Protein 9HFL (pdb70)

Foldseek 3Di:
DLVVLLCQLQPPVDAHDLVSLQVLQCCLVVNDPVSVVSSVVSLVNLLPDLCNLVCLVVNVVDHDDVSSVLSSLVSLLLCLLFVVQPDDPVVLVVVLVVLVVVLCVQLVDPVSCVVDVPSNVSSLVSNLSSCLVPPPPNPVCPLVVQLVQCVVDPSSVLSSLVSLLSNLCCLPPVVFLFPAPVSSVVSVVSCQVSCVSVLVSLVCCLVDPPDVSSVQSSLSSLLSVLVDHDCCSPLVDCLLVSLLPVACLDLVRVLSSLSSLLSNLLDADDPRLVSLLVSLVSNLVSCCVNPPLPDQLQVCCVPPDPSSVSNLLSLLSSLLSNCLRCVVSQLVDPVCLVVVVSSVSSLLSQCPHPDDVSVVSSLVSLLSLLVVLCVQPLAEDVDRDPVCVSCVVCLLVVLLSLLQDAADQWDWDFDQDPLGDTDIDTDDDDPRNVVNVSSLSSNLSSCSHPVVSNLVSLVVLLVCCQVVVPPDLVSLSSSLSNLLSNAPSDDPVVNLVSLVVSLVSLVVSLVPDDDPVVVLSSVLSSLSNVLSHLVNCLVDVVVVVVSLVVLLVQCQPPPPPSNVSSLVSLLSNLLSVLLQQQDADPPGDGGNLVVCLVCVCVSCVRPDLVSNLSNLLSSLLSLQNDPDLVVSLVSLCSSLVVLVVLVVVLLVVCVVPVCVLLPQVSLQSLLSSLSSLLSSCLNRFASSVVVCVVCVLVLLVSLLVLLVVLLVQCVVPHLVSCSDSSVSSSVSSNVSSLSNLLSRLLRHPDLQCCLVPRVVSCLPSQLQSLQPGDPSSRDLVSLLSLLSNLLRRQVNCLVVVVSSCVRDVPSLCVQCPPDQDPPVSNLLSNLSSLLSCLQRRVVSLVPDDPVVVVVSLVSLLVQLLHLDPNSNLSSLSSVQSNLVVLLVDLPCVLVCCLVPVLVVVLSLVVLLLDPSNVVCLLSSLLSLLVSLCCLVVCVNVAASDVVDRDRNLVVVLVSQLVSVCVVQVLDDSLVSNLLSLLSNQCSPPSVVSSSSSSSVSSVSSHRNDPDCPSVPSVVSVVVSVVSNVVVVVVVVD/DAEFEEEEEFAAPQCLVQLLVCQQPVDGDDDRDFDAAWDWDWGWFQKPVGIYIYRYTRAGRDPVRRHPPLVSLARHAEYEYEAEQQDVVRLVCSVVNVVSNCVRPVDHAYEYEHEDPVDPRGNNDPVNNCPCPVVVHHYDYAYSVVRRCSCVVVQVRVCVVVVPPPMDTDRD/DVVLVVLLCLLVVQPDDDPDDNVVSLLVNLVVCVVCCVPCVVSNLVSLLVCLQQPLLCLLSSLLSLLSNLLVPVVSLQVSLVVLLVVLQVCQVVQVLSSNLSSLLSVLLNCVLQAAPLVQNLLQLVLLLCVLVDPPFFVLSNVSSLCSSLLSCLRNVLVNCVVPVPSVVVSLVSSVVSVVPDDDLQPVLFAQFPDPPPPHFAWPSVLSNLQSVVCVVVSVDDQKDDNVSVVVVVSSVSRHYDHRDRDHRDDDDPPHFGDFTFTDQDQDAQVVPVPFPHADDSSHVNLVSLLVSLVSLCVNCLVPLLSSLVCQVPSDISDDHPSLLSNLSSLLCQLSGPPHHPDDLVSSLVSLVSNCVVCVPPNVVSVLVVLVSCLVRQQRGFPVSLVSNLLSVLVNCLVVVVADDCVVLCVLLVDDCLGRNLLSLLSSLVSNCVVPPQVSSCPRDDPSCNVSHADHQDWDAQQDDPVSPPPACNVLLVVLLVCVVVVHAQVVLVVSLVPRDAPVLARLVSLLSNLRSLCVVQVPDLVSNLVSCVRNVVVLCSHLVDLVSLLSNLVSNCNGRVRPLVSSLSNLLSCCVSVSDHLLSLLCNLLDPSCPVVNLPDSSLVSNVSRLVVLVVVLVVLVVVLVVLVVVQVVVVVVVCPVVSVVVSVVSVVVNVVSLVSSVVSVVSNLQSLLVVLVVLVVVCVVVVHDSDDSVNSSSLSSVSSVCGVPVVSVVVCVVVCDPPRLDPPRDVSNNSSVVSSVSSRD/DDDPVVVDLVLLDADPDDDPPDPDDPVLLVVLLVAFQKKKKFFAFLPDDVVLVCVLLCVLHAWDDKAFAAFQPVRGGQGIIMTGHPHNNSSSSCSVPVQQDDDPHTRMHIHGDSDDDPPPSWAPPPRTHHVVQQVAAAFDVRRPTGHPVHPD/DDDDDD/DDDDCPVVVVVVVVVVVVVVVVVVQDDDDDDFDCPPPVPGDPVVVVVVVVD

B-factor: mean 53.73, std 23.11, range [14.14, 151.77]

GO terms:
  GO:0005730 nucleolus (C, IDA)
  GO:0005737 cytoplasm (C, IDA)
  GO:0006611 protein export from nucleus (P, IC)
  GO:0005049 nuclear export signal receptor activity (F, IMP)
  GO:0042254 ribosome biogenesis (P, IMP)
  GO:0006611 protein export from nucleus (P, IMP)
  GO:0000054 ribosomal subunit export from nucleus (P, IMP)
  GO:0000055 ribosomal large subunit export from nucleus (P, IMP)
  GO:0000056 ribosomal small subunit export from nucleus (P, IMP)
  GO:0005515 protein binding (F, IPI)
  GO:1990904 ribonucleoprotein complex (C, IDA)
  GO:0000776 kinetochore (C, IDA)
  GO:0005635 nuclear envelope (C, TAS)
  GO:0005654 nucleoplasm (C, TAS)
  GO:0005737 cytoplasm (C, TAS)
  GO:0005049 nuclear export signal receptor activity (F, TAS)
  GO:0005829 cytosol (C, TAS)
  GO:0005654 nucleoplasm (C, IDA)
  GO:0005829 cytosol (C, IDA)
  GO:0006611 protein export from nucleus (P, IDA)

Organism: Homo sapiens (NCBI:txid9606)

Solvent-accessible surface area: 93238 Å² total; per-residue (Å²): 200,43,96,121,10,12,179,66,1,40,48,52,103,97,200,17,58,35,105,38,0,16,81,20,2,54,35,2,27,137,24,169,52,82,111,14,127,47,5,11,120,10,2,32,85,3,29,114,55,84,52,3,33,84,20,0,73,47,2,19,126,103,6,154,50,32,17,0,44,8,10,0,0,17,2,6,12,43,4,0,89,26,52,10,52,88,29,75,101,125,79,0,84,38,15,20,166,73,1,47,37,25,13,86,133,4,6,71,59,100,86,35,48,140,163,58,101,30,16,24,20,18,2,1,10,0,9,0,9,0,1,18,35,9,5,26,134,88,38,89,77,5,1,59,85,20,16,31,38,4,109,113,39,85,50,41,2,60,13,13,0,42,7,0,40,10,1,2,18,7,1,8,48,33,6,100,45,80,14,12,105,16,30,12,111,69,2,46,36,11,2,15,117,35,1,49,64,1,11,105,0,1,38,77,2,3,72,81,19,163,50,33,72,3,6,66,14,0,0,51,1,1,23,53,2,7,54,0,0,3,34,24,53,1,2,122,56,144,0,11,43,19,0,0,112,90,5,0,60,40,105,100,17,32,32,2,0,0,43,0,0,5,45,1,0,29,21,80,48,105,125,22,70,117,58,2,19,61,0,1,46,26,0,0,60,17,0,75,124,50,21,64,50,137,32,83,1,80,97,29,29,54,115,13,156,95,64,62,37,44,5,2,19,4,0,0,15,0,1,4,29,2,1,61,68,14,8,113,36,0,12,168,60,136,114,15,43,111,22,0,44,41,0,1,69,0,0,13,31,0,0,70,0,118,39,74,9,0,10,28,2,0,3,64,1,1,26,35,4,2,10,48,0,63,156,65,24,53,154,58,137,255,143,54,19,95,31,10,112,43,0,83,81,8,1,83,88,3,7,81,7,0,1,45,72,8,15,113,22,61,53,58,31,94,32,111,64,70,26,27,49,91,46,81,92,85,21,131,48,0,22,42,12,36,26,13,77,48,0,96,69,0,0,35,39,1,2,61,2,28,74,97,20,1,43,100,5,1,61,84,53,3,109,41,4,45,70,37,100,74,60,38,110,164,67,0,39,15,3,0,41,0,0,1,6,3,39,50,10,12,139,72,111,20,3,59,114,3,0,2,56,4,0,82,42,0,1,32,0,2,62,80,36,153,35,65,69,32,12,7,42,0,0,33,11,0,0,37,0,0,2,40,0,25,84,4,0,94,63,31,35,87,0,0,12,18,0,0,49,6,0,17,62,3,0,69,24,117,46,132,45,3,20,36,28,0,2,25,5,0,23,56,2,0,72,76,1,80,147,43,0,12,108,95,32,149,47,31,132,60,22,5,0,33,18,2,7,84,27,12,88,86,12,21,84,66,16,110,75,74,21,25,16,21,0,6,8,0,0,0,31,0,0,32,17,31,134,67,110,77,70,14,51,110,10,2,104,80,3,0,89,52,12,14,101,60,4,48,52,4,22,105,83,11,112,188,87,86,94,46,5,114,52,59,101,10,1,127,80,0,5,42,11,0,45,8,0,32,67,0,2,112,9,11,2,45,35,0,28,55,8,0,48,116,1,9,115,46,1,6,92,4,3,56,38,0,0,82,32,0,12,62,22,16,136,78,74,33,100,124,3,31,167,80,107,52,10,73,22,6,30,12,0,1,49,9,1,1,77,0,1,8,26,0,1,45,121,1,110,49,46,101,44,0,18,116,84,13,3,63,33,2,33,75,6,2,1,62,1,4,72,126,7,27,62,23,0,24,6,12,28,2,0,24,3,2,6,62,0,0,81,89,6,11,68,85,0,29,74,47,1,42,91,3,4,102,7,0,3,96,23,0,10,94,12,0,63,150,55,55,61,85,51,19,62,12,0,38,24,3,0,73,2,1,55,4,2,1,62,77,0,16,80,3,6,74,79,24,76,111,104,30,27,116,61,0,1,66,2,2,16,58,0,1,61,1,52,13,68,79,2,1,57,21,0,1,67,0,0,44,41,2,1,83,32,4,34,136,84,135,100,35,5,56,70,12,4,85,78,28,2,27,69,1,0,63,35,0,4,55,3,5,23,31,29,23,18,51,40,4,9,68,29,2,0,21,0,0,2,50,0,0,46,8,6,50,101,44,105,6,98,40,38,24,55,109,76,89,114,53,92,23,55,84,33,0,51,90,66,0,14,86,41,2,75,92,58,31,111,55,15,25,102,43,7,0,146,21,8,4,58,0,1,8,8,15,5,62,48,59,95,32,1,44,54,10,2,69,9,4,22,18,9,23,113,51,62,3,28,160,56,73,49,25,11,46,44,130,78,23,65,67,54,13,122,111,26,63,90,97,12,99,121,139,95,122,129,139,74,97,26,23,0,0,1,0,0,19,25,29,0,13,11,37,26,1,0,82,35,32,77,89,43,127,71,52,85,86,51,72,28,23,127,10,3,47,50,29,66,7,75,18,50,8,86,137,32,59,4,54,0,34,0,14,0,5,8,14,22,84,122,67,6,19,7,118,28,4,2,5,4,116,10,73,0,0,1,0,1,0,7,0,34,18,160,58,12,37,149,40,0,45,51,44,19,32,38,0,45,60,13,8,117,134,34,28,8,0,0,0,0,3,61,10,48,78,167,86,12,81,5,90,17,142,54,6,69,31,2,34,82,92,55,10,22,5,38,3,0,0,4,83,10,52,8,35,42,56,95,0,1,29,38,0,0,66,90,45,54,58,29,96,119,0,92,41,76,90,168,139,150,58,38,96,109,7,38,44,54,1,23,115,10,30,96,164,68,113,72,74,41,52,59,45,0,91,35,13,0,26,70,0,52,81,30,6,110,126,65,50,76,63,0,19,109,20,1,12,5,0,4,29,31,13,15,36,34,13,12,14,0,0,0,0,0,0,3,0,4,40,103,40,96,102,0,0,21,72,0,4,100,15,0,9,124,49,0,102,86,4,6,160,50,46,70,11,91,40,0,6,30,0,0,7,2,0,0,0,0,3,23,0,46,0,0,11,6,63,13,0,5,56,4,0,69,48,0,1,46,2,4,98,58,138,137,19,31,30,9,4,32,4,10,1,0,15,0,0,0,0,0,1,4,16,0,1,103,31,0,48,110,106,64,79,56,54,0,64,132,0,8,62,50,0,60,56,7,16,158,144,18,118,81,49,4,22,64,0,6,34,8,10,91,33,100,163,80,21,62,3,72,6,14,0,55,8,4,36,27,5,0,74,96,7,67,178,63,204,19,104,16,151,8,6,68,53,7,10,112,67,19,82,86,90,4,88,156,13,126,72,17,107,13,71,129,4,112,21,41,107,60,63,168,118,27,98,9,42,45,8,88,26,42,17,10,0,0,40,133,64,15,24,101,167,28,52,117,6,18,42,40,87,5,4,26,1,20,2,0,25,32,23,0,57,3,9,0,71,8,32,71,40,15,14,127,57,0,2,43,73,0,34,37,21,90,31,106,61,178,28,6,36,22,22,2,0,0,4,3,0,0,16,6,3,0,69,13,15,56,23,65,32,48,61,4,2,0,5,2,0,0,9,13,0,0,84,87,66,67,68,48,0,0,22,11,0,0,44,0,0,50,23,1,0,99,49,1,92,41,0,10,8,6,0,24,16,26,0,1,50,6,0,0,3,0,0,4,5,2,49,8,113,9,16,4,112,83,0,55,50,1,50,101,73,75,76,78,23,36,22,1,21,2,0,53,6,0,0,30,25,0,28,27,4,13,124,30,103,62,0,63,98,39,7,26,120,103,3,61,91,20,22,14,66,79,41,75,38,78,44,83,12,58,110,156,103,9,108,102,56,83,10,24,76,10,0,94,65,0,12,94,8,22,150,77,172,11,67,32,107,83,0,49,66,37,1,167,90,9,84,79,93,160,153,59,15,40,24,53,2,26,0,1,2,7,0,6,6,77,60,9,35,169,30,1,41,82,2,38,66,16,6,69,111,10,64,116,0,3,80,71,20,2,131,43,100,102,0,27,44,24,1,0,73,0,1,2,70,0,7,92,49,28,18,12,4,0,12,3,0,1,24,42,4,22,80,43,116,1,5,45,8,25,6,0,0,50,2,0,18,22,91,67,0,66,203,14,12,20,59,17,6,0,3,65,4,1,12,16,2,0,88,22,6,16,106,73,6,115,127,8,55,104,63,15,96,111,25,107,105,142,39,46,157,76,117,155,203,179,119,76,49,103,33,98,101,82,27,109,111,25,69,99,89,11,94,70,3,66,71,72,6,72,72,2,0,31,21,0,0,84,54,0,18,101,41,0,49,81,10,10,88,114,7,146,113,100,71,73,70,29,129,42,56,67,11,54,16,0,15,18,4,0,24,13,0,0,3,68,12,42,131,32,0,77,116,14,51,113,21,0,98,95,129,22,3,41,98,167,32,48,96,73,0,26,33,2,7,89,22,8,38,22,3,56,67,63,124,3,160,61,37,171,52,30,68,47,16,102,43,32,149,82,55,14,151,123,51,244,44,80,80,134,83,10,46,98,64,8,121,137,10,34,10,0,32,0,0,10,0,12,51,180,5,60,21,35,5,0,34,12,0,0,45,43,1,20,38,13,95,102,11,20,31,0,50,14,111,132,129,111,67,31,0,0,9,0,4,0,47,2,90,37,55,58,21,0,40,22,0,7,20,0,0,20,29,4,41,0,41,52,37,48,0,12,4,5,7,6,16,28,62,148,152,35,42,20,49,4,93,9,180,51,0,11,27,48,24,11,10,30,10,71,75,61,26,60,19,5,65,6,33,0,102,86,52,109,109,136,105,52,57,102,121,204,211,123,40,73,23,1,10,47,1,12,43,82,7,56,6,46,55,4,0,76,39,0,20,42,11,28,8,128,41,76,12,77,85,43,86,112,36,7,26,29,31,67,80,50,0,110,146,106,121,209

Radius of gyration: 51.22 Å; Cα contacts (8 Å, |Δi|>4): 2798; chains: 6; bounding box: 76×97×158 Å

Nearest PDB structures (foldseek):
  8suy-assembly1_B  TM=9.962E-01  e=5.231E-27  Homo sapiens
  1n54-assembly1_B  TM=9.181E-01  e=2.156E-21  Homo sapiens
  1h2v-assembly1_Z  TM=9.967E-01  e=8.162E-18  Homo sapiens
  6n7p-assembly1_Y  TM=9.595E-01  e=1.506E-16  Saccharomyces cerevisiae S288C
  9f67-assembly1_2  TM=9.356E-01  e=3.293E-14  Trypanosoma brucei brucei

InterPro domains:
  IPR001494 Importin-beta, N-terminal domain [PF03810] (46-111)
  IPR001494 Importin-beta, N-terminal domain [PS50166] (46-112)
  IPR001494 Importin-beta, N-terminal domain [SM00913] (46-112)
  IPR011989 Armadillo-like helical [G3DSA:1.25.10.10] (1-1055)
  IPR013598 Exportin-1/Importin-beta-like [PF08389] (124-268)
  IPR014877 Exportin-1, C-terminal [PF08767] (709-1026)
  IPR014877 Exportin-1, C-terminal [SM01102] (709-1027)
  IPR016024 Armadillo-type fold [SSF48371] (28-1032)
  IPR016024 Armadillo-type fold [SSF48371] (707-1027)
  IPR040485 Exportin-1, repeat 3 [PF18787] (485-535)
  IPR041123 Chromosome region maintenance repeat [PF18777] (345-381)
  IPR041235 Exportin-1, repeat 2 [PF18784] (405-472)
  IPR045065 Exportin-1/5 [PTHR11223] (21-1064)

Secondary structure (DSSP, 8-state):
-HHHHHHHHH-TTS---HHHHHHHHHHHHH--SHHHHHHHHHHHHHHHSTTTHHHHHHHHHH--SHHHHHHHHHHHHHHHHHHTTTS-HHHHHHHHHHHHHHHHHHHH-HHHHHH-SHHHHHHHHHHHHHHHHHTTTT-TTHHHHHHHHHHH-HHHHHHHHHHHHHHHIIIIIS-TTTS-HHHHHHHHHHHHHTHHHHHHHHHHHHHH---HHHHHHHHHHHHHHTTTS-THHHHSSSHHHHIIIIISSSTTTHHHHHHHHHHHHH---SS-HHHHHHHHHHHHHHHHHHS-TTS-HHHHHHH--HHHHHHHHHHHHHHHHHHHHHHHHHHT-GGGHHHHHHHHHHHHHHHTSS-HHHHHHHHHHHHHHHHHHHHH--S---PPPHHHHHHHHHHHHHHHHHHHTPPPS--EEEEE-TTS-EEEEE-SS-HHHHHHHHHHHHHHHHHHH-HHHHHHHHHHHHHHHHHSTT--HHHHHHHHHHHHHTTTSS-HHHHHHHHHHHHHHHHHHHHH--SHHHHHHHHHHHHHHHHT-HHHHHH-HHHHHHHHHHHHHHTT--STTHHHHHHHHHHHHHHHTGGGTTSPPTT-SS-HHHHHHHTHHHHSSS--HHHHHHHHHHHHHHHHT---HHHHHHHHHHHSHHHHHHHHHHHHHHHH-GGGGGSHHHHHHHHHHHHHHHHHHHHH-GGGHHHHHHHHHHHHHHHHHHHHHHHHHHHHH-GGGGGSHHHHHHHHHHHHHHHHHHHHHHH-S-HHHHHHHTHHHHIIIIIHHHHHS-GGG--HHHHHHHHHHHHHHGGGTGGGHHHHHHHHHHHHHTTSSS-SSS-HHHHHHHHHHHHHHHHH-HHHHHTS-HHHHHHHHHHHHHHHT-SSHHHHHHHHHHHHHHHHHHHH-HHHHHHHHHHHHHHHHHHHHHHHT-GGGGGGHHHHHHHHHHHHHHHHHT---S-S-SSS---HHHHHHHHHHHHHHHH-TTS-HHHHHHHHHHHHHSTT-HHHHHHHHHHHHHHTTS--TT--TTTTHHHHHHHHHHHHHHHHHHHH-/--EEEEEEEESTTSSHHHHHHHHHHSPPP-S-----SEEEEEEEEEETTEEEEEEEEEE--SSTT-TTGGGGSTT--EEEEEEETT-HHHHHTHHHHHHHHHHHSSS--EEEEEE-TTSSS-SS-GGG--HHHHHTPEEEE-BTTTTBTTTHHHHHHHHHHHT-TT--B---/-HHHHHHHHHHHHTTS--SS-HHHHHHHHHHHHHHHTTTSHHHHHHHHHHHHHH-GGGHHHHHHHHHHHHHH-HHHHHHHHHHHHHHHHHHHHTT-HHHHHHHHHHHHHHHHTTSB-HHHHHHHHHHHHHGGG-SSS-HHHHHHHHHHHHHTHHHHHHHHHHH-HHHHHHHHHHHHHHHHT---SSHHHH-SB---SSS---BHHHHHHHHHHHHHHTTT--SSS--GGGGGHHHHHTSPPB-PPPP-PPP--TT---PPP-B------GGG-SSSSPPPPTTSHHHHHHHHHHHHHHHHSSS-HHHHHHHHHT---SS---HHHHHHHHHHHHHT-SS--SS-HHHHHHHHHHHHHH-TTTHHHHHHHHHHHHHHT-SSB-HHHHHHHHHHHHHHHHTTTT---GGGGGGGGGS-TTSHHHHHHHHHHHHHHHTS-HHHHHHHS-GGGGGGSPPP-----TTSSSGGGGSTTHHHHHHHHHHHHTT--HHHHHHHHTTSPP-----HHHHHHHHHHHHHHTTT-HHHHHHHHHHTHHHHHHHT-SHHHHHHHHHHHHHHTTT-HHHHHHHHHHHHHTTSS-HHHHHHHHTSTTSSTTTTSHHHHHHHHHHHHHHHHHHHHHHHHHHHHHHHHHHHHHHH--HHHHHHHHHHHHHHHHHHHHHHHHHHHHHHHHHHHHHHHHHHHHHHT--S--HHHHHHHHHHHHHHHHTHHHHHTTHHHIIIIIS-TTS-HHHHHHHHHHHHTT-/---TGGG--GGGS--S---TT-SS-HHHHHHHHHT--EEEEES--TT--HHHHHHHHTTSS-EEEEEEEE-TTT-SEEEEEEEEESSHHHHHHIIIIITT-EETTEE-EEEEES---TTTTB--STTSS-HHHHH--S--GGGSSS-TTT--/------/-----HHHHHHHHHHHHHHHHHHHT--SSS----TTGGG---HHHHHHHH-

Sequence (2165 aa):
LADHAARQLLDFSQKLDINLLDNVVNCLYHGEGAQQRMAQEVLTHLKEHPDAWTRVDTILEFSQNMNTKYYGLQILENVIKTRWKILPRNQCEGIKKYVVGLIIKTSSDPTCVEKEKVYIGKLNMILVQILKQEWPKHWPTFISDIVGASRTSESLCQNNMVILKLLSEEVFDFSSGQITQVKSKHLKDSMCNEFSQIFQLCQFVMENSQNAPLVHATLETLLRFLNWIPLGYIFETKLISTLIYKFLNVPMFRNVSLKCLTEIAGVSVSQYEEQFVTLFTLTMMQLKQMLPLNTNIRLAYSNGKDDEQNFIQNLSLFLCTFLKEHDQLIEKRLNLRETLMEALHYMLLVSEVEETEIFKICLEYWNHLAAELYRESPFSTFDVPPRRQLYLPMLFKVRLLMVSRMAKPEEVLVVENDQGEVVREFMKDTDSINLYKNMRETLVYLTHLDYYVDTERIMTEKLHNQVNGTEWSWKNLNTLCWAIGSISGAMHEEDEKRFLVTVIKDLLGLCEQKRGKDNKAIIASNIMYIVGQYPRFLRAHWKFLKTVVNKLFEFMHETHDGVQDMACDTFIKIAQKCRRHFVQVQVGEVMPFIDEILNNINTIICDLQPQQVHTFYEAVGYMIGAQTDQTVQEHLIEKYMLLPNQVWDSIIQQATKNVDILKDPETVKQLGSILKTNVRACKAVGHPFVIQLGRIYLDMLNVYKCLSENISAAIQANGEMVTKQPLIRSMRTVKRETLKLISGWVSRRSNDPQMVAENFVPPLLDAVLIDYQRNVPAAREPEVLSTMAIIVNKLGGHITAEIPQIFDAVFECTLNMINKDFEEYPEHRTNFFLLLQAVNSHCFPAFLAIPPTQFKLVLDSIIWAFKHTMRRNVADTGLQILFTLLQNVAQEEAAAQSFYQTYFCDILQHIFSVVTDTSHTAGLTMHASILAYMFNLVEEGKISTSLNPGNPVNNQIFLQEYVANLLKSAFPHLQDAQVKLFVTGLFSLNQDIPAFKEHLRDFLVQIKEFAGEDTSDLFLEEREIALRQADEEKHKRQMSQVQFKLVLVGDGGTGKTTFVKRHLTGEFEKKYVATLGVEVHPLVFHTNRGPIKFNVWDTAGLEKFGGLRDGYYIQAQCAIIMFDVTSRVTYKNVPNWHRDLVRVCENIPIVLCGNKVDIKDRKVKAKSIVFHRKKNLQYYDISAKSNYNFEKPFLWLARKLIGDPNLEFVAMNETEDHLESLICKVGEKSACSLESN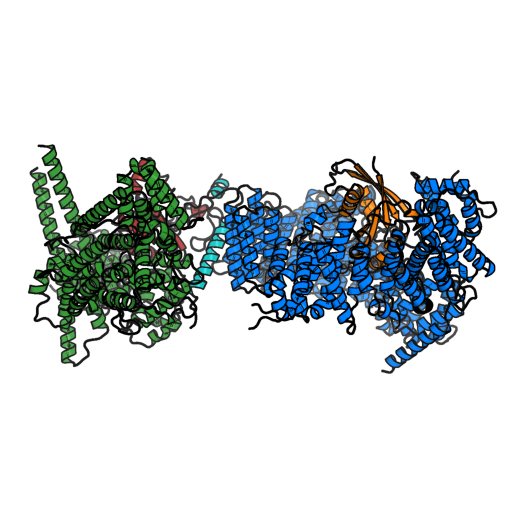LEGLAGVLEADLPNYKSKILRLLCTVARLLPEKLTIYTTLVGLLNARNYNFGGEFVEAMIRQLKESLKANNYNEAVYLVRFLSDLVNCHVIAAPSMVAMFENFVSVTQEEDVPQVRRDWYVYAFLSSLPWVGKELYEKKDAEMDRIFANTESYLKRRQKTHVPMLQVWTADKPHPQEEYLDCLWAQIQKLKKDRWQERHILRPYLAFDSILCEALQHNLPPFTPPPHTEDSVYPMPRVIFRMFDYTDDPEGPVMPGSHSVERFVIEENLHCIIKSHWKERKTCAAQLVSYPGKNKIPLNYHIVEVIFAELFQLPAPPHIDVMYTTLLIELCKLQPGSLPQVLAQATEMLYMRLDTMNTTCVDRFINWFSHHLSNFQFRWSWEDWSDCLSQDPESPKPKFVREVLEKCMRLSYHQRILDIVPPTFSALCPANPTCIYKYGDESSNSLPGHSVALCLAVAFKSKATNDEIFSILKDVPNPNSFNPLKIEVFVQTLLHLAAKSFSHSFSALAKFHEVFKTLAESDEGKLHVLRVMFEVWRNHPQMIAVLVDKMIRTQIVDCAAVANWIFSSELSRDFTRLFVWEILHSTIRKMNKHVLKIQKELEEAKEKLARQHKRRSDGVLEEQIERLQEKVESAQSEQKNLFLVIFQRFIMILTEHLVRCETDGTSVLTPWYKNCIERLQQQIFLQHHQIIQQYMVTLENLLFTAELDPHILAVFQQFCALQAGLLKALRSDSYVELSQYRDQHFRGDNEEQEKLLKKSCTLYVGNLSFYTTEEQIYELFSKSGDIKKIIMGLDKMKKTACGFCFVEYYSRADAENAMRYINGTRLDDRIIRTDWDAGFKEGRQYGRGRSGGQVRDEYRQDYDAGRGGYGKLAQNSHYRAVKKINNIWGAVLQEQNQDAVATELGILGMEGTIDRSRQSETYNYLLAKKLRK

Structure (mmCIF, N/CA/C/O backbone):
data_9HFL
#
_entry.id   9HFL
#
_cell.length_a   1.00
_cell.length_b   1.00
_cell.length_c   1.00
_cell.angle_alpha   90.00
_cell.angle_beta   90.00
_cell.angle_gamma   90.00
#
_symmetry.space_group_name_H-M   'P 1'
#
loop_
_entity.id
_entity.type
_entity.pdbx_description
1 polymer Exportin-1
2 polymer 'GTP-binding nuclear protein Ran'
3 polymer 'Nuclear cap-binding protein subunit 1'
4 polymer 'Nuclear cap-binding protein subunit 2'
5 polymer 'Phosphorylated adapter RNA export protein'
6 polymer "RNA (5'-D(*(ADM))-R(P*A)-3')"
7 non-polymer "GUANOSINE-5'-TRIPHOSPHATE"
8 non-polymer 'MAGNESIUM ION'
9 non-polymer "P1-7-METHYLGUANOSINE-P3-ADENOSINE-5',5'-TRIPHOSPHATE"
10 water water
#
loop_
_atom_site.group_PDB
_atom_site.id
_atom_site.type_symbol
_atom_site.label_atom_id
_atom_site.label_alt_id
_atom_site.label_comp_id
_atom_site.label_asym_id
_atom_site.label_entity_id
_atom_site.label_seq_id
_atom_site.pdbx_PDB_ins_code
_atom_site.Cartn_x
_atom_site.Cartn_y
_atom_site.Cartn_z
_atom_site.occupancy
_atom_site.B_iso_or_equiv
_atom_site.auth_seq_id
_atom_site.auth_comp_id
_atom_site.auth_asym_id
_atom_site.auth_atom_id
_atom_site.pdbx_PDB_model_num
ATOM 1 N N . LEU A 1 8 ? 198.341 166.354 93.341 1.00 133.36 8 LEU A N 1
ATOM 2 C CA . LEU A 1 8 ? 198.028 164.937 93.199 1.00 140.72 8 LEU A CA 1
ATOM 3 C C . LEU A 1 8 ? 196.631 164.635 93.730 1.00 140.93 8 LEU A C 1
ATOM 4 O O . LEU A 1 8 ? 195.883 163.861 93.133 1.00 137.09 8 LEU A O 1
ATOM 19 N N . ALA A 1 9 ? 196.285 165.253 94.862 1.00 140.71 9 ALA A N 1
ATOM 20 C CA . ALA A 1 9 ? 194.988 164.997 95.477 1.00 137.62 9 ALA A CA 1
ATOM 21 C C . ALA A 1 9 ? 193.845 165.428 94.566 1.00 139.37 9 ALA A C 1
ATOM 22 O O . ALA A 1 9 ? 192.860 164.698 94.405 1.00 137.34 9 ALA A O 1
ATOM 29 N N . ASP A 1 10 ? 193.955 166.615 93.963 1.00 139.04 10 ASP A N 1
ATOM 30 C CA . ASP A 1 10 ? 192.901 167.087 93.071 1.00 137.66 10 ASP A CA 1
ATOM 31 C C . ASP A 1 10 ? 192.764 166.181 91.855 1.00 138.65 10 ASP A C 1
ATOM 32 O O . ASP A 1 10 ? 191.647 165.879 91.417 1.00 138.02 10 ASP A O 1
ATOM 41 N N . HIS A 1 11 ? 193.891 165.744 91.288 1.00 140.74 11 HIS A N 1
ATOM 42 C CA . HIS A 1 11 ? 193.834 164.830 90.153 1.00 141.56 11 HIS A CA 1
ATOM 43 C C . HIS A 1 11 ? 193.188 163.510 90.547 1.00 142.08 11 HIS A C 1
ATOM 44 O O . HIS A 1 11 ? 192.400 162.942 89.781 1.00 141.56 11 HIS A O 1
ATOM 58 N N . ALA A 1 12 ? 193.514 163.000 91.736 1.00 140.35 12 ALA A N 1
ATOM 59 C CA . ALA A 1 12 ? 192.888 161.769 92.206 1.00 138.84 12 ALA A CA 1
ATOM 60 C C . ALA A 1 12 ? 191.385 161.946 92.368 1.00 138.19 12 ALA A C 1
ATOM 61 O O . ALA A 1 12 ? 190.602 161.065 91.994 1.00 134.52 12 ALA A O 1
ATOM 68 N N . ALA A 1 13 ? 190.962 163.081 92.929 1.00 137.94 13 ALA A N 1
ATOM 69 C CA . ALA A 1 13 ? 189.535 163.342 93.083 1.00 135.40 13 ALA A CA 1
ATOM 70 C C . ALA A 1 13 ? 188.839 163.399 91.730 1.00 135.60 13 ALA A C 1
ATOM 71 O O . ALA A 1 13 ? 187.757 162.827 91.553 1.00 132.20 13 ALA A O 1
ATOM 78 N N . ARG A 1 14 ? 189.445 164.090 90.763 1.00 138.04 14 ARG A N 1
ATOM 79 C CA . ARG A 1 14 ? 188.840 164.189 89.439 1.00 136.62 14 ARG A CA 1
ATOM 80 C C . ARG A 1 14 ? 188.762 162.824 88.768 1.00 137.13 14 ARG A C 1
ATOM 81 O O . ARG A 1 14 ? 187.760 162.497 88.122 1.00 133.34 14 ARG A O 1
ATOM 102 N N . GLN A 1 15 ? 189.811 162.010 88.912 1.00 139.73 15 GLN A N 1
ATOM 103 C CA . GLN A 1 15 ? 189.780 160.662 88.354 1.00 139.62 15 GLN A CA 1
ATOM 104 C C . GLN A 1 15 ? 188.678 159.828 88.994 1.00 138.59 15 GLN A C 1
ATOM 105 O O . GLN A 1 15 ? 187.961 159.095 88.303 1.00 135.09 15 GLN A O 1
ATOM 119 N N . LEU A 1 16 ? 188.529 159.924 90.318 1.00 135.27 16 LEU A N 1
ATOM 120 C CA . LEU A 1 16 ? 187.489 159.161 91.000 1.00 132.46 16 LEU A CA 1
ATOM 121 C C . LEU A 1 16 ? 186.102 159.601 90.553 1.00 132.12 16 LEU A C 1
ATOM 122 O O . LEU A 1 16 ? 185.222 158.763 90.318 1.00 126.48 16 LEU A O 1
ATOM 138 N N . LEU A 1 17 ? 185.885 160.910 90.428 1.00 135.24 17 LEU A N 1
ATOM 139 C CA . LEU A 1 17 ? 184.585 161.429 90.028 1.00 132.92 17 LEU A CA 1
ATOM 140 C C . LEU A 1 17 ? 184.354 161.366 88.525 1.00 130.96 17 LEU A C 1
ATOM 141 O O . LEU A 1 17 ? 183.207 161.508 88.087 1.00 128.61 17 LEU A O 1
ATOM 157 N N . ASP A 1 18 ? 185.399 161.156 87.729 1.00 132.54 18 ASP A N 1
ATOM 158 C CA . ASP A 1 18 ? 185.253 161.037 86.281 1.00 134.40 18 ASP A CA 1
ATOM 159 C C . ASP A 1 18 ? 184.784 159.622 85.969 1.00 133.93 18 ASP A C 1
ATOM 160 O O . ASP A 1 18 ? 185.572 158.674 85.984 1.00 131.31 18 ASP A O 1
ATOM 169 N N . PHE A 1 19 ? 183.492 159.478 85.688 1.00 134.13 19 PHE A N 1
ATOM 170 C CA . PHE A 1 19 ? 182.894 158.178 85.419 1.00 133.11 19 PHE A CA 1
ATOM 171 C C . PHE A 1 19 ? 183.040 157.747 83.967 1.00 135.03 19 PHE A C 1
ATOM 172 O O . PHE A 1 19 ? 182.589 156.653 83.612 1.00 133.50 19 PHE A O 1
ATOM 189 N N . SER A 1 20 ? 183.654 158.573 83.122 1.00 137.37 20 SER A N 1
ATOM 190 C CA . SER A 1 20 ? 183.958 158.185 81.753 1.00 137.77 20 SER A CA 1
ATOM 191 C C . SER A 1 20 ? 185.243 157.375 81.648 1.00 136.21 20 SER A C 1
ATOM 192 O O . SER A 1 20 ? 185.591 156.935 80.547 1.00 132.79 20 SER A O 1
ATOM 200 N N . GLN A 1 21 ? 185.949 157.169 82.759 1.00 135.37 21 GLN A N 1
ATOM 201 C CA . GLN A 1 21 ? 187.183 156.400 82.784 1.00 135.00 21 GLN A CA 1
ATOM 202 C C . GLN A 1 21 ? 187.074 155.314 83.845 1.00 135.58 21 GLN A C 1
ATOM 203 O O . GLN A 1 21 ? 186.302 155.424 84.800 1.00 135.27 21 GLN A O 1
ATOM 217 N N . LYS A 1 22 ? 187.863 154.258 83.665 1.00 133.33 22 LYS A N 1
ATOM 218 C CA . LYS A 1 22 ? 187.835 153.140 84.597 1.00 130.12 22 LYS A CA 1
ATOM 219 C C . LYS A 1 22 ? 188.320 153.576 85.974 1.00 130.74 22 LYS A C 1
ATOM 220 O O . LYS A 1 22 ? 189.241 154.388 86.099 1.00 129.86 22 LYS A O 1
ATOM 239 N N . LEU A 1 23 ? 187.691 153.030 87.011 1.00 130.15 23 LEU A N 1
ATOM 240 C CA . LEU A 1 23 ? 188.051 153.380 88.378 1.00 131.97 23 LEU A CA 1
ATOM 241 C C . LEU A 1 23 ? 189.436 152.848 88.722 1.00 131.34 23 LEU A C 1
ATOM 242 O O . LEU A 1 23 ? 189.811 151.740 88.328 1.00 129.66 23 LEU A O 1
ATOM 258 N N . ASP A 1 24 ? 190.198 153.647 89.465 1.00 127.72 24 ASP A N 1
ATOM 259 C CA . ASP A 1 24 ? 191.527 153.266 89.936 1.00 124.14 24 ASP A CA 1
ATOM 260 C C . ASP A 1 24 ? 191.378 152.714 91.351 1.00 121.65 24 ASP A C 1
ATOM 261 O O . ASP A 1 24 ? 191.251 153.473 92.315 1.00 123.08 24 ASP A O 1
ATOM 270 N N . ILE A 1 25 ? 191.394 151.386 91.470 1.00 119.02 25 ILE A N 1
ATOM 271 C CA . ILE A 1 25 ? 191.197 150.755 92.772 1.00 119.63 25 ILE A CA 1
ATOM 272 C C . ILE A 1 25 ? 192.349 151.089 93.711 1.00 119.83 25 ILE A C 1
ATOM 273 O O . ILE A 1 25 ? 192.144 151.309 94.911 1.00 120.17 25 ILE A O 1
ATOM 289 N N . ASN A 1 26 ? 193.578 151.120 93.191 1.00 119.34 26 ASN A N 1
ATOM 290 C CA . ASN A 1 26 ? 194.719 151.474 94.029 1.00 118.68 26 ASN A CA 1
ATOM 291 C C . ASN A 1 26 ? 194.588 152.896 94.558 1.00 121.48 26 ASN A C 1
ATOM 292 O O . ASN A 1 26 ? 194.881 153.163 95.731 1.00 121.71 26 ASN A O 1
ATOM 303 N N . LEU A 1 27 ? 194.148 153.825 93.707 1.00 123.42 27 LEU A N 1
ATOM 304 C CA . LEU A 1 27 ? 193.961 155.202 94.150 1.00 124.50 27 LEU A CA 1
ATOM 305 C C . LEU A 1 27 ? 192.886 155.292 95.225 1.00 122.61 27 LEU A C 1
ATOM 306 O O . LEU A 1 27 ? 193.034 156.034 96.202 1.00 118.76 27 LEU A O 1
ATOM 322 N N . LEU A 1 28 ? 191.790 154.549 95.058 1.00 120.75 28 LEU A N 1
ATOM 323 C CA . LEU A 1 28 ? 190.738 154.546 96.069 1.00 117.89 28 LEU A CA 1
ATOM 324 C C . LEU A 1 28 ? 191.248 153.985 97.391 1.00 115.17 28 LEU A C 1
ATOM 325 O O . LEU A 1 28 ? 190.944 154.522 98.464 1.00 116.47 28 LEU A O 1
ATOM 341 N N . ASP A 1 29 ? 192.023 152.899 97.334 1.00 115.34 29 ASP A N 1
ATOM 342 C CA . ASP A 1 29 ? 192.596 152.338 98.552 1.00 114.88 29 ASP A CA 1
ATOM 343 C C . ASP A 1 29 ? 193.512 153.342 99.236 1.00 114.10 29 ASP A C 1
ATOM 344 O O . ASP A 1 29 ? 193.474 153.494 100.462 1.00 113.46 29 ASP A O 1
ATOM 353 N N . ASN A 1 30 ? 194.344 154.037 98.459 1.00 116.71 30 ASN A N 1
ATOM 354 C CA . ASN A 1 30 ? 195.229 155.040 99.041 1.00 117.93 30 ASN A CA 1
ATOM 355 C C . ASN A 1 30 ? 194.432 156.175 99.673 1.00 117.46 30 ASN A C 1
ATOM 356 O O . ASN A 1 30 ? 194.777 156.657 100.758 1.00 114.09 30 ASN A O 1
ATOM 367 N N . VAL A 1 31 ? 193.361 156.614 99.010 1.00 117.31 31 VAL A N 1
ATOM 368 C CA . VAL A 1 31 ? 192.544 157.699 99.546 1.00 114.60 31 VAL A CA 1
ATOM 369 C C . VAL A 1 31 ? 191.905 157.283 100.864 1.00 111.48 31 VAL A C 1
ATOM 370 O O . VAL A 1 31 ? 191.890 158.050 101.835 1.00 111.31 31 VAL A O 1
ATOM 383 N N . VAL A 1 32 ? 191.362 156.066 100.921 1.00 109.20 32 VAL A N 1
ATOM 384 C CA . VAL A 1 32 ? 190.704 155.618 102.144 1.00 105.36 32 VAL A CA 1
ATOM 385 C C . VAL A 1 32 ? 191.723 155.422 103.262 1.00 104.60 32 VAL A C 1
ATOM 386 O O . VAL A 1 32 ? 191.449 155.722 104.432 1.00 103.01 32 VAL A O 1
ATOM 399 N N . ASN A 1 33 ? 192.912 154.914 102.926 1.00 108.89 33 ASN A N 1
ATOM 400 C CA . ASN A 1 33 ? 193.962 154.783 103.931 1.00 107.85 33 ASN A CA 1
ATOM 401 C C . ASN A 1 33 ? 194.377 156.146 104.465 1.00 108.15 33 ASN A C 1
ATOM 402 O O . ASN A 1 33 ? 194.627 156.300 105.665 1.00 107.40 33 ASN A O 1
ATOM 413 N N . CYS A 1 34 ? 194.462 157.148 103.588 1.00 109.28 34 CYS A N 1
ATOM 414 C CA . CYS A 1 34 ? 194.755 158.502 104.045 1.00 111.85 34 CYS A CA 1
ATOM 415 C C . CYS A 1 34 ? 193.654 159.018 104.963 1.00 110.91 34 CYS A C 1
ATOM 416 O O . CYS A 1 34 ? 193.933 159.639 105.994 1.00 103.30 34 CYS A O 1
ATOM 424 N N . LEU A 1 35 ? 192.394 158.767 104.604 1.00 111.93 35 LEU A N 1
ATOM 425 C CA . LEU A 1 35 ? 191.285 159.212 105.443 1.00 105.56 35 LEU A CA 1
ATOM 426 C C . LEU A 1 35 ? 191.378 158.604 106.836 1.00 99.03 35 LEU A C 1
ATOM 427 O O . LEU A 1 35 ? 191.236 159.305 107.844 1.00 98.57 35 LEU A O 1
ATOM 443 N N . TYR A 1 36 ? 191.621 157.297 106.912 1.00 97.42 36 TYR A N 1
ATOM 444 C CA . TYR A 1 36 ? 191.615 156.611 108.199 1.00 93.63 36 TYR A CA 1
ATOM 445 C C . TYR A 1 36 ? 192.931 156.737 108.958 1.00 96.99 36 TYR A C 1
ATOM 446 O O . TYR A 1 36 ? 192.978 156.373 110.137 1.00 91.59 36 TYR A O 1
ATOM 464 N N . HIS A 1 37 ? 193.996 157.232 108.319 1.00 101.85 37 HIS A N 1
ATOM 465 C CA . HIS A 1 37 ? 195.277 157.387 108.998 1.00 99.75 37 HIS A CA 1
ATOM 466 C C . HIS A 1 37 ? 195.989 158.677 108.599 1.00 103.59 37 HIS A C 1
ATOM 467 O O . HIS A 1 37 ? 197.210 158.777 108.770 1.00 103.22 37 HIS A O 1
ATOM 481 N N . GLY A 1 38 ? 195.265 159.665 108.077 1.00 106.48 38 GLY A N 1
ATOM 482 C CA . GLY A 1 38 ? 195.878 160.892 107.617 1.00 113.75 38 GLY A CA 1
ATOM 483 C C . GLY A 1 38 ? 196.212 161.845 108.747 1.00 119.86 38 GLY A C 1
ATOM 484 O O . GLY A 1 38 ? 195.965 161.589 109.926 1.00 112.63 38 GLY A O 1
ATOM 488 N N . GLU A 1 39 ? 196.794 162.979 108.363 1.00 122.75 39 GLU A N 1
ATOM 489 C CA . GLU A 1 39 ? 197.183 164.010 109.321 1.00 124.72 39 GLU A CA 1
ATOM 490 C C . GLU A 1 39 ? 197.185 165.348 108.597 1.00 126.65 39 GLU A C 1
ATOM 491 O O . GLU A 1 39 ? 198.096 165.626 107.811 1.00 124.77 39 GLU A O 1
ATOM 503 N N . GLY A 1 40 ? 196.170 166.169 108.858 1.00 128.35 40 GLY A N 1
ATOM 504 C CA . GLY A 1 40 ? 196.088 167.488 108.261 1.00 123.65 40 GLY A CA 1
ATOM 505 C C . GLY A 1 40 ? 194.961 167.626 107.259 1.00 123.37 40 GLY A C 1
ATOM 506 O O . GLY A 1 40 ? 193.923 166.969 107.383 1.00 119.86 40 GLY A O 1
ATOM 510 N N . ALA A 1 41 ? 195.157 168.485 106.255 1.00 122.41 41 ALA A N 1
ATOM 511 C CA . ALA A 1 41 ? 194.121 168.723 105.258 1.00 120.00 41 ALA A CA 1
ATOM 512 C C . ALA A 1 41 ? 193.888 167.517 104.360 1.00 121.47 41 ALA A C 1
ATOM 513 O O . ALA A 1 41 ? 192.843 167.443 103.704 1.00 119.07 41 ALA A O 1
ATOM 520 N N . GLN A 1 42 ? 194.834 166.577 104.309 1.00 125.16 42 GLN A N 1
ATOM 521 C CA . GLN A 1 42 ? 194.669 165.413 103.445 1.00 125.79 42 GLN A CA 1
ATOM 522 C C . GLN A 1 42 ? 193.465 164.581 103.867 1.00 123.51 42 GLN A C 1
ATOM 523 O O . GLN A 1 42 ? 192.714 164.087 103.018 1.00 119.19 42 GLN A O 1
ATOM 537 N N . GLN A 1 43 ? 193.268 164.408 105.175 1.00 121.20 43 GLN A N 1
ATOM 538 C CA . GLN A 1 43 ? 192.132 163.628 105.654 1.00 114.36 43 GLN A CA 1
ATOM 539 C C . GLN A 1 43 ? 190.810 164.296 105.288 1.00 115.13 43 GLN A C 1
ATOM 540 O O . GLN A 1 43 ? 189.866 163.626 104.850 1.00 111.64 43 GLN A O 1
ATOM 554 N N . ARG A 1 44 ? 190.723 165.618 105.455 1.00 113.01 44 ARG A N 1
ATOM 555 C CA . ARG A 1 44 ? 189.507 166.329 105.075 1.00 113.36 44 ARG A CA 1
ATOM 556 C C . ARG A 1 44 ? 189.260 166.231 103.575 1.00 115.37 44 ARG A C 1
ATOM 557 O O . ARG A 1 44 ? 188.117 166.058 103.134 1.00 111.89 44 ARG A O 1
ATOM 578 N N . MET A 1 45 ? 190.320 166.352 102.773 1.00 118.41 45 MET A N 1
ATOM 579 C CA . MET A 1 45 ? 190.162 166.230 101.328 1.00 120.28 45 MET A CA 1
ATOM 580 C C . MET A 1 45 ? 189.673 164.838 100.951 1.00 116.83 45 MET A C 1
ATOM 581 O O . MET A 1 45 ? 188.816 164.690 100.073 1.00 114.99 45 MET A O 1
ATOM 595 N N . ALA A 1 46 ? 190.212 163.804 101.600 1.00 112.41 46 ALA A N 1
ATOM 596 C CA . ALA A 1 46 ? 189.745 162.447 101.343 1.00 112.16 46 ALA A CA 1
ATOM 597 C C . ALA A 1 46 ? 188.276 162.298 101.714 1.00 111.95 46 ALA A C 1
ATOM 598 O O . ALA A 1 46 ? 187.503 161.668 100.982 1.00 110.05 46 ALA A O 1
ATOM 605 N N . GLN A 1 47 ? 187.874 162.866 102.853 1.00 111.04 47 GLN A N 1
ATOM 606 C CA . GLN A 1 47 ? 186.468 162.831 103.243 1.00 107.22 47 GLN A CA 1
ATOM 607 C C . GLN A 1 47 ? 185.593 163.472 102.175 1.00 110.47 47 GLN A C 1
ATOM 608 O O . GLN A 1 47 ? 184.566 162.911 101.773 1.00 106.99 47 GLN A O 1
ATOM 622 N N . GLU A 1 48 ? 185.983 164.661 101.711 1.00 112.27 48 GLU A N 1
ATOM 623 C CA . GLU A 1 48 ? 185.189 165.361 100.707 1.00 113.18 48 GLU A CA 1
ATOM 624 C C . GLU A 1 48 ? 185.109 164.560 99.415 1.00 113.81 48 GLU A C 1
ATOM 625 O O . GLU A 1 48 ? 184.039 164.456 98.804 1.00 112.74 48 GLU A O 1
ATOM 637 N N . VAL A 1 49 ? 186.234 163.987 98.983 1.00 115.34 49 VAL A N 1
ATOM 638 C CA . VAL A 1 49 ? 186.251 163.227 97.737 1.00 116.13 49 VAL A CA 1
ATOM 639 C C . VAL A 1 49 ? 185.356 162.002 97.849 1.00 114.14 49 VAL A C 1
ATOM 640 O O . VAL A 1 49 ? 184.585 161.693 96.933 1.00 113.44 49 VAL A O 1
ATOM 653 N N . LEU A 1 50 ? 185.446 161.281 98.969 1.00 109.14 50 LEU A N 1
ATOM 654 C CA . LEU A 1 50 ? 184.618 160.095 99.146 1.00 107.54 50 LEU A CA 1
ATOM 655 C C . LEU A 1 50 ? 183.140 160.459 99.204 1.00 106.97 50 LEU A C 1
ATOM 656 O O . LEU A 1 50 ? 182.299 159.761 98.626 1.00 104.29 50 LEU A O 1
ATOM 672 N N . THR A 1 51 ? 182.803 161.550 99.896 1.00 108.51 51 THR A N 1
ATOM 673 C CA . THR A 1 51 ? 181.408 161.973 99.960 1.00 108.90 51 THR A CA 1
ATOM 674 C C . THR A 1 51 ? 180.887 162.346 98.578 1.00 112.45 51 THR A C 1
ATOM 675 O O . THR A 1 51 ? 179.770 161.968 98.203 1.00 111.39 51 THR A O 1
ATOM 686 N N . HIS A 1 52 ? 181.684 163.083 97.801 1.00 114.83 52 HIS A N 1
ATOM 687 C CA . HIS A 1 52 ? 181.263 163.451 96.454 1.00 116.82 52 HIS A CA 1
ATOM 688 C C . HIS A 1 52 ? 181.089 162.217 95.578 1.00 117.70 52 HIS A C 1
ATOM 689 O O . HIS A 1 52 ? 180.129 162.126 94.804 1.00 117.02 52 HIS A O 1
ATOM 703 N N . LEU A 1 53 ? 182.011 161.256 95.683 1.00 114.53 53 LEU A N 1
ATOM 704 C CA . LEU A 1 53 ? 181.899 160.037 94.890 1.00 117.56 53 LEU A CA 1
ATOM 705 C C . LEU A 1 53 ? 180.649 159.251 95.266 1.00 118.05 53 LEU A C 1
ATOM 706 O O . LEU A 1 53 ? 179.957 158.714 94.393 1.00 118.50 53 LEU A O 1
ATOM 722 N N . LYS A 1 54 ? 180.344 159.169 96.563 1.00 111.18 54 LYS A N 1
ATOM 723 C CA . LYS A 1 54 ? 179.132 158.477 96.990 1.00 108.36 54 LYS A CA 1
ATOM 724 C C . LYS A 1 54 ? 177.885 159.200 96.496 1.00 114.72 54 LYS A C 1
ATOM 725 O O . LYS A 1 54 ? 176.890 158.561 96.133 1.00 105.69 54 LYS A O 1
ATOM 744 N N . GLU A 1 55 ? 177.918 160.534 96.479 1.00 119.38 55 GLU A N 1
ATOM 745 C CA . GLU A 1 55 ? 176.746 161.301 96.070 1.00 118.30 55 GLU A CA 1
ATOM 746 C C . GLU A 1 55 ? 176.365 161.027 94.621 1.00 119.21 55 GLU A C 1
ATOM 747 O O . GLU A 1 55 ? 175.174 161.006 94.289 1.00 114.44 55 GLU A O 1
ATOM 759 N N . HIS A 1 56 ? 177.347 160.815 93.750 1.00 122.64 56 HIS A N 1
ATOM 760 C CA . HIS A 1 56 ? 177.058 160.695 92.329 1.00 123.09 56 HIS A CA 1
ATOM 761 C C . HIS A 1 56 ? 176.098 159.532 92.083 1.00 123.11 56 HIS A C 1
ATOM 762 O O . HIS A 1 56 ? 176.266 158.453 92.665 1.00 119.72 56 HIS A O 1
ATOM 776 N N . PRO A 1 57 ? 175.084 159.711 91.229 1.00 123.24 57 PRO A N 1
ATOM 777 C CA . PRO A 1 57 ? 174.088 158.643 91.039 1.00 120.08 57 PRO A CA 1
ATOM 778 C C . PRO A 1 57 ? 174.647 157.378 90.414 1.00 122.98 57 PRO A C 1
ATOM 779 O O . PRO A 1 57 ? 174.009 156.324 90.526 1.00 119.83 57 PRO A O 1
ATOM 790 N N . ASP A 1 58 ? 175.806 157.441 89.759 1.00 124.60 58 ASP A N 1
ATOM 791 C CA . ASP A 1 58 ? 176.372 156.300 89.051 1.00 124.00 58 ASP A CA 1
ATOM 792 C C . ASP A 1 58 ? 177.536 155.664 89.804 1.00 121.84 58 ASP A C 1
ATOM 793 O O . ASP A 1 58 ? 178.315 154.912 89.209 1.00 121.62 58 ASP A O 1
ATOM 802 N N . ALA A 1 59 ? 177.671 155.950 91.100 1.00 117.69 59 ALA A N 1
ATOM 803 C CA . ALA A 1 59 ? 178.759 155.362 91.874 1.00 114.84 59 ALA A CA 1
ATOM 804 C C . ALA A 1 59 ? 178.638 153.845 91.935 1.00 110.72 59 ALA A C 1
ATOM 805 O O . ALA A 1 59 ? 179.635 153.128 91.787 1.00 111.85 59 ALA A O 1
ATOM 812 N N . TRP A 1 60 ? 177.422 153.336 92.142 1.00 109.97 60 TRP A N 1
ATOM 813 C CA . TRP A 1 60 ? 177.235 151.900 92.309 1.00 112.96 60 TRP A CA 1
ATOM 814 C C . TRP A 1 60 ? 177.672 151.111 91.083 1.00 116.94 60 TRP A C 1
ATOM 815 O O . TRP A 1 60 ? 177.992 149.923 91.208 1.00 115.80 60 TRP A O 1
ATOM 836 N N . THR A 1 61 ? 177.709 151.741 89.907 1.00 118.94 61 THR A N 1
ATOM 837 C CA . THR A 1 61 ? 178.177 151.043 88.716 1.00 121.37 61 THR A CA 1
ATOM 838 C C . THR A 1 61 ? 179.604 150.542 88.880 1.00 124.33 61 THR A C 1
ATOM 839 O O . THR A 1 61 ? 180.009 149.611 88.176 1.00 121.54 61 THR A O 1
ATOM 850 N N . ARG A 1 62 ? 180.372 151.138 89.792 1.00 126.27 62 ARG A N 1
ATOM 851 C CA . ARG A 1 62 ? 181.724 150.690 90.089 1.00 124.64 62 ARG A CA 1
ATOM 852 C C . ARG A 1 62 ? 181.804 149.819 91.335 1.00 120.38 62 ARG A C 1
ATOM 853 O O . ARG A 1 62 ? 182.832 149.166 91.548 1.00 119.44 62 ARG A O 1
ATOM 874 N N . VAL A 1 63 ? 180.744 149.775 92.147 1.00 118.02 63 VAL A N 1
ATOM 875 C CA . VAL A 1 63 ? 180.823 149.097 93.440 1.00 115.03 63 VAL A CA 1
ATOM 876 C C . VAL A 1 63 ? 181.256 147.649 93.253 1.00 117.06 63 VAL A C 1
ATOM 877 O O . VAL A 1 63 ? 182.183 147.169 93.918 1.00 113.55 63 VAL A O 1
ATOM 890 N N . ASP A 1 64 ? 180.605 146.937 92.332 1.00 122.31 64 ASP A N 1
ATOM 891 C CA . ASP A 1 64 ? 180.995 145.558 92.059 1.00 120.88 64 ASP A CA 1
ATOM 892 C C . ASP A 1 64 ? 182.487 145.473 91.770 1.00 122.04 64 ASP A C 1
ATOM 893 O O . ASP A 1 64 ? 183.207 144.670 92.376 1.00 118.04 64 ASP A O 1
ATOM 902 N N . THR A 1 65 ? 182.976 146.330 90.869 1.00 125.73 65 THR A N 1
ATOM 903 C CA . THR A 1 65 ? 184.400 146.339 90.556 1.00 124.77 65 THR A CA 1
ATOM 904 C C . THR A 1 65 ? 185.232 146.487 91.821 1.00 121.77 65 THR A C 1
ATOM 905 O O . THR A 1 65 ? 186.220 145.768 92.012 1.00 121.16 65 THR A O 1
ATOM 916 N N . ILE A 1 66 ? 184.835 147.400 92.708 1.00 119.06 66 ILE A N 1
ATOM 917 C CA . ILE A 1 66 ? 185.555 147.563 93.967 1.00 115.80 66 ILE A CA 1
ATOM 918 C C . ILE A 1 66 ? 185.587 146.240 94.719 1.00 116.45 66 ILE A C 1
ATOM 919 O O . ILE A 1 66 ? 186.653 145.750 95.113 1.00 118.86 66 ILE A O 1
ATOM 935 N N . LEU A 1 67 ? 184.420 145.614 94.879 1.00 117.02 67 LEU A N 1
ATOM 936 C CA . LEU A 1 67 ? 184.344 144.343 95.584 1.00 116.66 67 LEU A CA 1
ATOM 937 C C . LEU A 1 67 ? 185.056 143.225 94.837 1.00 118.24 67 LEU A C 1
ATOM 938 O O . LEU A 1 67 ? 185.283 142.160 95.420 1.00 110.57 67 LEU A O 1
ATOM 954 N N . GLU A 1 68 ? 185.406 143.440 93.569 1.00 124.42 68 GLU A N 1
ATOM 955 C CA . GLU A 1 68 ? 186.186 142.472 92.814 1.00 120.92 68 GLU A CA 1
ATOM 956 C C . GLU A 1 68 ? 187.685 142.710 92.916 1.00 122.62 68 GLU A C 1
ATOM 957 O O . GLU A 1 68 ? 188.462 141.802 92.599 1.00 121.60 68 GLU A O 1
ATOM 969 N N . PHE A 1 69 ? 188.114 143.898 93.354 1.00 123.16 69 PHE A N 1
ATOM 970 C CA . PHE A 1 69 ? 189.529 144.241 93.355 1.00 121.00 69 PHE A CA 1
ATOM 971 C C . PHE A 1 69 ? 190.022 144.879 94.645 1.00 121.28 69 PHE A C 1
ATOM 972 O O . PHE A 1 69 ? 191.240 144.959 94.838 1.00 119.03 69 PHE A O 1
ATOM 989 N N . SER A 1 70 ? 189.135 145.328 95.526 1.00 123.37 70 SER A N 1
ATOM 990 C CA . SER A 1 70 ? 189.571 145.981 96.750 1.00 121.09 70 SER A CA 1
ATOM 991 C C . SER A 1 70 ? 190.291 144.996 97.664 1.00 119.63 70 SER A C 1
ATOM 992 O O . SER A 1 70 ? 189.949 143.813 97.738 1.00 112.92 70 SER A O 1
ATOM 1000 N N . GLN A 1 71 ? 191.303 145.502 98.365 1.00 120.16 71 GLN A N 1
ATOM 1001 C CA . GLN A 1 71 ? 192.044 144.734 99.358 1.00 118.35 71 GLN A CA 1
ATOM 1002 C C . GLN A 1 71 ? 191.800 145.210 100.781 1.00 115.16 71 GLN A C 1
ATOM 1003 O O . GLN A 1 71 ? 191.716 144.386 101.694 1.00 109.94 71 GLN A O 1
ATOM 1017 N N . ASN A 1 72 ? 191.684 146.518 100.992 1.00 115.14 72 ASN A N 1
ATOM 1018 C CA . ASN A 1 72 ? 191.406 147.052 102.317 1.00 113.75 72 ASN A CA 1
ATOM 1019 C C . ASN A 1 72 ? 189.916 146.971 102.620 1.00 109.51 72 ASN A C 1
ATOM 1020 O O . ASN A 1 72 ? 189.077 147.315 101.783 1.00 106.65 72 ASN A O 1
ATOM 1031 N N . MET A 1 73 ? 189.593 146.514 103.832 1.00 106.71 73 MET A N 1
ATOM 1032 C CA . MET A 1 73 ? 188.198 146.386 104.236 1.00 102.75 73 MET A CA 1
ATOM 1033 C C . MET A 1 73 ? 187.483 147.730 104.268 1.00 101.14 73 MET A C 1
ATOM 1034 O O . MET A 1 73 ? 186.256 147.771 104.128 1.00 97.47 73 MET A O 1
ATOM 1048 N N . ASN A 1 74 ? 188.218 148.828 104.452 1.00 99.10 74 ASN A N 1
ATOM 1049 C CA . ASN A 1 74 ? 187.587 150.144 104.464 1.00 95.03 74 ASN A CA 1
ATOM 1050 C C . ASN A 1 74 ? 186.961 150.470 103.112 1.00 94.66 74 ASN A C 1
ATOM 1051 O O . ASN A 1 74 ? 185.841 150.991 103.044 1.00 88.64 74 ASN A O 1
ATOM 1062 N N . THR A 1 75 ? 187.669 150.167 102.022 1.00 100.03 75 THR A N 1
ATOM 1063 C CA . THR A 1 75 ? 187.120 150.419 100.694 1.00 99.31 75 THR A CA 1
ATOM 1064 C C . THR A 1 75 ? 185.917 149.524 100.418 1.00 93.84 75 THR A C 1
ATOM 1065 O O . THR A 1 75 ? 184.948 149.952 99.778 1.00 90.93 75 THR A O 1
ATOM 1076 N N . LYS A 1 76 ? 185.963 148.277 100.888 1.00 90.88 76 LYS A N 1
ATOM 1077 C CA . LYS A 1 76 ? 184.808 147.398 100.747 1.00 90.74 76 LYS A CA 1
ATOM 1078 C C . LYS A 1 76 ? 183.611 147.955 101.502 1.00 82.04 76 LYS A C 1
ATOM 1079 O O . LYS A 1 76 ? 182.477 147.906 101.011 1.00 78.29 76 LYS A O 1
ATOM 1098 N N . TYR A 1 77 ? 183.844 148.494 102.701 1.00 81.95 77 TYR A N 1
ATOM 1099 C CA . TYR A 1 77 ? 182.764 149.120 103.454 1.00 75.71 77 TYR A CA 1
ATOM 1100 C C . TYR A 1 77 ? 182.207 150.327 102.712 1.00 74.43 77 TYR A C 1
ATOM 1101 O O . TYR A 1 77 ? 180.993 150.550 102.699 1.00 75.34 77 TYR A O 1
ATOM 1119 N N . TYR A 1 78 ? 183.081 151.126 102.101 1.00 78.08 78 TYR A N 1
ATOM 1120 C CA . TYR A 1 78 ? 182.621 152.277 101.329 1.00 80.43 78 TYR A CA 1
ATOM 1121 C C . TYR A 1 78 ? 181.741 151.838 100.161 1.00 81.21 78 TYR A C 1
ATOM 1122 O O . TYR A 1 78 ? 180.675 152.418 99.907 1.00 81.33 78 TYR A O 1
ATOM 1140 N N . GLY A 1 79 ? 182.179 150.809 99.433 1.00 77.61 79 GLY A N 1
ATOM 1141 C CA . GLY A 1 79 ? 181.372 150.293 98.340 1.00 76.65 79 GLY A CA 1
ATOM 1142 C C . GLY A 1 79 ? 180.035 149.759 98.814 1.00 73.58 79 GLY A C 1
ATOM 1143 O O . GLY A 1 79 ? 179.004 149.966 98.168 1.00 76.06 79 GLY A O 1
ATOM 1147 N N . LEU A 1 80 ? 180.032 149.061 99.952 1.00 69.62 80 LEU A N 1
ATOM 1148 C CA . LEU A 1 80 ? 178.778 148.571 100.511 1.00 67.28 80 LEU A CA 1
ATOM 1149 C C . LEU A 1 80 ? 177.871 149.721 100.923 1.00 67.62 80 LEU A C 1
ATOM 1150 O O . LEU A 1 80 ? 176.647 149.614 100.812 1.00 66.89 80 LEU A O 1
ATOM 1166 N N . GLN A 1 81 ? 178.449 150.818 101.413 1.00 72.64 81 GLN A N 1
ATOM 1167 C CA . GLN A 1 81 ? 177.654 152.000 101.733 1.00 69.75 81 GLN A CA 1
ATOM 1168 C C . GLN A 1 81 ? 176.993 152.564 100.484 1.00 71.69 81 GLN A C 1
ATOM 1169 O O . GLN A 1 81 ? 175.809 152.924 100.503 1.00 71.59 81 GLN A O 1
ATOM 1183 N N . ILE A 1 82 ? 177.746 152.651 99.388 1.00 75.77 82 ILE A N 1
ATOM 1184 C CA . ILE A 1 82 ? 177.164 153.120 98.131 1.00 76.00 82 ILE A CA 1
ATOM 1185 C C . ILE A 1 82 ? 176.030 152.197 97.699 1.00 70.97 82 ILE A C 1
ATOM 1186 O O . ILE A 1 82 ? 174.951 152.652 97.290 1.00 71.47 82 ILE A O 1
ATOM 1202 N N . LEU A 1 83 ? 176.256 150.885 97.789 1.00 72.14 83 LEU A N 1
ATOM 1203 C CA . LEU A 1 83 ? 175.235 149.923 97.388 1.00 70.73 83 LEU A CA 1
ATOM 1204 C C . LEU A 1 83 ? 173.983 150.055 98.248 1.00 65.62 83 LEU A C 1
ATOM 1205 O O . LEU A 1 83 ? 172.858 149.994 97.737 1.00 62.85 83 LEU A O 1
ATOM 1221 N N . GLU A 1 84 ? 174.158 150.223 99.559 1.00 61.71 84 GLU A N 1
ATOM 1222 C CA . GLU A 1 84 ? 173.014 150.372 100.449 1.00 58.25 84 GLU A CA 1
ATOM 1223 C C . GLU A 1 84 ? 172.247 151.650 100.147 1.00 63.62 84 GLU A C 1
ATOM 1224 O O . GLU A 1 84 ? 171.012 151.662 100.186 1.00 66.03 84 GLU A O 1
ATOM 1236 N N . ASN A 1 85 ? 172.960 152.742 99.865 1.00 68.43 85 ASN A N 1
ATOM 1237 C CA . ASN A 1 85 ? 172.282 153.974 99.483 1.00 65.34 85 ASN A CA 1
ATOM 1238 C C . ASN A 1 85 ? 171.447 153.763 98.228 1.00 65.12 85 ASN A C 1
ATOM 1239 O O . ASN A 1 85 ? 170.291 154.204 98.157 1.00 64.14 85 ASN A O 1
ATOM 1250 N N . VAL A 1 86 ? 172.014 153.082 97.231 1.00 64.72 86 VAL A N 1
ATOM 1251 C CA . VAL A 1 86 ? 171.270 152.819 96.002 1.00 67.05 86 VAL A CA 1
ATOM 1252 C C . VAL A 1 86 ? 170.033 151.981 96.297 1.00 63.95 86 VAL A C 1
ATOM 1253 O O . VAL A 1 86 ? 168.941 152.261 95.792 1.00 62.22 86 VAL A O 1
ATOM 1266 N N . ILE A 1 87 ? 170.181 150.939 97.118 1.00 64.09 87 ILE A N 1
ATOM 1267 C CA . ILE A 1 87 ? 169.040 150.082 97.434 1.00 58.46 87 ILE A CA 1
ATOM 1268 C C . ILE A 1 87 ? 167.952 150.884 98.133 1.00 54.96 87 ILE A C 1
ATOM 1269 O O . ILE A 1 87 ? 166.763 150.747 97.826 1.00 53.97 87 ILE A O 1
ATOM 1285 N N . LYS A 1 88 ? 168.338 151.723 99.094 1.00 58.20 88 LYS A N 1
ATOM 1286 C CA . LYS A 1 88 ? 167.348 152.479 99.852 1.00 57.81 88 LYS A CA 1
ATOM 1287 C C . LYS A 1 88 ? 166.627 153.494 98.974 1.00 63.22 88 LYS A C 1
ATOM 1288 O O . LYS A 1 88 ? 165.416 153.696 99.122 1.00 58.86 88 LYS A O 1
ATOM 1307 N N . THR A 1 89 ? 167.345 154.141 98.055 1.00 63.44 89 THR A N 1
ATOM 1308 C CA . THR A 1 89 ? 166.761 155.243 97.294 1.00 58.46 89 THR A CA 1
ATOM 1309 C C . THR A 1 89 ? 166.120 154.784 95.984 1.00 62.54 89 THR A C 1
ATOM 1310 O O . THR A 1 89 ? 164.915 154.961 95.783 1.00 62.74 89 THR A O 1
ATOM 1321 N N . ARG A 1 90 ? 166.909 154.185 95.090 1.00 66.52 90 ARG A N 1
ATOM 1322 C CA . ARG A 1 90 ? 166.515 153.989 93.699 1.00 64.18 90 ARG A CA 1
ATOM 1323 C C . ARG A 1 90 ? 166.168 152.540 93.369 1.00 65.38 90 ARG A C 1
ATOM 1324 O O . ARG A 1 90 ? 166.121 152.176 92.191 1.00 70.71 90 ARG A O 1
ATOM 1345 N N . TRP A 1 91 ? 165.921 151.703 94.378 1.00 62.56 91 TRP A N 1
ATOM 1346 C CA . TRP A 1 91 ? 165.613 150.302 94.103 1.00 62.43 91 TRP A CA 1
ATOM 1347 C C . TRP A 1 91 ? 164.319 150.152 93.314 1.00 64.11 91 TRP A C 1
ATOM 1348 O O . TRP A 1 91 ? 164.151 149.172 92.581 1.00 67.60 91 TRP A O 1
ATOM 1369 N N . LYS A 1 92 ? 163.399 151.107 93.443 1.00 64.75 92 LYS A N 1
ATOM 1370 C CA . LYS A 1 92 ? 162.100 150.998 92.792 1.00 67.55 92 LYS A CA 1
ATOM 1371 C C . LYS A 1 92 ? 162.120 151.423 91.331 1.00 69.20 92 LYS A C 1
ATOM 1372 O O . LYS A 1 92 ? 161.133 151.188 90.626 1.00 63.32 92 LYS A O 1
ATOM 1391 N N . ILE A 1 93 ? 163.202 152.041 90.859 1.00 71.17 93 ILE A N 1
ATOM 1392 C CA . ILE A 1 93 ? 163.307 152.462 89.465 1.00 68.14 93 ILE A CA 1
ATOM 1393 C C . ILE A 1 93 ? 164.303 151.633 88.673 1.00 71.21 93 ILE A C 1
ATOM 1394 O O . ILE A 1 93 ? 164.362 151.779 87.441 1.00 75.53 93 ILE A O 1
ATOM 1410 N N . LEU A 1 94 ? 165.087 150.778 89.324 1.00 70.73 94 LEU A N 1
ATOM 1411 C CA . LEU A 1 94 ? 166.008 149.924 88.596 1.00 75.05 94 LEU A CA 1
ATOM 1412 C C . LEU A 1 94 ? 165.239 148.829 87.859 1.00 74.36 94 LEU A C 1
ATOM 1413 O O . LEU A 1 94 ? 164.129 148.464 88.257 1.00 69.46 94 LEU A O 1
ATOM 1429 N N . PRO A 1 95 ? 165.802 148.291 86.777 1.00 76.55 95 PRO A N 1
ATOM 1430 C CA . PRO A 1 95 ? 165.152 147.157 86.109 1.00 76.63 95 PRO A CA 1
ATOM 1431 C C . PRO A 1 95 ? 165.120 145.939 87.019 1.00 79.77 95 PRO A C 1
ATOM 1432 O O . PRO A 1 95 ? 166.013 145.728 87.843 1.00 77.74 95 PRO A O 1
ATOM 1443 N N . ARG A 1 96 ? 164.072 145.128 86.860 1.00 80.79 96 ARG A N 1
ATOM 1444 C CA . ARG A 1 96 ? 163.950 143.928 87.680 1.00 76.46 96 ARG A CA 1
ATOM 1445 C C . ARG A 1 96 ? 165.164 143.024 87.526 1.00 74.99 96 ARG A C 1
ATOM 1446 O O . ARG A 1 96 ? 165.554 142.341 88.479 1.00 75.56 96 ARG A O 1
ATOM 1467 N N . ASN A 1 97 ? 165.774 143.005 86.340 1.00 75.50 97 ASN A N 1
ATOM 1468 C CA . ASN A 1 97 ? 166.977 142.205 86.148 1.00 78.17 97 ASN A CA 1
ATOM 1469 C C . ASN A 1 97 ? 168.110 142.697 87.039 1.00 75.48 97 ASN A C 1
ATOM 1470 O O . ASN A 1 97 ? 168.827 141.894 87.645 1.00 76.38 97 ASN A O 1
ATOM 1481 N N . GLN A 1 98 ? 168.285 144.017 87.132 1.00 74.14 98 GLN A N 1
ATOM 1482 C CA . GLN A 1 98 ? 169.319 144.562 88.005 1.00 74.49 98 GLN A CA 1
ATOM 1483 C C . GLN A 1 98 ? 169.020 144.259 89.468 1.00 73.15 98 GLN A C 1
ATOM 1484 O O . GLN A 1 98 ? 169.933 143.963 90.247 1.00 70.05 98 GLN A O 1
ATOM 1498 N N . CYS A 1 99 ? 167.747 144.333 89.861 1.00 71.64 99 CYS A N 1
ATOM 1499 C CA . CYS A 1 99 ? 167.378 144.001 91.233 1.00 66.84 99 CYS A CA 1
ATOM 1500 C C . CYS A 1 99 ? 167.694 142.544 91.548 1.00 66.96 99 CYS A C 1
ATOM 1501 O O . CYS A 1 99 ? 168.233 142.233 92.617 1.00 64.76 99 CYS A O 1
ATOM 1509 N N . GLU A 1 100 ? 167.371 141.637 90.624 1.00 69.85 100 GLU A N 1
ATOM 1510 C CA . GLU A 1 100 ? 167.679 140.226 90.833 1.00 66.26 100 GLU A CA 1
ATOM 1511 C C . GLU A 1 100 ? 169.184 139.996 90.886 1.00 62.39 100 GLU A C 1
ATOM 1512 O O . GLU A 1 100 ? 169.669 139.188 91.687 1.00 64.59 100 GLU A O 1
ATOM 1524 N N . GLY A 1 101 ? 169.939 140.689 90.034 1.00 61.84 101 GLY A N 1
ATOM 1525 C CA . GLY A 1 101 ? 171.386 140.560 90.078 1.00 58.83 101 GLY A CA 1
ATOM 1526 C C . GLY A 1 101 ? 171.965 141.025 91.399 1.00 59.94 101 GLY A C 1
ATOM 1527 O O . GLY A 1 101 ? 172.866 140.389 91.952 1.00 62.98 101 GLY A O 1
ATOM 1531 N N . ILE A 1 102 ? 171.456 142.142 91.924 1.00 61.43 102 ILE A N 1
ATOM 1532 C CA . ILE A 1 102 ? 171.911 142.627 93.224 1.00 60.25 102 ILE A CA 1
ATOM 1533 C C . ILE A 1 102 ? 171.556 141.627 94.316 1.00 58.76 102 ILE A C 1
ATOM 1534 O O . ILE A 1 102 ? 172.366 141.349 95.208 1.00 58.32 102 ILE A O 1
ATOM 1550 N N . LYS A 1 103 ? 170.337 141.084 94.274 1.00 60.09 103 LYS A N 1
ATOM 1551 C CA . LYS A 1 103 ? 169.946 140.054 95.232 1.00 54.54 103 LYS A CA 1
ATOM 1552 C C . LYS A 1 103 ? 170.930 138.894 95.212 1.00 57.04 103 LYS A C 1
ATOM 1553 O O . LYS A 1 103 ? 171.429 138.461 96.258 1.00 60.30 103 LYS A O 1
ATOM 1572 N N . LYS A 1 104 ? 171.198 138.365 94.018 1.00 61.35 104 LYS A N 1
ATOM 1573 C CA . LYS A 1 104 ? 172.083 137.214 93.896 1.00 57.56 104 LYS A CA 1
ATOM 1574 C C . LYS A 1 104 ? 173.478 137.541 94.404 1.00 58.94 104 LYS A C 1
ATOM 1575 O O . LYS A 1 104 ? 174.079 136.752 95.141 1.00 63.01 104 LYS A O 1
ATOM 1594 N N . TYR A 1 105 ? 174.010 138.704 94.024 1.00 60.20 105 TYR A N 1
ATOM 1595 C CA . TYR A 1 105 ? 175.346 139.081 94.467 1.00 57.54 105 TYR A CA 1
ATOM 1596 C C . TYR A 1 105 ? 175.411 139.192 95.984 1.00 59.29 105 TYR A C 1
ATOM 1597 O O . TYR A 1 105 ? 176.350 138.688 96.612 1.00 62.52 105 TYR A O 1
ATOM 1615 N N . VAL A 1 106 ? 174.414 139.837 96.594 1.00 56.44 106 VAL A N 1
ATOM 1616 C CA . VAL A 1 106 ? 174.429 140.033 98.041 1.00 56.97 106 VAL A CA 1
ATOM 1617 C C . VAL A 1 106 ? 174.342 138.693 98.757 1.00 58.28 106 VAL A C 1
ATOM 1618 O O . VAL A 1 106 ? 175.098 138.420 99.697 1.00 61.65 106 VAL A O 1
ATOM 1631 N N . VAL A 1 107 ? 173.414 137.835 98.325 1.00 57.72 107 VAL A N 1
ATOM 1632 C CA . VAL A 1 107 ? 173.243 136.545 98.987 1.00 53.49 107 VAL A CA 1
ATOM 1633 C C . VAL A 1 107 ? 174.502 135.701 98.841 1.00 55.63 107 VAL A C 1
ATOM 1634 O O . VAL A 1 107 ? 174.965 135.076 99.805 1.00 58.79 107 VAL A O 1
ATOM 1647 N N . GLY A 1 108 ? 175.078 135.668 97.638 1.00 59.43 108 GLY A N 1
ATOM 1648 C CA . GLY A 1 108 ? 176.289 134.895 97.434 1.00 56.74 108 GLY A CA 1
ATOM 1649 C C . GLY A 1 108 ? 177.447 135.398 98.270 1.00 60.71 108 GLY A C 1
ATOM 1650 O O . GLY A 1 108 ? 178.195 134.607 98.847 1.00 65.64 108 GLY A O 1
ATOM 1654 N N . LEU A 1 109 ? 177.619 136.720 98.342 1.00 58.89 109 LEU A N 1
ATOM 1655 C CA . LEU A 1 109 ? 178.694 137.272 99.157 1.00 61.41 109 LEU A CA 1
ATOM 1656 C C . LEU A 1 109 ? 178.488 136.943 100.629 1.00 64.97 109 LEU A C 1
ATOM 1657 O O . LEU A 1 109 ? 179.440 136.578 101.330 1.00 71.51 109 LEU A O 1
ATOM 1673 N N . ILE A 1 110 ? 177.252 137.060 101.118 1.00 61.03 110 ILE A N 1
ATOM 1674 C CA . ILE A 1 110 ? 176.974 136.724 102.511 1.00 58.33 110 ILE A CA 1
ATOM 1675 C C . ILE A 1 110 ? 177.344 135.273 102.782 1.00 64.88 110 ILE A C 1
ATOM 1676 O O . ILE A 1 110 ? 178.041 134.961 103.755 1.00 64.37 110 ILE A O 1
ATOM 1692 N N . ILE A 1 111 ? 176.884 134.363 101.920 1.00 65.69 111 ILE A N 1
ATOM 1693 C CA . ILE A 1 111 ? 177.138 132.941 102.136 1.00 63.68 111 ILE A CA 1
ATOM 1694 C C . ILE A 1 111 ? 178.635 132.658 102.098 1.00 65.68 111 ILE A C 1
ATOM 1695 O O . ILE A 1 111 ? 179.175 131.957 102.962 1.00 71.98 111 ILE A O 1
ATOM 1711 N N . LYS A 1 112 ? 179.330 133.206 101.101 1.00 65.11 112 LYS A N 1
ATOM 1712 C CA . LYS A 1 112 ? 180.757 132.940 100.964 1.00 69.70 112 LYS A CA 1
ATOM 1713 C C . LYS A 1 112 ? 181.534 133.459 102.166 1.00 72.63 112 LYS A C 1
ATOM 1714 O O . LYS A 1 112 ? 182.428 132.775 102.677 1.00 75.60 112 LYS A O 1
ATOM 1733 N N . THR A 1 113 ? 181.211 134.667 102.633 1.00 73.69 113 THR A N 1
ATOM 1734 C CA . THR A 1 113 ? 181.972 135.253 103.730 1.00 75.88 113 THR A CA 1
ATOM 1735 C C . THR A 1 113 ? 181.658 134.563 105.051 1.00 78.87 113 THR A C 1
ATOM 1736 O O . THR A 1 113 ? 182.545 134.402 105.897 1.00 84.54 113 THR A O 1
ATOM 1747 N N . SER A 1 114 ? 180.403 134.150 105.252 1.00 80.08 114 SER A N 1
ATOM 1748 C CA . SER A 1 114 ? 180.038 133.453 106.478 1.00 79.36 114 SER A CA 1
ATOM 1749 C C . SER A 1 114 ? 180.537 132.015 106.498 1.00 82.36 114 SER A C 1
ATOM 1750 O O . SER A 1 114 ? 180.701 131.445 107.581 1.00 82.98 114 SER A O 1
ATOM 1758 N N . SER A 1 115 ? 180.776 131.416 105.329 1.00 83.09 115 SER A N 1
ATOM 1759 C CA . SER A 1 115 ? 181.229 130.030 105.291 1.00 85.05 115 SER A CA 1
ATOM 1760 C C . SER A 1 115 ? 182.608 129.878 105.922 1.00 88.31 115 SER A C 1
ATOM 1761 O O . SER A 1 115 ? 182.860 128.913 106.652 1.00 84.96 115 SER A O 1
ATOM 1769 N N . ASP A 1 116 ? 183.509 130.817 105.657 1.00 90.61 116 ASP A N 1
ATOM 1770 C CA . ASP A 1 116 ? 184.884 130.698 106.130 1.00 99.08 116 ASP A CA 1
ATOM 1771 C C . ASP A 1 116 ? 184.991 131.212 107.562 1.00 102.32 116 ASP A C 1
ATOM 1772 O O . ASP A 1 116 ? 184.764 132.404 107.797 1.00 97.63 116 ASP A O 1
ATOM 1781 N N . PRO A 1 117 ? 185.327 130.364 108.541 1.00 104.69 117 PRO A N 1
ATOM 1782 C CA . PRO A 1 117 ? 185.493 130.881 109.911 1.00 102.30 117 PRO A CA 1
ATOM 1783 C C . PRO A 1 117 ? 186.581 131.935 110.028 1.00 103.29 117 PRO A C 1
ATOM 1784 O O . PRO A 1 117 ? 186.430 132.895 110.795 1.00 101.62 117 PRO A O 1
ATOM 1795 N N . THR A 1 118 ? 187.681 131.781 109.287 1.00 105.53 118 THR A N 1
ATOM 1796 C CA . THR A 1 118 ? 188.771 132.747 109.380 1.00 105.46 118 THR A CA 1
ATOM 1797 C C . THR A 1 118 ? 188.333 134.119 108.886 1.00 107.44 118 THR A C 1
ATOM 1798 O O . THR A 1 118 ? 188.646 135.142 109.508 1.00 107.88 118 THR A O 1
ATOM 1809 N N . CYS A 1 119 ? 187.607 134.163 107.767 1.00 104.98 119 CYS A N 1
ATOM 1810 C CA . CYS A 1 119 ? 187.108 135.437 107.263 1.00 104.70 119 CYS A CA 1
ATOM 1811 C C . CYS A 1 119 ? 186.124 136.063 108.243 1.00 103.58 119 CYS A C 1
ATOM 1812 O O . CYS A 1 119 ? 186.133 137.282 108.453 1.00 99.57 119 CYS A O 1
ATOM 1820 N N . VAL A 1 120 ? 185.265 135.244 108.853 1.00 104.26 120 VAL A N 1
ATOM 1821 C CA . VAL A 1 120 ? 184.319 135.762 109.836 1.00 102.36 120 VAL A CA 1
ATOM 1822 C C . VAL A 1 120 ? 185.064 136.382 111.010 1.00 101.95 120 VAL A C 1
ATOM 1823 O O . VAL A 1 120 ? 184.723 137.477 111.474 1.00 100.99 120 VAL A O 1
ATOM 1836 N N . GLU A 1 121 ? 186.091 135.694 111.509 1.00 101.52 121 GLU A N 1
ATOM 1837 C CA . GLU A 1 121 ? 186.864 136.233 112.623 1.00 104.27 121 GLU A CA 1
ATOM 1838 C C . GLU A 1 121 ? 187.569 137.526 112.232 1.00 102.59 121 GLU A C 1
ATOM 1839 O O . GLU A 1 121 ? 187.584 138.491 113.005 1.00 93.23 121 GLU A O 1
ATOM 1851 N N . LYS A 1 122 ? 188.155 137.565 111.034 1.00 105.36 122 LYS A N 1
ATOM 1852 C CA . LYS A 1 122 ? 188.973 138.710 110.645 1.00 102.86 122 LYS A CA 1
ATOM 1853 C C . LYS A 1 122 ? 188.146 139.987 110.569 1.00 101.33 122 LYS A C 1
ATOM 1854 O O . LYS A 1 122 ? 188.532 141.023 111.122 1.00 101.64 122 LYS A O 1
ATOM 1873 N N . GLU A 1 123 ? 187.001 139.933 109.890 1.00 101.67 123 GLU A N 1
ATOM 1874 C CA . GLU A 1 123 ? 186.191 141.119 109.611 1.00 98.56 123 GLU A CA 1
ATOM 1875 C C . GLU A 1 123 ? 184.741 140.829 109.984 1.00 87.38 123 GLU A C 1
ATOM 1876 O O . GLU A 1 123 ? 184.062 140.057 109.302 1.00 81.16 123 GLU A O 1
ATOM 1888 N N . LYS A 1 124 ? 184.270 141.453 111.063 1.00 79.18 124 LYS A N 1
ATOM 1889 C CA . LYS A 1 124 ? 182.866 141.369 111.446 1.00 76.35 124 LYS A CA 1
ATOM 1890 C C . LYS A 1 124 ? 182.067 142.575 110.976 1.00 71.28 124 LYS A C 1
ATOM 1891 O O . LYS A 1 124 ? 180.847 142.472 110.799 1.00 69.78 124 LYS A O 1
ATOM 1910 N N . VAL A 1 125 ? 182.729 143.715 110.769 1.00 69.20 125 VAL A N 1
ATOM 1911 C CA . VAL A 1 125 ? 182.042 144.893 110.251 1.00 64.98 125 VAL A CA 1
ATOM 1912 C C . VAL A 1 125 ? 181.544 144.637 108.835 1.00 67.74 125 VAL A C 1
ATOM 1913 O O . VAL A 1 125 ? 180.437 145.046 108.467 1.00 62.98 125 VAL A O 1
ATOM 1926 N N . TYR A 1 126 ? 182.358 143.967 108.016 1.00 69.72 126 TYR A N 1
ATOM 1927 C CA . TYR A 1 126 ? 181.933 143.596 106.670 1.00 66.62 126 TYR A CA 1
ATOM 1928 C C . TYR A 1 126 ? 180.682 142.725 106.715 1.00 66.21 126 TYR A C 1
ATOM 1929 O O . TYR A 1 126 ? 179.721 142.953 105.969 1.00 66.70 126 TYR A O 1
ATOM 1947 N N . ILE A 1 127 ? 180.678 141.718 107.591 1.00 61.69 127 ILE A N 1
ATOM 1948 C CA . ILE A 1 127 ? 179.529 140.822 107.691 1.00 62.66 127 ILE A CA 1
ATOM 1949 C C . ILE A 1 127 ? 178.297 141.593 108.140 1.00 56.03 127 ILE A C 1
ATOM 1950 O O . ILE A 1 127 ? 177.195 141.390 107.616 1.00 52.25 127 ILE A O 1
ATOM 1966 N N . GLY A 1 128 ? 178.457 142.476 109.127 1.00 51.39 128 GLY A N 1
ATOM 1967 C CA . GLY A 1 128 ? 177.325 143.264 109.585 1.00 51.31 128 GLY A CA 1
ATOM 1968 C C . GLY A 1 128 ? 176.767 144.161 108.499 1.00 52.84 128 GLY A C 1
ATOM 1969 O O . GLY A 1 128 ? 175.549 144.275 108.337 1.00 48.94 128 GLY A O 1
ATOM 1973 N N . LYS A 1 129 ? 177.649 144.809 107.736 1.00 54.94 129 LYS A N 1
ATOM 1974 C CA . LYS A 1 129 ? 177.194 145.665 106.647 1.00 55.05 129 LYS A CA 1
ATOM 1975 C C . LYS A 1 129 ? 176.456 144.858 105.587 1.00 56.39 129 LYS A C 1
ATOM 1976 O O . LYS A 1 129 ? 175.421 145.297 105.071 1.00 56.61 129 LYS A O 1
ATOM 1995 N N . LEU A 1 130 ? 176.976 143.678 105.242 1.00 51.11 130 LEU A N 1
ATOM 1996 C CA . LEU A 1 130 ? 176.302 142.838 104.257 1.00 47.01 130 LEU A CA 1
ATOM 1997 C C . LEU A 1 130 ? 174.932 142.398 104.757 1.00 48.08 130 LEU A C 1
ATOM 1998 O O . LEU A 1 130 ? 173.955 142.393 103.997 1.00 49.06 130 LEU A O 1
ATOM 2014 N N . ASN A 1 131 ? 174.839 142.024 106.035 1.00 46.22 131 ASN A N 1
ATOM 2015 C CA . ASN A 1 131 ? 173.549 141.637 106.594 1.00 42.72 131 ASN A CA 1
ATOM 2016 C C . ASN A 1 131 ? 172.573 142.804 106.569 1.00 46.34 131 ASN A C 1
ATOM 2017 O O . ASN A 1 131 ? 171.380 142.621 106.301 1.00 47.89 131 ASN A O 1
ATOM 2028 N N . MET A 1 132 ? 173.058 144.014 106.848 1.00 49.25 132 MET A N 1
ATOM 2029 C CA . MET A 1 132 ? 172.181 145.179 106.810 1.00 48.28 132 MET A CA 1
ATOM 2030 C C . MET A 1 132 ? 171.711 145.471 105.390 1.00 45.00 132 MET A C 1
ATOM 2031 O O . MET A 1 132 ? 170.557 145.857 105.179 1.00 46.14 132 MET A O 1
ATOM 2045 N N . ILE A 1 133 ? 172.592 145.301 104.402 1.00 46.48 133 ILE A N 1
ATOM 2046 C CA . ILE A 1 133 ? 172.181 145.465 103.009 1.00 49.47 133 ILE A CA 1
ATOM 2047 C C . ILE A 1 133 ? 171.110 144.444 102.652 1.00 47.57 133 ILE A C 1
ATOM 2048 O O . ILE A 1 133 ? 170.126 144.758 101.967 1.00 49.48 133 ILE A O 1
ATOM 2064 N N . LEU A 1 134 ? 171.288 143.203 103.103 1.00 45.67 134 LEU A N 1
ATOM 2065 C CA . LEU A 1 134 ? 170.273 142.185 102.867 1.00 41.82 134 LEU A CA 1
ATOM 2066 C C . LEU A 1 134 ? 168.949 142.576 103.512 1.00 41.41 134 LEU A C 1
ATOM 2067 O O . LEU A 1 134 ? 167.882 142.378 102.922 1.00 42.35 134 LEU A O 1
ATOM 2083 N N . VAL A 1 135 ? 168.996 143.131 104.723 1.00 41.84 135 VAL A N 1
ATOM 2084 C CA . VAL A 1 135 ? 167.765 143.531 105.400 1.00 40.89 135 VAL A CA 1
ATOM 2085 C C . VAL A 1 135 ? 167.095 144.683 104.659 1.00 48.48 135 VAL A C 1
ATOM 2086 O O . VAL A 1 135 ? 165.863 144.761 104.590 1.00 53.01 135 VAL A O 1
ATOM 2099 N N . GLN A 1 136 ? 167.888 145.602 104.106 1.00 50.26 136 GLN A N 1
ATOM 2100 C CA . GLN A 1 136 ? 167.317 146.668 103.286 1.00 41.68 136 GLN A CA 1
ATOM 2101 C C . GLN A 1 136 ? 166.614 146.093 102.062 1.00 45.65 136 GLN A C 1
ATOM 2102 O O . GLN A 1 136 ? 165.506 146.520 101.709 1.00 50.39 136 GLN A O 1
ATOM 2116 N N . ILE A 1 137 ? 167.243 145.118 101.404 1.00 46.38 137 ILE A N 1
ATOM 2117 C CA . ILE A 1 137 ? 166.605 144.468 100.262 1.00 45.89 137 ILE A CA 1
ATOM 2118 C C . ILE A 1 137 ? 165.305 143.801 100.694 1.00 46.37 137 ILE A C 1
ATOM 2119 O O . ILE A 1 137 ? 164.292 143.862 99.988 1.00 46.14 137 ILE A O 1
ATOM 2135 N N . LEU A 1 138 ? 165.318 143.142 101.854 1.00 49.23 138 LEU A N 1
ATOM 2136 C CA . LEU A 1 138 ? 164.110 142.496 102.357 1.00 49.60 138 LEU A CA 1
ATOM 2137 C C . LEU A 1 138 ? 163.003 143.512 102.589 1.00 47.80 138 LEU A C 1
ATOM 2138 O O . LEU A 1 138 ? 161.839 143.264 102.253 1.00 49.43 138 LEU A O 1
ATOM 2154 N N . LYS A 1 139 ? 163.344 144.662 103.170 1.00 48.24 139 LYS A N 1
ATOM 2155 C CA . LYS A 1 139 ? 162.350 145.711 103.364 1.00 51.38 139 LYS A CA 1
ATOM 2156 C C . LYS A 1 139 ? 161.782 146.170 102.030 1.00 50.64 139 LYS A C 1
ATOM 2157 O O . LYS A 1 139 ? 160.574 146.399 101.904 1.00 49.18 139 LYS A O 1
ATOM 2176 N N . GLN A 1 140 ? 162.643 146.312 101.022 1.00 53.44 140 GLN A N 1
ATOM 2177 C CA . GLN A 1 140 ? 162.175 146.756 99.712 1.00 52.25 140 GLN A CA 1
ATOM 2178 C C . GLN A 1 140 ? 161.235 145.738 99.074 1.00 53.89 140 GLN A C 1
ATOM 2179 O O . GLN A 1 140 ? 160.187 146.110 98.533 1.00 51.39 140 GLN A O 1
ATOM 2193 N N . GLU A 1 141 ? 161.585 144.453 99.131 1.00 59.92 141 GLU A N 1
ATOM 2194 C CA . GLU A 1 141 ? 160.902 143.411 98.372 1.00 55.70 141 GLU A CA 1
ATOM 2195 C C . GLU A 1 141 ? 160.025 142.506 99.223 1.00 57.54 141 GLU A C 1
ATOM 2196 O O . GLU A 1 141 ? 158.838 142.339 98.928 1.00 60.01 141 GLU A O 1
ATOM 2208 N N . TRP A 1 142 ? 160.582 141.911 100.269 1.00 54.03 142 TRP A N 1
ATOM 2209 C CA . TRP A 1 142 ? 159.872 140.873 101.000 1.00 50.34 142 TRP A CA 1
ATOM 2210 C C . TRP A 1 142 ? 158.588 141.436 101.606 1.00 46.81 142 TRP A C 1
ATOM 2211 O O . TRP A 1 142 ? 158.571 142.582 102.067 1.00 49.22 142 TRP A O 1
ATOM 2232 N N . PRO A 1 143 ? 157.491 140.662 101.627 1.00 48.99 143 PRO A N 1
ATOM 2233 C CA . PRO A 1 143 ? 157.313 139.297 101.110 1.00 51.23 143 PRO A CA 1
ATOM 2234 C C . PRO A 1 143 ? 156.754 139.222 99.692 1.00 53.41 143 PRO A C 1
ATOM 2235 O O . PRO A 1 143 ? 156.611 138.130 99.152 1.00 55.90 143 PRO A O 1
ATOM 2246 N N . LYS A 1 144 ? 156.425 140.349 99.058 1.00 54.07 144 LYS A N 1
ATOM 2247 C CA . LYS A 1 144 ? 155.760 140.292 97.760 1.00 59.53 144 LYS A CA 1
ATOM 2248 C C . LYS A 1 144 ? 156.644 139.639 96.704 1.00 60.18 144 LYS A C 1
ATOM 2249 O O . LYS A 1 144 ? 156.176 138.799 95.927 1.00 54.62 144 LYS A O 1
ATOM 2268 N N . HIS A 1 145 ? 157.921 140.012 96.657 1.00 60.37 145 HIS A N 1
ATOM 2269 C CA . HIS A 1 145 ? 158.853 139.492 95.666 1.00 58.41 145 HIS A CA 1
ATOM 2270 C C . HIS A 1 145 ? 159.816 138.468 96.248 1.00 60.69 145 HIS A C 1
ATOM 2271 O O . HIS A 1 145 ? 160.788 138.097 95.582 1.00 63.03 145 HIS A O 1
ATOM 2285 N N . TRP A 1 146 ? 159.576 138.007 97.471 1.00 59.92 146 TRP A N 1
ATOM 2286 C CA . TRP A 1 146 ? 160.426 137.008 98.102 1.00 55.09 146 TRP A CA 1
ATOM 2287 C C . TRP A 1 146 ? 159.595 136.202 99.091 1.00 56.65 146 TRP A C 1
ATOM 2288 O O . TRP A 1 146 ? 159.951 136.106 100.272 1.00 60.25 146 TRP A O 1
ATOM 2309 N N . PRO A 1 147 ? 158.490 135.597 98.649 1.00 55.11 147 PRO A N 1
ATOM 2310 C CA . PRO A 1 147 ? 157.574 134.956 99.605 1.00 54.08 147 PRO A CA 1
ATOM 2311 C C . PRO A 1 147 ? 158.182 133.781 100.349 1.00 58.72 147 PRO A C 1
ATOM 2312 O O . PRO A 1 147 ? 157.652 133.395 101.397 1.00 63.03 147 PRO A O 1
ATOM 2323 N N . THR A 1 148 ? 159.271 133.200 99.847 1.00 59.78 148 THR A N 1
ATOM 2324 C CA . THR A 1 148 ? 159.875 132.011 100.435 1.00 56.22 148 THR A CA 1
ATOM 2325 C C . THR A 1 148 ? 161.218 132.313 101.093 1.00 58.47 148 THR A C 1
ATOM 2326 O O . THR A 1 148 ? 162.093 131.448 101.150 1.00 60.47 148 THR A O 1
ATOM 2337 N N . PHE A 1 149 ? 161.401 133.540 101.586 1.00 57.28 149 PHE A N 1
ATOM 2338 C CA . PHE A 1 149 ? 162.657 133.882 102.247 1.00 54.73 149 PHE A CA 1
ATOM 2339 C C . PHE A 1 149 ? 162.754 133.233 103.623 1.00 55.17 149 PHE A C 1
ATOM 2340 O O . PHE A 1 149 ? 163.799 132.675 103.980 1.00 52.68 149 PHE A O 1
ATOM 2357 N N . ILE A 1 150 ? 161.674 133.292 104.405 1.00 54.01 150 ILE A N 1
ATOM 2358 C CA . ILE A 1 150 ? 161.712 132.775 105.771 1.00 54.11 150 ILE A CA 1
ATOM 2359 C C . ILE A 1 150 ? 161.979 131.277 105.762 1.00 54.54 150 ILE A C 1
ATOM 2360 O O . ILE A 1 150 ? 162.843 130.777 106.493 1.00 61.75 150 ILE A O 1
ATOM 2376 N N . SER A 1 151 ? 161.240 130.536 104.934 1.00 53.95 151 SER A N 1
ATOM 2377 C CA . SER A 1 151 ? 161.435 129.092 104.870 1.00 55.33 151 SER A CA 1
ATOM 2378 C C . SER A 1 151 ? 162.836 128.749 104.387 1.00 48.81 151 SER A C 1
ATOM 2379 O O . SER A 1 151 ? 163.473 127.826 104.907 1.00 57.28 151 SER A O 1
ATOM 2387 N N . ASP A 1 152 ? 163.333 129.481 103.390 1.00 47.96 152 ASP A N 1
ATOM 2388 C CA . ASP A 1 152 ? 164.661 129.201 102.861 1.00 50.40 152 ASP A CA 1
ATOM 2389 C C . ASP A 1 152 ? 165.730 129.408 103.927 1.00 52.89 152 ASP A C 1
ATOM 2390 O O . ASP A 1 152 ? 166.632 128.577 104.086 1.00 57.83 152 ASP A O 1
ATOM 2399 N N . ILE A 1 153 ? 165.648 130.514 104.671 1.00 51.78 153 ILE A N 1
ATOM 2400 C CA . ILE A 1 153 ? 166.665 130.759 105.690 1.00 50.83 153 ILE A CA 1
ATOM 2401 C C . ILE A 1 153 ? 166.525 129.769 106.838 1.00 51.70 153 ILE A C 1
ATOM 2402 O O . ILE A 1 153 ? 167.529 129.343 107.417 1.00 52.72 153 ILE A O 1
ATOM 2418 N N . VAL A 1 154 ? 165.298 129.375 107.186 1.00 52.83 154 VAL A N 1
ATOM 2419 C CA . VAL A 1 154 ? 165.118 128.383 108.243 1.00 51.06 154 VAL A CA 1
ATOM 2420 C C . VAL A 1 154 ? 165.762 127.063 107.837 1.00 54.26 154 VAL A C 1
ATOM 2421 O O . VAL A 1 154 ? 166.472 126.428 108.626 1.00 58.81 154 VAL A O 1
ATOM 2434 N N . GLY A 1 155 ? 165.529 126.634 106.596 1.00 51.38 155 GLY A N 1
ATOM 2435 C CA . GLY A 1 155 ? 166.148 125.406 106.123 1.00 50.93 155 GLY A CA 1
ATOM 2436 C C . GLY A 1 155 ? 167.661 125.492 106.079 1.00 51.34 155 GLY A C 1
ATOM 2437 O O . GLY A 1 155 ? 168.360 124.569 106.509 1.00 61.07 155 GLY A O 1
ATOM 2441 N N . ALA A 1 156 ? 168.191 126.604 105.567 1.00 50.00 156 ALA A N 1
ATOM 2442 C CA . ALA A 1 156 ? 169.640 126.761 105.499 1.00 55.14 156 ALA A CA 1
ATOM 2443 C C . ALA A 1 156 ? 170.256 126.754 106.892 1.00 56.00 156 ALA A C 1
ATOM 2444 O O . ALA A 1 156 ? 171.343 126.202 107.096 1.00 55.24 156 ALA A O 1
ATOM 2451 N N . SER A 1 157 ? 169.582 127.376 107.862 1.00 54.90 157 SER A N 1
ATOM 2452 C CA . SER A 1 157 ? 170.059 127.336 109.239 1.00 58.08 157 SER A CA 1
ATOM 2453 C C . SER A 1 157 ? 170.022 125.918 109.790 1.00 57.57 157 SER A C 1
ATOM 2454 O O . SER A 1 157 ? 170.961 125.480 110.462 1.00 62.04 157 SER A O 1
ATOM 2462 N N . ARG A 1 158 ? 168.942 125.184 109.520 1.00 56.72 158 ARG A N 1
ATOM 2463 C CA . ARG A 1 158 ? 168.849 123.815 110.012 1.00 57.10 158 ARG A CA 1
ATOM 2464 C C . ARG A 1 158 ? 169.930 122.930 109.408 1.00 56.08 158 ARG A C 1
ATOM 2465 O O . ARG A 1 158 ? 170.366 121.964 110.044 1.00 62.02 158 ARG A O 1
ATOM 2486 N N . THR A 1 159 ? 170.375 123.235 108.187 1.00 56.98 159 THR A N 1
ATOM 2487 C CA . THR A 1 159 ? 171.387 122.396 107.552 1.00 57.69 159 THR A CA 1
ATOM 2488 C C . THR A 1 159 ? 172.768 122.616 108.164 1.00 60.69 159 THR A C 1
ATOM 2489 O O . THR A 1 159 ? 173.504 121.652 108.399 1.00 62.89 159 THR A O 1
ATOM 2500 N N . SER A 1 160 ? 173.139 123.869 108.429 1.00 61.55 160 SER A N 1
ATOM 2501 C CA . SER A 1 160 ? 174.484 124.203 108.877 1.00 60.28 160 SER A CA 1
ATOM 2502 C C . SER A 1 160 ? 174.423 125.119 110.091 1.00 60.13 160 SER A C 1
ATOM 2503 O O . SER A 1 160 ? 173.432 125.813 110.326 1.00 60.55 160 SER A O 1
ATOM 2511 N N . GLU A 1 161 ? 175.513 125.118 110.863 1.00 61.43 161 GLU A N 1
ATOM 2512 C CA . GLU A 1 161 ? 175.573 125.863 112.116 1.00 61.49 161 GLU A CA 1
ATOM 2513 C C . GLU A 1 161 ? 176.075 127.290 111.933 1.00 59.83 161 GLU A C 1
ATOM 2514 O O . GLU A 1 161 ? 175.509 128.220 112.516 1.00 62.31 161 GLU A O 1
ATOM 2526 N N . SER A 1 162 ? 177.137 127.491 111.150 1.00 57.85 162 SER A N 1
ATOM 2527 C CA . SER A 1 162 ? 177.580 128.852 110.860 1.00 64.25 162 SER A CA 1
ATOM 2528 C C . SER A 1 162 ? 176.509 129.618 110.093 1.00 59.96 162 SER A C 1
ATOM 2529 O O . SER A 1 162 ? 176.252 130.799 110.368 1.00 54.76 162 SER A O 1
ATOM 2537 N N . LEU A 1 163 ? 175.869 128.958 109.127 1.00 56.79 163 LEU A N 1
ATOM 2538 C CA . LEU A 1 163 ? 174.755 129.581 108.428 1.00 54.79 163 LEU A CA 1
ATOM 2539 C C . LEU A 1 163 ? 173.611 129.871 109.388 1.00 54.90 163 LEU A C 1
ATOM 2540 O O . LEU A 1 163 ? 172.922 130.885 109.251 1.00 58.98 163 LEU A O 1
ATOM 2556 N N . CYS A 1 164 ? 173.394 128.995 110.371 1.00 53.39 164 CYS A N 1
ATOM 2557 C CA . CYS A 1 164 ? 172.353 129.251 111.362 1.00 50.29 164 CYS A CA 1
ATOM 2558 C C . CYS A 1 164 ? 172.676 130.487 112.190 1.00 46.77 164 CYS A C 1
ATOM 2559 O O . CYS A 1 164 ? 171.789 131.294 112.485 1.00 49.06 164 CYS A O 1
ATOM 2567 N N . GLN A 1 165 ? 173.939 130.647 112.584 1.00 45.74 165 GLN A N 1
ATOM 2568 C CA . GLN A 1 165 ? 174.333 131.823 113.351 1.00 45.71 165 GLN A CA 1
ATOM 2569 C C . GLN A 1 165 ? 174.138 133.095 112.534 1.00 48.85 165 GLN A C 1
ATOM 2570 O O . GLN A 1 165 ? 173.598 134.097 113.027 1.00 48.29 165 GLN A O 1
ATOM 2584 N N . ASN A 1 166 ? 174.563 133.067 111.269 1.00 48.67 166 ASN A N 1
ATOM 2585 C CA . ASN A 1 166 ? 174.387 134.237 110.416 1.00 39.49 166 ASN A CA 1
ATOM 2586 C C . ASN A 1 166 ? 172.911 134.544 110.198 1.00 37.90 166 ASN A C 1
ATOM 2587 O O . ASN A 1 166 ? 172.511 135.712 110.179 1.00 43.64 166 ASN A O 1
ATOM 2598 N N . ASN A 1 167 ? 172.085 133.511 110.023 1.00 37.24 167 ASN A N 1
ATOM 2599 C CA . ASN A 1 167 ? 170.655 133.730 109.845 1.00 36.97 167 ASN A CA 1
ATOM 2600 C C . ASN A 1 167 ? 170.015 134.278 111.110 1.00 35.38 167 ASN A C 1
ATOM 2601 O O . ASN A 1 167 ? 169.079 135.077 111.030 1.00 38.71 167 ASN A O 1
ATOM 2612 N N . MET A 1 168 ? 170.494 133.858 112.280 1.00 37.75 168 MET A N 1
ATOM 2613 C CA . MET A 1 168 ? 170.009 134.444 113.524 1.00 38.43 168 MET A CA 1
ATOM 2614 C C . MET A 1 168 ? 170.350 135.926 113.593 1.00 35.94 168 MET A C 1
ATOM 2615 O O . MET A 1 168 ? 169.513 136.748 113.984 1.00 38.78 168 MET A O 1
ATOM 2629 N N . VAL A 1 169 ? 171.574 136.288 113.206 1.00 37.43 169 VAL A N 1
ATOM 2630 C CA . VAL A 1 169 ? 171.947 137.702 113.182 1.00 36.21 169 VAL A CA 1
ATOM 2631 C C . VAL A 1 169 ? 171.059 138.471 112.208 1.00 36.69 169 VAL A C 1
ATOM 2632 O O . VAL A 1 169 ? 170.579 139.573 112.511 1.00 41.54 169 VAL A O 1
ATOM 2645 N N . ILE A 1 170 ? 170.831 137.905 111.022 1.00 34.57 170 ILE A N 1
ATOM 2646 C CA . ILE A 1 170 ? 170.015 138.573 110.012 1.00 30.66 170 ILE A CA 1
ATOM 2647 C C . ILE A 1 170 ? 168.589 138.759 110.513 1.00 32.55 170 ILE A C 1
ATOM 2648 O O . ILE A 1 170 ? 167.976 139.811 110.304 1.00 39.81 170 ILE A O 1
ATOM 2664 N N . LEU A 1 171 ? 168.029 137.736 111.160 1.00 34.76 171 LEU A N 1
ATOM 2665 C CA . LEU A 1 171 ? 166.668 137.836 111.675 1.00 37.24 171 LEU A CA 1
ATOM 2666 C C . LEU A 1 171 ? 166.578 138.858 112.800 1.00 37.89 171 LEU A C 1
ATOM 2667 O O . LEU A 1 171 ? 165.578 139.575 112.916 1.00 38.50 171 LEU A O 1
ATOM 2683 N N . LYS A 1 172 ? 167.609 138.937 113.643 1.00 37.85 172 LYS A N 1
ATOM 2684 C CA . LYS A 1 172 ? 167.641 139.968 114.674 1.00 36.67 172 LYS A CA 1
ATOM 2685 C C . LYS A 1 172 ? 167.634 141.357 114.047 1.00 40.33 172 LYS A C 1
ATOM 2686 O O . LYS A 1 172 ? 166.889 142.246 114.480 1.00 41.94 172 LYS A O 1
ATOM 2705 N N . LEU A 1 173 ? 168.455 141.558 113.013 1.00 41.07 173 LEU A N 1
ATOM 2706 C CA . LEU A 1 173 ? 168.480 142.851 112.335 1.00 37.23 173 LEU A CA 1
ATOM 2707 C C . LEU A 1 173 ? 167.132 143.165 111.698 1.00 34.20 173 LEU A C 1
ATOM 2708 O O . LEU A 1 173 ? 166.662 144.308 111.749 1.00 41.63 173 LEU A O 1
ATOM 2724 N N . LEU A 1 174 ? 166.502 142.166 111.080 1.00 34.34 174 LEU A N 1
ATOM 2725 C CA . LEU A 1 174 ? 165.202 142.385 110.458 1.00 33.32 174 LEU A CA 1
ATOM 2726 C C . LEU A 1 174 ? 164.158 142.777 111.494 1.00 32.57 174 LEU A C 1
ATOM 2727 O O . LEU A 1 174 ? 163.363 143.697 111.269 1.00 41.85 174 LEU A O 1
ATOM 2743 N N . SER A 1 175 ? 164.144 142.092 112.639 1.00 36.77 175 SER A N 1
ATOM 2744 C CA . SER A 1 175 ? 163.203 142.450 113.694 1.00 35.54 175 SER A CA 1
ATOM 2745 C C . SER A 1 175 ? 163.461 143.864 114.194 1.00 39.43 175 SER A C 1
ATOM 2746 O O . SER A 1 175 ? 162.519 144.637 114.410 1.00 41.29 175 SER A O 1
ATOM 2754 N N . GLU A 1 176 ? 164.734 144.224 114.373 1.00 41.52 176 GLU A N 1
ATOM 2755 C CA . GLU A 1 176 ? 165.066 145.572 114.819 1.00 38.02 176 GLU A CA 1
ATOM 2756 C C . GLU A 1 176 ? 164.556 146.614 113.834 1.00 43.46 176 GLU A C 1
ATOM 2757 O O . GLU A 1 176 ? 163.964 147.625 114.229 1.00 48.28 176 GLU A O 1
ATOM 2769 N N . GLU A 1 177 ? 164.773 146.382 112.540 1.00 42.24 177 GLU A N 1
ATOM 2770 C CA . GLU A 1 177 ? 164.400 147.367 111.535 1.00 39.68 177 GLU A CA 1
ATOM 2771 C C . GLU A 1 177 ? 162.903 147.398 111.259 1.00 36.87 177 GLU A C 1
ATOM 2772 O O . GLU A 1 177 ? 162.412 148.397 110.726 1.00 50.48 177 GLU A O 1
ATOM 2784 N N . VAL A 1 178 ? 162.168 146.343 111.607 1.00 34.37 178 VAL A N 1
ATOM 2785 C CA . VAL A 1 178 ? 160.744 146.290 111.292 1.00 37.09 178 VAL A CA 1
ATOM 2786 C C . VAL A 1 178 ? 159.905 146.739 112.481 1.00 41.51 178 VAL A C 1
ATOM 2787 O O . VAL A 1 178 ? 158.813 147.290 112.302 1.00 45.29 178 VAL A O 1
ATOM 2800 N N . PHE A 1 179 ? 160.392 146.508 113.699 1.00 43.32 179 PHE A N 1
ATOM 2801 C CA . PHE A 1 179 ? 159.600 146.777 114.892 1.00 43.13 179 PHE A CA 1
ATOM 2802 C C . PHE A 1 179 ? 160.178 147.849 115.801 1.00 48.97 179 PHE A C 1
ATOM 2803 O O . PHE A 1 179 ? 159.409 148.529 116.482 1.00 54.65 179 PHE A O 1
ATOM 2820 N N . ASP A 1 180 ? 161.496 148.025 115.831 1.00 50.69 180 ASP A N 1
ATOM 2821 C CA . ASP A 1 180 ? 162.128 148.968 116.747 1.00 47.97 180 ASP A CA 1
ATOM 2822 C C . ASP A 1 180 ? 162.442 150.311 116.105 1.00 44.80 180 ASP A C 1
ATOM 2823 O O . ASP A 1 180 ? 162.238 151.352 116.736 1.00 49.65 180 ASP A O 1
ATOM 2832 N N . PHE A 1 181 ? 162.933 150.319 114.866 1.00 42.41 181 PHE A N 1
ATOM 2833 C CA . PHE A 1 181 ? 163.371 151.540 114.202 1.00 43.94 181 PHE A CA 1
ATOM 2834 C C . PHE A 1 181 ? 162.576 151.807 112.929 1.00 48.21 181 PHE A C 1
ATOM 2835 O O . PHE A 1 181 ? 163.106 152.357 111.962 1.00 48.10 181 PHE A O 1
ATOM 2852 N N . SER A 1 182 ? 161.301 151.417 112.913 1.00 48.42 182 SER A N 1
ATOM 2853 C CA . SER A 1 182 ? 160.478 151.650 111.731 1.00 51.03 182 SER A CA 1
ATOM 2854 C C . SER A 1 182 ? 160.075 153.115 111.613 1.00 53.50 182 SER A C 1
ATOM 2855 O O . SER A 1 182 ? 160.114 153.687 110.518 1.00 53.93 182 SER A O 1
ATOM 2863 N N . SER A 1 183 ? 159.688 153.739 112.724 1.00 58.14 183 SER A N 1
ATOM 2864 C CA . SER A 1 183 ? 159.219 155.118 112.681 1.00 59.03 183 SER A CA 1
ATOM 2865 C C . SER A 1 183 ? 160.315 156.042 112.167 1.00 58.89 183 SER A C 1
ATOM 2866 O O . SER A 1 183 ? 161.469 155.960 112.597 1.00 55.20 183 SER A O 1
ATOM 2874 N N . GLY A 1 184 ? 159.946 156.929 111.245 1.00 54.63 184 GLY A N 1
ATOM 2875 C CA . GLY A 1 184 ? 160.894 157.834 110.634 1.00 53.75 184 GLY A CA 1
ATOM 2876 C C . GLY A 1 184 ? 161.675 157.253 109.477 1.00 57.18 184 GLY A C 1
ATOM 2877 O O . GLY A 1 184 ? 162.505 157.963 108.896 1.00 57.94 184 GLY A O 1
ATOM 2881 N N . GLN A 1 185 ? 161.448 155.987 109.130 1.00 54.66 185 GLN A N 1
ATOM 2882 C CA . GLN A 1 185 ? 162.091 155.365 107.980 1.00 49.98 185 GLN A CA 1
ATOM 2883 C C . GLN A 1 185 ? 161.131 154.607 107.079 1.00 48.26 185 GLN A C 1
ATOM 2884 O O . GLN A 1 185 ? 161.495 154.317 105.934 1.00 45.18 185 GLN A O 1
ATOM 2898 N N . ILE A 1 186 ? 159.932 154.279 107.547 1.00 49.33 186 ILE A N 1
ATOM 2899 C CA . ILE A 1 186 ? 158.948 153.535 106.772 1.00 48.77 186 ILE A CA 1
ATOM 2900 C C . ILE A 1 186 ? 157.592 154.189 106.984 1.00 51.04 186 ILE A C 1
ATOM 2901 O O . ILE A 1 186 ? 157.259 154.595 108.102 1.00 52.80 186 ILE A O 1
ATOM 2917 N N . THR A 1 187 ? 156.809 154.292 105.915 1.00 49.28 187 THR A N 1
ATOM 2918 C CA . THR A 1 187 ? 155.474 154.852 106.045 1.00 48.38 187 THR A CA 1
ATOM 2919 C C . THR A 1 187 ? 154.614 153.952 106.927 1.00 49.05 187 THR A C 1
ATOM 2920 O O . THR A 1 187 ? 154.936 152.790 107.178 1.00 53.51 187 THR A O 1
ATOM 2931 N N . GLN A 1 188 ? 153.505 154.513 107.410 1.00 52.81 188 GLN A N 1
ATOM 2932 C CA . GLN A 1 188 ? 152.643 153.767 108.320 1.00 52.83 188 GLN A CA 1
ATOM 2933 C C . GLN A 1 188 ? 152.092 152.510 107.658 1.00 52.32 188 GLN A C 1
ATOM 2934 O O . GLN A 1 188 ? 152.083 151.435 108.267 1.00 55.95 188 GLN A O 1
ATOM 2948 N N . VAL A 1 189 ? 151.629 152.623 106.413 1.00 49.43 189 VAL A N 1
ATOM 2949 C CA . VAL A 1 189 ? 151.015 151.477 105.748 1.00 55.79 189 VAL A CA 1
ATOM 2950 C C . VAL A 1 189 ? 152.053 150.391 105.485 1.00 52.90 189 VAL A C 1
ATOM 2951 O O . VAL A 1 189 ? 151.818 149.208 105.757 1.00 51.41 189 VAL A O 1
ATOM 2964 N N . LYS A 1 190 ? 153.215 150.771 104.952 1.00 50.71 190 LYS A N 1
ATOM 2965 C CA . LYS A 1 190 ? 154.245 149.775 104.680 1.00 50.91 190 LYS A CA 1
ATOM 2966 C C . LYS A 1 190 ? 154.798 149.193 105.972 1.00 48.02 190 LYS A C 1
ATOM 2967 O O . LYS A 1 190 ? 155.131 148.004 106.031 1.00 53.35 190 LYS A O 1
ATOM 2985 N N . SER A 1 191 ? 154.909 150.013 107.017 1.00 49.73 191 SER A N 1
ATOM 2986 C CA . SER A 1 191 ? 155.349 149.500 108.309 1.00 44.49 191 SER A CA 1
ATOM 2987 C C . SER A 1 191 ? 154.371 148.464 108.845 1.00 43.52 191 SER A C 1
ATOM 2988 O O . SER A 1 191 ? 154.782 147.404 109.332 1.00 46.21 191 SER A O 1
ATOM 2996 N N . LYS A 1 192 ? 153.070 148.747 108.756 1.00 45.30 192 LYS A N 1
ATOM 2997 C CA . LYS A 1 192 ? 152.074 147.780 109.201 1.00 42.73 192 LYS A CA 1
ATOM 2998 C C . LYS A 1 192 ? 152.131 146.510 108.364 1.00 44.92 192 LYS A C 1
ATOM 2999 O O . LYS A 1 192 ? 151.998 145.402 108.895 1.00 56.53 192 LYS A O 1
ATOM 3018 N N . HIS A 1 193 ? 152.313 146.651 107.051 1.00 46.73 193 HIS A N 1
ATOM 3019 C CA . HIS A 1 193 ? 152.409 145.479 106.187 1.00 48.03 193 HIS A CA 1
ATOM 3020 C C . HIS A 1 193 ? 153.603 144.613 106.571 1.00 45.27 193 HIS A C 1
ATOM 3021 O O . HIS A 1 193 ? 153.490 143.386 106.671 1.00 46.22 193 HIS A O 1
ATOM 3035 N N . LEU A 1 194 ? 154.760 145.238 106.792 1.00 43.57 194 LEU A N 1
ATOM 3036 C CA . LEU A 1 194 ? 155.946 144.482 107.175 1.00 43.63 194 LEU A CA 1
ATOM 3037 C C . LEU A 1 194 ? 155.759 143.815 108.531 1.00 43.31 194 LEU A C 1
ATOM 3038 O O . LEU A 1 194 ? 156.184 142.673 108.732 1.00 43.90 194 LEU A O 1
ATOM 3054 N N . LYS A 1 195 ? 155.138 144.517 109.481 1.00 42.69 195 LYS A N 1
ATOM 3055 C CA . LYS A 1 195 ? 154.899 143.921 110.790 1.00 40.87 195 LYS A CA 1
ATOM 3056 C C . LYS A 1 195 ? 153.969 142.719 110.686 1.00 45.42 195 LYS A C 1
ATOM 3057 O O . LYS A 1 195 ? 154.211 141.681 111.312 1.00 54.12 195 LYS A O 1
ATOM 3076 N N . ASP A 1 196 ? 152.899 142.840 109.899 1.00 47.31 196 ASP A N 1
ATOM 3077 C CA . ASP A 1 196 ? 151.984 141.718 109.721 1.00 48.43 196 ASP A CA 1
ATOM 3078 C C . ASP A 1 196 ? 152.681 140.544 109.051 1.00 46.68 196 ASP A C 1
ATOM 3079 O O . ASP A 1 196 ? 152.471 139.388 109.432 1.00 53.25 196 ASP A O 1
ATOM 3088 N N . SER A 1 197 ? 153.511 140.817 108.043 1.00 45.55 197 SER A N 1
ATOM 3089 C CA . SER A 1 197 ? 154.236 139.741 107.379 1.00 44.36 197 SER A CA 1
ATOM 3090 C C . SER A 1 197 ? 155.195 139.050 108.338 1.00 46.74 197 SER A C 1
ATOM 3091 O O . SER A 1 197 ? 155.302 137.819 108.344 1.00 51.87 197 SER A O 1
ATOM 3099 N N . MET A 1 198 ? 155.907 139.828 109.156 1.00 44.69 198 MET A N 1
ATOM 3100 C CA . MET A 1 198 ? 156.838 139.241 110.113 1.00 41.68 198 MET A CA 1
ATOM 3101 C C . MET A 1 198 ? 156.104 138.401 111.148 1.00 42.30 198 MET A C 1
ATOM 3102 O O . MET A 1 198 ? 156.576 137.326 111.535 1.00 46.31 198 MET A O 1
ATOM 3116 N N . CYS A 1 199 ? 154.947 138.876 111.614 1.00 44.38 199 CYS A N 1
ATOM 3117 C CA . CYS A 1 199 ? 154.201 138.139 112.627 1.00 47.53 199 CYS A CA 1
ATOM 3118 C C . CYS A 1 199 ? 153.535 136.896 112.050 1.00 46.65 199 CYS A C 1
ATOM 3119 O O . CYS A 1 199 ? 153.339 135.911 112.770 1.00 45.84 199 CYS A O 1
ATOM 3127 N N . ASN A 1 200 ? 153.176 136.919 110.765 1.00 46.53 200 ASN A N 1
ATOM 3128 C CA . ASN A 1 200 ? 152.490 135.777 110.171 1.00 46.40 200 ASN A CA 1
ATOM 3129 C C . ASN A 1 200 ? 153.420 134.584 110.000 1.00 51.68 200 ASN A C 1
ATOM 3130 O O . ASN A 1 200 ? 152.964 133.436 110.034 1.00 53.86 200 ASN A O 1
ATOM 3141 N N . GLU A 1 201 ? 154.716 134.829 109.812 1.00 50.32 201 GLU A N 1
ATOM 3142 C CA . GLU A 1 201 ? 155.692 133.774 109.574 1.00 49.32 201 GLU A CA 1
ATOM 3143 C C . GLU A 1 201 ? 156.619 133.564 110.765 1.00 48.70 201 GLU A C 1
ATOM 3144 O O . GLU A 1 201 ? 157.712 133.013 110.604 1.00 54.21 201 GLU A O 1
ATOM 3156 N N . PHE A 1 202 ? 156.211 133.995 111.959 1.00 48.87 202 PHE A N 1
ATOM 3157 C CA . PHE A 1 202 ? 157.079 133.879 113.122 1.00 48.50 202 PHE A CA 1
ATOM 3158 C C . PHE A 1 202 ? 157.090 132.479 113.721 1.00 51.69 202 PHE A C 1
ATOM 3159 O O . PHE A 1 202 ? 158.005 132.159 114.486 1.00 54.27 202 PHE A O 1
ATOM 3176 N N . SER A 1 203 ? 156.105 131.638 113.398 1.00 52.03 203 SER A N 1
ATOM 3177 C CA . SER A 1 203 ? 156.078 130.295 113.967 1.00 52.72 203 SER A CA 1
ATOM 3178 C C . SER A 1 203 ? 157.326 129.511 113.581 1.00 51.21 203 SER A C 1
ATOM 3179 O O . SER A 1 203 ? 157.934 128.842 114.425 1.00 51.46 203 SER A O 1
ATOM 3187 N N . GLN A 1 204 ? 157.726 129.586 112.312 1.00 51.54 204 GLN A N 1
ATOM 3188 C CA . GLN A 1 204 ? 158.915 128.867 111.867 1.00 48.84 204 GLN A CA 1
ATOM 3189 C C . GLN A 1 204 ? 160.163 129.382 112.570 1.00 49.81 204 GLN A C 1
ATOM 3190 O O . GLN A 1 204 ? 161.027 128.596 112.977 1.00 53.39 204 GLN A O 1
ATOM 3204 N N . ILE A 1 205 ? 160.277 130.703 112.720 1.00 51.41 205 ILE A N 1
ATOM 3205 C CA . ILE A 1 205 ? 161.451 131.280 113.367 1.00 47.62 205 ILE A CA 1
ATOM 3206 C C . ILE A 1 205 ? 161.517 130.847 114.824 1.00 49.15 205 ILE A C 1
ATOM 3207 O O . ILE A 1 205 ? 162.585 130.489 115.336 1.00 50.00 205 ILE A O 1
ATOM 3223 N N . PHE A 1 206 ? 160.378 130.879 115.518 1.00 50.50 206 PHE A N 1
ATOM 3224 C CA . PHE A 1 206 ? 160.355 130.463 116.915 1.00 48.42 206 PHE A CA 1
ATOM 3225 C C . PHE A 1 206 ? 160.688 128.984 117.052 1.00 49.45 206 PHE A C 1
ATOM 3226 O O . PHE A 1 206 ? 161.397 128.585 117.981 1.00 54.32 206 PHE A O 1
ATOM 3243 N N . GLN A 1 207 ? 160.180 128.153 116.139 1.00 52.28 207 GLN A N 1
ATOM 3244 C CA . GLN A 1 207 ? 160.505 126.732 116.182 1.00 48.09 207 GLN A CA 1
ATOM 3245 C C . GLN A 1 207 ? 161.995 126.506 115.974 1.00 46.85 207 GLN A C 1
ATOM 3246 O O . GLN A 1 207 ? 162.607 125.686 116.668 1.00 54.85 207 GLN A O 1
ATOM 3260 N N . LEU A 1 208 ? 162.599 127.224 115.025 1.00 48.00 208 LEU A N 1
ATOM 3261 C CA . LEU A 1 208 ? 164.037 127.096 114.810 1.00 47.00 208 LEU A CA 1
ATOM 3262 C C . LEU A 1 208 ? 164.816 127.536 116.043 1.00 48.76 208 LEU A C 1
ATOM 3263 O O . LEU A 1 208 ? 165.796 126.890 116.433 1.00 53.78 208 LEU A O 1
ATOM 3279 N N . CYS A 1 209 ? 164.402 128.644 116.662 1.00 49.02 209 CYS A N 1
ATOM 3280 C CA . CYS A 1 209 ? 165.092 129.120 117.857 1.00 48.39 209 CYS A CA 1
ATOM 3281 C C . CYS A 1 209 ? 164.992 128.103 118.985 1.00 49.66 209 CYS A C 1
ATOM 3282 O O . CYS A 1 209 ? 165.981 127.828 119.675 1.00 51.28 209 CYS A O 1
ATOM 3290 N N . GLN A 1 210 ? 163.803 127.532 119.185 1.00 54.21 210 GLN A N 1
ATOM 3291 C CA . GLN A 1 210 ? 163.631 126.517 120.217 1.00 50.42 210 GLN A CA 1
ATOM 3292 C C . GLN A 1 210 ? 164.495 125.298 119.931 1.00 49.96 210 GLN A C 1
ATOM 3293 O O . GLN A 1 210 ? 165.125 124.747 120.840 1.00 53.26 210 GLN A O 1
ATOM 3307 N N . PHE A 1 211 ? 164.536 124.860 118.672 1.00 50.36 211 PHE A N 1
ATOM 3308 C CA . PHE A 1 211 ? 165.362 123.713 118.315 1.00 48.83 211 PHE A CA 1
ATOM 3309 C C . PHE A 1 211 ? 166.826 123.982 118.632 1.00 49.85 211 PHE A C 1
ATOM 3310 O O . PHE A 1 211 ? 167.507 123.148 119.241 1.00 55.67 211 PHE A O 1
ATOM 3327 N N . VAL A 1 212 ? 167.328 125.151 118.233 1.00 51.65 212 VAL A N 1
ATOM 3328 C CA . VAL A 1 212 ? 168.733 125.467 118.469 1.00 52.22 212 VAL A CA 1
ATOM 3329 C C . VAL A 1 212 ? 169.019 125.535 119.963 1.00 53.80 212 VAL A C 1
ATOM 3330 O O . VAL A 1 212 ? 170.032 125.011 120.440 1.00 58.33 212 VAL A O 1
ATOM 3343 N N . MET A 1 213 ? 168.135 126.179 120.726 1.00 50.95 213 MET A N 1
ATOM 3344 C CA . MET A 1 213 ? 168.357 126.292 122.163 1.00 48.84 213 MET A CA 1
ATOM 3345 C C . MET A 1 213 ? 168.369 124.922 122.827 1.00 54.30 213 MET A C 1
ATOM 3346 O O . MET A 1 213 ? 169.219 124.644 123.680 1.00 52.26 213 MET A O 1
ATOM 3360 N N . GLU A 1 214 ? 167.438 124.049 122.442 1.00 58.10 214 GLU A N 1
ATOM 3361 C CA . GLU A 1 214 ? 167.290 122.767 123.118 1.00 51.65 214 GLU A CA 1
ATOM 3362 C C . GLU A 1 214 ? 168.362 121.762 122.716 1.00 50.79 214 GLU A C 1
ATOM 3363 O O . GLU A 1 214 ? 168.767 120.941 123.545 1.00 52.63 214 GLU A O 1
ATOM 3375 N N . ASN A 1 215 ? 168.835 121.802 121.472 1.00 51.30 215 ASN A N 1
ATOM 3376 C CA . ASN A 1 215 ? 169.723 120.765 120.955 1.00 49.16 215 ASN A CA 1
ATOM 3377 C C . ASN A 1 215 ? 171.151 121.227 120.719 1.00 50.58 215 ASN A C 1
ATOM 3378 O O . ASN A 1 215 ? 172.085 120.478 121.009 1.00 55.70 215 ASN A O 1
ATOM 3389 N N . SER A 1 216 ? 171.357 122.432 120.196 1.00 51.56 216 SER A N 1
ATOM 3390 C CA . SER A 1 216 ? 172.696 122.837 119.792 1.00 53.04 216 SER A CA 1
ATOM 3391 C C . SER A 1 216 ? 173.641 122.878 120.986 1.00 54.36 216 SER A C 1
ATOM 3392 O O . SER A 1 216 ? 173.263 123.277 122.091 1.00 53.63 216 SER A O 1
ATOM 3400 N N . GLN A 1 217 ? 174.881 122.453 120.753 1.00 51.51 217 GLN A N 1
ATOM 3401 C CA . GLN A 1 217 ? 175.951 122.543 121.737 1.00 54.07 217 GLN A CA 1
ATOM 3402 C C . GLN A 1 217 ? 177.036 123.523 121.313 1.00 60.50 217 GLN A C 1
ATOM 3403 O O . GLN A 1 217 ? 178.119 123.534 121.908 1.00 56.78 217 GLN A O 1
ATOM 3417 N N . ASN A 1 218 ? 176.774 124.344 120.298 1.00 57.83 218 ASN A N 1
ATOM 3418 C CA . ASN A 1 218 ? 177.729 125.336 119.818 1.00 51.97 218 ASN A CA 1
ATOM 3419 C C . ASN A 1 218 ? 177.482 126.637 120.574 1.00 54.00 218 ASN A C 1
ATOM 3420 O O . ASN A 1 218 ? 176.456 127.293 120.375 1.00 54.78 218 ASN A O 1
ATOM 3431 N N . ALA A 1 219 ? 178.424 127.008 121.440 1.00 54.06 219 ALA A N 1
ATOM 3432 C CA . ALA A 1 219 ? 178.205 128.150 122.325 1.00 51.94 219 ALA A CA 1
ATOM 3433 C C . ALA A 1 219 ? 177.987 129.452 121.567 1.00 51.58 219 ALA A C 1
ATOM 3434 O O . ALA A 1 219 ? 177.050 130.191 121.915 1.00 50.83 219 ALA A O 1
ATOM 3441 N N . PRO A 1 220 ? 178.794 129.811 120.563 1.00 52.01 220 PRO A N 1
ATOM 3442 C CA . PRO A 1 220 ? 178.500 131.050 119.823 1.00 49.18 220 PRO A CA 1
ATOM 3443 C C . PRO A 1 220 ? 177.124 131.050 119.186 1.00 46.44 220 PRO A C 1
ATOM 3444 O O . PRO A 1 220 ? 176.435 132.079 119.195 1.00 52.77 220 PRO A O 1
ATOM 3455 N N . LEU A 1 221 ? 176.697 129.913 118.635 1.00 45.51 221 LEU A N 1
ATOM 3456 C CA . LEU A 1 221 ? 175.378 129.843 118.019 1.00 46.30 221 LEU A CA 1
ATOM 3457 C C . LEU A 1 221 ? 174.278 130.033 119.054 1.00 44.53 221 LEU A C 1
ATOM 3458 O O . LEU A 1 221 ? 173.292 130.733 118.797 1.00 48.18 221 LEU A O 1
ATOM 3474 N N . VAL A 1 222 ? 174.427 129.422 120.229 1.00 46.63 222 VAL A N 1
ATOM 3475 C CA . VAL A 1 222 ? 173.426 129.589 121.277 1.00 46.33 222 VAL A CA 1
ATOM 3476 C C . VAL A 1 222 ? 173.390 131.037 121.748 1.00 44.24 222 VAL A C 1
ATOM 3477 O O . VAL A 1 222 ? 172.318 131.588 122.016 1.00 43.62 222 VAL A O 1
ATOM 3490 N N . HIS A 1 223 ? 174.556 131.675 121.858 1.00 41.38 223 HIS A N 1
ATOM 3491 C CA . HIS A 1 223 ? 174.600 133.076 122.265 1.00 40.24 223 HIS A CA 1
ATOM 3492 C C . HIS A 1 223 ? 173.887 133.963 121.250 1.00 46.88 223 HIS A C 1
ATOM 3493 O O . HIS A 1 223 ? 173.101 134.846 121.616 1.00 48.93 223 HIS A O 1
ATOM 3507 N N . ALA A 1 224 ? 174.153 133.738 119.961 1.00 44.09 224 ALA A N 1
ATOM 3508 C CA . ALA A 1 224 ? 173.488 134.520 118.924 1.00 34.43 224 ALA A CA 1
ATOM 3509 C C . ALA A 1 224 ? 171.983 134.288 118.944 1.00 36.41 224 ALA A C 1
ATOM 3510 O O . ALA A 1 224 ? 171.198 135.229 118.775 1.00 40.50 224 ALA A O 1
ATOM 3517 N N . THR A 1 225 ? 171.561 133.039 119.146 1.00 37.91 225 THR A N 1
ATOM 3518 C CA . THR A 1 225 ? 170.134 132.747 119.227 1.00 36.43 225 THR A CA 1
ATOM 3519 C C . THR A 1 225 ? 169.499 133.447 120.420 1.00 36.55 225 THR A C 1
ATOM 3520 O O . THR A 1 225 ? 168.370 133.939 120.332 1.00 36.98 225 THR A O 1
ATOM 3531 N N . LEU A 1 226 ? 170.203 133.486 121.550 1.00 43.17 226 LEU A N 1
ATOM 3532 C CA . LEU A 1 226 ? 169.675 134.167 122.725 1.00 37.27 226 LEU A CA 1
ATOM 3533 C C . LEU A 1 226 ? 169.545 135.664 122.479 1.00 35.01 226 LEU A C 1
ATOM 3534 O O . LEU A 1 226 ? 168.563 136.283 122.899 1.00 39.64 226 LEU A O 1
ATOM 3550 N N . GLU A 1 227 ? 170.526 136.265 121.803 1.00 36.96 227 GLU A N 1
ATOM 3551 C CA . GLU A 1 227 ? 170.424 137.682 121.464 1.00 38.47 227 GLU A CA 1
ATOM 3552 C C . GLU A 1 227 ? 169.241 137.940 120.536 1.00 34.45 227 GLU A C 1
ATOM 3553 O O . GLU A 1 227 ? 168.484 138.906 120.723 1.00 40.90 227 GLU A O 1
ATOM 3565 N N . THR A 1 228 ? 169.058 137.078 119.535 1.00 31.19 228 THR A N 1
ATOM 3566 C CA . THR A 1 228 ? 167.925 137.225 118.629 1.00 30.43 228 THR A CA 1
ATOM 3567 C C . THR A 1 228 ? 166.603 137.088 119.374 1.00 30.89 228 THR A C 1
ATOM 3568 O O . THR A 1 228 ? 165.650 137.823 119.101 1.00 32.41 228 THR A O 1
ATOM 3579 N N . LEU A 1 229 ? 166.523 136.143 120.312 1.00 36.98 229 LEU A N 1
ATOM 3580 C CA . LEU A 1 229 ? 165.310 135.986 121.108 1.00 35.56 229 LEU A CA 1
ATOM 3581 C C . LEU A 1 229 ? 165.059 137.211 121.978 1.00 36.68 229 LEU A C 1
ATOM 3582 O O . LEU A 1 229 ? 163.912 137.644 122.140 1.00 38.77 229 LEU A O 1
ATOM 3598 N N . LEU A 1 230 ? 166.119 137.768 122.568 1.00 36.55 230 LEU A N 1
ATOM 3599 C CA . LEU A 1 230 ? 165.972 138.993 123.343 1.00 31.04 230 LEU A CA 1
ATOM 3600 C C . LEU A 1 230 ? 165.374 140.098 122.488 1.00 34.48 230 LEU A C 1
ATOM 3601 O O . LEU A 1 230 ? 164.480 140.827 122.933 1.00 42.16 230 LEU A O 1
ATOM 3617 N N . ARG A 1 231 ? 165.859 140.236 121.255 1.00 40.77 231 ARG A N 1
ATOM 3618 C CA . ARG A 1 231 ? 165.298 141.242 120.359 1.00 35.31 231 ARG A CA 1
ATOM 3619 C C . ARG A 1 231 ? 163.847 140.927 120.003 1.00 34.55 231 ARG A C 1
ATOM 3620 O O . ARG A 1 231 ? 163.003 141.829 119.970 1.00 37.23 231 ARG A O 1
ATOM 3641 N N . PHE A 1 232 ? 163.535 139.655 119.744 1.00 38.91 232 PHE A N 1
ATOM 3642 C CA . PHE A 1 232 ? 162.176 139.273 119.363 1.00 35.99 232 PHE A CA 1
ATOM 3643 C C . PHE A 1 232 ? 161.177 139.514 120.484 1.00 35.14 232 PHE A C 1
ATOM 3644 O O . PHE A 1 232 ? 160.006 139.797 120.215 1.00 38.26 232 PHE A O 1
ATOM 3661 N N . LEU A 1 233 ? 161.609 139.391 121.739 1.00 37.60 233 LEU A N 1
ATOM 3662 C CA . LEU A 1 233 ? 160.668 139.463 122.852 1.00 39.34 233 LEU A CA 1
ATOM 3663 C C . LEU A 1 233 ? 159.947 140.802 122.915 1.00 43.69 233 LEU A C 1
ATOM 3664 O O . LEU A 1 233 ? 158.894 140.897 123.555 1.00 44.04 233 LEU A O 1
ATOM 3680 N N . ASN A 1 234 ? 160.485 141.835 122.264 1.00 46.75 234 ASN A N 1
ATOM 3681 C CA . ASN A 1 234 ? 159.873 143.157 122.331 1.00 43.00 234 ASN A CA 1
ATOM 3682 C C . ASN A 1 234 ? 158.474 143.174 121.729 1.00 42.27 234 ASN A C 1
ATOM 3683 O O . ASN A 1 234 ? 157.633 143.975 122.151 1.00 51.23 234 ASN A O 1
ATOM 3694 N N . TRP A 1 235 ? 158.201 142.310 120.750 1.00 37.76 235 TRP A N 1
ATOM 3695 C CA . TRP A 1 235 ? 156.984 142.427 119.952 1.00 43.38 235 TRP A CA 1
ATOM 3696 C C . TRP A 1 235 ? 156.189 141.142 119.781 1.00 45.41 235 TRP A C 1
ATOM 3697 O O . TRP A 1 235 ? 155.004 141.228 119.440 1.00 49.87 235 TRP A O 1
ATOM 3718 N N . ILE A 1 236 ? 156.773 139.969 119.999 1.00 46.01 236 ILE A N 1
ATOM 3719 C CA . ILE A 1 236 ? 156.122 138.717 119.620 1.00 45.02 236 ILE A CA 1
ATOM 3720 C C . ILE A 1 236 ? 154.872 138.507 120.468 1.00 46.95 236 ILE A C 1
ATOM 3721 O O . ILE A 1 236 ? 154.796 139.016 121.594 1.00 51.23 236 ILE A O 1
ATOM 3737 N N . PRO A 1 237 ? 153.873 137.775 119.974 1.00 46.81 237 PRO A N 1
ATOM 3738 C CA . PRO A 1 237 ? 152.673 137.534 120.782 1.00 50.81 237 PRO A CA 1
ATOM 3739 C C . PRO A 1 237 ? 153.014 136.830 122.086 1.00 53.86 237 PRO A C 1
ATOM 3740 O O . PRO A 1 237 ? 153.957 136.041 122.167 1.00 55.17 237 PRO A O 1
ATOM 3751 N N . LEU A 1 238 ? 152.227 137.132 123.120 1.00 55.23 238 LEU A N 1
ATOM 3752 C CA . LEU A 1 238 ? 152.507 136.593 124.447 1.00 54.55 238 LEU A CA 1
ATOM 3753 C C . LEU A 1 238 ? 152.446 135.072 124.468 1.00 55.01 238 LEU A C 1
ATOM 3754 O O . LEU A 1 238 ? 153.098 134.440 125.305 1.00 54.41 238 LEU A O 1
ATOM 3770 N N . GLY A 1 239 ? 151.678 134.468 123.561 1.00 54.30 239 GLY A N 1
ATOM 3771 C CA . GLY A 1 239 ? 151.548 133.020 123.569 1.00 51.53 239 GLY A CA 1
ATOM 3772 C C . GLY A 1 239 ? 152.878 132.313 123.399 1.00 51.50 239 GLY A C 1
ATOM 3773 O O . GLY A 1 239 ? 153.109 131.253 123.984 1.00 55.85 239 GLY A O 1
ATOM 3777 N N . TYR A 1 240 ? 153.771 132.889 122.596 1.00 51.16 240 TYR A N 1
ATOM 3778 C CA . TYR A 1 240 ? 155.080 132.289 122.374 1.00 52.47 240 TYR A CA 1
ATOM 3779 C C . TYR A 1 240 ? 155.985 132.383 123.594 1.00 53.31 240 TYR A C 1
ATOM 3780 O O . TYR A 1 240 ? 157.060 131.774 123.592 1.00 52.82 240 TYR A O 1
ATOM 3798 N N . ILE A 1 241 ? 155.588 133.126 124.623 1.00 49.47 241 ILE A N 1
ATOM 3799 C CA . ILE A 1 241 ? 156.394 133.321 125.821 1.00 48.44 241 ILE A CA 1
ATOM 3800 C C . ILE A 1 241 ? 155.798 132.587 127.017 1.00 54.53 241 ILE A C 1
ATOM 3801 O O . ILE A 1 241 ? 156.505 131.882 127.737 1.00 54.23 241 ILE A O 1
ATOM 3817 N N . PHE A 1 242 ? 154.494 132.737 127.239 1.00 54.32 242 PHE A N 1
ATOM 3818 C CA . PHE A 1 242 ? 153.840 132.235 128.439 1.00 54.27 242 PHE A CA 1
ATOM 3819 C C . PHE A 1 242 ? 153.029 130.970 128.194 1.00 57.76 242 PHE A C 1
ATOM 3820 O O . PHE A 1 242 ? 152.206 130.602 129.038 1.00 62.36 242 PHE A O 1
ATOM 3837 N N . GLU A 1 243 ? 153.234 130.297 127.061 1.00 54.53 243 GLU A N 1
ATOM 3838 C CA . GLU A 1 243 ? 152.568 129.029 126.794 1.00 53.51 243 GLU A CA 1
ATOM 3839 C C . GLU A 1 243 ? 153.529 128.024 126.173 1.00 54.84 243 GLU A C 1
ATOM 3840 O O . GLU A 1 243 ? 153.105 127.124 125.442 1.00 50.26 243 GLU A O 1
ATOM 3852 N N . THR A 1 244 ? 154.821 128.165 126.454 1.00 55.59 244 THR A N 1
ATOM 3853 C CA . THR A 1 244 ? 155.846 127.286 125.913 1.00 53.37 244 THR A CA 1
ATOM 3854 C C . THR A 1 244 ? 156.881 127.038 127.006 1.00 55.12 244 THR A C 1
ATOM 3855 O O . THR A 1 244 ? 156.718 127.467 128.152 1.00 54.26 244 THR A O 1
ATOM 3866 N N . LYS A 1 245 ? 157.956 126.339 126.648 1.00 54.67 245 LYS A N 1
ATOM 3867 C CA . LYS A 1 245 ? 159.048 126.046 127.565 1.00 53.47 245 LYS A CA 1
ATOM 3868 C C . LYS A 1 245 ? 160.122 127.128 127.562 1.00 49.39 245 LYS A C 1
ATOM 3869 O O . LYS A 1 245 ? 161.254 126.865 127.982 1.00 47.76 245 LYS A O 1
ATOM 3888 N N . LEU A 1 246 ? 159.795 128.332 127.091 1.00 48.09 246 LEU A N 1
ATOM 3889 C CA . LEU A 1 246 ? 160.806 129.374 126.957 1.00 45.03 246 LEU A CA 1
ATOM 3890 C C . LEU A 1 246 ? 161.362 129.788 128.315 1.00 43.26 246 LEU A C 1
ATOM 3891 O O . LEU A 1 246 ? 162.580 129.807 128.520 1.00 42.98 246 LEU A O 1
AT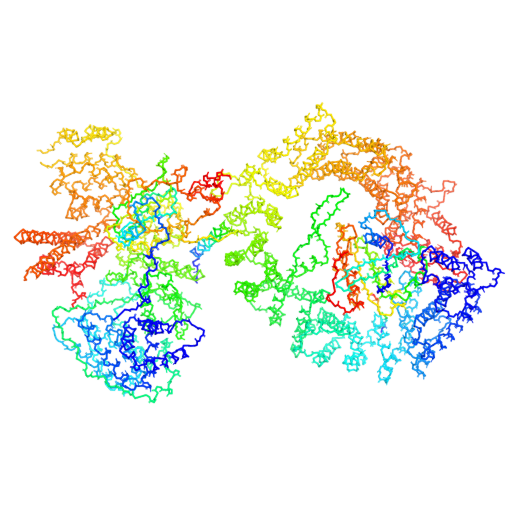OM 3907 N N . ILE A 1 247 ? 160.480 130.131 129.255 1.00 41.99 247 ILE A N 1
ATOM 3908 C CA . ILE A 1 247 ? 160.936 130.619 130.554 1.00 40.32 247 ILE A CA 1
ATOM 3909 C C . ILE A 1 247 ? 161.720 129.534 131.280 1.00 43.47 247 ILE A C 1
ATOM 3910 O O . ILE A 1 247 ? 162.801 129.783 131.829 1.00 48.11 247 ILE A O 1
ATOM 3926 N N . SER A 1 248 ? 161.182 128.314 131.298 1.00 44.70 248 SER A N 1
ATOM 3927 C CA . SER A 1 248 ? 161.871 127.216 131.963 1.00 41.00 248 SER A CA 1
ATOM 3928 C C . SER A 1 248 ? 163.210 126.930 131.301 1.00 39.36 248 SER A C 1
ATOM 3929 O O . SER A 1 248 ? 164.211 126.699 131.986 1.00 39.74 248 SER A O 1
ATOM 3937 N N . THR A 1 249 ? 163.248 126.936 129.967 1.00 40.39 249 THR A N 1
ATOM 3938 C CA . THR A 1 249 ? 164.504 126.689 129.268 1.00 37.02 249 THR A CA 1
ATOM 3939 C C . THR A 1 249 ? 165.542 127.744 129.620 1.00 40.36 249 THR A C 1
ATOM 3940 O O . THR A 1 249 ? 166.702 127.419 129.896 1.00 42.33 249 THR A O 1
ATOM 3951 N N . LEU A 1 250 ? 165.139 129.016 129.631 1.00 39.72 250 LEU A N 1
ATOM 3952 C CA . LEU A 1 250 ? 166.073 130.083 129.972 1.00 35.96 250 LEU A CA 1
ATOM 3953 C C . LEU A 1 250 ? 166.578 129.937 131.399 1.00 38.77 250 LEU A C 1
ATOM 3954 O O . LEU A 1 250 ? 167.779 130.074 131.659 1.00 42.96 250 LEU A O 1
ATOM 3970 N N . ILE A 1 251 ? 165.677 129.654 132.340 1.00 38.98 251 ILE A N 1
ATOM 3971 C CA . ILE A 1 251 ? 166.066 129.624 133.745 1.00 37.34 251 ILE A CA 1
ATOM 3972 C C . ILE A 1 251 ? 166.948 128.416 134.038 1.00 35.30 251 ILE A C 1
ATOM 3973 O O . ILE A 1 251 ? 167.913 128.511 134.805 1.00 36.93 251 ILE A O 1
ATOM 3989 N N . TYR A 1 252 ? 166.641 127.265 133.441 1.00 35.41 252 TYR A N 1
ATOM 3990 C CA . TYR A 1 252 ? 167.345 126.032 133.765 1.00 40.78 252 TYR A CA 1
ATOM 3991 C C . TYR A 1 252 ? 168.633 125.860 132.965 1.00 42.84 252 TYR A C 1
ATOM 3992 O O . TYR A 1 252 ? 169.680 125.541 133.537 1.00 44.52 252 TYR A O 1
ATOM 4010 N N . LYS A 1 253 ? 168.579 126.063 131.650 1.00 39.46 253 LYS A N 1
ATOM 4011 C CA . LYS A 1 253 ? 169.683 125.682 130.783 1.00 38.23 253 LYS A CA 1
ATOM 4012 C C . LYS A 1 253 ? 170.683 126.802 130.536 1.00 38.95 253 LYS A C 1
ATOM 4013 O O . LYS A 1 253 ? 171.837 126.513 130.199 1.00 41.42 253 LYS A O 1
ATOM 4031 N N . PHE A 1 254 ? 170.284 128.062 130.694 1.00 38.92 254 PHE A N 1
ATOM 4032 C CA . PHE A 1 254 ? 171.135 129.189 130.338 1.00 34.73 254 PHE A CA 1
ATOM 4033 C C . PHE A 1 254 ? 171.392 130.161 131.477 1.00 36.59 254 PHE A C 1
ATOM 4034 O O . PHE A 1 254 ? 172.485 130.724 131.544 1.00 37.76 254 PHE A O 1
ATOM 4051 N N . LEU A 1 255 ? 170.429 130.367 132.376 1.00 37.60 255 LEU A N 1
ATOM 4052 C CA . LEU A 1 255 ? 170.606 131.370 133.420 1.00 36.47 255 LEU A CA 1
ATOM 4053 C C . LEU A 1 255 ? 171.831 131.070 134.273 1.00 36.00 255 LEU A C 1
ATOM 4054 O O . LEU A 1 255 ? 172.624 131.970 134.571 1.00 40.03 255 LEU A O 1
ATOM 4070 N N . ASN A 1 256 ? 172.009 129.810 134.667 1.00 40.45 256 ASN A N 1
ATOM 4071 C CA . ASN A 1 256 ? 173.132 129.438 135.517 1.00 45.64 256 ASN A CA 1
ATOM 4072 C C . ASN A 1 256 ? 174.451 129.354 134.761 1.00 45.32 256 ASN A C 1
ATOM 4073 O O . ASN A 1 256 ? 175.511 129.397 135.394 1.00 46.19 256 ASN A O 1
ATOM 4084 N N . VAL A 1 257 ? 174.419 129.232 133.442 1.00 42.54 257 VAL A N 1
ATOM 4085 C CA . VAL A 1 257 ? 175.668 129.095 132.682 1.00 40.07 257 VAL A CA 1
ATOM 4086 C C . VAL A 1 257 ? 176.427 130.417 132.727 1.00 41.83 257 VAL A C 1
ATOM 4087 O O . VAL A 1 257 ? 175.832 131.476 132.462 1.00 44.73 257 VAL A O 1
ATOM 4100 N N . PRO A 1 258 ? 177.724 130.420 133.052 1.00 44.81 258 PRO A N 1
ATOM 4101 C CA . PRO A 1 258 ? 178.436 131.705 133.164 1.00 40.53 258 PRO A CA 1
ATOM 4102 C C . PRO A 1 258 ? 178.377 132.557 131.909 1.00 45.58 258 PRO A C 1
ATOM 4103 O O . PRO A 1 258 ? 178.290 133.787 132.012 1.00 50.15 258 PRO A O 1
ATOM 4114 N N . MET A 1 259 ? 178.431 131.951 130.724 1.00 44.17 259 MET A N 1
ATOM 4115 C CA . MET A 1 259 ? 178.499 132.720 129.488 1.00 40.97 259 MET A CA 1
ATOM 4116 C C . MET A 1 259 ? 177.132 133.040 128.899 1.00 39.03 259 MET A C 1
ATOM 4117 O O . MET A 1 259 ? 177.063 133.769 127.905 1.00 43.48 259 MET A O 1
ATOM 4131 N N . PHE A 1 260 ? 176.050 132.521 129.478 1.00 37.02 260 PHE A N 1
ATOM 4132 C CA . PHE A 1 260 ? 174.701 132.863 129.053 1.00 35.25 260 PHE A CA 1
ATOM 4133 C C . PHE A 1 260 ? 173.904 133.569 130.138 1.00 34.41 260 PHE A C 1
ATOM 4134 O O . PHE A 1 260 ? 172.733 133.893 129.911 1.00 37.40 260 PHE A O 1
ATOM 4151 N N . ARG A 1 261 ? 174.496 133.815 131.308 1.00 36.22 261 ARG A N 1
ATOM 4152 C CA . ARG A 1 261 ? 173.733 134.394 132.408 1.00 35.33 261 ARG A CA 1
ATOM 4153 C C . ARG A 1 261 ? 173.253 135.799 132.073 1.00 37.76 261 ARG A C 1
ATOM 4154 O O . ARG A 1 261 ? 172.111 136.158 132.375 1.00 40.23 261 ARG A O 1
ATOM 4175 N N . ASN A 1 262 ? 174.105 136.609 131.442 1.00 38.16 262 ASN A N 1
ATOM 4176 C CA . ASN A 1 262 ? 173.746 138.001 131.183 1.00 34.40 262 ASN A CA 1
ATOM 4177 C C . ASN A 1 262 ? 172.598 138.103 130.186 1.00 35.84 262 ASN A C 1
ATOM 4178 O O . ASN A 1 262 ? 171.593 138.775 130.448 1.00 42.45 262 ASN A O 1
ATOM 4189 N N . VAL A 1 263 ? 172.720 137.431 129.041 1.00 28.55 263 VAL A N 1
ATOM 4190 C CA . VAL A 1 263 ? 171.696 137.543 128.008 1.00 32.09 263 VAL A CA 1
ATOM 4191 C C . VAL A 1 263 ? 170.400 136.882 128.462 1.00 32.07 263 VAL A C 1
ATOM 4192 O O . VAL A 1 263 ? 169.304 137.400 128.217 1.00 35.92 263 VAL A O 1
ATOM 4205 N N . SER A 1 264 ? 170.499 135.730 129.127 1.00 31.64 264 SER A N 1
ATOM 4206 C CA . SER A 1 264 ? 169.299 135.067 129.627 1.00 30.39 264 SER A CA 1
ATOM 4207 C C . SER A 1 264 ? 168.611 135.910 130.693 1.00 35.68 264 SER A C 1
ATOM 4208 O O . SER A 1 264 ? 167.379 135.970 130.748 1.00 39.85 264 SER A O 1
ATOM 4216 N N . LEU A 1 265 ? 169.391 136.564 131.555 1.00 34.42 265 LEU A N 1
ATOM 4217 C CA . LEU A 1 265 ? 168.806 137.444 132.559 1.00 28.42 265 LEU A CA 1
ATOM 4218 C C . LEU A 1 265 ? 168.129 138.644 131.911 1.00 31.32 265 LEU A C 1
ATOM 4219 O O . LEU A 1 265 ? 167.073 139.088 132.369 1.00 34.27 265 LEU A O 1
ATOM 4235 N N . LYS A 1 266 ? 168.725 139.189 130.847 1.00 33.55 266 LYS A N 1
ATOM 4236 C CA . LYS A 1 266 ? 168.066 140.262 130.107 1.00 26.00 266 LYS A CA 1
ATOM 4237 C C . LYS A 1 266 ? 166.747 139.788 129.507 1.00 29.30 266 LYS A C 1
ATOM 4238 O O . LYS A 1 266 ? 165.741 140.507 129.546 1.00 34.36 266 LYS A O 1
ATOM 4257 N N . CYS A 1 267 ? 166.734 138.580 128.940 1.00 28.66 267 CYS A N 1
ATOM 4258 C CA . CYS A 1 267 ? 165.493 138.030 128.400 1.00 28.61 267 CYS A CA 1
ATOM 4259 C C . CYS A 1 267 ? 164.444 137.869 129.492 1.00 30.23 267 CYS A C 1
ATOM 4260 O O . CYS A 1 267 ? 163.264 138.177 129.288 1.00 34.91 267 CYS A O 1
ATOM 4268 N N . LEU A 1 268 ? 164.859 137.377 130.660 1.00 31.40 268 LEU A N 1
ATOM 4269 C CA . LEU A 1 268 ? 163.928 137.212 131.770 1.00 32.73 268 LEU A CA 1
ATOM 4270 C C . LEU A 1 268 ? 163.401 138.558 132.249 1.00 32.78 268 LEU A C 1
ATOM 4271 O O . LEU A 1 268 ? 162.233 138.674 132.629 1.00 32.35 268 LEU A O 1
ATOM 4287 N N . THR A 1 269 ? 164.254 139.585 132.250 1.00 32.27 269 THR A N 1
ATOM 4288 C CA . THR A 1 269 ? 163.804 140.925 132.612 1.00 28.65 269 THR A CA 1
ATOM 4289 C C . THR A 1 269 ? 162.771 141.442 131.621 1.00 34.77 269 THR A C 1
ATOM 4290 O O . THR A 1 269 ? 161.761 142.038 132.015 1.00 41.68 269 THR A O 1
ATOM 4301 N N . GLU A 1 270 ? 163.009 141.229 130.325 1.00 35.44 270 GLU A N 1
ATOM 4302 C CA . GLU A 1 270 ? 162.034 141.650 129.325 1.00 31.96 270 GLU A CA 1
ATOM 4303 C C . GLU A 1 270 ? 160.713 140.916 129.512 1.00 33.03 270 GLU A C 1
ATOM 4304 O O . GLU A 1 270 ? 159.638 141.508 129.365 1.00 36.96 270 GLU A O 1
ATOM 4316 N N . ILE A 1 271 ? 160.773 139.622 129.829 1.00 39.65 271 ILE A N 1
ATOM 4317 C CA . ILE A 1 271 ? 159.550 138.863 130.078 1.00 38.38 271 ILE A CA 1
ATOM 4318 C C . ILE A 1 271 ? 158.836 139.390 131.318 1.00 40.85 271 ILE A C 1
ATOM 4319 O O . ILE A 1 271 ? 157.606 139.502 131.342 1.00 49.20 271 ILE A O 1
ATOM 4335 N N . ALA A 1 272 ? 159.593 139.710 132.370 1.00 39.01 272 ALA A N 1
ATOM 4336 C CA . ALA A 1 272 ? 158.995 140.194 133.610 1.00 39.70 272 ALA A CA 1
ATOM 4337 C C . ALA A 1 272 ? 158.346 141.558 133.429 1.00 43.69 272 ALA A C 1
ATOM 4338 O O . ALA A 1 272 ? 157.323 141.843 134.060 1.00 46.36 272 ALA A O 1
ATOM 4345 N N . GLY A 1 273 ? 158.925 142.413 132.585 1.00 45.56 273 GLY A N 1
ATOM 4346 C CA . GLY A 1 273 ? 158.335 143.715 132.335 1.00 40.39 273 GLY A CA 1
ATOM 4347 C C . GLY A 1 273 ? 156.928 143.645 131.784 1.00 45.38 273 GLY A C 1
ATOM 4348 O O . GLY A 1 273 ? 156.165 144.605 131.930 1.00 51.11 273 GLY A O 1
ATOM 4352 N N . VAL A 1 274 ? 156.565 142.529 131.150 1.00 48.31 274 VAL A N 1
ATOM 4353 C CA . VAL A 1 274 ? 155.209 142.373 130.646 1.00 50.99 274 VAL A CA 1
ATOM 4354 C C . VAL A 1 274 ? 154.226 142.404 131.812 1.00 52.62 274 VAL A C 1
ATOM 4355 O O . VAL A 1 274 ? 154.530 141.960 132.926 1.00 57.21 274 VAL A O 1
ATOM 4368 N N . SER A 1 275 ? 153.035 142.938 131.553 1.00 57.82 275 SER A N 1
ATOM 4369 C CA . SER A 1 275 ? 151.995 143.088 132.571 1.00 64.26 275 SER A CA 1
ATOM 4370 C C . SER A 1 275 ? 150.668 142.626 131.979 1.00 67.86 275 SER A C 1
ATOM 4371 O O . SER A 1 275 ? 150.047 143.348 131.193 1.00 62.73 275 SER A O 1
ATOM 4379 N N . VAL A 1 276 ? 150.234 141.423 132.359 1.00 73.92 276 VAL A N 1
ATOM 4380 C CA . VAL A 1 276 ? 148.954 140.875 131.937 1.00 76.55 276 VAL A CA 1
ATOM 4381 C C . VAL A 1 276 ? 148.263 140.281 133.156 1.00 78.86 276 VAL A C 1
ATOM 4382 O O . VAL A 1 276 ? 148.896 139.958 134.163 1.00 72.11 276 VAL A O 1
ATOM 4395 N N . SER A 1 277 ? 146.943 140.136 133.049 1.00 82.53 277 SER A N 1
ATOM 4396 C CA . SER A 1 277 ? 146.112 139.648 134.143 1.00 83.80 277 SER A CA 1
ATOM 4397 C C . SER A 1 277 ? 145.578 138.243 133.875 1.00 81.30 277 SER A C 1
ATOM 4398 O O . SER A 1 277 ? 144.517 137.870 134.383 1.00 82.35 277 SER A O 1
ATOM 4406 N N . GLN A 1 278 ? 146.300 137.450 133.077 1.00 80.22 278 GLN A N 1
ATOM 4407 C CA . GLN A 1 278 ? 145.878 136.082 132.805 1.00 83.07 278 GLN A CA 1
ATOM 4408 C C . GLN A 1 278 ? 147.037 135.091 132.795 1.00 78.78 278 GLN A C 1
ATOM 4409 O O . GLN A 1 278 ? 146.816 133.913 132.484 1.00 77.01 278 GLN A O 1
ATOM 4423 N N . TYR A 1 279 ? 148.252 135.517 133.126 1.00 71.97 279 TYR A N 1
ATOM 4424 C CA . TYR A 1 279 ? 149.417 134.643 133.195 1.00 65.06 279 TYR A CA 1
ATOM 4425 C C . TYR A 1 279 ? 150.052 134.707 134.579 1.00 65.06 279 TYR A C 1
ATOM 4426 O O . TYR A 1 279 ? 151.275 134.716 134.724 1.00 64.18 279 TYR A O 1
ATOM 4444 N N . GLU A 1 280 ? 149.214 134.747 135.617 1.00 66.38 280 GLU A N 1
ATOM 4445 C CA . GLU A 1 280 ? 149.725 134.857 136.979 1.00 66.11 280 GLU A CA 1
ATOM 4446 C C . GLU A 1 280 ? 150.599 133.665 137.341 1.00 61.44 280 GLU A C 1
ATOM 4447 O O . GLU A 1 280 ? 151.668 133.826 137.943 1.00 58.49 280 GLU A O 1
ATOM 4459 N N . GLU A 1 281 ? 150.161 132.457 136.982 1.00 57.72 281 GLU A N 1
ATOM 4460 C CA . GLU A 1 281 ? 150.934 131.267 137.317 1.00 60.51 281 GLU A CA 1
ATOM 4461 C C . GLU A 1 281 ? 152.299 131.295 136.647 1.00 56.37 281 GLU A C 1
ATOM 4462 O O . GLU A 1 281 ? 153.307 130.923 137.259 1.00 52.83 281 GLU A O 1
ATOM 4474 N N . GLN A 1 282 ? 152.353 131.728 135.387 1.00 55.11 282 GLN A N 1
ATOM 4475 C CA . GLN A 1 282 ? 153.630 131.791 134.685 1.00 50.53 282 GLN A CA 1
ATOM 4476 C C . GLN A 1 282 ? 154.574 132.784 135.347 1.00 48.44 282 GLN A C 1
ATOM 4477 O O . GLN A 1 282 ? 155.772 132.517 135.476 1.00 45.28 282 GLN A O 1
ATOM 4491 N N . PHE A 1 283 ? 154.057 133.940 135.770 1.00 50.86 283 PHE A N 1
ATOM 4492 C CA . PHE A 1 283 ? 154.908 134.923 136.435 1.00 45.37 283 PHE A CA 1
ATOM 4493 C C . PHE A 1 283 ? 155.402 134.403 137.780 1.00 46.84 283 PHE A C 1
ATOM 4494 O O . PHE A 1 283 ? 156.571 134.600 138.139 1.00 46.00 283 PHE A O 1
ATOM 4511 N N . VAL A 1 284 ? 154.529 133.735 138.536 1.00 51.18 284 VAL A N 1
ATOM 4512 C CA . VAL A 1 284 ? 154.944 133.169 139.816 1.00 47.47 284 VAL A CA 1
ATOM 4513 C C . VAL A 1 284 ? 156.023 132.116 139.604 1.00 42.42 284 VAL A C 1
ATOM 4514 O O . VAL A 1 284 ? 157.015 132.065 140.341 1.00 45.80 284 VAL A O 1
ATOM 4527 N N . THR A 1 285 ? 155.844 131.256 138.599 1.00 42.56 285 THR A N 1
ATOM 4528 C CA . THR A 1 285 ? 156.851 130.245 138.300 1.00 41.58 285 THR A CA 1
ATOM 4529 C C . THR A 1 285 ? 158.165 130.889 137.881 1.00 42.79 285 THR A C 1
ATOM 4530 O O . THR A 1 285 ? 159.243 130.447 138.292 1.00 38.54 285 THR A O 1
ATOM 4541 N N . LEU A 1 286 ? 158.094 131.929 137.048 1.00 48.05 286 LEU A N 1
ATOM 4542 C CA . LEU A 1 286 ? 159.297 132.645 136.645 1.00 41.60 286 LEU A CA 1
ATOM 4543 C C . LEU A 1 286 ? 160.050 133.155 137.864 1.00 43.40 286 LEU A C 1
ATOM 4544 O O . LEU A 1 286 ? 161.256 132.924 138.008 1.00 44.66 286 LEU A O 1
ATOM 4560 N N . PHE A 1 287 ? 159.342 133.836 138.767 1.00 40.90 287 PHE A N 1
ATOM 4561 C CA . PHE A 1 287 ? 159.989 134.377 139.957 1.00 40.45 287 PHE A CA 1
ATOM 4562 C C . PHE A 1 287 ? 160.599 133.268 140.804 1.00 44.19 287 PHE A C 1
ATOM 4563 O O . PHE A 1 287 ? 161.757 133.360 141.228 1.00 42.79 287 PHE A O 1
ATOM 4580 N N . THR A 1 288 ? 159.831 132.207 141.061 1.00 42.03 288 THR A N 1
ATOM 4581 C CA . THR A 1 288 ? 160.305 131.139 141.935 1.00 36.53 288 THR A CA 1
ATOM 4582 C C . THR A 1 288 ? 161.550 130.473 141.364 1.00 40.27 288 THR A C 1
ATOM 4583 O O . THR A 1 288 ? 162.547 130.281 142.071 1.00 40.70 288 THR A O 1
ATOM 4594 N N . LEU A 1 289 ? 161.513 130.113 140.080 1.00 39.11 289 LEU A N 1
ATOM 4595 C CA . LEU A 1 289 ? 162.645 129.414 139.484 1.00 39.21 289 LEU A CA 1
ATOM 4596 C C . LEU A 1 289 ? 163.861 130.325 139.372 1.00 39.02 289 LEU A C 1
ATOM 4597 O O . LEU A 1 289 ? 164.996 129.881 139.591 1.00 40.29 289 LEU A O 1
ATOM 4613 N N . THR A 1 290 ? 163.656 131.601 139.033 1.00 39.46 290 THR A N 1
ATOM 4614 C CA . THR A 1 290 ? 164.784 132.521 138.968 1.00 37.98 290 THR A CA 1
ATOM 4615 C C . THR A 1 290 ? 165.421 132.700 140.338 1.00 41.84 290 THR A C 1
ATOM 4616 O O . THR A 1 290 ? 166.649 132.737 140.456 1.00 43.90 290 THR A O 1
ATOM 4627 N N . MET A 1 291 ? 164.603 132.811 141.388 1.00 42.04 291 MET A N 1
ATOM 4628 C CA . MET A 1 291 ? 165.149 132.926 142.735 1.00 40.93 291 MET A CA 1
ATOM 4629 C C . MET A 1 291 ? 165.917 131.671 143.123 1.00 42.90 291 MET A C 1
ATOM 4630 O O . MET A 1 291 ? 166.999 131.752 143.719 1.00 47.29 291 MET A O 1
ATOM 4644 N N . MET A 1 292 ? 165.370 130.499 142.795 1.00 42.23 292 MET A N 1
ATOM 4645 C CA . MET A 1 292 ? 166.057 129.252 143.106 1.00 39.65 292 MET A CA 1
ATOM 4646 C C . MET A 1 292 ? 167.409 129.185 142.410 1.00 42.02 292 MET A C 1
ATOM 4647 O O . MET A 1 292 ? 168.404 128.764 143.009 1.00 44.52 292 MET A O 1
ATOM 4661 N N . GLN A 1 293 ? 167.466 129.590 141.140 1.00 43.27 293 GLN A N 1
ATOM 4662 C CA . GLN A 1 293 ? 168.739 129.586 140.425 1.00 39.77 293 GLN A CA 1
ATOM 4663 C C . GLN A 1 293 ? 169.709 130.605 141.011 1.00 44.94 293 GLN A C 1
ATOM 4664 O O . GLN A 1 293 ? 170.904 130.320 141.161 1.00 48.91 293 GLN A O 1
ATOM 4678 N N . LEU A 1 294 ? 169.213 131.801 141.341 1.00 47.93 294 LEU A N 1
ATOM 4679 C CA . LEU A 1 294 ? 170.080 132.854 141.860 1.00 44.94 294 LEU A CA 1
ATOM 4680 C C . LEU A 1 294 ? 170.698 132.453 143.190 1.00 42.58 294 LEU A C 1
ATOM 4681 O O . LEU A 1 294 ? 171.881 132.712 143.436 1.00 41.26 294 LEU A O 1
ATOM 4697 N N . LYS A 1 295 ? 169.911 131.823 144.064 1.00 47.04 295 LYS A N 1
ATOM 4698 C CA . LYS A 1 295 ? 170.454 131.373 145.341 1.00 45.66 295 LYS A CA 1
ATOM 4699 C C . LYS A 1 295 ? 171.607 130.402 145.141 1.00 47.64 295 LYS A C 1
ATOM 4700 O O . LYS A 1 295 ? 172.487 130.299 146.002 1.00 50.08 295 LYS A O 1
ATOM 4719 N N . GLN A 1 296 ? 171.623 129.684 144.018 1.00 52.27 296 GLN A N 1
ATOM 4720 C CA . GLN A 1 296 ? 172.715 128.757 143.749 1.00 49.71 296 GLN A CA 1
ATOM 4721 C C . GLN A 1 296 ? 173.906 129.460 143.111 1.00 49.92 296 GLN A C 1
ATOM 4722 O O . GLN A 1 296 ? 175.055 129.179 143.468 1.00 47.10 296 GLN A O 1
ATOM 4736 N N . MET A 1 297 ? 173.661 130.371 142.170 1.00 51.30 297 MET A N 1
ATOM 4737 C CA . MET A 1 297 ? 174.757 131.060 141.498 1.00 48.59 297 MET A CA 1
ATOM 4738 C C . MET A 1 297 ? 175.189 132.336 142.208 1.00 55.31 297 MET A C 1
ATOM 4739 O O . MET A 1 297 ? 176.200 132.928 141.814 1.00 56.22 297 MET A O 1
ATOM 4753 N N . LEU A 1 298 ? 174.466 132.770 143.239 1.00 56.45 298 LEU A N 1
ATOM 4754 C CA . LEU A 1 298 ? 174.821 133.981 143.978 1.00 49.72 298 LEU A CA 1
ATOM 4755 C C . LEU A 1 298 ? 174.337 133.830 145.412 1.00 48.99 298 LEU A C 1
ATOM 4756 O O . LEU A 1 298 ? 173.211 134.219 145.750 1.00 50.53 298 LEU A O 1
ATOM 4772 N N . PRO A 1 299 ? 175.165 133.265 146.292 1.00 51.53 299 PRO A N 1
ATOM 4773 C CA . PRO A 1 299 ? 174.726 133.044 147.675 1.00 52.69 299 PRO A CA 1
ATOM 4774 C C . PRO A 1 299 ? 174.379 134.347 148.378 1.00 51.69 299 PRO A C 1
ATOM 4775 O O . PRO A 1 299 ? 174.984 135.393 148.135 1.00 52.36 299 PRO A O 1
ATOM 4786 N N . LEU A 1 300 ? 173.391 134.268 149.272 1.00 50.01 300 LEU A N 1
ATOM 4787 C CA . LEU A 1 300 ? 172.957 135.443 150.017 1.00 50.07 300 LEU A CA 1
ATOM 4788 C C . LEU A 1 300 ? 174.022 135.949 150.980 1.00 52.86 300 LEU A C 1
ATOM 4789 O O . LEU A 1 300 ? 173.911 137.078 151.466 1.00 56.16 300 LEU A O 1
ATOM 4805 N N . ASN A 1 301 ? 175.041 135.147 151.270 1.00 55.00 301 ASN A N 1
ATOM 4806 C CA . ASN A 1 301 ? 176.117 135.554 152.161 1.00 56.13 301 ASN A CA 1
ATOM 4807 C C . ASN A 1 301 ? 177.257 136.246 151.427 1.00 53.91 301 ASN A C 1
ATOM 4808 O O . ASN A 1 301 ? 178.262 136.588 152.057 1.00 52.17 301 ASN A O 1
ATOM 4819 N N . THR A 1 302 ? 177.132 136.451 150.120 1.00 52.30 302 THR A N 1
ATOM 4820 C CA . THR A 1 302 ? 178.182 137.099 149.351 1.00 53.54 302 THR A CA 1
ATOM 4821 C C . THR A 1 302 ? 178.164 138.604 149.578 1.00 50.07 302 THR A C 1
ATOM 4822 O O . THR A 1 302 ? 177.113 139.211 149.803 1.00 47.21 302 THR A O 1
ATOM 4833 N N . ASN A 1 303 ? 179.351 139.205 149.527 1.00 48.08 303 ASN A N 1
ATOM 4834 C CA . ASN A 1 303 ? 179.493 140.656 149.613 1.00 49.25 303 ASN A CA 1
ATOM 4835 C C . ASN A 1 303 ? 179.457 141.197 148.191 1.00 50.83 303 ASN A C 1
ATOM 4836 O O . ASN A 1 303 ? 180.476 141.274 147.504 1.00 52.48 303 ASN A O 1
ATOM 4847 N N . ILE A 1 304 ? 178.257 141.572 147.742 1.00 50.16 304 ILE A N 1
ATOM 4848 C CA . ILE A 1 304 ? 178.085 142.018 146.363 1.00 42.57 304 ILE A CA 1
ATOM 4849 C C . ILE A 1 304 ? 178.888 143.282 146.101 1.00 42.10 304 ILE A C 1
ATOM 4850 O O . ILE A 1 304 ? 179.357 143.504 144.980 1.00 44.60 304 ILE A O 1
ATOM 4866 N N . ARG A 1 305 ? 179.056 144.133 147.113 1.00 47.69 305 ARG A N 1
ATOM 4867 C CA . ARG A 1 305 ? 179.858 145.339 146.933 1.00 48.05 305 ARG A CA 1
ATOM 4868 C C . ARG A 1 305 ? 181.297 144.989 146.576 1.00 49.85 305 ARG A C 1
ATOM 4869 O O . ARG A 1 305 ? 181.854 145.512 145.603 1.00 55.05 305 ARG A O 1
ATOM 4890 N N . LEU A 1 306 ? 181.917 144.098 147.351 1.00 53.22 306 LEU A N 1
ATOM 4891 C CA . LEU A 1 306 ? 183.291 143.702 147.063 1.00 53.95 306 LEU A CA 1
ATOM 4892 C C . LEU A 1 306 ? 183.380 142.932 145.751 1.00 51.86 306 LEU A C 1
ATOM 4893 O O . LEU A 1 306 ? 184.340 143.100 144.990 1.00 53.25 306 LEU A O 1
ATOM 4909 N N . ALA A 1 307 ? 182.394 142.077 145.473 1.00 48.97 307 ALA A N 1
ATOM 4910 C CA . ALA A 1 307 ? 182.392 141.338 144.215 1.00 50.95 307 ALA A CA 1
ATOM 4911 C C . ALA A 1 307 ? 182.368 142.290 143.027 1.00 55.97 307 ALA A C 1
ATOM 4912 O O . ALA A 1 307 ? 183.119 142.117 142.061 1.00 58.03 307 ALA A O 1
ATOM 4919 N N . TYR A 1 308 ? 181.509 143.309 143.085 1.00 47.65 308 TYR A N 1
ATOM 4920 C CA . TYR A 1 308 ? 181.473 144.309 142.025 1.00 41.34 308 TYR A CA 1
ATOM 4921 C C . TYR A 1 308 ? 182.788 145.070 141.946 1.00 45.55 308 TYR A C 1
ATOM 4922 O O . TYR A 1 308 ? 183.308 145.314 140.852 1.00 51.13 308 TYR A O 1
ATOM 4940 N N . SER A 1 309 ? 183.342 145.458 143.096 1.00 47.38 309 SER A N 1
ATOM 4941 C CA . SER A 1 309 ? 184.564 146.254 143.091 1.00 52.36 309 SER A CA 1
ATOM 4942 C C . SER A 1 309 ? 185.709 145.495 142.433 1.00 54.97 309 SER A C 1
ATOM 4943 O O . SER A 1 309 ? 186.449 146.053 141.615 1.00 53.60 309 SER A O 1
ATOM 4951 N N . ASN A 1 310 ? 185.871 144.219 142.776 1.00 56.61 310 ASN A N 1
ATOM 4952 C CA . ASN A 1 310 ? 186.902 143.383 142.175 1.00 60.42 310 ASN A CA 1
ATOM 4953 C C . ASN A 1 310 ? 186.393 142.568 140.994 1.00 64.31 310 ASN A C 1
ATOM 4954 O O . ASN A 1 310 ? 187.180 141.845 140.376 1.00 67.05 310 ASN A O 1
ATOM 4965 N N . GLY A 1 311 ? 185.108 142.666 140.663 1.00 63.41 311 GLY A N 1
ATOM 4966 C CA . GLY A 1 311 ? 184.568 141.882 139.575 1.00 57.71 311 GLY A CA 1
ATOM 4967 C C . GLY A 1 311 ? 185.017 142.385 138.217 1.00 55.15 311 GLY A C 1
ATOM 4968 O O . GLY A 1 311 ? 185.448 143.525 138.046 1.00 53.21 311 GLY A O 1
ATOM 4972 N N . LYS A 1 312 ? 184.914 141.499 137.231 1.00 60.85 312 LYS A N 1
ATOM 4973 C CA . LYS A 1 312 ? 185.220 141.850 135.855 1.00 62.03 312 LYS A CA 1
ATOM 4974 C C . LYS A 1 312 ? 183.995 142.484 135.200 1.00 58.53 312 LYS A C 1
ATOM 4975 O O . LYS A 1 312 ? 182.950 142.679 135.827 1.00 58.18 312 LYS A O 1
ATOM 4994 N N . ASP A 1 313 ? 184.124 142.809 133.913 1.00 55.87 313 ASP A N 1
ATOM 4995 C CA . ASP A 1 313 ? 183.027 143.461 133.208 1.00 56.96 313 ASP A CA 1
ATOM 4996 C C . ASP A 1 313 ? 181.786 142.581 133.190 1.00 53.53 313 ASP A C 1
ATOM 4997 O O . ASP A 1 313 ? 180.666 143.069 133.380 1.00 53.34 313 ASP A O 1
ATOM 5006 N N . ASP A 1 314 ? 181.963 141.278 132.962 1.00 54.77 314 ASP A N 1
ATOM 5007 C CA . ASP A 1 314 ? 180.820 140.370 132.957 1.00 53.20 314 ASP A CA 1
ATOM 5008 C C . ASP A 1 314 ? 180.150 140.320 134.324 1.00 50.02 314 ASP A C 1
ATOM 5009 O O . ASP A 1 314 ? 178.919 140.323 134.417 1.00 46.20 314 ASP A O 1
ATOM 5018 N N . GLU A 1 315 ? 180.941 140.280 135.398 1.00 48.58 315 GLU A N 1
ATOM 5019 C CA . GLU A 1 315 ? 180.367 140.229 136.741 1.00 49.77 315 GLU A CA 1
ATOM 5020 C C . GLU A 1 315 ? 179.603 141.506 137.072 1.00 47.06 315 GLU A C 1
ATOM 5021 O O . GLU A 1 315 ? 178.498 141.452 137.628 1.00 40.82 315 GLU A O 1
ATOM 5033 N N . GLN A 1 316 ? 180.179 142.665 136.751 1.00 46.58 316 GLN A N 1
ATOM 5034 C CA . GLN A 1 316 ? 179.498 143.928 137.015 1.00 39.38 316 GLN A CA 1
ATOM 5035 C C . GLN A 1 316 ? 178.222 144.044 136.195 1.00 43.29 316 GLN A C 1
ATOM 5036 O O . GLN A 1 316 ? 177.182 144.489 136.702 1.00 46.75 316 GLN A O 1
ATOM 5050 N N . ASN A 1 317 ? 178.279 143.648 134.921 1.00 38.11 317 ASN A N 1
ATOM 5051 C CA . ASN A 1 317 ? 177.081 143.667 134.092 1.00 36.79 317 ASN A CA 1
ATOM 5052 C C . ASN A 1 317 ? 176.023 142.728 134.649 1.00 38.25 317 ASN A C 1
ATOM 5053 O O . ASN A 1 317 ? 174.830 143.041 134.621 1.00 38.40 317 ASN A O 1
ATOM 5064 N N . PHE A 1 318 ? 176.440 141.567 135.158 1.00 35.71 318 PHE A N 1
ATOM 5065 C CA . PHE A 1 318 ? 175.482 140.637 135.740 1.00 34.45 318 PHE A CA 1
ATOM 5066 C C . PHE A 1 318 ? 174.828 141.226 136.980 1.00 34.70 318 PHE A C 1
ATOM 5067 O O . PHE A 1 318 ? 173.624 141.066 137.187 1.00 38.78 318 PHE A O 1
ATOM 5084 N N . ILE A 1 319 ? 175.608 141.898 137.826 1.00 38.77 319 ILE A N 1
ATOM 5085 C CA . ILE A 1 319 ? 175.034 142.514 139.021 1.00 31.32 319 ILE A CA 1
ATOM 5086 C C . ILE A 1 319 ? 174.031 143.593 138.629 1.00 34.82 319 ILE A C 1
ATOM 5087 O O . ILE A 1 319 ? 172.940 143.694 139.210 1.00 34.61 319 ILE A O 1
ATOM 5103 N N . GLN A 1 320 ? 174.381 144.414 137.636 1.00 35.46 320 GLN A N 1
ATOM 5104 C CA . GLN A 1 320 ? 173.458 145.448 137.179 1.00 30.25 320 GLN A CA 1
ATOM 5105 C C . GLN A 1 320 ? 172.184 144.840 136.605 1.00 32.26 320 GLN A C 1
ATOM 5106 O O . GLN A 1 320 ? 171.078 145.320 136.881 1.00 33.00 320 GLN A O 1
ATOM 5120 N N . ASN A 1 321 ? 172.317 143.781 135.803 1.00 32.67 321 ASN A N 1
ATOM 5121 C CA . ASN A 1 321 ? 171.144 143.140 135.219 1.00 30.00 321 ASN A CA 1
ATOM 5122 C C . ASN A 1 321 ? 170.289 142.478 136.289 1.00 30.54 321 ASN A C 1
ATOM 5123 O O . ASN A 1 321 ? 169.062 142.447 136.176 1.00 30.63 321 ASN A O 1
ATOM 5134 N N . LEU A 1 322 ? 170.921 141.925 137.325 1.00 35.06 322 LEU A N 1
ATOM 5135 C CA . LEU A 1 322 ? 170.170 141.341 138.429 1.00 31.94 322 LEU A CA 1
ATOM 5136 C C . LEU A 1 322 ? 169.372 142.405 139.164 1.00 32.30 322 LEU A C 1
ATOM 5137 O O . LEU A 1 322 ? 168.200 142.196 139.500 1.00 34.57 322 LEU A O 1
ATOM 5153 N N . SER A 1 323 ? 169.989 143.560 139.419 1.00 32.49 323 SER A N 1
ATOM 5154 C CA . SER A 1 323 ? 169.253 144.662 140.028 1.00 26.72 323 SER A CA 1
ATOM 5155 C C . SER A 1 323 ? 168.087 145.087 139.147 1.00 31.53 323 SER A C 1
ATOM 5156 O O . SER A 1 323 ? 166.977 145.320 139.640 1.00 33.09 323 SER A O 1
ATOM 5164 N N . LEU A 1 324 ? 168.320 145.182 137.836 1.00 30.57 324 LEU A N 1
ATOM 5165 C CA . LEU A 1 324 ? 167.257 145.568 136.913 1.00 27.05 324 LEU A CA 1
ATOM 5166 C C . LEU A 1 324 ? 166.112 144.563 136.938 1.00 31.35 324 LEU A C 1
ATOM 5167 O O . LEU A 1 324 ? 164.938 144.944 136.984 1.00 35.06 324 LEU A O 1
ATOM 5183 N N . PHE A 1 325 ? 166.438 143.270 136.905 1.00 33.73 325 PHE A N 1
ATOM 5184 C CA . PHE A 1 325 ? 165.405 142.240 136.895 1.00 33.06 325 PHE A CA 1
ATOM 5185 C C . PHE A 1 325 ? 164.601 142.266 138.184 1.00 26.75 325 PHE A C 1
ATOM 5186 O O . PHE A 1 325 ? 163.367 142.186 138.164 1.00 28.76 325 PHE A O 1
ATOM 5203 N N . LEU A 1 326 ? 165.289 142.369 139.322 1.00 27.30 326 LEU A N 1
ATOM 5204 C CA . LEU A 1 326 ? 164.592 142.394 140.601 1.00 29.57 326 LEU A CA 1
ATOM 5205 C C . LEU A 1 326 ? 163.676 143.605 140.692 1.00 32.86 326 LEU A C 1
ATOM 5206 O O . LEU A 1 326 ? 162.506 143.485 141.070 1.00 33.16 326 LEU A O 1
ATOM 5222 N N . CYS A 1 327 ? 164.186 144.783 140.326 1.00 33.92 327 CYS A N 1
ATOM 5223 C CA . CYS A 1 327 ? 163.370 145.989 140.384 1.00 28.44 327 CYS A CA 1
ATOM 5224 C C . CYS A 1 327 ? 162.156 145.867 139.473 1.00 33.56 327 CYS A C 1
ATOM 5225 O O . CYS A 1 327 ? 161.026 146.160 139.883 1.00 34.94 327 CYS A O 1
ATOM 5233 N N . THR A 1 328 ? 162.365 145.411 138.236 1.00 26.76 328 THR A N 1
ATOM 5234 C CA . THR A 1 328 ? 161.260 145.301 137.291 1.00 29.17 328 THR A CA 1
ATOM 5235 C C . THR A 1 328 ? 160.192 144.348 137.807 1.00 34.52 328 THR A C 1
ATOM 5236 O O . THR A 1 328 ? 159.011 144.711 137.907 1.00 38.66 328 THR A O 1
ATOM 5247 N N . PHE A 1 329 ? 160.590 143.124 138.162 1.00 36.54 329 PHE A N 1
ATOM 5248 C CA . PHE A 1 329 ? 159.591 142.143 138.561 1.00 35.18 329 PHE A CA 1
ATOM 5249 C C . PHE A 1 329 ? 158.895 142.557 139.846 1.00 38.04 329 PHE A C 1
ATOM 5250 O O . PHE A 1 329 ? 157.686 142.354 139.988 1.00 39.29 329 PHE A O 1
ATOM 5267 N N . LEU A 1 330 ? 159.633 143.107 140.811 1.00 38.54 330 LEU A N 1
ATOM 5268 C CA . LEU A 1 330 ? 158.996 143.512 142.055 1.00 38.77 330 LEU A CA 1
ATOM 5269 C C . LEU A 1 330 ? 157.992 144.628 141.804 1.00 39.72 330 LEU A C 1
ATOM 5270 O O . LEU A 1 330 ? 156.815 144.499 142.152 1.00 45.52 330 LEU A O 1
ATOM 5286 N N . LYS A 1 331 ? 158.420 145.701 141.133 1.00 42.34 331 LYS A N 1
ATOM 5287 C CA . LYS A 1 331 ? 157.503 146.798 140.852 1.00 38.40 331 LYS A CA 1
ATOM 5288 C C . LYS A 1 331 ? 156.287 146.327 140.069 1.00 41.11 331 LYS A C 1
ATOM 5289 O O . LYS A 1 331 ? 155.212 146.927 140.181 1.00 41.73 331 LYS A O 1
ATOM 5308 N N . GLU A 1 332 ? 156.425 145.261 139.278 1.00 47.56 332 GLU A N 1
ATOM 5309 C CA . GLU A 1 332 ? 155.297 144.814 138.468 1.00 43.15 332 GLU A CA 1
ATOM 5310 C C . GLU A 1 332 ? 154.348 143.905 139.248 1.00 45.33 332 GLU A C 1
ATOM 5311 O O . GLU A 1 332 ? 153.129 144.104 139.216 1.00 41.83 332 GLU A O 1
ATOM 5323 N N . HIS A 1 333 ? 154.882 142.905 139.956 1.00 46.31 333 HIS A N 1
ATOM 5324 C CA . HIS A 1 333 ? 154.071 141.827 140.516 1.00 42.66 333 HIS A CA 1
ATOM 5325 C C . HIS A 1 333 ? 154.350 141.601 142.001 1.00 47.76 333 HIS A C 1
ATOM 5326 O O . HIS A 1 333 ? 154.271 140.464 142.486 1.00 54.41 333 HIS A O 1
ATOM 5340 N N . ASP A 1 334 ? 154.665 142.663 142.747 1.00 54.74 334 ASP A N 1
ATOM 5341 C CA . ASP A 1 334 ? 154.824 142.507 144.188 1.00 50.93 334 ASP A CA 1
ATOM 5342 C C . ASP A 1 334 ? 153.531 142.028 144.830 1.00 52.88 334 ASP A C 1
ATOM 5343 O O . ASP A 1 334 ? 153.550 141.142 145.689 1.00 51.69 334 ASP A O 1
ATOM 5352 N N . GLN A 1 335 ? 152.397 142.598 144.423 1.00 59.43 335 GLN A N 1
ATOM 5353 C CA . GLN A 1 335 ? 151.118 142.167 144.976 1.00 59.35 335 GLN A CA 1
ATOM 5354 C C . GLN A 1 335 ? 150.842 140.709 144.639 1.00 58.26 335 GLN A C 1
ATOM 5355 O O . GLN A 1 335 ? 150.309 139.961 145.466 1.00 62.42 335 GLN A O 1
ATOM 5369 N N . LEU A 1 336 ? 151.190 140.290 143.423 1.00 59.34 336 LEU A N 1
ATOM 5370 C CA . LEU A 1 336 ? 150.988 138.900 143.031 1.00 56.82 336 LEU A CA 1
ATOM 5371 C C . LEU A 1 336 ? 151.811 137.961 143.904 1.00 59.38 336 LEU A C 1
ATOM 5372 O O . LEU A 1 336 ? 151.315 136.926 144.363 1.00 63.31 336 LEU A O 1
ATOM 5388 N N . ILE A 1 337 ? 153.077 138.305 144.141 1.00 58.25 337 ILE A N 1
ATOM 5389 C CA . ILE A 1 337 ? 153.934 137.436 144.945 1.00 53.49 337 ILE A CA 1
ATOM 5390 C C . ILE A 1 337 ? 153.490 137.436 146.404 1.00 57.63 337 ILE A C 1
ATOM 5391 O O . ILE A 1 337 ? 153.564 136.409 147.088 1.00 58.80 337 ILE A O 1
ATOM 5407 N N . GLU A 1 338 ? 153.037 138.585 146.909 1.00 59.50 338 GLU A N 1
ATOM 5408 C CA . GLU A 1 338 ? 152.659 138.681 148.316 1.00 57.03 338 GLU A CA 1
ATOM 5409 C C . GLU A 1 338 ? 151.484 137.768 148.641 1.00 61.35 338 GLU A C 1
ATOM 5410 O O . GLU A 1 338 ? 151.411 137.205 149.739 1.00 62.92 338 GLU A O 1
ATOM 5422 N N . LYS A 1 339 ? 150.552 137.613 147.701 1.00 65.22 339 LYS A N 1
ATOM 5423 C CA . LYS A 1 339 ? 149.331 136.863 147.974 1.00 67.47 339 LYS A CA 1
ATOM 5424 C C . LYS A 1 339 ? 149.602 135.394 148.276 1.00 68.59 339 LYS A C 1
ATOM 5425 O O . LYS A 1 339 ? 148.717 134.711 148.803 1.00 64.64 339 LYS A O 1
ATOM 5444 N N . ARG A 1 340 ? 150.793 134.891 147.958 1.00 64.95 340 ARG A N 1
ATOM 5445 C CA . ARG A 1 340 ? 151.143 133.491 148.174 1.00 65.47 340 ARG A CA 1
ATOM 5446 C C . ARG A 1 340 ? 151.950 133.380 149.463 1.00 67.66 340 ARG A C 1
ATOM 5447 O O . ARG A 1 340 ? 153.098 133.831 149.526 1.00 66.17 340 ARG A O 1
ATOM 5468 N N . LEU A 1 341 ? 151.350 132.766 150.486 1.00 71.03 341 LEU A N 1
ATOM 5469 C CA . LEU A 1 341 ? 152.026 132.639 151.773 1.00 68.61 341 LEU A CA 1
ATOM 5470 C C . LEU A 1 341 ? 153.296 131.807 151.651 1.00 61.83 341 LEU A C 1
ATOM 5471 O O . LEU A 1 341 ? 154.344 132.177 152.193 1.00 61.86 341 LEU A O 1
ATOM 5487 N N . ASN A 1 342 ? 153.224 130.683 150.936 1.00 60.24 342 ASN A N 1
ATOM 5488 C CA . ASN A 1 342 ? 154.370 129.786 150.846 1.00 60.00 342 ASN A CA 1
ATOM 5489 C C . ASN A 1 342 ? 155.582 130.453 150.211 1.00 61.88 342 ASN A C 1
ATOM 5490 O O . ASN A 1 342 ? 156.708 129.989 150.416 1.00 54.03 342 ASN A O 1
ATOM 5501 N N . LEU A 1 343 ? 155.382 131.524 149.449 1.00 65.08 343 LEU A N 1
ATOM 5502 C CA . LEU A 1 343 ? 156.477 132.230 148.800 1.00 60.59 343 LEU A CA 1
ATOM 5503 C C . LEU A 1 343 ? 157.011 133.390 149.627 1.00 56.19 343 LEU A C 1
ATOM 5504 O O . LEU A 1 343 ? 157.974 134.039 149.203 1.00 55.91 343 LEU A O 1
ATOM 5520 N N . ARG A 1 344 ? 156.433 133.650 150.802 1.00 57.89 344 ARG A N 1
ATOM 5521 C CA . ARG A 1 344 ? 156.839 134.809 151.590 1.00 54.64 344 ARG A CA 1
ATOM 5522 C C . ARG A 1 344 ? 158.346 134.824 151.806 1.00 54.00 344 ARG A C 1
ATOM 5523 O O . ARG A 1 344 ? 159.019 135.817 151.506 1.00 57.15 344 ARG A O 1
ATOM 5544 N N . GLU A 1 345 ? 158.897 133.715 152.299 1.00 49.71 345 GLU A N 1
ATOM 5545 C CA . GLU A 1 345 ? 160.337 133.644 152.513 1.00 51.16 345 GLU A CA 1
ATOM 5546 C C . GLU A 1 345 ? 161.082 134.026 151.242 1.00 51.12 345 GLU A C 1
ATOM 5547 O O . GLU A 1 345 ? 161.982 134.875 151.265 1.00 54.31 345 GLU A O 1
ATOM 5559 N N . THR A 1 346 ? 160.688 133.437 150.111 1.00 46.99 346 THR A N 1
ATOM 5560 C CA . THR A 1 346 ? 161.333 133.768 148.847 1.00 46.30 346 THR A CA 1
ATOM 5561 C C . THR A 1 346 ? 161.292 135.269 148.607 1.00 48.10 346 THR A C 1
ATOM 5562 O O . THR A 1 346 ? 162.317 135.892 148.302 1.00 48.29 346 THR A O 1
ATOM 5573 N N . LEU A 1 347 ? 160.115 135.876 148.778 1.00 43.26 347 LEU A N 1
ATOM 5574 C CA . LEU A 1 347 ? 160.004 137.319 148.614 1.00 42.65 347 LEU A CA 1
ATOM 5575 C C . LEU A 1 347 ? 161.035 138.031 149.477 1.00 42.00 347 LEU A C 1
ATOM 5576 O O . LEU A 1 347 ? 161.787 138.884 148.993 1.00 44.49 347 LEU A O 1
ATOM 5592 N N . MET A 1 348 ? 161.118 137.654 150.754 1.00 42.61 348 MET A N 1
ATOM 5593 C CA . MET A 1 348 ? 162.090 138.291 151.630 1.00 45.20 348 MET A CA 1
ATOM 5594 C C . MET A 1 348 ? 163.496 138.123 151.078 1.00 41.77 348 MET A C 1
ATOM 5595 O O . MET A 1 348 ? 164.274 139.084 151.037 1.00 42.52 348 MET A O 1
ATOM 5609 N N . GLU A 1 349 ? 163.824 136.920 150.603 1.00 42.59 349 GLU A N 1
ATOM 5610 C CA . GLU A 1 349 ? 165.132 136.707 149.997 1.00 44.17 349 GLU A CA 1
ATOM 5611 C C . GLU A 1 349 ? 165.366 137.708 148.876 1.00 42.09 349 GLU A C 1
ATOM 5612 O O . GLU A 1 349 ? 166.419 138.352 148.811 1.00 44.75 349 GLU A O 1
ATOM 5624 N N . ALA A 1 350 ? 164.370 137.883 148.004 1.00 39.88 350 ALA A N 1
ATOM 5625 C CA . ALA A 1 350 ? 164.492 138.878 146.946 1.00 35.46 350 ALA A CA 1
ATOM 5626 C C . ALA A 1 350 ? 164.857 140.232 147.534 1.00 37.55 350 ALA A C 1
ATOM 5627 O O . ALA A 1 350 ? 165.833 140.865 147.114 1.00 34.62 350 ALA A O 1
ATOM 5634 N N . LEU A 1 351 ? 164.108 140.669 148.549 1.00 41.10 351 LEU A N 1
ATOM 5635 C CA . LEU A 1 351 ? 164.409 141.947 149.180 1.00 34.19 351 LEU A CA 1
ATOM 5636 C C . LEU A 1 351 ? 165.843 141.964 149.682 1.00 32.99 351 LEU A C 1
ATOM 5637 O O . LEU A 1 351 ? 166.584 142.927 149.452 1.00 34.69 351 LEU A O 1
ATOM 5653 N N . HIS A 1 352 ? 166.267 140.879 150.334 1.00 36.29 352 HIS A N 1
ATOM 5654 C CA . HIS A 1 352 ? 167.645 140.799 150.797 1.00 35.11 352 HIS A CA 1
ATOM 5655 C C . HIS A 1 352 ? 168.601 141.105 149.657 1.00 33.03 352 HIS A C 1
ATOM 5656 O O . HIS A 1 352 ? 169.486 141.960 149.783 1.00 33.46 352 HIS A O 1
ATOM 5670 N N . TYR A 1 353 ? 168.398 140.455 148.509 1.00 34.51 353 TYR A N 1
ATOM 5671 C CA . TYR A 1 353 ? 169.269 140.695 147.366 1.00 30.72 353 TYR A CA 1
ATOM 5672 C C . TYR A 1 353 ? 169.315 142.178 147.036 1.00 33.37 353 TYR A C 1
ATOM 5673 O O . TYR A 1 353 ? 170.397 142.765 146.905 1.00 33.90 353 TYR A O 1
ATOM 5691 N N . MET A 1 354 ? 168.145 142.814 146.949 1.00 34.68 354 MET A N 1
ATOM 5692 C CA . MET A 1 354 ? 168.114 144.243 146.672 1.00 29.46 354 MET A CA 1
ATOM 5693 C C . MET A 1 354 ? 169.016 144.984 147.645 1.00 29.12 354 MET A C 1
ATOM 5694 O O . MET A 1 354 ? 169.913 145.731 147.236 1.00 34.43 354 MET A O 1
ATOM 5708 N N . LEU A 1 355 ? 168.841 144.725 148.944 1.00 27.89 355 LEU A N 1
ATOM 5709 C CA . LEU A 1 355 ? 169.655 145.412 149.937 1.00 28.68 355 LEU A CA 1
ATOM 5710 C C . LEU A 1 355 ? 171.132 145.191 149.662 1.00 27.20 355 LEU A C 1
ATOM 5711 O O . LEU A 1 355 ? 171.923 146.142 149.675 1.00 30.96 355 LEU A O 1
ATOM 5727 N N . LEU A 1 356 ? 171.519 143.951 149.366 1.00 32.21 356 LEU A N 1
ATOM 5728 C CA . LEU A 1 356 ? 172.917 143.681 149.057 1.00 33.76 356 LEU A CA 1
ATOM 5729 C C . LEU A 1 356 ? 173.378 144.537 147.887 1.00 32.32 356 LEU A C 1
ATOM 5730 O O . LEU A 1 356 ? 174.409 145.215 147.962 1.00 37.12 356 LEU A O 1
ATOM 5746 N N . VAL A 1 357 ? 172.595 144.554 146.806 1.00 30.75 357 VAL A N 1
ATOM 5747 C CA . VAL A 1 357 ? 172.990 145.339 145.645 1.00 31.93 357 VAL A CA 1
ATOM 5748 C C . VAL A 1 357 ? 172.991 146.821 145.986 1.00 33.96 357 VAL A C 1
ATOM 5749 O O . VAL A 1 357 ? 173.738 147.602 145.384 1.00 37.61 357 VAL A O 1
ATOM 5762 N N . SER A 1 358 ? 172.172 147.236 146.956 1.00 31.32 358 SER A N 1
ATOM 5763 C CA . SER A 1 358 ? 172.154 148.638 147.345 1.00 26.94 358 SER A CA 1
ATOM 5764 C C . SER A 1 358 ? 173.469 149.078 147.968 1.00 29.52 358 SER A C 1
ATOM 5765 O O . SER A 1 358 ? 173.718 150.283 148.066 1.00 38.83 358 SER A O 1
ATOM 5773 N N . GLU A 1 359 ? 174.315 148.142 148.389 1.00 32.24 359 GLU A N 1
ATOM 5774 C CA . GLU A 1 359 ? 175.599 148.497 148.975 1.00 32.31 359 GLU A CA 1
ATOM 5775 C C . GLU A 1 359 ? 176.691 148.678 147.931 1.00 38.77 359 GLU A C 1
ATOM 5776 O O . GLU A 1 359 ? 177.813 149.045 148.289 1.00 42.97 359 GLU A O 1
ATOM 5788 N N . VAL A 1 360 ? 176.391 148.433 146.654 1.00 40.26 360 VAL A N 1
ATOM 5789 C CA . VAL A 1 360 ? 177.392 148.581 145.606 1.00 39.41 360 VAL A CA 1
ATOM 5790 C C . VAL A 1 360 ? 177.677 150.058 145.377 1.00 41.84 360 VAL A C 1
ATOM 5791 O O . VAL A 1 360 ? 176.760 150.887 145.306 1.00 39.43 360 VAL A O 1
ATOM 5804 N N . GLU A 1 361 ? 178.961 150.397 145.264 1.00 44.52 361 GLU A N 1
ATOM 5805 C CA . GLU A 1 361 ? 179.384 151.775 145.023 1.00 42.22 361 GLU A CA 1
ATOM 5806 C C . GLU A 1 361 ? 179.309 152.100 143.529 1.00 45.39 361 GLU A C 1
ATOM 5807 O O . GLU A 1 361 ? 180.308 152.353 142.857 1.00 49.00 361 GLU A O 1
ATOM 5819 N N . GLU A 1 362 ? 178.083 152.076 143.011 1.00 45.71 362 GLU A N 1
ATOM 5820 C CA . GLU A 1 362 ? 177.810 152.412 141.621 1.00 38.57 362 GLU A CA 1
ATOM 5821 C C . GLU A 1 362 ? 176.567 153.283 141.571 1.00 38.68 362 GLU A C 1
ATOM 5822 O O . GLU A 1 362 ? 175.542 152.937 142.164 1.00 37.47 362 GLU A O 1
ATOM 5834 N N . THR A 1 363 ? 176.661 154.408 140.861 1.00 39.81 363 THR A N 1
ATOM 5835 C CA . THR A 1 363 ? 175.573 155.380 140.874 1.00 41.74 363 THR A CA 1
ATOM 5836 C C . THR A 1 363 ? 174.332 154.849 140.166 1.00 41.95 363 THR A C 1
ATOM 5837 O O . THR A 1 363 ? 173.214 155.034 140.654 1.00 38.43 363 THR A O 1
ATOM 5848 N N . GLU A 1 364 ? 174.501 154.190 139.017 1.00 40.92 364 GLU A N 1
ATOM 5849 C CA . GLU A 1 364 ? 173.340 153.738 138.253 1.00 37.49 364 GLU A CA 1
ATOM 5850 C C . GLU A 1 364 ? 172.657 152.550 138.922 1.00 37.57 364 GLU A C 1
ATOM 5851 O O . GLU A 1 364 ? 171.421 152.485 138.981 1.00 39.20 364 GLU A O 1
ATOM 5863 N N . ILE A 1 365 ? 173.440 151.594 139.424 1.00 36.27 365 ILE A N 1
ATOM 5864 C CA . ILE A 1 365 ? 172.849 150.463 140.132 1.00 35.06 365 ILE A CA 1
ATOM 5865 C C . ILE A 1 365 ? 172.119 150.950 141.372 1.00 33.71 365 ILE A C 1
ATOM 5866 O O . ILE A 1 365 ? 170.998 150.512 141.669 1.00 36.72 365 ILE A O 1
ATOM 5882 N N . PHE A 1 366 ? 172.740 151.866 142.116 1.00 31.71 366 PHE A N 1
ATOM 5883 C CA . PHE A 1 366 ? 172.070 152.428 143.278 1.00 31.29 366 PHE A CA 1
ATOM 5884 C C . PHE A 1 366 ? 170.820 153.191 142.877 1.00 32.22 366 PHE A C 1
ATOM 5885 O O . PHE A 1 366 ? 169.842 153.197 143.621 1.00 32.82 366 PHE A O 1
ATOM 5902 N N . LYS A 1 367 ? 170.833 153.848 141.717 1.00 33.01 367 LYS A N 1
ATOM 5903 C CA . LYS A 1 367 ? 169.642 154.554 141.260 1.00 31.98 367 LYS A CA 1
ATOM 5904 C C . LYS A 1 367 ? 168.503 153.585 140.972 1.00 32.64 367 LYS A C 1
ATOM 5905 O O . LYS A 1 367 ? 167.349 153.862 141.307 1.00 31.88 367 LYS A O 1
ATOM 5924 N N . ILE A 1 368 ? 168.808 152.441 140.356 1.00 36.69 368 ILE A N 1
ATOM 5925 C CA . ILE A 1 368 ? 167.775 151.431 140.110 1.00 33.91 368 ILE A CA 1
ATOM 5926 C C . ILE A 1 368 ? 167.219 150.907 141.433 1.00 35.39 368 ILE A C 1
ATOM 5927 O O . ILE A 1 368 ? 165.995 150.817 141.636 1.00 36.58 368 ILE A O 1
ATOM 5943 N N . CYS A 1 369 ? 168.117 150.560 142.357 1.00 33.56 369 CYS A N 1
ATOM 5944 C CA . CYS A 1 369 ? 167.681 150.045 143.651 1.00 30.12 369 CYS A CA 1
ATOM 5945 C C . CYS A 1 369 ? 166.850 151.079 144.399 1.00 30.58 369 CYS A C 1
ATOM 5946 O O . CYS A 1 369 ? 165.827 150.746 145.006 1.00 30.79 369 CYS A O 1
ATOM 5954 N N . LEU A 1 370 ? 167.275 152.343 144.362 1.00 30.20 370 LEU A N 1
ATOM 5955 C CA . LEU A 1 370 ? 166.541 153.410 145.025 1.00 28.40 370 LEU A CA 1
ATOM 5956 C C . LEU A 1 370 ? 165.200 153.661 144.358 1.00 28.63 370 LEU A C 1
ATOM 5957 O O . LEU A 1 370 ? 164.245 154.047 145.030 1.00 33.21 370 LEU A O 1
ATOM 5973 N N . GLU A 1 371 ? 165.107 153.459 143.045 1.00 30.01 371 GLU A N 1
ATOM 5974 C CA . GLU A 1 371 ? 163.810 153.545 142.387 1.00 32.87 371 GLU A CA 1
ATOM 5975 C C . GLU A 1 371 ? 162.860 152.497 142.945 1.00 31.58 371 GLU A C 1
ATOM 5976 O O . GLU A 1 371 ? 161.699 152.797 143.260 1.00 35.86 371 GLU A O 1
ATOM 5988 N N . TYR A 1 372 ? 163.344 151.263 143.105 1.00 35.20 372 TYR A N 1
ATOM 5989 C CA . TYR A 1 372 ? 162.490 150.243 143.712 1.00 30.56 372 TYR A CA 1
ATOM 5990 C C . TYR A 1 372 ? 162.121 150.608 145.147 1.00 31.47 372 TYR A C 1
ATOM 5991 O O . TYR A 1 372 ? 160.969 150.438 145.566 1.00 33.36 372 TYR A O 1
ATOM 6009 N N . TRP A 1 373 ? 163.096 151.085 145.925 1.00 32.77 373 TRP A N 1
ATOM 6010 C CA . TRP A 1 373 ? 162.831 151.425 147.320 1.00 24.20 373 TRP A CA 1
ATOM 6011 C C . TRP A 1 373 ? 161.813 152.552 147.424 1.00 27.57 373 TRP A C 1
ATOM 6012 O O . TRP A 1 373 ? 160.936 152.529 148.294 1.00 34.06 373 TRP A O 1
ATOM 6033 N N . ASN A 1 374 ? 161.926 153.553 146.552 1.00 30.10 374 ASN A N 1
ATOM 6034 C CA . ASN A 1 374 ? 160.957 154.639 146.528 1.00 28.21 374 ASN A CA 1
ATOM 6035 C C . ASN A 1 374 ? 159.571 154.121 146.184 1.00 33.40 374 ASN A C 1
ATOM 6036 O O . ASN A 1 374 ? 158.581 154.522 146.805 1.00 38.27 374 ASN A O 1
ATOM 6047 N N . HIS A 1 375 ? 159.478 153.225 145.199 1.00 40.19 375 HIS A N 1
ATOM 6048 C CA . HIS A 1 375 ? 158.181 152.653 144.854 1.00 38.36 375 HIS A CA 1
ATOM 6049 C C . HIS A 1 375 ? 157.570 151.932 146.050 1.00 36.63 375 HIS A C 1
ATOM 6050 O O . HIS A 1 375 ? 156.385 152.104 146.360 1.00 40.19 375 HIS A O 1
ATOM 6064 N N . LEU A 1 376 ? 158.376 151.126 146.744 1.00 37.19 376 LEU A N 1
ATOM 6065 C CA . LEU A 1 376 ? 157.867 150.363 147.879 1.00 34.83 376 LEU A CA 1
ATOM 6066 C C . LEU A 1 376 ? 157.418 151.287 149.006 1.00 37.41 376 LEU A C 1
ATOM 6067 O O . LEU A 1 376 ? 156.337 151.108 149.582 1.00 42.47 376 LEU A O 1
ATOM 6083 N N . ALA A 1 377 ? 158.246 152.279 149.339 1.00 41.29 377 ALA A N 1
ATOM 6084 C CA . ALA A 1 377 ? 157.895 153.205 150.409 1.00 34.95 377 ALA A CA 1
ATOM 6085 C C . ALA A 1 377 ? 156.633 153.982 150.067 1.00 38.73 377 ALA A C 1
ATOM 6086 O O . ALA A 1 377 ? 155.765 154.175 150.924 1.00 48.67 377 ALA A O 1
ATOM 6093 N N . ALA A 1 378 ? 156.511 154.438 148.819 1.00 39.35 378 ALA A N 1
ATOM 6094 C CA . ALA A 1 378 ? 155.316 155.163 148.412 1.00 43.23 378 ALA A CA 1
ATOM 6095 C C . ALA A 1 378 ? 154.079 154.283 148.508 1.00 48.23 378 ALA A C 1
ATOM 6096 O O . ALA A 1 378 ? 153.026 154.733 148.973 1.00 52.09 378 ALA A O 1
ATOM 6103 N N . GLU A 1 379 ? 154.179 153.027 148.066 1.00 48.57 379 GLU A N 1
ATOM 6104 C CA . GLU A 1 379 ? 153.029 152.133 148.150 1.00 50.56 379 GLU A CA 1
ATOM 6105 C C . GLU A 1 379 ? 152.616 151.907 149.597 1.00 48.10 379 GLU A C 1
ATOM 6106 O O . GLU A 1 379 ? 151.425 151.960 149.929 1.00 49.32 379 GLU A O 1
ATOM 6118 N N . LEU A 1 380 ? 153.590 151.660 150.476 1.00 48.47 380 LEU A N 1
ATOM 6119 C CA . LEU A 1 380 ? 153.268 151.433 151.882 1.00 46.17 380 LEU A CA 1
ATOM 6120 C C . LEU A 1 380 ? 152.651 152.675 152.511 1.00 51.19 380 LEU A C 1
ATOM 6121 O O . LEU A 1 380 ? 151.692 152.576 153.285 1.00 53.83 380 LEU A O 1
ATOM 6137 N N . TYR A 1 381 ? 153.187 153.855 152.194 1.00 51.25 381 TYR A N 1
ATOM 6138 C CA . TYR A 1 381 ? 152.623 155.087 152.730 1.00 46.78 381 TYR A CA 1
ATOM 6139 C C . TYR A 1 381 ? 151.198 155.298 152.238 1.00 50.87 381 TYR A C 1
ATOM 6140 O O . TYR A 1 381 ? 150.323 155.714 153.006 1.00 56.26 381 TYR A O 1
ATOM 6158 N N . ARG A 1 382 ? 150.944 155.020 150.958 1.00 54.38 382 ARG A N 1
ATOM 6159 C CA . ARG A 1 382 ? 149.599 155.184 150.421 1.00 54.92 382 ARG A CA 1
ATOM 6160 C C . ARG A 1 382 ? 148.627 154.203 151.062 1.00 52.00 382 ARG A C 1
ATOM 6161 O O . ARG A 1 382 ? 147.453 154.532 151.268 1.00 50.42 382 ARG A O 1
ATOM 6182 N N . GLU A 1 383 ? 149.089 152.990 151.373 1.00 57.80 383 GLU A N 1
ATOM 6183 C CA . GLU A 1 383 ? 148.219 152.027 152.040 1.00 56.35 383 GLU A CA 1
ATOM 6184 C C . GLU A 1 383 ? 147.682 152.598 153.346 1.00 66.35 383 GLU A C 1
ATOM 6185 O O . GLU A 1 383 ? 146.469 152.599 153.588 1.00 68.00 383 GLU A O 1
ATOM 6197 N N . SER A 1 384 ? 148.573 153.092 154.200 1.00 69.34 384 SER A N 1
ATOM 6198 C CA . SER A 1 384 ? 148.187 153.766 155.432 1.00 68.85 384 SER A CA 1
ATOM 6199 C C . SER A 1 384 ? 149.304 154.717 155.847 1.00 68.05 384 SER A C 1
ATOM 6200 O O . SER A 1 384 ? 150.397 154.262 156.206 1.00 70.61 384 SER A O 1
ATOM 6208 N N . PRO A 1 385 ? 149.084 156.036 155.809 1.00 68.26 385 PRO A N 1
ATOM 6209 C CA . PRO A 1 385 ? 150.161 156.968 156.179 1.00 69.70 385 PRO A CA 1
ATOM 6210 C C . PRO A 1 385 ? 150.446 157.023 157.670 1.00 69.45 385 PRO A C 1
ATOM 6211 O O . PRO A 1 385 ? 151.489 157.564 158.059 1.00 65.63 385 PRO A O 1
ATOM 6222 N N . PHE A 1 386 ? 149.568 156.481 158.509 1.00 76.05 386 PHE A N 1
ATOM 6223 C CA . PHE A 1 386 ? 149.727 156.608 159.948 1.00 80.52 386 PHE A CA 1
ATOM 6224 C C . PHE A 1 386 ? 150.925 155.800 160.438 1.00 75.66 386 PHE A C 1
ATOM 6225 O O . PHE A 1 386 ? 151.401 154.872 159.779 1.00 70.82 386 PHE A O 1
ATOM 6242 N N . SER A 1 387 ? 151.412 156.173 161.618 1.00 73.32 387 SER A N 1
ATOM 6243 C CA . SER A 1 387 ? 152.560 155.516 162.225 1.00 73.28 387 SER A CA 1
ATOM 6244 C C . SER A 1 387 ? 152.108 154.222 162.902 1.00 78.00 387 SER A C 1
ATOM 6245 O O . SER A 1 387 ? 150.979 153.758 162.724 1.00 79.94 387 SER A O 1
ATOM 6253 N N . THR A 1 388 ? 152.999 153.623 163.686 1.00 80.10 388 THR A N 1
ATOM 6254 C CA . THR A 1 388 ? 152.704 152.374 164.380 1.00 86.81 388 THR A CA 1
ATOM 6255 C C . THR A 1 388 ? 151.432 152.497 165.215 1.00 87.69 388 THR A C 1
ATOM 6256 O O . THR A 1 388 ? 151.458 152.339 166.435 1.00 86.88 388 THR A O 1
ATOM 6267 N N . PHE A 1 400 ? 145.881 150.700 166.384 1.00 114.36 400 PHE A N 1
ATOM 6268 C CA . PHE A 1 400 ? 145.148 149.864 165.441 1.00 119.69 400 PHE A CA 1
ATOM 6269 C C . PHE A 1 400 ? 146.065 148.807 164.832 1.00 113.74 400 PHE A C 1
ATOM 6270 O O . PHE A 1 400 ? 147.287 148.886 164.956 1.00 107.98 400 PHE A O 1
ATOM 6286 N N . ASP A 1 401 ? 145.467 147.817 164.175 1.00 106.08 401 ASP A N 1
ATOM 6287 C CA . ASP A 1 401 ? 146.244 146.744 163.571 1.00 103.58 401 ASP A CA 1
ATOM 6288 C C . ASP A 1 401 ? 147.111 147.281 162.439 1.00 96.55 401 ASP A C 1
ATOM 6289 O O . ASP A 1 401 ? 146.707 148.178 161.694 1.00 88.05 401 ASP A O 1
ATOM 6298 N N . VAL A 1 402 ? 148.308 146.724 162.315 1.00 89.24 402 VAL A N 1
ATOM 6299 C CA . VAL A 1 402 ? 149.235 147.155 161.262 1.00 82.84 402 VAL A CA 1
ATOM 6300 C C . VAL A 1 402 ? 148.653 146.781 159.903 1.00 78.97 402 VAL A C 1
ATOM 6301 O O . VAL A 1 402 ? 147.990 145.735 159.788 1.00 75.91 402 VAL A O 1
ATOM 6314 N N . PRO A 1 403 ? 148.858 147.583 158.859 1.00 73.89 403 PRO A N 1
ATOM 6315 C CA . PRO A 1 403 ? 148.331 147.212 157.550 1.00 74.54 403 PRO A CA 1
ATOM 6316 C C . PRO A 1 403 ? 148.953 145.918 157.069 1.00 69.78 403 PRO A C 1
ATOM 6317 O O . PRO A 1 403 ? 150.099 145.587 157.427 1.00 69.08 403 PRO A O 1
ATOM 6328 N N . PRO A 1 404 ? 148.229 145.141 156.250 1.00 68.57 404 PRO A N 1
ATOM 6329 C CA . PRO A 1 404 ? 148.760 143.845 155.801 1.00 65.77 404 PRO A CA 1
ATOM 6330 C C . PRO A 1 404 ? 150.130 143.941 155.147 1.00 64.22 404 PRO A C 1
ATOM 6331 O O . PRO A 1 404 ? 151.076 143.275 155.580 1.00 64.70 404 PRO A O 1
ATOM 6342 N N . ARG A 1 405 ? 150.250 144.769 154.106 1.00 62.15 405 ARG A N 1
ATOM 6343 C CA . ARG A 1 405 ? 151.514 144.867 153.383 1.00 58.50 405 ARG A CA 1
ATOM 6344 C C . ARG A 1 405 ? 152.630 145.376 154.287 1.00 57.03 405 ARG A C 1
ATOM 6345 O O . ARG A 1 405 ? 153.765 144.882 154.230 1.00 59.26 405 ARG A O 1
ATOM 6366 N N . ARG A 1 406 ? 152.332 146.371 155.122 1.00 58.55 406 ARG A N 1
ATOM 6367 C CA . ARG A 1 406 ? 153.333 146.846 156.068 1.00 58.94 406 ARG A CA 1
ATOM 6368 C C . ARG A 1 406 ? 153.738 145.735 157.024 1.00 58.38 406 ARG A C 1
ATOM 6369 O O . ARG A 1 406 ? 154.912 145.620 157.390 1.00 56.01 406 ARG A O 1
ATOM 6390 N N . GLN A 1 407 ? 152.780 144.907 157.442 1.00 58.72 407 GLN A N 1
ATOM 6391 C CA . GLN A 1 407 ? 153.116 143.768 158.288 1.00 57.34 407 GLN A CA 1
ATOM 6392 C C . GLN A 1 407 ? 154.063 142.820 157.567 1.00 55.67 407 GLN A C 1
ATOM 6393 O O . GLN A 1 407 ? 155.012 142.302 158.168 1.00 54.57 407 GLN A O 1
ATOM 6407 N N . LEU A 1 408 ? 153.826 142.581 156.276 1.00 55.75 408 LEU A N 1
ATOM 6408 C CA . LEU A 1 408 ? 154.718 141.711 155.517 1.00 50.92 408 LEU A CA 1
ATOM 6409 C C . LEU A 1 408 ? 156.125 142.289 155.448 1.00 48.33 408 LEU A C 1
ATOM 6410 O O . LEU A 1 408 ? 157.113 141.557 155.575 1.00 47.51 408 LEU A O 1
ATOM 6426 N N . TYR A 1 409 ? 156.238 143.597 155.238 1.00 50.64 409 TYR A N 1
ATOM 6427 C CA . TYR A 1 409 ? 157.533 144.216 154.975 1.00 47.31 409 TYR A CA 1
ATOM 6428 C C . TYR A 1 409 ? 158.248 144.714 156.228 1.00 49.94 409 TYR A C 1
ATOM 6429 O O . TYR A 1 409 ? 159.401 145.147 156.128 1.00 43.37 409 TYR A O 1
ATOM 6447 N N . LEU A 1 410 ? 157.615 144.648 157.397 1.00 54.18 410 LEU A N 1
ATOM 6448 C CA . LEU A 1 410 ? 158.230 145.178 158.613 1.00 51.63 410 LEU A CA 1
ATOM 6449 C C . LEU A 1 410 ? 159.639 144.664 158.877 1.00 50.99 410 LEU A C 1
ATOM 6450 O O . LEU A 1 410 ? 160.488 145.469 159.294 1.00 52.71 410 LEU A O 1
ATOM 6466 N N . PRO A 1 411 ? 159.957 143.383 158.680 1.00 50.29 411 PRO A N 1
ATOM 6467 C CA . PRO A 1 411 ? 161.286 142.893 159.081 1.00 46.38 411 PRO A CA 1
ATOM 6468 C C . PRO A 1 411 ? 162.454 143.611 158.421 1.00 51.74 411 PRO A C 1
ATOM 6469 O O . PRO A 1 411 ? 163.565 143.555 158.961 1.00 52.22 411 PRO A O 1
ATOM 6480 N N . MET A 1 412 ? 162.257 144.276 157.280 1.00 48.24 412 MET A N 1
ATOM 6481 C CA . MET A 1 412 ? 163.360 144.889 156.548 1.00 43.91 412 MET A CA 1
ATOM 6482 C C . MET A 1 412 ? 163.197 146.389 156.330 1.00 43.25 412 MET A C 1
ATOM 6483 O O . MET A 1 412 ? 164.083 147.015 155.729 1.00 48.39 412 MET A O 1
ATOM 6497 N N . LEU A 1 413 ? 162.100 146.988 156.797 1.00 40.31 413 LEU A N 1
ATOM 6498 C CA . LEU A 1 413 ? 161.942 148.429 156.645 1.00 36.97 413 LEU A CA 1
ATOM 6499 C C . LEU A 1 413 ? 163.031 149.177 157.401 1.00 35.56 413 LEU A C 1
ATOM 6500 O O . LEU A 1 413 ? 163.502 150.227 156.949 1.00 38.80 413 LEU A O 1
ATOM 6516 N N . PHE A 1 414 ? 163.451 148.652 158.553 1.00 36.43 414 PHE A N 1
ATOM 6517 C CA . PHE A 1 414 ? 164.548 149.279 159.278 1.00 36.08 414 PHE A CA 1
ATOM 6518 C C . PHE A 1 414 ? 165.860 149.153 158.515 1.00 32.87 414 PHE A C 1
ATOM 6519 O O . PHE A 1 414 ? 166.698 150.059 158.576 1.00 37.26 414 PHE A O 1
ATOM 6536 N N . LYS A 1 415 ? 166.056 148.053 157.786 1.00 33.76 415 LYS A N 1
ATOM 6537 C CA . LYS A 1 415 ? 167.232 147.939 156.929 1.00 30.85 415 LYS A CA 1
ATOM 6538 C C . LYS A 1 415 ? 167.200 148.985 155.823 1.00 33.09 415 LYS A C 1
ATOM 6539 O O . LYS A 1 415 ? 168.230 149.583 155.486 1.00 33.47 415 LYS A O 1
ATOM 6558 N N . VAL A 1 416 ? 166.022 149.216 155.243 1.00 35.86 416 VAL A N 1
ATOM 6559 C CA . VAL A 1 416 ? 165.901 150.255 154.221 1.00 31.00 416 VAL A CA 1
ATOM 6560 C C . VAL A 1 416 ? 166.196 151.627 154.822 1.00 35.46 416 VAL A C 1
ATOM 6561 O O . VAL A 1 416 ? 166.852 152.467 154.195 1.00 34.53 416 VAL A O 1
ATOM 6574 N N . ARG A 1 417 ? 165.702 151.880 156.037 1.00 36.21 417 ARG A N 1
ATOM 6575 C CA . ARG A 1 417 ? 165.985 153.148 156.707 1.00 30.39 417 ARG A CA 1
ATOM 6576 C C . ARG A 1 417 ? 167.478 153.324 156.946 1.00 27.59 417 ARG A C 1
ATOM 6577 O O . ARG A 1 417 ? 168.024 154.416 156.748 1.00 31.88 417 ARG A O 1
ATOM 6598 N N . LEU A 1 418 ? 168.150 152.266 157.396 1.00 27.89 418 LEU A N 1
ATOM 6599 C CA . LEU A 1 418 ? 169.588 152.348 157.616 1.00 31.59 418 LEU A CA 1
ATOM 6600 C C . LEU A 1 418 ? 170.321 152.623 156.312 1.00 29.84 418 LEU A C 1
ATOM 6601 O O . LEU A 1 418 ? 171.279 153.403 156.283 1.00 31.65 418 LEU A O 1
ATOM 6617 N N . LEU A 1 419 ? 169.891 151.984 155.222 1.00 30.39 419 LEU A N 1
ATOM 6618 C CA . LEU A 1 419 ? 170.497 152.257 153.924 1.00 28.32 419 LEU A CA 1
ATOM 6619 C C . LEU A 1 419 ? 170.305 153.714 153.525 1.00 32.98 419 LEU A C 1
ATOM 6620 O O . LEU A 1 419 ? 171.240 154.364 153.044 1.00 35.13 419 LEU A O 1
ATOM 6636 N N . MET A 1 420 ? 169.095 154.245 153.713 1.00 33.09 420 MET A N 1
ATOM 6637 C CA . MET A 1 420 ? 168.836 155.633 153.345 1.00 29.44 420 MET A CA 1
ATOM 6638 C C . MET A 1 420 ? 169.703 156.586 154.155 1.00 29.10 420 MET A C 1
ATOM 6639 O O . MET A 1 420 ? 170.277 157.533 153.606 1.00 35.64 420 MET A O 1
ATOM 6653 N N . VAL A 1 421 ? 169.813 156.351 155.463 1.00 26.01 421 VAL A N 1
ATOM 6654 C CA . VAL A 1 421 ? 170.584 157.256 156.310 1.00 25.81 421 VAL A CA 1
ATOM 6655 C C . VAL A 1 421 ? 172.078 157.130 156.033 1.00 26.66 421 VAL A C 1
ATOM 6656 O O . VAL A 1 421 ? 172.816 158.118 156.126 1.00 33.35 421 VAL A O 1
ATOM 6669 N N . SER A 1 422 ? 172.553 155.932 155.695 1.00 30.90 422 SER A N 1
ATOM 6670 C CA . SER A 1 422 ? 173.985 155.699 155.560 1.00 28.47 422 SER A CA 1
ATOM 6671 C C . SER A 1 422 ? 174.547 156.160 154.223 1.00 32.33 422 SER A C 1
ATOM 6672 O O . SER A 1 422 ? 175.770 156.276 154.093 1.00 32.25 422 SER A O 1
ATOM 6680 N N . ARG A 1 423 ? 173.697 156.420 153.230 1.00 31.06 423 ARG A N 1
ATOM 6681 C CA . ARG A 1 423 ? 174.151 156.757 151.886 1.00 29.96 423 ARG A CA 1
ATOM 6682 C C . ARG A 1 423 ? 173.467 158.014 151.366 1.00 27.21 423 ARG A C 1
ATOM 6683 O O . ARG A 1 423 ? 173.307 158.181 150.155 1.00 34.04 423 ARG A O 1
ATOM 6704 N N . MET A 1 424 ? 173.061 158.908 152.264 1.00 25.58 424 MET A N 1
ATOM 6705 C CA . MET A 1 424 ? 172.387 160.127 151.843 1.00 27.12 424 MET A CA 1
ATOM 6706 C C . MET A 1 424 ? 173.271 160.925 150.894 1.00 31.00 424 MET A C 1
ATOM 6707 O O . MET A 1 424 ? 174.479 161.059 151.105 1.00 28.60 424 MET A O 1
ATOM 6721 N N . ALA A 1 425 ? 172.658 161.450 149.839 1.00 30.95 425 ALA A N 1
ATOM 6722 C CA . ALA A 1 425 ? 173.368 162.217 148.829 1.00 24.12 425 ALA A CA 1
ATOM 6723 C C . ALA A 1 425 ? 173.443 163.688 149.224 1.00 32.21 425 ALA A C 1
ATOM 6724 O O . ALA A 1 425 ? 172.645 164.186 150.021 1.00 34.49 425 ALA A O 1
ATOM 6731 N N . LYS A 1 426 ? 174.414 164.383 148.644 1.00 34.73 426 LYS A N 1
ATOM 6732 C CA . LYS A 1 426 ? 174.612 165.789 148.956 1.00 29.47 426 LYS A CA 1
ATOM 6733 C C . LYS A 1 426 ? 173.361 166.585 148.589 1.00 30.28 426 LYS A C 1
ATOM 6734 O O . LYS A 1 426 ? 172.858 166.450 147.465 1.00 33.64 426 LYS A O 1
ATOM 6753 N N . PRO A 1 427 ? 172.826 167.411 149.495 1.00 30.68 427 PRO A N 1
ATOM 6754 C CA . PRO A 1 427 ? 171.566 168.107 149.182 1.00 32.36 427 PRO A CA 1
ATOM 6755 C C . PRO A 1 427 ? 171.670 169.081 148.022 1.00 40.33 427 PRO A C 1
ATOM 6756 O O . PRO A 1 427 ? 170.687 169.258 147.293 1.00 42.32 427 PRO A O 1
ATOM 6767 N N . GLU A 1 428 ? 172.819 169.726 147.833 1.00 39.82 428 GLU A N 1
ATOM 6768 C CA . GLU A 1 428 ? 172.948 170.793 146.853 1.00 41.10 428 GLU A CA 1
ATOM 6769 C C . GLU A 1 428 ? 174.291 170.691 146.149 1.00 48.04 428 GLU A C 1
ATOM 6770 O O . GLU A 1 428 ? 175.264 170.177 146.704 1.00 51.64 428 GLU A O 1
ATOM 6782 N N . GLU A 1 429 ? 174.333 171.199 144.922 1.00 45.49 429 GLU A N 1
ATOM 6783 C CA . GLU A 1 429 ? 175.542 171.229 144.111 1.00 46.54 429 GLU A CA 1
ATOM 6784 C C . GLU A 1 429 ? 175.955 172.678 143.894 1.00 50.42 429 GLU A C 1
ATOM 6785 O O . GLU A 1 429 ? 175.144 173.499 143.453 1.00 53.97 429 GLU A O 1
ATOM 6797 N N . VAL A 1 430 ? 177.211 172.987 144.204 1.00 45.56 430 VAL A N 1
ATOM 6798 C CA . VAL A 1 430 ? 177.760 174.330 144.075 1.00 42.65 430 VAL A CA 1
ATOM 6799 C C . VAL A 1 430 ? 178.885 174.283 143.054 1.00 44.37 430 VAL A C 1
ATOM 6800 O O . VAL A 1 430 ? 179.776 173.431 143.144 1.00 45.94 430 VAL A O 1
ATOM 6813 N N . LEU A 1 431 ? 178.845 175.198 142.090 1.00 50.16 431 LEU A N 1
ATOM 6814 C CA . LEU A 1 431 ? 179.808 175.232 141.002 1.00 44.06 431 LEU A CA 1
ATOM 6815 C C . LEU A 1 431 ? 180.392 176.630 140.877 1.00 44.11 431 LEU A C 1
ATOM 6816 O O . LEU A 1 431 ? 179.670 177.624 140.972 1.00 51.26 431 LEU A O 1
ATOM 6832 N N . VAL A 1 432 ? 181.701 176.701 140.662 1.00 41.27 432 VAL A N 1
ATOM 6833 C CA . VAL A 1 432 ? 182.397 177.963 140.441 1.00 44.76 432 VAL A CA 1
ATOM 6834 C C . VAL A 1 432 ? 182.553 178.148 138.938 1.00 45.44 432 VAL A C 1
ATOM 6835 O O . VAL A 1 432 ? 183.238 177.359 138.276 1.00 54.25 432 VAL A O 1
ATOM 6848 N N . VAL A 1 433 ? 181.927 179.192 138.399 1.00 46.49 433 VAL A N 1
ATOM 6849 C CA . VAL A 1 433 ? 181.855 179.422 136.962 1.00 48.36 433 VAL A CA 1
ATOM 6850 C C . VAL A 1 433 ? 182.396 180.810 136.657 1.00 50.65 433 VAL A C 1
ATOM 6851 O O . VAL A 1 433 ? 182.123 181.767 137.387 1.00 60.67 433 VAL A O 1
ATOM 6864 N N . GLU A 1 434 ? 183.162 180.917 135.576 1.00 55.77 434 GLU A N 1
ATOM 6865 C CA . GLU A 1 434 ? 183.634 182.206 135.093 1.00 61.46 434 GLU A CA 1
ATOM 6866 C C . GLU A 1 434 ? 182.616 182.777 134.114 1.00 65.05 434 GLU A C 1
ATOM 6867 O O . GLU A 1 434 ? 182.228 182.108 133.152 1.00 64.30 434 GLU A O 1
ATOM 6879 N N . ASN A 1 435 ? 182.188 184.010 134.364 1.00 71.18 435 ASN A N 1
ATOM 6880 C CA . ASN A 1 435 ? 181.142 184.641 133.571 1.00 73.36 435 ASN A CA 1
ATOM 6881 C C . ASN A 1 435 ? 181.706 185.073 132.219 1.00 76.32 435 ASN A C 1
ATOM 6882 O O . ASN A 1 435 ? 182.849 184.773 131.866 1.00 77.09 435 ASN A O 1
ATOM 6893 N N . ASP A 1 436 ? 180.893 185.787 131.437 1.00 83.63 436 ASP A N 1
ATOM 6894 C CA . ASP A 1 436 ? 181.362 186.297 130.152 1.00 85.33 436 ASP A CA 1
ATOM 6895 C C . ASP A 1 436 ? 182.476 187.319 130.341 1.00 82.67 436 ASP A C 1
ATOM 6896 O O . ASP A 1 436 ? 183.440 187.347 129.568 1.00 81.47 436 ASP A O 1
ATOM 6905 N N . GLN A 1 437 ? 182.359 188.165 131.361 1.00 80.28 437 GLN A N 1
ATOM 6906 C CA . GLN A 1 437 ? 183.320 189.230 131.608 1.00 77.32 437 GLN A CA 1
ATOM 6907 C C . GLN A 1 437 ? 184.508 188.780 132.446 1.00 79.73 437 GLN A C 1
ATOM 6908 O O . GLN A 1 437 ? 185.393 189.596 132.725 1.00 80.50 437 GLN A O 1
ATOM 6922 N N . GLY A 1 438 ? 184.555 187.515 132.849 1.00 75.74 438 GLY A N 1
ATOM 6923 C CA . GLY A 1 438 ? 185.620 187.019 133.691 1.00 71.98 438 GLY A CA 1
ATOM 6924 C C . GLY A 1 438 ? 185.313 187.002 135.170 1.00 69.86 438 GLY A C 1
ATOM 6925 O O . GLY A 1 438 ? 186.226 186.767 135.969 1.00 71.15 438 GLY A O 1
ATOM 6929 N N . GLU A 1 439 ? 184.066 187.250 135.561 1.00 68.65 439 GLU A N 1
ATOM 6930 C CA . GLU A 1 439 ? 183.699 187.200 136.969 1.00 69.07 439 GLU A CA 1
ATOM 6931 C C . GLU A 1 439 ? 183.589 185.753 137.433 1.00 64.37 439 GLU A C 1
ATOM 6932 O O . GLU A 1 439 ? 182.968 184.922 136.766 1.00 67.77 439 GLU A O 1
ATOM 6944 N N . VAL A 1 440 ? 184.190 185.457 138.580 1.00 58.13 440 VAL A N 1
ATOM 6945 C CA . VAL A 1 440 ? 184.099 184.137 139.193 1.00 59.67 440 VAL A CA 1
ATOM 6946 C C . VAL A 1 440 ? 182.893 184.138 140.123 1.00 57.40 440 VAL A C 1
ATOM 6947 O O . VAL A 1 440 ? 182.837 184.920 141.076 1.00 59.97 440 VAL A O 1
ATOM 6960 N N . VAL A 1 441 ? 181.930 183.261 139.850 1.00 52.83 441 VAL A N 1
ATOM 6961 C CA . VAL A 1 441 ? 180.640 183.275 140.523 1.00 58.02 441 VAL A CA 1
ATOM 6962 C C . VAL A 1 441 ? 180.316 181.871 141.011 1.00 56.56 441 VAL A C 1
ATOM 6963 O O . VAL A 1 441 ? 180.531 180.887 140.295 1.00 58.13 441 VAL A O 1
ATOM 6976 N N . ARG A 1 442 ? 179.800 181.782 142.233 1.00 60.33 442 ARG A N 1
ATOM 6977 C CA . ARG A 1 442 ? 179.290 180.531 142.773 1.00 53.60 442 ARG A CA 1
ATOM 6978 C C . ARG A 1 442 ? 177.819 180.397 142.404 1.00 61.65 442 ARG A C 1
ATOM 6979 O O . ARG A 1 442 ? 177.031 181.320 142.631 1.00 66.12 442 ARG A O 1
ATOM 7000 N N . GLU A 1 443 ? 177.453 179.251 141.835 1.00 63.94 443 GLU A N 1
ATOM 7001 C CA . GLU A 1 443 ? 176.100 179.015 141.360 1.00 62.96 443 GLU A CA 1
ATOM 7002 C C . GLU A 1 443 ? 175.593 177.676 141.871 1.00 60.93 443 GLU A C 1
ATOM 7003 O O . GLU A 1 443 ? 176.358 176.723 142.044 1.00 63.45 443 GLU A O 1
ATOM 7015 N N . PHE A 1 444 ? 174.285 177.619 142.106 1.00 60.02 444 PHE A N 1
ATOM 7016 C CA . PHE A 1 444 ? 173.611 176.417 142.573 1.00 54.92 444 PHE A CA 1
ATOM 7017 C C . PHE A 1 444 ? 172.885 175.773 141.400 1.00 59.10 444 PHE A C 1
ATOM 7018 O O . PHE A 1 444 ? 172.042 176.413 140.761 1.00 60.32 444 PHE A O 1
ATOM 7035 N N . MET A 1 445 ? 173.205 174.513 141.124 1.00 58.91 445 MET A N 1
ATOM 7036 C CA . MET A 1 445 ? 172.510 173.784 140.074 1.00 49.87 445 MET A CA 1
ATOM 7037 C C . MET A 1 445 ? 171.095 173.453 140.531 1.00 49.05 445 MET A C 1
ATOM 7038 O O . MET A 1 445 ? 170.864 173.119 141.695 1.00 54.71 445 MET A O 1
ATOM 7052 N N . LYS A 1 446 ? 170.143 173.549 139.605 1.00 54.21 446 LYS A N 1
ATOM 7053 C CA . LYS A 1 446 ? 168.730 173.452 139.957 1.00 58.24 446 LYS A CA 1
ATOM 7054 C C . LYS A 1 446 ? 168.227 172.011 139.917 1.00 54.60 446 LYS A C 1
ATOM 7055 O O . LYS A 1 446 ? 167.777 171.477 140.936 1.00 52.67 446 LYS A O 1
ATOM 7074 N N . ASP A 1 447 ? 168.299 171.369 138.750 1.00 49.33 447 ASP A N 1
ATOM 7075 C CA . ASP A 1 447 ? 167.734 170.030 138.554 1.00 47.98 447 ASP A CA 1
ATOM 7076 C C . ASP A 1 447 ? 168.732 169.206 137.743 1.00 43.29 447 ASP A C 1
ATOM 7077 O O . ASP A 1 447 ? 168.657 169.157 136.514 1.00 50.21 447 ASP A O 1
ATOM 7086 N N . THR A 1 448 ? 169.650 168.550 138.438 1.00 39.98 448 THR A N 1
ATOM 7087 C CA . THR A 1 448 ? 170.645 167.687 137.823 1.00 37.96 448 THR A CA 1
ATOM 7088 C C . THR A 1 448 ? 170.418 166.251 138.285 1.00 39.42 448 THR A C 1
ATOM 7089 O O . THR A 1 448 ? 169.493 165.954 139.043 1.00 39.23 448 THR A O 1
ATOM 7100 N N . ASP A 1 449 ? 171.275 165.350 137.804 1.00 39.96 449 ASP A N 1
ATOM 7101 C CA . ASP A 1 449 ? 171.162 163.949 138.189 1.00 39.58 449 ASP A CA 1
ATOM 7102 C C . ASP A 1 449 ? 171.385 163.767 139.686 1.00 41.35 449 ASP A C 1
ATOM 7103 O O . ASP A 1 449 ? 170.634 163.043 140.350 1.00 42.97 449 ASP A O 1
ATOM 7112 N N . SER A 1 450 ? 172.412 164.420 140.236 1.00 36.01 450 SER A N 1
ATOM 7113 C CA . SER A 1 450 ? 172.720 164.265 141.655 1.00 32.86 450 SER A CA 1
ATOM 7114 C C . SER A 1 450 ? 171.632 164.870 142.535 1.00 31.15 450 SER A C 1
ATOM 7115 O O . SER A 1 450 ? 171.280 164.302 143.577 1.00 40.09 450 SER A O 1
ATOM 7123 N N . ILE A 1 451 ? 171.091 166.023 142.141 1.00 27.88 451 ILE A N 1
ATOM 7124 C CA . ILE A 1 451 ? 170.006 166.625 142.911 1.00 34.66 451 ILE A CA 1
ATOM 7125 C C . ILE A 1 451 ? 168.775 165.730 142.873 1.00 31.86 451 ILE A C 1
ATOM 7126 O O . ILE A 1 451 ? 168.065 165.584 143.874 1.00 34.25 451 ILE A O 1
ATOM 7142 N N . ASN A 1 452 ? 168.499 165.121 141.720 1.00 30.54 452 ASN A N 1
ATOM 7143 C CA . ASN A 1 452 ? 167.385 164.183 141.632 1.00 31.16 452 ASN A CA 1
ATOM 7144 C C . ASN A 1 452 ? 167.617 162.971 142.526 1.00 30.47 452 ASN A C 1
ATOM 7145 O O . ASN A 1 452 ? 166.682 162.470 143.162 1.00 30.53 452 ASN A O 1
ATOM 7156 N N . LEU A 1 453 ? 168.856 162.479 142.577 1.00 28.58 453 LEU A N 1
ATOM 7157 C CA . LEU A 1 453 ? 169.178 161.371 143.469 1.00 27.74 453 LEU A CA 1
ATOM 7158 C C . LEU A 1 453 ? 168.898 161.746 144.917 1.00 26.62 453 LEU A C 1
ATOM 7159 O O . LEU A 1 453 ? 168.273 160.981 145.663 1.00 31.70 453 LEU A O 1
ATOM 7175 N N . TYR A 1 454 ? 169.357 162.928 145.331 1.00 32.84 454 TYR A N 1
ATOM 7176 C CA . TYR A 1 454 ? 169.106 163.365 146.699 1.00 25.10 454 TYR A CA 1
ATOM 7177 C C . TYR A 1 454 ? 167.614 163.497 146.965 1.00 23.43 454 TYR A C 1
ATOM 7178 O O . TYR A 1 454 ? 167.138 163.135 148.043 1.00 30.24 454 TYR A O 1
ATOM 7196 N N . LYS A 1 455 ? 166.863 164.033 146.003 1.00 27.54 455 LYS A N 1
ATOM 7197 C CA . LYS A 1 455 ? 165.427 164.200 146.194 1.00 26.67 455 LYS A CA 1
ATOM 7198 C C . LYS A 1 455 ? 164.730 162.855 146.352 1.00 28.09 455 LYS A C 1
ATOM 7199 O O . LYS A 1 455 ? 163.840 162.704 147.197 1.00 33.54 455 LYS A O 1
ATOM 7218 N N . ASN A 1 456 ? 165.112 161.867 145.541 1.00 32.03 456 ASN A N 1
ATOM 7219 C CA . ASN A 1 456 ? 164.513 160.542 145.663 1.00 25.98 456 ASN A CA 1
ATOM 7220 C C . ASN A 1 456 ? 164.852 159.907 147.005 1.00 28.40 456 ASN A C 1
ATOM 7221 O O . ASN A 1 456 ? 163.982 159.322 147.664 1.00 32.08 456 ASN A O 1
ATOM 7232 N N . MET A 1 457 ? 166.114 160.015 147.430 1.00 25.69 457 MET A N 1
ATOM 7233 C CA . MET A 1 457 ? 166.497 159.475 148.730 1.00 21.42 457 MET A CA 1
ATOM 7234 C C . MET A 1 457 ? 165.728 160.159 149.853 1.00 24.87 457 MET A C 1
ATOM 7235 O O . MET A 1 457 ? 165.276 159.504 150.799 1.00 27.56 457 MET A O 1
ATOM 7249 N N . ARG A 1 458 ? 165.573 161.481 149.764 1.00 27.10 458 ARG A N 1
ATOM 7250 C CA . ARG A 1 458 ? 164.850 162.221 150.789 1.00 23.85 458 ARG A CA 1
ATOM 7251 C C . ARG A 1 458 ? 163.388 161.806 150.834 1.00 30.35 458 ARG A C 1
ATOM 7252 O O . ARG A 1 458 ? 162.818 161.647 151.916 1.00 35.94 458 ARG A O 1
ATOM 7273 N N . GLU A 1 459 ? 162.763 161.627 149.671 1.00 29.81 459 GLU A N 1
ATOM 7274 C CA . GLU A 1 459 ? 161.370 161.194 149.648 1.00 28.42 459 GLU A CA 1
ATOM 7275 C C . GLU A 1 459 ? 161.218 159.805 150.253 1.00 32.21 459 GLU A C 1
ATOM 7276 O O . GLU A 1 459 ? 160.282 159.550 151.022 1.00 36.09 459 GLU A O 1
ATOM 7288 N N . THR A 1 460 ? 162.132 158.890 149.919 1.00 32.39 460 THR A N 1
ATOM 7289 C CA . THR A 1 460 ? 162.075 157.548 150.489 1.00 26.78 460 THR A CA 1
ATOM 7290 C C . THR A 1 460 ? 162.216 157.594 152.005 1.00 29.36 460 THR A C 1
ATOM 7291 O O . THR A 1 460 ? 161.442 156.962 152.736 1.00 33.97 460 THR A O 1
ATOM 7302 N N . LEU A 1 461 ? 163.202 158.346 152.497 1.00 31.29 461 LEU A N 1
ATOM 7303 C CA . LEU A 1 461 ? 163.421 158.422 153.935 1.00 29.47 461 LEU A CA 1
ATOM 7304 C C . LEU A 1 461 ? 162.248 159.092 154.637 1.00 29.79 461 LEU A C 1
ATOM 7305 O O . LEU A 1 461 ? 161.896 158.715 155.757 1.00 36.60 461 LEU A O 1
ATOM 7321 N N . VAL A 1 462 ? 161.627 160.083 153.998 1.00 31.64 462 VAL A N 1
ATOM 7322 C CA . VAL A 1 462 ? 160.470 160.741 154.595 1.00 34.61 462 VAL A CA 1
ATOM 7323 C C . VAL A 1 462 ? 159.296 159.776 154.684 1.00 32.78 462 VAL A C 1
ATOM 7324 O O . VAL A 1 462 ? 158.586 159.737 155.694 1.00 43.69 462 VAL A O 1
ATOM 7337 N N . TYR A 1 463 ? 159.065 158.989 153.632 1.00 33.32 463 TYR A N 1
ATOM 7338 C CA . TYR A 1 463 ? 158.015 157.976 153.692 1.00 39.63 463 TYR A CA 1
ATOM 7339 C C . TYR A 1 463 ? 158.282 156.987 154.820 1.00 39.21 463 TYR A C 1
ATOM 7340 O O . TYR A 1 463 ? 157.386 156.660 155.608 1.00 41.36 463 TYR A O 1
ATOM 7358 N N . LEU A 1 464 ? 159.522 156.503 154.916 1.00 34.44 464 LEU A N 1
ATOM 7359 C CA . LEU A 1 464 ? 159.855 155.533 155.953 1.00 34.44 464 LEU A CA 1
ATOM 7360 C C . LEU A 1 464 ? 159.677 156.129 157.344 1.00 35.01 464 LEU A C 1
ATOM 7361 O O . LEU A 1 464 ? 159.180 155.459 158.256 1.00 42.41 464 LEU A O 1
ATOM 7377 N N . THR A 1 465 ? 160.084 157.385 157.529 1.00 40.18 465 THR A N 1
ATOM 7378 C CA . THR A 1 465 ? 159.897 158.044 158.816 1.00 34.37 465 THR A CA 1
ATOM 7379 C C . THR A 1 465 ? 158.418 158.194 159.144 1.00 38.80 465 THR A C 1
ATOM 7380 O O . THR A 1 465 ? 158.006 157.998 160.292 1.00 45.97 465 THR A O 1
ATOM 7391 N N . HIS A 1 466 ? 157.602 158.544 158.149 1.00 40.15 466 HIS A N 1
ATOM 7392 C CA . HIS A 1 466 ? 156.164 158.606 158.376 1.00 42.75 466 HIS A CA 1
ATOM 7393 C C . HIS A 1 466 ? 155.609 157.246 158.772 1.00 47.57 466 HIS A C 1
ATOM 7394 O O . HIS A 1 466 ? 154.639 157.170 159.534 1.00 57.66 466 HIS A O 1
ATOM 7408 N N . LEU A 1 467 ? 156.198 156.162 158.262 1.00 48.84 467 LEU A N 1
ATOM 7409 C CA . LEU A 1 467 ? 155.762 154.833 158.682 1.00 50.06 467 LEU A CA 1
ATOM 7410 C C . LEU A 1 467 ? 156.009 154.623 160.172 1.00 52.98 467 LEU A C 1
ATOM 7411 O O . LEU A 1 467 ? 155.153 154.081 160.880 1.00 57.26 467 LEU A O 1
ATOM 7427 N N . ASP A 1 468 ? 157.175 155.035 160.664 1.00 53.60 468 ASP A N 1
ATOM 7428 C CA . ASP A 1 468 ? 157.418 155.118 162.098 1.00 56.55 468 ASP A CA 1
ATOM 7429 C C . ASP A 1 468 ? 158.646 155.986 162.328 1.00 51.19 468 ASP A C 1
ATOM 7430 O O . ASP A 1 468 ? 159.690 155.770 161.706 1.00 47.84 468 ASP A O 1
ATOM 7439 N N A TYR A 1 469 ? 158.518 156.970 163.216 0.50 49.12 469 TYR A N 1
ATOM 7440 N N B TYR A 1 469 ? 158.511 156.957 163.230 0.50 49.12 469 TYR A N 1
ATOM 7441 C CA A TYR A 1 469 ? 159.608 157.902 163.471 0.50 47.29 469 TYR A CA 1
ATOM 7442 C CA B TYR A 1 469 ? 159.577 157.914 163.500 0.50 47.28 469 TYR A CA 1
ATOM 7443 C C A TYR A 1 469 ? 160.564 157.419 164.552 0.50 46.71 469 TYR A C 1
ATOM 7444 C C B TYR A 1 469 ? 160.557 157.419 164.550 0.50 46.70 469 TYR A C 1
ATOM 7445 O O A TYR A 1 469 ? 161.710 157.883 164.596 0.50 46.54 469 TYR A O 1
ATOM 7446 O O B TYR A 1 469 ? 161.707 157.873 164.570 0.50 46.53 469 TYR A O 1
ATOM 7481 N N . VAL A 1 470 ? 160.128 156.499 165.416 1.00 46.57 470 VAL A N 1
ATOM 7482 C CA . VAL A 1 470 ? 161.003 156.003 166.472 1.00 42.23 470 VAL A CA 1
ATOM 7483 C C . VAL A 1 470 ? 162.206 155.287 165.874 1.00 45.21 470 VAL A C 1
ATOM 7484 O O . VAL A 1 470 ? 163.337 155.459 166.336 1.00 39.99 470 VAL A O 1
ATOM 7497 N N . ASP A 1 471 ? 161.983 154.465 164.847 1.00 47.65 471 ASP A N 1
ATOM 7498 C CA . ASP A 1 471 ? 163.090 153.733 164.238 1.00 42.46 471 ASP A CA 1
ATOM 7499 C C . ASP A 1 471 ? 164.085 154.678 163.573 1.00 43.46 471 ASP A C 1
ATOM 7500 O O . ASP A 1 471 ? 165.303 154.507 163.715 1.00 42.46 471 ASP A O 1
ATOM 7509 N N . THR A 1 472 ? 163.590 155.679 162.842 1.00 43.31 472 THR A N 1
ATOM 7510 C CA . THR A 1 472 ? 164.489 156.642 162.211 1.00 39.93 472 THR A CA 1
ATOM 7511 C C . THR A 1 472 ? 165.278 157.418 163.256 1.00 42.77 472 THR A C 1
ATOM 7512 O O . THR A 1 472 ? 166.490 157.623 163.107 1.00 41.38 472 THR A O 1
ATOM 7523 N N . GLU A 1 473 ? 164.605 157.856 164.323 1.00 41.97 473 GLU A N 1
ATOM 7524 C CA . GLU A 1 473 ? 165.294 158.576 165.386 1.00 39.15 473 GLU A CA 1
ATOM 7525 C C . GLU A 1 473 ? 166.345 157.697 166.049 1.00 42.99 473 GLU A C 1
ATOM 7526 O O . GLU A 1 473 ? 167.445 158.164 166.361 1.00 43.77 473 GLU A O 1
ATOM 7538 N N . ARG A 1 474 ? 166.026 156.421 166.272 1.00 39.38 474 ARG A N 1
ATOM 7539 C CA . ARG A 1 474 ? 166.992 155.500 166.861 1.00 39.59 474 ARG A CA 1
ATOM 7540 C C . ARG A 1 474 ? 168.211 155.334 165.965 1.00 41.09 474 ARG A C 1
ATOM 7541 O O . ARG A 1 474 ? 169.350 155.340 166.447 1.00 38.60 474 ARG A O 1
ATOM 7562 N N . ILE A 1 475 ? 167.994 155.172 164.659 1.00 43.10 475 ILE A N 1
ATOM 7563 C CA . ILE A 1 475 ? 169.116 155.008 163.739 1.00 43.57 475 ILE A CA 1
ATOM 7564 C C . ILE A 1 475 ? 169.989 156.256 163.742 1.00 41.27 475 ILE A C 1
ATOM 7565 O O . ILE A 1 475 ? 171.225 156.174 163.782 1.00 37.49 475 ILE A O 1
ATOM 7581 N N . MET A 1 476 ? 169.359 157.433 163.699 1.00 37.24 476 MET A N 1
ATOM 7582 C CA . MET A 1 476 ? 170.121 158.678 163.712 1.00 37.52 476 MET A CA 1
ATOM 7583 C C . MET A 1 476 ? 170.906 158.827 165.008 1.00 39.65 476 MET A C 1
ATOM 7584 O O . MET A 1 476 ? 172.069 159.246 164.995 1.00 36.02 476 MET A O 1
ATOM 7598 N N . THR A 1 477 ? 170.282 158.495 166.140 1.00 42.28 477 THR A N 1
ATOM 7599 C CA . THR A 1 477 ? 170.963 158.590 167.425 1.00 37.95 477 THR A CA 1
ATOM 7600 C C . THR A 1 477 ? 172.147 157.638 167.491 1.00 36.44 477 THR A C 1
ATOM 7601 O O . THR A 1 477 ? 173.206 157.992 168.019 1.00 34.34 477 THR A O 1
ATOM 7612 N N . GLU A 1 478 ? 171.987 156.419 166.975 1.00 37.23 478 GLU A N 1
ATOM 7613 C CA . GLU A 1 478 ? 173.101 155.476 166.957 1.00 38.17 478 GLU A CA 1
ATOM 7614 C C . GLU A 1 478 ? 174.244 155.993 166.093 1.00 40.01 478 GLU A C 1
ATOM 7615 O O . GLU A 1 478 ? 175.417 155.896 166.477 1.00 36.05 478 GLU A O 1
ATOM 7627 N N . LYS A 1 479 ? 173.924 156.542 164.919 1.00 38.65 479 LYS A N 1
ATOM 7628 C CA . LYS A 1 479 ? 174.969 157.095 164.062 1.00 31.98 479 LYS A CA 1
ATOM 7629 C C . LYS A 1 479 ? 175.691 158.245 164.752 1.00 35.41 479 LYS A C 1
ATOM 7630 O O . LYS A 1 479 ? 176.923 158.345 164.691 1.00 39.39 479 LYS A O 1
ATOM 7649 N N . LEU A 1 480 ? 174.939 159.125 165.415 1.00 37.39 480 LEU A N 1
ATOM 7650 C CA . LEU A 1 480 ? 175.553 160.250 166.113 1.00 35.70 480 LEU A CA 1
ATOM 7651 C C . LEU A 1 480 ? 176.419 159.774 167.273 1.00 39.40 480 LEU A C 1
ATOM 7652 O O . LEU A 1 480 ? 177.497 160.326 167.517 1.00 41.38 480 LEU A O 1
ATOM 7668 N N . HIS A 1 481 ? 175.960 158.756 168.001 1.00 41.43 481 HIS A N 1
ATOM 7669 C CA . HIS A 1 481 ? 176.757 158.188 169.082 1.00 38.42 481 HIS A CA 1
ATOM 7670 C C . HIS A 1 481 ? 178.069 157.639 168.540 1.00 42.17 481 HIS A C 1
ATOM 7671 O O . HIS A 1 481 ? 179.141 157.886 169.102 1.00 44.82 481 HIS A O 1
ATOM 7685 N N . ASN A 1 482 ? 178.002 156.893 167.437 1.00 41.82 482 ASN A N 1
ATOM 7686 C CA . ASN A 1 482 ? 179.216 156.332 166.858 1.00 42.53 482 ASN A CA 1
ATOM 7687 C C . ASN A 1 482 ? 180.142 157.424 166.341 1.00 41.42 482 ASN A C 1
ATOM 7688 O O . ASN A 1 482 ? 181.365 157.247 166.337 1.00 41.25 482 ASN A O 1
ATOM 7699 N N . GLN A 1 483 ? 179.583 158.546 165.887 1.00 44.48 483 GLN A N 1
ATOM 7700 C CA . GLN A 1 483 ? 180.419 159.692 165.544 1.00 42.21 483 GLN A CA 1
ATOM 7701 C C . GLN A 1 483 ? 181.104 160.260 166.781 1.00 43.67 483 GLN A C 1
ATOM 7702 O O . GLN A 1 483 ? 182.295 160.589 166.745 1.00 47.10 483 GLN A O 1
ATOM 7716 N N . VAL A 1 484 ? 180.363 160.380 167.882 1.00 47.41 484 VAL A N 1
ATOM 7717 C CA . VAL A 1 484 ? 180.904 160.991 169.093 1.00 46.38 484 VAL A CA 1
ATOM 7718 C C . VAL A 1 484 ? 182.026 160.137 169.673 1.00 50.19 484 VAL A C 1
ATOM 7719 O O . VAL A 1 484 ? 183.095 160.647 170.028 1.00 51.92 484 VAL A O 1
ATOM 7732 N N . ASN A 1 485 ? 181.803 158.826 169.780 1.00 47.77 485 ASN A N 1
ATOM 7733 C CA . ASN A 1 485 ? 182.770 157.962 170.449 1.00 47.33 485 ASN A CA 1
ATOM 7734 C C . ASN A 1 485 ? 184.016 157.704 169.612 1.00 53.19 485 ASN A C 1
ATOM 7735 O O . ASN A 1 485 ? 184.976 157.126 170.131 1.00 53.07 485 ASN A O 1
ATOM 7746 N N . GLY A 1 486 ? 184.027 158.111 168.344 1.00 52.76 486 GLY A N 1
ATOM 7747 C CA . GLY A 1 486 ? 185.199 157.992 167.505 1.00 48.94 486 GLY A CA 1
ATOM 7748 C C . GLY A 1 486 ? 185.299 156.712 166.706 1.00 50.85 486 GLY A C 1
ATOM 7749 O O . GLY A 1 486 ? 186.206 156.593 165.873 1.00 49.64 486 GLY A O 1
ATOM 7753 N N . THR A 1 487 ? 184.402 155.749 166.927 1.00 54.22 487 THR A N 1
ATOM 7754 C CA . THR A 1 487 ? 184.469 154.499 166.177 1.00 52.74 487 THR A CA 1
ATOM 7755 C C . THR A 1 487 ? 184.219 154.733 164.693 1.00 52.15 487 THR A C 1
ATOM 7756 O O . THR A 1 487 ? 184.927 154.181 163.842 1.00 55.01 487 THR A O 1
ATOM 7767 N N . GLU A 1 488 ? 183.224 155.550 164.364 1.00 53.59 488 GLU A N 1
ATOM 7768 C CA . GLU A 1 488 ? 182.860 155.861 162.987 1.00 46.13 488 GLU A CA 1
ATOM 7769 C C . GLU A 1 488 ? 183.040 157.346 162.702 1.00 47.16 488 GLU A C 1
ATOM 7770 O O . GLU A 1 488 ? 182.242 157.960 161.993 1.00 50.85 488 GLU A O 1
ATOM 7782 N N . TRP A 1 489 ? 184.093 157.944 163.251 1.00 43.89 489 TRP A N 1
ATOM 7783 C CA . TRP A 1 489 ? 184.313 159.373 163.089 1.00 40.86 489 TRP A CA 1
ATOM 7784 C C . TRP A 1 489 ? 185.016 159.659 161.769 1.00 43.87 489 TRP A C 1
ATOM 7785 O O . TRP A 1 489 ? 186.071 159.089 161.478 1.00 42.67 489 TRP A O 1
ATOM 7806 N N . SER A 1 490 ? 184.427 160.550 160.977 1.00 42.96 490 SER A N 1
ATOM 7807 C CA . SER A 1 490 ? 185.056 161.071 159.773 1.00 38.08 490 SER A CA 1
ATOM 7808 C C . SER A 1 490 ? 184.204 162.224 159.273 1.00 36.86 490 SER A C 1
ATOM 7809 O O . SER A 1 490 ? 183.013 162.317 159.585 1.00 35.92 490 SER A O 1
ATOM 7817 N N . TRP A 1 491 ? 184.831 163.110 158.498 1.00 35.30 491 TRP A N 1
ATOM 7818 C CA . TRP A 1 491 ? 184.096 164.238 157.937 1.00 32.68 491 TRP A CA 1
ATOM 7819 C C . TRP A 1 491 ? 182.996 163.759 157.001 1.00 34.33 491 TRP A C 1
ATOM 7820 O O . TRP A 1 491 ? 181.878 164.284 157.025 1.00 35.91 491 TRP A O 1
ATOM 7841 N N . LYS A 1 492 ? 183.293 162.755 156.174 1.00 33.14 492 LYS A N 1
ATOM 7842 C CA . LYS A 1 492 ? 182.303 162.245 155.232 1.00 30.36 492 LYS A CA 1
ATOM 7843 C C . LYS A 1 492 ? 181.101 161.655 155.960 1.00 30.48 492 LYS A C 1
ATOM 7844 O O . LYS A 1 492 ? 179.949 161.917 155.597 1.00 32.00 492 LYS A O 1
ATOM 7863 N N . ASN A 1 493 ? 181.353 160.846 156.991 1.00 29.12 493 ASN A N 1
ATOM 7864 C CA . ASN A 1 493 ? 180.257 160.224 157.726 1.00 30.42 493 ASN A CA 1
ATOM 7865 C C . ASN A 1 493 ? 179.418 161.265 158.454 1.00 31.77 493 ASN A C 1
ATOM 7866 O O . ASN A 1 493 ? 178.187 161.170 158.479 1.00 33.00 493 ASN A O 1
ATOM 7877 N N . LEU A 1 494 ? 180.066 162.262 159.060 1.00 31.31 494 LEU A N 1
ATOM 7878 C CA . LEU A 1 494 ? 179.318 163.319 159.731 1.00 30.53 494 LEU A CA 1
ATOM 7879 C C . LEU A 1 494 ? 178.473 164.108 158.739 1.00 28.55 494 LEU A C 1
ATOM 7880 O O . LEU A 1 494 ? 177.309 164.420 159.014 1.00 28.53 494 LEU A O 1
ATOM 7896 N N . ASN A 1 495 ? 179.040 164.435 157.576 1.00 26.99 495 ASN A N 1
ATOM 7897 C CA . ASN A 1 495 ? 178.280 165.151 156.558 1.00 23.40 495 ASN A CA 1
ATOM 7898 C C . ASN A 1 495 ? 177.073 164.339 156.111 1.00 24.42 495 ASN A C 1
ATOM 7899 O O . ASN A 1 495 ? 175.965 164.871 155.983 1.00 29.57 495 ASN A O 1
ATOM 7910 N N . THR A 1 496 ? 177.270 163.042 155.863 1.00 23.65 496 THR A N 1
ATOM 7911 C CA . THR A 1 496 ? 176.162 162.196 155.433 1.00 21.78 496 THR A CA 1
ATOM 7912 C C . THR A 1 496 ? 175.083 162.120 156.503 1.00 23.50 496 THR A C 1
ATOM 7913 O O . THR A 1 496 ? 173.886 162.209 156.201 1.00 24.19 496 THR A O 1
ATOM 7924 N N . LEU A 1 497 ? 175.487 161.957 157.763 1.00 27.46 497 LEU A N 1
ATOM 7925 C CA . LEU A 1 497 ? 174.517 161.875 158.846 1.00 25.58 497 LEU A CA 1
ATOM 7926 C C . LEU A 1 497 ? 173.734 163.173 158.978 1.00 24.56 497 LEU A C 1
ATOM 7927 O O . LEU A 1 497 ? 172.522 163.156 159.216 1.00 23.56 497 LEU A O 1
ATOM 7943 N N . CYS A 1 498 ? 174.409 164.311 158.825 1.00 28.48 498 CYS A N 1
ATOM 7944 C CA . CYS A 1 498 ? 173.728 165.593 158.959 1.00 26.75 498 CYS A CA 1
ATOM 7945 C C . CYS A 1 498 ? 172.796 165.852 157.782 1.00 25.49 498 CYS A C 1
ATOM 7946 O O . CYS A 1 498 ? 171.711 166.415 157.958 1.00 27.08 498 CYS A O 1
ATOM 7954 N N . TRP A 1 499 ? 173.193 165.439 156.576 1.00 23.49 499 TRP A N 1
ATOM 7955 C CA . TRP A 1 499 ? 172.281 165.517 155.439 1.00 19.86 499 TRP A CA 1
ATOM 7956 C C . TRP A 1 499 ? 171.046 164.661 155.676 1.00 22.23 499 TRP A C 1
ATOM 7957 O O . TRP A 1 499 ? 169.922 165.082 155.380 1.00 26.71 499 TRP A O 1
ATOM 7978 N N . ALA A 1 500 ? 171.234 163.453 156.210 1.00 22.78 500 ALA A N 1
ATOM 7979 C CA . ALA A 1 500 ? 170.092 162.595 156.509 1.00 23.68 500 ALA A CA 1
ATOM 7980 C C . ALA A 1 500 ? 169.190 163.225 157.562 1.00 26.38 500 ALA A C 1
ATOM 7981 O O . ALA A 1 500 ? 167.961 163.163 157.455 1.00 31.02 500 ALA A O 1
ATOM 7988 N N . ILE A 1 501 ? 169.784 163.829 158.593 1.00 26.78 501 ILE A N 1
ATOM 7989 C CA . ILE A 1 501 ? 168.992 164.485 159.631 1.00 26.64 501 ILE A CA 1
ATOM 7990 C C . ILE A 1 501 ? 168.191 165.636 159.038 1.00 30.93 501 ILE A C 1
ATOM 7991 O O . ILE A 1 501 ? 167.002 165.802 159.334 1.00 35.18 501 ILE A O 1
ATOM 8007 N N . GLY A 1 502 ? 168.829 166.452 158.197 1.00 28.26 502 GLY A N 1
ATOM 8008 C CA . GLY A 1 502 ? 168.135 167.575 157.594 1.00 25.65 502 GLY A CA 1
ATOM 8009 C C . GLY A 1 502 ? 167.037 167.160 156.638 1.00 31.76 502 GLY A C 1
ATOM 8010 O O . GLY A 1 502 ? 166.007 167.833 156.545 1.00 39.95 502 GLY A O 1
ATOM 8014 N N . SER A 1 503 ? 167.233 166.052 155.920 1.00 33.51 503 SER A N 1
ATOM 8015 C CA . SER A 1 503 ? 166.282 165.655 154.887 1.00 28.20 503 SER A CA 1
ATOM 8016 C C . SER A 1 503 ? 164.901 165.352 155.456 1.00 32.06 503 SER A C 1
ATOM 8017 O O . SER A 1 503 ? 163.899 165.489 154.745 1.00 32.77 503 SER A O 1
ATOM 8025 N N . ILE A 1 504 ? 164.818 164.943 156.719 1.00 34.37 504 ILE A N 1
ATOM 8026 C CA . ILE A 1 504 ? 163.554 164.470 157.275 1.00 35.17 504 ILE A CA 1
ATOM 8027 C C . ILE A 1 504 ? 162.813 165.604 157.971 1.00 36.22 504 ILE A C 1
ATOM 8028 O O . ILE A 1 504 ? 161.860 165.366 158.720 1.00 38.33 504 ILE A O 1
ATOM 8044 N N . SER A 1 505 ? 163.236 166.842 157.728 1.00 39.81 505 SER A N 1
ATOM 8045 C CA . SER A 1 505 ? 162.571 167.984 158.340 1.00 30.65 505 SER A CA 1
ATOM 8046 C C . SER A 1 505 ? 161.099 168.014 157.952 1.00 34.33 505 SER A C 1
ATOM 8047 O O . SER A 1 505 ? 160.750 167.911 156.773 1.00 44.32 505 SER A O 1
ATOM 8055 N N . GLY A 1 506 ? 160.235 168.163 158.952 1.00 38.49 506 GLY A N 1
ATOM 8056 C CA . GLY A 1 506 ? 158.806 168.204 158.736 1.00 41.54 506 GLY A CA 1
ATOM 8057 C C . GLY A 1 506 ? 158.127 166.855 158.681 1.00 42.90 506 GLY A C 1
ATOM 8058 O O . GLY A 1 506 ? 156.896 166.807 158.567 1.00 42.09 506 GLY A O 1
ATOM 8062 N N . ALA A 1 507 ? 158.881 165.760 158.761 1.00 45.67 507 ALA A N 1
ATOM 8063 C CA . ALA A 1 507 ? 158.300 164.426 158.697 1.00 45.26 507 ALA A CA 1
ATOM 8064 C C . ALA A 1 507 ? 157.758 163.945 160.036 1.00 49.26 507 ALA A C 1
ATOM 8065 O O . ALA A 1 507 ? 157.054 162.931 160.070 1.00 55.24 507 ALA A O 1
ATOM 8072 N N . MET A 1 508 ? 158.061 164.639 161.130 1.00 48.66 508 MET A N 1
ATOM 8073 C CA . MET A 1 508 ? 157.612 164.248 162.456 1.00 51.92 508 MET A CA 1
ATOM 8074 C C . MET A 1 508 ? 156.917 165.427 163.120 1.00 54.47 508 MET A C 1
ATOM 8075 O O . MET A 1 508 ? 157.107 166.583 162.738 1.00 59.31 508 MET A O 1
ATOM 8089 N N . HIS A 1 509 ? 156.097 165.115 164.120 1.00 58.34 509 HIS A N 1
ATOM 8090 C CA . HIS A 1 509 ? 155.340 166.141 164.816 1.00 63.37 509 HIS A CA 1
ATOM 8091 C C . HIS A 1 509 ? 156.278 167.187 165.412 1.00 64.52 509 HIS A C 1
ATOM 8092 O O . HIS A 1 509 ? 157.487 166.980 165.542 1.00 59.69 509 HIS A O 1
ATOM 8106 N N . GLU A 1 510 ? 155.697 168.334 165.772 1.00 63.74 510 GLU A N 1
ATOM 8107 C CA . GLU A 1 510 ? 156.504 169.451 166.250 1.00 58.80 510 GLU A CA 1
ATOM 8108 C C . GLU A 1 510 ? 157.197 169.122 167.567 1.00 60.09 510 GLU A C 1
ATOM 8109 O O . GLU A 1 510 ? 158.353 169.502 167.773 1.00 58.52 510 GLU A O 1
ATOM 8121 N N . GLU A 1 511 ? 156.511 168.425 168.474 1.00 65.26 511 GLU A N 1
ATOM 8122 C CA . GLU A 1 511 ? 157.101 168.124 169.776 1.00 65.40 511 GLU A CA 1
ATOM 8123 C C . GLU A 1 511 ? 158.222 167.098 169.649 1.00 58.63 511 GLU A C 1
ATOM 8124 O O . GLU A 1 511 ? 159.307 167.267 170.223 1.00 54.30 511 GLU A O 1
ATOM 8136 N N . ASP A 1 512 ? 157.971 166.020 168.904 1.00 53.53 512 ASP A N 1
ATOM 8137 C CA . ASP A 1 512 ? 159.012 165.025 168.677 1.00 55.19 512 ASP A CA 1
ATOM 8138 C C . ASP A 1 512 ? 160.185 165.636 167.928 1.00 49.57 512 ASP A C 1
ATOM 8139 O O . ASP A 1 512 ? 161.348 165.367 168.250 1.00 48.38 512 ASP A O 1
ATOM 8148 N N . GLU A 1 513 ? 159.897 166.466 166.924 1.00 49.13 513 GLU A N 1
ATOM 8149 C CA . GLU A 1 513 ? 160.959 167.155 166.203 1.00 45.99 513 GLU A CA 1
ATOM 8150 C C . GLU A 1 513 ? 161.779 168.023 167.144 1.00 46.15 513 GLU A C 1
ATOM 8151 O O . GLU A 1 513 ? 163.011 168.025 167.082 1.00 43.68 513 GLU A O 1
ATOM 8163 N N . LYS A 1 514 ? 161.110 168.767 168.026 1.00 49.63 514 LYS A N 1
ATOM 8164 C CA . LYS A 1 514 ? 161.812 169.642 168.957 1.00 47.98 514 LYS A CA 1
ATOM 8165 C C . LYS A 1 514 ? 162.733 168.844 169.870 1.00 48.77 514 LYS A C 1
ATOM 8166 O O . LYS A 1 514 ? 163.907 169.189 170.042 1.00 45.83 514 LYS A O 1
ATOM 8185 N N . ARG A 1 515 ? 162.214 167.769 170.464 1.00 48.23 515 ARG A N 1
ATOM 8186 C CA . ARG A 1 515 ? 163.029 166.961 171.367 1.00 45.69 515 ARG A CA 1
ATOM 8187 C C . ARG A 1 515 ? 164.218 166.350 170.634 1.00 47.88 515 ARG A C 1
ATOM 8188 O O . ARG A 1 515 ? 165.363 166.413 171.108 1.00 47.77 515 ARG A O 1
ATOM 8209 N N . PHE A 1 516 ? 163.962 165.762 169.462 1.00 44.30 516 PHE A N 1
ATOM 8210 C CA . PHE A 1 516 ? 165.023 165.119 168.700 1.00 39.23 516 PHE A CA 1
ATOM 8211 C C . PHE A 1 516 ? 166.089 166.124 168.290 1.00 38.39 516 PHE A C 1
ATOM 8212 O O . PHE A 1 516 ? 167.289 165.841 168.381 1.00 35.14 516 PHE A O 1
ATOM 8229 N N . LEU A 1 517 ? 165.673 167.313 167.852 1.00 40.00 517 LEU A N 1
ATOM 8230 C CA . LEU A 1 517 ? 166.635 168.310 167.402 1.00 39.49 517 LEU A CA 1
ATOM 8231 C C . LEU A 1 517 ? 167.432 168.874 168.567 1.00 39.35 517 LEU A C 1
ATOM 8232 O O . LEU A 1 517 ? 168.629 169.141 168.428 1.00 36.85 517 LEU A O 1
ATOM 8248 N N . VAL A 1 518 ? 166.795 169.065 169.722 1.00 44.50 518 VAL A N 1
ATOM 8249 C CA . VAL A 1 518 ? 167.531 169.526 170.894 1.00 44.46 518 VAL A CA 1
ATOM 8250 C C . VAL A 1 518 ? 168.604 168.512 171.265 1.00 45.17 518 VAL A C 1
ATOM 8251 O O . VAL A 1 518 ? 169.762 168.868 171.518 1.00 46.64 518 VAL A O 1
ATOM 8264 N N . THR A 1 519 ? 168.241 167.226 171.276 1.00 41.80 519 THR A N 1
ATOM 8265 C CA . THR A 1 519 ? 169.227 166.193 171.584 1.00 41.97 519 THR A CA 1
ATOM 8266 C C . THR A 1 519 ? 170.359 166.189 170.560 1.00 41.30 519 THR A C 1
ATOM 8267 O O . THR A 1 519 ? 171.541 166.115 170.921 1.00 37.90 519 THR A O 1
ATOM 8278 N N . VAL A 1 520 ? 170.013 166.272 169.273 1.00 42.41 520 VAL A N 1
ATOM 8279 C CA . VAL A 1 520 ? 171.026 166.214 168.223 1.00 38.54 520 VAL A CA 1
ATOM 8280 C C . VAL A 1 520 ? 171.977 167.396 168.334 1.00 38.75 520 VAL A C 1
ATOM 8281 O O . VAL A 1 520 ? 173.197 167.243 168.206 1.00 37.52 520 VAL A O 1
ATOM 8294 N N . ILE A 1 521 ? 171.435 168.593 168.560 1.00 42.34 521 ILE A N 1
ATOM 8295 C CA . ILE A 1 521 ? 172.271 169.785 168.636 1.00 37.24 521 ILE A CA 1
ATOM 8296 C C . ILE A 1 521 ? 173.158 169.734 169.871 1.00 40.95 521 ILE A C 1
ATOM 8297 O O . ILE A 1 521 ? 174.327 170.131 169.823 1.00 38.56 521 ILE A O 1
ATOM 8313 N N . LYS A 1 522 ? 172.628 169.247 170.995 1.00 46.10 522 LYS A N 1
ATOM 8314 C CA . LYS A 1 522 ? 173.455 169.104 172.188 1.00 44.92 522 LYS A CA 1
ATOM 8315 C C . LYS A 1 522 ? 174.614 168.148 171.933 1.00 45.90 522 LYS A C 1
ATOM 8316 O O . LYS A 1 522 ? 175.766 168.436 172.286 1.00 41.38 522 LYS A O 1
ATOM 8335 N N . ASP A 1 523 ? 174.328 167.003 171.307 1.00 43.13 523 ASP A N 1
ATOM 8336 C CA . ASP A 1 523 ? 175.384 166.034 171.030 1.00 39.06 523 ASP A CA 1
ATOM 8337 C C . ASP A 1 523 ? 176.414 166.603 170.062 1.00 42.08 523 ASP A C 1
ATOM 8338 O O . ASP A 1 523 ? 177.619 166.383 170.225 1.00 39.31 523 ASP A O 1
ATOM 8347 N N . LEU A 1 524 ? 175.958 167.332 169.042 1.00 40.39 524 LEU A N 1
ATOM 8348 C CA . LEU A 1 524 ? 176.883 167.923 168.081 1.00 35.38 524 LEU A CA 1
ATOM 8349 C C . LEU A 1 524 ? 177.761 168.983 168.736 1.00 40.58 524 LEU A C 1
ATOM 8350 O O . LEU A 1 524 ? 178.956 169.075 168.439 1.00 40.03 524 LEU A O 1
ATOM 8366 N N . LEU A 1 525 ? 177.185 169.802 169.620 1.00 43.45 525 LEU A N 1
ATOM 8367 C CA . LEU A 1 525 ? 177.983 170.790 170.338 1.00 43.02 525 LEU A CA 1
ATOM 8368 C C . LEU A 1 525 ? 179.013 170.115 171.233 1.00 48.71 525 LEU A C 1
ATOM 8369 O O . LEU A 1 525 ? 180.165 170.557 171.311 1.00 51.62 525 LEU A O 1
ATOM 8385 N N . GLY A 1 526 ? 178.617 169.043 171.921 1.00 44.50 526 GLY A N 1
ATOM 8386 C CA . GLY A 1 526 ? 179.582 168.297 172.710 1.00 43.55 526 GLY A CA 1
ATOM 8387 C C . GLY A 1 526 ? 180.702 167.730 171.859 1.00 46.27 526 GLY A C 1
ATOM 8388 O O . GLY A 1 526 ? 181.872 167.770 172.247 1.00 53.32 526 GLY A O 1
ATOM 8392 N N . LEU A 1 527 ? 180.358 167.198 170.685 1.00 44.15 527 LEU A N 1
ATOM 8393 C CA . LEU A 1 527 ? 181.374 166.674 169.779 1.00 46.46 527 LEU A CA 1
ATOM 8394 C C . LEU A 1 527 ? 182.326 167.774 169.328 1.00 45.98 527 LEU A C 1
ATOM 8395 O O . LEU A 1 527 ? 183.542 167.565 169.259 1.00 49.54 527 LEU A O 1
ATOM 8411 N N . CYS A 1 528 ? 181.788 168.954 169.012 1.00 45.02 528 CYS A N 1
ATOM 8412 C CA . CYS A 1 528 ? 182.637 170.073 168.618 1.00 50.38 528 CYS A CA 1
ATOM 8413 C C . CYS A 1 528 ? 183.572 170.472 169.751 1.00 55.73 528 CYS A C 1
ATOM 8414 O O . CYS A 1 528 ? 184.751 170.767 169.522 1.00 54.15 528 CYS A O 1
ATOM 8422 N N . GLU A 1 529 ? 183.061 170.491 170.983 1.00 61.87 529 GLU A N 1
ATOM 8423 C CA . GLU A 1 529 ? 183.905 170.801 172.132 1.00 59.59 529 GLU A CA 1
ATOM 8424 C C . GLU A 1 529 ? 185.024 169.779 172.279 1.00 60.48 529 GLU A C 1
ATOM 8425 O O . GLU A 1 529 ? 186.187 170.138 172.497 1.00 62.69 529 GLU A O 1
ATOM 8437 N N . GLN A 1 530 ? 184.690 168.492 172.160 1.00 55.22 530 GLN A N 1
ATOM 8438 C CA . GLN A 1 530 ? 185.680 167.447 172.401 1.00 58.19 530 GLN A CA 1
ATOM 8439 C C . GLN A 1 530 ? 186.725 167.387 171.292 1.00 57.82 530 GLN A C 1
ATOM 8440 O O . GLN A 1 530 ? 187.895 167.096 171.563 1.00 59.23 530 GLN A O 1
ATOM 8454 N N . LYS A 1 531 ? 186.333 167.655 170.051 1.00 57.84 531 LYS A N 1
ATOM 8455 C CA . LYS A 1 531 ? 187.263 167.545 168.938 1.00 60.00 531 LYS A CA 1
ATOM 8456 C C . LYS A 1 531 ? 188.271 168.687 168.958 1.00 61.09 531 LYS A C 1
ATOM 8457 O O . LYS A 1 531 ? 187.983 169.796 169.416 1.00 66.38 531 LYS A O 1
ATOM 8476 N N . ARG A 1 532 ? 189.466 168.402 168.453 1.00 61.69 532 ARG A N 1
ATOM 8477 C CA . ARG A 1 532 ? 190.570 169.347 168.446 1.00 66.66 532 ARG A CA 1
ATOM 8478 C C . ARG A 1 532 ? 190.955 169.679 167.012 1.00 65.26 532 ARG A C 1
ATOM 8479 O O . ARG A 1 532 ? 190.820 168.850 166.107 1.00 63.02 532 ARG A O 1
ATOM 8500 N N . GLY A 1 533 ? 191.434 170.894 166.816 1.00 63.36 533 GLY A N 1
ATOM 8501 C CA . GLY A 1 533 ? 191.852 171.343 165.504 1.00 63.89 533 GLY A CA 1
ATOM 8502 C C . GLY A 1 533 ? 190.844 172.285 164.876 1.00 63.05 533 GLY A C 1
ATOM 8503 O O . GLY A 1 533 ? 189.634 172.200 165.113 1.00 65.11 533 GLY A O 1
ATOM 8507 N N . LYS A 1 534 ? 191.352 173.206 164.058 1.00 58.91 534 LYS A N 1
ATOM 8508 C CA . LYS A 1 534 ? 190.481 174.181 163.412 1.00 59.00 534 LYS A CA 1
ATOM 8509 C C . LYS A 1 534 ? 189.589 173.523 162.366 1.00 60.91 534 LYS A C 1
ATOM 8510 O O . LYS A 1 534 ? 188.416 173.885 162.228 1.00 60.40 534 LYS A O 1
ATOM 8529 N N . ASP A 1 535 ? 190.128 172.556 161.619 1.00 58.84 535 ASP A N 1
ATOM 8530 C CA . ASP A 1 535 ? 189.364 171.931 160.543 1.00 54.25 535 ASP A CA 1
ATOM 8531 C C . ASP A 1 535 ? 188.182 171.137 161.086 1.00 51.98 535 ASP A C 1
ATOM 8532 O O . ASP A 1 535 ? 187.066 171.228 160.561 1.00 48.37 535 ASP A O 1
ATOM 8541 N N . ASN A 1 536 ? 188.407 170.339 162.133 1.00 50.41 536 ASN A N 1
ATOM 8542 C CA . ASN A 1 536 ? 187.319 169.544 162.695 1.00 50.33 536 ASN A CA 1
ATOM 8543 C C . ASN A 1 536 ? 186.241 170.438 163.287 1.00 48.71 536 ASN A C 1
ATOM 8544 O O . ASN A 1 536 ? 185.042 170.186 163.108 1.00 45.99 536 ASN A O 1
ATOM 8555 N N . LYS A 1 537 ? 186.650 171.482 164.009 1.00 49.55 537 LYS A N 1
ATOM 8556 C CA . LYS A 1 537 ? 185.681 172.414 164.570 1.00 48.11 537 LYS A CA 1
ATOM 8557 C C . LYS A 1 537 ? 184.885 173.095 163.467 1.00 48.34 537 LYS A C 1
ATOM 8558 O O . LYS A 1 537 ? 183.668 173.264 163.587 1.00 47.13 537 LYS A O 1
ATOM 8577 N N . ALA A 1 538 ? 185.556 173.492 162.384 1.00 49.82 538 ALA A N 1
ATOM 8578 C CA . ALA A 1 538 ? 184.855 174.121 161.271 1.00 44.16 538 ALA A CA 1
ATOM 8579 C C . ALA A 1 538 ? 183.847 173.167 160.645 1.00 43.11 538 ALA A C 1
ATOM 8580 O O . ALA A 1 538 ? 182.717 173.563 160.339 1.00 42.89 538 ALA A O 1
ATOM 8587 N N . ILE A 1 539 ? 184.233 171.904 160.456 1.00 38.19 539 ILE A N 1
ATOM 8588 C CA . ILE A 1 539 ? 183.324 170.927 159.862 1.00 37.91 539 ILE A CA 1
ATOM 8589 C C . ILE A 1 539 ? 182.103 170.729 160.753 1.00 38.05 539 ILE A C 1
ATOM 8590 O O . ILE A 1 539 ? 180.958 170.727 160.282 1.00 39.49 539 ILE A O 1
ATOM 8606 N N . ILE A 1 540 ? 182.327 170.562 162.057 1.00 38.89 540 ILE A N 1
ATOM 8607 C CA . ILE A 1 540 ? 181.212 170.311 162.965 1.00 35.80 540 ILE A CA 1
ATOM 8608 C C . ILE A 1 540 ? 180.304 171.531 163.049 1.00 38.16 540 ILE A C 1
ATOM 8609 O O . ILE A 1 540 ? 179.074 171.405 163.080 1.00 37.87 540 ILE A O 1
ATOM 8625 N N . ALA A 1 541 ? 180.889 172.730 163.099 1.00 42.69 541 ALA A N 1
ATOM 8626 C CA . ALA A 1 541 ? 180.083 173.944 163.156 1.00 35.07 541 ALA A CA 1
ATOM 8627 C C . ALA A 1 541 ? 179.267 174.121 161.884 1.00 37.02 541 ALA A C 1
ATOM 8628 O O . ALA A 1 541 ? 178.094 174.506 161.941 1.00 38.30 541 ALA A O 1
ATOM 8635 N N . SER A 1 542 ? 179.870 173.849 160.724 1.00 35.94 542 SER A N 1
ATOM 8636 C CA . SER A 1 542 ? 179.130 173.928 159.472 1.00 32.03 542 SER A CA 1
ATOM 8637 C C . SER A 1 542 ? 177.979 172.935 159.458 1.00 29.48 542 SER A C 1
ATOM 8638 O O . SER A 1 542 ? 176.884 173.247 158.981 1.00 28.09 542 SER A O 1
ATOM 8646 N N . ASN A 1 543 ? 178.211 171.727 159.974 1.00 29.17 543 ASN A N 1
ATOM 8647 C CA . ASN A 1 543 ? 177.140 170.740 160.047 1.00 24.82 543 ASN A CA 1
ATOM 8648 C C . ASN A 1 543 ? 176.012 171.210 160.959 1.00 26.99 543 ASN A C 1
ATOM 8649 O O . ASN A 1 543 ? 174.829 171.045 160.635 1.00 26.65 543 ASN A O 1
ATOM 8660 N N . ILE A 1 544 ? 176.359 171.794 162.108 1.00 34.82 544 ILE A N 1
ATOM 8661 C CA . ILE A 1 544 ? 175.339 172.307 163.019 1.00 33.73 544 ILE A CA 1
ATOM 8662 C C . ILE A 1 544 ? 174.530 173.406 162.344 1.00 31.66 544 ILE A C 1
ATOM 8663 O O . ILE A 1 544 ? 173.296 173.447 162.448 1.00 33.59 544 ILE A O 1
ATOM 8679 N N . MET A 1 545 ? 175.212 174.327 161.659 1.00 31.07 545 MET A N 1
ATOM 8680 C CA . MET A 1 545 ? 174.511 175.409 160.978 1.00 29.29 545 MET A CA 1
ATOM 8681 C C . MET A 1 545 ? 173.603 174.866 159.884 1.00 29.64 545 MET A C 1
ATOM 8682 O O . MET A 1 545 ? 172.478 175.345 159.708 1.00 31.96 545 MET A O 1
ATOM 8696 N N . TYR A 1 546 ? 174.073 173.865 159.137 1.00 28.28 546 TYR A N 1
ATOM 8697 C CA . TYR A 1 546 ? 173.237 173.264 158.104 1.00 26.55 546 TYR A CA 1
ATOM 8698 C C . TYR A 1 546 ? 171.991 172.638 158.712 1.00 27.23 546 TYR A C 1
ATOM 8699 O O . TYR A 1 546 ? 170.887 172.778 158.176 1.00 28.55 546 TYR A O 1
ATOM 8717 N N . ILE A 1 547 ? 172.150 171.929 159.830 1.00 30.95 547 ILE A N 1
ATOM 8718 C CA . ILE A 1 547 ? 171.006 171.257 160.442 1.00 28.11 547 ILE A CA 1
ATOM 8719 C C . ILE A 1 547 ? 169.997 172.281 160.946 1.00 25.86 547 ILE A C 1
ATOM 8720 O O . ILE A 1 547 ? 168.788 172.146 160.724 1.00 27.94 547 ILE A O 1
ATOM 8736 N N . VAL A 1 548 ? 170.473 173.320 161.635 1.00 27.77 548 VAL A N 1
ATOM 8737 C CA . VAL A 1 548 ? 169.540 174.309 162.173 1.00 28.74 548 VAL A CA 1
ATOM 8738 C C . VAL A 1 548 ? 168.870 175.086 161.047 1.00 30.61 548 VAL A C 1
ATOM 8739 O O . VAL A 1 548 ? 167.697 175.462 161.158 1.00 29.56 548 VAL A O 1
ATOM 8752 N N . GLY A 1 549 ? 169.589 175.345 159.953 1.00 27.68 549 GLY A N 1
ATOM 8753 C CA . GLY A 1 549 ? 168.988 176.020 158.817 1.00 26.60 549 GLY A CA 1
ATOM 8754 C C . GLY A 1 549 ? 167.951 175.193 158.088 1.00 28.28 549 GLY A C 1
ATOM 8755 O O . GLY A 1 549 ? 167.167 175.746 157.312 1.00 34.25 549 GLY A O 1
ATOM 8759 N N . GLN A 1 550 ? 167.927 173.883 158.319 1.00 28.25 550 GLN A N 1
ATOM 8760 C CA . GLN A 1 550 ? 166.969 172.993 157.679 1.00 28.41 550 GLN A CA 1
ATOM 8761 C C . GLN A 1 550 ? 165.696 172.806 158.490 1.00 29.69 550 GLN A C 1
ATOM 8762 O O . GLN A 1 550 ? 164.779 172.126 158.021 1.00 28.66 550 GLN A O 1
ATOM 8776 N N . TYR A 1 551 ? 165.609 173.397 159.678 1.00 31.58 551 TYR A N 1
ATOM 8777 C CA . TYR A 1 551 ? 164.462 173.235 160.571 1.00 31.77 551 TYR A CA 1
ATOM 8778 C C . TYR A 1 551 ? 163.937 174.615 160.937 1.00 37.00 551 TYR A C 1
ATOM 8779 O O . TYR A 1 551 ? 164.049 175.056 162.086 1.00 37.89 551 TYR A O 1
ATOM 8797 N N . PRO A 1 552 ? 163.354 175.328 159.972 1.00 40.50 552 PRO A N 1
ATOM 8798 C CA . PRO A 1 552 ? 162.862 176.681 160.266 1.00 32.50 552 PRO A CA 1
ATOM 8799 C C . PRO A 1 552 ? 161.798 176.715 161.343 1.00 38.02 552 PRO A C 1
ATOM 8800 O O . PRO A 1 552 ? 161.726 177.691 162.096 1.00 45.55 552 PRO A O 1
ATOM 8811 N N . ARG A 1 553 ? 160.963 175.680 161.439 1.00 39.39 553 ARG A N 1
ATOM 8812 C CA . ARG A 1 553 ? 159.923 175.661 162.462 1.00 40.41 553 ARG A CA 1
ATOM 8813 C C . ARG A 1 553 ? 160.533 175.680 163.859 1.00 39.56 553 ARG A C 1
ATOM 8814 O O . ARG A 1 553 ? 160.014 176.341 164.767 1.00 38.37 553 ARG A O 1
ATOM 8835 N N . PHE A 1 554 ? 161.641 174.961 164.045 1.00 40.85 554 PHE A N 1
ATOM 8836 C CA . PHE A 1 554 ? 162.321 174.951 165.335 1.00 42.05 554 PHE A CA 1
ATOM 8837 C C . PHE A 1 554 ? 162.795 176.349 165.716 1.00 42.88 554 PHE A C 1
ATOM 8838 O O . PHE A 1 554 ? 162.587 176.801 166.847 1.00 46.10 554 PHE A O 1
ATOM 8855 N N . LEU A 1 555 ? 163.437 177.049 164.779 1.00 40.78 555 LEU A N 1
ATOM 8856 C CA . LEU A 1 555 ? 163.916 178.398 165.061 1.00 39.13 555 LEU A CA 1
ATOM 8857 C C . LEU A 1 555 ? 162.758 179.357 165.302 1.00 38.69 555 LEU A C 1
ATOM 8858 O O . LEU A 1 555 ? 162.841 180.238 166.164 1.00 38.28 555 LEU A O 1
ATOM 8874 N N . ARG A 1 556 ? 161.674 179.207 164.541 1.00 37.55 556 ARG A N 1
ATOM 8875 C CA . ARG A 1 556 ? 160.515 180.070 164.728 1.00 36.47 556 ARG A CA 1
ATOM 8876 C C . ARG A 1 556 ? 159.904 179.877 166.109 1.00 40.24 556 ARG A C 1
ATOM 8877 O O . ARG A 1 556 ? 159.457 180.843 166.739 1.00 45.15 556 ARG A O 1
ATOM 8898 N N . ALA A 1 557 ? 159.866 178.635 166.595 1.00 45.19 557 ALA A N 1
ATOM 8899 C CA . ALA A 1 557 ? 159.257 178.373 167.895 1.00 46.19 557 ALA A CA 1
ATOM 8900 C C . ALA A 1 557 ? 160.031 179.042 169.025 1.00 47.68 557 ALA A C 1
ATOM 8901 O O . ALA A 1 557 ? 159.427 179.579 169.961 1.00 51.82 557 ALA A O 1
ATOM 8908 N N . HIS A 1 558 ? 161.361 179.018 168.966 1.00 44.48 558 HIS A N 1
ATOM 8909 C CA . HIS A 1 558 ? 162.215 179.522 170.038 1.00 45.17 558 HIS A CA 1
ATOM 8910 C C . HIS A 1 558 ? 162.961 180.754 169.542 1.00 45.60 558 HIS A C 1
ATOM 8911 O O . HIS A 1 558 ? 163.820 180.654 168.660 1.00 48.57 558 HIS A O 1
ATOM 8925 N N . TRP A 1 559 ? 162.643 181.915 170.121 1.00 46.80 559 TRP A N 1
ATOM 8926 C CA . TRP A 1 559 ? 163.277 183.153 169.681 1.00 46.70 559 TRP A CA 1
ATOM 8927 C C . TRP A 1 559 ? 164.729 183.232 170.137 1.00 44.81 559 TRP A C 1
ATOM 8928 O O . TRP A 1 559 ? 165.590 183.727 169.400 1.00 48.34 559 TRP A O 1
ATOM 8949 N N . LYS A 1 560 ? 165.018 182.773 171.355 1.00 46.56 560 LYS A N 1
ATOM 8950 C CA . LYS A 1 560 ? 166.386 182.837 171.855 1.00 47.19 560 LYS A CA 1
ATOM 8951 C C . LYS A 1 560 ? 167.326 182.017 170.983 1.00 43.25 560 LYS A C 1
ATOM 8952 O O . LYS A 1 560 ? 168.437 182.458 170.668 1.00 41.32 560 LYS A O 1
ATOM 8971 N N . PHE A 1 561 ? 166.897 180.818 170.584 1.00 40.88 561 PHE A N 1
ATOM 8972 C CA . PHE A 1 561 ? 167.729 179.992 169.716 1.00 37.87 561 PHE A CA 1
ATOM 8973 C C . PHE A 1 561 ? 167.946 180.662 168.367 1.00 39.37 561 PHE A C 1
ATOM 8974 O O . PHE A 1 561 ? 169.053 180.626 167.821 1.00 42.48 561 PHE A O 1
ATOM 8991 N N . LEU A 1 562 ? 166.901 181.276 167.809 1.00 38.09 562 LEU A N 1
ATOM 8992 C CA . LEU A 1 562 ? 167.040 181.947 166.521 1.00 34.82 562 LEU A CA 1
ATOM 8993 C C . LEU A 1 562 ? 168.029 183.103 166.611 1.00 34.00 562 LEU A C 1
ATOM 8994 O O . LEU A 1 562 ? 168.898 183.264 165.745 1.00 35.86 562 LEU A O 1
ATOM 9010 N N . LYS A 1 563 ? 167.913 183.920 167.660 1.00 36.70 563 LYS A N 1
ATOM 9011 C CA . LYS A 1 563 ? 168.829 185.043 167.822 1.00 37.05 563 LYS A CA 1
ATOM 9012 C C . LYS A 1 563 ? 170.257 184.561 168.034 1.00 32.05 563 LYS A C 1
ATOM 9013 O O . LYS A 1 563 ? 171.203 185.140 167.487 1.00 34.16 563 LYS A O 1
ATOM 9032 N N . THR A 1 564 ? 170.435 183.502 168.827 1.00 34.25 564 THR A N 1
ATOM 9033 C CA . THR A 1 564 ? 171.768 182.948 169.027 1.00 37.41 564 THR A CA 1
ATOM 9034 C C . THR A 1 564 ? 172.347 182.431 167.718 1.00 40.47 564 THR A C 1
ATOM 9035 O O . THR A 1 564 ? 173.531 182.634 167.432 1.00 45.99 564 THR A O 1
ATOM 9046 N N . VAL A 1 565 ? 171.524 181.765 166.908 1.00 34.66 565 VAL A N 1
ATOM 9047 C CA . VAL A 1 565 ? 171.990 181.242 165.628 1.00 32.38 565 VAL A CA 1
ATOM 9048 C C . VAL A 1 565 ? 172.424 182.384 164.718 1.00 33.09 565 VAL A C 1
ATOM 9049 O O . VAL A 1 565 ? 173.477 182.324 164.074 1.00 33.58 565 VAL A O 1
ATOM 9062 N N . VAL A 1 566 ? 171.615 183.442 164.652 1.00 33.46 566 VAL A N 1
ATOM 9063 C CA . VAL A 1 566 ? 171.935 184.565 163.776 1.00 28.18 566 VAL A CA 1
ATOM 9064 C C . VAL A 1 566 ? 173.208 185.265 164.240 1.00 29.32 566 VAL A C 1
ATOM 9065 O O . VAL A 1 566 ? 174.060 185.639 163.424 1.00 28.87 566 VAL A O 1
ATOM 9078 N N . ASN A 1 567 ? 173.357 185.466 165.551 1.00 33.63 567 ASN A N 1
ATOM 9079 C CA . ASN A 1 567 ? 174.568 186.100 166.060 1.00 32.71 567 ASN A CA 1
ATOM 9080 C C . ASN A 1 567 ? 175.790 185.224 165.818 1.00 34.58 567 ASN A C 1
ATOM 9081 O O . ASN A 1 567 ? 176.876 185.733 165.520 1.00 37.66 567 ASN A O 1
ATOM 9092 N N . LYS A 1 568 ? 175.636 183.903 165.936 1.00 39.61 568 LYS A N 1
ATOM 9093 C CA . LYS A 1 568 ? 176.733 182.999 165.612 1.00 37.99 568 LYS A CA 1
ATOM 9094 C C . LYS A 1 568 ? 177.114 183.108 164.143 1.00 39.97 568 LYS A C 1
ATOM 9095 O O . LYS A 1 568 ? 178.298 183.066 163.797 1.00 41.95 568 LYS A O 1
ATOM 9113 N N . LEU A 1 569 ? 176.120 183.222 163.261 1.00 40.07 569 LEU A N 1
ATOM 9114 C CA . LEU A 1 569 ? 176.414 183.397 161.843 1.00 32.71 569 LEU A CA 1
ATOM 9115 C C . LEU A 1 569 ? 177.166 184.699 161.596 1.00 32.79 569 LEU A C 1
ATOM 9116 O O . LEU A 1 569 ? 178.123 184.735 160.813 1.00 35.37 569 LEU A O 1
ATOM 9132 N N . PHE A 1 570 ? 176.751 185.779 162.259 1.00 32.65 570 PHE A N 1
ATOM 9133 C CA . PHE A 1 570 ? 177.472 187.042 162.122 1.00 33.76 570 PHE A CA 1
ATOM 9134 C C . PHE A 1 570 ? 178.906 186.908 162.619 1.00 36.01 570 PHE A C 1
ATOM 9135 O O . PHE A 1 570 ? 179.832 187.470 162.025 1.00 36.74 570 PHE A O 1
ATOM 9152 N N . GLU A 1 571 ? 179.106 186.177 163.716 1.00 44.90 571 GLU A N 1
ATOM 9153 C CA . GLU A 1 571 ? 180.459 185.938 164.211 1.00 42.05 571 GLU A CA 1
ATOM 9154 C C . GLU A 1 571 ? 181.281 185.141 163.205 1.00 42.40 571 GLU A C 1
ATOM 9155 O O . GLU A 1 571 ? 182.458 185.439 162.978 1.00 43.13 571 GLU A O 1
ATOM 9167 N N . PHE A 1 572 ? 180.678 184.114 162.602 1.00 45.46 572 PHE A N 1
ATOM 9168 C CA . PHE A 1 572 ? 181.381 183.315 161.603 1.00 41.54 572 PHE A CA 1
ATOM 9169 C C . PHE A 1 572 ? 181.718 184.140 160.370 1.00 41.73 572 PHE A C 1
ATOM 9170 O O . PHE A 1 572 ? 182.710 183.860 159.688 1.00 45.02 572 PHE A O 1
ATOM 9187 N N . MET A 1 573 ? 180.909 185.156 160.070 1.00 36.99 573 MET A N 1
ATOM 9188 C CA . MET A 1 573 ? 181.159 185.977 158.891 1.00 35.84 573 MET A CA 1
ATOM 9189 C C . MET A 1 573 ? 182.509 186.676 158.956 1.00 34.38 573 MET A C 1
ATOM 9190 O O . MET A 1 573 ? 183.013 187.121 157.920 1.00 39.51 573 MET A O 1
ATOM 9204 N N . HIS A 1 574 ? 183.102 186.788 160.140 1.00 41.72 574 HIS A N 1
ATOM 9205 C CA . HIS A 1 574 ? 184.450 187.318 160.293 1.00 43.69 574 HIS A CA 1
ATOM 9206 C C . HIS A 1 574 ? 185.513 186.228 160.303 1.00 42.62 574 HIS A C 1
ATOM 9207 O O . HIS A 1 574 ? 186.699 186.543 160.441 1.00 44.63 574 HIS A O 1
ATOM 9221 N N . GLU A 1 575 ? 185.123 184.965 160.157 1.00 45.36 575 GLU A N 1
ATOM 9222 C CA . GLU A 1 575 ? 186.069 183.857 160.190 1.00 50.06 575 GLU A CA 1
ATOM 9223 C C . GLU A 1 575 ? 186.705 183.684 158.817 1.00 54.12 575 GLU A C 1
ATOM 9224 O O . GLU A 1 575 ? 186.002 183.484 157.822 1.00 55.68 575 GLU A O 1
ATOM 9236 N N . THR A 1 576 ? 188.032 183.748 158.764 1.00 55.88 576 THR A N 1
ATOM 9237 C CA . THR A 1 576 ? 188.765 183.663 157.509 1.00 56.88 576 THR A CA 1
ATOM 9238 C C . THR A 1 576 ? 189.063 182.231 157.083 1.00 57.18 576 THR A C 1
ATOM 9239 O O . THR A 1 576 ? 189.603 182.028 155.991 1.00 62.32 576 THR A O 1
ATOM 9250 N N . HIS A 1 577 ? 188.734 181.240 157.908 1.00 59.30 577 HIS A N 1
ATOM 9251 C CA . HIS A 1 577 ? 188.917 179.852 157.508 1.00 56.38 577 HIS A CA 1
ATOM 9252 C C . HIS A 1 577 ? 188.104 179.560 156.253 1.00 58.18 577 HIS A C 1
ATOM 9253 O O . HIS A 1 577 ? 186.967 180.017 156.107 1.00 54.85 577 HIS A O 1
ATOM 9267 N N . ASP A 1 578 ? 188.695 178.790 155.343 1.00 57.61 578 ASP A N 1
ATOM 9268 C CA . ASP A 1 578 ? 188.093 178.579 154.033 1.00 56.59 578 ASP A CA 1
ATOM 9269 C C . ASP A 1 578 ? 186.725 177.921 154.160 1.00 47.08 578 ASP A C 1
ATOM 9270 O O . ASP A 1 578 ? 186.569 176.906 154.844 1.00 49.83 578 ASP A O 1
ATOM 9279 N N . GLY A 1 579 ? 185.734 178.502 153.484 1.00 43.05 579 GLY A N 1
ATOM 9280 C CA . GLY A 1 579 ? 184.399 177.951 153.434 1.00 38.98 579 GLY A CA 1
ATOM 9281 C C . GLY A 1 579 ? 183.483 178.373 154.561 1.00 39.03 579 GLY A C 1
ATOM 9282 O O . GLY A 1 579 ? 182.267 178.171 154.454 1.00 36.34 579 GLY A O 1
ATOM 9286 N N . VAL A 1 580 ? 184.019 178.946 155.638 1.00 46.37 580 VAL A N 1
ATOM 9287 C CA . VAL A 1 580 ? 183.180 179.308 156.776 1.00 41.73 580 VAL A CA 1
ATOM 9288 C C . VAL A 1 580 ? 182.294 180.500 156.439 1.00 39.66 580 VAL A C 1
ATOM 9289 O O . VAL A 1 580 ? 181.109 180.526 156.788 1.00 39.50 580 VAL A O 1
ATOM 9302 N N . GLN A 1 581 ? 182.852 181.513 155.773 1.00 41.97 581 GLN A N 1
ATOM 9303 C CA . GLN A 1 581 ? 182.063 182.695 155.440 1.00 38.20 581 GLN A CA 1
ATOM 9304 C C . GLN A 1 581 ? 180.947 182.359 154.458 1.00 38.16 581 GLN A C 1
ATOM 9305 O O . GLN A 1 581 ? 179.819 182.847 154.599 1.00 38.55 581 GLN A O 1
ATOM 9319 N N . ASP A 1 582 ? 181.241 181.527 153.455 1.00 35.56 582 ASP A N 1
ATOM 9320 C CA . ASP A 1 582 ? 180.209 181.130 152.503 1.00 36.39 582 ASP A CA 1
ATOM 9321 C C . ASP A 1 582 ? 179.099 180.350 153.193 1.00 35.43 582 ASP A C 1
ATOM 9322 O O . ASP A 1 582 ? 177.913 180.581 152.934 1.00 38.03 582 ASP A O 1
ATOM 9331 N N . MET A 1 583 ? 179.468 179.417 154.074 1.00 31.39 583 MET A N 1
ATOM 9332 C CA . MET A 1 583 ? 178.468 178.656 154.812 1.00 30.81 583 MET A CA 1
ATOM 9333 C C . MET A 1 583 ? 177.620 179.572 155.682 1.00 34.96 583 MET A C 1
ATOM 9334 O O . MET A 1 583 ? 176.395 179.416 155.755 1.00 35.56 583 MET A O 1
ATOM 9348 N N . ALA A 1 584 ? 178.258 180.531 156.353 1.00 34.51 584 ALA A N 1
ATOM 9349 C CA . ALA A 1 584 ? 177.519 181.452 157.206 1.00 30.73 584 ALA A CA 1
ATOM 9350 C C . ALA A 1 584 ? 176.534 182.277 156.394 1.00 31.49 584 ALA A C 1
ATOM 9351 O O . ALA A 1 584 ? 175.380 182.447 156.797 1.00 28.34 584 ALA A O 1
ATOM 9358 N N . CYS A 1 585 ? 176.967 182.793 155.242 1.00 35.38 585 CYS A N 1
ATOM 9359 C CA . CYS A 1 585 ? 176.073 183.594 154.411 1.00 31.53 585 CYS A CA 1
ATOM 9360 C C . CYS A 1 585 ? 174.921 182.758 153.862 1.00 32.69 585 CYS A C 1
ATOM 9361 O O . CYS A 1 585 ? 173.774 183.222 153.824 1.00 30.82 585 CYS A O 1
ATOM 9369 N N . ASP A 1 586 ? 175.201 181.525 153.433 1.00 30.87 586 ASP A N 1
ATOM 9370 C CA . ASP A 1 586 ? 174.141 180.664 152.918 1.00 26.99 586 ASP A CA 1
ATOM 9371 C C . ASP A 1 586 ? 173.119 180.345 154.002 1.00 30.64 586 ASP A C 1
ATOM 9372 O O . ASP A 1 586 ? 171.905 180.420 153.774 1.00 36.31 586 ASP A O 1
ATOM 9381 N N . THR A 1 587 ? 173.594 179.992 155.198 1.00 30.74 587 THR A N 1
ATOM 9382 C CA . THR A 1 587 ? 172.677 179.711 156.296 1.00 26.07 587 THR A CA 1
ATOM 9383 C C . THR A 1 587 ? 171.883 180.953 156.673 1.00 24.59 587 THR A C 1
ATOM 9384 O O . THR A 1 587 ? 170.687 180.868 156.973 1.00 28.96 587 THR A O 1
ATOM 9395 N N . PHE A 1 588 ? 172.536 182.117 156.673 1.00 24.05 588 PHE A N 1
ATOM 9396 C CA . PHE A 1 588 ? 171.845 183.349 157.023 1.00 23.74 588 PHE A CA 1
ATOM 9397 C C . PHE A 1 588 ? 170.730 183.651 156.036 1.00 26.37 588 PHE A C 1
ATOM 9398 O O . PHE A 1 588 ? 169.619 184.005 156.440 1.00 30.33 588 PHE A O 1
ATOM 9415 N N . ILE A 1 589 ? 170.999 183.509 154.737 1.00 25.74 589 ILE A N 1
ATOM 9416 C CA . ILE A 1 589 ? 169.959 183.794 153.753 1.00 27.71 589 ILE A CA 1
ATOM 9417 C C . ILE A 1 589 ? 168.836 182.768 153.852 1.00 29.09 589 ILE A C 1
ATOM 9418 O O . ILE A 1 589 ? 167.656 183.109 153.712 1.00 30.17 589 ILE A O 1
ATOM 9434 N N . LYS A 1 590 ? 169.175 181.503 154.115 1.00 32.59 590 LYS A N 1
ATOM 9435 C CA . LYS A 1 590 ? 168.139 180.487 154.281 1.00 28.10 590 LYS A CA 1
ATOM 9436 C C . LYS A 1 590 ? 167.223 180.823 155.452 1.00 29.74 590 LYS A C 1
ATOM 9437 O O . LYS A 1 590 ? 165.992 180.786 155.328 1.00 32.56 590 LYS A O 1
ATOM 9456 N N . ILE A 1 591 ? 167.810 181.161 156.602 1.00 28.75 591 ILE A N 1
ATOM 9457 C CA . ILE A 1 591 ? 167.009 181.480 157.779 1.00 29.59 591 ILE A CA 1
ATOM 9458 C C . ILE A 1 591 ? 166.196 182.746 157.544 1.00 32.67 591 ILE A C 1
ATOM 9459 O O . ILE A 1 591 ? 165.025 182.829 157.932 1.00 33.59 591 ILE A O 1
ATOM 9475 N N . ALA A 1 592 ? 166.799 183.753 156.910 1.00 31.98 592 ALA A N 1
ATOM 9476 C CA . ALA A 1 592 ? 166.085 184.993 156.637 1.00 29.76 592 ALA A CA 1
ATOM 9477 C C . ALA A 1 592 ? 164.880 184.748 155.741 1.00 34.23 592 ALA A C 1
ATOM 9478 O O . ALA A 1 592 ? 163.800 185.298 155.979 1.00 39.99 592 ALA A O 1
ATOM 9485 N N . GLN A 1 593 ? 165.044 183.927 154.702 1.00 31.13 593 GLN A N 1
ATOM 9486 C CA . GLN A 1 593 ? 163.914 183.599 153.841 1.00 28.91 593 GLN A CA 1
ATOM 9487 C C . GLN A 1 593 ? 162.838 182.848 154.613 1.00 34.04 593 GLN A C 1
ATOM 9488 O O . GLN A 1 593 ? 161.649 183.172 154.518 1.00 34.63 593 GLN A O 1
ATOM 9502 N N . LYS A 1 594 ? 163.236 181.838 155.389 1.00 41.10 594 LYS A N 1
ATOM 9503 C CA . LYS A 1 594 ? 162.247 180.996 156.053 1.00 38.25 594 LYS A CA 1
ATOM 9504 C C . LYS A 1 594 ? 161.627 181.670 157.271 1.00 34.35 594 LYS A C 1
ATOM 9505 O O . LYS A 1 594 ? 160.442 181.460 157.547 1.00 39.52 594 LYS A O 1
ATOM 9524 N N . CYS A 1 595 ? 162.395 182.469 158.006 1.00 36.05 595 CYS A N 1
ATOM 9525 C CA . CYS A 1 595 ? 161.933 183.117 159.229 1.00 36.32 595 CYS A CA 1
ATOM 9526 C C . CYS A 1 595 ? 161.958 184.635 159.091 1.00 37.86 595 CYS A C 1
ATOM 9527 O O . CYS A 1 595 ? 162.342 185.353 160.015 1.00 41.19 595 CYS A O 1
ATOM 9535 N N . ARG A 1 596 ? 161.536 185.143 157.931 1.00 38.78 596 ARG A N 1
ATOM 9536 C CA . ARG A 1 596 ? 161.586 186.583 157.692 1.00 35.96 596 ARG A CA 1
ATOM 9537 C C . ARG A 1 596 ? 160.697 187.342 158.668 1.00 39.18 596 ARG A C 1
ATOM 9538 O O . ARG A 1 596 ? 161.075 188.410 159.164 1.00 37.44 596 ARG A O 1
ATOM 9559 N N . ARG A 1 597 ? 159.512 186.807 158.960 1.00 42.42 597 ARG A N 1
ATOM 9560 C CA . ARG A 1 597 ? 158.528 187.524 159.761 1.00 41.54 597 ARG A CA 1
ATOM 9561 C C . ARG A 1 597 ? 158.958 187.715 161.208 1.00 43.56 597 ARG A C 1
ATOM 9562 O O . ARG A 1 597 ? 158.310 188.479 161.930 1.00 46.21 597 ARG A O 1
ATOM 9583 N N . HIS A 1 598 ? 160.017 187.044 161.653 1.00 48.53 598 HIS A N 1
ATOM 9584 C CA . HIS A 1 598 ? 160.479 187.134 163.030 1.00 39.26 598 HIS A CA 1
ATOM 9585 C C . HIS A 1 598 ? 161.579 188.167 163.227 1.00 38.94 598 HIS A C 1
ATOM 9586 O O . HIS A 1 598 ? 162.074 188.313 164.347 1.00 47.38 598 HIS A O 1
ATOM 9600 N N . PHE A 1 599 ? 161.974 188.883 162.176 1.00 40.67 599 PHE A N 1
ATOM 9601 C CA . PHE A 1 599 ? 163.001 189.909 162.280 1.00 41.48 599 PHE A CA 1
ATOM 9602 C C . PHE A 1 599 ? 162.439 191.324 162.277 1.00 41.78 599 PHE A C 1
ATOM 9603 O O . PHE A 1 599 ? 163.185 192.267 162.557 1.00 38.55 599 PHE A O 1
ATOM 9620 N N . VAL A 1 600 ? 161.156 191.496 161.971 1.00 40.28 600 VAL A N 1
ATOM 9621 C CA . VAL A 1 600 ? 160.574 192.824 161.816 1.00 46.41 600 VAL A CA 1
ATOM 9622 C C . VAL A 1 600 ? 159.707 193.154 163.023 1.00 52.89 600 VAL A C 1
ATOM 9623 O O . VAL A 1 600 ? 159.595 194.320 163.419 1.00 54.07 600 VAL A O 1
ATOM 9636 N N . GLN A 1 601 ? 159.083 192.138 163.610 1.00 58.07 601 GLN A N 1
ATOM 9637 C CA . GLN A 1 601 ? 158.269 192.342 164.796 1.00 57.30 601 GLN A CA 1
ATOM 9638 C C . GLN A 1 601 ? 159.148 192.404 166.041 1.00 57.72 601 GLN A C 1
ATOM 9639 O O . GLN A 1 601 ? 160.314 192.001 166.034 1.00 54.87 601 GLN A O 1
ATOM 9653 N N . VAL A 1 602 ? 158.571 192.921 167.120 1.00 61.82 602 VAL A N 1
ATOM 9654 C CA . VAL A 1 602 ? 159.268 193.041 168.396 1.00 61.06 602 VAL A CA 1
ATOM 9655 C C . VAL A 1 602 ? 159.079 191.742 169.168 1.00 57.10 602 VAL A C 1
ATOM 9656 O O . VAL A 1 602 ? 157.946 191.322 169.428 1.00 53.34 602 VAL A O 1
ATOM 9669 N N . GLN A 1 603 ? 160.187 191.109 169.538 1.00 60.78 603 GLN A N 1
ATOM 9670 C CA . GLN A 1 603 ? 160.155 189.831 170.231 1.00 62.16 603 GLN A CA 1
ATOM 9671 C C . GLN A 1 603 ? 160.224 190.040 171.738 1.00 70.29 603 GLN A C 1
ATOM 9672 O O . GLN A 1 603 ? 160.805 191.014 172.225 1.00 71.05 603 GLN A O 1
ATOM 9686 N N . VAL A 1 604 ? 159.621 189.106 172.477 1.00 70.84 604 VAL A N 1
ATOM 9687 C CA . VAL A 1 604 ? 159.589 189.208 173.931 1.00 73.23 604 VAL A CA 1
ATOM 9688 C C . VAL A 1 604 ? 161.010 189.292 174.465 1.00 73.23 604 VAL A C 1
ATOM 9689 O O . VAL A 1 604 ? 161.888 188.513 174.074 1.00 70.90 604 VAL A O 1
ATOM 9702 N N . GLY A 1 605 ? 161.241 190.243 175.370 1.00 73.64 605 GLY A N 1
ATOM 9703 C CA . GLY A 1 605 ? 162.556 190.484 175.920 1.00 70.33 605 GLY A CA 1
ATOM 9704 C C . GLY A 1 605 ? 163.415 191.436 175.117 1.00 75.62 605 GLY A C 1
ATOM 9705 O O . GLY A 1 605 ? 164.517 191.778 175.565 1.00 74.55 605 GLY A O 1
ATOM 9709 N N . GLU A 1 606 ? 162.949 191.877 173.952 1.00 77.31 606 GLU A N 1
ATOM 9710 C CA . GLU A 1 606 ? 163.684 192.791 173.094 1.00 72.45 606 GLU A CA 1
ATOM 9711 C C . GLU A 1 606 ? 163.047 194.173 173.146 1.00 69.64 606 GLU A C 1
ATOM 9712 O O . GLU A 1 606 ? 161.848 194.313 173.404 1.00 68.44 606 GLU A O 1
ATOM 9724 N N . VAL A 1 607 ? 163.862 195.195 172.901 1.00 70.58 607 VAL A N 1
ATOM 9725 C CA . VAL A 1 607 ? 163.368 196.570 172.887 1.00 74.22 607 VAL A CA 1
ATOM 9726 C C . VAL A 1 607 ? 162.972 197.000 171.480 1.00 71.56 607 VAL A C 1
ATOM 9727 O O . VAL A 1 607 ? 161.987 197.720 171.302 1.00 66.26 607 VAL A O 1
ATOM 9740 N N . MET A 1 608 ? 163.721 196.573 170.474 1.00 69.16 608 MET A N 1
ATOM 9741 C CA . MET A 1 608 ? 163.463 196.892 169.080 1.00 61.91 608 MET A CA 1
ATOM 9742 C C . MET A 1 608 ? 163.568 195.625 168.248 1.00 57.19 608 MET A C 1
ATOM 9743 O O . MET A 1 608 ? 164.222 194.659 168.656 1.00 58.81 608 MET A O 1
ATOM 9757 N N . PRO A 1 609 ? 162.927 195.590 167.080 1.00 51.72 609 PRO A N 1
ATOM 9758 C CA . PRO A 1 609 ? 163.022 194.398 166.231 1.00 52.64 609 PRO A CA 1
ATOM 9759 C C . PRO A 1 609 ? 164.449 194.157 165.764 1.00 48.33 609 PRO A C 1
ATOM 9760 O O . PRO A 1 609 ? 165.245 195.085 165.614 1.00 48.74 609 PRO A O 1
ATOM 9771 N N . PHE A 1 610 ? 164.765 192.881 165.538 1.00 45.56 610 PHE A N 1
ATOM 9772 C CA . PHE A 1 610 ? 166.127 192.495 165.192 1.00 43.55 610 PHE A CA 1
ATOM 9773 C C . PHE A 1 610 ? 166.600 193.143 163.896 1.00 43.66 610 PHE A C 1
ATOM 9774 O O . PHE A 1 610 ? 167.811 193.280 163.690 1.00 43.17 610 PHE A O 1
ATOM 9791 N N . ILE A 1 611 ? 165.676 193.546 163.021 1.00 43.04 611 ILE A N 1
ATOM 9792 C CA . ILE A 1 611 ? 166.069 194.180 161.766 1.00 39.86 611 ILE A CA 1
ATOM 9793 C C . ILE A 1 611 ? 166.806 195.486 162.037 1.00 40.88 611 ILE A C 1
ATOM 9794 O O . ILE A 1 611 ? 167.820 195.787 161.396 1.00 38.79 611 ILE A O 1
ATOM 9810 N N . ASP A 1 612 ? 166.306 196.287 162.981 1.00 45.14 612 ASP A N 1
ATOM 9811 C CA . ASP A 1 612 ? 166.984 197.533 163.325 1.00 43.76 612 ASP A CA 1
ATOM 9812 C C . ASP A 1 612 ? 168.373 197.260 163.884 1.00 43.65 612 ASP A C 1
ATOM 9813 O O . ASP A 1 612 ? 169.335 197.965 163.557 1.00 44.63 612 ASP A O 1
ATOM 9822 N N . GLU A 1 613 ? 168.495 196.239 164.732 1.00 47.08 613 GLU A N 1
ATOM 9823 C CA . GLU A 1 613 ? 169.797 195.890 165.288 1.00 48.47 613 GLU A CA 1
ATOM 9824 C C . GLU A 1 613 ? 170.775 195.502 164.189 1.00 44.70 613 GLU A C 1
ATOM 9825 O O . GLU A 1 613 ? 171.942 195.908 164.214 1.00 43.87 613 GLU A O 1
ATOM 9837 N N . ILE A 1 614 ? 170.319 194.708 163.219 1.00 42.46 614 ILE A N 1
ATOM 9838 C CA . ILE A 1 614 ? 171.195 194.307 162.122 1.00 38.30 614 ILE A CA 1
ATOM 9839 C C . ILE A 1 614 ? 171.587 195.515 161.280 1.00 39.91 614 ILE A C 1
ATOM 9840 O O . ILE A 1 614 ? 172.755 195.677 160.909 1.00 39.82 614 ILE A O 1
ATOM 9856 N N . LEU A 1 615 ? 170.622 196.382 160.965 1.00 40.63 615 LEU A N 1
ATOM 9857 C CA . LEU A 1 615 ? 170.912 197.527 160.110 1.00 36.11 615 LEU A CA 1
ATOM 9858 C C . LEU A 1 615 ? 171.879 198.492 160.782 1.00 41.25 615 LEU A C 1
ATOM 9859 O O . LEU A 1 615 ? 172.738 199.081 160.117 1.00 45.02 615 LEU A O 1
ATOM 9875 N N . ASN A 1 616 ? 171.759 198.669 162.099 1.00 43.49 616 ASN A N 1
ATOM 9876 C CA . ASN A 1 616 ? 172.661 199.575 162.802 1.00 40.77 616 ASN A CA 1
ATOM 9877 C C . ASN A 1 616 ? 174.107 199.105 162.701 1.00 42.87 616 ASN A C 1
ATOM 9878 O O . ASN A 1 616 ? 175.022 199.921 162.541 1.00 45.29 616 ASN A O 1
ATOM 9889 N N . ASN A 1 617 ? 174.335 197.795 162.794 1.00 41.31 617 ASN A N 1
ATOM 9890 C CA . ASN A 1 617 ? 175.678 197.230 162.808 1.00 41.21 617 ASN A CA 1
ATOM 9891 C C . ASN A 1 617 ? 176.045 196.560 161.489 1.00 39.97 617 ASN A C 1
ATOM 9892 O O . ASN A 1 617 ? 176.960 195.732 161.455 1.00 44.51 617 ASN A O 1
ATOM 9903 N N . ILE A 1 618 ? 175.359 196.906 160.399 1.00 40.12 618 ILE A N 1
ATOM 9904 C CA . ILE A 1 618 ? 175.624 196.253 159.120 1.00 39.89 618 ILE A CA 1
ATOM 9905 C C . ILE A 1 618 ? 177.062 196.498 158.681 1.00 37.05 618 ILE A C 1
ATOM 9906 O O . ILE A 1 618 ? 177.706 195.617 158.099 1.00 40.26 618 ILE A O 1
ATOM 9922 N N . ASN A 1 619 ? 177.589 197.694 158.945 1.00 39.33 619 ASN A N 1
ATOM 9923 C CA . ASN A 1 619 ? 178.949 198.005 158.518 1.00 41.78 619 ASN A CA 1
ATOM 9924 C C . ASN A 1 619 ? 179.964 197.092 159.195 1.00 39.38 619 ASN A C 1
ATOM 9925 O O . ASN A 1 619 ? 180.916 196.631 158.557 1.00 46.08 619 ASN A O 1
ATOM 9936 N N . THR A 1 620 ? 179.781 196.823 160.488 1.00 40.30 620 THR A N 1
ATOM 9937 C CA . THR A 1 620 ? 180.728 195.994 161.223 1.00 44.11 620 THR A CA 1
ATOM 9938 C C . THR A 1 620 ? 180.547 194.505 160.955 1.00 37.39 620 THR A C 1
ATOM 9939 O O . THR A 1 620 ? 181.462 193.725 161.236 1.00 36.91 620 THR A O 1
ATOM 9950 N N . ILE A 1 621 ? 179.397 194.096 160.420 1.00 40.23 621 ILE A N 1
ATOM 9951 C CA . ILE A 1 621 ? 179.154 192.681 160.162 1.00 35.32 621 ILE A CA 1
ATOM 9952 C C . ILE A 1 621 ? 179.829 192.240 158.870 1.00 36.73 621 ILE A C 1
ATOM 9953 O O . ILE A 1 621 ? 180.375 191.135 158.789 1.00 36.66 621 ILE A O 1
ATOM 9969 N N . ILE A 1 622 ? 179.804 193.090 157.844 1.00 33.36 622 ILE A N 1
ATOM 9970 C CA . ILE A 1 622 ? 180.276 192.722 156.516 1.00 32.93 622 ILE A CA 1
ATOM 9971 C C . ILE A 1 622 ? 181.675 193.257 156.237 1.00 33.96 622 ILE A C 1
ATOM 9972 O O . ILE A 1 622 ? 182.124 193.229 155.088 1.00 40.68 622 ILE A O 1
ATOM 9988 N N . CYS A 1 623 ? 182.380 193.742 157.260 1.00 37.52 623 CYS A N 1
ATOM 9989 C CA . CYS A 1 623 ? 183.688 194.341 157.023 1.00 36.77 623 CYS A CA 1
ATOM 9990 C C . CYS A 1 623 ? 184.676 193.331 156.455 1.00 39.03 623 CYS A C 1
ATOM 9991 O O . CYS A 1 623 ? 185.612 193.714 155.745 1.00 45.30 623 CYS A O 1
ATOM 9999 N N . ASP A 1 624 ? 184.487 192.045 156.750 1.00 41.86 624 ASP A N 1
ATOM 10000 C CA . ASP A 1 624 ? 185.394 191.000 156.296 1.00 42.85 624 ASP A CA 1
ATOM 10001 C C . ASP A 1 624 ? 184.847 190.187 155.130 1.00 38.27 624 ASP A C 1
ATOM 10002 O O . ASP A 1 624 ? 185.601 189.414 154.531 1.00 41.90 624 ASP A O 1
ATOM 10011 N N . LEU A 1 625 ? 183.570 190.340 154.792 1.00 37.15 625 LEU A N 1
ATOM 10012 C CA . LEU A 1 625 ? 182.976 189.557 153.721 1.00 33.43 625 LEU A CA 1
ATOM 10013 C C . LEU A 1 625 ? 183.517 189.987 152.362 1.00 39.48 625 LEU A C 1
ATOM 10014 O O . LEU A 1 625 ? 183.907 191.139 152.157 1.00 45.58 625 LEU A O 1
ATOM 10030 N N . GLN A 1 626 ? 183.545 189.038 151.431 1.00 41.83 626 GLN A N 1
ATOM 10031 C CA . GLN A 1 626 ? 183.876 189.331 150.048 1.00 38.18 626 GLN A CA 1
ATOM 10032 C C . GLN A 1 626 ? 182.656 189.896 149.329 1.00 37.94 626 GLN A C 1
ATOM 10033 O O . GLN A 1 626 ? 181.524 189.736 149.790 1.00 39.97 626 GLN A O 1
ATOM 10047 N N . PRO A 1 627 ? 182.857 190.563 148.189 1.00 43.30 627 PRO A N 1
ATOM 10048 C CA . PRO A 1 627 ? 181.725 191.251 147.540 1.00 39.37 627 PRO A CA 1
ATOM 10049 C C . PRO A 1 627 ? 180.529 190.355 147.260 1.00 38.69 627 PRO A C 1
ATOM 10050 O O . PRO A 1 627 ? 179.386 190.790 147.443 1.00 38.76 627 PRO A O 1
ATOM 10061 N N . GLN A 1 628 ? 180.752 189.112 146.830 1.00 33.08 628 GLN A N 1
ATOM 10062 C CA . GLN A 1 628 ? 179.632 188.209 146.579 1.00 34.80 628 GLN A CA 1
ATOM 10063 C C . GLN A 1 628 ? 178.921 187.846 147.876 1.00 34.82 628 GLN A C 1
ATOM 10064 O O . GLN A 1 628 ? 177.685 187.775 147.921 1.00 34.61 628 GLN A O 1
ATOM 10078 N N . GLN A 1 629 ? 179.686 187.613 148.943 1.00 35.29 629 GLN A N 1
ATOM 10079 C CA . GLN A 1 629 ? 179.078 187.363 150.244 1.00 26.89 629 GLN A CA 1
ATOM 10080 C C . GLN A 1 629 ? 178.321 188.589 150.732 1.00 27.41 629 GLN A C 1
ATOM 10081 O O . GLN A 1 629 ? 177.269 188.465 151.368 1.00 29.34 629 GLN A O 1
ATOM 10095 N N . VAL A 1 630 ? 178.838 189.784 150.441 1.00 27.47 630 VAL A N 1
ATOM 10096 C CA . VAL A 1 630 ? 178.122 191.005 150.798 1.00 27.56 630 VAL A CA 1
ATOM 10097 C C . VAL A 1 630 ? 176.799 191.079 150.049 1.00 31.74 630 VAL A C 1
ATOM 10098 O O . VAL A 1 630 ? 175.772 191.481 150.610 1.00 38.08 630 VAL A O 1
ATOM 10111 N N . HIS A 1 631 ? 176.802 190.706 148.768 1.00 29.50 631 HIS A N 1
ATOM 10112 C CA . HIS A 1 631 ? 175.560 190.699 148.001 1.00 26.65 631 HIS A CA 1
ATOM 10113 C C . HIS A 1 631 ? 174.559 189.710 148.588 1.00 26.18 631 HIS A C 1
ATOM 10114 O O . HIS A 1 631 ? 173.362 190.006 148.684 1.00 27.95 631 HIS A O 1
ATOM 10128 N N . THR A 1 632 ? 175.033 188.528 148.988 1.00 30.58 632 THR A N 1
ATOM 10129 C CA . THR A 1 632 ? 174.146 187.555 149.623 1.00 28.34 632 THR A CA 1
ATOM 10130 C C . THR A 1 632 ? 173.577 188.097 150.930 1.00 29.17 632 THR A C 1
ATOM 10131 O O . THR A 1 632 ? 172.387 187.924 151.222 1.00 29.02 632 THR A O 1
ATOM 10142 N N . PHE A 1 633 ? 174.420 188.743 151.738 1.00 31.04 633 PHE A N 1
ATOM 10143 C CA . PHE A 1 633 ? 173.954 189.319 152.993 1.00 29.83 633 PHE A CA 1
ATOM 10144 C C . PHE A 1 633 ? 172.889 190.377 152.745 1.00 27.28 633 PHE A C 1
ATOM 10145 O O . PHE A 1 633 ? 171.875 190.432 153.452 1.00 31.32 633 PHE A O 1
ATOM 10162 N N . TYR A 1 634 ? 173.107 191.228 151.743 1.00 24.92 634 TYR A N 1
ATOM 10163 C CA . TYR A 1 634 ? 172.122 192.252 151.419 1.00 24.71 634 TYR A CA 1
ATOM 10164 C C . TYR A 1 634 ? 170.817 191.626 150.949 1.00 25.55 634 TYR A C 1
ATOM 10165 O O . TYR A 1 634 ? 169.734 192.116 151.280 1.00 26.34 634 TYR A O 1
ATOM 10183 N N . GLU A 1 635 ? 170.896 190.544 150.173 1.00 28.14 635 GLU A N 1
ATOM 10184 C CA . GLU A 1 635 ? 169.677 189.863 149.745 1.00 25.98 635 GLU A CA 1
ATOM 10185 C C . GLU A 1 635 ? 168.913 189.293 150.935 1.00 28.52 635 GLU A C 1
ATOM 10186 O O . GLU A 1 635 ? 167.681 189.381 150.994 1.00 30.11 635 GLU A O 1
ATOM 10198 N N . ALA A 1 636 ? 169.627 188.694 151.890 1.00 30.43 636 ALA A N 1
ATOM 10199 C CA . ALA A 1 636 ? 168.963 188.164 153.080 1.00 23.64 636 ALA A CA 1
ATOM 10200 C C . ALA A 1 636 ? 168.293 189.276 153.880 1.00 28.42 636 ALA A C 1
ATOM 10201 O O . ALA A 1 636 ? 167.141 189.138 154.323 1.00 33.41 636 ALA A O 1
ATOM 10208 N N . VAL A 1 637 ? 168.995 190.394 154.067 1.00 28.65 637 VAL A N 1
ATOM 10209 C CA . VAL A 1 637 ? 168.412 191.511 154.803 1.00 24.24 637 VAL A CA 1
ATOM 10210 C C . VAL A 1 637 ? 167.206 192.066 154.057 1.00 25.25 637 VAL A C 1
ATOM 10211 O O . VAL A 1 637 ? 166.229 192.504 154.671 1.00 32.86 637 VAL A O 1
ATOM 10224 N N . GLY A 1 638 ? 167.256 192.068 152.725 1.00 23.79 638 GLY A N 1
ATOM 10225 C CA . GLY A 1 638 ? 166.108 192.513 151.954 1.00 25.46 638 GLY A CA 1
ATOM 10226 C C . GLY A 1 638 ? 164.917 191.587 152.101 1.00 25.03 638 GLY A C 1
ATOM 10227 O O . GLY A 1 638 ? 163.769 192.037 152.131 1.00 27.06 638 GLY A O 1
ATOM 10231 N N . TYR A 1 639 ? 165.171 190.281 152.183 1.00 34.62 639 TYR A N 1
ATOM 10232 C CA . TYR A 1 639 ? 164.091 189.346 152.482 1.00 29.56 639 TYR A CA 1
ATOM 10233 C C . TYR A 1 639 ? 163.458 189.679 153.821 1.00 30.67 639 TYR A C 1
ATOM 10234 O O . TYR A 1 639 ? 162.230 189.669 153.960 1.00 30.99 639 TYR A O 1
ATOM 10252 N N . MET A 1 640 ? 164.287 189.977 154.821 1.00 33.14 640 MET A N 1
ATOM 10253 C CA . MET A 1 640 ? 163.752 190.362 156.125 1.00 31.26 640 MET A CA 1
ATOM 10254 C C . MET A 1 640 ? 162.937 191.649 156.031 1.00 31.74 640 MET A C 1
ATOM 10255 O O . MET A 1 640 ? 161.859 191.757 156.625 1.00 30.15 640 MET A O 1
ATOM 10269 N N . ILE A 1 641 ? 163.437 192.632 155.280 1.00 34.62 641 ILE A N 1
ATOM 10270 C CA . ILE A 1 641 ? 162.766 193.925 155.170 1.00 29.01 641 ILE A CA 1
ATOM 10271 C C . ILE A 1 641 ? 161.415 193.779 154.481 1.00 33.31 641 ILE A C 1
ATOM 10272 O O . ILE A 1 641 ? 160.431 194.417 154.874 1.00 37.68 641 ILE A O 1
ATOM 10288 N N . GLY A 1 642 ? 161.345 192.952 153.439 1.00 35.45 642 GLY A N 1
ATOM 10289 C CA . GLY A 1 642 ? 160.120 192.810 152.671 1.00 31.77 642 GLY A CA 1
ATOM 10290 C C . GLY A 1 642 ? 158.948 192.266 153.459 1.00 39.64 642 GLY A C 1
ATOM 10291 O O . GLY A 1 642 ? 157.810 192.361 152.986 1.00 37.51 642 GLY A O 1
ATOM 10295 N N . ALA A 1 643 ? 159.190 191.696 154.638 1.00 41.19 643 ALA A N 1
ATOM 10296 C CA . ALA A 1 643 ? 158.113 191.170 155.464 1.00 32.29 643 ALA A CA 1
ATOM 10297 C C . ALA A 1 643 ? 157.394 192.249 156.262 1.00 41.74 643 ALA A C 1
ATOM 10298 O O . ALA A 1 643 ? 156.363 191.955 156.876 1.00 52.01 643 ALA A O 1
ATOM 10305 N N . GLN A 1 644 ? 157.904 193.478 156.271 1.00 42.97 644 GLN A N 1
ATOM 10306 C CA . GLN A 1 644 ? 157.273 194.565 157.013 1.00 43.62 644 GLN A CA 1
ATOM 10307 C C . GLN A 1 644 ? 156.019 195.017 156.276 1.00 49.73 644 GLN A C 1
ATOM 10308 O O . GLN A 1 644 ? 156.100 195.577 155.179 1.00 48.88 644 GLN A O 1
ATOM 10322 N N . THR A 1 645 ? 154.853 194.778 156.880 1.00 56.01 645 THR A N 1
ATOM 10323 C CA . THR A 1 645 ? 153.597 195.108 156.215 1.00 59.99 645 THR A CA 1
ATOM 10324 C C . THR A 1 645 ? 153.355 196.613 156.189 1.00 59.87 645 THR A C 1
ATOM 10325 O O . THR A 1 645 ? 152.825 197.142 155.206 1.00 56.58 645 THR A O 1
ATOM 10336 N N . ASP A 1 646 ? 153.726 197.316 157.256 1.00 60.54 646 ASP A N 1
ATOM 10337 C CA . ASP A 1 646 ? 153.492 198.753 157.314 1.00 61.38 646 ASP A CA 1
ATOM 10338 C C . ASP A 1 646 ? 154.287 199.466 156.227 1.00 62.77 646 ASP A C 1
ATOM 10339 O O . ASP A 1 646 ? 155.478 199.204 156.037 1.00 59.67 646 ASP A O 1
ATOM 10348 N N . GLN A 1 647 ? 153.621 200.378 155.516 1.00 61.49 647 GLN A N 1
ATOM 10349 C CA . GLN A 1 647 ? 154.259 201.046 154.387 1.00 58.79 647 GLN A CA 1
ATOM 10350 C C . GLN A 1 647 ? 155.304 202.053 154.853 1.00 61.09 647 GLN A C 1
ATOM 10351 O O . GLN A 1 647 ? 156.409 202.105 154.303 1.00 59.35 647 GLN A O 1
ATOM 10365 N N . THR A 1 648 ? 154.975 202.864 155.859 1.00 59.21 648 THR A N 1
ATOM 10366 C CA . THR A 1 648 ? 155.892 203.912 156.296 1.00 62.30 648 THR A CA 1
ATOM 10367 C C . THR A 1 648 ? 157.141 203.322 156.940 1.00 59.80 648 THR A C 1
ATOM 10368 O O . THR A 1 648 ? 158.268 203.734 156.632 1.00 58.61 648 THR A O 1
ATOM 10379 N N . VAL A 1 649 ? 156.960 202.362 157.848 1.00 55.96 649 VAL A N 1
ATOM 10380 C CA . VAL A 1 649 ? 158.107 201.724 158.483 1.00 54.43 649 VAL A CA 1
ATOM 10381 C C . VAL A 1 649 ? 158.938 200.988 157.444 1.00 52.59 649 VAL A C 1
ATOM 10382 O O . VAL A 1 649 ? 160.172 200.976 157.511 1.00 52.09 649 VAL A O 1
ATOM 10395 N N . GLN A 1 650 ? 158.279 200.361 156.469 1.00 48.18 650 GLN A N 1
ATOM 10396 C CA . GLN A 1 650 ? 159.012 199.674 155.412 1.00 48.20 650 GLN A CA 1
ATOM 10397 C C . GLN A 1 650 ? 159.847 200.652 154.596 1.00 48.57 650 GLN A C 1
ATOM 10398 O O . GLN A 1 650 ? 160.998 200.361 154.254 1.00 47.44 650 GLN A O 1
ATOM 10412 N N . GLU A 1 651 ? 159.282 201.815 154.267 1.00 48.91 651 GLU A N 1
ATOM 10413 C CA . GLU A 1 651 ? 160.035 202.817 153.521 1.00 48.39 651 GLU A CA 1
ATOM 10414 C C . GLU A 1 651 ? 161.232 203.311 154.322 1.00 49.10 651 GLU A C 1
ATOM 10415 O O . GLU A 1 651 ? 162.330 203.480 153.776 1.00 44.58 651 GLU A O 1
ATOM 10427 N N . HIS A 1 652 ? 161.037 203.555 155.619 1.00 49.02 652 HIS A N 1
ATOM 10428 C CA . HIS A 1 652 ? 162.150 203.988 156.457 1.00 43.48 652 HIS A CA 1
ATOM 10429 C C . HIS A 1 652 ? 163.232 202.918 156.528 1.00 45.17 652 HIS A C 1
ATOM 10430 O O . HIS A 1 652 ? 164.430 203.226 156.471 1.00 43.69 652 HIS A O 1
ATOM 10444 N N . LEU A 1 653 ? 162.827 201.652 156.647 1.00 40.76 653 LEU A N 1
ATOM 10445 C CA . LEU A 1 653 ? 163.793 200.559 156.666 1.00 36.36 653 LEU A CA 1
ATOM 10446 C C . LEU A 1 653 ? 164.557 200.481 155.354 1.00 36.84 653 LEU A C 1
ATOM 10447 O O . LEU A 1 653 ? 165.767 200.239 155.348 1.00 34.21 653 LEU A O 1
ATOM 10463 N N . ILE A 1 654 ? 163.865 200.666 154.230 1.00 38.13 654 ILE A N 1
ATOM 10464 C CA . ILE A 1 654 ? 164.533 200.621 152.934 1.00 35.86 654 ILE A CA 1
ATOM 10465 C C . ILE A 1 654 ? 165.544 201.753 152.822 1.00 33.90 654 ILE A C 1
ATOM 10466 O O . ILE A 1 654 ? 166.663 201.561 152.332 1.00 29.94 654 ILE A O 1
ATOM 10482 N N . GLU A 1 655 ? 165.166 202.952 153.269 1.00 39.81 655 GLU A N 1
ATOM 10483 C CA . GLU A 1 655 ? 166.097 204.076 153.231 1.00 36.92 655 GLU A CA 1
ATOM 10484 C C . GLU A 1 655 ? 167.325 203.801 154.089 1.00 35.30 655 GLU A C 1
ATOM 10485 O O . GLU A 1 655 ? 168.458 204.056 153.665 1.00 28.20 655 GLU A O 1
ATOM 10497 N N . LYS A 1 656 ? 167.120 203.280 155.300 1.00 38.19 656 LYS A N 1
ATOM 10498 C CA . LYS A 1 656 ? 168.242 202.949 156.173 1.00 32.96 656 LYS A CA 1
ATOM 10499 C C . LYS A 1 656 ? 169.041 201.760 155.660 1.00 33.82 656 LYS A C 1
ATOM 10500 O O . LYS A 1 656 ? 170.188 201.569 156.076 1.00 35.33 656 LYS A O 1
ATOM 10519 N N . TYR A 1 657 ? 168.461 200.970 154.762 1.00 36.80 657 TYR A N 1
ATOM 10520 C CA . TYR A 1 657 ? 169.035 199.716 154.297 1.00 27.57 657 TYR A CA 1
ATOM 10521 C C . TYR A 1 657 ? 170.013 199.908 153.147 1.00 30.63 657 TYR A C 1
ATOM 10522 O O . TYR A 1 657 ? 170.982 199.149 153.037 1.00 29.31 657 TYR A O 1
ATOM 10540 N N . MET A 1 658 ? 169.797 200.916 152.305 1.00 29.36 658 MET A N 1
ATOM 10541 C CA . MET A 1 658 ? 170.660 201.193 151.166 1.00 25.22 658 MET A CA 1
ATOM 10542 C C . MET A 1 658 ? 171.635 202.331 151.435 1.00 29.11 658 MET A C 1
ATOM 10543 O O . MET A 1 658 ? 172.257 202.835 150.496 1.00 34.75 658 MET A O 1
ATOM 10557 N N . LEU A 1 659 ? 171.792 202.738 152.695 1.00 35.04 659 LEU A N 1
ATOM 10558 C CA . LEU A 1 659 ? 172.593 203.916 153.010 1.00 31.74 659 LEU A CA 1
ATOM 10559 C C . LEU A 1 659 ? 174.048 203.731 152.599 1.00 29.45 659 LEU A C 1
ATOM 10560 O O . LEU A 1 659 ? 174.654 204.624 151.994 1.00 33.67 659 LEU A O 1
ATOM 10576 N N . LEU A 1 660 ? 174.635 202.585 152.933 1.00 29.61 660 LEU A N 1
ATOM 10577 C CA . LEU A 1 660 ? 176.048 202.373 152.623 1.00 34.58 660 LEU A CA 1
ATOM 10578 C C . LEU A 1 660 ? 176.312 202.341 151.126 1.00 32.71 660 LEU A C 1
ATOM 10579 O O . LEU A 1 660 ? 177.239 203.035 150.672 1.00 37.88 660 LEU A O 1
ATOM 10595 N N . PRO A 1 661 ? 175.580 201.573 150.311 1.00 34.43 661 PRO A N 1
ATOM 10596 C CA . PRO A 1 661 ? 175.771 201.691 148.856 1.00 31.92 661 PRO A CA 1
ATOM 10597 C C . PRO A 1 661 ? 175.467 203.080 148.327 1.00 31.32 661 PRO A C 1
ATOM 10598 O O . PRO A 1 661 ? 176.142 203.551 147.402 1.00 33.55 661 PRO A O 1
ATOM 10609 N N . ASN A 1 662 ? 174.460 203.748 148.894 1.00 28.02 662 ASN A N 1
ATOM 10610 C CA . ASN A 1 662 ? 174.059 205.058 148.393 1.00 24.88 662 ASN A CA 1
ATOM 10611 C C . ASN A 1 662 ? 175.135 206.106 148.630 1.00 27.41 662 ASN A C 1
ATOM 10612 O O . ASN A 1 662 ? 175.284 207.024 147.821 1.00 33.13 662 ASN A O 1
ATOM 10623 N N . GLN A 1 663 ? 175.887 205.999 149.725 1.00 31.81 663 GLN A N 1
ATOM 10624 C CA . GLN A 1 663 ? 176.973 206.947 149.957 1.00 31.59 663 GLN A CA 1
ATOM 10625 C C . GLN A 1 663 ? 178.007 206.874 148.840 1.00 33.81 663 GLN A C 1
ATOM 10626 O O . GLN A 1 663 ? 178.409 207.900 148.274 1.00 38.27 663 GLN A O 1
ATOM 10640 N N . VAL A 1 664 ? 178.441 205.659 148.500 1.00 34.58 664 VAL A N 1
ATOM 10641 C CA . VAL A 1 664 ? 179.424 205.493 147.435 1.00 35.60 664 VAL A CA 1
ATOM 10642 C C . VAL A 1 664 ? 178.830 205.916 146.099 1.00 38.56 664 VAL A C 1
ATOM 10643 O O . VAL A 1 664 ? 179.507 206.535 145.269 1.00 40.17 664 VAL A O 1
ATOM 10656 N N . TRP A 1 665 ? 177.557 205.589 145.870 1.00 38.29 665 TRP A N 1
ATOM 10657 C CA . TRP A 1 665 ? 176.898 205.994 144.635 1.00 33.93 665 TRP A CA 1
ATOM 10658 C C . TRP A 1 665 ? 176.915 207.508 144.482 1.00 34.03 665 TRP A C 1
ATOM 10659 O O . TRP A 1 665 ? 177.271 208.034 143.422 1.00 42.13 665 TRP A O 1
ATOM 10680 N N . ASP A 1 666 ? 176.534 208.227 145.540 1.00 36.41 666 ASP A N 1
ATOM 10681 C CA . ASP A 1 666 ? 176.494 209.684 145.482 1.00 35.45 666 ASP A CA 1
ATOM 10682 C C . ASP A 1 666 ? 177.885 210.268 145.292 1.00 38.49 666 ASP A C 1
ATOM 10683 O O . ASP A 1 666 ? 178.064 211.226 144.532 1.00 42.61 666 ASP A O 1
ATOM 10692 N N . SER A 1 667 ? 178.885 209.712 145.979 1.00 39.66 667 SER A N 1
ATOM 10693 C CA . SER A 1 667 ? 180.245 210.203 145.792 1.00 42.49 667 SER A CA 1
ATOM 10694 C C . SER A 1 667 ? 180.692 210.034 144.346 1.00 47.28 667 SER A C 1
ATOM 10695 O O . SER A 1 667 ? 181.272 210.953 143.751 1.00 49.67 667 SER A O 1
ATOM 10703 N N . ILE A 1 668 ? 180.416 208.868 143.756 1.00 43.88 668 ILE A N 1
ATOM 10704 C CA . ILE A 1 668 ? 180.808 208.623 142.370 1.00 39.93 668 ILE A CA 1
ATOM 10705 C C . ILE A 1 668 ? 180.065 209.565 141.432 1.00 42.71 668 ILE A C 1
ATOM 10706 O O . ILE A 1 668 ? 180.638 210.081 140.466 1.00 51.10 668 ILE A O 1
ATOM 10722 N N . ILE A 1 669 ? 178.775 209.788 141.685 1.00 41.89 669 ILE A N 1
ATOM 10723 C CA . ILE A 1 669 ? 177.994 210.665 140.819 1.00 44.06 669 ILE A CA 1
ATOM 10724 C C . ILE A 1 669 ? 178.539 212.086 140.871 1.00 48.42 669 ILE A C 1
ATOM 10725 O O . ILE A 1 669 ? 178.654 212.759 139.840 1.00 54.30 669 ILE A O 1
ATOM 10741 N N . GLN A 1 670 ? 178.869 212.573 142.070 1.00 50.37 670 GLN A N 1
ATOM 10742 C CA . GLN A 1 670 ? 179.437 213.913 142.181 1.00 51.61 670 GLN A CA 1
ATOM 10743 C C . GLN A 1 670 ? 180.783 213.998 141.472 1.00 50.58 670 GLN A C 1
ATOM 10744 O O . GLN A 1 670 ? 181.068 214.983 140.779 1.00 53.18 670 GLN A O 1
ATOM 10758 N N . GLN A 1 671 ? 181.624 212.973 141.627 1.00 48.89 671 GLN A N 1
ATOM 10759 C CA . GLN A 1 671 ? 182.903 212.974 140.924 1.00 51.66 671 GLN A CA 1
ATOM 10760 C C . GLN A 1 671 ? 182.698 213.025 139.415 1.00 56.39 671 GLN A C 1
ATOM 10761 O O . GLN A 1 671 ? 183.402 213.756 138.709 1.00 57.33 671 GLN A O 1
ATOM 10775 N N . ALA A 1 672 ? 181.739 212.250 138.902 1.00 59.91 672 ALA A N 1
ATOM 10776 C CA . ALA A 1 672 ? 181.468 212.253 137.468 1.00 57.02 672 ALA A CA 1
ATOM 10777 C C . ALA A 1 672 ? 180.961 213.612 137.007 1.00 60.49 672 ALA A C 1
ATOM 10778 O O . ALA A 1 672 ? 181.371 214.112 135.953 1.00 62.31 672 ALA A O 1
ATOM 10785 N N . THR A 1 673 ? 180.066 214.227 137.783 1.00 58.69 673 THR A N 1
ATOM 10786 C CA . THR A 1 673 ? 179.568 215.550 137.423 1.00 61.87 673 THR A CA 1
ATOM 10787 C C . THR A 1 673 ? 180.705 216.560 137.365 1.00 60.13 673 THR A C 1
ATOM 10788 O O . THR A 1 673 ? 180.764 217.390 136.451 1.00 55.41 673 THR A O 1
ATOM 10799 N N . LYS A 1 674 ? 181.620 216.505 138.334 1.00 62.41 674 LYS A N 1
ATOM 10800 C CA . LYS A 1 674 ? 182.791 217.373 138.283 1.00 63.92 674 LYS A CA 1
ATOM 10801 C C . LYS A 1 674 ? 183.643 217.070 137.057 1.00 67.56 674 LYS A C 1
ATOM 10802 O O . LYS A 1 674 ? 184.122 217.988 136.382 1.00 64.37 674 LYS A O 1
ATOM 10821 N N . ASN A 1 675 ? 183.841 215.789 136.752 1.00 67.72 675 ASN A N 1
ATOM 10822 C CA . ASN A 1 675 ? 184.664 215.382 135.618 1.00 69.96 675 ASN A CA 1
ATOM 10823 C C . ASN A 1 675 ? 184.211 214.005 135.163 1.00 70.47 675 ASN A C 1
ATOM 10824 O O . ASN A 1 675 ? 184.319 213.037 135.920 1.00 69.38 675 ASN A O 1
ATOM 10835 N N . VAL A 1 676 ? 183.707 213.918 133.929 1.00 68.18 676 VAL A N 1
ATOM 10836 C CA . VAL A 1 676 ? 183.221 212.645 133.411 1.00 64.51 676 VAL A CA 1
ATOM 10837 C C . VAL A 1 676 ? 184.355 211.646 133.220 1.00 65.42 676 VAL A C 1
ATOM 10838 O O . VAL A 1 676 ? 184.110 210.435 133.194 1.00 66.30 676 VAL A O 1
ATOM 10851 N N . ASP A 1 677 ? 185.597 212.119 133.103 1.00 66.81 677 ASP A N 1
ATOM 10852 C CA . ASP A 1 677 ? 186.721 211.212 132.894 1.00 70.22 677 ASP A CA 1
ATOM 10853 C C . ASP A 1 677 ? 186.867 210.204 134.026 1.00 67.45 677 ASP A C 1
ATOM 10854 O O . ASP A 1 677 ? 187.488 209.154 133.829 1.00 62.34 677 ASP A O 1
ATOM 10863 N N . ILE A 1 678 ? 186.315 210.497 135.205 1.00 67.99 678 ILE A N 1
ATOM 10864 C CA . ILE A 1 678 ? 186.395 209.553 136.314 1.00 62.60 678 ILE A CA 1
ATOM 10865 C C . ILE A 1 678 ? 185.707 208.245 135.956 1.00 59.02 678 ILE A C 1
ATOM 10866 O O . ILE A 1 678 ? 186.062 207.183 136.482 1.00 58.86 678 ILE A O 1
ATOM 10882 N N . LEU A 1 679 ? 184.715 208.291 135.065 1.00 59.98 679 LEU A N 1
ATOM 10883 C CA . LEU A 1 679 ? 184.040 207.072 134.639 1.00 57.39 679 LEU A CA 1
ATOM 10884 C C . LEU A 1 679 ? 184.948 206.153 133.834 1.00 59.68 679 LEU A C 1
ATOM 10885 O O . LEU A 1 679 ? 184.585 204.993 133.616 1.00 59.37 679 LEU A O 1
ATOM 10901 N N . LYS A 1 680 ? 186.104 206.637 133.385 1.00 63.55 680 LYS A N 1
ATOM 10902 C CA . LYS A 1 680 ? 187.097 205.792 132.737 1.00 59.32 680 LYS A CA 1
ATOM 10903 C C . LYS A 1 680 ? 188.080 205.173 133.722 1.00 61.46 680 LYS A C 1
ATOM 10904 O O . LYS A 1 680 ? 188.918 204.365 133.310 1.00 64.45 680 LYS A O 1
ATOM 10923 N N . ASP A 1 681 ? 188.005 205.535 134.998 1.00 60.48 681 ASP A N 1
ATOM 10924 C CA . ASP A 1 681 ? 188.890 204.959 136.002 1.00 58.14 681 ASP A CA 1
ATOM 10925 C C . ASP A 1 681 ? 188.411 203.556 136.352 1.00 57.20 681 ASP A C 1
ATOM 10926 O O . ASP A 1 681 ? 187.262 203.397 136.779 1.00 57.59 681 ASP A O 1
ATOM 10935 N N . PRO A 1 682 ? 189.242 202.520 136.197 1.00 63.27 682 PRO A N 1
ATOM 10936 C CA . PRO A 1 682 ? 188.735 201.156 136.428 1.00 63.63 682 PRO A CA 1
ATOM 10937 C C . PRO A 1 682 ? 188.143 200.950 137.811 1.00 60.21 682 PRO A C 1
ATOM 10938 O O . PRO A 1 682 ? 187.114 200.275 137.939 1.00 57.68 682 PRO A O 1
ATOM 10949 N N . GLU A 1 683 ? 188.749 201.531 138.849 1.00 62.20 683 GLU A N 1
ATOM 10950 C CA . GLU A 1 683 ? 188.249 201.329 140.206 1.00 63.53 683 GLU A CA 1
ATOM 10951 C C . GLU A 1 683 ? 186.837 201.877 140.360 1.00 59.29 683 GLU A C 1
ATOM 10952 O O . GLU A 1 683 ? 185.988 201.260 141.016 1.00 57.71 683 GLU A O 1
ATOM 10964 N N . THR A 1 684 ? 186.566 203.041 139.767 1.00 54.14 684 THR A N 1
ATOM 10965 C CA . THR A 1 684 ? 185.216 203.588 139.810 1.00 53.30 684 THR A CA 1
ATOM 10966 C C . THR A 1 684 ? 184.227 202.647 139.136 1.00 54.02 684 THR A C 1
ATOM 10967 O O . THR A 1 684 ? 183.097 202.478 139.608 1.00 50.57 684 THR A O 1
ATOM 10978 N N . VAL A 1 685 ? 184.635 202.022 138.029 1.00 54.04 685 VAL A N 1
ATOM 10979 C CA . VAL A 1 685 ? 183.742 201.104 137.330 1.00 48.65 685 VAL A CA 1
ATOM 10980 C C . VAL A 1 685 ? 183.474 199.867 138.180 1.00 50.79 685 VAL A C 1
ATOM 10981 O O . VAL A 1 685 ? 182.342 199.372 138.233 1.00 51.67 685 VAL A O 1
ATOM 10994 N N . LYS A 1 686 ? 184.502 199.342 138.853 1.00 49.82 686 LYS A N 1
ATOM 10995 C CA . LYS A 1 686 ? 184.275 198.202 139.738 1.00 49.88 686 LYS A CA 1
ATOM 10996 C C . LYS A 1 686 ? 183.323 198.575 140.867 1.00 51.17 686 LYS A C 1
ATOM 10997 O O . LYS A 1 686 ? 182.434 197.793 141.227 1.00 51.74 686 LYS A O 1
ATOM 11016 N N . GLN A 1 687 ? 183.502 199.765 141.445 1.00 50.84 687 GLN A N 1
ATOM 11017 C CA . GLN A 1 687 ? 182.609 200.202 142.512 1.00 47.47 687 GLN A CA 1
ATOM 11018 C C . GLN A 1 687 ? 181.177 200.326 142.011 1.00 44.76 687 GLN A C 1
ATOM 11019 O O . GLN A 1 687 ? 180.232 199.924 142.701 1.00 43.96 687 GLN A O 1
ATOM 11033 N N . LEU A 1 688 ? 180.996 200.886 140.814 1.00 42.06 688 LEU A N 1
ATOM 11034 C CA . LEU A 1 688 ? 179.657 201.006 140.247 1.00 40.00 688 LEU A CA 1
ATOM 11035 C C . LEU A 1 688 ? 179.036 199.635 140.013 1.00 39.82 688 LEU A C 1
ATOM 11036 O O . LEU A 1 688 ? 177.848 199.426 140.286 1.00 37.11 688 LEU A O 1
ATOM 11052 N N . GLY A 1 689 ? 179.824 198.690 139.497 1.00 45.91 689 GLY A N 1
ATOM 11053 C CA . GLY A 1 689 ? 179.314 197.344 139.299 1.00 39.47 689 GLY A CA 1
ATOM 11054 C C . GLY A 1 689 ? 178.889 196.689 140.598 1.00 39.09 689 GLY A C 1
ATOM 11055 O O . GLY A 1 689 ? 177.838 196.049 140.667 1.00 42.21 689 GLY A O 1
ATOM 11059 N N . SER A 1 690 ? 179.699 196.844 141.647 1.00 40.48 690 SER A N 1
ATOM 11060 C CA . SER A 1 690 ? 179.337 196.286 142.947 1.00 38.10 690 SER A CA 1
ATOM 11061 C C . SER A 1 690 ? 178.063 196.925 143.487 1.00 29.72 690 SER A C 1
ATOM 11062 O O . SER A 1 690 ? 177.186 196.232 144.019 1.00 33.22 690 SER A O 1
ATOM 11070 N N . ILE A 1 691 ? 177.942 198.248 143.357 1.00 29.84 691 ILE A N 1
ATOM 11071 C CA . ILE A 1 691 ? 176.752 198.936 143.848 1.00 30.58 691 ILE A CA 1
ATOM 11072 C C . ILE A 1 691 ? 175.516 198.449 143.105 1.00 33.15 691 ILE A C 1
ATOM 11073 O O . ILE A 1 691 ? 174.458 198.223 143.705 1.00 31.18 691 ILE A O 1
ATOM 11089 N N . LEU A 1 692 ? 175.626 198.281 141.786 1.00 36.46 692 LEU A N 1
ATOM 11090 C CA . LEU A 1 692 ? 174.473 197.846 141.007 1.00 30.89 692 LEU A CA 1
ATOM 11091 C C . LEU A 1 692 ? 174.118 196.393 141.302 1.00 32.50 692 LEU A C 1
ATOM 11092 O O . LEU A 1 692 ? 172.939 196.030 141.307 1.00 37.30 692 LEU A O 1
ATOM 11108 N N . LYS A 1 693 ? 175.119 195.544 141.551 1.00 34.52 693 LYS A N 1
ATOM 11109 C CA . LYS A 1 693 ? 174.828 194.172 141.958 1.00 30.27 693 LYS A CA 1
ATOM 11110 C C . LYS A 1 693 ? 174.096 194.143 143.293 1.00 29.26 693 LYS A C 1
ATOM 11111 O O . LYS A 1 693 ? 173.128 193.388 143.470 1.00 32.64 693 LYS A O 1
ATOM 11130 N N . THR A 1 694 ? 174.545 194.962 144.246 1.00 30.29 694 THR A N 1
ATOM 11131 C CA . THR A 1 694 ? 173.848 195.062 145.524 1.00 29.05 694 THR A CA 1
ATOM 11132 C C . THR A 1 694 ? 172.411 195.519 145.323 1.00 27.31 694 THR A C 1
ATOM 11133 O O . THR A 1 694 ? 171.486 194.983 145.944 1.00 31.44 694 THR A O 1
ATOM 11144 N N . ASN A 1 695 ? 172.207 196.513 144.458 1.00 26.63 695 ASN A N 1
ATOM 11145 C CA . ASN A 1 695 ? 170.859 197.003 144.195 1.00 26.54 695 ASN A CA 1
ATOM 11146 C C . ASN A 1 695 ? 169.991 195.925 143.557 1.00 29.26 695 ASN A C 1
ATOM 11147 O O . ASN A 1 695 ? 168.806 195.806 143.878 1.00 26.41 695 ASN A O 1
ATOM 11158 N N . VAL A 1 696 ? 170.558 195.141 142.640 1.00 31.32 696 VAL A N 1
ATOM 11159 C CA . VAL A 1 696 ? 169.793 194.080 141.987 1.00 26.25 696 VAL A CA 1
ATOM 11160 C C . VAL A 1 696 ? 169.359 193.037 143.009 1.00 30.94 696 VAL A C 1
ATOM 11161 O O . VAL A 1 696 ? 168.204 192.594 143.022 1.00 32.81 696 VAL A O 1
ATOM 11174 N N . ARG A 1 697 ? 170.282 192.625 143.880 1.00 27.45 697 ARG A N 1
ATOM 11175 C CA . ARG A 1 697 ? 169.931 191.646 144.905 1.00 25.84 697 ARG A CA 1
ATOM 11176 C C . ARG A 1 697 ? 168.879 192.198 145.859 1.00 27.17 697 ARG A C 1
ATOM 11177 O O . ARG A 1 697 ? 167.932 191.492 146.231 1.00 30.03 697 ARG A O 1
ATOM 11198 N N . ALA A 1 698 ? 169.027 193.459 146.268 1.00 29.50 698 ALA A N 1
ATOM 11199 C CA . ALA A 1 698 ? 168.046 194.068 147.158 1.00 24.42 698 ALA A CA 1
ATOM 11200 C C . ALA A 1 698 ? 166.680 194.155 146.494 1.00 26.22 698 ALA A C 1
ATOM 11201 O O . ALA A 1 698 ? 165.653 193.935 147.142 1.00 27.64 698 ALA A O 1
ATOM 11208 N N . CYS A 1 699 ? 166.644 194.497 145.205 1.00 27.95 699 CYS A N 1
ATOM 11209 C CA . CYS A 1 699 ? 165.378 194.549 144.485 1.00 27.23 699 CYS A CA 1
ATOM 11210 C C . CYS A 1 699 ? 164.733 193.175 144.419 1.00 33.61 699 CYS A C 1
ATOM 11211 O O . CYS A 1 699 ? 163.519 193.038 144.613 1.00 34.53 699 CYS A O 1
ATOM 11219 N N . LYS A 1 700 ? 165.530 192.144 144.137 1.00 32.73 700 LYS A N 1
ATOM 11220 C CA . LYS A 1 700 ? 164.994 190.790 144.090 1.00 32.82 700 LYS A CA 1
ATOM 11221 C C . LYS A 1 700 ? 164.406 190.392 145.436 1.00 32.81 700 LYS A C 1
ATOM 11222 O O . LYS A 1 700 ? 163.322 189.801 145.500 1.00 31.77 700 LYS A O 1
ATOM 11241 N N . ALA A 1 701 ? 165.105 190.716 146.524 1.00 36.77 701 ALA A N 1
ATOM 11242 C CA . ALA A 1 701 ? 164.634 190.321 147.846 1.00 28.57 701 ALA A CA 1
ATOM 11243 C C . ALA A 1 701 ? 163.398 191.111 148.267 1.00 27.56 701 ALA A C 1
ATOM 11244 O O . ALA A 1 701 ? 162.460 190.543 148.836 1.00 31.27 701 ALA A O 1
ATOM 11251 N N . VAL A 1 702 ? 163.372 192.412 147.995 1.00 30.02 702 VAL A N 1
ATOM 11252 C CA . VAL A 1 702 ? 162.317 193.285 148.508 1.00 30.39 702 VAL A CA 1
ATOM 11253 C C . VAL A 1 702 ? 161.091 193.269 147.606 1.00 31.95 702 VAL A C 1
ATOM 11254 O O . VAL A 1 702 ? 159.968 193.063 148.073 1.00 36.62 702 VAL A O 1
ATOM 11267 N N . GLY A 1 703 ? 161.277 193.503 146.310 1.00 33.97 703 GLY A N 1
ATOM 11268 C CA . GLY A 1 703 ? 160.166 193.512 145.378 1.00 32.22 703 GLY A CA 1
ATOM 11269 C C . GLY A 1 703 ? 159.671 194.900 145.033 1.00 32.51 703 GLY A C 1
ATOM 11270 O O . GLY A 1 703 ? 160.467 195.827 144.863 1.00 36.85 703 GLY A O 1
ATOM 11274 N N . HIS A 1 704 ? 158.352 195.051 144.925 1.00 32.87 704 HIS A N 1
ATOM 11275 C CA . HIS A 1 704 ? 157.781 196.329 144.504 1.00 36.35 704 HIS A CA 1
ATOM 11276 C C . HIS A 1 704 ? 158.203 197.493 145.390 1.00 38.70 704 HIS A C 1
ATOM 11277 O O . HIS A 1 704 ? 158.611 198.533 144.846 1.00 39.59 704 HIS A O 1
ATOM 11291 N N . PRO A 1 705 ? 158.133 197.410 146.724 1.00 34.33 705 PRO A N 1
ATOM 11292 C CA . PRO A 1 705 ? 158.475 198.584 147.548 1.00 33.12 705 PRO A CA 1
ATOM 11293 C C . PRO A 1 705 ? 159.892 199.092 147.344 1.00 33.94 705 PRO A C 1
ATOM 11294 O O . PRO A 1 705 ? 160.209 200.183 147.831 1.00 37.84 705 PRO A O 1
ATOM 11305 N N . PHE A 1 706 ? 160.748 198.347 146.646 1.00 29.53 706 PHE A N 1
ATOM 11306 C CA . PHE A 1 706 ? 162.085 198.824 146.321 1.00 29.08 706 PHE A CA 1
ATOM 11307 C C . PHE A 1 706 ? 162.063 199.997 145.352 1.00 34.73 706 PHE A C 1
ATOM 11308 O O . PHE A 1 706 ? 163.100 200.641 145.162 1.00 38.50 706 PHE A O 1
ATOM 11325 N N . VAL A 1 707 ? 160.907 200.290 144.751 1.00 34.21 707 VAL A N 1
ATOM 11326 C CA . VAL A 1 707 ? 160.811 201.347 143.747 1.00 37.94 707 VAL A CA 1
ATOM 11327 C C . VAL A 1 707 ? 161.497 202.617 144.229 1.00 39.60 707 VAL A C 1
ATOM 11328 O O . VAL A 1 707 ? 162.242 203.260 143.479 1.00 44.12 707 VAL A O 1
ATOM 11341 N N . ILE A 1 708 ? 161.282 202.984 145.494 1.00 37.77 708 ILE A N 1
ATOM 11342 C CA . ILE A 1 708 ? 161.829 204.241 145.997 1.00 40.35 708 ILE A CA 1
ATOM 11343 C C . ILE A 1 708 ? 163.335 204.284 145.774 1.00 36.64 708 ILE A C 1
ATOM 11344 O O . ILE A 1 708 ? 163.866 205.242 145.199 1.00 40.09 708 ILE A O 1
ATOM 11360 N N . GLN A 1 709 ? 164.039 203.220 146.164 1.00 33.01 709 GLN A N 1
ATOM 11361 C CA . GLN A 1 709 ? 165.479 203.184 145.944 1.00 32.53 709 GLN A CA 1
ATOM 11362 C C . GLN A 1 709 ? 165.795 203.364 144.466 1.00 35.84 709 GLN A C 1
ATOM 11363 O O . GLN A 1 709 ? 166.632 204.194 144.093 1.00 35.97 709 GLN A O 1
ATOM 11377 N N . LEU A 1 710 ? 165.102 202.619 143.603 1.00 35.28 710 LEU A N 1
ATOM 11378 C CA . LEU A 1 710 ? 165.284 202.806 142.170 1.00 35.56 710 LEU A CA 1
ATOM 11379 C C . LEU A 1 710 ? 164.979 204.246 141.783 1.00 35.74 710 LEU A C 1
ATOM 11380 O O . LEU A 1 710 ? 165.768 204.897 141.087 1.00 42.26 710 LEU A O 1
ATOM 11396 N N . GLY A 1 711 ? 163.857 204.778 142.274 1.00 35.77 711 GLY A N 1
ATOM 11397 C CA . GLY A 1 711 ? 163.511 206.151 141.960 1.00 32.60 711 GLY A CA 1
ATOM 11398 C C . GLY A 1 711 ? 164.581 207.130 142.392 1.00 32.17 711 GLY A C 1
ATOM 11399 O O . GLY A 1 711 ? 164.699 208.219 141.825 1.00 43.99 711 GLY A O 1
ATOM 11403 N N . ARG A 1 712 ? 165.380 206.757 143.392 1.00 34.19 712 ARG A N 1
ATOM 11404 C CA . ARG A 1 712 ? 166.421 207.649 143.879 1.00 34.15 712 ARG A CA 1
ATOM 11405 C C . ARG A 1 712 ? 167.609 207.713 142.930 1.00 31.96 712 ARG A C 1
ATOM 11406 O O . ARG A 1 712 ? 168.286 208.745 142.868 1.00 35.46 712 ARG A O 1
ATOM 11427 N N . ILE A 1 713 ? 167.881 206.642 142.187 1.00 29.87 713 ILE A N 1
ATOM 11428 C CA . ILE A 1 713 ? 169.076 206.571 141.353 1.00 30.80 713 ILE A CA 1
ATOM 11429 C C . ILE A 1 713 ? 168.763 206.450 139.872 1.00 36.03 713 ILE A C 1
ATOM 11430 O O . ILE A 1 713 ? 169.670 206.650 139.049 1.00 38.07 713 ILE A O 1
ATOM 11446 N N . TYR A 1 714 ? 167.512 206.167 139.503 1.00 34.36 714 TYR A N 1
ATOM 11447 C CA . TYR A 1 714 ? 167.168 205.825 138.130 1.00 32.05 714 TYR A CA 1
ATOM 11448 C C . TYR A 1 714 ? 167.852 206.738 137.118 1.00 33.47 714 TYR A C 1
ATOM 11449 O O . TYR A 1 714 ? 168.722 206.301 136.356 1.00 35.96 714 TYR A O 1
ATOM 11467 N N . LEU A 1 715 ? 167.508 208.027 137.139 1.00 36.71 715 LEU A N 1
ATOM 11468 C CA . LEU A 1 715 ? 168.062 208.952 136.157 1.00 38.38 715 LEU A CA 1
ATOM 11469 C C . LEU A 1 715 ? 169.584 208.920 136.180 1.00 35.59 715 LEU A C 1
ATOM 11470 O O . LEU A 1 715 ? 170.230 208.772 135.136 1.00 42.05 715 LEU A O 1
ATOM 11486 N N . ASP A 1 716 ? 170.175 209.017 137.371 1.00 33.30 716 ASP A N 1
ATOM 11487 C CA . ASP A 1 716 ? 171.629 208.995 137.461 1.00 30.25 716 ASP A CA 1
ATOM 11488 C C . ASP A 1 716 ? 172.179 207.708 136.866 1.00 38.46 716 ASP A C 1
ATOM 11489 O O . ASP A 1 716 ? 173.162 207.730 136.115 1.00 39.13 716 ASP A O 1
ATOM 11498 N N . MET A 1 717 ? 171.535 206.579 137.165 1.00 40.12 717 MET A N 1
ATOM 11499 C CA . MET A 1 717 ? 171.934 205.319 136.554 1.00 33.99 717 MET A CA 1
ATOM 11500 C C . MET A 1 717 ? 171.929 205.439 135.038 1.00 36.38 717 MET A C 1
ATOM 11501 O O . MET A 1 717 ? 172.914 205.103 134.371 1.00 40.84 717 MET A O 1
ATOM 11515 N N . LEU A 1 718 ? 170.836 205.963 134.479 1.00 34.55 718 LEU A N 1
ATOM 11516 C CA . LEU A 1 718 ? 170.746 206.101 133.032 1.00 28.99 718 LEU A CA 1
ATOM 11517 C C . LEU A 1 718 ? 171.831 207.020 132.496 1.00 30.68 718 LEU A C 1
ATOM 11518 O O . LEU A 1 718 ? 172.247 206.879 131.342 1.00 39.71 718 LEU A O 1
ATOM 11534 N N . ASN A 1 719 ? 172.304 207.963 133.312 1.00 36.21 719 ASN A N 1
ATOM 11535 C CA . ASN A 1 719 ? 173.398 208.820 132.874 1.00 38.21 719 ASN A CA 1
ATOM 11536 C C . ASN A 1 719 ? 174.720 208.068 132.890 1.00 35.19 719 ASN A C 1
ATOM 11537 O O . ASN A 1 719 ? 175.570 208.277 132.018 1.00 37.27 719 ASN A O 1
ATOM 11548 N N . VAL A 1 720 ? 174.917 207.194 133.879 1.00 35.37 720 VAL A N 1
ATOM 11549 C CA . VAL A 1 720 ? 176.141 206.401 133.920 1.00 37.79 720 VAL A CA 1
ATOM 11550 C C . VAL A 1 720 ? 176.130 205.362 132.810 1.00 41.02 720 VAL A C 1
ATOM 11551 O O . VAL A 1 720 ? 177.153 205.115 132.160 1.00 44.12 720 VAL A O 1
ATOM 11564 N N . TYR A 1 721 ? 174.976 204.737 132.575 1.00 38.73 721 TYR A N 1
ATOM 11565 C CA . TYR A 1 721 ? 174.864 203.753 131.507 1.00 36.94 721 TYR A CA 1
ATOM 11566 C C . TYR A 1 721 ? 175.281 204.358 130.173 1.00 39.21 721 TYR A C 1
ATOM 11567 O O . TYR A 1 721 ? 176.301 203.972 129.588 1.00 44.65 721 TYR A O 1
ATOM 11585 N N . LYS A 1 722 ? 174.525 205.353 129.706 1.00 42.16 722 LYS A N 1
ATOM 11586 C CA . LYS A 1 722 ? 174.739 205.887 128.367 1.00 44.59 722 LYS A CA 1
ATOM 11587 C C . LYS A 1 722 ? 176.196 206.271 128.161 1.00 40.48 722 LYS A C 1
ATOM 11588 O O . LYS A 1 722 ? 176.847 205.803 127.219 1.00 50.50 722 LYS A O 1
ATOM 11607 N N . CYS A 1 723 ? 176.744 207.079 129.068 1.00 38.29 723 CYS A N 1
ATOM 11608 C CA . CYS A 1 723 ? 178.133 207.493 128.929 1.00 40.91 723 CYS A CA 1
ATOM 11609 C C . CYS A 1 723 ? 179.034 206.279 128.761 1.00 42.96 723 CYS A C 1
ATOM 11610 O O . CYS A 1 723 ? 179.775 206.171 127.776 1.00 52.26 723 CYS A O 1
ATOM 11618 N N . LEU A 1 724 ? 178.927 205.317 129.680 1.00 47.69 724 LEU A N 1
ATOM 11619 C CA . LEU A 1 724 ? 179.749 204.117 129.577 1.00 44.17 724 LEU A CA 1
ATOM 11620 C C . LEU A 1 724 ? 179.554 203.457 128.223 1.00 42.43 724 LEU A C 1
ATOM 11621 O O . LEU A 1 724 ? 180.526 203.135 127.528 1.00 46.32 724 LEU A O 1
ATOM 11637 N N . SER A 1 725 ? 178.296 203.292 127.809 1.00 43.79 725 SER A N 1
ATOM 11638 C CA . SER A 1 725 ? 178.026 202.689 126.512 1.00 44.05 725 SER A CA 1
ATOM 11639 C C . SER A 1 725 ? 178.820 203.398 125.428 1.00 44.28 725 SER A C 1
ATOM 11640 O O . SER A 1 725 ? 179.557 202.765 124.662 1.00 50.43 725 SER A O 1
ATOM 11648 N N . GLU A 1 726 ? 178.733 204.730 125.392 1.00 41.35 726 GLU A N 1
ATOM 11649 C CA . GLU A 1 726 ? 179.458 205.478 124.375 1.00 41.51 726 GLU A CA 1
ATOM 11650 C C . GLU A 1 726 ? 180.934 205.118 124.410 1.00 42.96 726 GLU A C 1
ATOM 11651 O O . GLU A 1 726 ? 181.528 204.774 123.380 1.00 54.55 726 GLU A O 1
ATOM 11663 N N . ASN A 1 727 ? 181.528 205.131 125.605 1.00 40.97 727 ASN A N 1
ATOM 11664 C CA . ASN A 1 727 ? 182.938 204.785 125.722 1.00 45.44 727 ASN A CA 1
ATOM 11665 C C . ASN A 1 727 ? 183.214 203.459 125.031 1.00 50.58 727 ASN A C 1
ATOM 11666 O O . ASN A 1 727 ? 184.097 203.364 124.169 1.00 55.24 727 ASN A O 1
ATOM 11677 N N . ILE A 1 728 ? 182.414 202.437 125.347 1.00 50.49 728 ILE A N 1
ATOM 11678 C CA . ILE A 1 728 ? 182.643 201.122 124.759 1.00 47.52 728 ILE A CA 1
ATOM 11679 C C . ILE A 1 728 ? 182.660 201.242 123.244 1.00 50.15 728 ILE A C 1
ATOM 11680 O O . ILE A 1 728 ? 183.614 200.821 122.577 1.00 55.61 728 ILE A O 1
ATOM 11696 N N . SER A 1 729 ? 181.635 201.890 122.687 1.00 45.20 729 SER A N 1
ATOM 11697 C CA . SER A 1 729 ? 181.570 202.043 121.241 1.00 45.12 729 SER A CA 1
ATOM 11698 C C . SER A 1 729 ? 182.844 202.691 120.725 1.00 49.00 729 SER A C 1
ATOM 11699 O O . SER A 1 729 ? 183.491 202.177 119.805 1.00 58.93 729 SER A O 1
ATOM 11707 N N . ALA A 1 730 ? 183.254 203.795 121.353 1.00 48.53 730 ALA A N 1
ATOM 11708 C CA . ALA A 1 730 ? 184.464 204.475 120.913 1.00 50.13 730 ALA A CA 1
ATOM 11709 C C . ALA A 1 730 ? 185.640 203.511 120.905 1.00 53.85 730 ALA A C 1
ATOM 11710 O O . ALA A 1 730 ? 186.382 203.424 119.919 1.00 59.41 730 ALA A O 1
ATOM 11717 N N . ALA A 1 731 ? 185.793 202.737 121.980 1.00 51.61 731 ALA A N 1
ATOM 11718 C CA . ALA A 1 731 ? 186.898 201.789 122.042 1.00 54.82 731 ALA A CA 1
ATOM 11719 C C . ALA A 1 731 ? 186.855 200.842 120.853 1.00 60.96 731 ALA A C 1
ATOM 11720 O O . ALA A 1 731 ? 187.873 200.605 120.192 1.00 63.10 731 ALA A O 1
ATOM 11727 N N . ILE A 1 732 ? 185.667 200.321 120.540 1.00 60.00 732 ILE A N 1
ATOM 11728 C CA . ILE A 1 732 ? 185.549 199.379 119.433 1.00 60.49 732 ILE A CA 1
ATOM 11729 C C . ILE A 1 732 ? 185.915 200.061 118.123 1.00 60.09 732 ILE A C 1
ATOM 11730 O O . ILE A 1 732 ? 186.505 199.443 117.228 1.00 65.35 732 ILE A O 1
ATOM 11746 N N . GLN A 1 733 ? 185.581 201.345 117.989 1.00 56.75 733 GLN A N 1
ATOM 11747 C CA . GLN A 1 733 ? 185.921 202.070 116.774 1.00 59.53 733 GLN A CA 1
ATOM 11748 C C . GLN A 1 733 ? 187.407 202.382 116.674 1.00 66.13 733 GLN A C 1
ATOM 11749 O O . GLN A 1 733 ? 187.864 202.784 115.599 1.00 69.16 733 GLN A O 1
ATOM 11763 N N . ALA A 1 734 ? 188.169 202.205 117.753 1.00 69.11 734 ALA A N 1
ATOM 11764 C CA . ALA A 1 734 ? 189.581 202.563 117.771 1.00 68.11 734 ALA A CA 1
ATOM 11765 C C . ALA A 1 734 ? 190.504 201.374 117.551 1.00 71.69 734 ALA A C 1
ATOM 11766 O O . ALA A 1 734 ? 191.537 201.515 116.889 1.00 68.39 734 ALA A O 1
ATOM 11773 N N . ASN A 1 735 ? 190.162 200.202 118.092 1.00 73.08 735 ASN A N 1
ATOM 11774 C CA . ASN A 1 735 ? 191.014 199.025 117.987 1.00 75.40 735 ASN A CA 1
ATOM 11775 C C . ASN A 1 735 ? 190.245 197.771 117.588 1.00 78.93 735 ASN A C 1
ATOM 11776 O O . ASN A 1 735 ? 190.805 196.671 117.654 1.00 80.60 735 ASN A O 1
ATOM 11787 N N . GLY A 1 736 ? 188.989 197.900 117.181 1.00 75.80 736 GLY A N 1
ATOM 11788 C CA . GLY A 1 736 ? 188.221 196.751 116.756 1.00 72.75 736 GLY A CA 1
ATOM 11789 C C . GLY A 1 736 ? 187.649 195.962 117.919 1.00 76.31 736 GLY A C 1
ATOM 11790 O O . GLY A 1 736 ? 187.730 196.346 119.088 1.00 78.23 736 GLY A O 1
ATOM 11794 N N . GLU A 1 737 ? 187.057 194.818 117.570 1.00 76.97 737 GLU A N 1
ATOM 11795 C CA . GLU A 1 737 ? 186.382 193.988 118.560 1.00 75.83 737 GLU A CA 1
ATOM 11796 C C . GLU A 1 737 ? 187.332 193.444 119.619 1.00 76.27 737 GLU A C 1
ATOM 11797 O O . GLU A 1 737 ? 186.881 193.100 120.716 1.00 76.90 737 GLU A O 1
ATOM 11809 N N . MET A 1 738 ? 188.631 193.352 119.322 1.00 77.68 738 MET A N 1
ATOM 11810 C CA . MET A 1 738 ? 189.562 192.788 120.294 1.00 79.47 738 MET A CA 1
ATOM 11811 C C . MET A 1 738 ? 189.560 193.579 121.596 1.00 76.74 738 MET A C 1
ATOM 11812 O O . MET A 1 738 ? 189.813 193.014 122.667 1.00 75.11 738 MET A O 1
ATOM 11826 N N . VAL A 1 739 ? 189.262 194.879 121.529 1.00 77.13 739 VAL A N 1
ATOM 11827 C CA . VAL A 1 739 ? 189.230 195.707 122.727 1.00 70.87 739 VAL A CA 1
ATOM 11828 C C . VAL A 1 739 ? 188.215 195.188 123.731 1.00 69.46 739 VAL A C 1
ATOM 11829 O O . VAL A 1 739 ? 188.327 195.471 124.928 1.00 70.05 739 VAL A O 1
ATOM 11842 N N . THR A 1 740 ? 187.221 194.424 123.274 1.00 70.35 740 THR A N 1
ATOM 11843 C CA . THR A 1 740 ? 186.228 193.872 124.187 1.00 70.17 740 THR A CA 1
ATOM 11844 C C . THR A 1 740 ? 186.848 192.915 125.195 1.00 68.65 740 THR A C 1
ATOM 11845 O O . THR A 1 740 ? 186.217 192.610 126.212 1.00 66.82 740 THR A O 1
ATOM 11856 N N . LYS A 1 741 ? 188.065 192.435 124.939 1.00 71.41 741 LYS A N 1
ATOM 11857 C CA . LYS A 1 741 ? 188.722 191.513 125.856 1.00 72.40 741 LYS A CA 1
ATOM 11858 C C . LYS A 1 741 ? 189.451 192.217 126.994 1.00 72.48 741 LYS A C 1
ATOM 11859 O O . LYS A 1 741 ? 189.901 191.542 127.926 1.00 69.94 741 LYS A O 1
ATOM 11878 N N . GLN A 1 742 ? 189.581 193.543 126.945 1.00 72.58 742 GLN A N 1
ATOM 11879 C CA . GLN A 1 742 ? 190.311 194.252 127.983 1.00 70.39 742 GLN A CA 1
ATOM 11880 C C . GLN A 1 742 ? 189.468 194.370 129.254 1.00 68.85 742 GLN A C 1
ATOM 11881 O O . GLN A 1 742 ? 188.240 194.457 129.186 1.00 68.83 742 GLN A O 1
ATOM 11895 N N . PRO A 1 743 ? 190.108 194.383 130.429 1.00 68.51 743 PRO A N 1
ATOM 11896 C CA . PRO A 1 743 ? 189.323 194.414 131.678 1.00 67.33 743 PRO A CA 1
ATOM 11897 C C . PRO A 1 743 ? 188.413 195.625 131.804 1.00 63.69 743 PRO A C 1
ATOM 11898 O O . PRO A 1 743 ? 187.311 195.507 132.353 1.00 58.70 743 PRO A O 1
ATOM 11909 N N . LEU A 1 744 ? 188.846 196.794 131.326 1.00 59.73 744 LEU A N 1
ATOM 11910 C CA . LEU A 1 744 ? 188.041 198.000 131.496 1.00 58.32 744 LEU A CA 1
ATOM 11911 C C . LEU A 1 744 ? 186.724 197.901 130.735 1.00 62.24 744 LEU A C 1
ATOM 11912 O O . LEU A 1 744 ? 185.659 198.246 131.265 1.00 62.06 744 LEU A O 1
ATOM 11928 N N . ILE A 1 745 ? 186.775 197.429 129.488 1.00 58.63 745 ILE A N 1
ATOM 11929 C CA . ILE A 1 745 ? 185.551 197.271 128.712 1.00 57.98 745 ILE A CA 1
ATOM 11930 C C . ILE A 1 745 ? 184.664 196.207 129.341 1.00 56.15 745 ILE A C 1
ATOM 11931 O O . ILE A 1 745 ? 183.433 196.314 129.322 1.00 56.24 745 ILE A O 1
ATOM 11947 N N . ARG A 1 746 ? 185.272 195.163 129.907 1.00 57.46 746 ARG A N 1
ATOM 11948 C CA . ARG A 1 746 ? 184.492 194.142 130.597 1.00 58.96 746 ARG A CA 1
ATOM 11949 C C . ARG A 1 746 ? 183.752 194.735 131.789 1.00 54.89 746 ARG A C 1
ATOM 11950 O O . ARG A 1 746 ? 182.578 194.425 132.016 1.00 52.35 746 ARG A O 1
ATOM 11971 N N . SER A 1 747 ? 184.422 195.593 132.560 1.00 52.28 747 SER A N 1
ATOM 11972 C CA . SER A 1 747 ? 183.768 196.235 133.696 1.00 49.19 747 SER A CA 1
ATOM 11973 C C . SER A 1 747 ? 182.643 197.155 133.238 1.00 50.83 747 SER A C 1
ATOM 11974 O O . SER A 1 747 ? 181.575 197.204 133.860 1.00 52.12 747 SER A O 1
ATOM 11982 N N . MET A 1 748 ? 182.868 197.903 132.156 1.00 47.46 748 MET A N 1
ATOM 11983 C CA . MET A 1 748 ? 181.815 198.774 131.640 1.00 41.89 748 MET A CA 1
ATOM 11984 C C . MET A 1 748 ? 180.604 197.963 131.189 1.00 46.70 748 MET A C 1
ATOM 11985 O O . MET A 1 748 ? 179.453 198.334 131.465 1.00 45.72 748 MET A O 1
ATOM 11999 N N . ARG A 1 749 ? 180.843 196.849 130.494 1.00 50.55 749 ARG A N 1
ATOM 12000 C CA . ARG A 1 749 ? 179.743 195.989 130.074 1.00 50.91 749 ARG A CA 1
ATOM 12001 C C . ARG A 1 749 ? 179.033 195.386 131.278 1.00 46.73 749 ARG A C 1
ATOM 12002 O O . ARG A 1 749 ? 177.810 195.216 131.264 1.00 48.17 749 ARG A O 1
ATOM 12023 N N . THR A 1 750 ? 179.786 195.051 132.328 1.00 46.51 750 THR A N 1
ATOM 12024 C CA . THR A 1 750 ? 179.166 194.570 133.557 1.00 46.43 750 THR A CA 1
ATOM 12025 C C . THR A 1 750 ? 178.245 195.626 134.149 1.00 42.80 750 THR A C 1
ATOM 12026 O O . THR A 1 750 ? 177.141 195.313 134.603 1.00 42.89 750 THR A O 1
ATOM 12037 N N . VAL A 1 751 ? 178.686 196.884 134.157 1.00 39.48 751 VAL A N 1
ATOM 12038 C CA . VAL A 1 751 ? 177.853 197.963 134.683 1.00 35.27 751 VAL A CA 1
ATOM 12039 C C . VAL A 1 751 ? 176.571 198.087 133.867 1.00 38.54 751 VAL A C 1
ATOM 12040 O O . VAL A 1 751 ? 175.469 198.212 134.418 1.00 40.09 751 VAL A O 1
ATOM 12053 N N . LYS A 1 752 ? 176.697 198.051 132.539 1.00 39.34 752 LYS A N 1
ATOM 12054 C CA . LYS A 1 752 ? 175.516 198.153 131.683 1.00 37.89 752 LYS A CA 1
ATOM 12055 C C . LYS A 1 752 ? 174.551 196.998 131.933 1.00 38.32 752 LYS A C 1
ATOM 12056 O O . LYS A 1 752 ? 173.332 197.195 132.055 1.00 35.74 752 LYS A O 1
ATOM 12075 N N . ARG A 1 753 ? 175.083 195.778 132.015 1.00 35.82 753 ARG A N 1
ATOM 12076 C CA . ARG A 1 753 ? 174.235 194.608 132.201 1.00 39.37 753 ARG A CA 1
ATOM 12077 C C . ARG A 1 753 ? 173.574 194.616 133.571 1.00 40.73 753 ARG A C 1
ATOM 12078 O O . ARG A 1 753 ? 172.432 194.175 133.711 1.00 39.31 753 ARG A O 1
ATOM 12099 N N . GLU A 1 754 ? 174.270 195.111 134.596 1.00 41.72 754 GLU A N 1
ATOM 12100 C CA . GLU A 1 754 ? 173.657 195.214 135.916 1.00 36.36 754 GLU A CA 1
ATOM 12101 C C . GLU A 1 754 ? 172.556 196.265 135.931 1.00 34.48 754 GLU A C 1
ATOM 12102 O O . GLU A 1 754 ? 171.520 196.076 136.578 1.00 33.32 754 GLU A O 1
ATOM 12114 N N . THR A 1 755 ? 172.760 197.383 135.231 1.00 31.25 755 THR A N 1
ATOM 12115 C CA . THR A 1 755 ? 171.688 198.364 135.093 1.00 28.36 755 THR A CA 1
ATOM 12116 C C . THR A 1 755 ? 170.455 197.727 134.464 1.00 37.58 755 THR A C 1
ATOM 12117 O O . THR A 1 755 ? 169.328 197.871 134.967 1.00 39.34 755 THR A O 1
ATOM 12128 N N . LEU A 1 756 ? 170.657 197.006 133.359 1.00 37.61 756 LEU A N 1
ATOM 12129 C CA . LEU A 1 756 ? 169.535 196.366 132.681 1.00 31.69 756 LEU A CA 1
ATOM 12130 C C . LEU A 1 756 ? 168.879 195.315 133.569 1.00 32.67 756 LEU A C 1
ATOM 12131 O O . LEU A 1 756 ? 167.650 195.185 133.583 1.00 34.01 756 LEU A O 1
ATOM 12147 N N . LYS A 1 757 ? 169.683 194.554 134.317 1.00 35.05 757 LYS A N 1
ATOM 12148 C CA . LYS A 1 757 ? 169.139 193.545 135.218 1.00 33.43 757 LYS A CA 1
ATOM 12149 C C . LYS A 1 757 ? 168.285 194.177 136.305 1.00 29.99 757 LYS A C 1
ATOM 12150 O O . LYS A 1 757 ? 167.212 193.667 136.633 1.00 35.11 757 LYS A O 1
ATOM 12169 N N . LEU A 1 758 ? 168.755 195.279 136.890 1.00 28.21 758 LEU A N 1
ATOM 12170 C CA . LEU A 1 758 ? 167.975 195.959 137.918 1.00 32.48 758 LEU A CA 1
ATOM 12171 C C . LEU A 1 758 ? 166.647 196.443 137.355 1.00 32.04 758 LEU A C 1
ATOM 12172 O O . LEU A 1 758 ? 165.584 196.239 137.960 1.00 29.88 758 LEU A O 1
ATOM 12188 N N . ILE A 1 759 ? 166.688 197.072 136.178 1.00 32.07 759 ILE A N 1
ATOM 12189 C CA . ILE A 1 759 ? 165.458 197.576 135.571 1.00 31.89 759 ILE A CA 1
ATOM 12190 C C . ILE A 1 759 ? 164.491 196.426 135.309 1.00 34.94 759 ILE A C 1
ATOM 12191 O O . ILE A 1 759 ? 163.305 196.493 135.659 1.00 35.04 759 ILE A O 1
ATOM 12207 N N . SER A 1 760 ? 164.992 195.346 134.703 1.00 32.55 760 SER A N 1
ATOM 12208 C CA . SER A 1 760 ? 164.138 194.215 134.359 1.00 32.19 760 SER A CA 1
ATOM 12209 C C . SER A 1 760 ? 163.548 193.571 135.605 1.00 37.21 760 SER A C 1
ATOM 12210 O O . SER A 1 760 ? 162.354 193.253 135.647 1.00 42.81 760 SER A O 1
ATOM 12218 N N . GLY A 1 761 ? 164.374 193.358 136.630 1.00 30.79 761 GLY A N 1
ATOM 12219 C CA . GLY A 1 761 ? 163.880 192.730 137.841 1.00 29.60 761 GLY A CA 1
ATOM 12220 C C . GLY A 1 761 ? 162.791 193.544 138.505 1.00 36.50 761 GLY A C 1
ATOM 12221 O O . GLY A 1 761 ? 161.727 193.018 138.855 1.00 45.73 761 GLY A O 1
ATOM 12225 N N . TRP A 1 762 ? 163.027 194.849 138.673 1.00 32.44 762 TRP A N 1
ATOM 12226 C CA . TRP A 1 762 ? 161.998 195.654 139.316 1.00 32.84 762 TRP A CA 1
ATOM 12227 C C . TRP A 1 762 ? 160.727 195.684 138.481 1.00 38.84 762 TRP A C 1
ATOM 12228 O O . TRP A 1 762 ? 159.623 195.556 139.022 1.00 41.44 762 TRP A O 1
ATOM 12249 N N . VAL A 1 763 ? 160.852 195.847 137.161 1.00 40.84 763 VAL A N 1
ATOM 12250 C CA . VAL A 1 763 ? 159.656 195.911 136.328 1.00 39.20 763 VAL A CA 1
ATOM 12251 C C . VAL A 1 763 ? 158.873 194.610 136.430 1.00 37.33 763 VAL A C 1
ATOM 12252 O O . VAL A 1 763 ? 157.642 194.617 136.540 1.00 38.49 763 VAL A O 1
ATOM 12265 N N . SER A 1 764 ? 159.572 193.474 136.403 1.00 35.91 764 SER A N 1
ATOM 12266 C CA . SER A 1 764 ? 158.894 192.189 136.514 1.00 36.73 764 SER A CA 1
ATOM 12267 C C . SER A 1 764 ? 158.188 192.055 137.854 1.00 40.20 764 SER A C 1
ATOM 12268 O O . SER A 1 764 ? 157.068 191.536 137.924 1.00 41.91 764 SER A O 1
ATOM 12276 N N A ARG A 1 765 ? 158.821 192.515 138.930 0.50 43.06 765 ARG A N 1
ATOM 12277 N N B ARG A 1 765 ? 158.826 192.515 138.932 0.50 42.69 765 ARG A N 1
ATOM 12278 C CA A ARG A 1 765 ? 158.229 192.399 140.255 0.50 41.74 765 ARG A CA 1
ATOM 12279 C CA B ARG A 1 765 ? 158.242 192.412 140.264 0.50 41.89 765 ARG A CA 1
ATOM 12280 C C A ARG A 1 765 ? 157.311 193.563 140.613 0.50 41.63 765 ARG A C 1
ATOM 12281 C C B ARG A 1 765 ? 157.276 193.545 140.591 0.50 41.76 765 ARG A C 1
ATOM 12282 O O A ARG A 1 765 ? 156.668 193.515 141.666 0.50 43.43 765 ARG A O 1
ATOM 12283 O O B ARG A 1 765 ? 156.568 193.456 141.598 0.50 43.47 765 ARG A O 1
ATOM 12324 N N . SER A 1 766 ? 157.219 194.591 139.772 1.00 44.68 766 SER A N 1
ATOM 12325 C CA . SER A 1 766 ? 156.377 195.743 140.078 1.00 43.70 766 SER A CA 1
ATOM 12326 C C . SER A 1 766 ? 154.911 195.433 139.806 1.00 50.66 766 SER A C 1
ATOM 12327 O O . SER A 1 766 ? 154.556 194.964 138.722 1.00 55.35 766 SER A O 1
ATOM 12335 N N . ASN A 1 767 ? 154.060 195.690 140.794 1.00 53.01 767 ASN A N 1
ATOM 12336 C CA . ASN A 1 767 ? 152.609 195.559 140.639 1.00 53.86 767 ASN A CA 1
ATOM 12337 C C . ASN A 1 767 ? 151.946 196.904 140.354 1.00 57.92 767 ASN A C 1
ATOM 12338 O O . ASN A 1 767 ? 151.005 197.300 141.041 1.00 56.79 767 ASN A O 1
ATOM 12349 N N . ASP A 1 768 ? 152.412 197.625 139.335 1.00 60.66 768 ASP A N 1
ATOM 12350 C CA . ASP A 1 768 ? 151.802 198.900 138.969 1.00 56.99 768 ASP A CA 1
ATOM 12351 C C . ASP A 1 768 ? 152.173 199.274 137.538 1.00 58.64 768 ASP A C 1
ATOM 12352 O O . ASP A 1 768 ? 153.070 200.100 137.325 1.00 56.94 768 ASP A O 1
ATOM 12361 N N . PRO A 1 769 ? 151.516 198.690 136.532 1.00 62.75 769 PRO A N 1
ATOM 12362 C CA . PRO A 1 769 ? 151.913 198.980 135.142 1.00 58.54 769 PRO A CA 1
ATOM 12363 C C . PRO A 1 769 ? 151.774 200.442 134.752 1.00 55.76 769 PRO A C 1
ATOM 12364 O O . PRO A 1 769 ? 152.606 200.953 133.992 1.00 55.79 769 PRO A O 1
ATOM 12375 N N . GLN A 1 770 ? 150.743 201.133 135.242 1.00 59.06 770 GLN A N 1
ATOM 12376 C CA . GLN A 1 770 ? 150.526 202.520 134.842 1.00 63.10 770 GLN A CA 1
ATOM 12377 C C . GLN A 1 770 ? 151.671 203.410 135.310 1.00 63.31 770 GLN A C 1
ATOM 12378 O O . GLN A 1 770 ? 152.206 204.214 134.537 1.00 58.37 770 GLN A O 1
ATOM 12392 N N . MET A 1 771 ? 152.060 203.279 136.579 1.00 60.46 771 MET A N 1
ATOM 12393 C CA . MET A 1 771 ? 153.167 204.075 137.096 1.00 59.22 771 MET A CA 1
ATOM 12394 C C . MET A 1 771 ? 154.460 203.752 136.360 1.00 54.50 771 MET A C 1
ATOM 12395 O O . MET A 1 771 ? 155.243 204.654 136.040 1.00 52.55 771 MET A O 1
ATOM 12409 N N . VAL A 1 772 ? 154.701 202.469 136.086 1.00 49.57 772 VAL A N 1
ATOM 12410 C CA . VAL A 1 772 ? 155.910 202.079 135.367 1.00 45.56 772 VAL A CA 1
ATOM 12411 C C . VAL A 1 772 ? 155.945 202.750 134.002 1.00 49.15 772 VAL A C 1
ATOM 12412 O O . VAL A 1 772 ? 156.930 203.398 133.632 1.00 49.31 772 VAL A O 1
ATOM 12425 N N . ALA A 1 773 ? 154.848 202.636 133.250 1.00 52.29 773 ALA A N 1
ATOM 12426 C CA . ALA A 1 773 ? 154.802 203.217 131.913 1.00 51.35 773 ALA A CA 1
ATOM 12427 C C . ALA A 1 773 ? 154.974 204.728 131.962 1.00 54.28 773 ALA A C 1
ATOM 12428 O O . ALA A 1 773 ? 155.652 205.311 131.109 1.00 55.38 773 ALA A O 1
ATOM 12435 N N . GLU A 1 774 ? 154.366 205.381 132.955 1.00 58.92 774 GLU A N 1
ATOM 12436 C CA . GLU A 1 774 ? 154.435 206.836 133.026 1.00 55.27 774 GLU A CA 1
ATOM 12437 C C . GLU A 1 774 ? 155.831 207.318 133.401 1.00 52.73 774 GLU A C 1
ATOM 12438 O O . GLU A 1 774 ? 156.294 208.341 132.884 1.00 55.95 774 GLU A O 1
ATOM 12450 N N . ASN A 1 775 ? 156.523 206.602 134.288 1.00 49.94 775 ASN A N 1
ATOM 12451 C CA . ASN A 1 775 ? 157.748 207.119 134.887 1.00 49.54 775 ASN A CA 1
ATOM 12452 C C . ASN A 1 775 ? 159.023 206.527 134.297 1.00 50.34 775 ASN A C 1
ATOM 12453 O O . ASN A 1 775 ? 159.923 207.277 133.908 1.00 44.62 775 ASN A O 1
ATOM 12464 N N . PHE A 1 776 ? 159.134 205.200 134.226 1.00 48.94 776 PHE A N 1
ATOM 12465 C CA . PHE A 1 776 ? 160.423 204.568 133.981 1.00 44.37 776 PHE A CA 1
ATOM 12466 C C . PHE A 1 776 ? 160.684 204.222 132.521 1.00 49.04 776 PHE A C 1
ATOM 12467 O O . PHE A 1 776 ? 161.842 203.992 132.160 1.00 52.98 776 PHE A O 1
ATOM 12484 N N . VAL A 1 777 ? 159.660 204.185 131.674 1.00 50.24 777 VAL A N 1
ATOM 12485 C CA . VAL A 1 777 ? 159.837 203.808 130.272 1.00 49.96 777 VAL A CA 1
ATOM 12486 C C . VAL A 1 777 ? 160.359 204.981 129.444 1.00 52.51 777 VAL A C 1
ATOM 12487 O O . VAL A 1 777 ? 161.303 204.799 128.657 1.00 54.74 777 VAL A O 1
ATOM 12500 N N . PRO A 1 778 ? 159.786 206.178 129.555 1.00 48.61 778 PRO A N 1
ATOM 12501 C CA . PRO A 1 778 ? 160.211 207.281 128.683 1.00 49.40 778 PRO A CA 1
ATOM 12502 C C . PRO A 1 778 ? 161.698 207.562 128.815 1.00 51.58 778 PRO A C 1
ATOM 12503 O O . PRO A 1 778 ? 162.373 207.813 127.805 1.00 50.97 778 PRO A O 1
ATOM 12514 N N . PRO A 1 779 ? 162.255 207.540 130.031 1.00 48.93 779 PRO A N 1
ATOM 12515 C CA . PRO A 1 779 ? 163.718 207.660 130.141 1.00 44.30 779 PRO A CA 1
ATOM 12516 C C . PRO A 1 779 ? 164.458 206.538 129.441 1.00 46.73 779 PRO A C 1
ATOM 12517 O O . PRO A 1 779 ? 165.540 206.770 128.889 1.00 49.56 779 PRO A O 1
ATOM 12528 N N . LEU A 1 780 ? 163.907 205.323 129.456 1.00 49.35 780 LEU A N 1
ATOM 12529 C CA . LEU A 1 780 ? 164.546 204.211 128.760 1.00 49.34 780 LEU A CA 1
ATOM 12530 C C . LEU A 1 780 ? 164.591 204.462 127.262 1.00 50.43 780 LEU A C 1
ATOM 12531 O O . LEU A 1 780 ? 165.597 204.170 126.604 1.00 47.01 780 LEU A O 1
ATOM 12547 N N . LEU A 1 781 ? 163.509 205.009 126.706 1.00 51.25 781 LEU A N 1
ATOM 12548 C CA . LEU A 1 781 ? 163.426 205.179 125.259 1.00 49.69 781 LEU A CA 1
ATOM 12549 C C . LEU A 1 781 ? 164.634 205.934 124.716 1.00 47.20 781 LEU A C 1
ATOM 12550 O O . LEU A 1 781 ? 165.096 205.662 123.603 1.00 51.26 781 LEU A O 1
ATOM 12566 N N . ASP A 1 782 ? 165.160 206.883 125.486 1.00 50.39 782 ASP A N 1
ATOM 12567 C CA . ASP A 1 782 ? 166.295 207.683 125.045 1.00 49.74 782 ASP A CA 1
ATOM 12568 C C . ASP A 1 782 ? 167.621 207.237 125.642 1.00 50.50 782 ASP A C 1
ATOM 12569 O O . ASP A 1 782 ? 168.658 207.385 124.989 1.00 50.95 782 ASP A O 1
ATOM 12578 N N . ALA A 1 783 ? 167.621 206.701 126.863 1.00 51.60 783 ALA A N 1
ATOM 12579 C CA . ALA A 1 783 ? 168.881 206.354 127.510 1.00 51.01 783 ALA A CA 1
ATOM 12580 C C . ALA A 1 783 ? 169.485 205.083 126.925 1.00 57.46 783 ALA A C 1
ATOM 12581 O O . ALA A 1 783 ? 170.702 205.008 126.722 1.00 58.81 783 ALA A O 1
ATOM 12588 N N . VAL A 1 784 ? 168.660 204.076 126.650 1.00 49.51 784 VAL A N 1
ATOM 12589 C CA . VAL A 1 784 ? 169.131 202.754 126.254 1.00 49.36 784 VAL A CA 1
ATOM 12590 C C . VAL A 1 784 ? 168.788 202.446 124.799 1.00 48.15 784 VAL A C 1
ATOM 12591 O O . VAL A 1 784 ? 169.648 202.012 124.032 1.00 49.34 784 VAL A O 1
ATOM 12604 N N . LEU A 1 785 ? 167.533 202.662 124.400 1.00 50.35 785 LEU A N 1
ATOM 12605 C CA . LEU A 1 785 ? 167.101 202.234 123.073 1.00 46.73 785 LEU A CA 1
ATOM 12606 C C . LEU A 1 785 ? 167.794 203.032 121.977 1.00 43.41 785 LEU A C 1
ATOM 12607 O O . LEU A 1 785 ? 168.367 202.457 121.045 1.00 50.76 785 LEU A O 1
ATOM 12623 N N . ILE A 1 786 ? 167.756 204.360 122.068 1.00 45.66 786 ILE A N 1
ATOM 12624 C CA . ILE A 1 786 ? 168.420 205.174 121.056 1.00 49.45 786 ILE A CA 1
ATOM 12625 C C . ILE A 1 786 ? 169.931 205.037 121.175 1.00 46.89 786 ILE A C 1
ATOM 12626 O O . ILE A 1 786 ? 170.651 205.056 120.171 1.00 50.00 786 ILE A O 1
ATOM 12642 N N . ASP A 1 787 ? 170.440 204.902 122.401 1.00 50.16 787 ASP A N 1
ATOM 12643 C CA . ASP A 1 787 ? 171.856 204.598 122.574 1.00 51.42 787 ASP A CA 1
ATOM 12644 C C . ASP A 1 787 ? 172.200 203.256 121.943 1.00 53.15 787 ASP A C 1
ATOM 12645 O O . ASP A 1 787 ? 173.270 203.095 121.345 1.00 54.43 787 ASP A O 1
ATOM 12654 N N . TYR A 1 788 ? 171.301 202.278 122.073 1.00 51.97 788 TYR A N 1
ATOM 12655 C CA . TYR A 1 788 ? 171.493 200.994 121.409 1.00 46.42 788 TYR A CA 1
ATOM 12656 C C . TYR A 1 788 ? 171.562 201.171 119.898 1.00 44.90 788 TYR A C 1
ATOM 12657 O O . TYR A 1 788 ? 172.413 200.572 119.231 1.00 45.07 788 TYR A O 1
ATOM 12675 N N . GLN A 1 789 ? 170.679 202.003 119.344 1.00 44.66 789 GLN A N 1
ATOM 12676 C CA . GLN A 1 789 ? 170.685 202.251 117.906 1.00 41.06 789 GLN A CA 1
ATOM 12677 C C . GLN A 1 789 ? 171.986 202.908 117.460 1.00 45.58 789 GLN A C 1
ATOM 12678 O O . GLN A 1 789 ? 172.577 202.517 116.448 1.00 48.84 789 GLN A O 1
ATOM 12692 N N . ARG A 1 790 ? 172.446 203.918 118.202 1.00 50.40 790 ARG A N 1
ATOM 12693 C CA . ARG A 1 790 ? 173.639 204.654 117.799 1.00 46.04 790 ARG A CA 1
ATOM 12694 C C . ARG A 1 790 ? 174.914 203.842 117.970 1.00 46.32 790 ARG A C 1
ATOM 12695 O O . ARG A 1 790 ? 175.937 204.187 117.369 1.00 43.77 790 ARG A O 1
ATOM 12716 N N . ASN A 1 791 ? 174.886 202.787 118.776 1.00 49.36 791 ASN A N 1
ATOM 12717 C CA . ASN A 1 791 ? 176.077 201.979 118.991 1.00 48.52 791 ASN A CA 1
ATOM 12718 C C . ASN A 1 791 ? 176.445 201.217 117.725 1.00 48.27 791 ASN A C 1
ATOM 12719 O O . ASN A 1 791 ? 175.593 200.900 116.891 1.00 48.86 791 ASN A O 1
ATOM 12730 N N . VAL A 1 792 ? 177.733 200.921 117.585 1.00 45.76 792 VAL A N 1
ATOM 12731 C CA . VAL A 1 792 ? 178.208 200.093 116.480 1.00 47.55 792 VAL A CA 1
ATOM 12732 C C . VAL A 1 792 ? 177.653 198.688 116.688 1.00 48.76 792 VAL A C 1
ATOM 12733 O O . VAL A 1 792 ? 177.312 198.323 117.821 1.00 48.96 792 VAL A O 1
ATOM 12746 N N . PRO A 1 793 ? 177.529 197.875 115.636 1.00 48.28 793 PRO A N 1
ATOM 12747 C CA . PRO A 1 793 ? 176.969 196.526 115.831 1.00 44.98 793 PRO A CA 1
ATOM 12748 C C . PRO A 1 793 ? 177.713 195.708 116.872 1.00 44.24 793 PRO A C 1
ATOM 12749 O O . PRO A 1 793 ? 177.086 194.954 117.626 1.00 47.05 793 PRO A O 1
ATOM 12760 N N . ALA A 1 794 ? 179.038 195.835 116.936 1.00 43.88 794 ALA A N 1
ATOM 12761 C CA . ALA A 1 794 ? 179.808 195.056 117.899 1.00 46.67 794 ALA A CA 1
ATOM 12762 C C . ALA A 1 794 ? 179.522 195.479 119.334 1.00 50.63 794 ALA A C 1
ATOM 12763 O O . ALA A 1 794 ? 179.596 194.649 120.247 1.00 52.90 794 ALA A O 1
ATOM 12770 N N . ALA A 1 795 ? 179.202 196.753 119.557 1.00 49.68 795 ALA A N 1
ATOM 12771 C CA . ALA A 1 795 ? 178.996 197.276 120.900 1.00 41.64 795 ALA A CA 1
ATOM 12772 C C . ALA A 1 795 ? 177.559 197.149 121.386 1.00 42.02 795 ALA A C 1
ATOM 12773 O O . ALA A 1 795 ? 177.301 197.400 122.566 1.00 47.94 795 ALA A O 1
ATOM 12780 N N . ARG A 1 796 ? 176.623 196.770 120.521 1.00 42.18 796 ARG A N 1
ATOM 12781 C CA . ARG A 1 796 ? 175.236 196.649 120.944 1.00 40.70 796 ARG A CA 1
ATOM 12782 C C . ARG A 1 796 ? 175.092 195.556 121.995 1.00 45.99 796 ARG A C 1
ATOM 12783 O O . ARG A 1 796 ? 175.651 194.464 121.863 1.00 52.75 796 ARG A O 1
ATOM 12804 N N . GLU A 1 797 ? 174.334 195.858 123.045 1.00 45.71 797 GLU A N 1
ATOM 12805 C CA . GLU A 1 797 ? 174.131 194.919 124.139 1.00 44.33 797 GLU A CA 1
ATOM 12806 C C . GLU A 1 797 ? 172.866 194.110 123.885 1.00 44.39 797 GLU A C 1
ATOM 12807 O O . GLU A 1 797 ? 171.772 194.688 123.869 1.00 45.59 797 GLU A O 1
ATOM 12819 N N . PRO A 1 798 ? 172.956 192.792 123.683 1.00 44.07 798 PRO A N 1
ATOM 12820 C CA . PRO A 1 798 ? 171.727 192.017 123.442 1.00 44.12 798 PRO A CA 1
ATOM 12821 C C . PRO A 1 798 ? 170.732 192.082 124.586 1.00 42.80 798 PRO A C 1
ATOM 12822 O O . PRO A 1 798 ? 169.520 192.077 124.336 1.00 42.26 798 PRO A O 1
ATOM 12833 N N . GLU A 1 799 ? 171.205 192.164 125.834 1.00 46.93 799 GLU A N 1
ATOM 12834 C CA . GLU A 1 799 ? 170.291 192.143 126.971 1.00 43.36 799 GLU A CA 1
ATOM 12835 C C . GLU A 1 799 ? 169.232 193.226 126.851 1.00 39.47 799 GLU A C 1
ATOM 12836 O O . GLU A 1 799 ? 168.091 193.030 127.287 1.00 39.31 799 GLU A O 1
ATOM 12848 N N . VAL A 1 800 ? 169.580 194.363 126.243 1.00 36.81 800 VAL A N 1
ATOM 12849 C CA . VAL A 1 800 ? 168.601 195.424 126.018 1.00 34.68 800 VAL A CA 1
ATOM 12850 C C . VAL A 1 800 ? 167.311 194.829 125.474 1.00 38.41 800 VAL A C 1
ATOM 12851 O O . VAL A 1 800 ? 166.238 194.957 126.076 1.00 41.52 800 VAL A O 1
ATOM 12864 N N . LEU A 1 801 ? 167.412 194.117 124.349 1.00 39.33 801 LEU A N 1
ATOM 12865 C CA . LEU A 1 801 ? 166.223 193.520 123.752 1.00 33.11 801 LEU A CA 1
ATOM 12866 C C . LEU A 1 801 ? 165.482 192.669 124.772 1.00 33.22 801 LEU A C 1
ATOM 12867 O O . LEU A 1 801 ? 164.287 192.871 125.019 1.00 36.11 801 LEU A O 1
ATOM 12883 N N . SER A 1 802 ? 166.196 191.747 125.421 1.00 32.09 802 SER A N 1
ATOM 12884 C CA . SER A 1 802 ? 165.548 190.902 126.416 1.00 35.80 802 SER A CA 1
ATOM 12885 C C . SER A 1 802 ? 164.879 191.752 127.482 1.00 37.55 802 SER A C 1
ATOM 12886 O O . SER A 1 802 ? 163.716 191.520 127.833 1.00 39.16 802 SER A O 1
ATOM 12894 N N . THR A 1 803 ? 165.579 192.778 127.971 1.00 38.69 803 THR A N 1
ATOM 12895 C CA . THR A 1 803 ? 164.983 193.664 128.962 1.00 35.79 803 THR A CA 1
ATOM 12896 C C . THR A 1 803 ? 163.640 194.175 128.468 1.00 34.13 803 THR A C 1
ATOM 12897 O O . THR A 1 803 ? 162.616 194.031 129.147 1.00 34.29 803 THR A O 1
ATOM 12908 N N . MET A 1 804 ? 163.614 194.709 127.244 1.00 36.51 804 MET A N 1
ATOM 12909 C CA . MET A 1 804 ? 162.368 195.240 126.712 1.00 34.99 804 MET A CA 1
ATOM 12910 C C . MET A 1 804 ? 161.291 194.170 126.703 1.00 36.73 804 MET A C 1
ATOM 12911 O O . MET A 1 804 ? 160.149 194.424 127.109 1.00 38.10 804 MET A O 1
ATOM 12925 N N . ALA A 1 805 ? 161.645 192.952 126.285 1.00 35.45 805 ALA A N 1
ATOM 12926 C CA . ALA A 1 805 ? 160.668 191.873 126.281 1.00 34.43 805 ALA A CA 1
ATOM 12927 C C . ALA A 1 805 ? 160.003 191.767 127.643 1.00 37.40 805 ALA A C 1
ATOM 12928 O O . ALA A 1 805 ? 158.771 191.815 127.754 1.00 41.99 805 ALA A O 1
ATOM 12935 N N . ILE A 1 806 ? 160.812 191.711 128.703 1.00 39.62 806 ILE A N 1
ATOM 12936 C CA . ILE A 1 806 ? 160.254 191.591 130.045 1.00 39.40 806 ILE A CA 1
ATOM 12937 C C . ILE A 1 806 ? 159.268 192.721 130.292 1.00 36.87 806 ILE A C 1
ATOM 12938 O O . ILE A 1 806 ? 158.119 192.492 130.691 1.00 38.76 806 ILE A O 1
ATOM 12954 N N . ILE A 1 807 ? 159.679 193.952 129.986 1.00 33.28 807 ILE A N 1
ATOM 12955 C CA . ILE A 1 807 ? 158.802 195.095 130.211 1.00 34.21 807 ILE A CA 1
ATOM 12956 C C . ILE A 1 807 ? 157.479 194.878 129.495 1.00 39.77 807 ILE A C 1
ATOM 12957 O O . ILE A 1 807 ? 156.402 195.003 130.091 1.00 43.20 807 ILE A O 1
ATOM 12973 N N . VAL A 1 808 ? 157.539 194.486 128.220 1.00 41.30 808 VAL A N 1
ATOM 12974 C CA . VAL A 1 808 ? 156.307 194.267 127.471 1.00 38.09 808 VAL A CA 1
ATOM 12975 C C . VAL A 1 808 ? 155.473 193.196 128.158 1.00 39.63 808 VAL A C 1
ATOM 12976 O O . VAL A 1 808 ? 154.276 193.380 128.409 1.00 41.87 808 VAL A O 1
ATOM 12989 N N . ASN A 1 809 ? 156.114 192.086 128.535 1.00 39.34 809 ASN A N 1
ATOM 12990 C CA . ASN A 1 809 ? 155.375 190.992 129.152 1.00 34.31 809 ASN A CA 1
ATOM 12991 C C . ASN A 1 809 ? 154.648 191.457 130.401 1.00 39.79 809 ASN A C 1
ATOM 12992 O O . ASN A 1 809 ? 153.629 190.870 130.780 1.00 41.74 809 ASN A O 1
ATOM 13003 N N . LYS A 1 810 ? 155.147 192.510 131.046 1.00 47.45 810 LYS A N 1
ATOM 13004 C CA . LYS A 1 810 ? 154.512 193.019 132.252 1.00 41.33 810 LYS A CA 1
ATOM 13005 C C . LYS A 1 810 ? 153.514 194.128 131.963 1.00 42.98 810 LYS A C 1
ATOM 13006 O O . LYS A 1 810 ? 152.545 194.286 132.715 1.00 45.69 810 LYS A O 1
ATOM 13025 N N . LEU A 1 811 ? 153.713 194.891 130.890 1.00 43.41 811 LEU A N 1
ATOM 13026 C CA . LEU A 1 811 ? 152.909 196.080 130.638 1.00 48.18 811 LEU A CA 1
ATOM 13027 C C . LEU A 1 811 ? 151.801 195.850 129.622 1.00 53.02 811 LEU A C 1
ATOM 13028 O O . LEU A 1 811 ? 150.689 196.354 129.805 1.00 56.25 811 LEU A O 1
ATOM 13044 N N . GLY A 1 812 ? 152.081 195.114 128.551 1.00 53.69 812 GLY A N 1
ATOM 13045 C CA . GLY A 1 812 ? 151.068 194.809 127.562 1.00 47.62 812 GLY A CA 1
ATOM 13046 C C . GLY A 1 812 ? 150.360 196.041 127.041 1.00 51.14 812 GLY A C 1
ATOM 13047 O O . GLY A 1 812 ? 150.962 196.871 126.356 1.00 54.51 812 GLY A O 1
ATOM 13051 N N . GLY A 1 813 ? 149.075 196.174 127.372 1.00 54.06 813 GLY A N 1
ATOM 13052 C CA . GLY A 1 813 ? 148.294 197.294 126.882 1.00 54.40 813 GLY A CA 1
ATOM 13053 C C . GLY A 1 813 ? 148.780 198.644 127.364 1.00 56.57 813 GLY A C 1
ATOM 13054 O O . GLY A 1 813 ? 148.439 199.666 126.759 1.00 57.84 813 GLY A O 1
ATOM 13058 N N . HIS A 1 814 ? 149.567 198.678 128.441 1.00 55.30 814 HIS A N 1
ATOM 13059 C CA . HIS A 1 814 ? 150.052 199.944 128.976 1.00 52.97 814 HIS A CA 1
ATOM 13060 C C . HIS A 1 814 ? 151.290 200.462 128.258 1.00 53.70 814 HIS A C 1
ATOM 13061 O O . HIS A 1 814 ? 151.686 201.608 128.495 1.00 51.76 814 HIS A O 1
ATOM 13075 N N . ILE A 1 815 ? 151.905 199.659 127.392 1.00 53.30 815 ILE A N 1
ATOM 13076 C CA . ILE A 1 815 ? 153.070 200.073 126.621 1.00 53.39 815 ILE A CA 1
ATOM 13077 C C . ILE A 1 815 ? 152.825 200.009 125.123 1.00 53.71 815 ILE A C 1
ATOM 13078 O O . ILE A 1 815 ? 153.746 200.272 124.345 1.00 57.40 815 ILE A O 1
ATOM 13094 N N . THR A 1 816 ? 151.602 199.694 124.691 1.00 54.37 816 THR A N 1
ATOM 13095 C CA . THR A 1 816 ? 151.340 199.530 123.265 1.00 56.68 816 THR A CA 1
ATOM 13096 C C . THR A 1 816 ? 151.665 200.802 122.492 1.00 56.42 816 THR A C 1
ATOM 13097 O O . THR A 1 816 ? 152.304 200.747 121.434 1.00 60.71 816 THR A O 1
ATOM 13108 N N . ALA A 1 817 ? 151.246 201.959 123.010 1.00 53.72 817 ALA A N 1
ATOM 13109 C CA . ALA A 1 817 ? 151.469 203.213 122.297 1.00 52.61 817 ALA A CA 1
ATOM 13110 C C . ALA A 1 817 ? 152.950 203.466 122.048 1.00 52.73 817 ALA A C 1
ATOM 13111 O O . ALA A 1 817 ? 153.310 204.101 121.050 1.00 52.87 817 ALA A O 1
ATOM 13118 N N . GLU A 1 818 ? 153.818 202.991 122.937 1.00 52.33 818 GLU A N 1
ATOM 13119 C CA . GLU A 1 818 ? 155.252 203.195 122.793 1.00 55.49 818 GLU A CA 1
ATOM 13120 C C . GLU A 1 818 ? 155.924 202.133 121.936 1.00 60.50 818 GLU A C 1
ATOM 13121 O O . GLU A 1 818 ? 157.121 202.256 121.655 1.00 59.87 818 GLU A O 1
ATOM 13133 N N . ILE A 1 819 ? 155.191 201.100 121.515 1.00 61.07 819 ILE A N 1
ATOM 13134 C CA . ILE A 1 819 ? 155.805 200.036 120.720 1.00 54.07 819 ILE A CA 1
ATOM 13135 C C . ILE A 1 819 ? 156.389 200.572 119.419 1.00 54.65 819 ILE A C 1
ATOM 13136 O O . ILE A 1 819 ? 157.522 200.196 119.076 1.00 57.35 819 ILE A O 1
ATOM 13152 N N . PRO A 1 820 ? 155.694 201.420 118.651 1.00 57.80 820 PRO A N 1
ATOM 13153 C CA . PRO A 1 820 ? 156.296 201.957 117.423 1.00 59.45 820 PRO A CA 1
ATOM 13154 C C . PRO A 1 820 ? 157.670 202.561 117.659 1.00 60.67 820 PRO A C 1
ATOM 13155 O O . PRO A 1 820 ? 158.658 202.129 117.054 1.00 64.97 820 PRO A O 1
ATOM 13166 N N . GLN A 1 821 ? 157.748 203.543 118.559 1.00 60.05 821 GLN A N 1
ATOM 13167 C CA . GLN A 1 821 ? 159.022 204.200 118.831 1.00 61.18 821 GLN A CA 1
ATOM 13168 C C . GLN A 1 821 ? 160.093 203.179 119.183 1.00 57.76 821 GLN A C 1
ATOM 13169 O O . GLN A 1 821 ? 161.202 203.208 118.636 1.00 59.66 821 GLN A O 1
ATOM 13183 N N . ILE A 1 822 ? 159.762 202.238 120.071 1.00 54.00 822 ILE A N 1
ATOM 13184 C CA . ILE A 1 822 ? 160.728 201.213 120.460 1.00 54.06 822 ILE A CA 1
ATOM 13185 C C . ILE A 1 822 ? 161.253 200.500 119.224 1.00 56.15 822 ILE A C 1
ATOM 13186 O O . ILE A 1 822 ? 162.466 200.336 119.046 1.00 56.89 822 ILE A O 1
ATOM 13202 N N . PHE A 1 823 ? 160.346 200.093 118.332 1.00 54.79 823 PHE A N 1
ATOM 13203 C CA . PHE A 1 823 ? 160.780 199.429 117.110 1.00 53.76 823 PHE A CA 1
ATOM 13204 C C . PHE A 1 823 ? 161.752 200.311 116.342 1.00 53.13 823 PHE A C 1
ATOM 13205 O O . PHE A 1 823 ? 162.836 199.864 115.946 1.00 56.81 823 PHE A O 1
ATOM 13222 N N . ASP A 1 824 ? 161.409 201.591 116.179 1.00 50.92 824 ASP A N 1
ATOM 13223 C CA . ASP A 1 824 ? 162.259 202.485 115.407 1.00 55.33 824 ASP A CA 1
ATOM 13224 C C . ASP A 1 824 ? 163.659 202.569 115.989 1.00 55.73 824 ASP A C 1
ATOM 13225 O O . ASP A 1 824 ? 164.592 202.960 115.281 1.00 55.20 824 ASP A O 1
ATOM 13234 N N . ALA A 1 825 ? 163.825 202.213 117.261 1.00 52.86 825 ALA A N 1
ATOM 13235 C CA . ALA A 1 825 ? 165.138 202.230 117.885 1.00 51.50 825 ALA A CA 1
ATOM 13236 C C . ALA A 1 825 ? 165.891 200.918 117.723 1.00 53.87 825 ALA A C 1
ATOM 13237 O O . ALA A 1 825 ? 167.119 200.937 117.589 1.00 57.53 825 ALA A O 1
ATOM 13244 N N . VAL A 1 826 ? 165.196 199.776 117.724 1.00 47.22 826 VAL A N 1
ATOM 13245 C CA . VAL A 1 826 ? 165.841 198.475 117.836 1.00 45.18 826 VAL A CA 1
ATOM 13246 C C . VAL A 1 826 ? 165.585 197.596 116.620 1.00 45.53 826 VAL A C 1
ATOM 13247 O O . VAL A 1 826 ? 166.493 196.899 116.155 1.00 44.97 826 VAL A O 1
ATOM 13260 N N . PHE A 1 827 ? 164.364 197.606 116.089 1.00 48.09 827 PHE A N 1
ATOM 13261 C CA . PHE A 1 827 ? 163.965 196.621 115.091 1.00 44.13 827 PHE A CA 1
ATOM 13262 C C . PHE A 1 827 ? 164.895 196.617 113.883 1.00 40.35 827 PHE A C 1
ATOM 13263 O O . PHE A 1 827 ? 165.674 195.676 113.695 1.00 42.56 827 PHE A O 1
ATOM 13280 N N . GLU A 1 828 ? 164.868 197.693 113.096 1.00 47.21 828 GLU A N 1
ATOM 13281 C CA . GLU A 1 828 ? 165.612 197.711 111.841 1.00 43.99 828 GLU A CA 1
ATOM 13282 C C . GLU A 1 828 ? 167.093 197.453 112.078 1.00 39.66 828 GLU A C 1
ATOM 13283 O O . GLU A 1 828 ? 167.685 196.553 111.470 1.00 46.76 828 GLU A O 1
ATOM 13295 N N . CYS A 1 829 ? 167.706 198.219 112.982 1.00 41.82 829 CYS A N 1
ATOM 13296 C CA . CYS A 1 829 ? 169.134 198.061 113.227 1.00 43.48 829 CYS A CA 1
ATOM 13297 C C . CYS A 1 829 ? 169.469 196.647 113.677 1.00 44.55 829 CYS A C 1
ATOM 13298 O O . CYS A 1 829 ? 170.572 196.157 113.411 1.00 47.30 829 CYS A O 1
ATOM 13306 N N . THR A 1 830 ? 168.538 195.973 114.357 1.00 41.02 830 THR A N 1
ATOM 13307 C CA . THR A 1 830 ? 168.791 194.591 114.747 1.00 37.57 830 THR A CA 1
ATOM 13308 C C . THR A 1 830 ? 168.674 193.659 113.550 1.00 41.37 830 THR A C 1
ATOM 13309 O O . THR A 1 830 ? 169.493 192.748 113.382 1.00 43.40 830 THR A O 1
ATOM 13320 N N . LEU A 1 831 ? 167.676 193.887 112.692 1.00 41.40 831 LEU A N 1
ATOM 13321 C CA . LEU A 1 831 ? 167.462 192.991 111.562 1.00 34.51 831 LEU A CA 1
ATOM 13322 C C . LEU A 1 831 ? 168.673 192.969 110.642 1.00 39.63 831 LEU A C 1
ATOM 13323 O O . LEU A 1 831 ? 169.088 191.903 110.177 1.00 48.51 831 LEU A O 1
ATOM 13339 N N . ASN A 1 832 ? 169.259 194.134 110.372 1.00 41.84 832 ASN A N 1
ATOM 13340 C CA . ASN A 1 832 ? 170.431 194.190 109.510 1.00 46.07 832 ASN A CA 1
ATOM 13341 C C . ASN A 1 832 ? 171.635 193.485 110.115 1.00 45.09 832 ASN A C 1
ATOM 13342 O O . ASN A 1 832 ? 172.610 193.240 109.398 1.00 54.66 832 ASN A O 1
ATOM 13353 N N . MET A 1 833 ? 171.597 193.161 111.405 1.00 42.75 833 MET A N 1
ATOM 13354 C CA . MET A 1 833 ? 172.683 192.420 112.032 1.00 44.39 833 MET A CA 1
ATOM 13355 C C . MET A 1 833 ? 172.519 190.914 111.891 1.00 44.35 833 MET A C 1
ATOM 13356 O O . MET A 1 833 ? 173.520 190.190 111.870 1.00 48.92 833 MET A O 1
ATOM 13370 N N . ILE A 1 834 ? 171.283 190.430 111.778 1.00 41.26 834 ILE A N 1
ATOM 13371 C CA . ILE A 1 834 ? 171.002 188.999 111.782 1.00 37.50 834 ILE A CA 1
ATOM 13372 C C . ILE A 1 834 ? 170.337 188.596 110.473 1.00 39.58 834 ILE A C 1
ATOM 13373 O O . ILE A 1 834 ? 169.496 187.691 110.444 1.00 40.33 834 ILE A O 1
ATOM 13389 N N . ASN A 1 835 ? 170.704 189.268 109.381 1.00 42.98 835 ASN A N 1
ATOM 13390 C CA . ASN A 1 835 ? 170.103 189.025 108.078 1.00 43.77 835 ASN A CA 1
ATOM 13391 C C . ASN A 1 835 ? 171.066 188.435 107.059 1.00 48.44 835 ASN A C 1
ATOM 13392 O O . ASN A 1 835 ? 170.612 187.944 106.021 1.00 46.71 835 ASN A O 1
ATOM 13403 N N . LYS A 1 836 ? 172.371 188.472 107.317 1.00 53.01 836 LYS A N 1
ATOM 13404 C CA . LYS A 1 836 ? 173.359 188.002 106.356 1.00 54.07 836 LYS A CA 1
ATOM 13405 C C . LYS A 1 836 ? 173.642 186.509 106.461 1.00 54.72 836 LYS A C 1
ATOM 13406 O O . LYS A 1 836 ? 174.238 185.944 105.538 1.00 50.83 836 LYS A O 1
ATOM 13425 N N . ASP A 1 837 ? 173.244 185.863 107.548 1.00 51.47 837 ASP A N 1
ATOM 13426 C CA . ASP A 1 837 ? 173.417 184.422 107.721 1.00 42.64 837 ASP A CA 1
ATOM 13427 C C . ASP A 1 837 ? 172.586 184.004 108.929 1.00 42.31 837 ASP A C 1
ATOM 13428 O O . ASP A 1 837 ? 171.787 184.789 109.453 1.00 48.94 837 ASP A O 1
ATOM 13437 N N . PHE A 1 838 ? 172.766 182.759 109.366 1.00 40.47 838 PHE A N 1
ATOM 13438 C CA . PHE A 1 838 ? 172.045 182.209 110.506 1.00 38.06 838 PHE A CA 1
ATOM 13439 C C . PHE A 1 838 ? 172.932 182.029 111.733 1.00 41.92 838 PHE A C 1
ATOM 13440 O O . PHE A 1 838 ? 172.500 181.403 112.705 1.00 40.24 838 PHE A O 1
ATOM 13457 N N . GLU A 1 839 ? 174.153 182.560 111.718 1.00 47.58 839 GLU A N 1
ATOM 13458 C CA . GLU A 1 839 ? 175.146 182.265 112.745 1.00 47.72 839 GLU A CA 1
ATOM 13459 C C . GLU A 1 839 ? 175.494 183.458 113.622 1.00 45.91 839 GLU A C 1
ATOM 13460 O O . GLU A 1 839 ? 175.410 183.364 114.850 1.00 45.31 839 GLU A O 1
ATOM 13472 N N . GLU A 1 840 ? 175.887 184.581 113.026 1.00 52.32 840 GLU A N 1
ATOM 13473 C CA . GLU A 1 840 ? 176.467 185.677 113.794 1.00 47.38 840 GLU A CA 1
ATOM 13474 C C . GLU A 1 840 ? 175.455 186.273 114.766 1.00 43.45 840 GLU A C 1
ATOM 13475 O O . GLU A 1 840 ? 174.260 186.357 114.475 1.00 44.02 840 GLU A O 1
ATOM 13487 N N . TYR A 1 841 ? 175.952 186.692 115.933 1.00 37.86 841 TYR A N 1
ATOM 13488 C CA . TYR A 1 841 ? 175.158 187.366 116.955 1.00 40.74 841 TYR A CA 1
ATOM 13489 C C . TYR A 1 841 ? 174.023 186.477 117.450 1.00 39.45 841 TYR A C 1
ATOM 13490 O O . TYR A 1 841 ? 172.853 186.866 117.364 1.00 39.77 841 TYR A O 1
ATOM 13508 N N . PRO A 1 842 ? 174.325 185.288 117.981 1.00 34.56 842 PRO A N 1
ATOM 13509 C CA . PRO A 1 842 ? 173.242 184.396 118.436 1.00 36.00 842 PRO A CA 1
ATOM 13510 C C . PRO A 1 842 ? 172.361 184.999 119.517 1.00 39.93 842 PRO A C 1
ATOM 13511 O O . PRO A 1 842 ? 171.130 184.842 119.480 1.00 40.23 842 PRO A O 1
ATOM 13522 N N . GLU A 1 843 ? 172.964 185.693 120.485 1.00 44.09 843 GLU A N 1
ATOM 13523 C CA . GLU A 1 843 ? 172.184 186.291 121.562 1.00 37.24 843 GLU A CA 1
ATOM 13524 C C . GLU A 1 843 ? 171.238 187.351 121.022 1.00 39.68 843 GLU A C 1
ATOM 13525 O O . GLU A 1 843 ? 170.102 187.482 121.493 1.00 39.22 843 GLU A O 1
ATOM 13537 N N . HIS A 1 844 ? 171.697 188.128 120.039 1.00 37.74 844 HIS A N 1
ATOM 13538 C CA . HIS A 1 844 ? 170.836 189.142 119.447 1.00 35.48 844 HIS A CA 1
ATOM 13539 C C . HIS A 1 844 ? 169.621 188.510 118.786 1.00 35.23 844 HIS A C 1
ATOM 13540 O O . HIS A 1 844 ? 168.500 188.992 118.959 1.00 39.58 844 HIS A O 1
ATOM 13554 N N . ARG A 1 845 ? 169.814 187.417 118.043 1.00 33.77 845 ARG A N 1
ATOM 13555 C CA . ARG A 1 845 ? 168.668 186.745 117.433 1.00 33.24 845 ARG A CA 1
ATOM 13556 C C . ARG A 1 845 ? 167.709 186.242 118.504 1.00 32.31 845 ARG A C 1
ATOM 13557 O O . ARG A 1 845 ? 166.495 186.478 118.433 1.00 36.47 845 ARG A O 1
ATOM 13578 N N . THR A 1 846 ? 168.243 185.555 119.517 1.00 30.32 846 THR A N 1
ATOM 13579 C CA . THR A 1 846 ? 167.388 185.002 120.562 1.00 28.80 846 THR A CA 1
ATOM 13580 C C . THR A 1 846 ? 166.552 186.092 121.221 1.00 34.91 846 THR A C 1
ATOM 13581 O O . THR A 1 846 ? 165.320 185.987 121.307 1.00 33.30 846 THR A O 1
ATOM 13592 N N . ASN A 1 847 ? 167.207 187.162 121.678 1.00 38.18 847 ASN A N 1
ATOM 13593 C CA . ASN A 1 847 ? 166.497 188.197 122.420 1.00 29.15 847 ASN A CA 1
ATOM 13594 C C . ASN A 1 847 ? 165.576 189.000 121.512 1.00 33.24 847 ASN A C 1
ATOM 13595 O O . ASN A 1 847 ? 164.487 189.403 121.931 1.00 35.55 847 ASN A O 1
ATOM 13606 N N . PHE A 1 848 ? 165.987 189.242 120.265 1.00 29.87 848 PHE A N 1
ATOM 13607 C CA . PHE A 1 848 ? 165.134 189.968 119.336 1.00 28.76 848 PHE A CA 1
ATOM 13608 C C . PHE A 1 848 ? 163.838 189.216 119.088 1.00 28.09 848 PHE A C 1
ATOM 13609 O O . PHE A 1 848 ? 162.755 189.811 119.089 1.00 39.25 848 PHE A O 1
ATOM 13626 N N . PHE A 1 849 ? 163.923 187.904 118.880 1.00 26.66 849 PHE A N 1
ATOM 13627 C CA . PHE A 1 849 ? 162.704 187.156 118.610 1.00 28.60 849 PHE A CA 1
ATOM 13628 C C . PHE A 1 849 ? 161.880 186.942 119.874 1.00 27.76 849 PHE A C 1
ATOM 13629 O O . PHE A 1 849 ? 160.652 186.868 119.793 1.00 26.82 849 PHE A O 1
ATOM 13646 N N . LEU A 1 850 ? 162.514 186.894 121.049 1.00 34.33 850 LEU A N 1
ATOM 13647 C CA . LEU A 1 850 ? 161.737 186.911 122.287 1.00 31.72 850 LEU A CA 1
ATOM 13648 C C . LEU A 1 850 ? 160.968 188.221 122.435 1.00 32.34 850 LEU A C 1
ATOM 13649 O O . LEU A 1 850 ? 159.798 188.225 122.840 1.00 35.15 850 LEU A O 1
ATOM 13665 N N . LEU A 1 851 ? 161.612 189.346 122.114 1.00 31.52 851 LEU A N 1
ATOM 13666 C CA . LEU A 1 851 ? 160.930 190.635 122.165 1.00 28.09 851 LEU A CA 1
ATOM 13667 C C . LEU A 1 851 ? 159.779 190.684 121.171 1.00 30.76 851 LEU A C 1
ATOM 13668 O O . LEU A 1 851 ? 158.691 191.181 121.489 1.00 34.22 851 LEU A O 1
ATOM 13684 N N . LEU A 1 852 ? 160.003 190.181 119.957 1.00 32.30 852 LEU A N 1
ATOM 13685 C CA . LEU A 1 852 ? 158.939 190.152 118.962 1.00 27.11 852 LEU A CA 1
ATOM 13686 C C . LEU A 1 852 ? 157.781 189.282 119.430 1.00 28.10 852 LEU A C 1
ATOM 13687 O O . LEU A 1 852 ? 156.612 189.627 119.222 1.00 31.52 852 LEU A O 1
ATOM 13703 N N . GLN A 1 853 ? 158.085 188.152 120.068 1.00 26.61 853 GLN A N 1
ATOM 13704 C CA . GLN A 1 853 ? 157.034 187.298 120.609 1.00 28.64 853 GLN A CA 1
ATOM 13705 C C . GLN A 1 853 ? 156.235 188.021 121.684 1.00 33.85 853 GLN A C 1
ATOM 13706 O O . GLN A 1 853 ? 155.004 187.932 121.716 1.00 37.61 853 GLN A O 1
ATOM 13720 N N . ALA A 1 854 ? 156.920 188.735 122.579 1.00 40.06 854 ALA A N 1
ATOM 13721 C CA . ALA A 1 854 ? 156.212 189.476 123.619 1.00 34.01 854 ALA A CA 1
ATOM 13722 C C . ALA A 1 854 ? 155.311 190.544 123.015 1.00 33.55 854 ALA A C 1
ATOM 13723 O O . ALA A 1 854 ? 154.153 190.698 123.423 1.00 37.32 854 ALA A O 1
ATOM 13730 N N . VAL A 1 855 ? 155.822 191.283 122.029 1.00 33.24 855 VAL A N 1
ATOM 13731 C CA . VAL A 1 855 ? 155.027 192.328 121.391 1.00 33.53 855 VAL A CA 1
ATOM 13732 C C . VAL A 1 855 ? 153.812 191.724 120.699 1.00 38.75 855 VAL A C 1
ATOM 13733 O O . VAL A 1 855 ? 152.699 192.254 120.791 1.00 43.17 855 VAL A O 1
ATOM 13746 N N . ASN A 1 856 ? 154.007 190.609 119.991 1.00 43.56 856 ASN A N 1
ATOM 13747 C CA . ASN A 1 856 ? 152.899 189.960 119.299 1.00 42.48 856 ASN A CA 1
ATOM 13748 C C . ASN A 1 856 ? 151.851 189.458 120.284 1.00 38.77 856 ASN A C 1
ATOM 13749 O O . ASN A 1 856 ? 150.646 189.587 120.041 1.00 42.51 856 ASN A O 1
ATOM 13760 N N . SER A 1 857 ? 152.292 188.883 121.403 1.00 36.31 857 SER A N 1
ATOM 13761 C CA . SER A 1 857 ? 151.356 188.278 122.341 1.00 37.82 857 SER A CA 1
ATOM 13762 C C . SER A 1 857 ? 150.598 189.324 123.146 1.00 45.97 857 SER A C 1
ATOM 13763 O O . SER A 1 857 ? 149.431 189.107 123.491 1.00 48.64 857 SER A O 1
ATOM 13771 N N . HIS A 1 858 ? 151.232 190.459 123.456 1.00 48.15 858 HIS A N 1
ATOM 13772 C CA . HIS A 1 858 ? 150.630 191.449 124.339 1.00 41.92 858 HIS A CA 1
ATOM 13773 C C . HIS A 1 858 ? 150.312 192.778 123.672 1.00 41.91 858 HIS A C 1
ATOM 13774 O O . HIS A 1 858 ? 149.517 193.545 124.223 1.00 43.36 858 HIS A O 1
ATOM 13788 N N . CYS A 1 859 ? 150.898 193.074 122.514 1.00 47.51 859 CYS A N 1
ATOM 13789 C CA . CYS A 1 859 ? 150.720 194.360 121.847 1.00 47.37 859 CYS A CA 1
ATOM 13790 C C . CYS A 1 859 ? 150.442 194.165 120.362 1.00 50.80 859 CYS A C 1
ATOM 13791 O O . CYS A 1 859 ? 151.042 194.813 119.503 1.00 54.91 859 CYS A O 1
ATOM 13799 N N . PHE A 1 860 ? 149.526 193.255 120.035 1.00 50.81 860 PHE A N 1
ATOM 13800 C CA . PHE A 1 860 ? 149.159 193.067 118.634 1.00 52.98 860 PHE A CA 1
ATOM 13801 C C . PHE A 1 860 ? 148.615 194.338 117.994 1.00 55.67 860 PHE A C 1
ATOM 13802 O O . PHE A 1 860 ? 148.950 194.600 116.824 1.00 58.32 860 PHE A O 1
ATOM 13819 N N . PRO A 1 861 ? 147.784 195.143 118.660 1.00 53.82 861 PRO A N 1
ATOM 13820 C CA . PRO A 1 861 ? 147.340 196.397 118.034 1.00 53.95 861 PRO A CA 1
ATOM 13821 C C . PRO A 1 861 ? 148.489 197.260 117.548 1.00 55.44 861 PRO A C 1
ATOM 13822 O O . PRO A 1 861 ? 148.314 198.035 116.600 1.00 58.63 861 PRO A O 1
ATOM 13833 N N . ALA A 1 862 ? 149.667 197.148 118.164 1.00 50.83 862 ALA A N 1
ATOM 13834 C CA . ALA A 1 862 ? 150.832 197.851 117.640 1.00 53.22 862 ALA A CA 1
ATOM 13835 C C . ALA A 1 862 ? 151.153 197.388 116.226 1.00 56.89 862 ALA A C 1
ATOM 13836 O O . ALA A 1 862 ? 151.442 198.208 115.347 1.00 58.47 862 ALA A O 1
ATOM 13843 N N . PHE A 1 863 ? 151.110 196.075 115.986 1.00 60.49 863 PHE A N 1
ATOM 13844 C CA . PHE A 1 863 ? 151.296 195.564 114.632 1.00 56.03 863 PHE A CA 1
ATOM 13845 C C . PHE A 1 863 ? 150.160 196.002 113.720 1.00 59.66 863 PHE A C 1
ATOM 13846 O O . PHE A 1 863 ? 150.385 196.330 112.549 1.00 62.29 863 PHE A O 1
ATOM 13863 N N . LEU A 1 864 ? 148.929 196.003 114.231 1.00 61.24 864 LEU A N 1
ATOM 13864 C CA . LEU A 1 864 ? 147.797 196.431 113.418 1.00 65.54 864 LEU A CA 1
ATOM 13865 C C . LEU A 1 864 ? 147.810 197.926 113.125 1.00 66.77 864 LEU A C 1
ATOM 13866 O O . LEU A 1 864 ? 147.038 198.375 112.272 1.00 59.80 864 LEU A O 1
ATOM 13882 N N . ALA A 1 865 ? 148.656 198.700 113.800 1.00 67.45 865 ALA A N 1
ATOM 13883 C CA . ALA A 1 865 ? 148.694 200.153 113.661 1.00 68.61 865 ALA A CA 1
ATOM 13884 C C . ALA A 1 865 ? 150.102 200.626 113.322 1.00 67.15 865 ALA A C 1
ATOM 13885 O O . ALA A 1 865 ? 150.634 201.563 113.920 1.00 66.36 865 ALA A O 1
ATOM 13892 N N . ILE A 1 866 ? 150.728 199.972 112.348 1.00 61.61 866 ILE A N 1
ATOM 13893 C CA . ILE A 1 866 ? 152.035 200.386 111.842 1.00 63.62 866 ILE A CA 1
ATOM 13894 C C . ILE A 1 866 ? 151.976 200.385 110.319 1.00 69.10 866 ILE A C 1
ATOM 13895 O O . ILE A 1 866 ? 151.037 199.821 109.740 1.00 71.11 866 ILE A O 1
ATOM 13911 N N . PRO A 1 867 ? 152.933 201.003 109.632 1.00 68.89 867 PRO A N 1
ATOM 13912 C CA . PRO A 1 867 ? 152.891 201.035 108.167 1.00 68.40 867 PRO A CA 1
ATOM 13913 C C . PRO A 1 867 ? 152.881 199.630 107.594 1.00 70.20 867 PRO A C 1
ATOM 13914 O O . PRO A 1 867 ? 153.516 198.722 108.151 1.00 69.35 867 PRO A O 1
ATOM 13925 N N . PRO A 1 868 ? 152.171 199.402 106.485 1.00 70.20 868 PRO A N 1
ATOM 13926 C CA . PRO A 1 868 ? 152.170 198.053 105.897 1.00 69.04 868 PRO A CA 1
ATOM 13927 C C . PRO A 1 868 ? 153.559 197.539 105.569 1.00 65.63 868 PRO A C 1
ATOM 13928 O O . PRO A 1 868 ? 153.801 196.331 105.674 1.00 64.08 868 PRO A O 1
ATOM 13939 N N . THR A 1 869 ? 154.482 198.417 105.173 1.00 64.70 869 THR A N 1
ATOM 13940 C CA . THR A 1 869 ? 155.850 197.977 104.919 1.00 64.98 869 THR A CA 1
ATOM 13941 C C . THR A 1 869 ? 156.496 197.441 106.190 1.00 65.42 869 THR A C 1
ATOM 13942 O O . THR A 1 869 ? 157.219 196.438 106.155 1.00 65.61 869 THR A O 1
ATOM 13953 N N . GLN A 1 870 ? 156.250 198.097 107.325 1.00 65.33 870 GLN A N 1
ATOM 13954 C CA . GLN A 1 870 ? 156.799 197.610 108.586 1.00 59.80 870 GLN A CA 1
ATOM 13955 C C . GLN A 1 870 ? 156.217 196.250 108.952 1.00 59.21 870 GLN A C 1
ATOM 13956 O O . GLN A 1 870 ? 156.935 195.372 109.444 1.00 59.04 870 GLN A O 1
ATOM 13970 N N . PHE A 1 871 ? 154.915 196.056 108.730 1.00 59.06 871 PHE A N 1
ATOM 13971 C CA . PHE A 1 871 ? 154.311 194.757 109.011 1.00 54.65 871 PHE A CA 1
ATOM 13972 C C . PHE A 1 871 ? 154.875 193.678 108.095 1.00 53.48 871 PHE A C 1
ATOM 13973 O O . PHE A 1 871 ? 155.092 192.539 108.525 1.00 54.23 871 PHE A O 1
ATOM 13990 N N . LYS A 1 872 ? 155.106 194.013 106.824 1.00 55.14 872 LYS A N 1
ATOM 13991 C CA . LYS A 1 872 ? 155.743 193.063 105.920 1.00 52.87 872 LYS A CA 1
ATOM 13992 C C . LYS A 1 872 ? 157.142 192.708 106.404 1.00 51.46 872 LYS A C 1
ATOM 13993 O O . LYS A 1 872 ? 157.554 191.544 106.342 1.00 57.59 872 LYS A O 1
ATOM 14012 N N . LEU A 1 873 ? 157.890 193.701 106.888 1.00 47.44 873 LEU A N 1
ATOM 14013 C CA . LEU A 1 873 ? 159.216 193.429 107.431 1.00 48.40 873 LEU A CA 1
ATOM 14014 C C . LEU A 1 873 ? 159.133 192.523 108.654 1.00 45.49 873 LEU A C 1
ATOM 14015 O O . LEU A 1 873 ? 159.976 191.640 108.842 1.00 46.78 873 LEU A O 1
ATOM 14031 N N . VAL A 1 874 ? 158.123 192.730 109.499 1.00 45.39 874 VAL A N 1
ATOM 14032 C CA . VAL A 1 874 ? 157.946 191.880 110.674 1.00 42.54 874 VAL A CA 1
ATOM 14033 C C . VAL A 1 874 ? 157.646 190.445 110.257 1.00 42.41 874 VAL A C 1
ATOM 14034 O O . VAL A 1 874 ? 158.194 189.489 110.821 1.00 43.86 874 VAL A O 1
ATOM 14047 N N . LEU A 1 875 ? 156.760 190.270 109.273 1.00 44.92 875 LEU A N 1
ATOM 14048 C CA . LEU A 1 875 ? 156.445 188.928 108.792 1.00 43.89 875 LEU A CA 1
ATOM 14049 C C . LEU A 1 875 ? 157.676 188.259 108.195 1.00 36.98 875 LEU A C 1
ATOM 14050 O O . LEU A 1 875 ? 157.915 187.064 108.413 1.00 40.92 875 LEU A O 1
ATOM 14066 N N . ASP A 1 876 ? 158.467 189.015 107.433 1.00 33.38 876 ASP A N 1
ATOM 14067 C CA . ASP A 1 876 ? 159.698 188.469 106.878 1.00 35.56 876 ASP A CA 1
ATOM 14068 C C . ASP A 1 876 ? 160.666 188.074 107.983 1.00 32.65 876 ASP A C 1
ATOM 14069 O O . ASP A 1 876 ? 161.368 187.064 107.872 1.00 35.92 876 ASP A O 1
ATOM 14078 N N . SER A 1 877 ? 160.724 188.864 109.056 1.00 39.20 877 SER A N 1
ATOM 14079 C CA . SER A 1 877 ? 161.581 188.516 110.184 1.00 36.68 877 SER A CA 1
ATOM 14080 C C . SER A 1 877 ? 161.118 187.227 110.848 1.00 35.30 877 SER A C 1
ATOM 14081 O O . SER A 1 877 ? 161.938 186.390 111.233 1.00 37.74 877 SER A O 1
ATOM 14089 N N . ILE A 1 878 ? 159.804 187.046 110.991 1.00 34.73 878 ILE A N 1
ATOM 14090 C CA . ILE A 1 878 ? 159.290 185.807 111.574 1.00 30.23 878 ILE A CA 1
ATOM 14091 C C . ILE A 1 878 ? 159.649 184.614 110.694 1.00 34.25 878 ILE A C 1
ATOM 14092 O O . ILE A 1 878 ? 160.077 183.558 111.187 1.00 35.38 878 ILE A O 1
ATOM 14108 N N . ILE A 1 879 ? 159.472 184.760 109.379 1.00 34.79 879 ILE A N 1
ATOM 14109 C CA . ILE A 1 879 ? 159.813 183.676 108.463 1.00 31.04 879 ILE A CA 1
ATOM 14110 C C . ILE A 1 879 ? 161.298 183.352 108.557 1.00 28.22 879 ILE A C 1
ATOM 14111 O O . ILE A 1 879 ? 161.693 182.182 108.612 1.00 36.26 879 ILE A O 1
ATOM 14127 N N . TRP A 1 880 ? 162.143 184.382 108.577 1.00 30.90 880 TRP A N 1
ATOM 14128 C CA . TRP A 1 880 ? 163.565 184.179 108.817 1.00 32.30 880 TRP A CA 1
ATOM 14129 C C . TRP A 1 880 ? 163.804 183.471 110.143 1.00 31.28 880 TRP A C 1
ATOM 14130 O O . TRP A 1 880 ? 164.762 182.702 110.276 1.00 32.47 880 TRP A O 1
ATOM 14151 N N . ALA A 1 881 ? 162.951 183.727 111.135 1.00 32.24 881 ALA A N 1
ATOM 14152 C CA . ALA A 1 881 ? 163.102 183.087 112.436 1.00 29.71 881 ALA A CA 1
ATOM 14153 C C . ALA A 1 881 ? 162.891 181.584 112.342 1.00 32.31 881 ALA A C 1
ATOM 14154 O O . ALA A 1 881 ? 163.746 180.803 112.775 1.00 34.79 881 ALA A O 1
ATOM 14161 N N . PHE A 1 882 ? 161.766 181.149 111.769 1.00 34.94 882 PHE A N 1
ATOM 14162 C CA . PHE A 1 882 ? 161.499 179.713 111.789 1.00 30.24 882 PHE A CA 1
ATOM 14163 C C . PHE A 1 882 ? 162.278 178.948 110.725 1.00 32.07 882 PHE A C 1
ATOM 14164 O O . PHE A 1 882 ? 162.081 177.737 110.590 1.00 36.64 882 PHE A O 1
ATOM 14181 N N . LYS A 1 883 ? 163.155 179.615 109.979 1.00 31.15 883 LYS A N 1
ATOM 14182 C CA . LYS A 1 883 ? 164.084 178.953 109.075 1.00 28.09 883 LYS A CA 1
ATOM 14183 C C . LYS A 1 883 ? 165.454 178.741 109.701 1.00 30.48 883 LYS A C 1
ATOM 14184 O O . LYS A 1 883 ? 166.368 178.273 109.017 1.00 35.64 883 LYS A O 1
ATOM 14203 N N . HIS A 1 884 ? 165.619 179.075 110.976 1.00 35.05 884 HIS A N 1
ATOM 14204 C CA . HIS A 1 884 ? 166.924 179.027 111.617 1.00 34.43 884 HIS A CA 1
ATOM 14205 C C . HIS A 1 884 ? 167.322 177.598 111.958 1.00 38.43 884 HIS A C 1
ATOM 14206 O O . HIS A 1 884 ? 166.485 176.757 112.298 1.00 40.80 884 HIS A O 1
ATOM 14220 N N . THR A 1 885 ? 168.625 177.329 111.863 1.00 39.48 885 THR A N 1
ATOM 14221 C CA . THR A 1 885 ? 169.149 176.051 112.329 1.00 43.58 885 THR A CA 1
ATOM 14222 C C . THR A 1 885 ? 169.076 175.951 113.848 1.00 40.13 885 THR A C 1
ATOM 14223 O O . THR A 1 885 ? 168.840 174.867 114.393 1.00 39.49 885 THR A O 1
ATOM 14234 N N . MET A 1 886 ? 169.279 177.068 114.546 1.00 42.81 886 MET A N 1
ATOM 14235 C CA . MET A 1 886 ? 169.168 177.069 115.998 1.00 33.92 886 MET A CA 1
ATOM 14236 C C . MET A 1 886 ? 167.760 176.662 116.406 1.00 35.48 886 MET A C 1
ATOM 14237 O O . MET A 1 886 ? 166.771 177.190 115.890 1.00 36.38 886 MET A O 1
ATOM 14251 N N A ARG A 1 887 ? 167.671 175.718 117.344 0.50 37.72 887 ARG A N 1
ATOM 14252 N N B ARG A 1 887 ? 167.674 175.718 117.344 0.50 37.68 887 ARG A N 1
ATOM 14253 C CA A ARG A 1 887 ? 166.373 175.164 117.715 0.50 37.26 887 ARG A CA 1
ATOM 14254 C CA B ARG A 1 887 ? 166.379 175.162 117.717 0.50 37.25 887 ARG A CA 1
ATOM 14255 C C A ARG A 1 887 ? 165.529 176.181 118.472 0.50 36.93 887 ARG A C 1
ATOM 1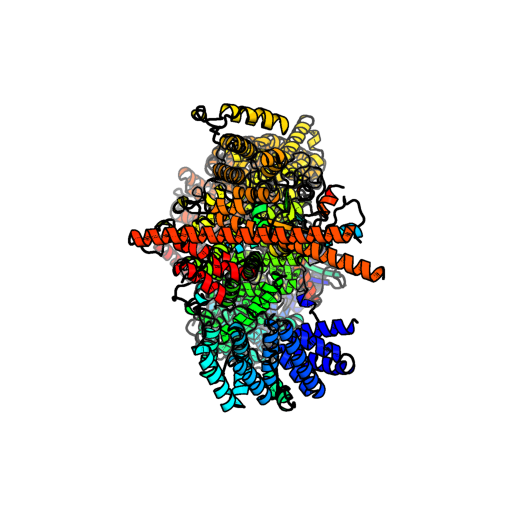4256 C C B ARG A 1 887 ? 165.531 176.177 118.472 0.50 36.91 887 ARG A C 1
ATOM 14257 O O A ARG A 1 887 ? 164.324 176.299 118.224 0.50 39.17 887 ARG A O 1
ATOM 14258 O O B ARG A 1 887 ? 164.326 176.294 118.223 0.50 39.19 887 ARG A O 1
ATOM 14299 N N . ASN A 1 888 ? 166.137 176.915 119.405 1.00 39.28 888 ASN A N 1
ATOM 14300 C CA . ASN A 1 888 ? 165.376 177.890 120.181 1.00 37.27 888 ASN A CA 1
ATOM 14301 C C . ASN A 1 888 ? 164.814 178.990 119.289 1.00 34.45 888 ASN A C 1
ATOM 14302 O O . ASN A 1 888 ? 163.644 179.369 119.420 1.00 38.94 888 ASN A O 1
ATOM 14313 N N . VAL A 1 889 ? 165.628 179.506 118.367 1.00 31.41 889 VAL A N 1
ATOM 14314 C CA . VAL A 1 889 ? 165.167 180.574 117.486 1.00 29.08 889 VAL A CA 1
ATOM 14315 C C . VAL A 1 889 ? 164.026 180.081 116.606 1.00 32.32 889 VAL A C 1
ATOM 14316 O O . VAL A 1 889 ? 163.020 180.775 116.423 1.00 34.40 889 VAL A O 1
ATOM 14329 N N . ALA A 1 890 ? 164.166 178.879 116.043 1.00 32.38 890 ALA A N 1
ATOM 14330 C CA . ALA A 1 890 ? 163.128 178.343 115.170 1.00 30.13 890 ALA A CA 1
ATOM 14331 C C . ALA A 1 890 ? 161.836 178.080 115.934 1.00 33.29 890 ALA A C 1
ATOM 14332 O O . ALA A 1 890 ? 160.742 178.354 115.426 1.00 38.45 890 ALA A O 1
ATOM 14339 N N . ASP A 1 891 ? 161.936 177.543 117.151 1.00 32.40 891 ASP A N 1
ATOM 14340 C CA . ASP A 1 891 ? 160.738 177.307 117.949 1.00 38.49 891 ASP A CA 1
ATOM 14341 C C . ASP A 1 891 ? 160.053 178.618 118.309 1.00 39.27 891 ASP A C 1
ATOM 14342 O O . ASP A 1 891 ? 158.820 178.715 118.276 1.00 44.33 891 ASP A O 1
ATOM 14351 N N . THR A 1 892 ? 160.838 179.641 118.656 1.00 40.08 892 THR A N 1
ATOM 14352 C CA . THR A 1 892 ? 160.255 180.947 118.937 1.00 37.64 892 THR A CA 1
ATOM 14353 C C . THR A 1 892 ? 159.562 181.511 117.704 1.00 34.87 892 THR A C 1
ATOM 14354 O O . THR A 1 892 ? 158.465 182.068 117.802 1.00 41.85 892 THR A O 1
ATOM 14365 N N . GLY A 1 893 ? 160.188 181.376 116.534 1.00 31.79 893 GLY A N 1
ATOM 14366 C CA . GLY A 1 893 ? 159.556 181.847 115.313 1.00 29.07 893 GLY A CA 1
ATOM 14367 C C . GLY A 1 893 ? 158.247 181.139 115.025 1.00 33.24 893 GLY A C 1
ATOM 14368 O O . GLY A 1 893 ? 157.262 181.768 114.630 1.00 40.62 893 GLY A O 1
ATOM 14372 N N . LEU A 1 894 ? 158.217 179.818 115.216 1.00 34.62 894 LEU A N 1
ATOM 14373 C CA . LEU A 1 894 ? 156.987 179.068 114.979 1.00 35.39 894 LEU A CA 1
ATOM 14374 C C . LEU A 1 894 ? 155.891 179.479 115.955 1.00 35.94 894 LEU A C 1
ATOM 14375 O O . LEU A 1 894 ? 154.725 179.630 115.567 1.00 38.54 894 LEU A O 1
ATOM 14391 N N . GLN A 1 895 ? 156.243 179.656 117.231 1.00 39.13 895 GLN A N 1
ATOM 14392 C CA . GLN A 1 895 ? 155.257 180.111 118.206 1.00 38.96 895 GLN A CA 1
ATOM 14393 C C . GLN A 1 895 ? 154.733 181.495 117.847 1.00 39.64 895 GLN A C 1
ATOM 14394 O O . GLN A 1 895 ? 153.527 181.759 117.946 1.00 40.78 895 GLN A O 1
ATOM 14408 N N . ILE A 1 896 ? 155.628 182.391 117.427 1.00 36.31 896 ILE A N 1
ATOM 14409 C CA . ILE A 1 896 ? 155.214 183.727 117.015 1.00 33.05 896 ILE A CA 1
ATOM 14410 C C . ILE A 1 896 ? 154.237 183.637 115.854 1.00 36.86 896 ILE A C 1
ATOM 14411 O O . ILE A 1 896 ? 153.213 184.323 115.829 1.00 35.87 896 ILE A O 1
ATOM 14427 N N . LEU A 1 897 ? 154.547 182.794 114.867 1.00 39.53 897 LEU A N 1
ATOM 14428 C CA . LEU A 1 897 ? 153.677 182.673 113.702 1.00 37.21 897 LEU A CA 1
ATOM 14429 C C . LEU A 1 897 ? 152.302 182.140 114.087 1.00 37.53 897 LEU A C 1
ATOM 14430 O O . LEU A 1 897 ? 151.277 182.651 113.621 1.00 42.61 897 LEU A O 1
ATOM 14446 N N . PHE A 1 898 ? 152.259 181.110 114.933 1.00 34.99 898 PHE A N 1
ATOM 14447 C CA . PHE A 1 898 ? 150.974 180.544 115.335 1.00 39.80 898 PHE A CA 1
ATOM 14448 C C . PHE A 1 898 ? 150.142 181.566 116.103 1.00 45.13 898 PHE A C 1
ATOM 14449 O O . PHE A 1 898 ? 148.942 181.741 115.840 1.00 53.81 898 PHE A O 1
ATOM 14466 N N . THR A 1 899 ? 150.770 182.266 117.052 1.00 41.22 899 THR A N 1
ATOM 14467 C CA . THR A 1 899 ? 150.046 183.272 117.821 1.00 40.42 899 THR A CA 1
ATOM 14468 C C . THR A 1 899 ? 149.590 184.419 116.929 1.00 38.83 899 THR A C 1
ATOM 14469 O O . THR A 1 899 ? 148.497 184.961 117.116 1.00 43.84 899 THR A O 1
ATOM 14480 N N . LEU A 1 900 ? 150.419 184.809 115.960 1.00 36.94 900 LEU A N 1
ATOM 14481 C CA . LEU A 1 900 ? 150.039 185.871 115.037 1.00 38.67 900 LEU A CA 1
ATOM 14482 C C . LEU A 1 900 ? 148.836 185.462 114.205 1.00 44.01 900 LEU A C 1
ATOM 14483 O O . LEU A 1 900 ? 147.932 186.270 113.968 1.00 48.49 900 LEU A O 1
ATOM 14499 N N . LEU A 1 901 ? 148.812 184.213 113.739 1.00 46.54 901 LEU A N 1
ATOM 14500 C CA . LEU A 1 901 ? 147.654 183.735 112.993 1.00 42.29 901 LEU A CA 1
ATOM 14501 C C . LEU A 1 901 ? 146.399 183.781 113.852 1.00 44.47 901 LEU A C 1
ATOM 14502 O O . LEU A 1 901 ? 145.339 184.228 113.395 1.00 46.89 901 LEU A O 1
ATOM 14518 N N . GLN A 1 902 ? 146.499 183.334 115.106 1.00 47.48 902 GLN A N 1
ATOM 14519 C CA . GLN A 1 902 ? 145.332 183.384 115.984 1.00 49.32 902 GLN A CA 1
ATOM 14520 C C . GLN A 1 902 ? 144.870 184.822 116.208 1.00 57.12 902 GLN A C 1
ATOM 14521 O O . GLN A 1 902 ? 143.668 185.115 116.157 1.00 59.73 902 GLN A O 1
ATOM 14535 N N . ASN A 1 903 ? 145.813 185.736 116.449 1.00 54.66 903 ASN A N 1
ATOM 14536 C CA . ASN A 1 903 ? 145.457 187.132 116.682 1.00 50.58 903 ASN A CA 1
ATOM 14537 C C . ASN A 1 903 ? 144.788 187.741 115.458 1.00 53.89 903 ASN A C 1
ATOM 14538 O O . ASN A 1 903 ? 143.777 188.442 115.577 1.00 58.60 903 ASN A O 1
ATOM 14549 N N . VAL A 1 904 ? 145.335 187.480 114.269 1.00 52.17 904 VAL A N 1
ATOM 14550 C CA . VAL A 1 904 ? 144.734 187.999 113.046 1.00 51.55 904 VAL A CA 1
ATOM 14551 C C . VAL A 1 904 ? 143.325 187.450 112.880 1.00 58.24 904 VAL A C 1
ATOM 14552 O O . VAL A 1 904 ? 142.398 188.179 112.509 1.00 63.73 904 VAL A O 1
ATOM 14565 N N . ALA A 1 905 ? 143.140 186.156 113.147 1.00 59.95 905 ALA A N 1
ATOM 14566 C CA . ALA A 1 905 ? 141.800 185.585 113.084 1.00 59.37 905 ALA A CA 1
ATOM 14567 C C . ALA A 1 905 ? 140.863 186.285 114.058 1.00 59.73 905 ALA A C 1
ATOM 14568 O O . ALA A 1 905 ? 139.673 186.459 113.771 1.00 65.55 905 ALA A O 1
ATOM 14575 N N . GLN A 1 906 ? 141.382 186.699 115.216 1.00 64.43 906 GLN A N 1
ATOM 14576 C CA . GLN A 1 906 ? 140.535 187.354 116.210 1.00 73.32 906 GLN A CA 1
ATOM 14577 C C . GLN A 1 906 ? 139.962 188.665 115.680 1.00 75.34 906 GLN A C 1
ATOM 14578 O O . GLN A 1 906 ? 138.790 188.978 115.919 1.00 75.25 906 GLN A O 1
ATOM 14592 N N . GLU A 1 907 ? 140.770 189.446 114.966 1.00 74.50 907 GLU A N 1
ATOM 14593 C CA . GLU A 1 907 ? 140.339 190.734 114.428 1.00 76.56 907 GLU A CA 1
ATOM 14594 C C . GLU A 1 907 ? 139.771 190.518 113.029 1.00 77.15 907 GLU A C 1
ATOM 14595 O O . GLU A 1 907 ? 140.501 190.153 112.104 1.00 80.91 907 GLU A O 1
ATOM 14607 N N . GLU A 1 908 ? 138.467 190.757 112.874 1.00 80.83 908 GLU A N 1
ATOM 14608 C CA . GLU A 1 908 ? 137.801 190.444 111.612 1.00 85.16 908 GLU A CA 1
ATOM 14609 C C . GLU A 1 908 ? 138.193 191.419 110.507 1.00 81.47 908 GLU A C 1
ATOM 14610 O O . GLU A 1 908 ? 138.320 191.023 109.343 1.00 78.25 908 GLU A O 1
ATOM 14622 N N . ALA A 1 909 ? 138.383 192.695 110.848 1.00 80.70 909 ALA A N 1
ATOM 14623 C CA . ALA A 1 909 ? 138.550 193.719 109.820 1.00 82.06 909 ALA A CA 1
ATOM 14624 C C . ALA A 1 909 ? 139.750 193.426 108.926 1.00 77.60 909 ALA A C 1
ATOM 14625 O O . ALA A 1 909 ? 139.629 193.395 107.696 1.00 68.12 909 ALA A O 1
ATOM 14632 N N . ALA A 1 910 ? 140.915 193.201 109.526 1.00 75.94 910 ALA A N 1
ATOM 14633 C CA . ALA A 1 910 ? 142.150 193.015 108.775 1.00 73.28 910 ALA A CA 1
ATOM 14634 C C . ALA A 1 910 ? 142.435 191.556 108.445 1.00 73.66 910 ALA A C 1
ATOM 14635 O O . ALA A 1 910 ? 143.439 191.273 107.780 1.00 71.76 910 ALA A O 1
ATOM 14642 N N . ALA A 1 911 ? 141.587 190.629 108.894 1.00 72.69 911 ALA A N 1
ATOM 14643 C CA . ALA A 1 911 ? 141.856 189.212 108.675 1.00 65.92 911 ALA A CA 1
ATOM 14644 C C . ALA A 1 911 ? 141.883 188.879 107.189 1.00 65.10 911 ALA A C 1
ATOM 14645 O O . ALA A 1 911 ? 142.796 188.196 106.713 1.00 63.70 911 ALA A O 1
ATOM 14652 N N . GLN A 1 912 ? 140.882 189.347 106.440 1.00 68.24 912 GLN A N 1
ATOM 14653 C CA . GLN A 1 912 ? 140.817 189.027 105.018 1.00 68.33 912 GLN A CA 1
ATOM 14654 C C . GLN A 1 912 ? 142.005 189.614 104.267 1.00 64.32 912 GLN A C 1
ATOM 14655 O O . GLN A 1 912 ? 142.579 188.962 103.385 1.00 70.61 912 GLN A O 1
ATOM 14669 N N . SER A 1 913 ? 142.381 190.851 104.592 1.00 61.51 913 SER A N 1
ATOM 14670 C CA . SER A 1 913 ? 143.525 191.469 103.935 1.00 64.00 913 SER A CA 1
ATOM 14671 C C . SER A 1 913 ? 144.803 190.697 104.233 1.00 66.29 913 SER A C 1
ATOM 14672 O O . SER A 1 913 ? 145.601 190.419 103.329 1.00 66.83 913 SER A O 1
ATOM 14680 N N . PHE A 1 914 ? 145.009 190.328 105.500 1.00 65.28 914 PHE A N 1
ATOM 14681 C CA . PHE A 1 914 ? 146.201 189.565 105.851 1.00 61.21 914 PHE A CA 1
ATOM 14682 C C . PHE A 1 914 ? 146.223 188.229 105.127 1.00 64.01 914 PHE A C 1
ATOM 14683 O O . PHE A 1 914 ? 147.273 187.797 104.637 1.00 62.86 914 PHE A O 1
ATOM 14700 N N . TYR A 1 915 ? 145.078 187.548 105.066 1.00 66.29 915 TYR A N 1
ATOM 14701 C CA . TYR A 1 915 ? 144.998 186.301 104.319 1.00 58.76 915 TYR A CA 1
ATOM 14702 C C . TYR A 1 915 ? 145.431 186.519 102.878 1.00 60.58 915 TYR A C 1
ATOM 14703 O O . TYR A 1 915 ? 146.439 185.966 102.429 1.00 63.96 915 TYR A O 1
ATOM 14721 N N . GLN A 1 916 ? 144.713 187.381 102.157 1.00 61.33 916 GLN A N 1
ATOM 14722 C CA . GLN A 1 916 ? 144.999 187.585 100.743 1.00 65.34 916 GLN A CA 1
ATOM 14723 C C . GLN A 1 916 ? 146.421 188.065 100.500 1.00 64.77 916 GLN A C 1
ATOM 14724 O O . GLN A 1 916 ? 146.933 187.903 99.387 1.00 62.52 916 GLN A O 1
ATOM 14738 N N . THR A 1 917 ? 147.073 188.653 101.502 1.00 63.10 917 THR A N 1
ATOM 14739 C CA . THR A 1 917 ? 148.425 189.156 101.300 1.00 62.88 917 THR A CA 1
ATOM 14740 C C . THR A 1 917 ? 149.510 188.140 101.639 1.00 62.04 917 THR A C 1
ATOM 14741 O O . THR A 1 917 ? 150.565 188.147 100.994 1.00 60.57 917 THR A O 1
ATOM 14752 N N . TYR A 1 918 ? 149.289 187.264 102.626 1.00 60.64 918 TYR A N 1
ATOM 14753 C CA . TYR A 1 918 ? 150.375 186.454 103.163 1.00 59.43 918 TYR A CA 1
ATOM 14754 C C . TYR A 1 918 ? 150.067 184.972 103.335 1.00 58.56 918 TYR A C 1
ATOM 14755 O O . TYR A 1 918 ? 150.972 184.222 103.711 1.00 58.43 918 TYR A O 1
ATOM 14773 N N . PHE A 1 919 ? 148.836 184.521 103.089 1.00 59.69 919 PHE A N 1
ATOM 14774 C CA . PHE A 1 919 ? 148.489 183.136 103.391 1.00 59.04 919 PHE A CA 1
ATOM 14775 C C . PHE A 1 919 ? 149.310 182.166 102.552 1.00 59.35 919 PHE A C 1
ATOM 14776 O O . PHE A 1 919 ? 149.929 181.235 103.082 1.00 57.01 919 PHE A O 1
ATOM 14793 N N . CYS A 1 920 ? 149.326 182.371 101.234 1.00 57.62 920 CYS A N 1
ATOM 14794 C CA . CYS A 1 920 ? 150.052 181.461 100.357 1.00 55.84 920 CYS A CA 1
ATOM 14795 C C . CYS A 1 920 ? 151.549 181.511 100.628 1.00 58.66 920 CYS A C 1
ATOM 14796 O O . CYS A 1 920 ? 152.224 180.478 100.596 1.00 65.50 920 CYS A O 1
ATOM 14804 N N . ASP A 1 921 ? 152.090 182.703 100.886 1.00 56.05 921 ASP A N 1
ATOM 14805 C CA . ASP A 1 921 ? 153.519 182.816 101.161 1.00 58.16 921 ASP A CA 1
ATOM 14806 C C . ASP A 1 921 ? 153.893 182.089 102.448 1.00 54.02 921 ASP A C 1
ATOM 14807 O O . ASP A 1 921 ? 154.909 181.382 102.502 1.00 53.38 921 ASP A O 1
ATOM 14816 N N . ILE A 1 922 ? 153.081 182.244 103.495 1.00 53.26 922 ILE A N 1
ATOM 14817 C CA . ILE A 1 922 ? 153.355 181.551 104.748 1.00 50.60 922 ILE A CA 1
ATOM 14818 C C . ILE A 1 922 ? 153.255 180.046 104.547 1.00 51.18 922 ILE A C 1
ATOM 14819 O O . ILE A 1 922 ? 154.074 179.282 105.069 1.00 54.16 922 ILE A O 1
ATOM 14835 N N . LEU A 1 923 ? 152.250 179.593 103.792 1.00 51.79 923 LEU A N 1
ATOM 14836 C CA . LEU A 1 923 ? 152.122 178.163 103.531 1.00 53.18 923 LEU A CA 1
ATOM 14837 C C . LEU A 1 923 ? 153.330 177.635 102.769 1.00 47.65 923 LEU A C 1
ATOM 14838 O O . LEU A 1 923 ? 153.841 176.552 103.073 1.00 50.77 923 LEU A O 1
ATOM 14854 N N . GLN A 1 924 ? 153.797 178.387 101.772 1.00 45.17 924 GLN A N 1
ATOM 14855 C CA . GLN A 1 924 ? 154.954 177.956 100.998 1.00 45.93 924 GLN A CA 1
ATOM 14856 C C . GLN A 1 924 ? 156.193 177.852 101.877 1.00 45.37 924 GLN A C 1
ATOM 14857 O O . GLN A 1 924 ? 156.952 176.882 101.779 1.00 52.86 924 GLN A O 1
ATOM 14871 N N . HIS A 1 925 ? 156.413 178.838 102.748 1.00 47.08 925 HIS A N 1
ATOM 14872 C CA . HIS A 1 925 ? 157.580 178.788 103.626 1.00 44.36 925 HIS A CA 1
ATOM 14873 C C . HIS A 1 925 ? 157.473 177.645 104.632 1.00 43.39 925 HIS A C 1
ATOM 14874 O O . HIS A 1 925 ? 158.469 176.965 104.925 1.00 42.12 925 HIS A O 1
ATOM 14888 N N . ILE A 1 926 ? 156.273 177.414 105.169 1.00 45.37 926 ILE A N 1
ATOM 14889 C CA . ILE A 1 926 ? 156.079 176.320 106.113 1.00 42.30 926 ILE A CA 1
ATOM 14890 C C . ILE A 1 926 ? 156.351 174.986 105.437 1.00 43.19 926 ILE A C 1
ATOM 14891 O O . ILE A 1 926 ? 156.982 174.099 106.020 1.00 47.80 926 ILE A O 1
ATOM 14907 N N . PHE A 1 927 ? 155.868 174.812 104.206 1.00 42.33 927 PHE A N 1
ATOM 14908 C CA . PHE A 1 927 ? 156.139 173.571 103.491 1.00 41.14 927 PHE A CA 1
ATOM 14909 C C . PHE A 1 927 ? 157.616 173.436 103.155 1.00 39.64 927 PHE A C 1
ATOM 14910 O O . PHE A 1 927 ? 158.152 172.323 103.171 1.00 47.63 927 PHE A O 1
ATOM 14927 N N . SER A 1 928 ? 158.291 174.546 102.855 1.00 39.20 928 SER A N 1
ATOM 14928 C CA . SER A 1 928 ? 159.722 174.480 102.585 1.00 40.31 928 SER A CA 1
ATOM 14929 C C . SER A 1 928 ? 160.490 173.994 103.807 1.00 39.96 928 SER A C 1
ATOM 14930 O O . SER A 1 928 ? 161.413 173.182 103.686 1.00 41.91 928 SER A O 1
ATOM 14938 N N . VAL A 1 929 ? 160.135 174.490 104.995 1.00 43.79 929 VAL A N 1
ATOM 14939 C CA . VAL A 1 929 ? 160.827 174.024 106.198 1.00 41.79 929 VAL A CA 1
ATOM 14940 C C . VAL A 1 929 ? 160.403 172.603 106.558 1.00 42.25 929 VAL A C 1
ATOM 14941 O O . VAL A 1 929 ? 161.213 171.818 107.066 1.00 44.92 929 VAL A O 1
ATOM 14954 N N . VAL A 1 930 ? 159.141 172.247 106.309 1.00 42.68 930 VA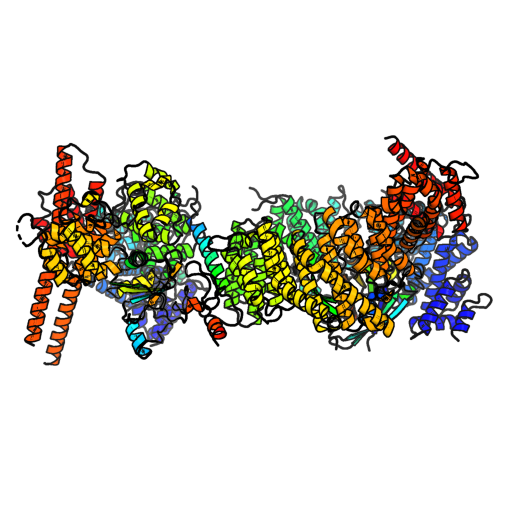L A N 1
ATOM 14955 C CA . VAL A 1 930 ? 158.633 170.937 106.714 1.00 42.48 930 VAL A CA 1
ATOM 14956 C C . VAL A 1 930 ? 159.386 169.827 105.993 1.00 46.63 930 VAL A C 1
ATOM 14957 O O . VAL A 1 930 ? 159.782 168.825 106.600 1.00 49.18 930 VAL A O 1
ATOM 14970 N N . THR A 1 931 ? 159.591 169.984 104.688 1.00 44.28 931 THR A N 1
ATOM 14971 C CA . THR A 1 931 ? 160.269 168.976 103.886 1.00 39.61 931 THR A CA 1
ATOM 14972 C C . THR A 1 931 ? 161.784 169.056 103.995 1.00 42.75 931 THR A C 1
ATOM 14973 O O . THR A 1 931 ? 162.482 168.510 103.134 1.00 53.45 931 THR A O 1
ATOM 14984 N N . ASP A 1 932 ? 162.306 169.724 105.018 1.00 41.80 932 ASP A N 1
ATOM 14985 C CA . ASP A 1 932 ? 163.738 169.805 105.265 1.00 50.55 932 ASP A CA 1
ATOM 14986 C C . ASP A 1 932 ? 164.084 168.937 106.467 1.00 55.24 932 ASP A C 1
ATOM 14987 O O . ASP A 1 932 ? 163.425 169.020 107.509 1.00 52.90 932 ASP A O 1
ATOM 14996 N N . THR A 1 933 ? 165.113 168.103 106.316 1.00 57.87 933 THR A N 1
ATOM 14997 C CA . THR A 1 933 ? 165.498 167.203 107.396 1.00 57.73 933 THR A CA 1
ATOM 14998 C C . THR A 1 933 ? 166.042 167.964 108.598 1.00 59.44 933 THR A C 1
ATOM 14999 O O . THR A 1 933 ? 165.960 167.472 109.729 1.00 59.61 933 THR A O 1
ATOM 15010 N N . SER A 1 934 ? 166.599 169.156 108.378 1.00 54.77 934 SER A N 1
ATOM 15011 C CA . SER A 1 934 ? 167.199 169.928 109.459 1.00 50.18 934 SER A CA 1
ATOM 15012 C C . SER A 1 934 ? 166.170 170.549 110.394 1.00 44.82 934 SER A C 1
ATOM 15013 O O . SER A 1 934 ? 166.550 171.032 111.464 1.00 45.51 934 SER A O 1
ATOM 15021 N N . HIS A 1 935 ? 164.890 170.551 110.024 1.00 46.61 935 HIS A N 1
ATOM 15022 C CA . HIS A 1 935 ? 163.847 171.209 110.801 1.00 47.24 935 HIS A CA 1
ATOM 15023 C C . HIS A 1 935 ? 162.820 170.211 111.320 1.00 50.55 935 HIS A C 1
ATOM 15024 O O . HIS A 1 935 ? 161.658 170.560 111.537 1.00 51.52 935 HIS A O 1
ATOM 15038 N N . THR A 1 936 ? 163.237 168.961 111.523 1.00 54.88 936 THR A N 1
ATOM 15039 C CA . THR A 1 936 ? 162.324 167.944 112.031 1.00 53.94 936 THR A CA 1
ATOM 15040 C C . THR A 1 936 ? 161.998 168.142 113.505 1.00 46.64 936 THR A C 1
ATOM 15041 O O . THR A 1 936 ? 160.921 167.731 113.948 1.00 46.38 936 THR A O 1
ATOM 15052 N N . ALA A 1 937 ? 162.895 168.769 114.269 1.00 38.12 937 ALA A N 1
ATOM 15053 C CA . ALA A 1 937 ? 162.655 168.940 115.697 1.00 38.42 937 ALA A CA 1
ATOM 15054 C C . ALA A 1 937 ? 161.404 169.766 115.964 1.00 41.67 937 ALA A C 1
ATOM 15055 O O . ALA A 1 937 ? 160.777 169.616 117.018 1.00 39.76 937 ALA A O 1
ATOM 15062 N N . GLY A 1 938 ? 161.029 170.639 115.033 1.00 42.57 938 GLY A N 1
ATOM 15063 C CA . GLY A 1 938 ? 159.850 171.465 115.200 1.00 39.79 938 GLY A CA 1
ATOM 15064 C C . GLY A 1 938 ? 158.627 170.890 114.520 1.00 43.90 938 GLY A C 1
ATOM 15065 O O . GLY A 1 938 ? 157.599 171.567 114.404 1.00 49.81 938 GLY A O 1
ATOM 15069 N N . LEU A 1 939 ? 158.716 169.625 114.098 1.00 47.02 939 LEU A N 1
ATOM 15070 C CA . LEU A 1 939 ? 157.643 169.031 113.308 1.00 46.86 939 LEU A CA 1
ATOM 15071 C C . LEU A 1 939 ? 156.288 169.226 113.967 1.00 41.28 939 LEU A C 1
ATOM 15072 O O . LEU A 1 939 ? 155.349 169.701 113.317 1.00 46.83 939 LEU A O 1
ATOM 15088 N N . THR A 1 940 ? 156.170 168.893 115.253 1.00 41.84 940 THR A N 1
ATOM 15089 C CA . THR A 1 940 ? 154.913 169.116 115.958 1.00 45.16 940 THR A CA 1
ATOM 15090 C C . THR A 1 940 ? 154.345 170.486 115.619 1.00 45.11 940 THR A C 1
ATOM 15091 O O . THR A 1 940 ? 153.269 170.595 115.016 1.00 53.30 940 THR A O 1
ATOM 15102 N N . MET A 1 941 ? 155.088 171.546 115.946 1.00 46.54 941 MET A N 1
ATOM 15103 C CA . MET A 1 941 ? 154.584 172.887 115.684 1.00 44.23 941 MET A CA 1
ATOM 15104 C C . MET A 1 941 ? 154.204 173.043 114.221 1.00 40.69 941 MET A C 1
ATOM 15105 O O . MET A 1 941 ? 153.088 173.482 113.912 1.00 41.15 941 MET A O 1
ATOM 15119 N N . HIS A 1 942 ? 155.098 172.648 113.308 1.00 42.72 942 HIS A N 1
ATOM 15120 C CA . HIS A 1 942 ? 154.761 172.689 111.890 1.00 38.76 942 HIS A CA 1
ATOM 15121 C C . HIS A 1 942 ? 153.357 172.155 111.677 1.00 41.59 942 HIS A C 1
ATOM 15122 O O . HIS A 1 942 ? 152.454 172.888 111.251 1.00 49.45 942 HIS A O 1
ATOM 15136 N N . ALA A 1 943 ? 153.134 170.895 112.060 1.00 38.24 943 ALA A N 1
ATOM 15137 C CA . ALA A 1 943 ? 151.833 170.286 111.830 1.00 38.72 943 ALA A CA 1
ATOM 15138 C C . ALA A 1 943 ? 150.729 171.172 112.374 1.00 40.81 943 ALA A C 1
ATOM 15139 O O . ALA A 1 943 ? 149.816 171.562 111.634 1.00 44.40 943 ALA A O 1
ATOM 15146 N N . SER A 1 944 ? 150.843 171.571 113.644 1.00 42.64 944 SER A N 1
ATOM 15147 C CA . SER A 1 944 ? 149.822 172.423 114.237 1.00 43.73 944 SER A CA 1
ATOM 15148 C C . SER A 1 944 ? 149.505 173.585 113.312 1.00 44.95 944 SER A C 1
ATOM 15149 O O . SER A 1 944 ? 148.373 173.718 112.828 1.00 48.14 944 SER A O 1
ATOM 15157 N N . ILE A 1 945 ? 150.519 174.389 112.985 1.00 40.29 945 ILE A N 1
ATOM 15158 C CA . ILE A 1 945 ? 150.278 175.542 112.129 1.00 38.74 945 ILE A CA 1
ATOM 15159 C C . ILE A 1 945 ? 149.547 175.097 110.874 1.00 41.36 945 ILE A C 1
ATOM 15160 O O . ILE A 1 945 ? 148.426 175.544 110.595 1.00 43.84 945 ILE A O 1
ATOM 15176 N N . LEU A 1 946 ? 150.132 174.142 110.147 1.00 43.44 946 LEU A N 1
ATOM 15177 C CA . LEU A 1 946 ? 149.507 173.690 108.912 1.00 42.34 946 LEU A CA 1
ATOM 15178 C C . LEU A 1 946 ? 148.069 173.280 109.169 1.00 43.04 946 LEU A C 1
ATOM 15179 O O . LEU A 1 946 ? 147.146 173.783 108.515 1.00 50.73 946 LEU A O 1
ATOM 15195 N N . ALA A 1 947 ? 147.849 172.432 110.176 1.00 43.60 947 ALA A N 1
ATOM 15196 C CA . ALA A 1 947 ? 146.489 171.998 110.456 1.00 42.96 947 ALA A CA 1
ATOM 15197 C C . ALA A 1 947 ? 145.581 173.202 110.616 1.00 48.27 947 ALA A C 1
ATOM 15198 O O . ALA A 1 947 ? 144.595 173.348 109.881 1.00 52.39 947 ALA A O 1
ATOM 15205 N N . TYR A 1 948 ? 145.964 174.134 111.493 1.00 51.27 948 TYR A N 1
ATOM 15206 C CA . TYR A 1 948 ? 145.143 175.318 111.696 1.00 48.07 948 TYR A CA 1
ATOM 15207 C C . TYR A 1 948 ? 144.852 175.989 110.367 1.00 47.44 948 TYR A C 1
ATOM 15208 O O . TYR A 1 948 ? 143.685 176.177 109.998 1.00 50.05 948 TYR A O 1
ATOM 15226 N N . MET A 1 949 ? 145.901 176.270 109.591 1.00 43.92 949 MET A N 1
ATOM 15227 C CA . MET A 1 949 ? 145.698 176.955 108.323 1.00 44.55 949 MET A CA 1
ATOM 15228 C C . MET A 1 949 ? 144.666 176.223 107.484 1.00 50.13 949 MET A C 1
ATOM 15229 O O . MET A 1 949 ? 143.691 176.824 107.018 1.00 51.63 949 MET A O 1
ATOM 15243 N N . PHE A 1 950 ? 144.831 174.909 107.329 1.00 54.15 950 PHE A N 1
ATOM 15244 C CA . PHE A 1 950 ? 143.920 174.178 106.462 1.00 53.72 950 PHE A CA 1
ATOM 15245 C C . PHE A 1 950 ? 142.511 174.187 107.027 1.00 56.54 950 PHE A C 1
ATOM 15246 O O . PHE A 1 950 ? 141.545 174.347 106.272 1.00 62.81 950 PHE A O 1
ATOM 15263 N N . ASN A 1 951 ? 142.370 174.067 108.348 1.00 55.22 951 ASN A N 1
ATOM 15264 C CA . ASN A 1 951 ? 141.045 174.204 108.936 1.00 59.47 951 ASN A CA 1
ATOM 15265 C C . ASN A 1 951 ? 140.466 175.569 108.600 1.00 66.20 951 ASN A C 1
ATOM 15266 O O . ASN A 1 951 ? 139.302 175.682 108.196 1.00 70.14 951 ASN A O 1
ATOM 15277 N N . LEU A 1 952 ? 141.290 176.613 108.708 1.00 67.42 952 LEU A N 1
ATOM 15278 C CA . LEU A 1 952 ? 140.848 177.957 108.361 1.00 63.15 952 LEU A CA 1
ATOM 15279 C C . LEU A 1 952 ? 140.345 178.008 106.926 1.00 65.18 952 LEU A C 1
ATOM 15280 O O . LEU A 1 952 ? 139.412 178.753 106.607 1.00 71.19 952 LEU A O 1
ATOM 15296 N N . VAL A 1 953 ? 140.953 177.213 106.043 1.00 62.54 953 VAL A N 1
ATOM 15297 C CA . VAL A 1 953 ? 140.566 177.252 104.638 1.00 64.08 953 VAL A CA 1
ATOM 15298 C C . VAL A 1 953 ? 139.391 176.322 104.375 1.00 69.81 953 VAL A C 1
ATOM 15299 O O . VAL A 1 953 ? 138.694 176.464 103.363 1.00 67.81 953 VAL A O 1
ATOM 15312 N N . GLU A 1 954 ? 139.140 175.365 105.271 1.00 76.02 954 GLU A N 1
ATOM 15313 C CA . GLU A 1 954 ? 138.071 174.403 105.030 1.00 75.56 954 GLU A CA 1
ATOM 15314 C C . GLU A 1 954 ? 136.759 174.837 105.669 1.00 76.83 954 GLU A C 1
ATOM 15315 O O . GLU A 1 954 ? 135.687 174.551 105.126 1.00 75.39 954 GLU A O 1
ATOM 15327 N N . GLU A 1 955 ? 136.820 175.520 106.813 1.00 78.01 955 GLU A N 1
ATOM 15328 C CA . GLU A 1 955 ? 135.599 175.991 107.455 1.00 82.13 955 GLU A CA 1
ATOM 15329 C C . GLU A 1 955 ? 134.931 177.096 106.648 1.00 82.01 955 GLU A C 1
ATOM 15330 O O . GLU A 1 955 ? 133.701 177.210 106.654 1.00 81.63 955 GLU A O 1
ATOM 15342 N N . GLY A 1 956 ? 135.716 177.906 105.943 1.00 78.68 956 GLY A N 1
ATOM 15343 C CA . GLY A 1 956 ? 135.198 179.043 105.213 1.00 76.65 956 GLY A CA 1
ATOM 15344 C C . GLY A 1 956 ? 135.519 180.389 105.824 1.00 79.43 956 GLY A C 1
ATOM 15345 O O . GLY A 1 956 ? 134.887 181.383 105.447 1.00 73.82 956 GLY A O 1
ATOM 15349 N N . LYS A 1 957 ? 136.475 180.455 106.752 1.00 80.47 957 LYS A N 1
ATOM 15350 C CA . LYS A 1 957 ? 136.814 181.728 107.377 1.00 74.09 957 LYS A CA 1
ATOM 15351 C C . LYS A 1 957 ? 137.312 182.730 106.345 1.00 72.83 957 LYS A C 1
ATOM 15352 O O . LYS A 1 957 ? 136.960 183.914 106.400 1.00 78.05 957 LYS A O 1
ATOM 15371 N N . ILE A 1 958 ? 138.129 182.278 105.397 1.00 67.06 958 ILE A N 1
ATOM 15372 C CA . ILE A 1 958 ? 138.587 183.140 104.315 1.00 69.14 958 ILE A CA 1
ATOM 15373 C C . ILE A 1 958 ? 137.428 183.330 103.346 1.00 75.36 958 ILE A C 1
ATOM 15374 O O . ILE A 1 958 ? 137.159 182.468 102.504 1.00 73.88 958 ILE A O 1
ATOM 15390 N N . SER A 1 959 ? 136.734 184.459 103.463 1.00 79.05 959 SER A N 1
ATOM 15391 C CA . SER A 1 959 ? 135.554 184.740 102.658 1.00 76.83 959 SER A CA 1
ATOM 15392 C C . SER A 1 959 ? 135.888 185.383 101.320 1.00 75.33 959 SER A C 1
ATOM 15393 O O . SER A 1 959 ? 134.974 185.640 100.529 1.00 75.82 959 SER A O 1
ATOM 15401 N N . THR A 1 960 ? 137.162 185.647 101.047 1.00 78.58 960 THR A N 1
ATOM 15402 C CA . THR A 1 960 ? 137.597 186.238 99.790 1.00 82.43 960 THR A CA 1
ATOM 15403 C C . THR A 1 960 ? 138.495 185.247 99.065 1.00 79.59 960 THR A C 1
ATOM 15404 O O . THR A 1 960 ? 139.418 184.687 99.665 1.00 80.09 960 THR A O 1
ATOM 15415 N N . SER A 1 961 ? 138.219 185.031 97.783 1.00 80.07 961 SER A N 1
ATOM 15416 C CA . SER A 1 961 ? 138.999 184.081 97.005 1.00 89.99 961 SER A CA 1
ATOM 15417 C C . SER A 1 961 ? 140.451 184.533 96.913 1.00 89.06 961 SER A C 1
ATOM 15418 O O . SER A 1 961 ? 140.741 185.720 96.745 1.00 84.82 961 SER A O 1
ATOM 15426 N N . LEU A 1 962 ? 141.366 183.572 97.022 1.00 82.98 962 LEU A N 1
ATOM 15427 C CA . LEU A 1 962 ? 142.793 183.854 96.937 1.00 79.52 962 LEU A CA 1
ATOM 15428 C C . LEU A 1 962 ? 143.293 183.929 95.502 1.00 85.47 962 LEU A C 1
ATOM 15429 O O . LEU A 1 962 ? 144.497 184.111 95.292 1.00 81.94 962 LEU A O 1
ATOM 15445 N N . ASN A 1 963 ? 142.407 183.787 94.518 1.00 90.30 963 ASN A N 1
ATOM 15446 C CA . ASN A 1 963 ? 142.746 183.924 93.102 1.00 92.79 963 ASN A CA 1
ATOM 15447 C C . ASN A 1 963 ? 141.779 184.937 92.502 1.00 99.05 963 ASN A C 1
ATOM 15448 O O . ASN A 1 963 ? 140.758 184.565 91.908 1.00 101.04 963 ASN A O 1
ATOM 15459 N N . PRO A 1 964 ? 142.063 186.235 92.653 1.00 101.77 964 PRO A N 1
ATOM 15460 C CA . PRO A 1 964 ? 141.108 187.245 92.163 1.00 103.20 964 PRO A CA 1
ATOM 15461 C C . PRO A 1 964 ? 140.761 187.083 90.694 1.00 103.69 964 PRO A C 1
ATOM 15462 O O . PRO A 1 964 ? 139.602 187.284 90.311 1.00 101.73 964 PRO A O 1
ATOM 15473 N N . GLY A 1 965 ? 141.735 186.725 89.856 1.00 103.74 965 GLY A N 1
ATOM 15474 C CA . GLY A 1 965 ? 141.444 186.540 88.445 1.00 101.14 965 GLY A CA 1
ATOM 15475 C C . GLY A 1 965 ? 140.429 185.440 88.200 1.00 104.50 965 GLY A C 1
ATOM 15476 O O . GLY A 1 965 ? 139.536 185.582 87.362 1.00 101.03 965 GLY A O 1
ATOM 15480 N N . ASN A 1 966 ? 140.551 184.334 88.929 1.00 103.34 966 ASN A N 1
ATOM 15481 C CA . ASN A 1 966 ? 139.657 183.185 88.784 1.00 102.95 966 ASN A CA 1
ATOM 15482 C C . ASN A 1 966 ? 138.905 182.968 90.091 1.00 103.62 966 ASN A C 1
ATOM 15483 O O . ASN A 1 966 ? 139.451 182.359 91.029 1.00 103.32 966 ASN A O 1
ATOM 15494 N N . PRO A 1 967 ? 137.659 183.443 90.213 1.00 103.83 967 PRO A N 1
ATOM 15495 C CA . PRO A 1 967 ? 136.923 183.250 91.471 1.00 100.65 967 PRO A CA 1
ATOM 15496 C C . PRO A 1 967 ? 136.541 181.794 91.696 1.00 99.85 967 PRO A C 1
ATOM 15497 O O . PRO A 1 967 ? 135.372 181.416 91.566 1.00 97.37 967 PRO A O 1
ATOM 15508 N N . VAL A 1 968 ? 137.527 180.971 92.034 1.00 99.09 968 VAL A N 1
ATOM 15509 C CA . VAL A 1 968 ? 137.318 179.553 92.262 1.00 96.07 968 VAL A CA 1
ATOM 15510 C C . VAL A 1 968 ? 137.177 179.314 93.759 1.00 90.92 968 VAL A C 1
ATOM 15511 O O . VAL A 1 968 ? 137.578 180.134 94.590 1.00 86.52 968 VAL A O 1
ATOM 15524 N N . ASN A 1 969 ? 136.593 178.171 94.110 1.00 86.94 969 ASN A N 1
ATOM 15525 C CA . ASN A 1 969 ? 136.447 177.810 95.512 1.00 82.82 969 ASN A CA 1
ATOM 15526 C C . ASN A 1 969 ? 137.809 177.780 96.192 1.00 80.93 969 ASN A C 1
ATOM 15527 O O . ASN A 1 969 ? 138.799 177.316 95.619 1.00 82.40 969 ASN A O 1
ATOM 15538 N N . ASN A 1 970 ? 137.856 178.285 97.426 1.00 77.43 970 ASN A N 1
ATOM 15539 C CA . ASN A 1 970 ? 139.129 178.393 98.130 1.00 78.73 970 ASN A CA 1
ATOM 15540 C C . ASN A 1 970 ? 139.771 177.026 98.331 1.00 77.44 970 ASN A C 1
ATOM 15541 O O . ASN A 1 970 ? 140.984 176.871 98.150 1.00 77.61 970 ASN A O 1
ATOM 15552 N N . GLN A 1 971 ? 138.977 176.024 98.711 1.00 78.82 971 GLN A N 1
ATOM 15553 C CA . GLN A 1 971 ? 139.535 174.701 98.977 1.00 79.16 971 GLN A CA 1
ATOM 15554 C C . GLN A 1 971 ? 140.158 174.104 97.721 1.00 77.09 971 GLN A C 1
ATOM 15555 O O . GLN A 1 971 ? 141.268 173.563 97.761 1.00 76.41 971 GLN A O 1
ATOM 15569 N N . ILE A 1 972 ? 139.455 174.194 96.590 1.00 75.83 972 ILE A N 1
ATOM 15570 C CA . ILE A 1 972 ? 139.977 173.638 95.345 1.00 78.47 972 ILE A CA 1
ATOM 15571 C C . ILE A 1 972 ? 141.234 174.382 94.916 1.00 73.56 972 ILE A C 1
ATOM 15572 O O . ILE A 1 972 ? 142.227 173.771 94.492 1.00 75.99 972 ILE A O 1
ATOM 15588 N N . PHE A 1 973 ? 141.212 175.713 95.008 1.00 75.35 973 PHE A N 1
ATOM 15589 C CA . PHE A 1 973 ? 142.385 176.487 94.626 1.00 77.10 973 PHE A CA 1
ATOM 15590 C C . PHE A 1 973 ? 143.583 176.116 95.485 1.00 73.73 973 PHE A C 1
ATOM 15591 O O . PHE A 1 973 ? 144.698 175.976 94.976 1.00 70.49 973 PHE A O 1
ATOM 15608 N N . LEU A 1 974 ? 143.376 175.965 96.794 1.00 7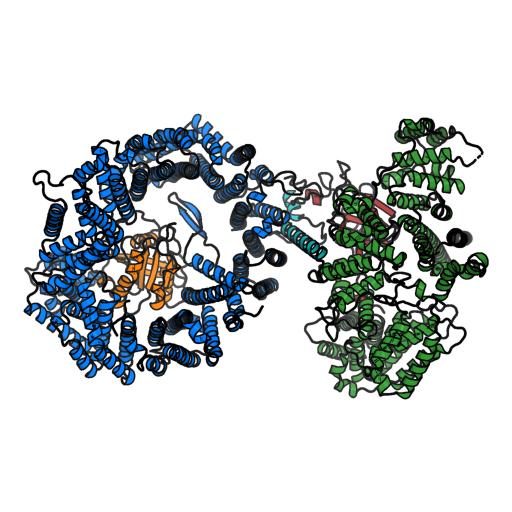4.71 974 LEU A N 1
ATOM 15609 C CA . LEU A 1 974 ? 144.484 175.614 97.673 1.00 71.30 974 LEU A CA 1
ATOM 15610 C C . LEU A 1 974 ? 144.988 174.206 97.387 1.00 71.93 974 LEU A C 1
ATOM 15611 O O . LEU A 1 974 ? 146.197 173.955 97.426 1.00 70.05 974 LEU A O 1
ATOM 15627 N N . GLN A 1 975 ? 144.076 173.272 97.111 1.00 75.63 975 GLN A N 1
ATOM 15628 C CA . GLN A 1 975 ? 144.492 171.932 96.716 1.00 70.89 975 GLN A CA 1
ATOM 15629 C C . GLN A 1 975 ? 145.425 171.996 95.515 1.00 68.55 975 GLN A C 1
ATOM 15630 O O . GLN A 1 975 ? 146.533 171.446 95.540 1.00 68.69 975 GLN A O 1
ATOM 15644 N N . GLU A 1 976 ? 144.996 172.689 94.458 1.00 67.05 976 GLU A N 1
ATOM 15645 C CA . GLU A 1 976 ? 145.823 172.788 93.259 1.00 66.48 976 GLU A CA 1
ATOM 15646 C C . GLU A 1 976 ? 147.141 173.495 93.550 1.00 66.43 976 GLU A C 1
ATOM 15647 O O . GLU A 1 976 ? 148.199 173.074 93.068 1.00 66.02 976 GLU A O 1
ATOM 15659 N N . TYR A 1 977 ? 147.098 174.570 94.339 1.00 66.94 977 TYR A N 1
ATOM 15660 C CA . TYR A 1 977 ? 148.302 175.342 94.623 1.00 64.04 977 TYR A CA 1
ATOM 15661 C C . TYR A 1 977 ? 149.333 174.498 95.358 1.00 63.75 977 TYR A C 1
ATOM 15662 O O . TYR A 1 977 ? 150.510 174.463 94.980 1.00 63.93 977 TYR A O 1
ATOM 15680 N N . VAL A 1 978 ? 148.906 173.801 96.412 1.00 62.84 978 VAL A N 1
ATOM 15681 C CA . VAL A 1 978 ? 149.833 172.984 97.186 1.00 59.29 978 VAL A CA 1
ATOM 15682 C C . VAL A 1 978 ? 150.339 171.815 96.352 1.00 63.16 978 VAL A C 1
ATOM 15683 O O . VAL A 1 978 ? 151.521 171.456 96.419 1.00 60.39 978 VAL A O 1
ATOM 15696 N N . ALA A 1 979 ? 149.460 171.196 95.559 1.00 63.43 979 ALA A N 1
ATOM 15697 C CA . ALA A 1 979 ? 149.897 170.092 94.714 1.00 56.17 979 ALA A CA 1
ATOM 15698 C C . ALA A 1 979 ? 150.971 170.550 93.738 1.00 59.13 979 ALA A C 1
ATOM 15699 O O . ALA A 1 979 ? 152.004 169.891 93.579 1.00 60.06 979 ALA A O 1
ATOM 15706 N N . ASN A 1 980 ? 150.750 171.692 93.084 1.00 62.73 980 ASN A N 1
ATOM 15707 C CA . ASN A 1 980 ? 151.733 172.199 92.133 1.00 63.03 980 ASN A CA 1
ATOM 15708 C C . ASN A 1 980 ? 153.033 172.569 92.832 1.00 57.72 980 ASN A C 1
ATOM 15709 O O . ASN A 1 980 ? 154.123 172.307 92.310 1.00 56.34 980 ASN A O 1
ATOM 15720 N N . LEU A 1 981 ? 152.940 173.186 94.011 1.00 58.81 981 LEU A N 1
ATOM 15721 C CA . LEU A 1 981 ? 154.141 173.571 94.742 1.00 54.18 981 LEU A CA 1
ATOM 15722 C C . LEU A 1 981 ? 154.974 172.347 95.101 1.00 57.25 981 LEU A C 1
ATOM 15723 O O . LEU A 1 981 ? 156.195 172.329 94.901 1.00 56.17 981 LEU A O 1
ATOM 15739 N N . LEU A 1 982 ? 154.326 171.305 95.627 1.00 59.58 982 LEU A N 1
ATOM 15740 C CA . LEU A 1 982 ? 155.053 170.090 95.978 1.00 55.62 982 LEU A CA 1
ATOM 15741 C C . LEU A 1 982 ? 155.625 169.412 94.740 1.00 53.94 982 LEU A C 1
ATOM 15742 O O . LEU A 1 982 ? 156.767 168.938 94.759 1.00 52.49 982 LEU A O 1
ATOM 15758 N N . LYS A 1 983 ? 154.853 169.361 93.652 1.00 54.92 983 LYS A N 1
ATOM 15759 C CA . LYS A 1 983 ? 155.342 168.732 92.431 1.00 56.46 983 LYS A CA 1
ATOM 15760 C C . LYS A 1 983 ? 156.576 169.449 91.902 1.00 54.07 983 LYS A C 1
ATOM 15761 O O . LYS A 1 983 ? 157.543 168.806 91.478 1.00 55.55 983 LYS A O 1
ATOM 15780 N N . SER A 1 984 ? 156.560 170.783 91.911 1.00 55.66 984 SER A N 1
ATOM 15781 C CA . SER A 1 984 ? 157.727 171.536 91.468 1.00 57.23 984 SER A CA 1
ATOM 15782 C C . SER A 1 984 ? 158.910 171.321 92.403 1.00 56.11 984 SER A C 1
ATOM 15783 O O . SER A 1 984 ? 160.052 171.191 91.948 1.00 50.98 984 SER A O 1
ATOM 15791 N N . ALA A 1 985 ? 158.660 171.289 93.714 1.00 55.66 985 ALA A N 1
ATOM 15792 C CA . ALA A 1 985 ? 159.750 171.090 94.664 1.00 51.21 985 ALA A CA 1
ATOM 15793 C C . ALA A 1 985 ? 160.377 169.710 94.508 1.00 57.89 985 ALA A C 1
ATOM 15794 O O . ALA A 1 985 ? 161.604 169.567 94.578 1.00 55.33 985 ALA A O 1
ATOM 15801 N N . PHE A 1 986 ? 159.554 168.683 94.295 1.00 57.33 986 PHE A N 1
ATOM 15802 C CA . PHE A 1 986 ? 160.008 167.294 94.200 1.00 54.29 986 PHE A CA 1
ATOM 15803 C C . PHE A 1 986 ? 159.456 166.691 92.916 1.00 57.43 986 PHE A C 1
ATOM 15804 O O . PHE A 1 986 ? 158.414 166.021 92.927 1.00 59.09 986 PHE A O 1
ATOM 15821 N N . PRO A 1 987 ? 160.127 166.912 91.783 1.00 61.02 987 PRO A N 1
ATOM 15822 C CA . PRO A 1 987 ? 159.583 166.415 90.509 1.00 61.19 987 PRO A CA 1
ATOM 15823 C C . PRO A 1 987 ? 159.430 164.905 90.454 1.00 64.49 987 PRO A C 1
ATOM 15824 O O . PRO A 1 987 ? 158.549 164.409 89.741 1.00 62.02 987 PRO A O 1
ATOM 15835 N N . HIS A 1 988 ? 160.260 164.154 91.182 1.00 65.50 988 HIS A N 1
ATOM 15836 C CA . HIS A 1 988 ? 160.225 162.699 91.095 1.00 62.38 988 HIS A CA 1
ATOM 15837 C C . HIS A 1 988 ? 158.985 162.091 91.735 1.00 60.68 988 HIS A C 1
ATOM 15838 O O . HIS A 1 988 ? 158.754 160.889 91.568 1.00 64.02 988 HIS A O 1
ATOM 15852 N N . LEU A 1 989 ? 158.191 162.872 92.459 1.00 63.74 989 LEU A N 1
ATOM 15853 C CA . LEU A 1 989 ? 156.977 162.339 93.057 1.00 66.93 989 LEU A CA 1
ATOM 15854 C C . LEU A 1 989 ? 155.946 162.015 91.982 1.00 69.70 989 LEU A C 1
ATOM 15855 O O . LEU A 1 989 ? 155.953 162.584 90.888 1.00 66.28 989 LEU A O 1
ATOM 15871 N N . GLN A 1 990 ? 155.057 161.084 92.306 1.00 72.35 990 GLN A N 1
ATOM 15872 C CA . GLN A 1 990 ? 153.970 160.712 91.416 1.00 72.74 990 GLN A CA 1
ATOM 15873 C C . GLN A 1 990 ? 152.737 161.554 91.715 1.00 70.11 990 GLN A C 1
ATOM 15874 O O . GLN A 1 990 ? 152.556 162.054 92.827 1.00 72.90 990 GLN A O 1
ATOM 15888 N N . ASP A 1 991 ? 151.883 161.704 90.702 1.00 67.93 991 ASP A N 1
ATOM 15889 C CA . ASP A 1 991 ? 150.684 162.518 90.866 1.00 69.22 991 ASP A CA 1
ATOM 15890 C C . ASP A 1 991 ? 149.761 161.935 91.928 1.00 70.46 991 ASP A C 1
ATOM 15891 O O . ASP A 1 991 ? 149.170 162.677 92.721 1.00 73.51 991 ASP A O 1
ATOM 15900 N N . ALA A 1 992 ? 149.620 160.608 91.958 1.00 67.46 992 ALA A N 1
ATOM 15901 C CA . ALA A 1 992 ? 148.774 159.980 92.968 1.00 69.85 992 ALA A CA 1
ATOM 15902 C C . ALA A 1 992 ? 149.307 160.240 94.370 1.00 70.36 992 ALA A C 1
ATOM 15903 O O . ALA A 1 992 ? 148.533 160.489 95.302 1.00 70.25 992 ALA A O 1
ATOM 15910 N N . GLN A 1 993 ? 150.629 160.179 94.542 1.00 67.47 993 GLN A N 1
ATOM 15911 C CA . GLN A 1 993 ? 151.223 160.448 95.847 1.00 66.49 993 GLN A CA 1
ATOM 15912 C C . GLN A 1 993 ? 150.871 161.850 96.328 1.00 69.59 993 GLN A C 1
ATOM 15913 O O . GLN A 1 993 ? 150.424 162.038 97.467 1.00 68.43 993 GLN A O 1
ATOM 15927 N N . VAL A 1 994 ? 151.068 162.850 95.467 1.00 68.98 994 VAL A N 1
ATOM 15928 C CA . VAL A 1 994 ? 150.795 164.230 95.849 1.00 63.79 994 VAL A CA 1
ATOM 15929 C C . VAL A 1 994 ? 149.309 164.428 96.113 1.00 62.66 994 VAL A C 1
ATOM 15930 O O . VAL A 1 994 ? 148.921 165.130 97.054 1.00 65.61 994 VAL A O 1
ATOM 15943 N N . LYS A 1 995 ? 148.455 163.833 95.279 1.00 61.16 995 LYS A N 1
ATOM 15944 C CA . LYS A 1 995 ? 147.018 163.969 95.484 1.00 63.25 995 LYS A CA 1
ATOM 15945 C C . LYS A 1 995 ? 146.604 163.398 96.833 1.00 64.68 995 LYS A C 1
ATOM 15946 O O . LYS A 1 995 ? 145.827 164.019 97.569 1.00 68.14 995 LYS A O 1
ATOM 15965 N N . LEU A 1 996 ? 147.119 162.217 97.179 1.00 65.02 996 LEU A N 1
ATOM 15966 C CA . LEU A 1 996 ? 146.792 161.625 98.470 1.00 68.82 996 LEU A CA 1
ATOM 15967 C C . LEU A 1 996 ? 147.324 162.476 99.615 1.00 67.84 996 LEU A C 1
ATOM 15968 O O . LEU A 1 996 ? 146.643 162.659 100.632 1.00 66.19 996 LEU A O 1
ATOM 15984 N N . PHE A 1 997 ? 148.541 163.005 99.471 1.00 68.24 997 PHE A N 1
ATOM 15985 C CA . PHE A 1 997 ? 149.102 163.845 100.523 1.00 62.40 997 PHE A CA 1
ATOM 15986 C C . PHE A 1 997 ? 148.245 165.082 100.753 1.00 60.15 997 PHE A C 1
ATOM 15987 O O . PHE A 1 997 ? 147.963 165.448 101.900 1.00 59.48 997 PHE A O 1
ATOM 16004 N N . VAL A 1 998 ? 147.814 165.736 99.673 1.00 61.32 998 VAL A N 1
ATOM 16005 C CA . VAL A 1 998 ? 146.999 166.938 99.810 1.00 61.24 998 VAL A CA 1
ATOM 16006 C C . VAL A 1 998 ? 145.637 166.598 100.403 1.00 64.78 998 VAL A C 1
ATOM 16007 O O . VAL A 1 998 ? 145.108 167.339 101.243 1.00 70.32 998 VAL A O 1
ATOM 16020 N N . THR A 1 999 ? 145.040 165.485 99.972 1.00 64.46 999 THR A N 1
ATOM 16021 C CA . THR A 1 999 ? 143.755 165.086 100.536 1.00 64.53 999 THR A CA 1
ATOM 16022 C C . THR A 1 999 ? 143.877 164.829 102.031 1.00 64.59 999 THR A C 1
ATOM 16023 O O . THR A 1 999 ? 142.991 165.203 102.807 1.00 65.27 999 THR A O 1
ATOM 16034 N N . GLY A 1 1000 ? 144.967 164.190 102.455 1.00 68.55 1000 GLY A N 1
ATOM 16035 C CA . GLY A 1 1000 ? 145.185 163.997 103.878 1.00 70.01 1000 GLY A CA 1
ATOM 16036 C C . GLY A 1 1000 ? 145.385 165.307 104.616 1.00 67.50 1000 GLY A C 1
ATOM 16037 O O . GLY A 1 1000 ? 144.869 165.493 105.721 1.00 68.94 1000 GLY A O 1
ATOM 16041 N N . LEU A 1 1001 ? 146.139 166.232 104.017 1.00 66.24 1001 LEU A N 1
ATOM 16042 C CA . LEU A 1 1001 ? 146.293 167.554 104.616 1.00 61.83 1001 LEU A CA 1
ATOM 16043 C C . LEU A 1 1001 ? 144.937 168.197 104.856 1.00 62.98 1001 LEU A C 1
ATOM 16044 O O . LEU A 1 1001 ? 144.691 168.773 105.922 1.00 64.59 1001 LEU A O 1
ATOM 16060 N N . PHE A 1 1002 ? 144.043 168.105 103.875 1.00 69.09 1002 PHE A N 1
ATOM 16061 C CA . PHE A 1 1002 ? 142.720 168.702 103.997 1.00 69.73 1002 PHE A CA 1
ATOM 16062 C C . PHE A 1 1002 ? 141.747 167.846 104.797 1.00 70.02 1002 PHE A C 1
ATOM 16063 O O . PHE A 1 1002 ? 140.632 168.302 105.070 1.00 75.19 1002 PHE A O 1
ATOM 16080 N N . SER A 1 1003 ? 142.132 166.626 105.172 1.00 71.33 1003 SER A N 1
ATOM 16081 C CA . SER A 1 1003 ? 141.255 165.718 105.899 1.00 74.04 1003 SER A CA 1
ATOM 16082 C C . SER A 1 1003 ? 141.673 165.478 107.341 1.00 74.88 1003 SER A C 1
ATOM 16083 O O . SER A 1 1003 ? 140.805 165.282 108.194 1.00 73.99 1003 SER A O 1
ATOM 16091 N N . LEU A 1 1004 ? 142.973 165.487 107.636 1.00 73.46 1004 LEU A N 1
ATOM 16092 C CA . LEU A 1 1004 ? 143.478 165.243 108.979 1.00 67.72 1004 LEU A CA 1
ATOM 16093 C C . LEU A 1 1004 ? 143.759 166.535 109.737 1.00 68.73 1004 LEU A C 1
ATOM 16094 O O . LEU A 1 1004 ? 144.506 166.519 110.721 1.00 68.36 1004 LEU A O 1
ATOM 16110 N N . ASN A 1 1005 ? 143.171 167.650 109.303 1.00 73.50 1005 ASN A N 1
ATOM 16111 C CA . ASN A 1 1005 ? 143.473 168.948 109.890 1.00 70.09 1005 ASN A CA 1
ATOM 16112 C C . ASN A 1 1005 ? 142.949 169.099 111.312 1.00 70.87 1005 ASN A C 1
ATOM 16113 O O . ASN A 1 1005 ? 143.330 170.058 111.991 1.00 70.16 1005 ASN A O 1
ATOM 16124 N N . GLN A 1 1006 ? 142.092 168.191 111.780 1.00 74.49 1006 GLN A N 1
ATOM 16125 C CA . GLN A 1 1006 ? 141.561 168.242 113.137 1.00 76.10 1006 GLN A CA 1
ATOM 16126 C C . GLN A 1 1006 ? 142.129 167.138 114.024 1.00 78.23 1006 GLN A C 1
ATOM 16127 O O . GLN A 1 1006 ? 141.593 166.879 115.105 1.00 78.94 1006 GLN A O 1
ATOM 16141 N N . ASP A 1 1007 ? 143.209 166.485 113.590 1.00 78.09 1007 ASP A N 1
ATOM 16142 C CA . ASP A 1 1007 ? 143.853 165.413 114.355 1.00 72.87 1007 ASP A CA 1
ATOM 16143 C C . ASP A 1 1007 ? 145.361 165.639 114.257 1.00 67.33 1007 ASP A C 1
ATOM 16144 O O . ASP A 1 1007 ? 146.010 165.175 113.317 1.00 69.86 1007 ASP A O 1
ATOM 16153 N N . ILE A 1 1008 ? 145.910 166.360 115.236 1.00 63.48 1008 ILE A N 1
ATOM 16154 C CA . ILE A 1 1008 ? 147.320 166.748 115.168 1.00 63.22 1008 ILE A CA 1
ATOM 16155 C C . ILE A 1 1008 ? 148.246 165.538 115.165 1.00 62.72 1008 ILE A C 1
ATOM 16156 O O . ILE A 1 1008 ? 149.208 165.529 114.381 1.00 63.60 1008 ILE A O 1
ATOM 16172 N N . PRO A 1 1009 ? 148.058 164.524 116.015 1.00 69.04 1009 PRO A N 1
ATOM 16173 C CA . PRO A 1 1009 ? 148.940 163.345 115.919 1.00 64.58 1009 PRO A CA 1
ATOM 16174 C C . PRO A 1 1009 ? 148.899 162.684 114.553 1.00 60.95 1009 PRO A C 1
ATOM 16175 O O . PRO A 1 1009 ? 149.950 162.340 113.992 1.00 59.51 1009 PRO A O 1
ATOM 16186 N N . ALA A 1 1010 ? 147.701 162.514 113.990 1.00 61.30 1010 ALA A N 1
ATOM 16187 C CA . ALA A 1 1010 ? 147.586 161.936 112.657 1.00 57.66 1010 ALA A CA 1
ATOM 16188 C C . ALA A 1 1010 ? 148.194 162.857 111.609 1.00 58.87 1010 ALA A C 1
ATOM 16189 O O . ALA A 1 1010 ? 148.810 162.388 110.648 1.00 62.25 1010 ALA A O 1
ATOM 16196 N N . PHE A 1 1011 ? 148.028 164.170 111.774 1.00 59.36 1011 PHE A N 1
ATOM 16197 C CA . PHE A 1 1011 ? 148.637 165.116 110.845 1.00 56.04 1011 PHE A CA 1
ATOM 16198 C C . PHE A 1 1011 ? 150.156 164.997 110.861 1.00 52.48 1011 PHE A C 1
ATOM 16199 O O . PHE A 1 1011 ? 150.802 165.011 109.807 1.00 54.46 1011 PHE A O 1
ATOM 16216 N N . LYS A 1 1012 ? 150.744 164.876 112.052 1.00 49.92 1012 LYS A N 1
ATOM 16217 C CA . LYS A 1 1012 ? 152.193 164.742 112.155 1.00 50.04 1012 LYS A CA 1
ATOM 16218 C C . LYS A 1 1012 ? 152.666 163.421 111.565 1.00 55.52 1012 LYS A C 1
ATOM 16219 O O . LYS A 1 1012 ? 153.715 163.367 110.912 1.00 57.02 1012 LYS A O 1
ATOM 16238 N N . GLU A 1 1013 ? 151.913 162.342 111.788 1.00 60.76 1013 GLU A N 1
ATOM 16239 C CA . GLU A 1 1013 ? 152.275 161.065 111.180 1.00 58.08 1013 GLU A CA 1
ATOM 16240 C C . GLU A 1 1013 ? 152.196 161.142 109.660 1.00 55.07 1013 GLU A C 1
ATOM 16241 O O . GLU A 1 1013 ? 153.044 160.585 108.956 1.00 56.67 1013 GLU A O 1
ATOM 16253 N N . HIS A 1 1014 ? 151.180 161.831 109.140 1.00 55.94 1014 HIS A N 1
ATOM 16254 C CA . HIS A 1 1014 ? 151.061 162.032 107.700 1.00 52.19 1014 HIS A CA 1
ATOM 16255 C C . HIS A 1 1014 ? 152.243 162.826 107.158 1.00 49.41 1014 HIS A C 1
ATOM 16256 O O . HIS A 1 1014 ? 152.788 162.504 106.093 1.00 52.85 1014 HIS A O 1
ATOM 16270 N N . LEU A 1 1015 ? 152.656 163.867 107.881 1.00 50.93 1015 LEU A N 1
ATOM 16271 C CA . LEU A 1 1015 ? 153.804 164.657 107.451 1.00 49.80 1015 LEU A CA 1
ATOM 16272 C C . LEU A 1 1015 ? 155.080 163.825 107.467 1.00 49.52 1015 LEU A C 1
ATOM 16273 O O . LEU A 1 1015 ? 155.921 163.951 106.571 1.00 52.22 1015 LEU A O 1
ATOM 16289 N N . ARG A 1 1016 ? 155.248 162.973 108.481 1.00 51.27 1016 ARG A N 1
ATOM 16290 C CA . ARG A 1 1016 ? 156.412 162.090 108.516 1.00 49.07 1016 ARG A CA 1
ATOM 16291 C C . ARG A 1 1016 ? 156.384 161.097 107.359 1.00 52.32 1016 ARG A C 1
ATOM 16292 O O . ARG A 1 1016 ? 157.425 160.802 106.755 1.00 51.10 1016 ARG A O 1
ATOM 16313 N N . ASP A 1 1017 ? 155.203 160.561 107.045 1.00 49.60 1017 ASP A N 1
ATOM 16314 C CA . ASP A 1 1017 ? 155.074 159.666 105.901 1.00 49.89 1017 ASP A CA 1
ATOM 16315 C C . ASP A 1 1017 ? 155.500 160.368 104.620 1.00 47.81 1017 ASP A C 1
ATOM 16316 O O . ASP A 1 1017 ? 156.237 159.807 103.803 1.00 56.14 1017 ASP A O 1
ATOM 16325 N N . PHE A 1 1018 ? 155.045 161.607 104.430 1.00 47.37 1018 PHE A N 1
ATOM 16326 C CA . PHE A 1 1018 ? 155.434 162.356 103.239 1.00 48.59 1018 PHE A CA 1
ATOM 16327 C C . PHE A 1 1018 ? 156.933 162.633 103.226 1.00 46.00 1018 PHE A C 1
ATOM 16328 O O . PHE A 1 1018 ? 157.573 162.590 102.168 1.00 48.95 1018 PHE A O 1
ATOM 16345 N N . LEU A 1 1019 ? 157.505 162.942 104.390 1.00 49.22 1019 LEU A N 1
ATOM 16346 C CA . LEU A 1 1019 ? 158.934 163.228 104.460 1.00 52.77 1019 LEU A CA 1
ATOM 16347 C C . LEU A 1 1019 ? 159.759 162.008 104.078 1.00 51.16 1019 LEU A C 1
ATOM 16348 O O . LEU A 1 1019 ? 160.785 162.131 103.401 1.00 54.20 1019 LEU A O 1
ATOM 16364 N N . VAL A 1 1020 ? 159.344 160.821 104.524 1.00 54.99 1020 VAL A N 1
ATOM 16365 C CA . VAL A 1 1020 ? 160.060 159.615 104.114 1.00 57.45 1020 VAL A CA 1
ATOM 16366 C C . VAL A 1 1020 ? 159.806 159.316 102.640 1.00 55.55 1020 VAL A C 1
ATOM 16367 O O . VAL A 1 1020 ? 160.699 158.825 101.938 1.00 52.36 1020 VAL A O 1
ATOM 16380 N N . GLN A 1 1021 ? 158.600 159.600 102.143 1.00 56.21 1021 GLN A N 1
ATOM 16381 C CA . GLN A 1 1021 ? 158.285 159.312 100.747 1.00 53.48 1021 GLN A CA 1
ATOM 16382 C C . GLN A 1 1021 ? 159.140 160.144 99.800 1.00 54.88 1021 GLN A C 1
ATOM 16383 O O . GLN A 1 1021 ? 159.673 159.628 98.812 1.00 58.94 1021 GLN A O 1
ATOM 16397 N N . ILE A 1 1022 ? 159.284 161.441 100.082 1.00 54.50 1022 ILE A N 1
ATOM 16398 C CA . ILE A 1 1022 ? 159.991 162.322 99.156 1.00 56.41 1022 ILE A CA 1
ATOM 16399 C C . ILE A 1 1022 ? 161.471 161.997 99.048 1.00 54.18 1022 ILE A C 1
ATOM 16400 O O . ILE A 1 1022 ? 162.155 162.555 98.182 1.00 51.54 1022 ILE A O 1
ATOM 16416 N N . LYS A 1 1023 ? 161.988 161.117 99.899 1.00 58.21 1023 LYS A N 1
ATOM 16417 C CA . LYS A 1 1023 ? 163.389 160.727 99.856 1.00 60.87 1023 LYS A CA 1
ATOM 16418 C C . LYS A 1 1023 ? 163.632 159.476 99.020 1.00 60.71 1023 LYS A C 1
ATOM 16419 O O . LYS A 1 1023 ? 164.790 159.089 98.833 1.00 56.87 1023 LYS A O 1
ATOM 16438 N N . GLU A 1 1024 ? 162.579 158.848 98.499 1.00 62.60 1024 GLU A N 1
ATOM 16439 C CA . GLU A 1 1024 ? 162.687 157.621 97.723 1.00 60.39 1024 GLU A CA 1
ATOM 16440 C C . GLU A 1 1024 ? 162.067 157.822 96.348 1.00 64.62 1024 GLU A C 1
ATOM 16441 O O . GLU A 1 1024 ? 161.010 158.446 96.219 1.00 61.06 1024 GLU A O 1
ATOM 16453 N N . PHE A 1 1025 ? 162.728 157.286 95.324 1.00 70.21 1025 PHE A N 1
ATOM 16454 C CA . PHE A 1 1025 ? 162.250 157.375 93.945 1.00 62.77 1025 PHE A CA 1
ATOM 16455 C C . PHE A 1 1025 ? 161.350 156.177 93.674 1.00 64.86 1025 PHE A C 1
ATOM 16456 O O . PHE A 1 1025 ? 161.828 155.082 93.374 1.00 65.86 1025 PHE A O 1
ATOM 16473 N N . ALA A 1 1026 ? 160.040 156.386 93.767 1.00 67.91 1026 ALA A N 1
ATOM 16474 C CA . ALA A 1 1026 ? 159.077 155.309 93.579 1.00 68.79 1026 ALA A CA 1
ATOM 16475 C C . ALA A 1 1026 ? 158.807 155.001 92.113 1.00 74.10 1026 ALA A C 1
ATOM 16476 O O . ALA A 1 1026 ? 158.088 154.038 91.827 1.00 78.45 1026 ALA A O 1
ATOM 16483 N N . GLY A 1 1027 ? 159.350 155.785 91.188 1.00 79.07 1027 GLY A N 1
ATOM 16484 C CA . GLY A 1 1027 ? 159.121 155.515 89.778 1.00 78.71 1027 GLY A CA 1
ATOM 16485 C C . GLY A 1 1027 ? 157.639 155.506 89.466 1.00 84.27 1027 GLY A C 1
ATOM 16486 O O . GLY A 1 1027 ? 156.887 156.396 89.877 1.00 89.09 1027 GLY A O 1
ATOM 16490 N N . GLU A 1 1028 ? 157.206 154.484 88.729 1.00 85.39 1028 GLU A N 1
ATOM 16491 C CA . GLU A 1 1028 ? 155.803 154.305 88.381 1.00 90.11 1028 GLU A CA 1
ATOM 16492 C C . GLU A 1 1028 ? 155.153 153.166 89.158 1.00 91.66 1028 GLU A C 1
ATOM 16493 O O . GLU A 1 1028 ? 154.015 152.792 88.856 1.00 87.36 1028 GLU A O 1
ATOM 16505 N N . ASP A 1 1029 ? 155.842 152.612 90.153 1.00 89.53 1029 ASP A N 1
ATOM 16506 C CA . ASP A 1 1029 ? 155.307 151.504 90.935 1.00 90.85 1029 ASP A CA 1
ATOM 16507 C C . ASP A 1 1029 ? 154.365 152.039 92.007 1.00 91.78 1029 ASP A C 1
ATOM 16508 O O . ASP A 1 1029 ? 154.774 152.832 92.861 1.00 90.04 1029 ASP A O 1
ATOM 16517 N N . THR A 1 1030 ? 153.108 151.600 91.964 1.00 91.67 1030 THR A N 1
ATOM 16518 C CA . THR A 1 1030 ? 152.097 152.014 92.928 1.00 94.59 1030 THR A CA 1
ATOM 16519 C C . THR A 1 1030 ? 151.755 150.914 93.924 1.00 93.06 1030 THR A C 1
ATOM 16520 O O . THR A 1 1030 ? 150.846 151.091 94.741 1.00 96.68 1030 THR A O 1
ATOM 16531 N N . SER A 1 1031 ? 152.459 149.781 93.878 1.00 90.16 1031 SER A N 1
ATOM 16532 C CA . SER A 1 1031 ? 152.136 148.678 94.776 1.00 94.45 1031 SER A CA 1
ATOM 16533 C C . SER A 1 1031 ? 152.551 148.988 96.208 1.00 91.41 1031 SER A C 1
ATOM 16534 O O . SER A 1 1031 ? 151.786 148.745 97.149 1.00 85.36 1031 SER A O 1
ATOM 16542 N N . ASP A 1 1032 ? 153.757 149.524 96.393 1.00 93.88 1032 ASP A N 1
ATOM 16543 C CA . ASP A 1 1032 ? 154.256 149.822 97.729 1.00 94.31 1032 ASP A CA 1
ATOM 16544 C C . ASP A 1 1032 ? 153.582 151.032 98.358 1.00 89.15 1032 ASP A C 1
ATOM 16545 O O . ASP A 1 1032 ? 153.734 151.244 99.566 1.00 80.98 1032 ASP A O 1
ATOM 16554 N N . LEU A 1 1033 ? 152.854 151.832 97.580 1.00 85.55 1033 LEU A N 1
ATOM 16555 C CA . LEU A 1 1033 ? 152.198 153.008 98.130 1.00 83.98 1033 LEU A CA 1
ATOM 16556 C C . LEU A 1 1033 ? 150.949 152.663 98.927 1.00 83.32 1033 LEU A C 1
ATOM 16557 O O . LEU A 1 1033 ? 150.527 153.465 99.766 1.00 82.46 1033 LEU A O 1
ATOM 16573 N N . PHE A 1 1034 ? 150.356 151.494 98.692 1.00 85.49 1034 PHE A N 1
ATOM 16574 C CA . PHE A 1 1034 ? 149.136 151.085 99.382 1.00 85.28 1034 PHE A CA 1
ATOM 16575 C C . PHE A 1 1034 ? 148.084 152.187 99.299 1.00 87.02 1034 PHE A C 1
ATOM 16576 O O . PHE A 1 1034 ? 147.446 152.553 100.288 1.00 86.52 1034 PHE A O 1
ATOM 16593 N N . LEU A 1 1035 ? 147.910 152.724 98.089 1.00 89.01 1035 LEU A N 1
ATOM 16594 C CA . LEU A 1 1035 ? 147.014 153.859 97.903 1.00 90.64 1035 LEU A CA 1
ATOM 16595 C C . LEU A 1 1035 ? 145.621 153.564 98.440 1.00 93.58 1035 LEU A C 1
ATOM 16596 O O . LEU A 1 1035 ? 144.968 154.444 99.009 1.00 92.80 1035 LEU A O 1
ATOM 16612 N N . GLU A 1 1036 ? 145.149 152.327 98.276 1.00 90.94 1036 GLU A N 1
ATOM 16613 C CA . GLU A 1 1036 ? 143.802 151.992 98.726 1.00 89.28 1036 GLU A CA 1
ATOM 16614 C C . GLU A 1 1036 ? 143.691 152.064 100.244 1.00 90.06 1036 GLU A C 1
ATOM 16615 O O . GLU A 1 1036 ? 142.749 152.660 100.779 1.00 91.05 1036 GLU A O 1
ATOM 16627 N N . GLU A 1 1037 ? 144.642 151.459 100.959 1.00 89.43 1037 GLU A N 1
ATOM 16628 C CA . GLU A 1 1037 ? 144.583 151.477 102.418 1.00 89.48 1037 GLU A CA 1
ATOM 16629 C C . GLU A 1 1037 ? 144.747 152.891 102.961 1.00 87.84 1037 GLU A C 1
ATOM 16630 O O . GLU A 1 1037 ? 144.040 153.291 103.894 1.00 84.74 1037 GLU A O 1
ATOM 16642 N N . ARG A 1 1038 ? 145.677 153.662 102.393 1.00 88.69 1038 ARG A N 1
ATOM 16643 C CA . ARG A 1 1038 ? 145.865 155.038 102.837 1.00 85.17 1038 ARG A CA 1
ATOM 16644 C C . ARG A 1 1038 ? 144.614 155.870 102.583 1.00 84.79 1038 ARG A C 1
ATOM 16645 O O . ARG A 1 1038 ? 144.205 156.668 103.434 1.00 86.93 1038 ARG A O 1
ATOM 16666 N N . GLU A 1 1039 ? 143.992 155.696 101.415 1.00 84.63 1039 GLU A N 1
ATOM 16667 C CA . GLU A 1 1039 ? 142.767 156.427 101.113 1.00 84.63 1039 GLU A CA 1
ATOM 16668 C C . GLU A 1 1039 ? 141.644 156.028 102.060 1.00 87.50 1039 GLU A C 1
ATOM 16669 O O . GLU A 1 1039 ? 140.855 156.876 102.489 1.00 89.83 1039 GLU A O 1
ATOM 16681 N N . ILE A 1 1040 ? 141.550 154.740 102.394 1.00 90.56 1040 ILE A N 1
ATOM 16682 C CA . ILE A 1 1040 ? 140.529 154.292 103.336 1.00 92.38 1040 ILE A CA 1
ATOM 16683 C C . ILE A 1 1040 ? 140.757 154.923 104.703 1.00 89.73 1040 ILE A C 1
ATOM 16684 O O . ILE A 1 1040 ? 139.811 155.360 105.369 1.00 90.43 1040 ILE A O 1
ATOM 16700 N N . ALA A 1 1041 ? 142.015 154.971 105.148 1.00 89.46 1041 ALA A N 1
ATOM 16701 C CA . ALA A 1 1041 ? 142.318 155.596 106.431 1.00 88.09 1041 ALA A CA 1
ATOM 16702 C C . ALA A 1 1041 ? 141.962 157.078 106.417 1.00 89.98 1041 ALA A C 1
ATOM 16703 O O . ALA A 1 1041 ? 141.388 157.598 107.382 1.00 91.22 1041 ALA A O 1
ATOM 16710 N N . LEU A 1 1042 ? 142.297 157.776 105.329 1.00 87.40 1042 LEU A N 1
ATOM 16711 C CA . LEU A 1 1042 ? 141.964 159.193 105.231 1.00 82.23 1042 LEU A CA 1
ATOM 16712 C C . LEU A 1 1042 ? 140.455 159.402 105.238 1.00 85.85 1042 LEU A C 1
ATOM 16713 O O . LEU A 1 1042 ? 139.955 160.340 105.866 1.00 91.07 1042 LEU A O 1
ATOM 16729 N N . ARG A 1 1043 ? 139.714 158.543 104.536 1.00 88.63 1043 ARG A N 1
ATOM 16730 C CA . ARG A 1 1043 ? 138.260 158.656 104.526 1.00 91.55 1043 ARG A CA 1
ATOM 16731 C C . ARG A 1 1043 ? 137.681 158.412 105.914 1.00 93.99 1043 ARG A C 1
ATOM 16732 O O . ARG A 1 1043 ? 136.743 159.099 106.334 1.00 94.54 1043 ARG A O 1
ATOM 16753 N N . GLN A 1 1044 ? 138.220 157.429 106.638 1.00 96.22 1044 GLN A N 1
ATOM 16754 C CA . GLN A 1 1044 ? 137.755 157.180 107.999 1.00 96.13 1044 GLN A CA 1
ATOM 16755 C C . GLN A 1 1044 ? 138.035 158.376 108.899 1.00 98.31 1044 GLN A C 1
ATOM 16756 O O . GLN A 1 1044 ? 137.190 158.760 109.719 1.00 99.11 1044 GLN A O 1
ATOM 16770 N N . ALA A 1 1045 ? 139.219 158.977 108.765 1.00 97.29 1045 ALA A N 1
ATOM 16771 C CA . ALA A 1 1045 ? 139.535 160.167 109.550 1.00 93.32 1045 ALA A CA 1
ATOM 16772 C C . ALA A 1 1045 ? 138.595 161.315 109.204 1.00 95.25 1045 ALA A C 1
ATOM 16773 O O . ALA A 1 1045 ? 138.142 162.047 110.092 1.00 96.22 1045 ALA A O 1
ATOM 16780 N N . ASP A 1 1046 ? 138.297 161.490 107.916 1.00 95.19 1046 ASP A N 1
ATOM 16781 C CA . ASP A 1 1046 ? 137.361 162.530 107.504 1.00 93.80 1046 ASP A CA 1
ATOM 16782 C C . ASP A 1 1046 ? 135.985 162.296 108.108 1.00 99.96 1046 ASP A C 1
ATOM 16783 O O . ASP A 1 1046 ? 135.337 163.236 108.579 1.00 104.05 1046 ASP A O 1
ATOM 16792 N N . GLU A 1 1047 ? 135.520 161.046 108.100 1.00 104.99 1047 GLU A N 1
ATOM 16793 C CA . GLU A 1 1047 ? 134.215 160.741 108.677 1.00 107.00 1047 GLU A CA 1
ATOM 16794 C C . GLU A 1 1047 ? 134.202 161.003 110.178 1.00 109.33 1047 GLU A C 1
ATOM 16795 O O . GLU A 1 1047 ? 133.232 161.552 110.711 1.00 113.29 1047 GLU A O 1
ATOM 16807 N N . GLU A 1 1048 ? 135.269 160.613 110.878 1.00 109.65 1048 GLU A N 1
ATOM 16808 C CA . GLU A 1 1048 ? 135.337 160.863 112.315 1.00 111.14 1048 GLU A CA 1
ATOM 16809 C C . GLU A 1 1048 ? 135.339 162.357 112.611 1.00 111.85 1048 GLU A C 1
ATOM 16810 O O . GLU A 1 1048 ? 134.660 162.817 113.538 1.00 114.29 1048 GLU A O 1
ATOM 16822 N N . LYS A 1 1049 ? 136.100 163.131 111.836 1.00 111.90 1049 LYS A N 1
ATOM 16823 C CA . LYS A 1 1049 ? 136.132 164.576 112.034 1.00 109.55 1049 LYS A CA 1
ATOM 16824 C C . LYS A 1 1049 ? 134.771 165.200 111.750 1.00 113.22 1049 LYS A C 1
ATOM 16825 O O . LYS A 1 1049 ? 134.330 166.101 112.473 1.00 114.37 1049 LYS A O 1
ATOM 16844 N N . HIS A 1 1050 ? 134.089 164.734 110.702 1.00 116.78 1050 HIS A N 1
ATOM 16845 C CA . HIS A 1 1050 ? 132.753 165.240 110.404 1.00 120.32 1050 HIS A CA 1
ATOM 16846 C C . HIS A 1 1050 ? 131.781 164.917 111.532 1.00 123.00 1050 HIS A C 1
ATOM 16847 O O . HIS A 1 1050 ? 130.959 165.758 111.915 1.00 126.03 1050 HIS A O 1
ATOM 16861 N N . LYS A 1 1051 ? 131.859 163.701 112.075 1.00 120.94 1051 LYS A N 1
ATOM 16862 C CA . LYS A 1 1051 ? 130.994 163.331 113.190 1.00 123.45 1051 LYS A CA 1
ATOM 16863 C C . LYS A 1 1051 ? 131.275 164.197 114.410 1.00 123.44 1051 LYS A C 1
ATOM 16864 O O . LYS A 1 1051 ? 130.346 164.639 115.097 1.00 122.72 1051 LYS A O 1
ATOM 16883 N N . ARG A 1 1052 ? 132.554 164.451 114.697 1.00 123.09 1052 ARG A N 1
ATOM 16884 C CA . ARG A 1 1052 ? 132.898 165.333 115.808 1.00 124.26 1052 ARG A CA 1
ATOM 16885 C C . ARG A 1 1052 ? 132.350 166.735 115.579 1.00 125.83 1052 ARG A C 1
ATOM 16886 O O . ARG A 1 1052 ? 131.846 167.374 116.511 1.00 125.02 1052 ARG A O 1
ATOM 16907 N N . GLN A 1 1053 ? 132.440 167.231 114.343 1.00 126.38 1053 GLN A N 1
ATOM 16908 C CA . GLN A 1 1053 ? 131.879 168.541 114.029 1.00 127.13 1053 GLN A CA 1
ATOM 16909 C C . GLN A 1 1053 ? 130.375 168.563 114.265 1.00 128.56 1053 GLN A C 1
ATOM 16910 O O . GLN A 1 1053 ? 129.840 169.526 114.827 1.00 123.22 1053 GLN A O 1
ATOM 16924 N N . MET A 1 1054 ? 129.675 167.508 113.843 1.00 130.05 1054 MET A N 1
ATOM 16925 C CA . MET A 1 1054 ? 128.230 167.454 114.042 1.00 129.66 1054 MET A CA 1
ATOM 16926 C C . MET A 1 1054 ? 127.881 167.445 115.525 1.00 131.69 1054 MET A C 1
ATOM 16927 O O . MET A 1 1054 ? 126.927 168.107 115.950 1.00 128.56 1054 MET A O 1
ATOM 16941 N N . SER A 1 1055 ? 128.637 166.701 116.325 1.00 133.82 1055 SER A N 1
ATOM 16942 C CA . SER A 1 1055 ? 128.393 166.630 117.761 1.00 133.18 1055 SER A CA 1
ATOM 16943 C C . SER A 1 1055 ? 128.594 167.994 118.413 1.00 126.34 1055 SER A C 1
ATOM 16944 O O . SER A 1 1055 ? 127.682 168.820 118.440 1.00 114.78 1055 SER A O 1
ATOM 16952 N N . GLN B 2 8 ? 203.527 156.163 123.026 1.00 88.26 8 GLN B N 1
ATOM 16953 C CA . GLN B 2 8 ? 202.468 156.868 123.738 1.00 85.72 8 GLN B CA 1
ATOM 16954 C C . GLN B 2 8 ? 201.105 156.283 123.388 1.00 83.27 8 GLN B C 1
ATOM 16955 O O . GLN B 2 8 ? 200.807 156.033 122.221 1.00 78.47 8 GLN B O 1
ATOM 16968 N N . VAL B 2 9 ? 200.280 156.069 124.408 1.00 78.31 9 VAL B N 1
ATOM 16969 C CA . VAL B 2 9 ? 198.959 155.482 124.214 1.00 73.64 9 VAL B CA 1
ATOM 16970 C C . VAL B 2 9 ? 198.015 156.545 123.673 1.00 69.71 9 VAL B C 1
ATOM 16971 O O . VAL B 2 9 ? 197.937 157.657 124.208 1.00 70.22 9 VAL B O 1
ATOM 16984 N N . GLN B 2 10 ? 197.300 156.208 122.601 1.00 64.94 10 GLN B N 1
ATOM 16985 C CA . GLN B 2 10 ? 196.309 157.098 122.013 1.00 59.93 10 GLN B CA 1
ATOM 16986 C C . GLN B 2 10 ? 195.155 156.263 121.486 1.00 59.22 10 GLN B C 1
ATOM 16987 O O . GLN B 2 10 ? 195.370 155.298 120.748 1.00 60.22 10 GLN B O 1
ATOM 17001 N N . PHE B 2 11 ? 193.939 156.635 121.864 1.00 52.18 11 PHE B N 1
ATOM 17002 C CA . PHE B 2 11 ? 192.734 155.919 121.478 1.00 49.09 11 PHE B CA 1
ATOM 17003 C C . PHE B 2 11 ? 191.935 156.737 120.474 1.00 47.11 11 PHE B C 1
ATOM 17004 O O . PHE B 2 11 ? 192.269 157.880 120.155 1.00 45.62 11 PHE B O 1
ATOM 17021 N N . LYS B 2 12 ? 190.869 156.126 119.968 1.00 45.34 12 LYS B N 1
ATOM 17022 C CA . LYS B 2 12 ? 189.941 156.778 119.055 1.00 34.84 12 LYS B CA 1
ATOM 17023 C C . LYS B 2 12 ? 188.595 156.922 119.749 1.00 35.03 12 LYS B C 1
ATOM 17024 O O . LYS B 2 12 ? 187.995 155.924 120.168 1.00 41.97 12 LYS B O 1
ATOM 17043 N N . LEU B 2 13 ? 188.128 158.159 119.868 1.00 33.55 13 LEU B N 1
ATOM 17044 C CA . LEU B 2 13 ? 186.828 158.466 120.441 1.00 32.27 13 LEU B CA 1
ATOM 17045 C C . LEU B 2 13 ? 185.922 158.984 119.338 1.00 32.85 13 LEU B C 1
ATOM 17046 O O . LEU B 2 13 ? 186.328 159.840 118.546 1.00 36.81 13 LEU B O 1
ATOM 17062 N N . VAL B 2 14 ? 184.705 158.459 119.283 1.00 32.93 14 VAL B N 1
ATOM 17063 C CA . VAL B 2 14 ? 183.705 158.884 118.314 1.00 29.49 14 VAL B CA 1
ATOM 17064 C C . VAL B 2 14 ? 182.601 159.604 119.074 1.00 30.55 14 VAL B C 1
ATOM 17065 O O . VAL B 2 14 ? 181.963 159.023 119.961 1.00 34.67 14 VAL B O 1
ATOM 17078 N N . LEU B 2 15 ? 182.379 160.867 118.731 1.00 33.70 15 LEU B N 1
ATOM 17079 C CA . LEU B 2 15 ? 181.383 161.708 119.382 1.00 28.75 15 LEU B CA 1
ATOM 17080 C C . LEU B 2 15 ? 180.217 161.881 118.418 1.00 27.65 15 LEU B C 1
ATOM 17081 O O . LEU B 2 15 ? 180.374 162.476 117.348 1.00 31.76 15 LEU B O 1
ATOM 17097 N N . VAL B 2 16 ? 179.052 161.357 118.796 1.00 23.03 16 VAL B N 1
ATOM 17098 C CA . VAL B 2 16 ? 177.875 161.359 117.941 1.00 22.81 16 VAL B CA 1
ATOM 17099 C C . VAL B 2 16 ? 176.716 161.968 118.716 1.00 19.83 16 VAL B C 1
ATOM 17100 O O . VAL B 2 16 ? 176.765 162.120 119.934 1.00 26.69 16 VAL B O 1
ATOM 17113 N N . GLY B 2 17 ? 175.675 162.323 117.988 1.00 20.74 17 GLY B N 1
ATOM 17114 C CA . GLY B 2 17 ? 174.502 162.937 118.579 1.00 20.58 17 GLY B CA 1
ATOM 17115 C C . GLY B 2 17 ? 173.822 163.849 117.584 1.00 24.67 17 GLY B C 1
ATOM 17116 O O . GLY B 2 17 ? 174.335 164.131 116.505 1.00 29.97 17 GLY B O 1
ATOM 17120 N N . ASP B 2 18 ? 172.644 164.324 117.976 1.00 25.31 18 ASP B N 1
ATOM 17121 C CA . ASP B 2 18 ? 171.859 165.178 117.100 1.00 21.02 18 ASP B CA 1
ATOM 17122 C C . ASP B 2 18 ? 172.576 166.501 116.850 1.00 23.57 18 ASP B C 1
ATOM 17123 O O . ASP B 2 18 ? 173.580 166.830 117.487 1.00 26.95 18 ASP B O 1
ATOM 17132 N N . GLY B 2 19 ? 172.047 167.261 115.895 1.00 29.25 19 GLY B N 1
ATOM 17133 C CA . GLY B 2 19 ? 172.631 168.547 115.576 1.00 26.70 19 GLY B CA 1
ATOM 17134 C C . GLY B 2 19 ? 172.337 169.587 116.640 1.00 30.70 19 GLY B C 1
ATOM 17135 O O . GLY B 2 19 ? 171.254 169.636 117.221 1.00 25.85 19 GLY B O 1
ATOM 17139 N N . GLY B 2 20 ? 173.327 170.437 116.888 1.00 24.93 20 GLY B N 1
ATOM 17140 C CA . GLY B 2 20 ? 173.181 171.484 117.882 1.00 25.42 20 GLY B CA 1
ATOM 17141 C C . GLY B 2 20 ? 173.000 170.966 119.292 1.00 27.30 20 GLY B C 1
ATOM 17142 O O . GLY B 2 20 ? 172.196 171.521 120.051 1.00 31.43 20 GLY B O 1
ATOM 17146 N N . THR B 2 21 ? 173.721 169.907 119.659 1.00 28.86 21 THR B N 1
ATOM 17147 C CA . THR B 2 21 ? 173.687 169.385 121.017 1.00 22.93 21 THR B CA 1
ATOM 17148 C C . THR B 2 21 ? 174.888 169.817 121.844 1.00 24.22 21 THR B C 1
ATOM 17149 O O . THR B 2 21 ? 174.812 169.783 123.076 1.00 29.63 21 THR B O 1
ATOM 17160 N N . GLY B 2 22 ? 175.982 170.219 121.202 1.00 21.11 22 GLY B N 1
ATOM 17161 C CA . GLY B 2 22 ? 177.132 170.743 121.910 1.00 22.15 22 GLY B CA 1
ATOM 17162 C C . GLY B 2 22 ? 178.395 169.935 121.709 1.00 23.78 22 GLY B C 1
ATOM 17163 O O . GLY B 2 22 ? 179.367 170.107 122.448 1.00 29.11 22 GLY B O 1
ATOM 17167 N N . LYS B 2 23 ? 178.401 169.053 120.709 1.00 23.56 23 LYS B N 1
ATOM 17168 C CA . LYS B 2 23 ? 179.567 168.206 120.479 1.00 24.18 23 LYS B CA 1
ATOM 17169 C C . LYS B 2 23 ? 180.789 169.043 120.128 1.00 26.76 23 LYS B C 1
ATOM 17170 O O . LYS B 2 23 ? 181.849 168.917 120.756 1.00 30.65 23 LYS B O 1
ATOM 17189 N N . THR B 2 24 ? 180.656 169.913 119.125 1.00 30.02 24 THR B N 1
ATOM 17190 C CA . THR B 2 24 ? 181.769 170.773 118.743 1.00 30.13 24 THR B CA 1
ATOM 17191 C C . THR B 2 24 ? 182.111 171.751 119.857 1.00 32.56 24 THR B C 1
ATOM 17192 O O . THR B 2 24 ? 183.289 172.008 120.121 1.00 32.83 24 THR B O 1
ATOM 17202 N N . THR B 2 25 ? 181.095 172.311 120.516 1.00 29.24 25 THR B N 1
ATOM 17203 C CA . THR B 2 25 ? 181.351 173.216 121.631 1.00 28.19 25 THR B CA 1
ATOM 17204 C C . THR B 2 25 ? 182.090 172.502 122.755 1.00 29.27 25 THR B C 1
ATOM 17205 O O . THR B 2 25 ? 183.043 173.043 123.323 1.00 33.29 25 THR B O 1
ATOM 17216 N N . PHE B 2 26 ? 181.662 171.284 123.086 1.00 31.45 26 PHE B N 1
ATOM 17217 C CA . PHE B 2 26 ? 182.331 170.499 124.118 1.00 27.69 26 PHE B CA 1
ATOM 17218 C C . PHE B 2 26 ? 183.792 170.251 123.759 1.00 29.93 26 PHE B C 1
ATOM 17219 O O . PHE B 2 26 ? 184.701 170.490 124.569 1.00 35.33 26 PHE B O 1
ATOM 17236 N N . VAL B 2 27 ? 184.039 169.785 122.533 1.00 32.17 27 VAL B N 1
ATOM 17237 C CA . VAL B 2 27 ? 185.406 169.476 122.123 1.00 36.64 27 VAL B CA 1
ATOM 17238 C C . VAL B 2 27 ? 186.262 170.736 122.121 1.00 40.20 27 VAL B C 1
ATOM 17239 O O . VAL B 2 27 ? 187.423 170.712 122.539 1.00 43.70 27 VAL B O 1
ATOM 17252 N N . LYS B 2 28 ? 185.711 171.853 121.639 1.00 45.03 28 LYS B N 1
ATOM 17253 C CA . LYS B 2 28 ? 186.475 173.095 121.587 1.00 44.24 28 LYS B CA 1
ATOM 17254 C C . LYS B 2 28 ? 186.779 173.617 122.984 1.00 41.99 28 LYS B C 1
ATOM 17255 O O . LYS B 2 28 ? 187.871 174.136 123.233 1.00 43.94 28 LYS B O 1
ATOM 17274 N N . ARG B 2 29 ? 185.822 173.503 123.906 1.00 37.70 29 ARG B N 1
ATOM 17275 C CA . ARG B 2 29 ? 186.078 173.920 125.278 1.00 36.00 29 ARG B CA 1
ATOM 17276 C C . ARG B 2 29 ? 187.183 173.082 125.901 1.00 38.50 29 ARG B C 1
ATOM 17277 O O . ARG B 2 29 ? 188.018 173.600 126.651 1.00 43.87 29 ARG B O 1
ATOM 17298 N N . HIS B 2 30 ? 187.202 171.781 125.611 1.00 42.10 30 HIS B N 1
ATOM 17299 C CA . HIS B 2 30 ? 188.290 170.949 126.117 1.00 39.73 30 HIS B CA 1
ATOM 17300 C C . HIS B 2 30 ? 189.616 171.302 125.449 1.00 39.50 30 HIS B C 1
ATOM 17301 O O . HIS B 2 30 ? 190.673 171.245 126.086 1.00 40.30 30 HIS B O 1
ATOM 17315 N N . LEU B 2 31 ? 189.579 171.668 124.168 1.00 44.37 31 LEU B N 1
ATOM 17316 C CA . LEU B 2 31 ? 190.809 171.916 123.423 1.00 45.81 31 LEU B CA 1
ATOM 17317 C C . LEU B 2 31 ? 191.453 173.241 123.818 1.00 49.12 31 LEU B C 1
ATOM 17318 O O . LEU B 2 31 ? 192.677 173.321 123.966 1.00 46.05 31 LEU B O 1
ATOM 17334 N N . THR B 2 32 ? 190.647 174.289 123.985 1.00 55.64 32 THR B N 1
ATOM 17335 C CA . THR B 2 32 ? 191.156 175.635 124.225 1.00 49.35 32 THR B CA 1
ATOM 17336 C C . THR B 2 32 ? 190.577 176.313 125.457 1.00 46.93 32 THR B C 1
ATOM 17337 O O . THR B 2 32 ? 191.185 177.274 125.942 1.00 54.62 32 THR B O 1
ATOM 17348 N N . GLY B 2 33 ? 189.441 175.860 125.977 1.00 46.78 33 GLY B N 1
ATOM 17349 C CA . GLY B 2 33 ? 188.828 176.475 127.133 1.00 44.80 33 GLY B CA 1
ATOM 17350 C C . GLY B 2 33 ? 187.837 177.574 126.826 1.00 44.70 33 GLY B C 1
ATOM 17351 O O . GLY B 2 33 ? 187.196 178.081 127.755 1.00 44.37 33 GLY B O 1
ATOM 17355 N N . GLU B 2 34 ? 187.679 177.953 125.562 1.00 41.71 34 GLU B N 1
ATOM 17356 C CA . GLU B 2 34 ? 186.786 179.035 125.172 1.00 47.33 34 GLU B CA 1
ATOM 17357 C C . GLU B 2 34 ? 185.435 178.467 124.763 1.00 45.75 34 GLU B C 1
ATOM 17358 O O . GLU B 2 34 ? 185.369 177.506 123.989 1.00 49.03 34 GLU B O 1
ATOM 17370 N N . PHE B 2 35 ? 184.367 179.063 125.282 1.00 40.39 35 PHE B N 1
ATOM 17371 C CA . PHE B 2 35 ? 183.009 178.652 124.954 1.00 40.93 35 PHE B CA 1
ATOM 17372 C C . PHE B 2 35 ? 182.560 179.344 123.674 1.00 43.94 35 PHE B C 1
ATOM 17373 O O . PHE B 2 35 ? 182.765 180.550 123.508 1.00 46.90 35 PHE B O 1
ATOM 17390 N N . GLU B 2 36 ? 181.953 178.578 122.772 1.00 45.12 36 GLU B N 1
ATOM 17391 C CA . GLU B 2 36 ? 181.472 179.089 121.496 1.00 37.21 36 GLU B CA 1
ATOM 17392 C C . GLU B 2 36 ? 179.962 179.263 121.565 1.00 39.45 36 GLU B C 1
ATOM 17393 O O . GLU B 2 36 ? 179.237 178.313 121.877 1.00 37.05 36 GLU B O 1
ATOM 17405 N N . LYS B 2 37 ? 179.492 180.473 121.263 1.00 42.32 37 LYS B N 1
ATOM 17406 C CA . LYS B 2 37 ? 178.083 180.809 121.407 1.00 40.72 37 LYS B CA 1
ATOM 17407 C C . LYS B 2 37 ? 177.280 180.641 120.126 1.00 39.06 37 LYS B C 1
ATOM 17408 O O . LYS B 2 37 ? 176.047 180.598 120.194 1.00 39.11 37 LYS B O 1
ATOM 17427 N N . LYS B 2 38 ? 177.931 180.545 118.972 1.00 39.39 38 LYS B N 1
ATOM 17428 C CA . LYS B 2 38 ? 177.236 180.456 117.695 1.00 44.47 38 LYS B CA 1
ATOM 17429 C C . LYS B 2 38 ? 177.240 179.019 117.194 1.00 44.54 38 LYS B C 1
ATOM 17430 O O . LYS B 2 38 ? 178.234 178.302 117.331 1.00 46.97 38 LYS B O 1
ATOM 17449 N N . TYR B 2 39 ? 176.114 178.606 116.617 1.00 41.03 39 TYR B N 1
ATOM 17450 C CA . TYR B 2 39 ? 175.927 177.241 116.132 1.00 36.93 39 TYR B CA 1
ATOM 17451 C C . TYR B 2 39 ? 176.351 177.188 114.671 1.00 40.09 39 TYR B C 1
ATOM 17452 O O . TYR B 2 39 ? 175.603 177.592 113.778 1.00 43.21 39 TYR B O 1
ATOM 17470 N N . VAL B 2 40 ? 177.557 176.684 114.427 1.00 40.65 40 VAL B N 1
ATOM 17471 C CA . VAL B 2 40 ? 178.085 176.477 113.084 1.00 44.66 40 VAL B CA 1
ATOM 17472 C C . VAL B 2 40 ? 178.114 174.971 112.857 1.00 45.12 40 VAL B C 1
ATOM 17473 O O . VAL B 2 40 ? 178.977 174.267 113.392 1.00 47.48 40 VAL B O 1
ATOM 17486 N N . ALA B 2 41 ? 177.174 174.472 112.056 1.00 42.95 41 ALA B N 1
ATOM 17487 C CA . ALA B 2 41 ? 177.040 173.035 111.864 1.00 35.50 41 ALA B CA 1
ATOM 17488 C C . ALA B 2 41 ? 178.324 172.441 111.301 1.00 41.97 41 ALA B C 1
ATOM 17489 O O . ALA B 2 41 ? 178.986 173.037 110.449 1.00 40.37 41 ALA B O 1
ATOM 17496 N N . THR B 2 42 ? 178.676 171.257 111.796 1.00 43.22 42 THR B N 1
ATOM 17497 C CA . THR B 2 42 ? 179.849 170.544 111.314 1.00 42.54 42 THR B CA 1
ATOM 17498 C C . THR B 2 42 ? 179.532 169.842 110.000 1.00 41.79 42 THR B C 1
ATOM 17499 O O . THR B 2 42 ? 178.429 169.326 109.804 1.00 41.61 42 THR B O 1
ATOM 17509 N N . LEU B 2 43 ? 180.507 169.829 109.097 1.00 42.98 43 LEU B N 1
ATOM 17510 C CA . LEU B 2 43 ? 180.370 169.206 107.783 1.00 43.64 43 LEU B CA 1
ATOM 17511 C C . LEU B 2 43 ? 181.233 167.949 107.770 1.00 46.18 43 LEU B C 1
ATOM 17512 O O . LEU B 2 43 ? 182.458 168.027 107.635 1.00 47.09 43 LEU B O 1
ATOM 17528 N N . GLY B 2 44 ? 180.591 166.793 107.905 1.00 42.10 44 GLY B N 1
ATOM 17529 C CA . GLY B 2 44 ? 181.303 165.533 107.917 1.00 43.89 44 GLY B CA 1
ATOM 17530 C C . GLY B 2 44 ? 181.829 165.173 109.290 1.00 44.78 44 GLY B C 1
ATOM 17531 O O . GLY B 2 44 ? 181.065 164.754 110.164 1.00 46.54 44 GLY B O 1
ATOM 17535 N N . VAL B 2 45 ? 183.136 165.332 109.491 1.00 45.24 45 VAL B N 1
ATOM 17536 C CA . VAL B 2 45 ? 183.770 164.990 110.757 1.00 47.20 45 VAL B CA 1
ATOM 17537 C C . VAL B 2 45 ? 185.009 165.854 110.928 1.00 55.28 45 VAL B C 1
ATOM 17538 O O . VAL B 2 45 ? 185.672 166.223 109.956 1.00 54.01 45 VAL B O 1
ATOM 17551 N N . GLU B 2 46 ? 185.313 166.180 112.181 1.00 56.71 46 GLU B N 1
ATOM 17552 C CA . GLU B 2 46 ? 186.527 166.894 112.548 1.00 52.59 46 GLU B CA 1
ATOM 17553 C C . GLU B 2 46 ? 187.280 166.075 113.583 1.00 52.14 46 GLU B C 1
ATOM 17554 O O . GLU B 2 46 ? 186.695 165.639 114.579 1.00 48.81 46 GLU B O 1
ATOM 17566 N N . VAL B 2 47 ? 188.572 165.870 113.351 1.00 54.73 47 VAL B N 1
ATOM 17567 C CA . VAL B 2 47 ? 189.413 165.074 114.236 1.00 56.24 47 VAL B CA 1
ATOM 17568 C C . VAL B 2 47 ? 190.209 166.028 115.113 1.00 52.88 47 VAL B C 1
ATOM 17569 O O . VAL B 2 47 ? 190.943 166.885 114.607 1.00 52.40 47 VAL B O 1
ATOM 17582 N N . HIS B 2 48 ? 190.067 165.879 116.428 1.00 44.65 48 HIS B N 1
ATOM 17583 C CA . HIS B 2 48 ? 190.694 166.776 117.394 1.00 45.89 48 HIS B CA 1
ATOM 17584 C C . HIS B 2 48 ? 191.449 165.949 118.424 1.00 48.57 48 HIS B C 1
ATOM 17585 O O . HIS B 2 48 ? 190.836 165.097 119.098 1.00 52.66 48 HIS B O 1
ATOM 17599 N N . PRO B 2 49 ? 192.759 166.135 118.581 1.00 47.34 49 PRO B N 1
ATOM 17600 C CA . PRO B 2 49 ? 193.473 165.406 119.636 1.00 49.60 49 PRO B CA 1
ATOM 17601 C C . PRO B 2 49 ? 193.407 166.099 120.988 1.00 51.83 49 PRO B C 1
ATOM 17602 O O . PRO B 2 49 ? 193.907 167.217 121.142 1.00 60.57 49 PRO B O 1
ATOM 17613 N N . LEU B 2 50 ? 192.794 165.447 121.973 1.00 46.36 50 LEU B N 1
ATOM 17614 C CA . LEU B 2 50 ? 192.823 165.894 123.357 1.00 48.70 50 LEU B CA 1
ATOM 17615 C C . LEU B 2 50 ? 193.877 165.094 124.108 1.00 48.49 50 LEU B C 1
ATOM 17616 O O . LEU B 2 50 ? 194.054 163.901 123.856 1.00 57.10 50 LEU B O 1
ATOM 17632 N N . VAL B 2 51 ? 194.582 165.752 125.022 1.00 50.68 51 VAL B N 1
ATOM 17633 C CA . VAL B 2 51 ? 195.617 165.105 125.820 1.00 51.11 51 VAL B CA 1
ATOM 17634 C C . VAL B 2 51 ? 195.324 165.372 127.287 1.00 49.45 51 VAL B C 1
ATOM 17635 O O . VAL B 2 51 ? 195.301 166.531 127.718 1.00 54.07 51 VAL B O 1
ATOM 17648 N N . PHE B 2 52 ? 195.099 164.307 128.049 1.00 48.65 52 PHE B N 1
ATOM 17649 C CA . PHE B 2 52 ? 194.964 164.378 129.493 1.00 48.71 52 PHE B CA 1
ATOM 17650 C C . PHE B 2 52 ? 196.215 163.797 130.136 1.00 55.85 52 PHE B C 1
ATOM 17651 O O . PHE B 2 52 ? 196.944 163.014 129.526 1.00 62.66 52 PHE B O 1
ATOM 17668 N N . HIS B 2 53 ? 196.463 164.193 131.380 1.00 57.73 53 HIS B N 1
ATOM 17669 C CA . HIS B 2 53 ? 197.618 163.725 132.138 1.00 64.07 53 HIS B CA 1
ATOM 17670 C C . HIS B 2 53 ? 197.112 163.031 133.393 1.00 64.25 53 HIS B C 1
ATOM 17671 O O . HIS B 2 53 ? 196.618 163.690 134.314 1.00 67.86 53 HIS B O 1
ATOM 17685 N N . THR B 2 54 ? 197.219 161.705 133.425 1.00 66.22 54 THR B N 1
ATOM 17686 C CA . THR B 2 54 ? 196.791 160.932 134.574 1.00 67.10 54 THR B CA 1
ATOM 17687 C C . THR B 2 54 ? 197.975 160.710 135.511 1.00 70.00 54 THR B C 1
ATOM 17688 O O . THR B 2 54 ? 199.096 161.157 135.259 1.00 70.10 54 THR B O 1
ATOM 17699 N N . ASN B 2 55 ? 197.725 160.000 136.611 1.00 69.90 55 ASN B N 1
ATOM 17700 C CA . ASN B 2 55 ? 198.794 159.677 137.544 1.00 69.90 55 ASN B CA 1
ATOM 17701 C C . ASN B 2 55 ? 199.803 158.697 136.961 1.00 76.45 55 ASN B C 1
ATOM 17702 O O . ASN B 2 55 ? 200.864 158.500 137.563 1.00 75.68 55 ASN B O 1
ATOM 17713 N N . ARG B 2 56 ? 199.506 158.083 135.817 1.00 74.21 56 ARG B N 1
ATOM 17714 C CA . ARG B 2 56 ? 200.386 157.106 135.184 1.00 72.71 56 ARG B CA 1
ATOM 17715 C C . ARG B 2 56 ? 200.604 157.452 133.715 1.00 74.24 56 ARG B C 1
ATOM 17716 O O . ARG B 2 56 ? 200.513 156.602 132.828 1.00 68.83 56 ARG B O 1
ATOM 17737 N N . GLY B 2 57 ? 200.897 158.723 133.440 1.00 76.03 57 GLY B N 1
ATOM 17738 C CA . GLY B 2 57 ? 201.298 159.146 132.119 1.00 74.34 57 GLY B CA 1
ATOM 17739 C C . GLY B 2 57 ? 200.229 159.917 131.370 1.00 76.09 57 GLY B C 1
ATOM 17740 O O . GLY B 2 57 ? 199.128 160.158 131.874 1.00 75.46 57 GLY B O 1
ATOM 17744 N N . PRO B 2 58 ? 200.550 160.343 130.151 1.00 74.00 58 PRO B N 1
ATOM 17745 C CA . PRO B 2 58 ? 199.565 161.030 129.313 1.00 67.12 58 PRO B CA 1
ATOM 17746 C C . PRO B 2 58 ? 198.722 160.069 128.491 1.00 66.41 58 PRO B C 1
ATOM 17747 O O . PRO B 2 58 ? 199.173 159.009 128.055 1.00 74.49 58 PRO B O 1
ATOM 17758 N N . ILE B 2 59 ? 197.469 160.466 128.282 1.00 59.19 59 ILE B N 1
ATOM 17759 C CA . ILE B 2 59 ? 196.505 159.693 127.509 1.00 57.67 59 ILE B CA 1
ATOM 17760 C C . ILE B 2 59 ? 195.900 160.606 126.453 1.00 58.22 59 ILE B C 1
ATOM 17761 O O . ILE B 2 59 ? 195.450 161.714 126.766 1.00 61.20 59 ILE B O 1
ATOM 17777 N N . LYS B 2 60 ? 195.879 160.137 125.210 1.00 60.60 60 LYS B N 1
ATOM 17778 C CA . LYS B 2 60 ? 195.417 160.923 124.074 1.00 54.73 60 LYS B CA 1
ATOM 17779 C C . LYS B 2 60 ? 194.107 160.355 123.549 1.00 50.50 60 LYS B C 1
ATOM 17780 O O . LYS B 2 60 ? 194.005 159.152 123.290 1.00 63.80 60 LYS B O 1
ATOM 17799 N N . PHE B 2 61 ? 193.112 161.222 123.400 1.00 44.96 61 PHE B N 1
ATOM 17800 C CA . PHE B 2 61 ? 191.829 160.882 122.796 1.00 43.55 61 PHE B CA 1
ATOM 17801 C C . PHE B 2 61 ? 191.740 161.605 121.458 1.00 44.73 61 PHE B C 1
ATOM 17802 O O . PHE B 2 61 ? 191.686 162.838 121.418 1.00 51.33 61 PHE B O 1
ATOM 17819 N N . ASN B 2 62 ? 191.728 160.846 120.367 1.00 43.40 62 ASN B N 1
ATOM 17820 C CA . ASN B 2 62 ? 191.533 161.417 119.036 1.00 40.53 62 ASN B CA 1
ATOM 17821 C C . ASN B 2 62 ? 190.033 161.481 118.791 1.00 36.36 62 ASN B C 1
ATOM 17822 O O . ASN B 2 62 ? 189.432 160.559 118.243 1.00 39.30 62 ASN B O 1
ATOM 17833 N N . VAL B 2 63 ? 189.414 162.581 119.219 1.00 37.25 63 VAL B N 1
ATOM 17834 C CA . VAL B 2 63 ? 187.966 162.706 119.134 1.00 37.20 63 VAL B CA 1
ATOM 17835 C C . VAL B 2 63 ? 187.560 162.932 117.686 1.00 35.57 63 VAL B C 1
ATOM 17836 O O . VAL B 2 63 ? 188.092 163.818 117.004 1.00 38.74 63 VAL B O 1
ATOM 17849 N N . TRP B 2 64 ? 186.616 162.122 117.208 1.00 33.53 64 TRP B N 1
ATOM 17850 C CA . TRP B 2 64 ? 186.046 162.273 115.872 1.00 33.91 64 TRP B CA 1
ATOM 17851 C C . TRP B 2 64 ? 184.674 162.921 116.024 1.00 38.67 64 TRP B C 1
ATOM 17852 O O . TRP B 2 64 ? 183.642 162.254 116.074 1.00 45.19 64 TRP B O 1
ATOM 17873 N N . ASP B 2 65 ? 184.670 164.248 116.109 1.00 42.34 65 ASP B N 1
ATOM 17874 C CA . ASP B 2 65 ? 183.426 164.995 116.243 1.00 38.99 65 ASP B CA 1
ATOM 17875 C C . ASP B 2 65 ? 182.675 164.942 114.920 1.00 38.18 65 ASP B C 1
ATOM 17876 O O . ASP B 2 65 ? 183.091 165.563 113.938 1.00 37.84 65 ASP B O 1
ATOM 17885 N N . THR B 2 66 ? 181.579 164.194 114.888 1.00 37.57 66 THR B N 1
ATOM 17886 C CA . THR B 2 66 ? 180.815 163.990 113.669 1.00 36.38 66 THR B CA 1
ATOM 17887 C C . THR B 2 66 ? 179.684 165.010 113.565 1.00 35.01 66 THR B C 1
ATOM 17888 O O . THR B 2 66 ? 179.334 165.695 114.527 1.00 43.55 66 THR B O 1
ATOM 17899 N N . ALA B 2 67 ? 179.106 165.097 112.372 1.00 36.92 67 ALA B N 1
ATOM 17900 C CA . ALA B 2 67 ? 177.999 166.004 112.108 1.00 32.75 67 ALA B CA 1
ATOM 17901 C C . ALA B 2 67 ? 176.683 165.329 112.466 1.00 28.12 67 ALA B C 1
ATOM 17902 O O . ALA B 2 67 ? 176.399 164.223 111.998 1.00 36.73 67 ALA B O 1
ATOM 17909 N N . GLY B 2 68 ? 175.886 165.996 113.290 1.00 27.59 68 GLY B N 1
ATOM 17910 C CA . GLY B 2 68 ? 174.605 165.480 113.717 1.00 29.71 68 GLY B CA 1
ATOM 17911 C C . GLY B 2 68 ? 173.450 165.761 112.789 1.00 28.78 68 GLY B C 1
ATOM 17912 O O . GLY B 2 68 ? 172.323 165.353 113.085 1.00 31.17 68 GLY B O 1
ATOM 17916 N N . LEU B 2 69 ? 173.684 166.448 111.676 1.00 34.54 69 LEU B N 1
ATOM 17917 C CA . LEU B 2 69 ? 172.638 166.765 110.715 1.00 35.39 69 LEU B CA 1
ATOM 17918 C C . LEU B 2 69 ? 172.738 165.832 109.517 1.00 41.52 69 LEU B C 1
ATOM 17919 O O . LEU B 2 69 ? 173.835 165.544 109.030 1.00 47.43 69 LEU B O 1
ATOM 17935 N N . GLU B 2 70 ? 171.582 165.363 109.042 1.00 43.68 70 GLU B N 1
ATOM 17936 C CA . GLU B 2 70 ? 171.568 164.401 107.945 1.00 53.70 70 GLU B CA 1
ATOM 17937 C C . GLU B 2 70 ? 172.171 164.993 106.678 1.00 51.97 70 GLU B C 1
ATOM 17938 O O . GLU B 2 70 ? 172.890 164.305 105.945 1.00 54.60 70 GLU B O 1
ATOM 17950 N N . LYS B 2 71 ? 171.893 166.269 106.404 1.00 51.06 71 LYS B N 1
ATOM 17951 C CA . LYS B 2 71 ? 172.370 166.879 105.168 1.00 50.55 71 LYS B CA 1
ATOM 17952 C C . LYS B 2 71 ? 173.890 166.860 105.094 1.00 49.96 71 LYS B C 1
ATOM 17953 O O . LYS B 2 71 ? 174.464 166.599 104.030 1.00 51.58 71 LYS B O 1
ATOM 17972 N N . PHE B 2 72 ? 174.561 167.140 106.210 1.00 48.53 72 PHE B N 1
ATOM 17973 C CA . PHE B 2 72 ? 176.017 167.139 106.274 1.00 50.27 72 PHE B CA 1
ATOM 17974 C C . PHE B 2 72 ? 176.558 165.908 106.991 1.00 49.21 72 PHE B C 1
ATOM 17975 O O . PHE B 2 72 ? 177.673 165.945 107.521 1.00 48.49 72 PHE B O 1
ATOM 17992 N N . GLY B 2 73 ? 175.792 164.816 107.011 1.00 50.04 73 GLY B N 1
ATOM 17993 C CA . GLY B 2 73 ? 176.230 163.630 107.727 1.00 47.53 73 GLY B CA 1
ATOM 17994 C C . GLY B 2 73 ? 177.551 163.087 107.217 1.00 46.35 73 GLY B C 1
ATOM 17995 O O . GLY B 2 73 ? 178.406 162.670 108.002 1.00 43.32 73 GLY B O 1
ATOM 17999 N N . GLY B 2 74 ? 177.737 163.084 105.901 1.00 54.20 74 GLY B N 1
ATOM 18000 C CA . GLY B 2 74 ? 178.962 162.581 105.314 1.00 53.34 74 GLY B CA 1
ATOM 18001 C C . GLY B 2 74 ? 179.013 161.069 105.277 1.00 61.66 74 GLY B C 1
ATOM 18002 O O . GLY B 2 74 ? 178.006 160.414 104.994 1.00 64.41 74 GLY B O 1
ATOM 18006 N N . LEU B 2 75 ? 180.186 160.500 105.564 1.00 64.48 75 LEU B N 1
ATOM 18007 C CA . LEU B 2 75 ? 180.335 159.050 105.553 1.00 59.80 75 LEU B CA 1
ATOM 18008 C C . LEU B 2 75 ? 179.527 158.375 106.652 1.00 52.61 75 LEU B C 1
ATOM 18009 O O . LEU B 2 75 ? 179.194 157.194 106.520 1.00 58.63 75 LEU B O 1
ATOM 18025 N N . ARG B 2 76 ? 179.207 159.092 107.727 1.00 47.06 76 ARG B N 1
ATOM 18026 C CA . ARG B 2 76 ? 178.420 158.532 108.818 1.00 46.59 76 ARG B CA 1
ATOM 18027 C C . ARG B 2 76 ? 179.111 157.311 109.413 1.00 54.13 76 ARG B C 1
ATOM 18028 O O . ARG B 2 76 ? 180.138 157.443 110.088 1.00 52.93 76 ARG B O 1
ATOM 18049 N N . ASP B 2 77 ? 178.575 156.115 109.151 1.00 56.96 77 ASP B N 1
ATOM 18050 C CA . ASP B 2 77 ? 179.106 154.908 109.774 1.00 47.05 77 ASP B CA 1
ATOM 18051 C C . ASP B 2 77 ? 180.558 154.657 109.399 1.00 46.60 77 ASP B C 1
ATOM 18052 O O . ASP B 2 77 ? 181.247 153.912 110.102 1.00 48.66 77 ASP B O 1
ATOM 18061 N N . GLY B 2 78 ? 181.040 155.256 108.310 1.00 49.75 78 GLY B N 1
ATOM 18062 C CA . GLY B 2 78 ? 182.436 155.110 107.949 1.00 51.81 78 GLY B CA 1
ATOM 18063 C C . GLY B 2 78 ? 183.387 155.684 108.976 1.00 47.09 78 GLY B C 1
ATOM 18064 O O . GLY B 2 78 ? 184.559 155.296 109.009 1.00 52.43 78 GLY B O 1
ATOM 18068 N N . TYR B 2 79 ? 182.914 156.612 109.809 1.00 46.63 79 TYR B N 1
ATOM 18069 C CA . TYR B 2 79 ? 183.762 157.180 110.849 1.00 46.72 79 TYR B CA 1
ATOM 18070 C C . TYR B 2 79 ? 183.927 156.239 112.034 1.00 45.38 79 TYR B C 1
ATOM 18071 O O . TYR B 2 79 ? 184.975 156.253 112.689 1.00 43.55 79 TYR B O 1
ATOM 18089 N N . TYR B 2 80 ? 182.917 155.416 112.320 1.00 42.44 80 TYR B N 1
ATOM 18090 C CA . TYR B 2 80 ? 182.937 154.563 113.502 1.00 34.12 80 TYR B CA 1
ATOM 18091 C C . TYR B 2 80 ? 183.936 153.420 113.395 1.00 41.45 80 TYR B C 1
ATOM 18092 O O . TYR B 2 80 ? 184.234 152.789 114.414 1.00 48.52 80 TYR B O 1
ATOM 18110 N N . ILE B 2 81 ? 184.459 153.137 112.201 1.00 47.86 81 ILE B N 1
ATOM 18111 C CA . ILE B 2 81 ? 185.307 151.967 112.019 1.00 45.51 81 ILE B CA 1
ATOM 18112 C C . ILE B 2 81 ? 186.564 152.109 112.861 1.00 45.46 81 ILE B C 1
ATOM 18113 O O . ILE B 2 81 ? 187.221 153.157 112.860 1.00 53.71 81 ILE B O 1
ATOM 18129 N N . GLN B 2 82 ? 186.907 151.043 113.583 1.00 46.74 82 GLN B N 1
ATOM 18130 C CA . GLN B 2 82 ? 188.086 150.986 114.444 1.00 46.99 82 GLN B CA 1
ATOM 18131 C C . GLN B 2 82 ? 188.002 151.965 115.611 1.00 45.57 82 GLN B C 1
ATOM 18132 O O . GLN B 2 82 ? 189.025 152.317 116.206 1.00 44.94 82 GLN B O 1
ATOM 18146 N N . ALA B 2 83 ? 186.799 152.410 115.959 1.00 42.50 83 ALA B N 1
ATOM 18147 C CA . ALA B 2 83 ? 186.632 153.270 117.121 1.00 39.61 83 ALA B CA 1
ATOM 18148 C C . ALA B 2 83 ? 186.843 152.475 118.402 1.00 42.38 83 ALA B C 1
ATOM 18149 O O . ALA B 2 83 ? 186.431 151.317 118.510 1.00 46.05 83 ALA B O 1
ATOM 18156 N N . GLN B 2 84 ? 187.491 153.104 119.380 1.00 39.17 84 GLN B N 1
ATOM 18157 C CA . GLN B 2 84 ? 187.767 152.466 120.659 1.00 34.16 84 GLN B CA 1
ATOM 18158 C C . GLN B 2 84 ? 186.815 152.895 121.764 1.00 35.81 84 GLN B C 1
ATOM 18159 O O . GLN B 2 84 ? 186.588 152.122 122.699 1.00 41.34 84 GLN B O 1
ATOM 18173 N N . CYS B 2 85 ? 186.251 154.099 121.684 1.00 34.70 85 CYS B N 1
ATOM 18174 C CA . CYS B 2 85 ? 185.281 154.556 122.670 1.00 32.41 85 CYS B CA 1
ATOM 18175 C C . CYS B 2 85 ? 184.320 155.522 121.997 1.00 31.87 85 CYS B C 1
ATOM 18176 O O . CYS B 2 85 ? 184.595 156.043 120.914 1.00 36.87 85 CYS B O 1
ATOM 18184 N N . ALA B 2 86 ? 183.182 155.762 122.646 1.00 32.67 86 ALA B N 1
ATOM 18185 C CA . ALA B 2 86 ? 182.187 156.635 122.044 1.00 27.48 86 ALA B CA 1
ATOM 18186 C C . ALA B 2 86 ? 181.453 157.445 123.102 1.00 26.60 86 ALA B C 1
ATOM 18187 O O . ALA B 2 86 ? 181.262 157.002 124.239 1.00 30.18 86 ALA B O 1
ATOM 18194 N N . ILE B 2 87 ? 181.036 158.642 122.696 1.00 29.29 87 ILE B N 1
ATOM 18195 C CA . ILE B 2 87 ? 180.169 159.501 123.491 1.00 25.78 87 ILE B CA 1
ATOM 18196 C C . ILE B 2 87 ? 178.960 159.852 122.640 1.00 23.05 87 ILE B C 1
ATOM 18197 O O . ILE B 2 87 ? 179.107 160.437 121.561 1.00 33.46 87 ILE B O 1
ATOM 18213 N N . ILE B 2 88 ? 177.773 159.508 123.126 1.00 24.22 88 ILE B N 1
ATOM 18214 C CA . ILE B 2 88 ? 176.516 159.905 122.506 1.00 23.07 88 ILE B CA 1
ATOM 18215 C C . ILE B 2 88 ? 175.963 161.075 123.305 1.00 25.14 88 ILE B C 1
ATOM 18216 O O . ILE B 2 88 ? 175.615 160.923 124.481 1.00 24.52 88 ILE B O 1
ATOM 18232 N N . MET B 2 89 ? 175.875 162.239 122.671 1.00 25.17 89 MET B N 1
ATOM 18233 C CA . MET B 2 89 ? 175.464 163.469 123.329 1.00 20.37 89 MET B CA 1
ATOM 18234 C C . MET B 2 89 ? 174.054 163.844 122.900 1.00 19.79 89 MET B C 1
ATOM 18235 O O . MET B 2 89 ? 173.716 163.770 121.716 1.00 22.57 89 MET B O 1
ATOM 18249 N N . PHE B 2 90 ? 173.234 164.238 123.868 1.00 19.29 90 PHE B N 1
ATOM 18250 C CA . PHE B 2 90 ? 171.916 164.788 123.596 1.00 21.38 90 PHE B CA 1
ATOM 18251 C C . PHE B 2 90 ? 171.740 166.062 124.410 1.00 25.38 90 PHE B C 1
ATOM 18252 O O . PHE B 2 90 ? 172.585 166.422 125.230 1.00 28.03 90 PHE B O 1
ATOM 18269 N N . ASP B 2 91 ? 170.636 166.755 124.157 1.00 29.44 91 ASP B N 1
ATOM 18270 C CA . ASP B 2 91 ? 170.346 168.047 124.763 1.00 24.10 91 ASP B CA 1
ATOM 18271 C C . ASP B 2 91 ? 169.147 167.891 125.687 1.00 28.54 91 ASP B C 1
ATOM 18272 O O . ASP B 2 91 ? 168.077 167.460 125.249 1.00 34.39 91 ASP B O 1
ATOM 18281 N N . VAL B 2 92 ? 169.326 168.244 126.962 1.00 29.82 92 VAL B N 1
ATOM 18282 C CA . VAL B 2 92 ? 168.244 168.114 127.931 1.00 33.36 92 VAL B CA 1
ATOM 18283 C C . VAL B 2 92 ? 167.161 169.161 127.742 1.00 35.84 92 VAL B C 1
ATOM 18284 O O . VAL B 2 92 ? 166.118 169.083 128.398 1.00 39.23 92 VAL B O 1
ATOM 18297 N N . THR B 2 93 ? 167.381 170.140 126.869 1.00 36.42 93 THR B N 1
ATOM 18298 C CA . THR B 2 93 ? 166.383 171.153 126.557 1.00 34.01 93 THR B CA 1
ATOM 18299 C C . THR B 2 93 ? 165.557 170.809 125.325 1.00 35.21 93 THR B C 1
ATOM 18300 O O . THR B 2 93 ? 164.684 171.594 124.945 1.00 39.93 93 THR B O 1
ATOM 18311 N N . SER B 2 94 ? 165.807 169.664 124.693 1.00 40.13 94 SER B N 1
ATOM 18312 C CA . SER B 2 94 ? 165.056 169.236 123.515 1.00 38.94 94 SER B CA 1
ATOM 18313 C C . SER B 2 94 ? 164.826 167.736 123.625 1.00 34.85 94 SER B C 1
ATOM 18314 O O . SER B 2 94 ? 165.778 166.954 123.551 1.00 35.20 94 SER B O 1
ATOM 18322 N N . ARG B 2 95 ? 163.563 167.338 123.795 1.00 37.86 95 ARG B N 1
ATOM 18323 C CA . ARG B 2 95 ? 163.250 165.925 123.975 1.00 31.11 95 ARG B CA 1
ATOM 18324 C C . ARG B 2 95 ? 163.592 165.108 122.738 1.00 30.21 95 ARG B C 1
ATOM 18325 O O . ARG B 2 95 ? 163.910 163.919 122.850 1.00 39.13 95 ARG B O 1
ATOM 18346 N N . VAL B 2 96 ? 163.531 165.721 121.555 1.00 31.25 96 VAL B N 1
ATOM 18347 C CA . VAL B 2 96 ? 163.782 164.981 120.322 1.00 27.32 96 VAL B CA 1
ATOM 18348 C C . VAL B 2 96 ? 165.222 164.491 120.278 1.00 24.51 96 VAL B C 1
ATOM 18349 O O . VAL B 2 96 ? 165.506 163.404 119.763 1.00 29.84 96 VAL B O 1
ATOM 18362 N N . THR B 2 97 ? 166.156 165.281 120.809 1.00 25.99 97 THR B N 1
ATOM 18363 C CA . THR B 2 97 ? 167.554 164.863 120.807 1.00 24.49 97 THR B CA 1
ATOM 18364 C C . THR B 2 97 ? 167.748 163.595 121.626 1.00 27.92 97 THR B C 1
ATOM 18365 O O . THR B 2 97 ? 168.515 162.707 121.238 1.00 22.43 97 THR B O 1
ATOM 18376 N N . TYR B 2 98 ? 167.077 163.501 122.775 1.00 30.54 98 TYR B N 1
ATOM 18377 C CA . TYR B 2 98 ? 167.145 162.282 123.572 1.00 21.97 98 TYR B CA 1
ATOM 18378 C C . TYR B 2 98 ? 166.424 161.134 122.879 1.00 27.15 98 TYR B C 1
ATOM 18379 O O . TYR B 2 98 ? 166.910 159.998 122.877 1.00 30.42 98 TYR B O 1
ATOM 18397 N N . LYS B 2 99 ? 165.266 161.415 122.281 1.00 26.81 99 LYS B N 1
ATOM 18398 C CA . LYS B 2 99 ? 164.502 160.377 121.603 1.00 23.30 99 LYS B CA 1
ATOM 18399 C C . LYS B 2 99 ? 165.280 159.740 120.460 1.00 24.91 99 LYS B C 1
ATOM 18400 O O . LYS B 2 99 ? 164.956 158.620 120.055 1.00 30.26 99 LYS B O 1
ATOM 18419 N N . ASN B 2 100 ? 166.289 160.424 119.929 1.00 24.64 100 ASN B N 1
ATOM 18420 C CA . ASN B 2 100 ? 167.116 159.889 118.858 1.00 26.71 100 ASN B CA 1
ATOM 18421 C C . ASN B 2 100 ? 168.364 159.183 119.369 1.00 25.47 100 ASN B C 1
ATOM 18422 O O . ASN B 2 100 ? 169.165 158.711 118.557 1.00 33.68 100 ASN B O 1
ATOM 18433 N N . VAL B 2 101 ? 168.559 159.113 120.688 1.00 24.50 101 VAL B N 1
ATOM 18434 C CA . VAL B 2 101 ? 169.713 158.389 121.227 1.00 20.70 101 VAL B CA 1
ATOM 18435 C C . VAL B 2 101 ? 169.688 156.927 120.809 1.00 23.71 101 VAL B C 1
ATOM 18436 O O . VAL B 2 101 ? 170.751 156.384 120.470 1.00 29.63 101 VAL B O 1
ATOM 18449 N N . PRO B 2 102 ? 168.552 156.222 120.834 1.00 23.40 102 PRO B N 1
ATOM 18450 C CA . PRO B 2 102 ? 168.561 154.827 120.367 1.00 23.22 102 PRO B CA 1
ATOM 18451 C C . PRO B 2 102 ? 169.085 154.664 118.953 1.00 26.81 102 PRO B C 1
ATOM 18452 O O . PRO B 2 102 ? 169.780 153.685 118.671 1.00 33.55 102 PRO B O 1
ATOM 18463 N N . ASN B 2 103 ? 168.779 155.600 118.051 1.00 31.09 103 ASN B N 1
ATOM 18464 C CA . ASN B 2 103 ? 169.249 155.481 116.674 1.00 29.22 103 ASN B CA 1
ATOM 18465 C C . ASN B 2 103 ? 170.763 155.627 116.586 1.00 25.12 103 ASN B C 1
ATOM 18466 O O . ASN B 2 103 ? 171.428 154.856 115.881 1.00 37.08 103 ASN B O 1
ATOM 18477 N N . TRP B 2 104 ? 171.327 156.615 117.282 1.00 22.24 104 TRP B N 1
ATOM 18478 C CA . TRP B 2 104 ? 172.777 156.772 117.284 1.00 26.31 104 TRP B CA 1
ATOM 18479 C C . TRP B 2 104 ? 173.451 155.557 117.905 1.00 26.67 104 TRP B C 1
ATOM 18480 O O . TRP B 2 104 ? 174.473 155.077 117.401 1.00 29.10 104 TRP B O 1
ATOM 18501 N N . HIS B 2 105 ? 172.879 155.034 118.993 1.00 31.42 105 HIS B N 1
ATOM 18502 C CA . HIS B 2 105 ? 173.429 153.834 119.613 1.00 27.98 105 HIS B CA 1
ATOM 18503 C C . HIS B 2 105 ? 173.386 152.649 118.655 1.00 34.71 105 HIS B C 1
ATOM 18504 O O . HIS B 2 105 ? 174.357 151.893 118.548 1.00 37.68 105 HIS B O 1
ATOM 18518 N N . ARG B 2 106 ? 172.266 152.473 117.951 1.00 30.66 106 ARG B N 1
ATOM 18519 C CA . ARG B 2 106 ? 172.141 151.372 117.003 1.00 28.11 106 ARG B CA 1
ATOM 18520 C C . ARG B 2 106 ? 173.183 151.484 115.901 1.00 28.53 106 ARG B C 1
ATOM 18521 O O . ARG B 2 106 ? 173.861 150.506 115.569 1.00 37.01 106 ARG B O 1
ATOM 18542 N N . ASP B 2 107 ? 173.328 152.675 115.320 1.00 33.48 107 ASP B N 1
ATOM 18543 C CA . ASP B 2 107 ? 174.327 152.854 114.272 1.00 34.92 107 ASP B CA 1
ATOM 18544 C C . ASP B 2 107 ? 175.729 152.597 114.806 1.00 37.23 107 ASP B C 1
ATOM 18545 O O . ASP B 2 107 ? 176.590 152.074 114.090 1.00 39.83 107 ASP B O 1
ATOM 18554 N N . LEU B 2 108 ? 175.978 152.961 116.064 1.00 37.15 108 LEU B N 1
ATOM 18555 C CA . LEU B 2 108 ? 177.317 152.828 116.624 1.00 34.58 108 LEU B CA 1
ATOM 18556 C C . LEU B 2 108 ? 177.669 151.370 116.904 1.00 37.36 108 LEU B C 1
ATOM 18557 O O . LEU B 2 108 ? 178.770 150.914 116.574 1.00 39.77 108 LEU B O 1
ATOM 18573 N N . VAL B 2 109 ? 176.748 150.621 117.515 1.00 40.01 109 VAL B N 1
ATOM 18574 C CA . VAL B 2 109 ? 177.062 149.255 117.925 1.00 38.54 109 VAL B CA 1
ATOM 18575 C C . VAL B 2 109 ? 177.279 148.362 116.711 1.00 40.13 109 VAL B C 1
ATOM 18576 O O . VAL B 2 109 ? 178.113 147.449 116.737 1.00 47.06 109 VAL B O 1
ATOM 18589 N N . ARG B 2 110 ? 176.530 148.599 115.632 1.00 40.73 110 ARG B N 1
ATOM 18590 C CA . ARG B 2 110 ? 176.642 147.744 114.457 1.00 32.10 110 ARG B CA 1
ATOM 18591 C C . ARG B 2 110 ? 178.053 147.749 113.883 1.00 38.15 110 ARG B C 1
ATOM 18592 O O . ARG B 2 110 ? 178.451 146.788 113.216 1.00 45.16 110 ARG B O 1
ATOM 18613 N N . VAL B 2 111 ? 178.821 148.810 114.125 1.00 38.47 111 VAL B N 1
ATOM 18614 C CA . VAL B 2 111 ? 180.181 148.908 113.608 1.00 39.85 111 VAL B CA 1
ATOM 18615 C C . VAL B 2 111 ? 181.170 148.568 114.714 1.00 45.92 111 VAL B C 1
ATOM 18616 O O . VAL B 2 111 ? 182.261 148.052 114.449 1.00 49.89 111 VAL B O 1
ATOM 18629 N N . CYS B 2 112 ? 180.798 148.859 115.957 1.00 51.90 112 CYS B N 1
ATOM 18630 C CA . CYS B 2 112 ? 181.630 148.591 117.129 1.00 51.18 112 CYS B CA 1
ATOM 18631 C C . CYS B 2 112 ? 180.845 147.657 118.042 1.00 52.41 112 CYS B C 1
ATOM 18632 O O . CYS B 2 112 ? 179.905 148.085 118.718 1.00 54.54 112 CYS B O 1
ATOM 18640 N N . GLU B 2 113 ? 181.234 146.381 118.067 1.00 55.26 113 GLU B N 1
ATOM 18641 C CA . GLU B 2 113 ? 180.434 145.378 118.761 1.00 62.49 113 GLU B CA 1
ATOM 18642 C C . GLU B 2 113 ? 180.306 145.698 120.245 1.00 63.63 113 GLU B C 1
ATOM 18643 O O . GLU B 2 113 ? 179.196 145.751 120.787 1.00 64.09 113 GLU B O 1
ATOM 18655 N N . ASN B 2 114 ? 181.432 145.919 120.921 1.00 58.48 114 ASN B N 1
ATOM 18656 C CA . ASN B 2 114 ? 181.435 146.181 122.361 1.00 56.03 114 ASN B CA 1
ATOM 18657 C C . ASN B 2 114 ? 182.550 147.178 122.657 1.00 55.16 114 ASN B C 1
ATOM 18658 O O . ASN B 2 114 ? 183.729 146.812 122.690 1.00 49.52 114 ASN B O 1
ATOM 18669 N N . ILE B 2 115 ? 182.172 148.435 122.864 1.00 50.14 115 ILE B N 1
ATOM 18670 C CA . ILE B 2 115 ? 183.119 149.487 123.226 1.00 39.33 115 ILE B CA 1
ATOM 18671 C C . ILE B 2 115 ? 182.524 150.313 124.354 1.00 39.39 115 ILE B C 1
ATOM 18672 O O . ILE B 2 115 ? 181.300 150.360 124.532 1.00 41.75 115 ILE B O 1
ATOM 18688 N N . PRO B 2 116 ? 183.372 150.965 125.148 1.00 37.15 116 PRO B N 1
ATOM 18689 C CA . PRO B 2 116 ? 182.852 151.880 126.171 1.00 31.86 116 PRO B CA 1
ATOM 18690 C C . PRO B 2 116 ? 182.054 153.010 125.536 1.00 32.91 116 PRO B C 1
ATOM 18691 O O . PRO B 2 116 ? 182.495 153.641 124.570 1.00 32.16 116 PRO B O 1
ATOM 18702 N N . ILE B 2 117 ? 180.870 153.264 126.089 1.00 31.64 117 ILE B N 1
ATOM 18703 C CA . ILE B 2 117 ? 179.961 154.279 125.573 1.00 28.44 117 ILE B CA 1
ATOM 18704 C C . ILE B 2 117 ? 179.449 155.122 126.733 1.00 29.74 117 ILE B C 1
ATOM 18705 O O . ILE B 2 117 ? 178.920 154.589 127.719 1.00 34.87 117 ILE B O 1
ATOM 18721 N N . VAL B 2 118 ? 179.592 156.438 126.603 1.00 32.43 118 VAL B N 1
ATOM 18722 C CA . VAL B 2 118 ? 179.095 157.392 127.586 1.00 28.98 118 VAL B CA 1
ATOM 18723 C C . VAL B 2 118 ? 177.943 158.166 126.964 1.00 23.88 118 VAL B C 1
ATOM 18724 O O . VAL B 2 118 ? 178.092 158.760 125.892 1.00 27.78 118 VAL B O 1
ATOM 18737 N N . LEU B 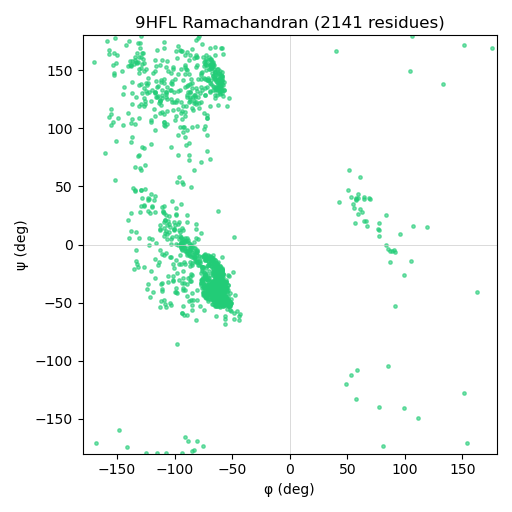2 119 ? 176.802 158.162 127.642 1.00 20.58 119 LEU B N 1
ATOM 18738 C CA . LEU B 2 119 ? 175.645 158.956 127.252 1.00 19.09 119 LEU B CA 1
ATOM 18739 C C . LEU B 2 119 ? 175.684 160.269 128.027 1.00 21.98 119 LEU B C 1
ATOM 18740 O O . LEU B 2 119 ? 175.522 160.282 129.250 1.00 24.80 119 LEU B O 1
ATOM 18756 N N . CYS B 2 120 ? 175.891 161.374 127.317 1.00 23.11 120 CYS B N 1
ATOM 18757 C CA . CYS B 2 120 ? 176.038 162.690 127.921 1.00 21.10 120 CYS B CA 1
ATOM 18758 C C . CYS B 2 120 ? 174.798 163.528 127.644 1.00 20.13 120 CYS B C 1
ATOM 18759 O O . CYS B 2 120 ? 174.324 163.585 126.504 1.00 29.34 120 CYS B O 1
ATOM 18767 N N . GLY B 2 121 ? 174.261 164.145 128.693 1.00 23.52 121 GLY B N 1
ATOM 18768 C CA . GLY B 2 121 ? 173.182 165.102 128.540 1.00 18.98 121 GLY B CA 1
ATOM 18769 C C . GLY B 2 121 ? 173.670 166.518 128.759 1.00 24.84 121 GLY B C 1
ATOM 18770 O O . GLY B 2 121 ? 173.881 166.934 129.901 1.00 34.11 121 GLY B O 1
ATOM 18774 N N . ASN B 2 122 ? 173.843 167.272 127.678 1.00 27.70 122 ASN B N 1
ATOM 18775 C CA . ASN B 2 122 ? 174.459 168.587 127.731 1.00 25.99 122 ASN B CA 1
ATOM 18776 C C . ASN B 2 122 ? 173.415 169.673 127.974 1.00 30.25 122 ASN B C 1
ATOM 18777 O O . ASN B 2 122 ? 172.208 169.458 127.851 1.00 26.82 122 ASN B O 1
ATOM 18788 N N . LYS B 2 123 ? 173.908 170.862 128.328 1.00 38.19 123 LYS B N 1
ATOM 18789 C CA . LYS B 2 123 ? 173.072 172.045 128.524 1.00 31.03 123 LYS B CA 1
ATOM 18790 C C . LYS B 2 123 ? 172.183 171.903 129.757 1.00 33.16 123 LYS B C 1
ATOM 18791 O O . LYS B 2 123 ? 171.016 172.294 129.745 1.00 38.08 123 LYS B O 1
ATOM 18810 N N . VAL B 2 124 ? 172.738 171.339 130.833 1.00 33.82 124 VAL B N 1
ATOM 18811 C CA . VAL B 2 124 ? 171.995 171.227 132.086 1.00 36.95 124 VAL B CA 1
ATOM 18812 C C . VAL B 2 124 ? 171.971 172.533 132.861 1.00 37.31 124 VAL B C 1
ATOM 18813 O O . VAL B 2 124 ? 171.236 172.642 133.850 1.00 40.15 124 VAL B O 1
ATOM 18826 N N . ASP B 2 125 ? 172.754 173.528 132.440 1.00 39.49 125 ASP B N 1
ATOM 18827 C CA . ASP B 2 125 ? 172.748 174.819 133.119 1.00 37.45 125 ASP B CA 1
ATOM 18828 C C . ASP B 2 125 ? 171.485 175.614 132.815 1.00 41.40 125 ASP B C 1
ATOM 18829 O O . ASP B 2 125 ? 171.072 176.448 133.628 1.00 45.24 125 ASP B O 1
ATOM 18838 N N . ILE B 2 126 ? 170.861 175.380 131.659 1.00 38.79 126 ILE B N 1
ATOM 18839 C CA . ILE B 2 126 ? 169.653 176.115 131.312 1.00 39.44 126 ILE B CA 1
ATOM 18840 C C . ILE B 2 126 ? 168.562 175.812 132.327 1.00 47.46 126 ILE B C 1
ATOM 18841 O O . ILE B 2 126 ? 168.362 174.661 132.734 1.00 51.46 126 ILE B O 1
ATOM 18857 N N . LYS B 2 127 ? 167.848 176.859 132.745 1.00 48.14 127 LYS B N 1
ATOM 18858 C CA . LYS B 2 127 ? 166.817 176.693 133.763 1.00 54.24 127 LYS B CA 1
ATOM 18859 C C . LYS B 2 127 ? 165.698 175.780 133.278 1.00 55.66 127 LYS B C 1
ATOM 18860 O O . LYS B 2 127 ? 165.217 174.923 134.028 1.00 54.53 127 LYS B O 1
ATOM 18879 N N . ASP B 2 128 ? 165.269 175.949 132.031 1.00 55.45 128 ASP B N 1
ATOM 18880 C CA . ASP B 2 128 ? 164.162 175.170 131.484 1.00 61.77 128 ASP B CA 1
ATOM 18881 C C . ASP B 2 128 ? 164.709 173.847 130.960 1.00 60.11 128 ASP B C 1
ATOM 18882 O O . ASP B 2 128 ? 165.282 173.783 129.870 1.00 58.70 128 ASP B O 1
ATOM 18891 N N . ARG B 2 129 ? 164.528 172.786 131.741 1.00 52.22 129 ARG B N 1
ATOM 18892 C CA . ARG B 2 129 ? 164.986 171.449 131.387 1.00 45.91 129 ARG B CA 1
ATOM 18893 C C . ARG B 2 129 ? 163.808 170.663 130.828 1.00 49.56 129 ARG B C 1
ATOM 18894 O O . ARG B 2 129 ? 162.781 170.517 131.499 1.00 51.38 129 ARG B O 1
ATOM 18915 N N . LYS B 2 130 ? 163.956 170.162 129.603 1.00 47.74 130 LYS B N 1
ATOM 18916 C CA . LYS B 2 130 ? 162.886 169.408 128.962 1.00 45.03 130 LYS B CA 1
ATOM 18917 C C . LYS B 2 130 ? 163.011 167.911 129.207 1.00 47.35 130 LYS B C 1
ATOM 18918 O O . LYS B 2 130 ? 162.002 167.234 129.424 1.00 49.70 130 LYS B O 1
ATOM 18937 N N . VAL B 2 131 ? 164.232 167.383 129.179 1.00 39.45 131 VAL B N 1
ATOM 18938 C CA . VAL B 2 131 ? 164.482 165.977 129.472 1.00 33.43 131 VAL B CA 1
ATOM 18939 C C . VAL B 2 131 ? 164.792 165.888 130.962 1.00 37.36 131 VAL B C 1
ATOM 18940 O O . VAL B 2 131 ? 165.905 166.184 131.397 1.00 37.67 131 VAL B O 1
ATOM 18953 N N . LYS B 2 132 ? 163.801 165.480 131.747 1.00 41.10 132 LYS B N 1
ATOM 18954 C CA . LYS B 2 132 ? 163.990 165.357 133.184 1.00 41.46 132 LYS B CA 1
ATOM 18955 C C . LYS B 2 132 ? 164.991 164.252 133.497 1.00 39.10 132 LYS B C 1
ATOM 18956 O O . LYS B 2 132 ? 165.141 163.286 132.746 1.00 38.79 132 LYS B O 1
ATOM 18975 N N . ALA B 2 133 ? 165.688 164.409 134.623 1.00 41.19 133 ALA B N 1
ATOM 18976 C CA . ALA B 2 133 ? 166.676 163.416 135.025 1.00 38.37 133 ALA B CA 1
ATOM 18977 C C . ALA B 2 133 ? 166.048 162.057 135.297 1.00 38.65 133 ALA B C 1
ATOM 18978 O O . ALA B 2 133 ? 166.748 161.041 135.240 1.00 39.73 133 ALA B O 1
ATOM 18985 N N . LYS B 2 134 ? 164.749 162.014 135.592 1.00 37.66 134 LYS B N 1
ATOM 18986 C CA . LYS B 2 134 ? 164.067 160.755 135.857 1.00 34.74 134 LYS B CA 1
ATOM 18987 C C . LYS B 2 134 ? 163.664 160.017 134.588 1.00 33.81 134 LYS B C 1
ATOM 18988 O O . LYS B 2 134 ? 163.293 158.842 134.670 1.00 43.01 134 LYS B O 1
ATOM 19007 N N . SER B 2 135 ? 163.718 160.669 133.428 1.00 37.26 135 SER B N 1
ATOM 19008 C CA . SER B 2 135 ? 163.309 160.063 132.169 1.00 33.66 135 SER B CA 1
ATOM 19009 C C . SER B 2 135 ? 164.475 159.500 131.371 1.00 29.85 135 SER B C 1
ATOM 19010 O O . SER B 2 135 ? 164.255 158.943 130.293 1.00 26.40 135 SER B O 1
ATOM 19018 N N . ILE B 2 136 ? 165.699 159.619 131.872 1.00 27.11 136 ILE B N 1
ATOM 19019 C CA . ILE B 2 136 ? 166.892 159.197 131.143 1.00 25.77 136 ILE B CA 1
ATOM 19020 C C . ILE B 2 136 ? 167.236 157.803 131.656 1.00 30.75 136 ILE B C 1
ATOM 19021 O O . ILE B 2 136 ? 167.932 157.637 132.659 1.00 35.07 136 ILE B O 1
ATOM 19037 N N . VAL B 2 137 ? 166.747 156.784 130.950 1.00 30.07 137 VAL B N 1
ATOM 19038 C CA . VAL B 2 137 ? 166.880 155.401 131.395 1.00 25.97 137 VAL B CA 1
ATOM 19039 C C . VAL B 2 137 ? 167.402 154.516 130.270 1.00 24.65 137 VAL B C 1
ATOM 19040 O O . VAL B 2 137 ? 167.483 153.293 130.422 1.00 32.41 137 VAL B O 1
ATOM 19053 N N . PHE B 2 138 ? 167.757 155.117 129.133 1.00 23.77 138 PHE B N 1
ATOM 19054 C CA . PHE B 2 138 ? 168.227 154.318 128.005 1.00 24.52 138 PHE B CA 1
ATOM 19055 C C . PHE B 2 138 ? 169.523 153.591 128.344 1.00 27.88 138 PHE B C 1
ATOM 19056 O O . PHE B 2 138 ? 169.703 152.423 127.980 1.00 27.33 138 PHE B O 1
ATOM 19073 N N . HIS B 2 139 ? 170.436 154.267 129.039 1.00 27.75 139 HIS B N 1
ATOM 19074 C CA . HIS B 2 139 ? 171.748 153.700 129.326 1.00 23.13 139 HIS B CA 1
ATOM 19075 C C . HIS B 2 139 ? 171.679 152.453 130.200 1.00 26.92 139 HIS B C 1
ATOM 19076 O O . HIS B 2 139 ? 172.644 151.682 130.231 1.00 28.70 139 HIS B O 1
ATOM 19090 N N . ARG B 2 140 ? 170.571 152.236 130.909 1.00 26.84 140 ARG B N 1
ATOM 19091 C CA . ARG B 2 140 ? 170.519 151.161 131.895 1.00 28.04 140 ARG B CA 1
ATOM 19092 C C . ARG B 2 140 ? 170.661 149.795 131.234 1.00 30.23 140 ARG B C 1
ATOM 19093 O O . ARG B 2 140 ? 171.606 149.049 131.514 1.00 33.48 140 ARG B O 1
ATOM 19114 N N . LYS B 2 141 ? 169.726 149.450 130.348 1.00 25.72 141 LYS B N 1
ATOM 19115 C CA . LYS B 2 141 ? 169.747 148.142 129.708 1.00 25.95 141 LYS B CA 1
ATOM 19116 C C . LYS B 2 141 ? 170.878 147.989 128.700 1.00 27.90 141 LYS B C 1
ATOM 19117 O O . LYS B 2 141 ? 171.142 146.865 128.264 1.00 30.60 141 LYS B O 1
ATOM 19136 N N . LYS B 2 142 ? 171.546 149.075 128.324 1.00 30.91 142 LYS B N 1
ATOM 19137 C CA . LYS B 2 142 ? 172.599 149.038 127.321 1.00 26.63 142 LYS B CA 1
ATOM 19138 C C . LYS B 2 142 ? 173.999 149.101 127.918 1.00 28.76 142 LYS B C 1
ATOM 19139 O O . LYS B 2 142 ? 174.977 149.081 127.166 1.00 29.54 142 LYS B O 1
ATOM 19158 N N . ASN B 2 143 ? 174.121 149.172 129.243 1.00 32.31 143 ASN B N 1
ATOM 19159 C CA . ASN B 2 143 ? 175.422 149.206 129.915 1.00 35.56 143 ASN B CA 1
ATOM 19160 C C . ASN B 2 143 ? 176.262 150.399 129.459 1.00 43.07 143 ASN B C 1
ATOM 19161 O O . ASN B 2 143 ? 177.475 150.288 129.264 1.00 45.83 143 ASN B O 1
ATOM 19172 N N . LEU B 2 144 ? 175.617 151.548 129.291 1.00 38.19 144 LEU B N 1
ATOM 19173 C CA . LEU B 2 144 ? 176.302 152.796 128.990 1.00 34.03 144 LEU B CA 1
ATOM 19174 C C . LEU B 2 144 ? 176.408 153.635 130.256 1.00 34.09 144 LEU B C 1
ATOM 19175 O O . LEU B 2 144 ? 175.567 153.541 131.152 1.00 37.19 144 LEU B O 1
ATOM 19191 N N . GLN B 2 145 ? 177.451 154.457 130.328 1.00 35.38 145 GLN B N 1
ATOM 19192 C CA . GLN B 2 145 ? 177.661 155.313 131.491 1.00 33.51 145 GLN B CA 1
ATOM 19193 C C . GLN B 2 145 ? 177.023 156.672 131.231 1.00 30.06 145 GLN B C 1
ATOM 19194 O O . GLN B 2 145 ? 177.414 157.370 130.296 1.00 40.67 145 GLN B O 1
ATOM 19208 N N . TYR B 2 146 ? 176.050 157.053 132.054 1.00 26.88 146 TYR B N 1
ATOM 19209 C CA . TYR B 2 146 ? 175.357 158.320 131.865 1.00 21.96 146 TYR B CA 1
ATOM 19210 C C . TYR B 2 146 ? 176.011 159.428 132.678 1.00 26.42 146 TYR B C 1
ATOM 19211 O O . TYR B 2 146 ? 176.440 159.213 133.814 1.00 36.47 146 TYR B O 1
ATOM 19229 N N . TYR B 2 147 ? 176.078 160.620 132.086 1.00 31.40 147 TYR B N 1
ATOM 19230 C CA . TYR B 2 147 ? 176.619 161.794 132.756 1.00 26.44 147 TYR B CA 1
ATOM 19231 C C . TYR B 2 147 ? 175.851 163.040 132.341 1.00 23.67 147 TYR B C 1
ATOM 19232 O O . TYR B 2 147 ? 175.572 163.246 131.157 1.00 28.84 147 TYR B O 1
ATOM 19250 N N . ASP B 2 148 ? 175.518 163.867 133.329 1.00 31.08 148 ASP B N 1
ATOM 19251 C CA . ASP B 2 148 ? 175.016 165.216 133.098 1.00 28.35 148 ASP B CA 1
ATOM 19252 C C . ASP B 2 148 ? 176.212 166.152 132.980 1.00 26.93 148 ASP B C 1
ATOM 19253 O O . ASP B 2 148 ? 177.042 166.214 133.892 1.00 37.45 148 ASP B O 1
ATOM 19262 N N . ILE B 2 149 ? 176.309 166.872 131.864 1.00 24.31 149 ILE B N 1
ATOM 19263 C CA . ILE B 2 149 ? 177.438 167.753 131.607 1.00 29.74 149 ILE B CA 1
ATOM 19264 C C . ILE B 2 149 ? 176.918 169.126 131.202 1.00 32.12 149 ILE B C 1
ATOM 19265 O O . ILE B 2 149 ? 175.720 169.338 131.021 1.00 30.76 149 ILE B O 1
ATOM 19281 N N . SER B 2 150 ? 177.851 170.068 131.080 1.00 33.28 150 SER B N 1
ATOM 19282 C CA . SER B 2 150 ? 177.529 171.423 130.645 1.00 25.81 150 SER B CA 1
ATOM 19283 C C . SER B 2 150 ? 178.799 172.031 130.069 1.00 29.89 150 SER B C 1
ATOM 19284 O O . SER B 2 150 ? 179.743 172.305 130.815 1.00 32.29 150 SER B O 1
ATOM 19292 N N . ALA B 2 151 ? 178.829 172.222 128.750 1.00 34.37 151 ALA B N 1
ATOM 19293 C CA . ALA B 2 151 ? 179.985 172.859 128.131 1.00 29.90 151 ALA B CA 1
ATOM 19294 C C . ALA B 2 151 ? 180.092 174.324 128.529 1.00 36.35 151 ALA B C 1
ATOM 19295 O O . ALA B 2 151 ? 181.203 174.842 128.685 1.00 42.21 151 ALA B O 1
ATOM 19302 N N . LYS B 2 152 ? 178.958 175.006 128.694 1.00 34.77 152 LYS B N 1
ATOM 19303 C CA . LYS B 2 152 ? 178.986 176.413 129.077 1.00 37.33 152 LYS B CA 1
ATOM 19304 C C . LYS B 2 152 ? 179.598 176.597 130.460 1.00 36.42 152 LYS B C 1
ATOM 19305 O O . LYS B 2 152 ? 180.537 177.381 130.638 1.00 37.85 152 LYS B O 1
ATOM 19324 N N . SER B 2 153 ? 179.087 175.870 131.450 1.00 38.24 153 SER B N 1
ATOM 19325 C CA . SER B 2 153 ? 179.479 176.060 132.839 1.00 32.84 153 SER B CA 1
ATOM 19326 C C . SER B 2 153 ? 180.589 175.120 133.287 1.00 36.60 153 SER B C 1
ATOM 19327 O O . SER B 2 153 ? 180.992 175.179 134.452 1.00 43.35 153 SER B O 1
ATOM 19335 N N . ASN B 2 154 ? 181.100 174.265 132.400 1.00 32.48 154 ASN B N 1
ATOM 19336 C CA . ASN B 2 154 ? 182.178 173.334 132.733 1.00 31.73 154 ASN B CA 1
ATOM 19337 C C . ASN B 2 154 ? 181.755 172.342 133.814 1.00 32.53 154 ASN B C 1
ATOM 19338 O O . ASN B 2 154 ? 182.586 171.831 134.566 1.00 33.20 154 ASN B O 1
ATOM 19349 N N . TYR B 2 155 ? 180.460 172.051 133.891 1.00 32.38 155 TYR B N 1
ATOM 19350 C CA . TYR B 2 155 ? 179.935 171.141 134.901 1.00 27.57 155 TYR B CA 1
ATOM 19351 C C . TYR B 2 155 ? 180.109 169.700 134.435 1.00 31.91 155 TYR B C 1
ATOM 19352 O O . TYR B 2 155 ? 179.608 169.322 133.372 1.00 39.43 155 TYR B O 1
ATOM 19370 N N . ASN B 2 156 ? 180.816 168.896 135.230 1.00 37.54 156 ASN B N 1
ATOM 19371 C CA . ASN B 2 156 ? 181.075 167.491 134.922 1.00 28.85 156 ASN B CA 1
ATOM 19372 C C . ASN B 2 156 ? 181.765 167.315 133.576 1.00 31.08 156 ASN B C 1
ATOM 19373 O O . ASN B 2 156 ? 181.769 166.215 133.018 1.00 42.45 156 ASN B O 1
ATOM 19384 N N . PHE B 2 157 ? 182.368 168.375 133.040 1.00 30.05 157 PHE B N 1
ATOM 19385 C CA . PHE B 2 157 ? 182.831 168.346 131.660 1.00 35.46 157 PHE B CA 1
ATOM 19386 C C . PHE B 2 157 ? 184.015 167.411 131.448 1.00 40.56 157 PHE B C 1
ATOM 19387 O O . PHE B 2 157 ? 184.379 167.160 130.295 1.00 45.91 157 PHE B O 1
ATOM 19404 N N . GLU B 2 158 ? 184.615 166.888 132.516 1.00 40.20 158 GLU B N 1
ATOM 19405 C CA . GLU B 2 158 ? 185.739 165.971 132.405 1.00 37.96 158 GLU B CA 1
ATOM 19406 C C . GLU B 2 158 ? 185.404 164.548 132.826 1.00 35.10 158 GLU B C 1
ATOM 19407 O O . GLU B 2 158 ? 186.235 163.655 132.639 1.00 36.88 158 GLU B O 1
ATOM 19419 N N . LYS B 2 159 ? 184.219 164.315 133.387 1.00 36.60 159 LYS B N 1
ATOM 19420 C CA . LYS B 2 159 ? 183.865 162.978 133.858 1.00 29.43 159 LYS B CA 1
ATOM 19421 C C . LYS B 2 159 ? 183.815 161.945 132.742 1.00 34.58 159 LYS B C 1
ATOM 19422 O O . LYS B 2 159 ? 184.374 160.849 132.922 1.00 41.47 159 LYS B O 1
ATOM 19441 N N . PRO B 2 160 ? 183.152 162.187 131.605 1.00 38.21 160 PRO B N 1
ATOM 19442 C CA . PRO B 2 160 ? 183.118 161.145 130.564 1.00 30.73 160 PRO B CA 1
ATOM 19443 C C . PRO B 2 160 ? 184.495 160.700 130.110 1.00 31.59 160 PRO B C 1
ATOM 19444 O O . PRO B 2 160 ? 184.725 159.498 129.922 1.00 37.47 160 PRO B O 1
ATOM 19455 N N . PHE B 2 161 ? 185.429 161.637 129.944 1.00 35.15 161 PHE B N 1
ATOM 19456 C CA . PHE B 2 161 ? 186.772 161.266 129.516 1.00 36.71 161 PHE B CA 1
ATOM 19457 C C . PHE B 2 161 ? 187.482 160.451 130.586 1.00 35.92 161 PHE B C 1
ATOM 19458 O O . PHE B 2 161 ? 188.206 159.501 130.271 1.00 41.65 161 PHE B O 1
ATOM 19475 N N . LEU B 2 162 ? 187.296 160.812 131.857 1.00 39.01 162 LEU B N 1
ATOM 19476 C CA . LEU B 2 162 ? 187.898 160.039 132.936 1.00 35.17 162 LEU B CA 1
ATOM 19477 C C . LEU B 2 162 ? 187.356 158.617 132.956 1.00 37.17 162 LEU B C 1
ATOM 19478 O O . LEU B 2 162 ? 188.118 157.656 133.110 1.00 43.62 162 LEU B O 1
ATOM 19494 N N . TRP B 2 163 ? 186.040 158.464 132.803 1.00 35.83 163 TRP B N 1
ATOM 19495 C CA . TRP B 2 163 ? 185.451 157.131 132.786 1.00 32.44 163 TRP B CA 1
ATOM 19496 C C . TRP B 2 163 ? 185.971 156.319 131.608 1.00 35.09 163 TRP B C 1
ATOM 19497 O O . TRP B 2 163 ? 186.299 155.135 131.756 1.00 45.73 163 TRP B O 1
ATOM 19518 N N . LEU B 2 164 ? 186.056 156.937 130.429 1.00 34.40 164 LEU B N 1
ATOM 19519 C CA . LEU B 2 164 ? 186.562 156.224 129.263 1.00 34.08 164 LEU B CA 1
ATOM 19520 C C . LEU B 2 164 ? 188.014 155.809 129.458 1.00 37.64 164 LEU B C 1
ATOM 19521 O O . LEU B 2 164 ? 188.400 154.696 129.093 1.00 46.77 164 LEU B O 1
ATOM 19537 N N . ALA B 2 165 ? 188.838 156.697 130.017 1.00 40.45 165 ALA B N 1
ATOM 19538 C CA . ALA B 2 165 ? 190.239 156.361 130.245 1.00 43.38 165 ALA B CA 1
ATOM 19539 C C . ALA B 2 165 ? 190.374 155.233 131.259 1.00 47.01 165 ALA B C 1
ATOM 19540 O O . ALA B 2 165 ? 191.207 154.335 131.092 1.00 49.21 165 ALA B O 1
ATOM 19547 N N . ARG B 2 166 ? 189.567 155.265 132.321 1.00 44.12 166 ARG B N 1
ATOM 19548 C CA . ARG B 2 166 ? 189.590 154.178 133.292 1.00 43.15 166 ARG B CA 1
ATOM 19549 C C . ARG B 2 166 ? 189.201 152.857 132.644 1.00 48.48 166 ARG B C 1
ATOM 19550 O O . ARG B 2 166 ? 189.845 151.828 132.876 1.00 55.77 166 ARG B O 1
ATOM 19571 N N . LYS B 2 167 ? 188.148 152.867 131.823 1.00 44.02 167 LYS B N 1
ATOM 19572 C CA . LYS B 2 167 ? 187.718 151.638 131.163 1.00 40.11 167 LYS B CA 1
ATOM 19573 C C . LYS B 2 167 ? 188.783 151.123 130.202 1.00 42.22 167 LYS B C 1
ATOM 19574 O O . LYS B 2 167 ? 189.062 149.919 130.161 1.00 48.41 167 LYS B O 1
ATOM 19593 N N . LEU B 2 168 ? 189.392 152.017 129.424 1.00 43.52 168 LEU B N 1
ATOM 19594 C CA . LEU B 2 168 ? 190.354 151.589 128.414 1.00 47.83 168 LEU B CA 1
ATOM 19595 C C . LEU B 2 168 ? 191.646 151.095 129.048 1.00 51.75 168 LEU B C 1
ATOM 19596 O O . LEU B 2 168 ? 192.244 150.123 128.571 1.00 53.70 168 LEU B O 1
ATOM 19612 N N . ILE B 2 169 ? 192.102 151.754 130.114 1.00 55.15 169 ILE B N 1
ATOM 19613 C CA . ILE B 2 169 ? 193.332 151.331 130.772 1.00 60.21 169 ILE B CA 1
ATOM 19614 C C . ILE B 2 169 ? 193.081 150.224 131.787 1.00 60.47 169 ILE B C 1
ATOM 19615 O O . ILE B 2 169 ? 194.027 149.534 132.186 1.00 57.85 169 ILE B O 1
ATOM 19631 N N . GLY B 2 170 ? 191.835 150.028 132.209 1.00 60.13 170 GLY B N 1
ATOM 19632 C CA . GLY B 2 170 ? 191.514 148.988 133.161 1.00 58.21 170 GLY B CA 1
ATOM 19633 C C . GLY B 2 170 ? 191.869 149.302 134.595 1.00 63.90 170 GLY B C 1
ATOM 19634 O O . GLY B 2 170 ? 191.848 148.392 135.432 1.00 66.88 170 GLY B O 1
ATOM 19638 N N . ASP B 2 171 ? 192.189 150.557 134.909 1.00 61.85 171 ASP B N 1
ATOM 19639 C CA . ASP B 2 171 ? 192.569 150.956 136.261 1.00 62.88 171 ASP B CA 1
ATOM 19640 C C . ASP B 2 171 ? 191.450 151.787 136.873 1.00 59.30 171 ASP B C 1
ATOM 19641 O O . ASP B 2 171 ? 191.314 152.976 136.548 1.00 62.49 171 ASP B O 1
ATOM 19650 N N . PRO B 2 172 ? 190.624 151.223 137.757 1.00 61.75 172 PRO B N 1
ATOM 19651 C CA . PRO B 2 172 ? 189.551 152.026 138.365 1.00 60.71 172 PRO B CA 1
ATOM 19652 C C . PRO B 2 172 ? 190.059 153.188 139.199 1.00 61.29 172 PRO B C 1
ATOM 19653 O O . PRO B 2 172 ? 189.300 154.134 139.440 1.00 57.02 172 PRO B O 1
ATOM 19664 N N . ASN B 2 173 ? 191.313 153.149 139.650 1.00 65.98 173 ASN B N 1
ATOM 19665 C CA . ASN B 2 173 ? 191.883 154.191 140.495 1.00 65.33 173 ASN B CA 1
ATOM 19666 C C . ASN B 2 173 ? 192.723 155.185 139.701 1.00 65.19 173 ASN B C 1
ATOM 19667 O O . ASN B 2 173 ? 193.695 155.737 140.227 1.00 67.60 173 ASN B O 1
ATOM 19678 N N . LEU B 2 174 ? 192.368 155.422 138.442 1.00 62.47 174 LEU B N 1
ATOM 19679 C CA . LEU B 2 174 ? 193.063 156.388 137.605 1.00 60.66 174 LEU B CA 1
ATOM 19680 C C . LEU B 2 174 ? 192.427 157.763 137.760 1.00 58.61 174 LEU B C 1
ATOM 19681 O O . LEU B 2 174 ? 191.199 157.893 137.788 1.00 56.83 174 LEU B O 1
ATOM 19697 N N . GLU B 2 175 ? 193.271 158.788 137.874 1.00 59.89 175 GLU B N 1
ATOM 19698 C CA . GLU B 2 175 ? 192.813 160.157 138.060 1.00 60.88 175 GLU B CA 1
ATOM 19699 C C . GLU B 2 175 ? 193.638 161.091 137.187 1.00 59.68 175 GLU B C 1
ATOM 19700 O O . GLU B 2 175 ? 194.792 160.802 136.862 1.00 57.64 175 GLU B O 1
ATOM 19712 N N . PHE B 2 176 ? 193.034 162.218 136.816 1.00 58.16 176 PHE B N 1
ATOM 19713 C CA . PHE B 2 176 ? 193.710 163.247 136.036 1.00 60.12 176 PHE B CA 1
ATOM 19714 C C . PHE B 2 176 ? 194.448 164.196 136.973 1.00 66.84 176 PHE B C 1
ATOM 19715 O O . PHE B 2 176 ? 193.873 164.680 137.953 1.00 63.21 176 PHE B O 1
ATOM 19732 N N . VAL B 2 177 ? 195.718 164.462 136.667 1.00 70.75 177 VAL B N 1
ATOM 19733 C CA . VAL B 2 177 ? 196.538 165.332 137.503 1.00 72.39 177 VAL B CA 1
ATOM 19734 C C . VAL B 2 177 ? 196.680 166.740 136.932 1.00 77.40 177 VAL B C 1
ATOM 19735 O O . VAL B 2 177 ? 197.073 167.656 137.671 1.00 75.69 177 VAL B O 1
ATOM 19748 N N . ALA B 2 178 ? 196.375 166.943 135.651 1.00 79.67 178 ALA B N 1
ATOM 19749 C CA . ALA B 2 178 ? 196.452 168.264 135.030 1.00 88.70 178 ALA B CA 1
ATOM 19750 C C . ALA B 2 178 ? 197.853 168.857 135.160 1.00 94.57 178 ALA B C 1
ATOM 19751 O O . ALA B 2 178 ? 198.022 170.057 135.390 1.00 85.52 178 ALA B O 1
ATOM 19758 N N . MET B 2 179 ? 198.867 168.013 135.009 1.00 98.07 179 MET B N 1
ATOM 19759 C CA . MET B 2 179 ? 200.251 168.466 135.065 1.00 97.25 179 MET B CA 1
ATOM 19760 C C . MET B 2 179 ? 200.526 169.447 133.931 1.00 94.95 179 MET B C 1
ATOM 19761 O O . MET B 2 179 ? 199.778 169.507 132.955 1.00 87.30 179 MET B O 1
ATOM 19775 N N . ASN C 3 25 ? 201.919 153.865 201.587 1.00 106.67 25 ASN C N 1
ATOM 19776 C CA . ASN C 3 25 ? 201.000 152.738 201.702 1.00 111.33 25 ASN C CA 1
ATOM 19777 C C . ASN C 3 25 ? 200.043 152.698 200.516 1.00 110.45 25 ASN C C 1
ATOM 19778 O O . ASN C 3 25 ? 198.837 152.520 200.684 1.00 107.30 25 ASN C O 1
ATOM 19788 N N . GLU C 3 26 ? 200.590 152.865 199.310 1.00 112.28 26 GLU C N 1
ATOM 19789 C CA . GLU C 3 26 ? 199.750 152.835 198.117 1.00 109.79 26 GLU C CA 1
ATOM 19790 C C . GLU C 3 26 ? 199.065 151.485 197.953 1.00 107.56 26 GLU C C 1
ATOM 19791 O O . GLU C 3 26 ? 197.987 151.406 197.355 1.00 102.85 26 GLU C O 1
ATOM 19803 N N . THR C 3 27 ? 199.670 150.415 198.474 1.00 108.41 27 THR C N 1
ATOM 19804 C CA . THR C 3 27 ? 199.037 149.102 198.401 1.00 108.47 27 THR C CA 1
ATOM 19805 C C . THR C 3 27 ? 197.729 149.075 199.183 1.00 104.20 27 THR C C 1
ATOM 19806 O O . THR C 3 27 ? 196.732 148.508 198.721 1.00 99.63 27 THR C O 1
ATOM 19817 N N . GLU C 3 28 ? 197.715 149.677 200.374 1.00 105.65 28 GLU C N 1
ATOM 19818 C CA . GLU C 3 28 ? 196.493 149.710 201.171 1.00 102.78 28 GLU C CA 1
ATOM 19819 C C . GLU C 3 28 ? 195.401 150.510 200.472 1.00 100.21 28 GLU C C 1
ATOM 19820 O O . GLU C 3 28 ? 194.232 150.103 200.455 1.00 94.41 28 GLU C O 1
ATOM 19832 N N . ASP C 3 29 ? 195.761 151.659 199.895 1.00 102.04 29 ASP C N 1
ATOM 19833 C CA . ASP C 3 29 ? 194.782 152.454 199.163 1.00 99.01 29 ASP C CA 1
ATOM 19834 C C . ASP C 3 29 ? 194.257 151.693 197.954 1.00 97.45 29 ASP C C 1
ATOM 19835 O O . ASP C 3 29 ? 193.062 151.755 197.642 1.00 93.78 29 ASP C O 1
ATOM 19844 N N . HIS C 3 30 ? 195.137 150.971 197.258 1.00 95.79 30 HIS C N 1
ATOM 19845 C CA . HIS C 3 30 ? 194.701 150.171 196.120 1.00 93.05 30 HIS C CA 1
ATOM 19846 C C . HIS C 3 30 ? 193.738 149.076 196.558 1.00 89.29 30 HIS C C 1
ATOM 19847 O O . HIS C 3 30 ? 192.735 148.816 195.886 1.00 86.73 30 HIS C O 1
ATOM 19861 N N . LEU C 3 31 ? 194.029 148.420 197.683 1.00 88.46 31 LEU C N 1
ATOM 19862 C CA . LEU C 3 31 ? 193.130 147.389 198.190 1.00 87.09 31 LEU C CA 1
ATOM 19863 C C . LEU C 3 31 ? 191.773 147.977 198.556 1.00 82.48 31 LEU C C 1
ATOM 19864 O O . LEU C 3 31 ? 190.727 147.386 198.258 1.00 77.78 31 LEU C O 1
ATOM 19880 N N . GLU C 3 32 ? 191.771 149.139 199.212 1.00 83.89 32 GLU C N 1
ATOM 19881 C CA . GLU C 3 32 ? 190.511 149.782 199.571 1.00 82.80 32 GLU C CA 1
ATOM 19882 C C . GLU C 3 32 ? 189.714 150.152 198.326 1.00 83.19 32 GLU C C 1
ATOM 19883 O O . GLU C 3 32 ? 188.493 149.951 198.275 1.00 79.57 32 GLU C O 1
ATOM 19895 N N . SER C 3 33 ? 190.390 150.690 197.309 1.00 85.72 33 SER C N 1
ATOM 19896 C CA . SER C 3 33 ? 189.709 151.031 196.066 1.00 82.80 33 SER C CA 1
ATOM 19897 C C . SER C 3 33 ? 189.142 149.789 195.394 1.00 81.32 33 SER C C 1
ATOM 19898 O O . SER C 3 33 ? 188.025 149.816 194.868 1.00 79.62 33 SER C O 1
ATOM 19906 N N . LEU C 3 34 ? 189.899 148.691 195.395 1.00 80.62 34 LEU C N 1
ATOM 19907 C CA . LEU C 3 34 ? 189.410 147.454 194.797 1.00 81.13 34 LEU C CA 1
ATOM 19908 C C . LEU C 3 34 ? 188.166 146.955 195.520 1.00 78.67 34 LEU C C 1
ATOM 19909 O O . LEU C 3 34 ? 187.177 146.569 194.887 1.00 74.49 34 LEU C O 1
ATOM 19925 N N . ILE C 3 35 ? 188.198 146.960 196.853 1.00 79.70 35 ILE C N 1
ATOM 19926 C CA . ILE C 3 35 ? 187.060 146.459 197.615 1.00 74.91 35 ILE C CA 1
ATOM 19927 C C . ILE C 3 35 ? 185.839 147.341 197.392 1.00 73.61 35 ILE C C 1
ATOM 19928 O O . ILE C 3 35 ? 184.715 146.843 197.260 1.00 72.85 35 ILE C O 1
ATOM 19944 N N . CYS C 3 36 ? 186.031 148.661 197.348 1.00 79.58 36 CYS C N 1
ATOM 19945 C CA . CYS C 3 36 ? 184.904 149.565 197.156 1.00 76.94 36 CYS C CA 1
ATOM 19946 C C . CYS C 3 36 ? 184.409 149.599 195.715 1.00 77.02 36 CYS C C 1
ATOM 19947 O O . CYS C 3 36 ? 183.273 150.022 195.477 1.00 71.93 36 CYS C O 1
ATOM 19955 N N . LYS C 3 37 ? 185.225 149.162 194.754 1.00 80.94 37 LYS C N 1
ATOM 19956 C CA . LYS C 3 37 ? 184.818 149.223 193.354 1.00 79.57 37 LYS C CA 1
ATOM 19957 C C . LYS C 3 37 ? 183.789 148.150 193.026 1.00 78.24 37 LYS C C 1
ATOM 19958 O O . LYS C 3 37 ? 182.898 148.371 192.199 1.00 78.71 37 LYS C O 1
ATOM 19977 N N . VAL C 3 38 ? 183.901 146.978 193.656 1.00 75.25 38 VAL C N 1
ATOM 19978 C CA . VAL C 3 38 ? 182.999 145.880 193.339 1.00 72.08 38 VAL C CA 1
ATOM 19979 C C . VAL C 3 38 ? 181.565 146.290 193.638 1.00 73.81 38 VAL C C 1
ATOM 19980 O O . VAL C 3 38 ? 181.287 147.008 194.607 1.00 73.49 38 VAL C O 1
ATOM 19993 N N . GLY C 3 39 ? 180.641 145.835 192.792 1.00 73.61 39 GLY C N 1
ATOM 19994 C CA . GLY C 3 39 ? 179.238 146.141 192.908 1.00 75.58 39 GLY C CA 1
ATOM 19995 C C . GLY C 3 39 ? 178.774 147.254 191.991 1.00 82.93 39 GLY C C 1
ATOM 19996 O O . GLY C 3 39 ? 177.596 147.288 191.620 1.00 79.17 39 GLY C O 1
ATOM 20000 N N . GLU C 3 40 ? 179.671 148.161 191.615 1.00 83.76 40 GLU C N 1
ATOM 20001 C CA . GLU C 3 40 ? 179.323 149.223 190.685 1.00 86.16 40 GLU C CA 1
ATOM 20002 C C . GLU C 3 40 ? 179.218 148.670 189.270 1.00 87.19 40 GLU C C 1
ATOM 20003 O O . GLU C 3 40 ? 179.843 147.664 188.924 1.00 82.86 40 GLU C O 1
ATOM 20015 N N . LYS C 3 41 ? 178.413 149.341 188.449 1.00 90.98 41 LYS C N 1
ATOM 20016 C CA . LYS C 3 41 ? 178.181 148.875 187.089 1.00 92.34 41 LYS C CA 1
ATOM 20017 C C . LYS C 3 41 ? 179.497 148.795 186.325 1.00 96.16 41 LYS C C 1
ATOM 20018 O O . LYS C 3 41 ? 180.310 149.723 186.360 1.00 91.14 41 LYS C O 1
ATOM 20037 N N . SER C 3 42 ? 179.702 147.677 185.633 1.00 98.26 42 SER C N 1
ATOM 20038 C CA . SER C 3 42 ? 180.935 147.438 184.899 1.00 97.96 42 SER C CA 1
ATOM 20039 C C . SER C 3 42 ? 180.640 146.498 183.740 1.00 103.29 42 SER C C 1
ATOM 20040 O O . SER C 3 42 ? 179.590 145.852 183.686 1.00 104.52 42 SER C O 1
ATOM 20048 N N . ALA C 3 43 ? 181.586 146.431 182.801 1.00 103.98 43 ALA C N 1
ATOM 20049 C CA . ALA C 3 43 ? 181.406 145.579 181.631 1.00 100.82 43 ALA C CA 1
ATOM 20050 C C . ALA C 3 43 ? 181.261 144.117 182.035 1.00 103.01 43 ALA C C 1
ATOM 20051 O O . ALA C 3 43 ? 180.377 143.407 181.540 1.00 99.75 43 ALA C O 1
ATOM 20058 N N . CYS C 3 44 ? 182.115 143.652 182.940 1.00 104.35 44 CYS C N 1
ATOM 20059 C CA . CYS C 3 44 ? 182.073 142.266 183.375 1.00 100.63 44 CYS C CA 1
ATOM 20060 C C . CYS C 3 44 ? 180.875 142.029 184.288 1.00 92.95 44 CYS C C 1
ATOM 20061 O O . CYS C 3 44 ? 180.329 142.951 184.899 1.00 91.45 44 CYS C O 1
ATOM 20069 N N . SER C 3 45 ? 180.468 140.767 184.375 1.00 88.18 45 SER C N 1
ATOM 20070 C CA . SER C 3 45 ? 179.359 140.403 185.241 1.00 88.22 45 SER C CA 1
ATOM 20071 C C . SER C 3 45 ? 179.770 140.519 186.706 1.00 87.55 45 SER C C 1
ATOM 20072 O O . SER C 3 45 ? 180.955 140.551 187.049 1.00 86.07 45 SER C O 1
ATOM 20080 N N . LEU C 3 46 ? 178.763 140.590 187.578 1.00 79.70 46 LEU C N 1
ATOM 20081 C CA . LEU C 3 46 ? 179.037 140.703 189.006 1.00 73.17 46 LEU C CA 1
ATOM 20082 C C . LEU C 3 46 ? 179.810 139.493 189.513 1.00 74.82 46 LEU C C 1
ATOM 20083 O O . LEU C 3 46 ? 180.737 139.632 190.319 1.00 75.65 46 LEU C O 1
ATOM 20099 N N . GLU C 3 47 ? 179.447 138.297 189.046 1.00 74.58 47 GLU C N 1
ATOM 20100 C CA . GLU C 3 47 ? 180.111 137.087 189.521 1.00 71.05 47 GLU C CA 1
ATOM 20101 C C . GLU C 3 47 ? 181.590 137.087 189.155 1.00 72.07 47 GLU C C 1
ATOM 20102 O O . GLU C 3 47 ? 182.439 136.717 189.974 1.00 76.25 47 GLU C O 1
ATOM 20114 N N . SER C 3 48 ? 181.919 137.492 187.927 1.00 74.62 48 SER C N 1
ATOM 20115 C CA . SER C 3 48 ? 183.314 137.488 187.499 1.00 78.89 48 SER C CA 1
ATOM 20116 C C . SER C 3 48 ? 184.143 138.468 188.320 1.00 77.84 48 SER C C 1
ATOM 20117 O O . SER C 3 48 ? 185.250 138.145 188.768 1.00 73.79 48 SER C O 1
ATOM 20125 N N . ASN C 3 49 ? 183.619 139.679 188.527 1.00 78.94 49 ASN C N 1
ATOM 20126 C CA . ASN C 3 49 ? 184.337 140.665 189.326 1.00 75.23 49 ASN C CA 1
ATOM 20127 C C . ASN C 3 49 ? 184.502 140.188 190.762 1.00 72.78 49 ASN C C 1
ATOM 20128 O O . ASN C 3 49 ? 185.567 140.365 191.365 1.00 72.91 49 ASN C O 1
ATOM 20139 N N . LEU C 3 50 ? 183.456 139.582 191.327 1.00 69.65 50 LEU C N 1
ATOM 20140 C CA . LEU C 3 50 ? 183.547 139.077 192.693 1.00 66.07 50 LEU C CA 1
ATOM 20141 C C . LEU C 3 50 ? 184.607 137.990 192.805 1.00 69.99 50 LEU C C 1
ATOM 20142 O O . LEU C 3 50 ? 185.415 137.994 193.742 1.00 72.59 50 LEU C O 1
ATOM 20158 N N . GLU C 3 51 ? 184.627 137.054 191.853 1.00 73.83 51 GLU C N 1
ATOM 20159 C CA . GLU C 3 51 ? 185.625 135.990 191.881 1.00 71.33 51 GLU C CA 1
ATOM 20160 C C . GLU C 3 51 ? 187.034 136.550 191.734 1.00 72.89 51 GLU C C 1
ATOM 20161 O O . GLU C 3 51 ? 187.957 136.125 192.439 1.00 73.73 51 GLU C O 1
ATOM 20173 N N . GLY C 3 52 ? 187.221 137.506 190.822 1.00 75.72 52 GLY C N 1
ATOM 20174 C CA . GLY C 3 52 ? 188.538 138.099 190.654 1.00 76.64 52 GLY C CA 1
ATOM 20175 C C . GLY C 3 52 ? 189.008 138.833 191.895 1.00 74.04 52 GLY C C 1
ATOM 20176 O O . GLY C 3 52 ? 190.171 138.721 192.294 1.00 72.29 52 GLY C O 1
ATOM 20180 N N . LEU C 3 53 ? 188.111 139.598 192.521 1.00 71.89 53 LEU C N 1
ATOM 20181 C CA . LEU C 3 53 ? 188.471 140.302 193.746 1.00 69.28 53 LEU C CA 1
ATOM 20182 C C . LEU C 3 53 ? 188.814 139.322 194.857 1.00 72.25 53 LEU C C 1
ATOM 20183 O O . LEU C 3 53 ? 189.772 139.536 195.609 1.00 76.87 53 LEU C O 1
ATOM 20199 N N . ALA C 3 54 ? 188.040 138.241 194.984 1.00 70.74 54 ALA C N 1
ATOM 20200 C CA . ALA C 3 54 ? 188.346 137.237 195.997 1.00 72.04 54 ALA C CA 1
ATOM 20201 C C . ALA C 3 54 ? 189.713 136.615 195.748 1.00 75.70 54 ALA C C 1
ATOM 20202 O O . ALA C 3 54 ? 190.495 136.417 196.686 1.00 78.05 54 ALA C O 1
ATOM 20209 N N . GLY C 3 55 ? 190.022 136.305 194.488 1.00 77.06 55 GLY C N 1
ATOM 20210 C CA . GLY C 3 55 ? 191.330 135.756 194.176 1.00 77.42 55 GLY C CA 1
ATOM 20211 C C . GLY C 3 55 ? 192.458 136.714 194.509 1.00 79.40 55 GLY C C 1
ATOM 20212 O O . GLY C 3 55 ? 193.483 136.312 195.064 1.00 78.13 55 GLY C O 1
ATOM 20216 N N . VAL C 3 56 ? 192.285 137.995 194.176 1.00 78.53 56 VAL C N 1
ATOM 20217 C CA . VAL C 3 56 ? 193.318 138.984 194.478 1.00 78.59 56 VAL C CA 1
ATOM 20218 C C . VAL C 3 56 ? 193.513 139.107 195.984 1.00 80.66 56 VAL C C 1
ATOM 20219 O O . VAL C 3 56 ? 194.648 139.149 196.480 1.00 81.64 56 VAL C O 1
ATOM 20232 N N . LEU C 3 57 ? 192.412 139.172 196.736 1.00 77.43 57 LEU C N 1
ATOM 20233 C CA . LEU C 3 57 ? 192.512 139.284 198.186 1.00 76.11 57 LEU C CA 1
ATOM 20234 C C . LEU C 3 57 ? 193.213 138.069 198.778 1.00 80.29 57 LEU C C 1
ATOM 20235 O O . LEU C 3 57 ? 194.040 138.201 199.687 1.00 81.31 57 LEU C O 1
ATOM 20251 N N . GLU C 3 58 ? 192.893 136.874 198.276 1.00 81.87 58 GLU C N 1
ATOM 20252 C CA . GLU C 3 58 ? 193.591 135.676 198.728 1.00 79.96 58 GLU C CA 1
ATOM 20253 C C . GLU C 3 58 ? 195.077 135.760 198.408 1.00 82.70 58 GLU C C 1
ATOM 20254 O O . GLU C 3 58 ? 195.920 135.382 199.230 1.00 82.56 58 GLU C O 1
ATOM 20266 N N . ALA C 3 59 ? 195.417 136.254 197.217 1.00 85.70 59 ALA C N 1
ATOM 20267 C CA . ALA C 3 59 ? 196.821 136.360 196.834 1.00 87.67 59 ALA C CA 1
ATOM 20268 C C . ALA C 3 59 ? 197.580 137.290 197.771 1.00 89.94 59 ALA C C 1
ATOM 20269 O O . ALA C 3 59 ? 198.709 136.989 198.175 1.00 87.47 59 ALA C O 1
ATOM 20276 N N . ASP C 3 60 ? 196.980 138.423 198.128 1.00 89.39 60 ASP C N 1
ATOM 20277 C CA . ASP C 3 60 ? 197.627 139.400 198.996 1.00 89.24 60 ASP C CA 1
ATOM 20278 C C . ASP C 3 60 ? 197.266 139.219 200.468 1.00 88.04 60 ASP C C 1
ATOM 20279 O O . ASP C 3 60 ? 197.667 140.042 201.296 1.00 87.93 60 ASP C O 1
ATOM 20288 N N . LEU C 3 61 ? 196.523 138.165 200.808 1.00 87.82 61 LEU C N 1
ATOM 20289 C CA . LEU C 3 61 ? 196.090 137.976 202.192 1.00 88.01 61 LEU C CA 1
ATOM 20290 C C . LEU C 3 61 ? 197.244 137.865 203.180 1.00 88.37 61 LEU C C 1
ATOM 20291 O O . LEU C 3 61 ? 197.192 138.531 204.228 1.00 87.91 61 LEU C O 1
ATOM 20307 N N . PRO C 3 62 ? 198.290 137.065 202.939 1.00 93.51 62 PRO C N 1
ATOM 20308 C CA . PRO C 3 62 ? 199.286 136.856 204.007 1.00 87.97 62 PRO C CA 1
ATOM 20309 C C . PRO C 3 62 ? 199.914 138.141 204.516 1.00 89.06 62 PRO C C 1
ATOM 20310 O O . PRO C 3 62 ? 200.208 138.248 205.712 1.00 86.74 62 PRO C O 1
ATOM 20321 N N . ASN C 3 63 ? 200.128 139.124 203.643 1.00 90.54 63 ASN C N 1
ATOM 20322 C CA . ASN C 3 63 ? 200.747 140.373 204.072 1.00 94.75 63 ASN C CA 1
ATOM 20323 C C . ASN C 3 63 ? 199.722 141.306 204.710 1.00 91.66 63 ASN C C 1
ATOM 20324 O O . ASN C 3 63 ? 199.803 141.613 205.905 1.00 80.15 63 ASN C O 1
ATOM 20335 N N . TYR C 3 64 ? 198.752 141.764 203.928 1.00 90.74 64 TYR C N 1
ATOM 20336 C CA . TYR C 3 64 ? 197.754 142.731 204.389 1.00 88.94 64 TYR C CA 1
ATOM 20337 C C . TYR C 3 64 ? 196.495 142.039 204.896 1.00 85.15 64 TYR C C 1
ATOM 20338 O O . TYR C 3 64 ? 195.384 142.333 204.459 1.00 84.34 64 TYR C O 1
ATOM 20356 N N . LYS C 3 65 ? 196.659 141.107 205.834 1.00 82.06 65 LYS C N 1
ATOM 20357 C CA . LYS C 3 65 ? 195.506 140.408 206.392 1.00 77.97 65 LYS C CA 1
ATOM 20358 C C . LYS C 3 65 ? 194.677 141.332 207.278 1.00 73.27 65 LYS C C 1
ATOM 20359 O O . LYS C 3 65 ? 193.450 141.411 207.137 1.00 74.90 65 LYS C O 1
ATOM 20378 N N . SER C 3 66 ? 195.335 142.045 208.195 1.00 72.31 66 SER C N 1
ATOM 20379 C CA . SER C 3 66 ? 194.611 142.928 209.105 1.00 74.03 66 SER C CA 1
ATOM 20380 C C . SER C 3 66 ? 193.941 144.066 208.349 1.00 79.03 66 SER C C 1
ATOM 20381 O O . SER C 3 66 ? 192.805 144.445 208.659 1.00 77.30 66 SER C O 1
ATOM 20389 N N . LYS C 3 67 ? 194.631 144.628 207.355 1.00 77.99 67 LYS C N 1
ATOM 20390 C CA . LYS C 3 67 ? 194.033 145.692 206.557 1.00 78.80 67 LYS C CA 1
ATOM 20391 C C . LYS C 3 67 ? 192.789 145.195 205.834 1.00 73.44 67 LYS C C 1
ATOM 20392 O O . LYS C 3 67 ? 191.771 145.894 205.783 1.00 71.27 67 LYS C O 1
ATOM 20411 N N . ILE C 3 68 ? 192.852 143.989 205.268 1.00 72.84 68 ILE C N 1
ATOM 20412 C CA . ILE C 3 68 ? 191.704 143.442 204.554 1.00 71.99 68 ILE C CA 1
ATOM 20413 C C . ILE C 3 68 ? 190.544 143.201 205.511 1.00 65.12 68 ILE C C 1
ATOM 20414 O O . ILE C 3 68 ? 189.387 143.497 205.191 1.00 63.59 68 ILE C O 1
ATOM 20430 N N . LEU C 3 69 ? 190.829 142.651 206.694 1.00 65.42 69 LEU C N 1
ATOM 20431 C CA . LEU C 3 69 ? 189.766 142.438 207.671 1.00 63.16 69 LEU C CA 1
ATOM 20432 C C . LEU C 3 69 ? 189.118 143.757 208.068 1.00 66.38 69 LEU C C 1
ATOM 20433 O O . LEU C 3 69 ? 187.886 143.859 208.142 1.00 66.67 69 LEU C O 1
ATOM 20449 N N . ARG C 3 70 ? 189.935 144.781 208.324 1.00 68.16 70 ARG C N 1
ATOM 20450 C CA . ARG C 3 70 ? 189.398 146.080 208.710 1.00 63.11 70 ARG C CA 1
ATOM 20451 C C . ARG C 3 70 ? 188.557 146.681 207.592 1.00 60.10 70 ARG C C 1
ATOM 20452 O O . ARG C 3 70 ? 187.492 147.253 207.847 1.00 62.39 70 ARG C O 1
ATOM 20473 N N . LEU C 3 71 ? 189.017 146.563 206.346 1.00 57.37 71 LEU C N 1
ATOM 20474 C CA . LEU C 3 71 ? 188.258 147.107 205.225 1.00 59.14 71 LEU C CA 1
ATOM 20475 C C . LEU C 3 71 ? 186.925 146.391 205.061 1.00 55.85 71 LEU C C 1
ATOM 20476 O O . LEU C 3 71 ? 185.897 147.027 204.800 1.00 52.99 71 LEU C O 1
ATOM 20492 N N . LEU C 3 72 ? 186.923 145.063 205.194 1.00 58.51 72 LEU C N 1
ATOM 20493 C CA . LEU C 3 72 ? 185.673 144.322 205.073 1.00 54.45 72 LEU C CA 1
ATOM 20494 C C . LEU C 3 72 ? 184.706 144.697 206.188 1.00 51.99 72 LEU C C 1
ATOM 20495 O O . LEU C 3 72 ? 183.503 144.861 205.949 1.00 53.90 72 LEU C O 1
ATOM 20511 N N . CYS C 3 73 ? 185.213 144.852 207.413 1.00 52.61 73 CYS C N 1
ATOM 20512 C CA . CYS C 3 73 ? 184.358 145.304 208.506 1.00 51.86 73 CYS C CA 1
ATOM 20513 C C . CYS C 3 73 ? 183.799 146.694 208.222 1.00 57.91 73 CYS C C 1
ATOM 20514 O O . CYS C 3 73 ? 182.613 146.960 208.458 1.00 57.19 73 CYS C O 1
ATOM 20522 N N . THR C 3 74 ? 184.640 147.589 207.703 1.00 56.68 74 THR C N 1
ATOM 20523 C CA . THR C 3 74 ? 184.199 148.948 207.412 1.00 51.02 74 THR C CA 1
ATOM 20524 C C . THR C 3 74 ? 183.094 148.955 206.366 1.00 53.48 74 THR C C 1
ATOM 20525 O O . THR C 3 74 ? 182.094 149.663 206.512 1.00 57.41 74 THR C O 1
ATOM 20536 N N . VAL C 3 75 ? 183.259 148.179 205.292 1.00 50.32 75 VAL C N 1
ATOM 20537 C CA . VAL C 3 75 ? 182.241 148.167 204.244 1.00 52.12 75 VAL C CA 1
ATOM 20538 C C . VAL C 3 75 ? 180.961 147.515 204.752 1.00 50.04 75 VAL C C 1
ATOM 20539 O O . VAL C 3 75 ? 179.854 147.935 204.398 1.00 49.61 75 VAL C O 1
ATOM 20552 N N . ALA C 3 76 ? 181.084 146.479 205.585 1.00 50.23 76 ALA C N 1
ATOM 20553 C CA . ALA C 3 76 ? 179.894 145.885 206.182 1.00 45.13 76 ALA C CA 1
ATOM 20554 C C . ALA C 3 76 ? 179.146 146.905 207.029 1.00 49.51 76 ALA C C 1
ATOM 20555 O O . ALA C 3 76 ? 177.910 146.910 207.065 1.00 48.02 76 ALA C O 1
ATOM 20562 N N . ARG C 3 77 ? 179.881 147.773 207.724 1.00 52.74 77 ARG C N 1
ATOM 20563 C CA . ARG C 3 77 ? 179.243 148.764 208.584 1.00 50.46 77 ARG C CA 1
ATOM 20564 C C . ARG C 3 77 ? 178.648 149.925 207.791 1.00 52.12 77 ARG C C 1
ATOM 20565 O O . ARG C 3 77 ? 177.575 150.428 208.140 1.00 50.80 77 ARG C O 1
ATOM 20586 N N . LEU C 3 78 ? 179.319 150.360 206.723 1.00 50.13 78 LEU C N 1
ATOM 20587 C CA . LEU C 3 78 ? 179.027 151.641 206.092 1.00 49.09 78 LEU C CA 1
ATOM 20588 C C . LEU C 3 78 ? 178.331 151.543 204.742 1.00 47.72 78 LEU C C 1
ATOM 20589 O O . LEU C 3 78 ? 177.928 152.580 204.206 1.00 51.58 78 LEU C O 1
ATOM 20605 N N . LEU C 3 79 ? 178.170 150.348 204.177 1.00 47.99 79 LEU C N 1
ATOM 20606 C CA . LEU C 3 79 ? 177.542 150.174 202.866 1.00 45.02 79 LEU C CA 1
ATOM 20607 C C . LEU C 3 79 ? 176.465 149.100 202.951 1.00 42.98 79 LEU C C 1
ATOM 20608 O O . LEU C 3 79 ? 176.576 148.040 202.325 1.00 49.88 79 LEU C O 1
ATOM 20624 N N . PRO C 3 80 ? 175.396 149.348 203.710 1.00 38.22 80 PRO C N 1
ATOM 20625 C CA . PRO C 3 80 ? 174.316 148.351 203.784 1.00 34.39 80 PRO C CA 1
ATOM 20626 C C . PRO C 3 80 ? 173.680 148.053 202.441 1.00 37.21 80 PRO C C 1
ATOM 20627 O O . PRO C 3 80 ? 173.240 146.920 202.211 1.00 46.19 80 PRO C O 1
ATOM 20638 N N . GLU C 3 81 ? 173.612 149.040 201.546 1.00 40.06 81 GLU C N 1
ATOM 20639 C CA . GLU C 3 81 ? 172.929 148.845 200.272 1.00 43.03 81 GLU C CA 1
ATOM 20640 C C . GLU C 3 81 ? 173.566 147.731 199.453 1.00 45.60 81 GLU C C 1
ATOM 20641 O O . GLU C 3 81 ? 172.878 147.071 198.667 1.00 48.17 81 GLU C O 1
ATOM 20653 N N . LYS C 3 82 ? 174.870 147.504 199.620 1.00 45.80 82 LYS C N 1
ATOM 20654 C CA . LYS C 3 82 ? 175.585 146.445 198.919 1.00 45.51 82 LYS C CA 1
ATOM 20655 C C . LYS C 3 82 ? 175.765 145.204 199.787 1.00 44.45 82 LYS C C 1
ATOM 20656 O O . LYS C 3 82 ? 176.702 144.426 199.574 1.00 49.25 82 LYS C O 1
ATOM 20675 N N . LEU C 3 83 ? 174.865 144.998 200.750 1.00 41.75 83 LEU C N 1
ATOM 20676 C CA . LEU C 3 83 ? 175.029 143.933 201.734 1.00 41.89 83 LEU C CA 1
ATOM 20677 C C . LEU C 3 83 ? 175.371 142.603 201.070 1.00 43.26 83 LEU C C 1
ATOM 20678 O O . LEU C 3 83 ? 176.467 142.062 201.255 1.00 44.75 83 LEU C O 1
ATOM 20694 N N . THR C 3 84 ? 174.451 142.077 200.259 1.00 49.28 84 THR C N 1
ATOM 20695 C CA . THR C 3 84 ? 174.649 140.754 199.680 1.00 44.19 84 THR C CA 1
ATOM 20696 C C . THR C 3 84 ? 175.862 140.702 198.763 1.00 39.57 84 THR C C 1
ATOM 20697 O O . THR C 3 84 ? 176.400 139.615 198.530 1.00 43.83 84 THR C O 1
ATOM 20708 N N . ILE C 3 85 ? 176.309 141.843 198.239 1.00 42.81 85 ILE C N 1
ATOM 20709 C CA . ILE C 3 85 ? 177.492 141.834 197.389 1.00 44.56 85 ILE C CA 1
ATOM 20710 C C . ILE C 3 85 ? 178.730 141.496 198.207 1.00 45.28 85 ILE C C 1
ATOM 20711 O O . ILE C 3 85 ? 179.646 140.823 197.723 1.00 51.58 85 ILE C O 1
ATOM 20727 N N . TYR C 3 86 ? 178.783 141.956 199.457 1.00 46.60 86 TYR C N 1
ATOM 20728 C CA . TYR C 3 86 ? 179.994 141.797 200.251 1.00 44.13 86 TYR C CA 1
ATOM 20729 C C . TYR C 3 86 ? 179.997 140.506 201.056 1.00 44.07 86 TYR C C 1
ATOM 20730 O O . TYR C 3 86 ? 181.037 139.847 201.155 1.00 52.70 86 TYR C O 1
ATOM 20748 N N . THR C 3 87 ? 178.855 140.114 201.622 1.00 39.84 87 THR C N 1
ATOM 20749 C CA . THR C 3 87 ? 178.787 138.828 202.306 1.00 42.72 87 THR C CA 1
ATOM 20750 C C . THR C 3 87 ? 179.274 137.715 201.391 1.00 45.06 87 THR C C 1
ATOM 20751 O O . THR C 3 87 ? 180.144 136.918 201.764 1.00 46.22 87 THR C O 1
ATOM 20762 N N . THR C 3 88 ? 178.748 137.674 200.166 1.00 46.55 88 THR C N 1
ATOM 20763 C CA . THR C 3 88 ? 179.206 136.693 199.191 1.00 45.87 88 THR C CA 1
ATOM 20764 C C . THR C 3 88 ? 180.723 136.722 199.079 1.00 44.81 88 THR C C 1
ATOM 20765 O O . THR C 3 88 ? 181.381 135.677 199.134 1.00 54.08 88 THR C O 1
ATOM 20776 N N . LEU C 3 89 ? 181.298 137.919 198.958 1.00 42.96 89 LEU C N 1
ATOM 20777 C CA . LEU C 3 89 ? 182.749 138.024 198.876 1.00 49.00 89 LEU C CA 1
ATOM 20778 C C . LEU C 3 89 ? 183.401 137.302 200.046 1.00 48.68 89 LEU C C 1
ATOM 20779 O O . LEU C 3 89 ? 184.262 136.435 199.857 1.00 56.80 89 LEU C O 1
ATOM 20795 N N . VAL C 3 90 ? 182.957 137.610 201.266 1.00 46.61 90 VAL C N 1
ATOM 20796 C CA . VAL C 3 90 ? 183.520 136.953 202.440 1.00 44.85 90 VAL C CA 1
ATOM 20797 C C . VAL C 3 90 ? 183.398 135.444 202.292 1.00 47.58 90 VAL C C 1
ATOM 20798 O O . VAL C 3 90 ? 184.361 134.699 202.510 1.00 51.98 90 VAL C O 1
ATOM 20811 N N . GLY C 3 91 ? 182.225 134.976 201.862 1.00 50.53 91 GLY C N 1
ATOM 20812 C CA . GLY C 3 91 ? 182.047 133.548 201.673 1.00 52.06 91 GLY C CA 1
ATOM 20813 C C . GLY C 3 91 ? 183.097 132.968 200.748 1.00 50.17 91 GLY C C 1
ATOM 20814 O O . GLY C 3 91 ? 183.726 131.954 201.059 1.00 52.74 91 GLY C O 1
ATOM 20818 N N . LEU C 3 92 ? 183.338 133.636 199.618 1.00 50.04 92 LEU C N 1
ATOM 20819 C CA . LEU C 3 92 ? 184.372 133.166 198.708 1.00 53.04 92 LEU C CA 1
ATOM 20820 C C . LEU C 3 92 ? 185.708 133.081 199.429 1.00 56.06 92 LEU C C 1
ATOM 20821 O O . LEU C 3 92 ? 186.403 132.060 199.361 1.00 64.46 92 LEU C O 1
ATOM 20837 N N . LEU C 3 93 ? 186.061 134.130 200.173 1.00 52.99 93 LEU C N 1
ATOM 20838 C CA . LEU C 3 93 ? 187.286 134.080 200.958 1.00 57.09 93 LEU C CA 1
ATOM 20839 C C . LEU C 3 93 ? 187.224 132.947 201.970 1.00 58.00 93 LEU C C 1
ATOM 20840 O O . LEU C 3 93 ? 188.196 132.202 202.142 1.00 63.16 93 LEU C O 1
ATOM 20856 N N . ASN C 3 94 ? 186.074 132.780 202.627 1.00 54.79 94 ASN C N 1
ATOM 20857 C CA . ASN C 3 94 ? 185.928 131.687 203.578 1.00 56.59 94 ASN C CA 1
ATOM 20858 C C . ASN C 3 94 ? 186.141 130.340 202.904 1.00 57.51 94 ASN C C 1
ATOM 20859 O O . ASN C 3 94 ? 186.589 129.387 203.551 1.00 56.54 94 ASN C O 1
ATOM 20870 N N . ALA C 3 95 ? 185.834 130.242 201.609 1.00 62.59 95 ALA C N 1
ATOM 20871 C CA . ALA C 3 95 ? 186.049 128.985 200.902 1.00 57.02 95 ALA C CA 1
ATOM 20872 C C . ALA C 3 95 ? 187.533 128.677 200.774 1.00 57.60 95 ALA C C 1
ATOM 20873 O O . ALA C 3 95 ? 187.935 127.509 200.813 1.00 55.17 95 ALA C O 1
ATOM 20880 N N . ARG C 3 96 ? 188.362 129.708 200.620 1.00 61.85 96 ARG C N 1
ATOM 20881 C CA . ARG C 3 96 ? 189.796 129.520 200.450 1.00 65.48 96 ARG C CA 1
ATOM 20882 C C . ARG C 3 96 ? 190.568 129.559 201.761 1.00 66.76 96 ARG C C 1
ATOM 20883 O O . ARG C 3 96 ? 191.734 129.151 201.783 1.00 63.77 96 ARG C O 1
ATOM 20904 N N . ASN C 3 97 ? 189.960 130.040 202.849 1.00 63.49 97 ASN C N 1
ATOM 20905 C CA . ASN C 3 97 ? 190.689 130.197 204.106 1.00 62.98 97 ASN C CA 1
ATOM 20906 C C . ASN C 3 97 ? 189.682 130.153 205.255 1.00 66.58 97 ASN C C 1
ATOM 20907 O O . ASN C 3 97 ? 188.984 131.139 205.506 1.00 66.48 97 ASN C O 1
ATOM 20918 N N . TYR C 3 98 ? 189.624 129.011 205.942 1.00 68.43 98 TYR C N 1
ATOM 20919 C CA . TYR C 3 98 ? 188.761 128.884 207.112 1.00 66.20 98 TYR C CA 1
ATOM 20920 C C . TYR C 3 98 ? 189.190 129.844 208.216 1.00 68.42 98 TYR C C 1
ATOM 20921 O O . TYR C 3 98 ? 188.346 130.458 208.884 1.00 69.98 98 TYR C O 1
ATOM 20939 N N . ASN C 3 99 ? 190.502 129.984 208.421 1.00 69.73 99 ASN C N 1
ATOM 20940 C CA . ASN C 3 99 ? 191.000 130.870 209.467 1.00 72.40 99 ASN C CA 1
ATOM 20941 C C . ASN C 3 99 ? 190.584 132.311 209.209 1.00 70.30 99 ASN C C 1
ATOM 20942 O O . ASN C 3 99 ? 190.211 133.033 210.141 1.00 70.19 99 ASN C O 1
ATOM 20953 N N . PHE C 3 100 ? 190.650 132.752 207.951 1.00 69.74 100 PHE C N 1
ATOM 20954 C CA . PHE C 3 100 ? 190.235 134.113 207.637 1.00 67.00 100 PHE C CA 1
ATOM 20955 C C . PHE C 3 100 ? 188.760 134.321 207.947 1.00 66.13 100 PHE C C 1
ATOM 20956 O O . PHE C 3 100 ? 188.375 135.363 208.487 1.00 70.71 100 PHE C O 1
ATOM 20973 N N . GLY C 3 101 ? 187.916 133.344 207.611 1.00 60.69 101 GLY C N 1
ATOM 20974 C CA . GLY C 3 101 ? 186.502 133.472 207.920 1.00 60.13 101 GLY C CA 1
ATOM 20975 C C . GLY C 3 101 ? 186.237 133.542 209.411 1.00 62.14 101 GLY C C 1
ATOM 20976 O O . GLY C 3 101 ? 185.438 134.361 209.874 1.00 63.80 101 GLY C O 1
ATOM 20980 N N . GLY C 3 102 ? 186.907 132.686 210.185 1.00 63.36 102 GLY C N 1
ATOM 20981 C CA . GLY C 3 102 ? 186.735 132.732 211.629 1.00 60.07 102 GLY C CA 1
ATOM 20982 C C . GLY C 3 102 ? 187.189 134.052 212.222 1.00 62.04 102 GLY C C 1
ATOM 20983 O O . GLY C 3 102 ? 186.515 134.626 213.084 1.00 60.99 102 GLY C O 1
ATOM 20987 N N . GLU C 3 103 ? 188.336 134.557 211.761 1.00 64.26 103 GLU C N 1
ATOM 20988 C CA . GLU C 3 103 ? 188.829 135.835 212.258 1.00 62.48 103 GLU C CA 1
ATOM 20989 C C . GLU C 3 103 ? 187.897 136.973 211.868 1.00 60.15 103 GLU C C 1
ATOM 20990 O O . GLU C 3 103 ? 187.687 137.904 212.653 1.00 62.89 103 GLU C O 1
ATOM 21002 N N . PHE C 3 104 ? 187.329 136.924 210.662 1.00 55.64 104 PHE C N 1
ATOM 21003 C CA . PHE C 3 104 ? 186.379 137.955 210.263 1.00 53.82 104 PHE C CA 1
ATOM 21004 C C . PHE C 3 104 ? 185.126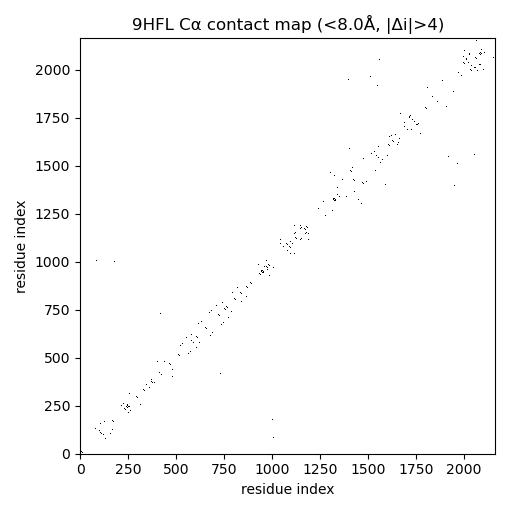 137.912 211.127 1.00 51.97 104 PHE C C 1
ATOM 21005 O O . PHE C 3 104 ? 184.589 138.960 211.497 1.00 57.39 104 PHE C O 1
ATOM 21022 N N . VAL C 3 105 ? 184.633 136.715 211.445 1.00 50.42 105 VAL C N 1
ATOM 21023 C CA . VAL C 3 105 ? 183.465 136.618 212.317 1.00 54.05 105 VAL C CA 1
ATOM 21024 C C . VAL C 3 105 ? 183.783 137.192 213.693 1.00 57.72 105 VAL C C 1
ATOM 21025 O O . VAL C 3 105 ? 182.973 137.919 214.287 1.00 55.93 105 VAL C O 1
ATOM 21038 N N . GLU C 3 106 ? 184.967 136.874 214.222 1.00 58.91 106 GLU C N 1
ATOM 21039 C CA . GLU C 3 106 ? 185.371 137.418 215.516 1.00 57.34 106 GLU C CA 1
ATOM 21040 C C . GLU C 3 106 ? 185.438 138.941 215.471 1.00 62.42 106 GLU C C 1
ATOM 21041 O O . GLU C 3 106 ? 184.951 139.628 216.380 1.00 61.45 106 GLU C O 1
ATOM 21053 N N . ALA C 3 107 ? 186.036 139.487 214.411 1.00 57.78 107 ALA C N 1
ATOM 21054 C CA . ALA C 3 107 ? 186.145 140.935 214.280 1.00 53.46 107 ALA C CA 1
ATOM 21055 C C . ALA C 3 107 ? 184.772 141.582 214.168 1.00 52.52 107 ALA C C 1
ATOM 21056 O O . ALA C 3 107 ? 184.538 142.658 214.728 1.00 57.41 107 ALA C O 1
ATOM 21063 N N . MET C 3 108 ? 183.854 140.951 213.436 1.00 47.91 108 MET C N 1
ATOM 21064 C CA . MET C 3 108 ? 182.510 141.498 213.304 1.00 47.13 108 MET C CA 1
ATOM 21065 C C . MET C 3 108 ? 181.781 141.504 214.640 1.00 49.70 108 MET C C 1
ATOM 21066 O O . MET C 3 108 ? 181.066 142.461 214.958 1.00 53.40 108 MET C O 1
ATOM 21080 N N . ILE C 3 109 ? 181.936 140.442 215.433 1.00 54.57 109 ILE C N 1
ATOM 21081 C CA . ILE C 3 109 ? 181.305 140.422 216.751 1.00 54.58 109 ILE C CA 1
ATOM 21082 C C . ILE C 3 109 ? 181.895 141.516 217.635 1.00 55.03 109 ILE C C 1
ATOM 21083 O O . ILE C 3 109 ? 181.173 142.202 218.371 1.00 49.61 109 ILE C O 1
ATOM 21099 N N . ARG C 3 110 ? 183.216 141.697 217.574 1.00 58.03 110 ARG C N 1
ATOM 21100 C CA . ARG C 3 110 ? 183.848 142.762 218.348 1.00 57.61 110 ARG C CA 1
ATOM 21101 C C . ARG C 3 110 ? 183.334 144.134 217.919 1.00 58.07 110 ARG C C 1
ATOM 21102 O O . ARG C 3 110 ? 183.076 145.005 218.759 1.00 58.34 110 ARG C O 1
ATOM 21123 N N . GLN C 3 111 ? 183.181 144.343 216.610 1.00 56.55 111 GLN C N 1
ATOM 21124 C CA . GLN C 3 111 ? 182.678 145.617 216.110 1.00 55.06 111 GLN C CA 1
ATOM 21125 C C . GLN C 3 111 ? 181.236 145.850 216.541 1.00 51.59 111 GLN C C 1
ATOM 21126 O O . GLN C 3 111 ? 180.857 146.980 216.865 1.00 55.52 111 GLN C O 1
ATOM 21140 N N . LEU C 3 112 ? 180.411 144.802 216.534 1.00 48.06 112 LEU C N 1
ATOM 21141 C CA . LEU C 3 112 ? 179.042 144.945 217.017 1.00 47.13 112 LEU C CA 1
ATOM 21142 C C . LEU C 3 112 ? 179.025 145.314 218.493 1.00 52.65 112 LEU C C 1
ATOM 21143 O O . LEU C 3 112 ? 178.223 146.151 218.925 1.00 58.45 112 LEU C O 1
ATOM 21159 N N . LYS C 3 113 ? 179.901 144.691 219.286 1.00 55.51 113 LYS C N 1
ATOM 21160 C CA . LYS C 3 113 ? 179.989 145.047 220.698 1.00 52.87 113 LYS C CA 1
ATOM 21161 C C . LYS C 3 113 ? 180.374 146.510 220.872 1.00 55.62 113 LYS C C 1
ATOM 21162 O O . LYS C 3 113 ? 179.777 147.225 221.686 1.00 55.15 113 LYS C O 1
ATOM 21181 N N . GLU C 3 114 ? 181.365 146.978 220.108 1.00 60.16 114 GLU C N 1
ATOM 21182 C CA . GLU C 3 114 ? 181.757 148.382 220.202 1.00 56.84 114 GLU C CA 1
ATOM 21183 C C . GLU C 3 114 ? 180.614 149.304 219.798 1.00 55.91 114 GLU C C 1
ATOM 21184 O O . GLU C 3 114 ? 180.370 150.325 220.451 1.00 60.76 114 GLU C O 1
ATOM 21196 N N . SER C 3 115 ? 179.906 148.966 218.719 1.00 52.29 115 SER C N 1
ATOM 21197 C CA . SER C 3 115 ? 178.810 149.811 218.259 1.00 51.46 115 SER C CA 1
ATOM 21198 C C . SER C 3 115 ? 177.705 149.892 219.302 1.00 51.88 115 SER C C 1
ATOM 21199 O O . SER C 3 115 ? 177.152 150.969 219.549 1.00 53.73 115 SER C O 1
ATOM 21207 N N . LEU C 3 116 ? 177.363 148.762 219.922 1.00 50.31 116 LEU C N 1
ATOM 21208 C CA . LEU C 3 116 ? 176.344 148.783 220.966 1.00 53.20 116 LEU C CA 1
ATOM 21209 C C . LEU C 3 116 ? 176.826 149.561 222.184 1.00 59.81 116 LEU C C 1
ATOM 21210 O O . LEU C 3 116 ? 176.032 150.229 222.856 1.00 56.96 116 LEU C O 1
ATOM 21226 N N . LYS C 3 117 ? 178.123 149.481 222.490 1.00 61.23 117 LYS C N 1
ATOM 21227 C CA . LYS C 3 117 ? 178.666 150.247 223.606 1.00 56.18 117 LYS C CA 1
ATOM 21228 C C . LYS C 3 117 ? 178.628 151.743 223.320 1.00 58.58 117 LYS C C 1
ATOM 21229 O O . LYS C 3 117 ? 178.409 152.550 224.230 1.00 60.97 117 LYS C O 1
ATOM 21248 N N . ALA C 3 118 ? 178.835 152.131 222.064 1.00 58.43 118 ALA C N 1
ATOM 21249 C CA . ALA C 3 118 ? 178.876 153.530 221.666 1.00 56.62 118 ALA C CA 1
ATOM 21250 C C . ALA C 3 118 ? 177.506 154.081 221.295 1.00 57.45 118 ALA C C 1
ATOM 21251 O O . ALA C 3 118 ? 177.419 155.220 220.828 1.00 59.96 118 ALA C O 1
ATOM 21258 N N . ASN C 3 119 ? 176.443 153.299 221.477 1.00 53.22 119 ASN C N 1
ATOM 21259 C CA . ASN C 3 119 ? 175.074 153.705 221.175 1.00 50.13 119 ASN C CA 1
ATOM 21260 C C . ASN C 3 119 ? 174.836 153.914 219.684 1.00 50.90 119 ASN C C 1
ATOM 21261 O O . ASN C 3 119 ? 173.880 154.593 219.300 1.00 52.11 119 ASN C O 1
ATOM 21272 N N . ASN C 3 120 ? 175.683 153.342 218.827 1.00 50.33 120 ASN C N 1
ATOM 21273 C CA . ASN C 3 120 ? 175.489 153.410 217.379 1.00 42.28 120 ASN C CA 1
ATOM 21274 C C . ASN C 3 120 ? 174.651 152.207 216.962 1.00 44.41 120 ASN C C 1
ATOM 21275 O O . ASN C 3 120 ? 175.157 151.154 216.570 1.00 57.11 120 ASN C O 1
ATOM 21286 N N . TYR C 3 121 ? 173.333 152.376 217.052 1.00 36.32 121 TYR C N 1
ATOM 21287 C CA . TYR C 3 121 ? 172.430 151.249 216.857 1.00 35.37 121 TYR C CA 1
ATOM 21288 C C . TYR C 3 121 ? 172.098 151.008 215.389 1.00 40.43 121 TYR C C 1
ATOM 21289 O O . TYR C 3 121 ? 171.790 149.874 215.013 1.00 48.14 121 TYR C O 1
ATOM 21307 N N . ASN C 3 122 ? 172.155 152.039 214.546 1.00 40.91 122 ASN C N 1
ATOM 21308 C CA . ASN C 3 122 ? 171.945 151.824 213.118 1.00 42.43 122 ASN C CA 1
ATOM 21309 C C . ASN C 3 122 ? 173.075 150.990 212.524 1.00 44.06 122 ASN C C 1
ATOM 21310 O O . ASN C 3 122 ? 172.836 150.025 211.784 1.00 44.95 122 ASN C O 1
ATOM 21321 N N . GLU C 3 123 ? 174.320 151.340 212.849 1.00 39.48 123 GLU C N 1
ATOM 21322 C CA . GLU C 3 123 ? 175.444 150.510 212.439 1.00 42.98 123 GLU C CA 1
ATOM 21323 C C . GLU C 3 123 ? 175.338 149.115 213.034 1.00 44.88 123 GLU C C 1
ATOM 21324 O O . GLU C 3 123 ? 175.733 148.133 212.395 1.00 45.97 123 GLU C O 1
ATOM 21336 N N . ALA C 3 124 ? 174.809 149.008 214.254 1.00 41.15 124 ALA C N 1
ATOM 21337 C CA . ALA C 3 124 ? 174.622 147.698 214.864 1.00 41.01 124 ALA C CA 1
ATOM 21338 C C . ALA C 3 124 ? 173.641 146.855 214.062 1.00 39.38 124 ALA C C 1
ATOM 21339 O O . ALA C 3 124 ? 173.868 145.658 213.852 1.00 44.52 124 ALA C O 1
ATOM 21346 N N . VAL C 3 125 ? 172.544 147.460 213.604 1.00 33.52 125 VAL C N 1
ATOM 21347 C CA . VAL C 3 125 ? 171.576 146.713 212.809 1.00 35.68 125 VAL C CA 1
ATOM 21348 C C . VAL C 3 125 ? 172.188 146.315 211.471 1.00 36.33 125 VAL C C 1
ATOM 21349 O O . VAL C 3 125 ? 171.931 145.221 210.957 1.00 32.52 125 VAL C O 1
ATOM 21362 N N . TYR C 3 126 ? 173.017 147.185 210.891 1.00 40.56 126 TYR C N 1
ATOM 21363 C CA . TYR C 3 126 ? 173.695 146.820 209.649 1.00 36.80 126 TYR C CA 1
ATOM 21364 C C . TYR C 3 126 ? 174.622 145.627 209.857 1.00 38.20 126 TYR C C 1
ATOM 21365 O O . TYR C 3 126 ? 174.666 144.711 209.027 1.00 39.11 126 TYR C O 1
ATOM 21383 N N . LEU C 3 127 ? 175.375 145.620 210.959 1.00 37.34 127 LEU C N 1
ATOM 21384 C CA . LEU C 3 127 ? 176.263 144.495 211.242 1.00 34.94 127 LEU C CA 1
ATOM 21385 C C . LEU C 3 127 ? 175.474 143.214 211.501 1.00 39.30 127 LEU C C 1
ATOM 21386 O O . LEU C 3 127 ? 175.879 142.126 211.069 1.00 46.10 127 LEU C O 1
ATOM 21402 N N . VAL C 3 128 ? 174.349 143.321 212.211 1.00 35.33 128 VAL C N 1
ATOM 21403 C CA . VAL C 3 128 ? 173.513 142.151 212.460 1.00 32.59 128 VAL C CA 1
ATOM 21404 C C . VAL C 3 128 ? 172.984 141.592 211.146 1.00 37.11 128 VAL C C 1
ATOM 21405 O O . VAL C 3 128 ? 172.968 140.373 210.931 1.00 42.70 128 VAL C O 1
ATOM 21418 N N . ARG C 3 129 ? 172.538 142.474 210.250 1.00 39.74 129 ARG C N 1
ATOM 21419 C CA . ARG C 3 129 ? 172.090 142.035 208.933 1.00 36.92 129 ARG C CA 1
ATOM 21420 C C . ARG C 3 129 ? 173.220 141.360 208.170 1.00 35.56 129 ARG C C 1
ATOM 21421 O O . ARG C 3 129 ? 173.006 140.356 207.481 1.00 37.20 129 ARG C O 1
ATOM 21442 N N . PHE C 3 130 ? 174.430 141.912 208.264 1.00 35.86 130 PHE C N 1
ATOM 21443 C CA . PHE C 3 130 ? 175.569 141.314 207.580 1.00 33.19 130 PHE C CA 1
ATOM 21444 C C . PHE C 3 130 ? 175.833 139.901 208.084 1.00 38.57 130 PHE C C 1
ATOM 21445 O O . PHE C 3 130 ? 176.094 138.992 207.291 1.00 45.01 130 PHE C O 1
ATOM 21462 N N . LEU C 3 131 ? 175.773 139.697 209.401 1.00 37.69 131 LEU C N 1
ATOM 21463 C CA . LEU C 3 131 ? 175.972 138.354 209.944 1.00 38.69 131 LEU C CA 1
ATOM 21464 C C . LEU C 3 131 ? 174.854 137.409 209.508 1.00 41.07 131 LEU C C 1
ATOM 21465 O O . LEU C 3 131 ? 175.107 136.246 209.154 1.00 46.39 131 LEU C O 1
ATOM 21481 N N . SER C 3 132 ? 173.611 137.892 209.519 1.00 38.52 132 SER C N 1
ATOM 21482 C CA . SER C 3 132 ? 172.502 137.060 209.070 1.00 38.59 132 SER C CA 1
ATOM 21483 C C . SER C 3 132 ? 172.699 136.624 207.624 1.00 43.54 132 SER C C 1
ATOM 21484 O O . SER C 3 132 ? 172.461 135.462 207.280 1.00 47.34 132 SER C O 1
ATOM 21492 N N . ASP C 3 133 ? 173.127 137.543 206.759 1.00 42.69 133 ASP C N 1
ATOM 21493 C CA . ASP C 3 133 ? 173.400 137.166 205.377 1.00 41.00 133 ASP C CA 1
ATOM 21494 C C . ASP C 3 133 ? 174.568 136.193 205.294 1.00 42.80 133 ASP C C 1
ATOM 21495 O O . ASP C 3 133 ? 174.528 135.228 204.523 1.00 38.25 133 ASP C O 1
ATOM 21504 N N . LEU C 3 134 ? 175.621 136.430 206.081 1.00 46.03 134 LEU C N 1
ATOM 21505 C CA . LEU C 3 134 ? 176.755 135.515 206.095 1.00 41.93 134 LEU C CA 1
ATOM 21506 C C . LEU C 3 134 ? 176.310 134.099 206.412 1.00 45.45 134 LEU C C 1
ATOM 21507 O O . LEU C 3 134 ? 176.927 133.134 205.948 1.00 46.45 134 LEU C O 1
ATOM 21523 N N . VAL C 3 135 ? 175.248 133.954 207.203 1.00 43.85 135 VAL C N 1
ATOM 21524 C CA . VAL C 3 135 ? 174.703 132.618 207.439 1.00 43.73 135 VAL C CA 1
ATOM 21525 C C . VAL C 3 135 ? 174.320 131.961 206.115 1.00 49.57 135 VAL C C 1
ATOM 21526 O O . VAL C 3 135 ? 174.560 130.766 205.908 1.00 51.73 135 VAL C O 1
ATOM 21539 N N . ASN C 3 136 ? 173.718 132.728 205.197 1.00 56.05 136 ASN C N 1
ATOM 21540 C CA . ASN C 3 136 ? 173.343 132.176 203.895 1.00 49.76 136 ASN C CA 1
ATOM 21541 C C . ASN C 3 136 ? 174.562 131.778 203.072 1.00 45.12 136 ASN C C 1
ATOM 21542 O O . ASN C 3 136 ? 174.487 130.837 202.275 1.00 47.03 136 ASN C O 1
ATOM 21553 N N . CYS C 3 137 ? 175.679 132.481 203.232 1.00 53.92 137 CYS C N 1
ATOM 21554 C CA . CYS C 3 137 ? 176.892 132.190 202.477 1.00 50.64 137 CYS C CA 1
ATOM 21555 C C . CYS C 3 137 ? 177.694 131.038 203.067 1.00 51.19 137 CYS C C 1
ATOM 21556 O O . CYS C 3 137 ? 178.851 130.846 202.678 1.00 48.00 137 CYS C O 1
ATOM 21564 N N . HIS C 3 138 ? 177.110 130.272 203.989 1.00 54.60 138 HIS C N 1
ATOM 21565 C CA . HIS C 3 138 ? 177.783 129.130 204.603 1.00 58.10 138 HIS C CA 1
ATOM 21566 C C . HIS C 3 138 ? 179.088 129.551 205.275 1.00 58.09 138 HIS C C 1
ATOM 21567 O O . HIS C 3 138 ? 180.098 128.849 205.209 1.00 54.45 138 HIS C O 1
ATOM 21581 N N . VAL C 3 139 ? 179.064 130.710 205.925 1.00 55.38 139 VAL C N 1
ATOM 21582 C CA . VAL C 3 139 ? 180.176 131.172 206.742 1.00 52.33 139 VAL C CA 1
ATOM 21583 C C . VAL C 3 139 ? 179.867 131.039 208.227 1.00 49.62 139 VAL C C 1
ATOM 21584 O O . VAL C 3 139 ? 180.778 130.894 209.042 1.00 52.29 139 VAL C O 1
ATOM 21597 N N . ILE C 3 140 ? 178.589 131.084 208.589 1.00 47.23 140 ILE C N 1
ATOM 21598 C CA . ILE C 3 140 ? 178.147 130.984 209.972 1.00 49.62 140 ILE C CA 1
ATOM 21599 C C . ILE C 3 140 ? 177.107 129.878 210.065 1.00 51.54 140 ILE C C 1
ATOM 21600 O O . ILE C 3 140 ? 176.210 129.784 209.221 1.00 53.05 140 ILE C O 1
ATOM 21616 N N . ALA C 3 141 ? 177.239 129.036 211.085 1.00 52.32 141 ALA C N 1
ATOM 21617 C CA . ALA C 3 141 ? 176.275 127.970 211.301 1.00 51.54 141 ALA C CA 1
ATOM 21618 C C . ALA C 3 141 ? 174.934 128.546 211.739 1.00 53.97 141 ALA C C 1
ATOM 21619 O O . ALA C 3 141 ? 174.873 129.477 212.547 1.00 57.04 141 ALA C O 1
ATOM 21626 N N . ALA C 3 142 ? 173.854 127.986 211.200 1.00 51.85 142 ALA C N 1
ATOM 21627 C CA . ALA C 3 142 ? 172.523 128.480 211.541 1.00 51.48 142 ALA C CA 1
ATOM 21628 C C . ALA C 3 142 ? 172.225 128.413 213.034 1.00 52.93 142 ALA C C 1
ATOM 21629 O O . ALA C 3 142 ? 171.634 129.374 213.559 1.00 55.62 142 ALA C O 1
ATOM 21636 N N . PRO C 3 143 ? 172.569 127.343 213.759 1.00 51.45 143 PRO C N 1
ATOM 21637 C CA . PRO C 3 143 ? 172.230 127.304 215.193 1.00 53.74 143 PRO C CA 1
ATOM 21638 C C . PRO C 3 143 ? 172.780 128.479 215.981 1.00 52.71 143 PRO C C 1
ATOM 21639 O O . PRO C 3 143 ? 172.110 128.970 216.898 1.00 53.57 143 PRO C O 1
ATOM 21650 N N . SER C 3 144 ? 173.989 128.942 215.660 1.00 49.64 144 SER C N 1
ATOM 21651 C CA . SER C 3 144 ? 174.551 130.082 216.375 1.00 51.11 144 SER C CA 1
ATOM 21652 C C . SER C 3 144 ? 173.724 131.341 216.138 1.00 53.11 144 SER C C 1
ATOM 21653 O O . SER C 3 144 ? 173.469 132.113 217.071 1.00 56.78 144 SER C O 1
ATOM 21661 N N . MET C 3 145 ? 173.293 131.564 214.895 1.00 50.39 145 MET C N 1
ATOM 21662 C CA . MET C 3 145 ? 172.434 132.707 214.607 1.00 50.26 145 MET C CA 1
ATOM 21663 C C . MET C 3 145 ? 171.100 132.588 215.334 1.00 51.22 145 MET C C 1
ATOM 21664 O O . MET C 3 145 ? 170.567 133.584 215.839 1.00 56.99 145 MET C O 1
ATOM 21678 N N . VAL C 3 146 ? 170.536 131.380 215.387 1.00 48.32 146 VAL C N 1
ATOM 21679 C CA . VAL C 3 146 ? 169.272 131.195 216.093 1.00 48.00 146 VAL C CA 1
ATOM 21680 C C . VAL C 3 146 ? 169.446 131.492 217.577 1.00 51.41 146 VAL C C 1
ATOM 21681 O O . VAL C 3 146 ? 168.569 132.087 218.211 1.00 51.45 146 VAL C O 1
ATOM 21694 N N . ALA C 3 147 ? 170.576 131.080 218.156 1.00 55.05 147 ALA C N 1
ATOM 21695 C CA . ALA C 3 147 ? 170.847 131.397 219.556 1.00 50.37 147 ALA C CA 1
ATOM 21696 C C . ALA C 3 147 ? 170.979 132.902 219.768 1.00 54.06 147 ALA C C 1
ATOM 21697 O O . ALA C 3 147 ? 170.455 133.453 220.748 1.00 57.93 147 ALA C O 1
ATOM 21704 N N . MET C 3 148 ? 171.679 133.583 218.859 1.00 54.01 148 MET C N 1
ATOM 21705 C CA . MET C 3 148 ? 171.825 135.030 218.981 1.00 52.02 148 MET C CA 1
ATOM 21706 C C . MET C 3 148 ? 170.471 135.724 218.918 1.00 46.05 148 MET C C 1
ATOM 21707 O O . MET C 3 148 ? 170.205 136.656 219.686 1.00 50.44 148 MET C O 1
ATOM 21721 N N . PHE C 3 149 ? 169.596 135.280 218.014 1.00 44.56 149 PHE C N 1
ATOM 21722 C CA . PHE C 3 149 ? 168.272 135.889 217.929 1.00 44.68 149 PHE C CA 1
ATOM 21723 C C . PHE C 3 149 ? 167.409 135.525 219.130 1.00 44.99 149 PHE C C 1
ATOM 21724 O O . PHE C 3 149 ? 166.555 136.319 219.542 1.00 47.49 149 PHE C O 1
ATOM 21741 N N . GLU C 3 150 ? 167.611 134.339 219.705 1.00 47.92 150 GLU C N 1
ATOM 21742 C CA . GLU C 3 150 ? 166.925 134.004 220.947 1.00 50.65 150 GLU C CA 1
ATOM 21743 C C . GLU C 3 150 ? 167.316 134.976 222.050 1.00 50.81 150 GLU C C 1
ATOM 21744 O O . GLU C 3 150 ? 166.463 135.433 222.815 1.00 49.09 150 GLU C O 1
ATOM 21756 N N . ASN C 3 151 ? 168.604 135.311 222.139 1.00 50.77 151 ASN C N 1
ATOM 21757 C CA . ASN C 3 151 ? 169.035 136.326 223.100 1.00 47.62 151 ASN C CA 1
ATOM 21758 C C . ASN C 3 151 ? 168.420 137.687 222.782 1.00 48.10 151 ASN C C 1
ATOM 21759 O O . ASN C 3 151 ? 167.969 138.408 223.685 1.00 52.53 151 ASN C O 1
ATOM 21770 N N . PHE C 3 152 ? 168.398 138.056 221.500 1.00 46.30 152 PHE C N 1
ATOM 21771 C CA . PHE C 3 152 ? 167.818 139.336 221.101 1.00 38.61 152 PHE C CA 1
ATOM 21772 C C . PHE C 3 152 ? 166.372 139.447 221.564 1.00 39.83 152 PHE C C 1
ATOM 21773 O O . PHE C 3 152 ? 165.957 140.477 222.105 1.00 47.83 152 PHE C O 1
ATOM 21790 N N . VAL C 3 153 ? 165.584 138.394 221.349 1.00 42.58 153 VAL C N 1
ATOM 21791 C CA . VAL C 3 153 ? 164.181 138.436 221.745 1.00 45.38 153 VAL C CA 1
ATOM 21792 C C . VAL C 3 153 ? 164.002 138.247 223.246 1.00 47.85 153 VAL C C 1
ATOM 21793 O O . VAL C 3 153 ? 162.987 138.685 223.799 1.00 51.89 153 VAL C O 1
ATOM 21806 N N . SER C 3 154 ? 164.955 137.602 223.924 1.00 51.79 154 SER C N 1
ATOM 21807 C CA . SER C 3 154 ? 164.897 137.523 225.377 1.00 51.72 154 SER C CA 1
ATOM 21808 C C . SER C 3 154 ? 165.141 138.883 226.010 1.00 50.77 154 SER C C 1
ATOM 21809 O O . SER C 3 154 ? 164.681 139.138 227.129 1.00 52.28 154 SER C O 1
ATOM 21817 N N . VAL C 3 155 ? 165.866 139.763 225.317 1.00 46.00 155 VAL C N 1
ATOM 21818 C CA . VAL C 3 155 ? 166.027 141.128 225.820 1.00 48.02 155 VAL C CA 1
ATOM 21819 C C . VAL C 3 155 ? 164.672 141.762 226.104 1.00 47.21 155 VAL C C 1
ATOM 21820 O O . VAL C 3 155 ? 164.562 142.661 226.946 1.00 49.83 155 VAL C O 1
ATOM 21833 N N . THR C 3 156 ? 163.622 141.315 225.412 1.00 43.97 156 THR C N 1
ATOM 21834 C CA . THR C 3 156 ? 162.284 141.842 225.650 1.00 42.97 156 THR C CA 1
ATOM 21835 C C . THR C 3 156 ? 161.700 141.391 226.981 1.00 46.77 156 THR C C 1
ATOM 21836 O O . THR C 3 156 ? 160.694 141.960 227.416 1.00 47.56 156 THR C O 1
ATOM 21847 N N . GLN C 3 157 ? 162.286 140.385 227.625 1.00 56.24 157 GLN C N 1
ATOM 21848 C CA . GLN C 3 157 ? 161.785 139.889 228.900 1.00 56.00 157 GLN C CA 1
ATOM 21849 C C . GLN C 3 157 ? 162.349 140.641 230.097 1.00 59.65 157 GLN C C 1
ATOM 21850 O O . GLN C 3 157 ? 161.870 140.435 231.217 1.00 62.51 157 GLN C O 1
ATOM 21864 N N . GLU C 3 158 ? 163.342 141.504 229.893 1.00 58.84 158 GLU C N 1
ATOM 21865 C CA . GLU C 3 158 ? 163.928 142.247 230.995 1.00 59.29 158 GLU C CA 1
ATOM 21866 C C . GLU C 3 158 ? 162.863 143.097 231.684 1.00 61.97 158 GLU C C 1
ATOM 21867 O O . GLU C 3 158 ? 161.743 143.263 231.195 1.00 60.55 158 GLU C O 1
ATOM 21879 N N . GLU C 3 159 ? 163.230 143.644 232.838 1.00 63.69 159 GLU C N 1
ATOM 21880 C CA . GLU C 3 159 ? 162.329 144.446 233.649 1.00 68.33 159 GLU C CA 1
ATOM 21881 C C . GLU C 3 159 ? 162.949 145.807 233.929 1.00 63.12 159 GLU C C 1
ATOM 21882 O O . GLU C 3 159 ? 164.172 145.955 233.966 1.00 58.10 159 GLU C O 1
ATOM 21894 N N . ASP C 3 160 ? 162.076 146.802 234.102 1.00 62.85 160 ASP C N 1
ATOM 21895 C CA . ASP C 3 160 ? 162.451 148.174 234.455 1.00 63.28 160 ASP C CA 1
ATOM 21896 C C . ASP C 3 160 ? 163.442 148.781 233.462 1.00 62.46 160 ASP C C 1
ATOM 21897 O O . ASP C 3 160 ? 164.264 149.625 233.827 1.00 60.93 160 ASP C O 1
ATOM 21906 N N . VAL C 3 161 ? 163.351 148.386 232.196 1.00 58.46 161 VAL C N 1
ATOM 21907 C CA . VAL C 3 161 ? 164.142 149.005 231.133 1.00 55.80 161 VAL C CA 1
ATOM 21908 C C . VAL C 3 161 ? 163.183 149.683 230.160 1.00 48.56 161 VAL C C 1
ATOM 21909 O O . VAL C 3 161 ? 162.020 149.269 230.051 1.00 47.37 161 VAL C O 1
ATOM 21922 N N . PRO C 3 162 ? 163.611 150.722 229.447 1.00 45.32 162 PRO C N 1
ATOM 21923 C CA . PRO C 3 162 ? 162.686 151.436 228.562 1.00 39.38 162 PRO C CA 1
ATOM 21924 C C . PRO C 3 162 ? 162.236 150.579 227.390 1.00 45.45 162 PRO C C 1
ATOM 21925 O O . PRO C 3 162 ? 162.945 149.678 226.934 1.00 51.94 162 PRO C O 1
ATOM 21936 N N . GLN C 3 163 ? 161.034 150.881 226.895 1.00 41.38 163 GLN C N 1
ATOM 21937 C CA . GLN C 3 163 ? 160.478 150.132 225.776 1.00 39.21 163 GLN C CA 1
ATOM 21938 C C . GLN C 3 163 ? 161.291 150.306 224.499 1.00 36.24 163 GLN C C 1
ATOM 21939 O O . GLN C 3 163 ? 161.221 149.448 223.616 1.00 38.28 163 GLN C O 1
ATOM 21953 N N . VAL C 3 164 ? 162.055 151.393 224.375 1.00 40.13 164 VAL C N 1
ATOM 21954 C CA . VAL C 3 164 ? 162.838 151.598 223.159 1.00 37.75 164 VAL C CA 1
ATOM 21955 C C . VAL C 3 164 ? 163.912 150.525 223.018 1.00 37.62 164 VAL C C 1
ATOM 21956 O O . VAL C 3 164 ? 164.231 150.105 221.901 1.00 39.75 164 VAL C O 1
ATOM 21969 N N . ARG C 3 165 ? 164.484 150.064 224.131 1.00 38.74 165 ARG C N 1
ATOM 21970 C CA . ARG C 3 165 ? 165.481 148.998 224.075 1.00 38.92 165 ARG C CA 1
ATOM 21971 C C . ARG C 3 165 ? 164.883 147.711 223.512 1.00 40.11 165 ARG C C 1
ATOM 21972 O O . ARG C 3 165 ? 165.429 147.106 222.575 1.00 39.77 165 ARG C O 1
ATOM 21993 N N . ARG C 3 166 ? 163.754 147.277 224.077 1.00 38.59 166 ARG C N 1
ATOM 21994 C CA . ARG C 3 166 ? 163.093 146.078 223.579 1.00 38.48 166 ARG C CA 1
ATOM 21995 C C . ARG C 3 166 ? 162.686 146.254 222.126 1.00 37.04 166 ARG C C 1
ATOM 21996 O O . ARG C 3 166 ? 162.818 145.328 221.314 1.00 44.78 166 ARG C O 1
ATOM 22017 N N . ASP C 3 167 ? 162.179 147.439 221.784 1.00 37.77 167 ASP C N 1
ATOM 22018 C CA . ASP C 3 167 ? 161.771 147.704 220.413 1.00 30.36 167 ASP C CA 1
ATOM 22019 C C . ASP C 3 167 ? 162.943 147.553 219.459 1.00 30.23 167 ASP C C 1
ATOM 22020 O O . ASP C 3 167 ? 162.809 146.933 218.401 1.00 32.12 167 ASP C O 1
ATOM 22029 N N . TRP C 3 168 ? 164.105 148.104 219.814 1.00 32.97 168 TRP C N 1
ATOM 22030 C CA . TRP C 3 168 ? 165.241 148.003 218.908 1.00 33.36 168 TRP C CA 1
ATOM 22031 C C . TRP C 3 168 ? 165.716 146.567 218.776 1.00 32.87 168 TRP C C 1
ATOM 22032 O O . TRP C 3 168 ? 166.116 146.146 217.688 1.00 35.31 168 TRP C O 1
ATOM 22053 N N . TYR C 3 169 ? 165.723 145.806 219.869 1.00 38.55 169 TYR C N 1
ATOM 22054 C CA . TYR C 3 169 ? 166.197 144.430 219.750 1.00 32.48 169 TYR C CA 1
ATOM 22055 C C . TYR C 3 169 ? 165.245 143.593 218.899 1.00 35.41 169 TYR C C 1
ATOM 22056 O O . TYR C 3 169 ? 165.688 142.802 218.052 1.00 41.59 169 TYR C O 1
ATOM 22074 N N . VAL C 3 170 ? 163.936 143.784 219.072 1.00 35.30 170 VAL C N 1
ATOM 22075 C CA . VAL C 3 170 ? 162.975 143.092 218.219 1.00 29.77 170 VAL C CA 1
ATOM 22076 C C . VAL C 3 170 ? 163.142 143.523 216.766 1.00 30.84 170 VAL C C 1
ATOM 22077 O O . VAL C 3 170 ? 163.048 142.703 215.846 1.00 38.41 170 VAL C O 1
ATOM 22090 N N . TYR C 3 171 ? 163.367 144.817 216.534 1.00 31.72 171 TYR C N 1
ATOM 22091 C CA . TYR C 3 171 ? 163.533 145.309 215.171 1.00 30.92 171 TYR C CA 1
ATOM 22092 C C . TYR C 3 171 ? 164.785 144.732 214.527 1.00 25.93 171 TYR C C 1
ATOM 22093 O O . TYR C 3 171 ? 164.780 144.392 213.340 1.00 25.85 171 TYR C O 1
ATOM 22111 N N . ALA C 3 172 ? 165.873 144.633 215.288 1.00 27.71 172 ALA C N 1
ATOM 22112 C CA . ALA C 3 172 ? 167.094 144.037 214.764 1.00 30.66 172 ALA C CA 1
ATOM 22113 C C . ALA C 3 172 ? 166.893 142.564 214.445 1.00 38.57 172 ALA C C 1
ATOM 22114 O O . ALA C 3 172 ? 167.474 142.056 213.480 1.00 37.16 172 ALA C O 1
ATOM 22121 N N . PHE C 3 173 ? 166.090 141.862 215.245 1.00 38.68 173 PHE C N 1
ATOM 22122 C CA . PHE C 3 173 ? 165.778 140.473 214.924 1.00 32.66 173 PHE C CA 1
ATOM 22123 C C . PHE C 3 173 ? 164.961 140.374 213.639 1.00 33.83 173 PHE C C 1
ATOM 22124 O O . PHE C 3 173 ? 165.298 139.603 212.734 1.00 40.90 173 PHE C O 1
ATOM 22141 N N . LEU C 3 174 ? 163.889 141.161 213.535 1.00 30.44 174 LEU C N 1
ATOM 22142 C CA . LEU C 3 174 ? 162.940 140.985 212.438 1.00 31.24 174 LEU C CA 1
ATOM 22143 C C . LEU C 3 174 ? 163.493 141.509 211.116 1.00 32.51 174 LEU C C 1
ATOM 22144 O O . LEU C 3 174 ? 163.311 140.876 210.071 1.00 34.87 174 LEU C O 1
ATOM 22160 N N . SER C 3 175 ? 164.163 142.661 211.135 1.00 32.54 175 SER C N 1
ATOM 22161 C CA . SER C 3 175 ? 164.609 143.281 209.894 1.00 32.07 175 SER C CA 1
ATOM 22162 C C . SER C 3 175 ? 165.679 142.465 209.185 1.00 32.92 175 SER C C 1
ATOM 22163 O O . SER C 3 175 ? 165.937 142.707 208.002 1.00 41.46 175 SER C O 1
ATOM 22171 N N . SER C 3 176 ? 166.317 141.521 209.875 1.00 35.54 176 SER C N 1
ATOM 22172 C CA . SER C 3 176 ? 167.269 140.624 209.234 1.00 35.45 176 SER C CA 1
ATOM 22173 C C . SER C 3 176 ? 166.602 139.415 208.598 1.00 36.38 176 SER C C 1
ATOM 22174 O O . SER C 3 176 ? 167.234 138.733 207.784 1.00 38.15 176 SER C O 1
ATOM 22182 N N . LEU C 3 177 ? 165.348 139.135 208.947 1.00 34.88 177 LEU C N 1
ATOM 22183 C CA . LEU C 3 177 ? 164.678 137.956 208.408 1.00 32.90 177 LEU C CA 1
ATOM 22184 C C . LEU C 3 177 ? 164.584 137.960 206.888 1.00 35.27 177 LEU C C 1
ATOM 22185 O O . LEU C 3 177 ? 164.770 136.889 206.290 1.00 40.31 177 LEU C O 1
ATOM 22201 N N . PRO C 3 178 ? 164.300 139.073 206.209 1.00 39.10 178 PRO C N 1
ATOM 22202 C CA . PRO C 3 178 ? 164.220 139.026 204.742 1.00 33.45 178 PRO C CA 1
ATOM 22203 C C . PRO C 3 178 ? 165.408 138.336 204.088 1.00 35.69 178 PRO C C 1
ATOM 22204 O O . PRO C 3 178 ? 165.292 137.836 202.965 1.00 44.98 178 PRO C O 1
ATOM 22215 N N . TRP C 3 179 ? 166.547 138.289 204.776 1.00 36.20 179 TRP C N 1
ATOM 22216 C CA . TRP C 3 179 ? 167.775 137.737 204.217 1.00 37.23 179 TRP C CA 1
ATOM 22217 C C . TRP C 3 179 ? 168.052 136.301 204.648 1.00 41.76 179 TRP C C 1
ATOM 22218 O O . TRP C 3 179 ? 168.487 135.495 203.822 1.00 49.41 179 TRP C O 1
ATOM 22239 N N . VAL C 3 180 ? 167.811 135.953 205.913 1.00 41.72 180 VAL C N 1
ATOM 22240 C CA . VAL C 3 180 ? 168.243 134.680 206.476 1.00 39.87 180 VAL C CA 1
ATOM 22241 C C . VAL C 3 180 ? 167.079 133.860 207.022 1.00 46.00 180 VAL C C 1
ATOM 22242 O O . VAL C 3 180 ? 167.295 132.798 207.616 1.00 53.30 180 VAL C O 1
ATOM 22255 N N . GLY C 3 181 ? 165.845 134.326 206.830 1.00 39.26 181 GLY C N 1
ATOM 22256 C CA . GLY C 3 181 ? 164.710 133.672 207.453 1.00 40.44 181 GLY C CA 1
ATOM 22257 C C . GLY C 3 181 ? 164.466 132.279 206.915 1.00 49.34 181 GLY C C 1
ATOM 22258 O O . GLY C 3 181 ? 164.136 131.364 207.671 1.00 56.01 181 GLY C O 1
ATOM 22262 N N . LYS C 3 182 ? 164.611 132.099 205.601 1.00 55.85 182 LYS C N 1
ATOM 22263 C CA . LYS C 3 182 ? 164.393 130.781 205.015 1.00 55.55 182 LYS C CA 1
ATOM 22264 C C . LYS C 3 182 ? 165.376 129.768 205.585 1.00 50.29 182 LYS C C 1
ATOM 22265 O O . LYS C 3 182 ? 164.990 128.660 205.975 1.00 53.92 182 LYS C O 1
ATOM 22284 N N . GLU C 3 183 ? 166.654 130.139 205.654 1.00 50.05 183 GLU C N 1
ATOM 22285 C CA . GLU C 3 183 ? 167.657 129.235 206.205 1.00 53.19 183 GLU C CA 1
ATOM 22286 C C . GLU C 3 183 ? 167.362 128.921 207.664 1.00 53.67 183 GLU C C 1
ATOM 22287 O O . GLU C 3 183 ? 167.375 127.754 208.078 1.00 54.52 183 GLU C O 1
ATOM 22299 N N . LEU C 3 184 ? 167.069 129.953 208.461 1.00 50.22 184 LEU C N 1
ATOM 22300 C CA . LEU C 3 184 ? 166.837 129.727 209.883 1.00 51.44 184 LEU C CA 1
ATOM 22301 C C . LEU C 3 184 ? 165.617 128.844 210.109 1.00 49.59 184 LEU C C 1
ATOM 22302 O O . LEU C 3 184 ? 165.620 127.987 211.000 1.00 52.47 184 LEU C O 1
ATOM 22318 N N . TYR C 3 185 ? 164.562 129.036 209.316 1.00 52.20 185 TYR C N 1
ATOM 22319 C CA . TYR C 3 185 ? 163.346 128.258 209.519 1.00 53.89 185 TYR C CA 1
ATOM 22320 C C . TYR C 3 185 ? 163.508 126.828 209.023 1.00 60.72 185 TYR C C 1
ATOM 22321 O O . TYR C 3 185 ? 162.980 125.893 209.635 1.00 65.89 185 TYR C O 1
ATOM 22339 N N . GLU C 3 186 ? 164.228 126.629 207.915 1.00 57.18 186 GLU C N 1
ATOM 22340 C CA . GLU C 3 186 ? 164.407 125.274 207.412 1.00 55.16 186 GLU C CA 1
ATOM 22341 C C . GLU C 3 186 ? 165.373 124.483 208.283 1.00 58.20 186 GLU C C 1
ATOM 22342 O O . GLU C 3 186 ? 165.288 123.251 208.333 1.00 59.44 186 GLU C O 1
ATOM 22354 N N . LYS C 3 187 ? 166.289 125.160 208.975 1.00 62.53 187 LYS C N 1
ATOM 22355 C CA . LYS C 3 187 ? 167.224 124.463 209.853 1.00 58.44 187 LYS C CA 1
ATOM 22356 C C . LYS C 3 187 ? 166.623 124.216 211.236 1.00 57.16 187 LYS C C 1
ATOM 22357 O O . LYS C 3 187 ? 166.547 123.069 211.688 1.00 58.27 187 LYS C O 1
ATOM 22376 N N . LYS C 3 188 ? 166.190 125.277 211.913 1.00 57.27 188 LYS C N 1
ATOM 22377 C CA . LYS C 3 188 ? 165.675 125.200 213.281 1.00 59.53 188 LYS C CA 1
ATOM 22378 C C . LYS C 3 188 ? 164.239 125.718 213.283 1.00 58.08 188 LYS C C 1
ATOM 22379 O O . LYS C 3 188 ? 163.992 126.894 213.556 1.00 63.58 188 LYS C O 1
ATOM 22398 N N . ASP C 3 189 ? 163.290 124.828 212.991 1.00 61.99 189 ASP C N 1
ATOM 22399 C CA . ASP C 3 189 ? 161.891 125.238 212.911 1.00 63.99 189 ASP C CA 1
ATOM 22400 C C . ASP C 3 189 ? 161.297 125.486 214.293 1.00 66.35 189 ASP C C 1
ATOM 22401 O O . ASP C 3 189 ? 160.583 126.474 214.498 1.00 67.88 189 ASP C O 1
ATOM 22410 N N . ALA C 3 190 ? 161.574 124.601 215.255 1.00 63.12 190 ALA C N 1
ATOM 22411 C CA . ALA C 3 190 ? 160.975 124.744 216.580 1.00 64.35 190 ALA C CA 1
ATOM 22412 C C . ALA C 3 190 ? 161.524 125.964 217.310 1.00 65.99 190 ALA C C 1
ATOM 22413 O O . ALA C 3 190 ? 160.767 126.715 217.937 1.00 63.72 190 ALA C O 1
ATOM 22420 N N . GLU C 3 191 ? 162.840 126.176 217.244 1.00 65.31 191 GLU C N 1
ATOM 22421 C CA . GLU C 3 191 ? 163.428 127.354 217.871 1.00 63.27 191 GLU C CA 1
ATOM 22422 C C . GLU C 3 191 ? 162.883 128.632 217.249 1.00 61.32 191 GLU C C 1
ATOM 22423 O O . GLU C 3 191 ? 162.570 129.596 217.959 1.00 64.43 191 GLU C O 1
ATOM 22435 N N . MET C 3 192 ? 162.767 128.661 215.920 1.00 55.54 192 MET C N 1
ATOM 22436 C CA . MET C 3 192 ? 162.239 129.845 215.256 1.00 53.62 192 MET C CA 1
ATOM 22437 C C . MET C 3 192 ? 160.787 130.086 215.641 1.00 55.61 192 MET C C 1
ATOM 22438 O O . MET C 3 192 ? 160.373 131.234 215.830 1.00 61.17 192 MET C O 1
ATOM 22452 N N . ASP C 3 193 ? 159.994 129.019 215.760 1.00 53.68 193 ASP C N 1
ATOM 22453 C CA . ASP C 3 193 ? 158.610 129.182 216.196 1.00 54.21 193 ASP C CA 1
ATOM 22454 C C . ASP C 3 193 ? 158.541 129.733 217.614 1.00 57.51 193 ASP C C 1
ATOM 22455 O O . ASP C 3 193 ? 157.696 130.583 217.916 1.00 58.56 193 ASP C O 1
ATOM 22464 N N . ARG C 3 194 ? 159.412 129.252 218.503 1.00 62.13 194 ARG C N 1
ATOM 22465 C CA . ARG C 3 194 ? 159.435 129.782 219.863 1.00 57.11 194 ARG C CA 1
ATOM 22466 C C . ARG C 3 194 ? 159.793 131.264 219.868 1.00 52.64 194 ARG C C 1
ATOM 22467 O O . ARG C 3 194 ? 159.163 132.067 220.570 1.00 50.34 194 ARG C O 1
ATOM 22488 N N . ILE C 3 195 ? 160.802 131.643 219.082 1.00 52.49 195 ILE C N 1
ATOM 22489 C CA . ILE C 3 195 ? 161.205 133.044 219.015 1.00 49.18 195 ILE C CA 1
ATOM 22490 C C . ILE C 3 195 ? 160.069 133.895 218.466 1.00 47.73 195 ILE C C 1
ATOM 22491 O O . ILE C 3 195 ? 159.818 135.008 218.944 1.00 48.31 195 ILE C O 1
ATOM 22507 N N . PHE C 3 196 ? 159.373 133.393 217.445 1.00 49.11 196 PHE C N 1
ATOM 22508 C CA . PHE C 3 196 ? 158.258 134.137 216.871 1.00 47.24 196 PHE C CA 1
ATOM 22509 C C . PHE C 3 196 ? 157.128 134.298 217.876 1.00 46.13 196 PHE C C 1
ATOM 22510 O O . PHE C 3 196 ? 156.498 135.358 217.947 1.00 54.41 196 PHE C O 1
ATOM 22527 N N . ALA C 3 197 ? 156.849 133.254 218.657 1.00 44.11 197 ALA C N 1
ATOM 22528 C CA . ALA C 3 197 ? 155.821 133.366 219.685 1.00 47.82 197 ALA C CA 1
ATOM 22529 C C . ALA C 3 197 ? 156.197 134.416 220.720 1.00 48.80 197 ALA C C 1
ATOM 22530 O O . ALA C 3 197 ? 155.356 135.225 221.131 1.00 49.16 197 ALA C O 1
ATOM 22537 N N . ASN C 3 198 ? 157.462 134.426 221.148 1.00 51.86 198 ASN C N 1
ATOM 22538 C CA . ASN C 3 198 ? 157.900 135.433 222.111 1.00 48.81 198 ASN C CA 1
ATOM 22539 C C . ASN C 3 198 ? 157.782 136.839 221.533 1.00 49.19 198 ASN C C 1
ATOM 22540 O O . ASN C 3 198 ? 157.302 137.761 222.207 1.00 51.42 198 ASN C O 1
ATOM 22551 N N . THR C 3 199 ? 158.211 137.020 220.282 1.00 47.06 199 THR C N 1
ATOM 22552 C CA . THR C 3 199 ? 158.131 138.334 219.653 1.00 48.03 199 THR C CA 1
ATOM 22553 C C . THR C 3 199 ? 156.686 138.798 219.530 1.00 45.13 199 THR C C 1
ATOM 22554 O O . THR C 3 199 ? 156.373 139.963 219.803 1.00 48.23 199 THR C O 1
ATOM 22565 N N . GLU C 3 200 ? 155.789 137.901 219.114 1.00 42.02 200 GLU C N 1
ATOM 22566 C CA . GLU C 3 200 ? 154.384 138.266 218.985 1.00 43.57 200 GLU C CA 1
ATOM 22567 C C . GLU C 3 200 ? 153.787 138.629 220.336 1.00 48.62 200 GLU C C 1
ATOM 22568 O O . GLU C 3 200 ? 153.032 139.603 220.450 1.00 54.47 200 GLU C O 1
ATOM 22580 N N . SER C 3 201 ? 154.112 137.857 221.376 1.00 49.30 201 SER C N 1
ATOM 22581 C CA . SER C 3 201 ? 153.595 138.170 222.702 1.00 48.93 201 SER C CA 1
ATOM 22582 C C . SER C 3 201 ? 154.068 139.542 223.159 1.00 49.14 201 SER C C 1
ATOM 22583 O O . SER C 3 201 ? 153.283 140.329 223.699 1.00 43.86 201 SER C O 1
ATOM 22591 N N . TYR C 3 202 ? 155.349 139.853 222.944 1.00 48.34 202 TYR C N 1
ATOM 22592 C CA . TYR C 3 202 ? 155.849 141.166 223.336 1.00 45.33 202 TYR C CA 1
ATOM 22593 C C . TYR C 3 202 ? 155.150 142.273 222.557 1.00 44.47 202 TYR C C 1
ATOM 22594 O O . TYR C 3 202 ? 154.735 143.285 223.132 1.00 49.24 202 TYR C O 1
ATOM 22612 N N . LEU C 3 203 ? 155.008 142.096 221.242 1.00 42.07 203 LEU C N 1
ATOM 22613 C CA . LEU C 3 203 ? 154.389 143.134 220.425 1.00 42.85 203 LEU C CA 1
ATOM 22614 C C . LEU C 3 203 ? 152.938 143.367 220.819 1.00 46.81 203 LEU C C 1
ATOM 22615 O O . LEU C 3 203 ? 152.445 144.496 220.727 1.00 49.94 203 LEU C O 1
ATOM 22631 N N . LYS C 3 204 ? 152.237 142.318 221.255 1.00 53.82 204 LYS C N 1
ATOM 22632 C CA . LYS C 3 204 ? 150.824 142.472 221.586 1.00 56.36 204 LYS C CA 1
ATOM 22633 C C . LYS C 3 204 ? 150.612 143.409 222.769 1.00 53.71 204 LYS C C 1
ATOM 22634 O O . LYS C 3 204 ? 149.533 143.997 222.904 1.00 51.50 204 LYS C O 1
ATOM 22653 N N . ARG C 3 205 ? 151.613 143.558 223.636 1.00 50.63 205 ARG C N 1
ATOM 22654 C CA . ARG C 3 205 ? 151.495 144.372 224.841 1.00 45.75 205 ARG C CA 1
ATOM 22655 C C . ARG C 3 205 ? 152.279 145.678 224.756 1.00 47.03 205 ARG C C 1
ATOM 22656 O O . ARG C 3 205 ? 152.440 146.358 225.774 1.00 45.69 205 ARG C O 1
ATOM 22677 N N . ARG C 3 206 ? 152.767 146.044 223.576 1.00 49.07 206 ARG C N 1
ATOM 22678 C CA . ARG C 3 206 ? 153.555 147.260 223.433 1.00 45.24 206 ARG C CA 1
ATOM 22679 C C . ARG C 3 206 ? 152.691 148.498 223.640 1.00 45.58 206 ARG C C 1
ATOM 22680 O O . ARG C 3 206 ? 151.472 148.476 223.448 1.00 49.10 206 ARG C O 1
ATOM 22701 N N . GLN C 3 207 ? 153.340 149.589 224.038 1.00 46.81 207 GLN C N 1
ATOM 22702 C CA . GLN C 3 207 ? 152.676 150.875 224.191 1.00 47.59 207 GLN C CA 1
ATOM 22703 C C . GLN C 3 207 ? 152.713 151.635 222.872 1.00 49.81 207 GLN C C 1
ATOM 22704 O O . GLN C 3 207 ? 153.737 151.661 222.185 1.00 51.86 207 GLN C O 1
ATOM 22718 N N . LYS C 3 208 ? 151.588 152.253 222.523 1.00 45.34 208 LYS C N 1
ATOM 22719 C CA . LYS C 3 208 ? 151.431 152.974 221.266 1.00 47.56 208 LYS C CA 1
ATOM 22720 C C . LYS C 3 208 ? 151.036 154.425 221.511 1.00 44.45 208 LYS C C 1
ATOM 22721 O O . LYS C 3 208 ? 150.218 154.997 220.788 1.00 44.24 208 LYS C O 1
ATOM 22739 N N . THR C 3 209 ? 151.611 155.039 222.545 1.00 40.22 209 THR C N 1
ATOM 22740 C CA . THR C 3 209 ? 151.296 156.430 222.849 1.00 40.17 209 THR C CA 1
ATOM 22741 C C . THR C 3 209 ? 151.967 157.391 221.877 1.00 40.67 209 THR C C 1
ATOM 22742 O O . THR C 3 209 ? 151.400 158.441 221.560 1.00 38.08 209 THR C O 1
ATOM 22753 N N . HIS C 3 210 ? 153.160 157.048 221.395 1.00 44.21 210 HIS C N 1
ATOM 22754 C CA . HIS C 3 210 ? 153.929 157.929 220.527 1.00 37.01 210 HIS C CA 1
ATOM 22755 C C . HIS C 3 210 ? 153.386 157.998 219.106 1.00 40.10 210 HIS C C 1
ATOM 22756 O O . HIS C 3 210 ? 153.827 158.859 218.339 1.00 41.31 210 HIS C O 1
ATOM 22770 N N . VAL C 3 211 ? 152.454 157.119 218.734 1.00 45.27 211 VAL C N 1
ATOM 22771 C CA . VAL C 3 211 ? 152.016 157.049 217.339 1.00 40.40 211 VAL C CA 1
ATOM 22772 C C . VAL C 3 211 ? 151.366 158.346 216.874 1.00 36.57 211 VAL C C 1
ATOM 22773 O O . VAL C 3 211 ? 151.792 158.888 215.841 1.00 37.12 211 VAL C O 1
ATOM 22786 N N . PRO C 3 212 ? 150.359 158.895 217.559 1.00 39.11 212 PRO C N 1
ATOM 22787 C CA . PRO C 3 212 ? 149.717 160.116 217.041 1.00 37.60 212 PRO C CA 1
ATOM 22788 C C . PRO C 3 212 ? 150.673 161.284 216.884 1.00 36.37 212 PRO C C 1
ATOM 22789 O O . PRO C 3 212 ? 150.476 162.120 215.994 1.00 29.17 212 PRO C O 1
ATOM 22800 N N . MET C 3 213 ? 151.702 161.372 217.726 1.00 38.48 213 MET C N 1
ATOM 22801 C CA . MET C 3 213 ? 152.650 162.475 217.624 1.00 33.38 213 MET C CA 1
ATOM 22802 C C . MET C 3 213 ? 153.516 162.372 216.374 1.00 32.90 213 MET C C 1
ATOM 22803 O O . MET C 3 213 ? 153.959 163.397 215.848 1.00 34.97 213 MET C O 1
ATOM 22817 N N . LEU C 3 214 ? 153.771 161.157 215.886 1.00 34.66 214 LEU C N 1
ATOM 22818 C CA . LEU C 3 214 ? 154.700 160.931 214.785 1.00 29.04 214 LEU C CA 1
ATOM 22819 C C . LEU C 3 214 ? 154.008 160.665 213.454 1.00 27.81 214 LEU C C 1
ATOM 22820 O O . LEU C 3 214 ? 154.689 160.376 212.466 1.00 31.13 214 LEU C O 1
ATOM 22836 N N . GLN C 3 215 ? 152.685 160.765 213.396 1.00 30.40 215 GLN C N 1
ATOM 22837 C CA . GLN C 3 215 ? 151.935 160.437 212.192 1.00 26.81 215 GLN C CA 1
ATOM 22838 C C . GLN C 3 215 ? 151.862 161.647 211.269 1.00 29.92 215 GLN C C 1
ATOM 22839 O O . GLN C 3 215 ? 151.420 162.724 211.683 1.00 36.34 215 GLN C O 1
ATOM 22853 N N . VAL C 3 216 ? 152.293 161.468 210.019 1.00 26.37 216 VAL C N 1
ATOM 22854 C CA . VAL C 3 216 ? 152.167 162.541 209.036 1.00 25.67 216 VAL C CA 1
ATOM 22855 C C . VAL C 3 216 ? 150.698 162.832 208.752 1.00 24.15 216 VAL C C 1
ATOM 22856 O O . VAL C 3 216 ? 150.291 163.994 208.649 1.00 26.17 216 VAL C O 1
ATOM 22869 N N . TRP C 3 217 ? 149.885 161.789 208.613 1.00 25.78 217 TRP C N 1
ATOM 22870 C CA . TRP C 3 217 ? 148.444 161.915 208.453 1.00 27.61 217 TRP C CA 1
ATOM 22871 C C . TRP C 3 217 ? 147.749 161.125 209.551 1.00 31.97 217 TRP C C 1
ATOM 22872 O O . TRP C 3 217 ? 148.219 160.054 209.946 1.00 37.22 217 TRP C O 1
ATOM 22893 N N . THR C 3 218 ? 146.635 161.655 210.047 1.00 33.98 218 THR C N 1
ATOM 22894 C CA . THR C 3 218 ? 145.814 160.955 211.023 1.00 38.63 218 THR C CA 1
ATOM 22895 C C . THR C 3 218 ? 144.619 160.257 210.390 1.00 40.26 218 THR C C 1
ATOM 22896 O O . THR C 3 218 ? 143.830 159.635 211.108 1.00 48.37 218 THR C O 1
ATOM 22907 N N . ALA C 3 219 ? 144.466 160.340 209.072 1.00 35.85 219 ALA C N 1
ATOM 22908 C CA . ALA C 3 219 ? 143.373 159.677 208.377 1.00 40.72 219 ALA C CA 1
ATOM 22909 C C . ALA C 3 219 ? 143.774 158.247 208.046 1.00 53.72 219 ALA C C 1
ATOM 22910 O O . ALA C 3 219 ? 144.861 158.006 207.512 1.00 53.04 219 ALA C O 1
ATOM 22917 N N . ASP C 3 220 ? 142.895 157.299 208.374 1.00 57.76 220 ASP C N 1
ATOM 22918 C CA . ASP C 3 220 ? 143.174 155.897 208.089 1.00 53.38 220 ASP C CA 1
ATOM 22919 C C . ASP C 3 220 ? 143.112 155.587 206.600 1.00 49.12 220 ASP C C 1
ATOM 22920 O O . ASP C 3 220 ? 143.639 154.555 206.174 1.00 49.98 220 ASP C O 1
ATOM 22929 N N . LYS C 3 221 ? 142.490 156.453 205.802 1.00 49.10 221 LYS C N 1
ATOM 22930 C CA . LYS C 3 221 ? 142.361 156.238 204.372 1.00 52.11 221 LYS C CA 1
ATOM 22931 C C . LYS C 3 221 ? 143.060 157.353 203.602 1.00 46.71 221 LYS C C 1
ATOM 22932 O O . LYS C 3 221 ? 143.091 158.500 204.058 1.00 46.89 221 LYS C O 1
ATOM 22951 N N . PRO C 3 222 ? 143.627 157.051 202.429 1.00 44.49 222 PRO C N 1
ATOM 22952 C CA . PRO C 3 222 ? 143.689 155.742 201.764 1.00 43.89 222 PRO C CA 1
ATOM 22953 C C . PRO C 3 222 ? 144.858 154.886 202.246 1.00 38.83 222 PRO C C 1
ATOM 22954 O O . PRO C 3 222 ? 144.969 153.723 201.874 1.00 41.68 222 PRO C O 1
ATOM 22965 N N . HIS C 3 223 ? 145.744 155.434 203.075 1.00 39.45 223 HIS C N 1
ATOM 22966 C CA . HIS C 3 223 ? 146.929 154.720 203.545 1.00 40.31 223 HIS C CA 1
ATOM 22967 C C . HIS C 3 223 ? 147.118 155.008 205.028 1.00 41.41 223 HIS C C 1
ATOM 22968 O O . HIS C 3 223 ? 147.565 156.106 205.397 1.00 39.89 223 HIS C O 1
ATOM 22982 N N . PRO C 3 224 ? 146.789 154.062 205.907 1.00 46.02 224 PRO C N 1
ATOM 22983 C CA . PRO C 3 224 ? 147.105 154.254 207.326 1.00 42.91 224 PRO C CA 1
ATOM 22984 C C . PRO C 3 224 ? 148.601 154.435 207.528 1.00 42.37 224 PRO C C 1
ATOM 22985 O O . PRO C 3 224 ? 149.419 153.778 206.880 1.00 42.63 224 PRO C O 1
ATOM 22996 N N . GLN C 3 225 ? 148.955 155.339 208.435 1.00 39.01 225 GLN C N 1
ATOM 22997 C CA . GLN C 3 225 ? 150.350 155.570 208.802 1.00 32.39 225 GLN C CA 1
ATOM 22998 C C . GLN C 3 225 ? 150.646 154.687 210.006 1.00 33.88 225 GLN C C 1
ATOM 22999 O O . GLN C 3 225 ? 150.360 155.053 211.148 1.00 36.73 225 GLN C O 1
ATOM 23013 N N . GLU C 3 226 ? 151.221 153.518 209.748 1.00 40.83 226 GLU C N 1
ATOM 23014 C CA . GLU C 3 226 ? 151.339 152.474 210.752 1.00 37.27 226 GLU C CA 1
ATOM 23015 C C . GLU C 3 226 ? 152.650 152.593 211.515 1.00 35.80 226 GLU C C 1
ATOM 23016 O O . GLU C 3 226 ? 153.649 153.102 211.002 1.00 37.30 226 GLU C O 1
ATOM 23028 N N . GLU C 3 227 ? 152.635 152.110 212.754 1.00 32.64 227 GLU C N 1
ATOM 23029 C CA . GLU C 3 227 ? 153.857 152.035 213.543 1.00 31.83 227 GLU C CA 1
ATOM 23030 C C . GLU C 3 227 ? 154.846 151.090 212.873 1.00 30.46 227 GLU C C 1
ATOM 23031 O O . GLU C 3 227 ? 154.462 150.073 212.292 1.00 35.71 227 GLU C O 1
ATOM 23043 N N . TYR C 3 228 ? 156.134 151.428 212.959 1.00 25.20 228 TYR C N 1
ATOM 23044 C CA . TYR C 3 228 ? 157.130 150.718 212.164 1.00 27.23 228 TYR C CA 1
ATOM 23045 C C . TYR C 3 228 ? 157.235 149.252 212.570 1.00 28.47 228 TYR C C 1
ATOM 23046 O O . TYR C 3 228 ? 157.418 148.379 211.713 1.00 32.40 228 TYR C O 1
ATOM 23064 N N . LEU C 3 229 ? 157.120 148.956 213.865 1.00 30.55 229 LEU C N 1
ATOM 23065 C CA . LEU C 3 229 ? 157.233 147.567 214.299 1.00 30.78 229 LEU C CA 1
ATOM 23066 C C . LEU C 3 229 ? 156.010 146.759 213.886 1.00 32.56 229 LEU C C 1
ATOM 23067 O O . LEU C 3 229 ? 156.135 145.592 213.504 1.00 40.32 229 LEU C O 1
ATOM 23083 N N . ASP C 3 230 ? 154.820 147.360 213.947 1.00 34.34 230 ASP C N 1
ATOM 23084 C CA . ASP C 3 230 ? 153.625 146.669 213.471 1.00 32.58 230 ASP C CA 1
ATOM 23085 C C . ASP C 3 230 ? 153.720 146.377 211.978 1.00 33.81 230 ASP C C 1
ATOM 23086 O O . ASP C 3 230 ? 153.374 145.278 211.525 1.00 38.77 230 ASP C O 1
ATOM 23095 N N . CYS C 3 231 ? 154.189 147.352 211.197 1.00 32.53 231 CYS C N 1
ATOM 23096 C CA . CYS C 3 231 ? 154.354 147.139 209.765 1.00 33.52 231 CYS C CA 1
ATOM 23097 C C . CYS C 3 231 ? 155.371 146.041 209.487 1.00 32.92 231 CYS C C 1
ATOM 23098 O O . CYS C 3 231 ? 155.145 145.176 208.633 1.00 38.33 231 CYS C O 1
ATOM 23106 N N . LEU C 3 232 ? 156.501 146.060 210.196 1.00 31.23 232 LEU C N 1
ATOM 23107 C CA . LEU C 3 232 ? 157.505 145.023 210.000 1.00 26.35 232 LEU C CA 1
ATOM 23108 C C . LEU C 3 232 ? 156.958 143.654 210.374 1.00 31.26 232 LEU C C 1
ATOM 23109 O O . LEU C 3 232 ? 157.238 142.660 209.697 1.00 36.10 232 LEU C O 1
ATOM 23125 N N . TRP C 3 233 ? 156.180 143.579 211.455 1.00 33.41 233 TRP C N 1
ATOM 23126 C CA . TRP C 3 233 ? 155.586 142.308 211.849 1.00 34.86 233 TRP C CA 1
ATOM 23127 C C . TRP C 3 233 ? 154.633 141.794 210.781 1.00 34.64 233 TRP C C 1
ATOM 23128 O O . TRP C 3 233 ? 154.642 140.603 210.453 1.00 40.18 233 TRP C O 1
ATOM 23149 N N . ALA C 3 234 ? 153.800 142.676 210.226 1.00 33.12 234 ALA C N 1
ATOM 23150 C CA . ALA C 3 234 ? 152.887 142.252 209.169 1.00 33.66 234 ALA C CA 1
ATOM 23151 C C . ALA C 3 234 ? 153.652 141.771 207.941 1.00 33.85 234 ALA C C 1
ATOM 23152 O O . ALA C 3 234 ? 153.294 140.756 207.332 1.00 35.21 234 ALA C O 1
ATOM 23159 N N . GLN C 3 235 ? 154.712 142.487 207.563 1.00 35.55 235 GLN C N 1
ATOM 23160 C CA . GLN C 3 235 ? 155.505 142.077 206.408 1.00 35.27 235 GLN C CA 1
ATOM 23161 C C . GLN C 3 235 ? 156.171 140.726 206.646 1.00 34.26 235 GLN C C 1
ATOM 23162 O O . GLN C 3 235 ? 156.215 139.878 205.746 1.00 36.17 235 GLN C O 1
ATOM 23176 N N . ILE C 3 236 ? 156.697 140.506 207.851 1.00 34.35 236 ILE C N 1
ATOM 23177 C CA . ILE C 3 236 ? 157.346 139.236 208.157 1.00 34.45 236 ILE C CA 1
ATOM 23178 C C . ILE C 3 236 ? 156.324 138.107 208.182 1.00 36.98 236 ILE C C 1
ATOM 23179 O O . ILE C 3 236 ? 156.615 136.984 207.761 1.00 41.52 236 ILE C O 1
ATOM 23195 N N . GLN C 3 237 ? 155.116 138.378 208.681 1.00 36.58 237 GLN C N 1
ATOM 23196 C CA . GLN C 3 237 ? 154.069 137.363 208.652 1.00 36.21 237 GLN C CA 1
ATOM 23197 C C . GLN C 3 237 ? 153.699 137.002 207.220 1.00 41.38 237 GLN C C 1
ATOM 23198 O O . GLN C 3 237 ? 153.520 135.822 206.894 1.00 49.17 237 GLN C O 1
ATOM 23212 N N . LYS C 3 238 ? 153.582 138.006 206.349 1.00 44.11 238 LYS C N 1
ATOM 23213 C CA . LYS C 3 238 ? 153.306 137.729 204.943 1.00 37.56 238 LYS C CA 1
ATOM 23214 C C . LYS C 3 238 ? 154.422 136.898 204.322 1.00 41.86 238 LYS C C 1
ATOM 23215 O O . LYS C 3 238 ? 154.158 135.960 203.562 1.00 43.68 238 LYS C O 1
ATOM 23234 N N . LEU C 3 239 ? 155.676 137.227 204.634 1.00 40.59 239 LEU C N 1
ATOM 23235 C CA . LEU C 3 239 ? 156.795 136.445 204.120 1.00 37.01 239 LEU C CA 1
ATOM 23236 C C . LEU C 3 239 ? 156.739 135.009 204.625 1.00 40.78 239 LEU C C 1
ATOM 23237 O O . LEU C 3 239 ? 157.044 134.067 203.885 1.00 45.30 239 LEU C O 1
ATOM 23253 N N . LYS C 3 240 ? 156.365 134.824 205.892 1.00 42.99 240 LYS C N 1
ATOM 23254 C CA . LYS C 3 240 ? 156.239 133.481 206.444 1.00 43.82 240 LYS C CA 1
ATOM 23255 C C . LYS C 3 240 ? 155.150 132.694 205.729 1.00 47.67 240 LYS C C 1
ATOM 23256 O O . LYS C 3 240 ? 155.315 131.501 205.451 1.00 53.45 240 LYS C O 1
ATOM 23275 N N . LYS C 3 241 ? 154.025 133.343 205.423 1.00 46.41 241 LYS C N 1
ATOM 23276 C CA . LYS C 3 241 ? 152.966 132.658 204.690 1.00 47.94 241 LYS C CA 1
ATOM 23277 C C . LYS C 3 241 ? 153.444 132.230 203.308 1.00 48.97 241 LYS C C 1
ATOM 23278 O O . LYS C 3 241 ? 153.095 131.143 202.833 1.00 48.81 241 LYS C O 1
ATOM 23297 N N . ASP C 3 242 ? 154.237 133.067 202.646 1.00 52.75 242 ASP C N 1
ATOM 23298 C CA . ASP C 3 242 ? 154.760 132.742 201.319 1.00 48.80 242 ASP C CA 1
ATOM 23299 C C . ASP C 3 242 ? 156.042 131.920 201.408 1.00 47.02 242 ASP C C 1
ATOM 23300 O O . ASP C 3 242 ? 157.043 132.221 200.760 1.00 48.93 242 ASP C O 1
ATOM 23309 N N . ARG C 3 243 ? 156.000 130.854 202.209 1.00 44.81 243 ARG C N 1
ATOM 23310 C CA . ARG C 3 243 ? 157.101 129.897 202.327 1.00 51.22 243 ARG C CA 1
ATOM 23311 C C . ARG C 3 243 ? 158.458 130.595 202.402 1.00 51.65 243 ARG C C 1
ATOM 23312 O O . ARG C 3 243 ? 159.459 130.109 201.872 1.00 56.73 243 ARG C O 1
ATOM 23333 N N . TRP C 3 244 ? 158.494 131.745 203.073 1.00 44.21 244 TRP C N 1
ATOM 23334 C CA . TRP C 3 244 ? 159.729 132.513 203.234 1.00 46.38 244 TRP C CA 1
ATOM 23335 C C . TRP C 3 244 ? 160.387 132.785 201.885 1.00 47.35 244 TRP C C 1
ATOM 23336 O O . TRP C 3 244 ? 161.609 132.720 201.740 1.00 55.31 244 TRP C O 1
ATOM 23357 N N . GLN C 3 245 ? 159.568 133.100 200.888 1.00 49.92 245 GLN C N 1
ATOM 23358 C CA . GLN C 3 245 ? 160.036 133.367 199.534 1.00 53.64 245 GLN C CA 1
ATOM 23359 C C . GLN C 3 245 ? 159.798 134.835 199.205 1.00 58.17 245 GLN C C 1
ATOM 23360 O O . GLN C 3 245 ? 158.663 135.316 199.281 1.00 59.33 245 GLN C O 1
ATOM 23374 N N . GLU C 3 246 ? 160.867 135.537 198.839 1.00 57.58 246 GLU C N 1
ATOM 23375 C CA . GLU C 3 246 ? 160.793 136.929 198.425 1.00 54.06 246 GLU C CA 1
ATOM 23376 C C . GLU C 3 246 ? 161.464 137.071 197.068 1.00 53.29 246 GLU C C 1
ATOM 23377 O O . GLU C 3 246 ? 162.401 136.336 196.743 1.00 58.39 246 GLU C O 1
ATOM 23389 N N . ARG C 3 247 ? 160.982 138.029 196.279 1.00 52.63 247 ARG C N 1
ATOM 23390 C CA . ARG C 3 247 ? 161.341 138.131 194.870 1.00 54.83 247 ARG C CA 1
ATOM 23391 C C . ARG C 3 247 ? 161.989 139.471 194.534 1.00 53.46 247 ARG C C 1
ATOM 23392 O O . ARG C 3 247 ? 161.906 139.933 193.395 1.00 57.65 247 ARG C O 1
ATOM 23413 N N . HIS C 3 248 ? 162.640 140.107 195.506 1.00 50.17 248 HIS C N 1
ATOM 23414 C CA . HIS C 3 248 ? 163.338 141.363 195.258 1.00 46.89 248 HIS C CA 1
ATOM 23415 C C . HIS C 3 248 ? 164.820 141.299 195.587 1.00 42.11 248 HIS C C 1
ATOM 23416 O O . HIS C 3 248 ? 165.642 141.783 194.802 1.00 46.05 248 HIS C O 1
ATOM 23430 N N . ILE C 3 249 ? 165.191 140.723 196.732 1.00 41.69 249 ILE C N 1
ATOM 23431 C CA . ILE C 3 249 ? 166.570 140.818 197.195 1.00 45.77 249 ILE C CA 1
ATOM 23432 C C . ILE C 3 249 ? 167.500 140.142 196.200 1.00 45.11 249 ILE C C 1
ATOM 23433 O O . ILE C 3 249 ? 167.226 139.039 195.710 1.00 48.47 249 ILE C O 1
ATOM 23449 N N . LEU C 3 250 ? 168.610 140.808 195.897 1.00 41.31 250 LEU C N 1
ATOM 23450 C CA . LEU C 3 250 ? 169.643 140.238 195.045 1.00 41.99 250 LEU C CA 1
ATOM 23451 C C . LEU C 3 250 ? 170.512 139.294 195.864 1.00 48.16 250 LEU C C 1
ATOM 23452 O O . LEU C 3 250 ? 170.948 139.639 196.967 1.00 53.46 250 LEU C O 1
ATOM 23468 N N . ARG C 3 251 ? 170.761 138.099 195.329 1.00 48.43 251 ARG C N 1
ATOM 23469 C CA . ARG C 3 251 ? 171.498 137.048 196.030 1.00 46.43 251 ARG C CA 1
ATOM 23470 C C . ARG C 3 251 ? 172.565 136.488 195.100 1.00 46.31 251 ARG C C 1
ATOM 23471 O O . ARG C 3 251 ? 172.410 135.392 194.545 1.00 47.66 251 ARG C O 1
ATOM 23492 N N . PRO C 3 252 ? 173.666 137.216 194.905 1.00 44.93 252 PRO C N 1
ATOM 23493 C CA . PRO C 3 252 ? 174.712 136.721 193.995 1.00 51.44 252 PRO C CA 1
ATOM 23494 C C . PRO C 3 252 ? 175.321 135.397 194.422 1.00 51.14 252 PRO C C 1
ATOM 23495 O O . PRO C 3 252 ? 175.728 134.608 193.560 1.00 54.36 252 PRO C O 1
ATOM 23506 N N . TYR C 3 253 ? 175.393 135.124 195.726 1.00 51.24 253 TYR C N 1
ATOM 23507 C CA . TYR C 3 253 ? 176.069 133.919 196.196 1.00 49.21 253 TYR C CA 1
ATOM 23508 C C . TYR C 3 253 ? 175.445 132.647 195.639 1.00 53.34 253 TYR C C 1
ATOM 23509 O O . TYR C 3 253 ? 176.111 131.608 195.613 1.00 57.88 253 TYR C O 1
ATOM 23527 N N . LEU C 3 254 ? 174.186 132.700 195.197 1.00 52.88 254 LEU C N 1
ATOM 23528 C CA . LEU C 3 254 ? 173.578 131.524 194.586 1.00 55.82 254 LEU C CA 1
ATOM 23529 C C . LEU C 3 254 ? 174.389 131.038 193.392 1.00 56.42 254 LEU C C 1
ATOM 23530 O O . LEU C 3 254 ? 174.535 129.827 193.191 1.00 56.97 254 LEU C O 1
ATOM 23546 N N . ALA C 3 255 ? 174.947 131.961 192.607 1.00 55.00 255 ALA C N 1
ATOM 23547 C CA . ALA C 3 255 ? 175.756 131.575 191.459 1.00 52.38 255 ALA C CA 1
ATOM 23548 C C . ALA C 3 255 ? 177.002 130.797 191.857 1.00 60.22 255 ALA C C 1
ATOM 23549 O O . ALA C 3 255 ? 177.610 130.155 190.995 1.00 59.11 255 ALA C O 1
ATOM 23556 N N . PHE C 3 256 ? 177.399 130.846 193.128 1.00 57.82 256 PHE C N 1
ATOM 23557 C CA . PHE C 3 256 ? 178.529 130.081 193.638 1.00 56.39 256 PHE C CA 1
ATOM 23558 C C . PHE C 3 256 ? 178.063 128.974 194.577 1.00 60.06 256 PHE C C 1
ATOM 23559 O O . PHE C 3 256 ? 178.799 128.564 195.476 1.00 64.85 256 PHE C O 1
ATOM 23576 N N . ASP C 3 257 ? 176.838 128.482 194.377 1.00 62.14 257 ASP C N 1
ATOM 23577 C CA . ASP C 3 257 ? 176.297 127.457 195.263 1.00 68.46 257 ASP C CA 1
ATOM 23578 C C . ASP C 3 257 ? 177.242 126.269 195.384 1.00 69.76 257 ASP C C 1
ATOM 23579 O O . ASP C 3 257 ? 177.401 125.700 196.470 1.00 73.65 257 ASP C O 1
ATOM 23588 N N . SER C 3 258 ? 177.874 125.873 194.279 1.00 69.42 258 SER C N 1
ATOM 23589 C CA . SER C 3 258 ? 178.805 124.751 194.330 1.00 67.71 258 SER C CA 1
ATOM 23590 C C . SER C 3 258 ? 180.012 125.074 195.202 1.00 68.18 258 SER C C 1
ATOM 23591 O O . SER C 3 258 ? 180.457 124.235 195.993 1.00 71.52 258 SER C O 1
ATOM 23599 N N . ILE C 3 259 ? 180.555 126.286 195.072 1.00 68.97 259 ILE C N 1
ATOM 23600 C CA . ILE C 3 259 ? 181.758 126.644 195.820 1.00 67.96 259 ILE C CA 1
ATOM 23601 C C . ILE C 3 259 ? 181.446 126.787 197.304 1.00 63.04 259 ILE C C 1
ATOM 23602 O O . ILE C 3 259 ? 182.230 126.360 198.159 1.00 65.22 259 ILE C O 1
ATOM 23618 N N . LEU C 3 260 ? 180.305 127.389 197.636 1.00 60.35 260 LEU C N 1
ATOM 23619 C CA . LEU C 3 260 ? 179.976 127.660 199.029 1.00 63.39 260 LEU C CA 1
ATOM 23620 C C . LEU C 3 260 ? 179.454 126.433 199.765 1.00 67.62 260 LEU C C 1
ATOM 23621 O O . LEU C 3 260 ? 179.385 126.454 200.999 1.00 67.73 260 LEU C O 1
ATOM 23637 N N . CYS C 3 261 ? 179.080 125.373 199.047 1.00 71.96 261 CYS C N 1
ATOM 23638 C CA . CYS C 3 261 ? 178.619 124.163 199.719 1.00 76.61 261 CYS C CA 1
ATOM 23639 C C . CYS C 3 261 ? 179.771 123.410 200.372 1.00 74.27 261 CYS C C 1
ATOM 23640 O O . CYS C 3 261 ? 179.572 122.738 201.391 1.00 66.74 261 CYS C O 1
ATOM 23648 N N . GLU C 3 262 ? 180.971 123.508 199.809 1.00 74.84 262 GLU C N 1
ATOM 23649 C CA . GLU C 3 262 ? 182.148 122.842 200.349 1.00 72.78 262 GLU C CA 1
ATOM 23650 C C . GLU C 3 262 ? 182.870 123.675 201.400 1.00 73.72 262 GLU C C 1
ATOM 23651 O O . GLU C 3 262 ? 183.903 123.234 201.916 1.00 70.62 262 GLU C O 1
ATOM 23663 N N . ALA C 3 263 ? 182.364 124.862 201.724 1.00 76.60 263 ALA C N 1
ATOM 23664 C CA . ALA C 3 263 ? 182.980 125.700 202.740 1.00 72.00 263 ALA C CA 1
ATOM 23665 C C . ALA C 3 263 ? 182.483 125.309 204.126 1.00 68.80 263 ALA C C 1
ATOM 23666 O O . ALA C 3 263 ? 181.296 125.035 204.323 1.00 64.52 263 ALA C O 1
ATOM 23673 N N . LEU C 3 264 ? 183.403 125.283 205.086 1.00 68.07 264 LEU C N 1
ATOM 23674 C CA . LEU C 3 264 ? 183.078 124.925 206.459 1.00 70.28 264 LEU C CA 1
ATOM 23675 C C . LEU C 3 264 ? 182.615 126.156 207.227 1.00 67.80 264 LEU C C 1
ATOM 23676 O O . LEU C 3 264 ? 183.187 127.241 207.092 1.00 69.60 264 LEU C O 1
ATOM 23692 N N . GLN C 3 265 ? 181.576 125.978 208.035 1.00 61.56 265 GLN C N 1
ATOM 23693 C CA . GLN C 3 265 ? 180.952 127.078 208.751 1.00 57.95 265 GLN C CA 1
ATOM 23694 C C . GLN C 3 265 ? 181.656 127.337 210.079 1.00 57.93 265 GLN C C 1
ATOM 23695 O O . GLN C 3 265 ? 182.415 126.509 210.585 1.00 61.70 265 GLN C O 1
ATOM 23709 N N . HIS C 3 266 ? 181.391 128.515 210.638 1.00 60.17 266 HIS C N 1
ATOM 23710 C CA . HIS C 3 266 ? 181.886 128.908 211.946 1.00 55.25 266 HIS C CA 1
ATOM 23711 C C . HIS C 3 266 ? 180.711 129.137 212.886 1.00 53.65 266 HIS C C 1
ATOM 23712 O O . HIS C 3 266 ? 179.578 129.360 212.454 1.00 55.83 266 HIS C O 1
ATOM 23726 N N . ASN C 3 267 ? 180.994 129.073 214.182 1.00 56.70 267 ASN C N 1
ATOM 23727 C CA . ASN C 3 267 ? 179.995 129.281 215.220 1.00 56.22 267 ASN C CA 1
ATOM 23728 C C . ASN C 3 267 ? 180.230 130.629 215.883 1.00 54.25 267 ASN C C 1
ATOM 23729 O O . ASN C 3 267 ? 181.353 130.934 216.296 1.00 57.10 267 ASN C O 1
ATOM 23740 N N . LEU C 3 268 ? 179.179 131.431 215.975 1.00 54.11 268 LEU C N 1
ATOM 23741 C CA . LEU C 3 268 ? 179.272 132.688 216.703 1.00 58.86 268 LEU C CA 1
ATOM 23742 C C . LEU C 3 268 ? 179.407 132.399 218.194 1.00 62.71 268 LEU C C 1
ATOM 23743 O O . LEU C 3 268 ? 178.647 131.585 218.731 1.00 62.93 268 LEU C O 1
ATOM 23759 N N . PRO C 3 269 ? 180.346 133.031 218.895 1.00 66.14 269 PRO C N 1
ATOM 23760 C CA . PRO C 3 269 ? 180.385 132.876 220.343 1.00 66.05 269 PRO C CA 1
ATOM 23761 C C . PRO C 3 269 ? 179.095 133.375 220.959 1.00 63.29 269 PRO C C 1
ATOM 23762 O O . PRO C 3 269 ? 178.450 134.296 220.425 1.00 59.93 269 PRO C O 1
ATOM 23773 N N . PRO C 3 270 ? 178.667 132.787 222.082 1.00 61.08 270 PRO C N 1
ATOM 23774 C CA . PRO C 3 270 ? 177.417 133.241 222.708 1.00 62.32 270 PRO C CA 1
ATOM 23775 C C . PRO C 3 270 ? 177.417 134.742 222.941 1.00 66.73 270 PRO C C 1
ATOM 23776 O O . PRO C 3 270 ? 178.334 135.281 223.568 1.00 58.78 270 PRO C O 1
ATOM 23787 N N . PHE C 3 271 ? 176.395 135.424 222.436 1.00 71.56 271 PHE C N 1
ATOM 23788 C CA . PHE C 3 271 ? 176.329 136.877 222.471 1.00 64.09 271 PHE C CA 1
ATOM 23789 C C . PHE C 3 271 ? 175.473 137.324 223.647 1.00 61.92 271 PHE C C 1
ATOM 23790 O O . PHE C 3 271 ? 174.315 136.913 223.771 1.00 61.62 271 PHE C O 1
ATOM 23807 N N . THR C 3 272 ? 176.048 138.163 224.503 1.00 64.30 272 THR C N 1
ATOM 23808 C CA . THR C 3 272 ? 175.330 138.736 225.634 1.00 64.43 272 THR C CA 1
ATOM 23809 C C . THR C 3 272 ? 175.088 140.215 225.368 1.00 62.67 272 THR C C 1
ATOM 23810 O O . THR C 3 272 ? 176.055 140.991 225.327 1.00 62.41 272 THR C O 1
ATOM 23821 N N . PRO C 3 273 ? 173.849 140.659 225.171 1.00 64.55 273 PRO C N 1
ATOM 23822 C CA . PRO C 3 273 ? 173.608 142.087 224.932 1.00 60.20 273 PRO C CA 1
ATOM 23823 C C . PRO C 3 273 ? 174.077 142.918 226.111 1.00 56.58 273 PRO C C 1
ATOM 23824 O O . PRO C 3 273 ? 173.888 142.520 227.270 1.00 56.87 273 PRO C O 1
ATOM 23835 N N . PRO C 3 274 ? 174.692 144.073 225.869 1.00 53.16 274 PRO C N 1
ATOM 23836 C CA . PRO C 3 274 ? 175.133 144.919 226.982 1.00 57.18 274 PRO C CA 1
ATOM 23837 C C . PRO C 3 274 ? 173.961 145.302 227.867 1.00 59.31 274 PRO C C 1
ATOM 23838 O O . PRO C 3 274 ? 172.859 145.565 227.366 1.00 60.52 274 PRO C O 1
ATOM 23849 N N . PRO C 3 275 ? 174.150 145.341 229.184 1.00 59.81 275 PRO C N 1
ATOM 23850 C CA . PRO C 3 275 ? 173.043 145.720 230.067 1.00 56.58 275 PRO C CA 1
ATOM 23851 C C . PRO C 3 275 ? 172.655 147.179 229.889 1.00 56.70 275 PRO C C 1
ATOM 23852 O O . PRO C 3 275 ? 173.454 148.014 229.461 1.00 52.33 275 PRO C O 1
ATOM 23863 N N . HIS C 3 276 ? 171.402 147.476 230.220 1.00 59.46 276 HIS C N 1
ATOM 23864 C CA . HIS C 3 276 ? 170.884 148.835 230.113 1.00 56.37 276 HIS C CA 1
ATOM 23865 C C . HIS C 3 276 ? 171.502 149.703 231.202 1.00 61.34 276 HIS C C 1
ATOM 23866 O O . HIS C 3 276 ? 171.217 149.520 232.389 1.00 59.77 276 HIS C O 1
ATOM 23880 N N . THR C 3 277 ? 172.348 150.645 230.801 1.00 64.91 277 THR C N 1
ATOM 23881 C CA . THR C 3 277 ? 172.967 151.590 231.717 1.00 64.80 277 THR C CA 1
ATOM 23882 C C . THR C 3 277 ? 172.193 152.903 231.719 1.00 67.26 277 THR C C 1
ATOM 23883 O O . THR C 3 277 ? 171.291 153.129 230.910 1.00 65.88 277 THR C O 1
ATOM 23894 N N . GLU C 3 278 ? 172.558 153.778 232.657 1.00 74.40 278 GLU C N 1
ATOM 23895 C CA . GLU C 3 278 ? 171.901 155.078 232.739 1.00 78.70 278 GLU C CA 1
ATOM 23896 C C . GLU C 3 278 ? 172.191 155.922 231.505 1.00 73.40 278 GLU C C 1
ATOM 23897 O O . GLU C 3 278 ? 171.300 156.607 230.991 1.00 70.01 278 GLU C O 1
ATOM 23909 N N . ASP C 3 279 ? 173.428 155.887 231.020 1.00 71.65 279 ASP C N 1
ATOM 23910 C CA . ASP C 3 279 ? 173.838 156.684 229.864 1.00 74.15 279 ASP C CA 1
ATOM 23911 C C . ASP C 3 279 ? 173.693 155.901 228.562 1.00 67.54 279 ASP C C 1
ATOM 23912 O O . ASP C 3 279 ? 174.622 155.806 227.762 1.00 67.72 279 ASP C O 1
ATOM 23921 N N . SER C 3 280 ? 172.507 155.340 228.339 1.00 65.03 280 SER C N 1
ATOM 23922 C CA . SER C 3 280 ? 172.200 154.581 227.134 1.00 63.93 280 SER C CA 1
ATOM 23923 C C . SER C 3 280 ? 171.117 155.311 226.355 1.00 60.44 280 SER C C 1
ATOM 23924 O O . SER C 3 280 ? 170.057 155.625 226.907 1.00 63.23 280 SER C O 1
ATOM 23932 N N . VAL C 3 281 ? 171.382 155.572 225.078 1.00 56.72 281 VAL C N 1
ATOM 23933 C CA . VAL C 3 281 ? 170.456 156.275 224.199 1.00 57.00 281 VAL C CA 1
ATOM 23934 C C . VAL C 3 281 ? 170.045 155.322 223.088 1.00 49.24 281 VAL C C 1
ATOM 23935 O O . VAL C 3 281 ? 170.903 154.748 222.408 1.00 52.56 281 VAL C O 1
ATOM 23948 N N . TYR C 3 282 ? 168.736 155.159 222.904 1.00 45.69 282 TYR C N 1
ATOM 23949 C CA . TYR C 3 282 ? 168.198 154.242 221.917 1.00 41.27 282 TYR C CA 1
ATOM 23950 C C . TYR C 3 282 ? 167.486 155.002 220.803 1.00 39.19 282 TYR C C 1
ATOM 23951 O O . TYR C 3 282 ? 167.021 156.126 221.010 1.00 48.54 282 TYR C O 1
ATOM 23969 N N . PRO C 3 283 ? 167.387 154.420 219.608 1.00 41.20 283 PRO C N 1
ATOM 23970 C CA . PRO C 3 283 ? 166.658 155.091 218.528 1.00 40.25 283 PRO C CA 1
ATOM 23971 C C . PRO C 3 283 ? 165.208 155.344 218.907 1.00 42.79 283 PRO C C 1
ATOM 23972 O O . PRO C 3 283 ? 164.578 154.553 219.611 1.00 42.07 283 PRO C O 1
ATOM 23983 N N . MET C 3 284 ? 164.683 156.470 218.435 1.00 39.97 284 MET C N 1
ATOM 23984 C CA . MET C 3 284 ? 163.292 156.801 218.668 1.00 39.64 284 MET C CA 1
ATOM 23985 C C . MET C 3 284 ? 162.391 155.925 217.801 1.00 38.35 284 MET C C 1
ATOM 23986 O O . MET C 3 284 ? 162.810 155.431 216.753 1.00 37.38 284 MET C O 1
ATOM 24000 N N . PRO C 3 285 ? 161.145 155.716 218.219 1.00 37.22 285 PRO C N 1
ATOM 24001 C CA . PRO C 3 285 ? 160.211 154.956 217.385 1.00 30.03 285 PRO C CA 1
ATOM 24002 C C . PRO C 3 285 ? 159.839 155.726 216.128 1.00 29.23 285 PRO C C 1
ATOM 24003 O O . PRO C 3 285 ? 159.963 156.950 216.052 1.00 42.17 285 PRO C O 1
ATOM 24014 N N . ARG C 3 286 ? 159.376 154.983 215.127 1.00 28.09 286 ARG C N 1
ATOM 24015 C CA . ARG C 3 286 ? 159.065 155.548 213.825 1.00 28.63 286 ARG C CA 1
ATOM 24016 C C . ARG C 3 286 ? 157.671 155.131 213.384 1.00 28.05 286 ARG C C 1
ATOM 24017 O O . ARG C 3 286 ? 157.082 154.183 213.905 1.00 32.99 286 ARG C O 1
ATOM 24038 N N . VAL C 3 287 ? 157.146 155.883 212.423 1.00 29.67 287 VAL C N 1
ATOM 24039 C CA . VAL C 3 287 ? 155.911 155.561 211.723 1.00 27.60 287 VAL C CA 1
ATOM 24040 C C . VAL C 3 287 ? 156.229 155.520 210.237 1.00 22.67 287 VAL C C 1
ATOM 24041 O O . VAL C 3 287 ? 156.976 156.365 209.732 1.00 26.57 287 VAL C O 1
ATOM 24054 N N . ILE C 3 288 ? 155.685 154.529 209.543 1.00 25.72 288 ILE C N 1
ATOM 24055 C CA . ILE C 3 288 ? 156.022 154.315 208.140 1.00 28.36 288 ILE C CA 1
ATOM 24056 C C . ILE C 3 288 ? 155.238 155.292 207.276 1.00 29.25 288 ILE C C 1
ATOM 24057 O O . ILE C 3 288 ? 154.009 155.380 207.370 1.00 34.72 288 ILE C O 1
ATOM 24073 N N . PHE C 3 289 ? 155.953 156.025 206.427 1.00 26.45 289 PHE C N 1
ATOM 24074 C CA . PHE C 3 289 ? 155.333 156.944 205.483 1.00 22.72 289 PHE C CA 1
ATOM 24075 C C . PHE C 3 289 ? 154.801 156.154 204.294 1.00 30.92 289 PHE C C 1
ATOM 24076 O O . PHE C 3 289 ? 155.562 155.453 203.617 1.00 31.05 289 PHE C O 1
ATOM 24093 N N . ARG C 3 290 ? 153.498 156.256 204.044 1.00 29.61 290 ARG C N 1
ATOM 24094 C CA . ARG C 3 290 ? 152.864 155.540 202.945 1.00 29.71 290 ARG C CA 1
ATOM 24095 C C . ARG C 3 290 ? 151.887 156.471 202.248 1.00 31.04 290 ARG C C 1
ATOM 24096 O O . ARG C 3 290 ? 150.959 156.982 202.880 1.00 38.70 290 ARG C O 1
ATOM 24117 N N . MET C 3 291 ? 152.098 156.694 200.951 1.00 31.59 291 MET C N 1
ATOM 24118 C CA . MET C 3 291 ? 151.159 157.456 200.138 1.00 32.98 291 MET C CA 1
ATOM 24119 C C . MET C 3 291 ? 150.850 156.829 198.786 1.00 34.33 291 MET C C 1
ATOM 24120 O O . MET C 3 291 ? 149.805 157.153 198.211 1.00 37.99 291 MET C O 1
ATOM 24134 N N . PHE C 3 292 ? 151.699 155.949 198.264 1.00 36.42 292 PHE C N 1
ATOM 24135 C CA . PHE C 3 292 ? 151.512 155.347 196.952 1.00 30.62 292 PHE C CA 1
ATOM 24136 C C . PHE C 3 292 ? 150.964 153.930 197.074 1.00 35.22 292 PHE C C 1
ATOM 24137 O O . PHE C 3 292 ? 151.186 153.232 198.065 1.00 40.12 292 PHE C O 1
ATOM 24154 N N . ASP C 3 293 ? 150.239 153.512 196.039 1.00 41.83 293 ASP C N 1
ATOM 24155 C CA . ASP C 3 293 ? 149.839 152.121 195.884 1.00 37.66 293 ASP C CA 1
ATOM 24156 C C . ASP C 3 293 ? 149.912 151.774 194.403 1.00 39.32 293 ASP C C 1
ATOM 24157 O O . ASP C 3 293 ? 150.120 152.641 193.552 1.00 43.25 293 ASP C O 1
ATOM 24166 N N . TYR C 3 294 ? 149.749 150.484 194.101 1.00 42.93 294 TYR C N 1
ATOM 24167 C CA . TYR C 3 294 ? 149.942 150.021 192.729 1.00 42.29 294 TYR C CA 1
ATOM 24168 C C . TYR C 3 294 ? 148.989 150.708 191.758 1.00 41.47 294 TYR C C 1
ATOM 24169 O O . TYR C 3 294 ? 149.354 150.952 190.603 1.00 46.02 294 TYR C O 1
ATOM 24187 N N . THR C 3 295 ? 147.780 151.049 192.207 1.00 41.27 295 THR C N 1
ATOM 24188 C CA . THR C 3 295 ? 146.816 151.688 191.319 1.00 42.53 295 THR C CA 1
ATOM 24189 C C . THR C 3 295 ? 147.299 153.045 190.825 1.00 49.14 295 THR C C 1
ATOM 24190 O O . THR C 3 295 ? 146.737 153.578 189.863 1.00 55.82 295 THR C O 1
ATOM 24201 N N . ASP C 3 296 ? 148.317 153.619 191.464 1.00 47.62 296 ASP C N 1
ATOM 24202 C CA . ASP C 3 296 ? 148.886 154.881 191.016 1.00 44.48 296 ASP C CA 1
ATOM 24203 C C . ASP C 3 296 ? 149.810 154.727 189.814 1.00 43.96 296 ASP C C 1
ATOM 24204 O O . ASP C 3 296 ? 150.143 155.734 189.183 1.00 48.20 296 ASP C O 1
ATOM 24213 N N . ASP C 3 297 ? 150.239 153.508 189.486 1.00 49.21 297 ASP C N 1
ATOM 24214 C CA . ASP C 3 297 ? 151.049 153.245 188.296 1.00 52.26 297 ASP C CA 1
ATOM 24215 C C . ASP C 3 297 ? 150.500 152.018 187.579 1.00 59.04 297 ASP C C 1
ATOM 24216 O O . ASP C 3 297 ? 151.158 150.973 187.515 1.00 60.47 297 ASP C O 1
ATOM 24225 N N . PRO C 3 298 ? 149.292 152.113 187.019 1.00 62.57 298 PRO C N 1
ATOM 24226 C CA . PRO C 3 298 ? 148.689 150.930 186.380 1.00 66.65 298 PRO C CA 1
ATOM 24227 C C . PRO C 3 298 ? 149.456 150.426 185.169 1.00 66.09 298 PRO C C 1
ATOM 24228 O O . PRO C 3 298 ? 149.329 149.244 184.826 1.00 59.58 298 PRO C O 1
ATOM 24239 N N . GLU C 3 299 ? 150.244 151.273 184.510 1.00 66.84 299 GLU C N 1
ATOM 24240 C CA . GLU C 3 299 ? 150.912 150.879 183.276 1.00 70.39 299 GLU C CA 1
ATOM 24241 C C . GLU C 3 299 ? 152.268 150.232 183.514 1.00 67.95 299 GLU C C 1
ATOM 24242 O O . GLU C 3 299 ? 152.698 149.404 182.703 1.00 71.80 299 GLU C O 1
ATOM 24254 N N . GLY C 3 300 ? 152.952 150.585 184.598 1.00 59.04 300 GLY C N 1
ATOM 24255 C CA . GLY C 3 300 ? 154.277 150.080 184.860 1.00 52.47 300 GLY C CA 1
ATOM 24256 C C . GLY C 3 300 ? 154.265 148.782 185.639 1.00 49.70 300 GLY C C 1
ATOM 24257 O O . GLY C 3 300 ? 153.223 148.142 185.812 1.00 46.25 300 GLY C O 1
ATOM 24261 N N . PRO C 3 301 ? 155.435 148.362 186.119 1.00 49.55 301 PRO C N 1
ATOM 24262 C CA . PRO C 3 301 ? 155.499 147.148 186.938 1.00 42.18 301 PRO C CA 1
ATOM 24263 C C . PRO C 3 301 ? 154.638 147.281 188.183 1.00 45.84 301 PRO C C 1
ATOM 24264 O O . PRO C 3 301 ? 154.499 148.362 188.758 1.00 51.60 301 PRO C O 1
ATOM 24275 N N . VAL C 3 302 ? 154.049 146.158 188.598 1.00 48.03 302 VAL C N 1
ATOM 24276 C CA . VAL C 3 302 ? 153.174 146.176 189.761 1.00 47.75 302 VAL C CA 1
ATOM 24277 C C . VAL C 3 302 ? 153.986 146.539 190.994 1.00 41.10 302 VAL C C 1
ATOM 24278 O O . VAL C 3 302 ? 155.012 145.917 191.293 1.00 39.20 302 VAL C O 1
ATOM 24291 N N . MET C 3 303 ? 153.529 147.555 191.711 1.00 40.17 303 MET C N 1
ATOM 24292 C CA . MET C 3 303 ? 154.230 148.009 192.904 1.00 37.38 303 MET C CA 1
ATOM 24293 C C . MET C 3 303 ? 154.026 147.010 194.038 1.00 37.97 303 MET C C 1
ATOM 24294 O O . MET C 3 303 ? 152.896 146.561 194.263 1.00 38.80 303 MET C O 1
ATOM 24308 N N . PRO C 3 304 ? 155.076 146.635 194.769 1.00 37.70 304 PRO C N 1
ATOM 24309 C CA . PRO C 3 304 ? 154.875 145.773 195.939 1.00 30.19 304 PRO C CA 1
ATOM 24310 C C . PRO C 3 304 ? 153.940 146.427 196.944 1.00 35.92 304 PRO C C 1
ATOM 24311 O O . PRO C 3 304 ? 153.946 147.645 197.124 1.00 41.72 304 PRO C O 1
ATOM 24322 N N . GLY C 3 305 ? 153.133 145.603 197.601 1.00 35.21 305 GLY C N 1
ATOM 24323 C CA . GLY C 3 305 ? 152.167 146.111 198.550 1.00 32.80 305 GLY C CA 1
ATOM 24324 C C . GLY C 3 305 ? 152.817 146.669 199.801 1.00 37.29 305 GLY C C 1
ATOM 24325 O O . GLY C 3 305 ? 154.009 146.504 200.061 1.00 41.06 305 GLY C O 1
ATOM 24329 N N . SER C 3 306 ? 151.994 147.358 200.596 1.00 36.67 306 SER C N 1
ATOM 24330 C CA . SER C 3 306 ? 152.486 147.962 201.829 1.00 35.37 306 SER C CA 1
ATOM 24331 C C . SER C 3 306 ? 152.973 146.903 202.808 1.00 40.97 306 SER C C 1
ATOM 24332 O O . SER C 3 306 ? 154.001 147.084 203.470 1.00 46.22 306 SER C O 1
ATOM 24340 N N . HIS C 3 307 ? 152.252 145.786 202.910 1.00 48.45 307 HIS C N 1
ATOM 24341 C CA . HIS C 3 307 ? 152.607 144.702 203.817 1.00 44.99 307 HIS C CA 1
ATOM 24342 C C . HIS C 3 307 ? 153.440 143.627 203.134 1.00 38.74 307 HIS C C 1
ATOM 24343 O O . HIS C 3 307 ? 153.293 142.438 203.443 1.00 45.76 307 HIS C O 1
ATOM 24357 N N . SER C 3 308 ? 154.301 144.018 202.202 1.00 37.58 308 SER C N 1
ATOM 24358 C CA . SER C 3 308 ? 155.217 143.113 201.529 1.00 37.18 308 SER C CA 1
ATOM 24359 C C . SER C 3 308 ? 156.643 143.434 201.949 1.00 35.82 308 SER C C 1
ATOM 24360 O O . SER C 3 308 ? 157.003 144.603 202.118 1.00 41.83 308 SER C O 1
ATOM 24368 N N . VAL C 3 309 ? 157.453 142.389 202.129 1.00 35.46 309 VAL C N 1
ATOM 24369 C CA . VAL C 3 309 ? 158.849 142.589 202.494 1.00 35.78 309 VAL C CA 1
ATOM 24370 C C . VAL C 3 309 ? 159.620 143.290 201.386 1.00 32.81 309 VAL C C 1
ATOM 24371 O O . VAL C 3 309 ? 160.648 143.924 201.655 1.00 34.08 309 VAL C O 1
ATOM 24384 N N . GLU C 3 310 ? 159.158 143.186 200.139 1.00 36.87 310 GLU C N 1
ATOM 24385 C CA . GLU C 3 310 ? 159.838 143.863 199.042 1.00 34.26 310 GLU C CA 1
ATOM 24386 C C . GLU C 3 310 ? 159.793 145.375 199.217 1.00 32.94 310 GLU C C 1
ATOM 24387 O O . GLU C 3 310 ? 160.787 146.065 198.968 1.00 37.98 310 GLU C O 1
ATOM 24399 N N . ARG C 3 311 ? 158.647 145.908 199.645 1.00 32.82 311 ARG C N 1
ATOM 24400 C CA . ARG C 3 311 ? 158.558 147.340 199.911 1.00 34.18 311 ARG C CA 1
ATOM 24401 C C . ARG C 3 311 ? 159.535 147.751 201.004 1.00 32.16 311 ARG C C 1
ATOM 24402 O O . ARG C 3 311 ? 160.228 148.770 200.881 1.00 34.26 311 ARG C O 1
ATOM 24423 N N . PHE C 3 312 ? 159.615 146.960 202.075 1.00 29.72 312 PHE C N 1
ATOM 24424 C CA . PHE C 3 312 ? 160.535 147.265 203.164 1.00 29.27 312 PHE C CA 1
ATOM 24425 C C . PHE C 3 312 ? 161.974 147.288 202.670 1.00 30.49 312 PHE C C 1
ATOM 24426 O O . PHE C 3 312 ? 162.734 148.214 202.978 1.00 34.12 312 PHE C O 1
ATOM 24443 N N . VAL C 3 313 ? 162.366 146.278 201.892 1.00 31.33 313 VAL C N 1
ATOM 24444 C CA . VAL C 3 313 ? 163.747 146.199 201.425 1.00 32.66 313 VAL C CA 1
ATOM 24445 C C . VAL C 3 313 ? 164.057 147.345 200.470 1.00 32.86 313 VAL C C 1
ATOM 24446 O O . VAL C 3 313 ? 165.133 147.951 200.537 1.00 35.06 313 VAL C O 1
ATOM 24459 N N . ILE C 3 314 ? 163.131 147.656 199.561 1.00 32.75 314 ILE C N 1
ATOM 24460 C CA . ILE C 3 314 ? 163.357 148.742 198.611 1.00 30.22 314 ILE C CA 1
ATOM 24461 C C . ILE C 3 314 ? 163.539 150.058 199.352 1.00 28.45 314 ILE C C 1
ATOM 24462 O O . ILE C 3 314 ? 164.476 150.821 199.082 1.00 32.17 314 ILE C O 1
ATOM 24478 N N . GLU C 3 315 ? 162.642 150.347 200.298 1.00 29.40 315 GLU C N 1
ATOM 24479 C CA . GLU C 3 315 ? 162.735 151.598 201.038 1.00 27.18 315 GLU C CA 1
ATOM 24480 C C . GLU C 3 315 ? 164.015 151.660 201.857 1.00 28.84 315 GLU C C 1
ATOM 24481 O O . GLU C 3 315 ? 164.669 152.706 201.918 1.00 33.10 315 GLU C O 1
ATOM 24493 N N . GLU C 3 316 ? 164.393 150.549 202.493 1.00 27.10 316 GLU C N 1
ATOM 24494 C CA . GLU C 3 316 ? 165.622 150.527 203.277 1.00 27.55 316 GLU C CA 1
ATOM 24495 C C . GLU C 3 316 ? 166.831 150.815 202.399 1.00 28.50 316 GLU C C 1
ATOM 24496 O O . GLU C 3 316 ? 167.694 151.626 202.754 1.00 36.02 316 GLU C O 1
ATOM 24508 N N . ASN C 3 317 ? 166.908 150.161 201.239 1.00 28.51 317 ASN C N 1
ATOM 24509 C CA . ASN C 3 317 ? 168.053 150.364 200.359 1.00 29.72 317 ASN C CA 1
ATOM 24510 C C . ASN C 3 317 ? 168.100 151.790 199.827 1.00 29.60 317 ASN C C 1
ATOM 24511 O O . ASN C 3 317 ? 169.177 152.389 199.742 1.00 35.13 317 ASN C O 1
ATOM 24522 N N . LEU C 3 318 ? 166.948 152.352 199.454 1.00 29.20 318 LEU C N 1
ATOM 24523 C CA . LEU C 3 318 ? 166.936 153.724 198.954 1.00 28.18 318 LEU C CA 1
ATOM 24524 C C . LEU C 3 318 ? 167.336 154.713 200.044 1.00 27.68 318 LEU C C 1
ATOM 24525 O O . LEU C 3 318 ? 168.093 155.659 199.787 1.00 30.48 318 LEU C O 1
ATOM 24541 N N . HIS C 3 319 ? 166.847 154.507 201.270 1.00 27.25 319 HIS C N 1
ATOM 24542 C CA . HIS C 3 319 ? 167.264 155.353 202.382 1.00 25.42 319 HIS C CA 1
ATOM 24543 C C . HIS C 3 319 ? 168.766 155.259 202.600 1.00 27.86 319 HIS C C 1
ATOM 24544 O O . HIS C 3 319 ? 169.430 156.273 202.839 1.00 33.74 319 HIS C O 1
ATOM 24558 N N . CYS C 3 320 ? 169.319 154.048 202.530 1.00 25.20 320 CYS C N 1
ATOM 24559 C CA . CYS C 3 320 ? 170.753 153.878 202.733 1.00 29.01 320 CYS C CA 1
ATOM 24560 C C . CYS C 3 320 ? 171.553 154.558 201.628 1.00 30.66 320 CYS C C 1
ATOM 24561 O O . CYS C 3 320 ? 172.611 155.142 201.889 1.00 35.17 320 CYS C O 1
ATOM 24569 N N . ILE C 3 321 ? 171.072 154.483 200.387 1.00 30.01 321 ILE C N 1
ATOM 24570 C CA . ILE C 3 321 ? 171.752 155.163 199.289 1.00 31.57 321 ILE C CA 1
ATOM 24571 C C . ILE C 3 321 ? 171.746 156.668 199.515 1.00 30.04 321 ILE C C 1
ATOM 24572 O O . ILE C 3 321 ? 172.766 157.342 199.332 1.00 35.04 321 ILE C O 1
ATOM 24588 N N . ILE C 3 322 ? 170.601 157.221 199.920 1.00 29.99 322 ILE C N 1
ATOM 24589 C CA . ILE C 3 322 ? 170.550 158.650 200.221 1.00 27.98 322 ILE C CA 1
ATOM 24590 C C . ILE C 3 322 ? 171.516 158.987 201.349 1.00 33.59 322 ILE C C 1
ATOM 24591 O O . ILE C 3 322 ? 172.200 160.016 201.317 1.00 36.37 322 ILE C O 1
ATOM 24607 N N . LYS C 3 323 ? 171.584 158.126 202.366 1.00 34.90 323 LYS C N 1
ATOM 24608 C CA . LYS C 3 323 ? 172.459 158.379 203.506 1.00 31.63 323 LYS C CA 1
ATOM 24609 C C . LYS C 3 323 ? 173.926 158.370 203.095 1.00 31.67 323 LYS C C 1
ATOM 24610 O O . LYS C 3 323 ? 174.737 159.122 203.644 1.00 34.09 323 LYS C O 1
ATOM 24629 N N . SER C 3 324 ? 174.289 157.515 202.139 1.00 34.72 324 SER C N 1
ATOM 24630 C CA . SER C 3 324 ? 175.690 157.383 201.760 1.00 32.67 324 SER C CA 1
ATOM 24631 C C . SER C 3 324 ? 176.180 158.535 200.890 1.00 38.09 324 SER C C 1
ATOM 24632 O O . SER C 3 324 ? 177.367 158.873 200.941 1.00 45.73 324 SER C O 1
ATOM 24640 N N . HIS C 3 325 ? 175.305 159.139 200.083 1.00 31.89 325 HIS C N 1
ATOM 24641 C CA . HIS C 3 325 ? 175.720 160.143 199.108 1.00 32.00 325 HIS C CA 1
ATOM 24642 C C . HIS C 3 325 ? 174.924 161.434 199.253 1.00 33.13 325 HIS C C 1
ATOM 24643 O O . HIS C 3 325 ? 174.664 162.120 198.263 1.00 33.87 325 HIS C O 1
ATOM 24657 N N . TRP C 3 326 ? 174.547 161.793 200.480 1.00 33.23 326 TRP C N 1
ATOM 24658 C CA . TRP C 3 326 ? 173.742 162.993 200.678 1.00 31.16 326 TRP C CA 1
ATOM 24659 C C . TRP C 3 326 ? 174.501 164.258 200.290 1.00 31.80 326 TRP C C 1
ATOM 24660 O O . TRP C 3 326 ? 173.896 165.210 199.788 1.00 34.20 326 TRP C O 1
ATOM 24681 N N . LYS C 3 327 ? 175.816 164.292 200.511 1.00 35.79 327 LYS C N 1
ATOM 24682 C CA . LYS C 3 327 ? 176.587 165.491 200.194 1.00 31.43 327 LYS C CA 1
ATOM 24683 C C . LYS C 3 327 ? 176.602 165.769 198.695 1.00 33.75 327 LYS C C 1
ATOM 24684 O O . LYS C 3 327 ? 176.521 166.929 198.275 1.00 37.60 327 LYS C O 1
ATOM 24703 N N . GLU C 3 328 ? 176.718 164.728 197.874 1.00 38.73 328 GLU C N 1
ATOM 24704 C CA . GLU C 3 328 ? 176.803 164.868 196.423 1.00 36.01 328 GLU C CA 1
ATOM 24705 C C . GLU C 3 328 ? 175.431 164.581 195.825 1.00 35.97 328 GLU C C 1
ATOM 24706 O O . GLU C 3 328 ? 174.993 163.427 195.786 1.00 38.49 328 GLU C O 1
ATOM 24718 N N . ARG C 3 329 ? 174.755 165.631 195.355 1.00 37.71 329 ARG C N 1
ATOM 24719 C CA . ARG C 3 329 ? 173.399 165.466 194.841 1.00 35.27 329 ARG C CA 1
ATOM 24720 C C . ARG C 3 329 ? 173.391 164.714 193.515 1.00 36.13 329 ARG C C 1
ATOM 24721 O O . ARG C 3 329 ? 172.506 163.884 193.272 1.00 40.20 329 ARG C O 1
ATOM 24742 N N . LYS C 3 330 ? 174.361 164.991 192.643 1.00 38.28 330 LYS C N 1
ATOM 24743 C CA . LYS C 3 330 ? 174.410 164.313 191.352 1.00 37.45 330 LYS C CA 1
ATOM 24744 C C . LYS C 3 330 ? 174.703 162.827 191.524 1.00 32.97 330 LYS C C 1
ATOM 24745 O O . LYS C 3 330 ? 174.046 161.977 190.909 1.00 36.81 330 LYS C O 1
ATOM 24764 N N . THR C 3 331 ? 175.687 162.496 192.361 1.00 31.73 331 THR C N 1
ATOM 24765 C CA . THR C 3 331 ? 175.989 161.095 192.630 1.00 33.47 331 THR C CA 1
ATOM 24766 C C . THR C 3 331 ? 174.814 160.403 193.306 1.00 27.44 331 THR C C 1
ATOM 24767 O O . THR C 3 331 ? 174.509 159.244 193.006 1.00 33.06 331 THR C O 1
ATOM 24778 N N . CYS C 3 332 ? 174.143 161.097 194.227 1.00 27.00 332 CYS C N 1
ATOM 24779 C CA . CYS C 3 332 ? 172.979 160.511 194.879 1.00 29.88 332 CYS C CA 1
ATOM 24780 C C . CYS C 3 332 ? 171.885 160.196 193.869 1.00 29.07 332 CYS C C 1
ATOM 24781 O O . CYS C 3 332 ? 171.284 159.116 193.911 1.00 33.03 332 CYS C O 1
ATOM 24789 N N . ALA C 3 333 ? 171.610 161.127 192.952 1.00 31.77 333 ALA C N 1
ATOM 24790 C CA . ALA C 3 333 ? 170.586 160.883 191.942 1.00 29.85 333 ALA C CA 1
ATOM 24791 C C . ALA C 3 333 ? 170.978 159.730 191.028 1.00 27.28 333 ALA C C 1
ATOM 24792 O O . ALA C 3 333 ? 170.145 158.877 190.695 1.00 29.71 333 ALA C O 1
ATOM 24799 N N . ALA C 3 334 ? 172.246 159.685 190.614 1.00 30.70 334 ALA C N 1
ATOM 24800 C CA . ALA C 3 334 ? 172.701 158.595 189.759 1.00 26.96 334 ALA C CA 1
ATOM 24801 C C . ALA C 3 334 ? 172.546 157.251 190.457 1.00 29.22 334 ALA C C 1
ATOM 24802 O O . ALA C 3 334 ? 172.115 156.269 189.843 1.00 33.03 334 ALA C O 1
ATOM 24809 N N . GLN C 3 335 ? 172.896 157.186 191.743 1.00 32.16 335 GLN C N 1
ATOM 24810 C CA . GLN C 3 335 ? 172.736 155.945 192.492 1.00 29.87 335 GLN C CA 1
ATOM 24811 C C . GLN C 3 335 ? 171.267 155.567 192.627 1.00 27.13 335 GLN C C 1
ATOM 24812 O O . GLN C 3 335 ? 170.913 154.387 192.526 1.00 36.21 335 GLN C O 1
ATOM 24826 N N . LEU C 3 336 ? 170.399 156.549 192.866 1.00 27.21 336 LEU C N 1
ATOM 24827 C CA . LEU C 3 336 ? 168.981 156.252 193.039 1.00 26.66 336 LEU C CA 1
ATOM 24828 C C . LEU C 3 336 ? 168.368 155.705 191.755 1.00 26.33 336 LEU C C 1
ATOM 24829 O O . LEU C 3 336 ? 167.614 154.726 191.787 1.00 28.55 336 LEU C O 1
ATOM 24845 N N . VAL C 3 337 ? 168.671 156.327 190.613 1.00 30.63 337 VAL C N 1
ATOM 24846 C CA . VAL C 3 337 ? 168.059 155.885 189.362 1.00 30.49 337 VAL C CA 1
ATOM 24847 C C . VAL C 3 337 ? 168.584 154.512 188.962 1.00 33.07 337 VAL C C 1
ATOM 24848 O O . VAL C 3 337 ? 167.840 153.680 188.430 1.00 36.75 337 VAL C O 1
ATOM 24861 N N . SER C 3 338 ? 169.868 154.251 189.207 1.00 34.25 338 SER C N 1
ATOM 24862 C CA . SER C 3 338 ? 170.501 152.993 188.830 1.00 31.37 338 SER C CA 1
ATOM 24863 C C . SER C 3 338 ? 170.382 151.930 189.914 1.00 36.71 338 SER C C 1
ATOM 24864 O O . SER C 3 338 ? 171.211 151.012 189.970 1.00 41.06 338 SER C O 1
ATOM 24872 N N . TYR C 3 339 ? 169.374 152.024 190.769 1.00 34.50 339 TYR C N 1
ATOM 24873 C CA . TYR C 3 339 ? 169.224 151.081 191.870 1.00 33.93 339 TYR C CA 1
ATOM 24874 C C . TYR C 3 339 ? 168.854 149.707 191.327 1.00 36.49 339 TYR C C 1
ATOM 24875 O O . TYR C 3 339 ? 167.808 149.571 190.680 1.00 38.56 339 TYR C O 1
ATOM 24893 N N . PRO C 3 340 ? 169.660 148.672 191.556 1.00 46.34 340 PRO C N 1
ATOM 24894 C CA . PRO C 3 340 ? 169.345 147.359 190.991 1.00 43.44 340 PRO C CA 1
ATOM 24895 C C . PRO C 3 340 ? 168.396 146.559 191.867 1.00 42.35 340 PRO C C 1
ATOM 24896 O O . PRO C 3 340 ? 168.466 146.587 193.098 1.00 45.72 340 PRO C O 1
ATOM 24907 N N . GLY C 3 341 ? 167.501 145.833 191.202 1.00 46.53 341 GLY C N 1
ATOM 24908 C CA . GLY C 3 341 ? 166.590 144.941 191.886 1.00 50.58 341 GLY C CA 1
ATOM 24909 C C . GLY C 3 341 ? 166.452 143.641 191.118 1.00 54.82 341 GLY C C 1
ATOM 24910 O O . GLY C 3 341 ? 166.714 143.573 189.916 1.00 59.93 341 GLY C O 1
ATOM 24914 N N . LYS C 3 342 ? 166.039 142.600 191.841 1.00 53.49 342 LYS C N 1
ATOM 24915 C CA . LYS C 3 342 ? 165.880 141.292 191.213 1.00 57.81 342 LYS C CA 1
ATOM 24916 C C . LYS C 3 342 ? 164.812 141.332 190.127 1.00 62.52 342 LYS C C 1
ATOM 24917 O O . LYS C 3 342 ? 164.983 140.738 189.056 1.00 63.55 342 LYS C O 1
ATOM 24936 N N . ASN C 3 343 ? 163.704 142.027 190.383 1.00 66.52 343 ASN C N 1
ATOM 24937 C CA . ASN C 3 343 ? 162.614 142.152 189.428 1.00 64.03 343 ASN C CA 1
ATOM 24938 C C . ASN C 3 343 ? 162.242 143.619 189.263 1.00 61.60 343 ASN C C 1
ATOM 24939 O O . ASN C 3 343 ? 162.407 144.426 190.182 1.00 63.52 343 ASN C O 1
ATOM 24950 N N . LYS C 3 344 ? 161.732 143.954 188.080 1.00 55.62 344 LYS C N 1
ATOM 24951 C CA . LYS C 3 344 ? 161.421 145.342 187.766 1.00 52.42 344 LYS C CA 1
ATOM 24952 C C . LYS C 3 344 ? 160.347 145.885 188.699 1.00 45.53 344 LYS C C 1
ATOM 24953 O O . LYS C 3 344 ? 159.370 145.203 189.019 1.00 39.15 344 LYS C O 1
ATOM 24972 N N . ILE C 3 345 ? 160.535 147.130 189.125 1.00 47.56 345 ILE C N 1
ATOM 24973 C CA . ILE C 3 345 ? 159.599 147.808 190.019 1.00 39.75 345 ILE C CA 1
ATOM 24974 C C . ILE C 3 345 ? 159.365 149.215 189.488 1.00 36.09 345 ILE C C 1
ATOM 24975 O O . ILE C 3 345 ? 160.152 149.728 188.678 1.00 36.23 345 ILE C O 1
ATOM 24991 N N . PRO C 3 346 ? 158.283 149.866 189.919 1.00 41.29 346 PRO C N 1
ATOM 24992 C CA . PRO C 3 346 ? 158.099 151.280 189.570 1.00 32.70 346 PRO C CA 1
ATOM 24993 C C . PRO C 3 346 ? 159.077 152.161 190.330 1.00 29.52 346 PRO C C 1
ATOM 24994 O O . PRO C 3 346 ? 158.724 152.779 191.338 1.00 31.70 346 PRO C O 1
ATOM 25005 N N . LEU C 3 347 ? 160.315 152.222 189.840 1.00 28.76 347 LEU C N 1
ATOM 25006 C CA . LEU C 3 347 ? 161.397 152.814 190.619 1.00 27.03 347 LEU C CA 1
ATOM 25007 C C . LEU C 3 347 ? 161.149 154.291 190.902 1.00 26.36 347 LEU C C 1
ATOM 25008 O O . LEU C 3 347 ? 161.468 154.779 191.991 1.00 31.44 347 LEU C O 1
ATOM 25024 N N . ASN C 3 348 ? 160.602 155.025 189.932 1.00 27.19 348 ASN C N 1
ATOM 25025 C CA . ASN C 3 348 ? 160.390 156.456 190.126 1.00 27.20 348 ASN C CA 1
ATOM 25026 C C . ASN C 3 348 ? 159.439 156.725 191.285 1.00 26.74 348 ASN C C 1
ATOM 25027 O O . ASN C 3 348 ? 159.687 157.613 192.112 1.00 28.60 348 ASN C O 1
ATOM 25038 N N . TYR C 3 349 ? 158.341 155.969 191.362 1.00 27.50 349 TYR C N 1
ATOM 25039 C CA . TYR C 3 349 ? 157.404 156.136 192.466 1.00 26.63 349 TYR C CA 1
ATOM 25040 C C . TYR C 3 349 ? 158.072 155.839 193.801 1.00 26.69 349 TYR C C 1
ATOM 25041 O O . TYR C 3 349 ? 157.870 156.566 194.781 1.00 29.31 349 TYR C O 1
ATOM 25059 N N . HIS C 3 350 ? 158.871 154.772 193.859 1.00 25.23 350 HIS C N 1
ATOM 25060 C CA . HIS C 3 350 ? 159.558 154.433 195.098 1.00 26.58 350 HIS C CA 1
ATOM 25061 C C . HIS C 3 350 ? 160.519 155.538 195.512 1.00 27.84 350 HIS C C 1
ATOM 25062 O O . HIS C 3 350 ? 160.592 155.896 196.692 1.00 32.48 350 HIS C O 1
ATOM 25076 N N . ILE C 3 351 ? 161.269 156.087 194.555 1.00 27.50 351 ILE C N 1
ATOM 25077 C CA . ILE C 3 351 ? 162.224 157.144 194.874 1.00 24.96 351 ILE C CA 1
ATOM 25078 C C . ILE C 3 351 ? 161.497 158.372 195.401 1.00 23.26 351 ILE C C 1
ATOM 25079 O O . ILE C 3 351 ? 161.911 158.977 196.399 1.00 29.36 351 ILE C O 1
ATOM 25095 N N . VAL C 3 352 ? 160.405 158.760 194.743 1.00 25.61 352 VAL C N 1
ATOM 25096 C CA . VAL C 3 352 ? 159.659 159.933 195.189 1.00 24.83 352 VAL C CA 1
ATOM 25097 C C . VAL C 3 352 ? 159.103 159.705 196.589 1.00 23.88 352 VAL C C 1
ATOM 25098 O O . VAL C 3 352 ? 159.172 160.589 197.454 1.00 24.59 352 VAL C O 1
ATOM 25111 N N . GLU C 3 353 ? 158.547 158.516 196.838 1.00 25.21 353 GLU C N 1
ATOM 25112 C CA . GLU C 3 353 ? 157.979 158.233 198.151 1.00 22.98 353 GLU C CA 1
ATOM 25113 C C . GLU C 3 353 ? 159.053 158.227 199.230 1.00 22.33 353 GLU C C 1
ATOM 25114 O O . GLU C 3 353 ? 158.823 158.711 200.339 1.00 25.53 353 GLU C O 1
ATOM 25126 N N . VAL C 3 354 ? 160.230 157.681 198.928 1.00 24.64 354 VAL C N 1
ATOM 25127 C CA . VAL C 3 354 ? 161.314 157.669 199.907 1.00 25.89 354 VAL C CA 1
ATOM 25128 C C . VAL C 3 354 ? 161.775 159.089 200.212 1.00 23.16 354 VAL C C 1
ATOM 25129 O O . VAL C 3 354 ? 162.018 159.444 201.374 1.00 26.65 354 VAL C O 1
ATOM 25142 N N . ILE C 3 355 ? 161.907 159.923 199.180 1.00 22.99 355 ILE C N 1
ATOM 25143 C CA . ILE C 3 355 ? 162.339 161.300 199.399 1.00 17.07 355 ILE C CA 1
ATOM 25144 C C . ILE C 3 355 ? 161.325 162.046 200.256 1.00 23.12 355 ILE C C 1
ATOM 25145 O O . ILE C 3 355 ? 161.693 162.787 201.175 1.00 24.92 355 ILE C O 1
ATOM 25161 N N . PHE C 3 356 ? 160.033 161.865 199.975 1.00 23.29 356 PHE C N 1
ATOM 25162 C CA . PHE C 3 356 ? 159.024 162.571 200.757 1.00 19.41 356 PHE C CA 1
ATOM 25163 C C . PHE C 3 356 ? 158.875 161.981 202.154 1.00 19.78 356 PHE C C 1
ATOM 25164 O O . PHE C 3 356 ? 158.467 162.688 203.081 1.00 25.23 356 PHE C O 1
ATOM 25181 N N . ALA C 3 357 ? 159.193 160.698 202.326 1.00 23.91 357 ALA C N 1
ATOM 25182 C CA . ALA C 3 357 ? 159.226 160.113 203.660 1.00 21.42 357 ALA C CA 1
ATOM 25183 C C . ALA C 3 357 ? 160.343 160.722 204.491 1.00 22.03 357 ALA C C 1
ATOM 25184 O O . ALA C 3 357 ? 160.158 161.008 205.678 1.00 28.34 357 ALA C O 1
ATOM 25191 N N . GLU C 3 358 ? 161.517 160.910 203.886 1.00 23.35 358 GLU C N 1
ATOM 25192 C CA . GLU C 3 358 ? 162.604 161.579 204.592 1.00 22.24 358 GLU C CA 1
ATOM 25193 C C . GLU C 3 358 ? 162.251 163.030 204.899 1.00 24.90 358 GLU C C 1
ATOM 25194 O O . GLU C 3 358 ? 162.486 163.511 206.012 1.00 34.35 358 GLU C O 1
ATOM 25206 N N . LEU C 3 359 ? 161.678 163.743 203.925 1.00 23.42 359 LEU C N 1
ATOM 25207 C CA . LEU C 3 359 ? 161.350 165.150 204.137 1.00 22.50 359 LEU C CA 1
ATOM 25208 C C . LEU C 3 359 ? 160.317 165.318 205.242 1.00 23.17 359 LEU C C 1
ATOM 25209 O O . LEU C 3 359 ? 160.442 166.211 206.088 1.00 30.79 359 LEU C O 1
ATOM 25225 N N . PHE C 3 360 ? 159.288 164.477 205.251 1.00 20.64 360 PHE C N 1
ATOM 25226 C CA . PHE C 3 360 ? 158.204 164.579 206.216 1.00 23.61 360 PHE C CA 1
ATOM 25227 C C . PHE C 3 360 ? 158.452 163.757 207.473 1.00 26.97 360 PHE C C 1
ATOM 25228 O O . PHE C 3 360 ? 157.558 163.666 208.320 1.00 29.16 360 PHE C O 1
ATOM 25245 N N . GLN C 3 361 ? 159.629 163.153 207.612 1.00 24.61 361 GLN C N 1
ATOM 25246 C CA . GLN C 3 361 ? 159.913 162.337 208.785 1.00 22.88 361 GLN C CA 1
ATOM 25247 C C . GLN C 3 361 ? 159.840 163.178 210.051 1.00 28.17 361 GLN C C 1
ATOM 25248 O O . GLN C 3 361 ? 160.413 164.268 210.123 1.00 32.21 361 GLN C O 1
ATOM 25262 N N . LEU C 3 362 ? 159.139 162.662 211.049 1.00 30.52 362 LEU C N 1
ATOM 25263 C CA . LEU C 3 362 ? 159.096 163.289 212.356 1.00 29.11 362 LEU C CA 1
ATOM 25264 C C . LEU C 3 362 ? 159.986 162.527 213.334 1.00 34.89 362 LEU C C 1
ATOM 25265 O O . LEU C 3 362 ? 160.134 161.307 213.225 1.00 39.99 362 LEU C O 1
ATOM 25281 N N . PRO C 3 363 ? 160.609 163.208 214.304 1.00 34.55 363 PRO C N 1
ATOM 25282 C CA . PRO C 3 363 ? 160.559 164.652 214.583 1.00 31.17 363 PRO C CA 1
ATOM 25283 C C . PRO C 3 363 ? 161.243 165.506 213.517 1.00 30.77 363 PRO C C 1
ATOM 25284 O O . PRO C 3 363 ? 160.757 166.586 213.203 1.00 30.18 363 PRO C O 1
ATOM 25295 N N . ALA C 3 364 ? 162.355 165.061 212.940 1.00 27.09 364 ALA C N 1
ATOM 25296 C CA . ALA C 3 364 ? 163.112 165.864 211.994 1.00 29.36 364 ALA C CA 1
ATOM 25297 C C . ALA C 3 364 ? 163.592 165.001 210.837 1.00 27.75 364 ALA C C 1
ATOM 25298 O O . ALA C 3 364 ? 163.765 163.787 210.996 1.00 29.06 364 ALA C O 1
ATOM 25305 N N . PRO C 3 365 ? 163.822 165.599 209.664 1.00 28.23 365 PRO C N 1
ATOM 25306 C CA . PRO C 3 365 ? 164.360 164.822 208.549 1.00 26.41 365 PRO C CA 1
ATOM 25307 C C . PRO C 3 365 ? 165.778 164.369 208.839 1.00 25.43 365 PRO C C 1
ATOM 25308 O O . PRO C 3 365 ? 166.492 164.993 209.642 1.00 34.04 365 PRO C O 1
ATOM 25319 N N . PRO C 3 366 ? 166.232 163.282 208.212 1.00 25.59 366 PRO C N 1
ATOM 25320 C CA . PRO C 3 366 ? 167.629 162.866 208.406 1.00 25.65 366 PRO C CA 1
ATOM 25321 C C . PRO C 3 366 ? 168.640 163.929 208.014 1.00 28.39 366 PRO C C 1
ATOM 25322 O O . PRO C 3 366 ? 169.697 164.026 208.649 1.00 29.18 366 PRO C O 1
ATOM 25333 N N . HIS C 3 367 ? 168.355 164.723 206.985 1.00 30.69 367 HIS C N 1
ATOM 25334 C CA . HIS C 3 367 ? 169.279 165.729 206.477 1.00 24.86 367 HIS C CA 1
ATOM 25335 C C . HIS C 3 367 ? 168.558 167.066 206.365 1.00 27.46 367 HIS C C 1
ATOM 25336 O O . HIS C 3 367 ? 167.369 167.186 206.672 1.00 32.51 367 HIS C O 1
ATOM 25350 N N . ILE C 3 368 ? 169.294 168.084 205.916 1.00 30.75 368 ILE C N 1
ATOM 25351 C CA . ILE C 3 368 ? 168.726 169.418 205.774 1.00 24.25 368 ILE C CA 1
ATOM 25352 C C . ILE C 3 368 ? 167.639 169.408 204.704 1.00 27.39 368 ILE C C 1
ATOM 25353 O O . ILE C 3 368 ? 167.691 168.643 203.732 1.00 38.69 368 ILE C O 1
ATOM 25369 N N . ASP C 3 369 ? 166.639 170.273 204.884 1.00 22.46 369 ASP C N 1
ATOM 25370 C CA . ASP C 3 369 ? 165.448 170.228 204.039 1.00 20.91 369 ASP C CA 1
ATOM 25371 C C . ASP C 3 369 ? 165.753 170.606 202.593 1.00 21.15 369 ASP C C 1
ATOM 25372 O O . ASP C 3 369 ? 165.207 170.001 201.664 1.00 27.06 369 ASP C O 1
ATOM 25381 N N . VAL C 3 370 ? 166.602 171.614 202.377 1.00 24.17 370 VAL C N 1
ATOM 25382 C CA . VAL C 3 370 ? 166.887 172.073 201.019 1.00 20.31 370 VAL C CA 1
ATOM 25383 C C . VAL C 3 370 ? 167.600 171.005 200.198 1.00 24.32 370 VAL C C 1
ATOM 25384 O O . VAL C 3 370 ? 167.521 171.013 198.957 1.00 26.69 370 VAL C O 1
ATOM 25397 N N . MET C 3 371 ? 168.304 170.088 200.861 1.00 24.23 371 MET C N 1
ATOM 25398 C CA . MET C 3 371 ? 168.952 168.995 200.151 1.00 23.10 371 MET C CA 1
ATOM 25399 C C . MET C 3 371 ? 167.933 168.171 199.378 1.00 26.33 371 MET C C 1
ATOM 25400 O O . MET C 3 371 ? 168.198 167.743 198.252 1.00 30.73 371 MET C O 1
ATOM 25414 N N . TYR C 3 372 ? 166.756 167.948 199.964 1.00 22.41 372 TYR C N 1
ATOM 25415 C CA . TYR C 3 372 ? 165.736 167.149 199.292 1.00 19.51 372 TYR C CA 1
ATOM 25416 C C . TYR C 3 372 ? 165.179 167.866 198.069 1.00 20.01 372 TYR C C 1
ATOM 25417 O O . TYR C 3 372 ? 164.937 167.237 197.034 1.00 28.29 372 TYR C O 1
ATOM 25435 N N . THR C 3 373 ? 164.969 169.180 198.165 1.00 23.14 373 THR C N 1
ATOM 25436 C CA . THR C 3 373 ? 164.520 169.943 197.005 1.00 23.78 373 THR C CA 1
ATOM 25437 C C . THR C 3 373 ? 165.536 169.851 195.873 1.00 21.36 373 THR C C 1
ATOM 25438 O O . THR C 3 373 ? 165.182 169.595 194.713 1.00 23.10 373 THR C O 1
ATOM 25449 N N . THR C 3 374 ? 166.815 170.046 196.198 1.00 21.96 374 THR C N 1
ATOM 25450 C CA . THR C 3 374 ? 167.843 169.985 195.166 1.00 24.83 374 THR C CA 1
ATOM 25451 C C . THR C 3 374 ? 167.946 168.584 194.573 1.00 25.23 374 THR C C 1
ATOM 25452 O O . THR C 3 374 ? 168.138 168.425 193.361 1.00 24.92 374 THR C O 1
ATOM 25463 N N . LEU C 3 375 ? 167.820 167.553 195.411 1.00 26.66 375 LEU C N 1
ATOM 25464 C CA . LEU C 3 375 ? 167.883 166.182 194.919 1.00 23.90 375 LEU C CA 1
ATOM 25465 C C . LEU C 3 375 ? 166.713 165.870 193.995 1.00 26.23 375 LEU C C 1
ATOM 25466 O O . LEU C 3 375 ? 166.885 165.190 192.979 1.00 31.30 375 LEU C O 1
ATOM 25482 N N . LEU C 3 376 ? 165.514 166.343 194.334 1.00 22.13 376 LEU C N 1
ATOM 25483 C CA . LEU C 3 376 ? 164.372 166.136 193.451 1.00 23.52 376 LEU C CA 1
ATOM 25484 C C . LEU C 3 376 ? 164.577 166.844 192.118 1.00 22.99 376 LEU C C 1
ATOM 25485 O O . LEU C 3 376 ? 164.224 166.307 191.062 1.00 31.71 376 LEU C O 1
ATOM 25501 N N . ILE C 3 377 ? 165.143 168.053 192.143 1.00 24.51 377 ILE C N 1
ATOM 25502 C CA . ILE C 3 377 ? 165.429 168.743 190.886 1.00 22.72 377 ILE C CA 1
ATOM 25503 C C . ILE C 3 377 ? 166.430 167.943 190.057 1.00 24.07 377 ILE C C 1
ATOM 25504 O O . ILE C 3 377 ? 166.279 167.802 188.837 1.00 27.71 377 ILE C O 1
ATOM 25520 N N . GLU C 3 378 ? 167.468 167.409 190.704 1.00 29.31 378 GLU C N 1
ATOM 25521 C CA . GLU C 3 378 ? 168.456 166.609 189.985 1.00 28.78 378 GLU C CA 1
ATOM 25522 C C . GLU C 3 378 ? 167.824 165.359 189.385 1.00 27.67 378 GLU C C 1
ATOM 25523 O O . GLU C 3 378 ? 168.148 164.968 188.258 1.00 26.64 378 GLU C O 1
ATOM 25535 N N . LEU C 3 379 ? 166.933 164.709 190.133 1.00 29.37 379 LEU C N 1
ATOM 25536 C CA . LEU C 3 379 ? 166.261 163.520 189.620 1.00 24.32 379 LEU C CA 1
ATOM 25537 C C . LEU C 3 379 ? 165.378 163.860 188.428 1.00 29.86 379 LEU C C 1
ATOM 25538 O O . LEU C 3 379 ? 165.336 163.114 187.443 1.00 33.19 379 LEU C O 1
ATOM 25554 N N . CYS C 3 380 ? 164.660 164.982 188.499 1.00 31.95 380 CYS C N 1
ATOM 25555 C CA . CYS C 3 380 ? 163.853 165.412 187.362 1.00 30.67 380 CYS C CA 1
ATOM 25556 C C . CYS C 3 380 ? 164.728 165.684 186.146 1.00 31.26 380 CYS C C 1
ATOM 25557 O O . CYS C 3 380 ? 164.350 165.363 185.015 1.00 31.79 380 CYS C O 1
ATOM 25565 N N . LYS C 3 381 ? 165.899 166.284 186.360 1.00 32.74 381 LYS C N 1
ATOM 25566 C CA . LYS C 3 381 ? 166.807 166.544 185.247 1.00 30.18 381 LYS C CA 1
ATOM 25567 C C . LYS C 3 381 ? 167.346 165.248 184.654 1.00 32.06 381 LYS C C 1
ATOM 25568 O O . LYS C 3 381 ? 167.552 165.154 183.439 1.00 38.08 381 LYS C O 1
ATOM 25587 N N . LEU C 3 382 ? 167.597 164.244 185.495 1.00 35.67 382 LEU C N 1
ATOM 25588 C CA . LEU C 3 382 ? 168.173 162.992 185.014 1.00 32.21 382 LEU C CA 1
ATOM 25589 C C . LEU C 3 382 ? 167.151 162.122 184.292 1.00 37.05 382 LEU C C 1
ATOM 25590 O O . LEU C 3 382 ? 167.523 161.356 183.396 1.00 37.52 382 LEU C O 1
ATOM 25606 N N . GLN C 3 383 ? 165.875 162.217 184.658 1.00 39.09 383 GLN C N 1
ATOM 25607 C CA . GLN C 3 383 ? 164.810 161.415 184.053 1.00 32.57 383 GLN C CA 1
ATOM 25608 C C . GLN C 3 383 ? 163.666 162.325 183.625 1.00 33.49 383 GLN C C 1
ATOM 25609 O O . GLN C 3 383 ? 162.546 162.222 184.131 1.00 35.58 383 GLN C O 1
ATOM 25623 N N . PRO C 3 384 ? 163.913 163.225 182.671 1.00 35.03 384 PRO C N 1
ATOM 25624 C CA . PRO C 3 384 ? 162.871 164.190 182.285 1.00 35.67 384 PRO C CA 1
ATOM 25625 C C . PRO C 3 384 ? 161.638 163.550 181.678 1.00 34.86 384 PRO C C 1
ATOM 25626 O O . PRO C 3 384 ? 160.571 164.177 181.675 1.00 35.91 384 PRO C O 1
ATOM 25637 N N . GLY C 3 385 ? 161.745 162.327 181.158 1.00 35.97 385 GLY C N 1
ATOM 25638 C CA . GLY C 3 385 ? 160.604 161.711 180.504 1.00 37.54 385 GLY C CA 1
ATOM 25639 C C . GLY C 3 385 ? 159.479 161.363 181.461 1.00 40.15 385 GLY C C 1
ATOM 25640 O O . GLY C 3 385 ? 158.302 161.544 181.137 1.00 39.91 385 GLY C O 1
ATOM 25644 N N . SER C 3 386 ? 159.818 160.859 182.644 1.00 38.29 386 SER C N 1
ATOM 25645 C CA . SER C 3 386 ? 158.832 160.278 183.548 1.00 38.19 386 SER C CA 1
ATOM 25646 C C . SER C 3 386 ? 158.818 160.903 184.933 1.00 37.47 386 SER C C 1
ATOM 25647 O O . SER C 3 386 ? 157.743 161.073 185.511 1.00 36.86 386 SER C O 1
ATOM 25655 N N . LEU C 3 387 ? 159.980 161.241 185.488 1.00 34.91 387 LEU C N 1
ATOM 25656 C CA . LEU C 3 387 ? 160.023 161.680 186.880 1.00 32.39 387 LEU C CA 1
ATOM 25657 C C . LEU C 3 387 ? 159.223 162.951 187.135 1.00 30.18 387 LEU C C 1
ATOM 25658 O O . LEU C 3 387 ? 158.523 163.005 188.160 1.00 31.26 387 LEU C O 1
ATOM 25674 N N . PRO C 3 388 ? 159.291 163.994 186.301 1.00 31.61 388 PRO C N 1
ATOM 25675 C CA . PRO C 3 388 ? 158.472 165.188 186.574 1.00 30.93 388 PRO C CA 1
ATOM 25676 C C . PRO C 3 388 ? 156.982 164.899 186.659 1.00 32.14 388 PRO C C 1
ATOM 25677 O O . PRO C 3 388 ? 156.284 165.500 187.484 1.00 35.77 388 PRO C O 1
ATOM 25688 N N . GLN C 3 389 ? 156.472 163.989 185.828 1.00 31.48 389 GLN C N 1
ATOM 25689 C CA . GLN C 3 389 ? 155.047 163.676 185.866 1.00 32.55 389 GLN C CA 1
ATOM 25690 C C . GLN C 3 389 ? 154.683 162.942 187.150 1.00 29.95 389 GLN C C 1
ATOM 25691 O O . GLN C 3 389 ? 153.631 163.202 187.748 1.00 35.01 389 GLN C O 1
ATOM 25705 N N . VAL C 3 390 ? 155.547 162.027 187.593 1.00 29.72 390 VAL C N 1
ATOM 25706 C CA . VAL C 3 390 ? 155.330 161.355 188.869 1.00 27.26 390 VAL C CA 1
ATOM 25707 C C . VAL C 3 390 ? 155.361 162.366 190.005 1.00 30.27 390 VAL C C 1
ATOM 25708 O O . VAL C 3 390 ? 154.581 162.277 190.958 1.00 32.85 390 VAL C O 1
ATOM 25721 N N . LEU C 3 391 ? 156.267 163.342 189.923 1.00 28.03 391 LEU C N 1
ATOM 25722 C CA . LEU C 3 391 ? 156.347 164.368 190.956 1.00 24.26 391 LEU C CA 1
ATOM 25723 C C . LEU C 3 391 ? 155.085 165.219 190.987 1.00 25.08 391 LEU C C 1
ATOM 25724 O O . LEU C 3 391 ? 154.593 165.571 192.063 1.00 31.37 391 LEU C O 1
ATOM 25740 N N . ALA C 3 392 ? 154.549 165.566 189.816 1.00 25.67 392 ALA C N 1
ATOM 25741 C CA . ALA C 3 392 ? 153.304 166.328 189.773 1.00 25.55 392 ALA C CA 1
ATOM 25742 C C . ALA C 3 392 ? 152.145 165.522 190.347 1.00 26.64 392 ALA C C 1
ATOM 25743 O O . ALA C 3 392 ? 151.297 166.061 191.071 1.00 27.33 392 ALA C O 1
ATOM 25750 N N . GLN C 3 393 ? 152.087 164.227 190.031 1.00 31.82 393 GLN C N 1
ATOM 25751 C CA . GLN C 3 393 ? 151.051 163.374 190.605 1.00 28.90 393 GLN C CA 1
ATOM 25752 C C . GLN C 3 393 ? 151.179 163.299 192.121 1.00 30.57 393 GLN C C 1
ATOM 25753 O O . GLN C 3 393 ? 150.177 163.358 192.843 1.00 30.93 393 GLN C O 1
ATOM 25767 N N . ALA C 3 394 ? 152.409 163.162 192.621 1.00 30.84 394 ALA C N 1
ATOM 25768 C CA . ALA C 3 394 ? 152.631 163.126 194.062 1.00 26.24 394 ALA C CA 1
ATOM 25769 C C . ALA C 3 394 ? 152.226 164.441 194.715 1.00 27.79 394 ALA C C 1
ATOM 25770 O O . ALA C 3 394 ? 151.651 164.447 195.807 1.00 31.74 394 ALA C O 1
ATOM 25777 N N . THR C 3 395 ? 152.533 165.567 194.069 1.00 27.19 395 THR C N 1
ATOM 25778 C CA . THR C 3 395 ? 152.132 166.863 194.605 1.00 23.09 395 THR C CA 1
ATOM 25779 C C . THR C 3 395 ? 150.617 166.978 194.680 1.00 25.26 395 THR C C 1
ATOM 25780 O O . THR C 3 395 ? 150.070 167.461 195.680 1.00 28.62 395 THR C O 1
ATOM 25791 N N . GLU C 3 396 ? 149.918 166.536 193.633 1.00 28.40 396 GLU C N 1
ATOM 25792 C CA . GLU C 3 396 ? 148.460 166.573 193.657 1.00 25.37 396 GLU C CA 1
ATOM 25793 C C . GLU C 3 396 ? 147.907 165.678 194.760 1.00 25.69 396 GLU C C 1
ATOM 25794 O O . GLU C 3 396 ? 146.957 166.053 195.458 1.00 29.66 396 GLU C O 1
ATOM 25806 N N . MET C 3 397 ? 148.489 164.489 194.929 1.00 30.55 397 MET C N 1
ATOM 25807 C CA . MET C 3 397 ? 148.034 163.585 195.981 1.00 27.66 397 MET C CA 1
ATOM 25808 C C . MET C 3 397 ? 148.257 164.190 197.361 1.00 26.83 397 MET C C 1
ATOM 25809 O O . MET C 3 397 ? 147.389 164.097 198.236 1.00 31.04 397 MET C O 1
ATOM 25823 N N . LEU C 3 398 ? 149.418 164.808 197.576 1.00 25.29 398 LEU C N 1
ATOM 25824 C CA . LEU C 3 398 ? 149.683 165.459 198.853 1.00 22.80 398 LEU C CA 1
ATOM 25825 C C . LEU C 3 398 ? 148.693 166.584 199.106 1.00 22.65 398 LEU C C 1
ATOM 25826 O O . LEU C 3 398 ? 148.191 166.739 200.224 1.00 26.01 398 LEU C O 1
ATOM 25842 N N . TYR C 3 399 ? 148.400 167.383 198.079 1.00 22.83 399 TYR C N 1
ATOM 25843 C CA . TYR C 3 399 ? 147.434 168.460 198.249 1.00 23.31 399 TYR C CA 1
ATOM 25844 C C . TYR C 3 399 ? 146.061 167.913 198.615 1.00 26.44 399 TYR C C 1
ATOM 25845 O O . TYR C 3 399 ? 145.381 168.460 199.490 1.00 35.95 399 TYR C O 1
ATOM 25863 N N . MET C 3 400 ? 145.629 166.841 197.951 1.00 28.74 400 MET C N 1
ATOM 25864 C CA . MET C 3 400 ? 144.298 166.308 198.214 1.00 31.33 400 MET C CA 1
ATOM 25865 C C . MET C 3 400 ? 144.182 165.686 199.599 1.00 31.44 400 MET C C 1
ATOM 25866 O O . MET C 3 400 ? 143.062 165.478 200.075 1.00 35.95 400 MET C O 1
ATOM 25880 N N . ARG C 3 401 ? 145.303 165.394 200.256 1.00 29.79 401 ARG C N 1
ATOM 25881 C CA . ARG C 3 401 ? 145.318 164.781 201.581 1.00 26.79 401 ARG C CA 1
ATOM 25882 C C . ARG C 3 401 ? 145.809 165.758 202.647 1.00 28.50 401 ARG C C 1
ATOM 25883 O O . ARG C 3 401 ? 146.439 165.362 203.627 1.00 31.33 401 ARG C O 1
ATOM 25904 N N . LEU C 3 402 ? 145.522 167.046 202.470 1.00 27.39 402 LEU C N 1
ATOM 25905 C CA . LEU C 3 402 ? 145.966 168.067 203.408 1.00 26.76 402 LEU C CA 1
ATOM 25906 C C . LEU C 3 402 ? 145.034 168.236 204.600 1.00 29.75 402 LEU C C 1
ATOM 25907 O O . LEU C 3 402 ? 145.403 168.920 205.559 1.00 37.14 402 LEU C O 1
ATOM 25923 N N . ASP C 3 403 ? 143.847 167.629 204.572 1.00 29.12 403 ASP C N 1
ATOM 25924 C CA . ASP C 3 403 ? 142.883 167.844 205.647 1.00 32.87 403 ASP C CA 1
ATOM 25925 C C . ASP C 3 403 ? 143.417 167.348 206.985 1.00 35.77 403 ASP C C 1
ATOM 25926 O O . ASP C 3 403 ? 143.222 168.000 208.017 1.00 39.98 403 ASP C O 1
ATOM 25935 N N . THR C 3 404 ? 144.083 166.194 206.992 1.00 32.86 404 THR C N 1
ATOM 25936 C CA . THR C 3 404 ? 144.592 165.592 208.217 1.00 27.72 404 THR C CA 1
ATOM 25937 C C . THR C 3 404 ? 146.109 165.657 208.320 1.00 27.58 404 THR C C 1
ATOM 25938 O O . THR C 3 404 ? 146.680 165.077 209.248 1.00 39.19 404 THR C O 1
ATOM 25949 N N . MET C 3 405 ? 146.776 166.350 207.402 1.00 25.08 405 MET C N 1
ATOM 25950 C CA . MET C 3 405 ? 148.227 166.443 207.448 1.00 23.07 405 MET C CA 1
ATOM 25951 C C . MET C 3 405 ? 148.680 167.202 208.692 1.00 33.49 405 MET C C 1
ATOM 25952 O O . MET C 3 405 ? 148.014 168.127 209.163 1.00 35.19 405 MET C O 1
ATOM 25966 N N . ASN C 3 406 ? 149.830 166.797 209.222 1.00 37.88 406 ASN C N 1
ATOM 25967 C CA . ASN C 3 406 ? 150.388 167.437 210.406 1.00 28.06 406 ASN C CA 1
ATOM 25968 C C . ASN C 3 406 ? 150.984 168.794 210.052 1.00 29.76 406 ASN C C 1
ATOM 25969 O O . ASN C 3 406 ? 151.587 168.967 208.990 1.00 31.30 406 ASN C O 1
ATOM 25980 N N . THR C 3 407 ? 150.832 169.756 210.967 1.00 29.01 407 THR C N 1
ATOM 25981 C CA . THR C 3 407 ? 151.216 171.135 210.674 1.00 29.45 407 THR C CA 1
ATOM 25982 C C . THR C 3 407 ? 152.703 171.250 210.357 1.00 27.54 407 THR C C 1
ATOM 25983 O O . THR C 3 407 ? 153.096 172.017 209.472 1.00 28.83 407 THR C O 1
ATOM 25994 N N . THR C 3 408 ? 153.549 170.516 211.080 1.00 26.68 408 THR C N 1
ATOM 25995 C CA . THR C 3 408 ? 154.975 170.515 210.765 1.00 27.33 408 THR C CA 1
ATOM 25996 C C . THR C 3 408 ? 155.209 170.034 209.339 1.00 27.31 408 THR C C 1
ATOM 25997 O O . THR C 3 408 ? 155.951 170.656 208.563 1.00 31.73 408 THR C O 1
ATOM 26008 N N . CYS C 3 409 ? 154.568 168.924 208.974 1.00 29.28 409 CYS C N 1
ATOM 26009 C CA . CYS C 3 409 ? 154.698 168.406 207.621 1.00 22.23 409 CYS C CA 1
ATOM 26010 C C . CYS C 3 409 ? 154.066 169.344 206.605 1.00 22.29 409 CYS C C 1
ATOM 26011 O O . CYS C 3 409 ? 154.560 169.451 205.483 1.00 24.63 409 CYS C O 1
ATOM 26019 N N . VAL C 3 410 ? 152.985 170.034 206.975 1.00 23.80 410 VAL C N 1
ATOM 26020 C CA . VAL C 3 410 ? 152.392 171.014 206.067 1.00 20.20 410 VAL C CA 1
ATOM 26021 C C . VAL C 3 410 ? 153.374 172.146 205.794 1.00 21.12 410 VAL C C 1
ATOM 26022 O O . VAL C 3 410 ? 153.482 172.631 204.664 1.00 25.24 410 VAL C O 1
ATOM 26035 N N . ASP C 3 411 ? 154.093 172.598 206.824 1.00 19.94 411 ASP C N 1
ATOM 26036 C CA . ASP C 3 411 ? 155.086 173.649 206.625 1.00 16.65 411 ASP C CA 1
ATOM 26037 C C . ASP C 3 411 ? 156.229 173.172 205.739 1.00 19.11 411 ASP C C 1
ATOM 26038 O O . ASP C 3 411 ? 156.692 173.910 204.859 1.00 23.91 411 ASP C O 1
ATOM 26047 N N . ARG C 3 412 ? 156.709 171.947 205.962 1.00 24.35 412 ARG C N 1
ATOM 26048 C CA . ARG C 3 412 ? 157.755 171.412 205.093 1.00 20.83 412 ARG C CA 1
ATOM 26049 C C . ARG C 3 412 ? 157.256 171.288 203.658 1.00 21.12 412 ARG C C 1
ATOM 26050 O O . ARG C 3 412 ? 157.993 171.570 202.706 1.00 24.21 412 ARG C O 1
ATOM 26071 N N . PHE C 3 413 ? 156.004 170.865 203.491 1.00 18.17 413 PHE C N 1
ATOM 26072 C CA . PHE C 3 413 ? 155.401 170.766 202.169 1.00 14.92 413 PHE C CA 1
ATOM 26073 C C . PHE C 3 413 ? 155.342 172.131 201.497 1.00 19.32 413 PHE C C 1
ATOM 26074 O O . PHE C 3 413 ? 155.689 172.272 200.321 1.00 24.80 413 PHE C O 1
ATOM 26091 N N . ILE C 3 414 ? 154.917 173.155 202.240 1.00 19.15 414 ILE C N 1
ATOM 26092 C CA . ILE C 3 414 ? 154.837 174.504 201.688 1.00 17.81 414 ILE C CA 1
ATOM 26093 C C . ILE C 3 414 ? 156.214 174.974 201.243 1.00 21.33 414 ILE C C 1
ATOM 26094 O O . ILE C 3 414 ? 156.385 175.508 200.140 1.00 24.60 414 ILE C O 1
ATOM 26110 N N . ASN C 3 415 ? 157.218 174.788 202.101 1.00 22.09 415 ASN C N 1
ATOM 26111 C CA . ASN C 3 415 ? 158.555 175.268 201.772 1.00 19.91 415 ASN C CA 1
ATOM 26112 C C . ASN C 3 415 ? 159.100 174.558 200.541 1.00 18.38 415 ASN C C 1
ATOM 26113 O O . ASN C 3 415 ? 159.598 175.202 199.608 1.00 30.08 415 ASN C O 1
ATOM 26124 N N . TRP C 3 416 ? 159.000 173.226 200.510 1.00 21.53 416 TRP C N 1
ATOM 26125 C CA . TRP C 3 416 ? 159.501 172.498 199.351 1.00 16.77 416 TRP C CA 1
ATOM 26126 C C . TRP C 3 416 ? 158.758 172.903 198.088 1.00 18.63 416 TRP C C 1
ATOM 26127 O O . TRP C 3 416 ? 159.375 173.091 197.038 1.00 20.94 416 TRP C O 1
ATOM 26148 N N . PHE C 3 417 ? 157.430 173.012 198.157 1.00 16.93 417 PHE C N 1
ATOM 26149 C CA . PHE C 3 417 ? 156.656 173.296 196.957 1.00 14.14 417 PHE C CA 1
ATOM 26150 C C . PHE C 3 417 ? 156.971 174.682 196.413 1.00 20.69 417 PHE C C 1
ATOM 26151 O O . PHE C 3 417 ? 157.118 174.856 195.199 1.00 26.51 417 PHE C O 1
ATOM 26168 N N . SER C 3 418 ? 157.080 175.683 197.291 1.00 22.26 418 SER C N 1
ATOM 26169 C CA . SER C 3 418 ? 157.421 177.021 196.821 1.00 18.86 418 SER C CA 1
ATOM 26170 C C . SER C 3 418 ? 158.824 177.052 196.227 1.00 20.92 418 SER C C 1
ATOM 26171 O O . SER C 3 418 ? 159.041 177.647 195.163 1.00 26.23 418 SER C O 1
ATOM 26179 N N . HIS C 3 419 ? 159.791 176.403 196.882 1.00 17.50 419 HIS C N 1
ATOM 26180 C CA . HIS C 3 419 ? 161.147 176.400 196.343 1.00 19.19 419 HIS C CA 1
ATOM 26181 C C . HIS C 3 419 ? 161.210 175.662 195.011 1.00 24.96 419 HIS C C 1
ATOM 26182 O O . HIS C 3 419 ? 161.969 176.045 194.115 1.00 31.41 419 HIS C O 1
ATOM 26196 N N . HIS C 3 420 ? 160.431 174.588 194.870 1.00 24.89 420 HIS C N 1
ATOM 26197 C CA . HIS C 3 420 ? 160.396 173.844 193.618 1.00 18.39 420 HIS C CA 1
ATOM 26198 C C . HIS C 3 420 ? 159.774 174.674 192.504 1.00 21.11 420 HIS C C 1
ATOM 26199 O O . HIS C 3 420 ? 160.299 174.719 191.386 1.00 27.80 420 HIS C O 1
ATOM 26213 N N . LEU C 3 421 ? 158.657 175.346 192.790 1.00 21.28 421 LEU C N 1
ATOM 26214 C CA . LEU C 3 421 ? 158.046 176.216 191.793 1.00 19.07 421 LEU C CA 1
ATOM 26215 C C . LEU C 3 421 ? 159.004 177.322 191.378 1.00 19.36 421 LEU C C 1
ATOM 26216 O O . LEU C 3 421 ? 159.039 177.716 190.208 1.00 23.39 421 LEU C O 1
ATOM 26232 N N . SER C 3 422 ? 159.791 177.835 192.325 1.00 24.33 422 SER C N 1
ATOM 26233 C CA . SER C 3 422 ? 160.780 178.851 191.986 1.00 22.90 422 SER C CA 1
ATOM 26234 C C . SER C 3 422 ? 161.774 178.349 190.946 1.00 21.50 422 SER C C 1
ATOM 26235 O O . SER C 3 422 ? 162.342 179.149 190.195 1.00 21.82 422 SER C O 1
ATOM 26243 N N . ASN C 3 423 ? 162.003 177.041 190.887 1.00 25.60 423 ASN C N 1
ATOM 26244 C CA . ASN C 3 423 ? 162.958 176.453 189.957 1.00 24.10 423 ASN C CA 1
ATOM 26245 C C . ASN C 3 423 ? 162.319 176.000 188.651 1.00 25.15 423 ASN C C 1
ATOM 26246 O O . ASN C 3 423 ? 163.038 175.560 187.750 1.00 22.92 423 ASN C O 1
ATOM 26257 N N . PHE C 3 424 ? 160.999 176.095 188.525 1.00 26.15 424 PHE C N 1
ATOM 26258 C CA . PHE C 3 424 ? 160.278 175.673 187.331 1.00 20.75 424 PHE C CA 1
ATOM 26259 C C . PHE C 3 424 ? 159.372 176.791 186.838 1.00 25.46 424 PHE C C 1
ATOM 26260 O O . PHE C 3 424 ? 158.235 176.561 186.419 1.00 26.54 424 PHE C O 1
ATOM 26277 N N . GLN C 3 425 ? 159.869 178.026 186.898 1.00 31.90 425 GLN C N 1
ATOM 26278 C CA . GLN C 3 425 ? 159.180 179.193 186.348 1.00 27.50 425 GLN C CA 1
ATOM 26279 C C . GLN C 3 425 ? 157.807 179.399 186.978 1.00 27.35 425 GLN C C 1
ATOM 26280 O O . GLN C 3 425 ? 156.916 179.985 186.362 1.00 36.78 425 GLN C O 1
ATOM 26294 N N . PHE C 3 426 ? 157.626 178.926 188.210 1.00 23.21 426 PHE C N 1
ATOM 26295 C CA . PHE C 3 426 ? 156.376 179.109 188.944 1.00 24.22 426 PHE C CA 1
ATOM 26296 C C . PHE C 3 426 ? 155.178 178.597 188.152 1.00 24.60 426 PHE C C 1
ATOM 26297 O O . PHE C 3 426 ? 154.085 179.161 188.224 1.00 24.62 426 PHE C O 1
ATOM 26314 N N . ARG C 3 427 ? 155.370 177.518 187.400 1.00 26.17 427 ARG C N 1
ATOM 26315 C CA . ARG C 3 427 ? 154.320 176.960 186.560 1.00 25.33 427 ARG C CA 1
ATOM 26316 C C . ARG C 3 427 ? 153.609 175.849 187.320 1.00 24.64 427 ARG C C 1
ATOM 26317 O O . ARG C 3 427 ? 154.244 174.886 187.760 1.00 31.38 427 ARG C O 1
ATOM 26338 N N . TRP C 3 428 ? 152.295 175.985 187.475 1.00 22.36 428 TRP C N 1
ATOM 26339 C CA . TRP C 3 428 ? 151.494 174.963 188.126 1.00 22.90 428 TRP C CA 1
ATOM 26340 C C . TRP C 3 428 ? 150.069 175.041 187.602 1.00 23.74 428 TRP C C 1
ATOM 26341 O O . TRP C 3 428 ? 149.615 176.093 187.149 1.00 31.96 428 TRP C O 1
ATOM 26362 N N . SER C 3 429 ? 149.367 173.910 187.672 1.00 25.57 429 SER C N 1
ATOM 26363 C CA . SER C 3 429 ? 147.972 173.825 187.244 1.00 28.98 429 SER C CA 1
ATOM 26364 C C . SER C 3 429 ? 147.078 174.208 188.419 1.00 31.40 429 SER C C 1
ATOM 26365 O O . SER C 3 429 ? 146.469 173.369 189.086 1.00 36.37 429 SER C O 1
ATOM 26373 N N . TRP C 3 430 ? 147.000 175.516 188.669 1.00 33.12 430 TRP C N 1
ATOM 26374 C CA . TRP C 3 430 ? 146.230 176.012 189.805 1.00 34.98 430 TRP C CA 1
ATOM 26375 C C . TRP C 3 430 ? 144.749 175.693 189.666 1.00 41.88 430 TRP C C 1
ATOM 26376 O O . TRP C 3 430 ? 144.047 175.556 190.675 1.00 42.57 430 TRP C O 1
ATOM 26397 N N . GLU C 3 431 ? 144.258 175.560 188.434 1.00 44.43 431 GLU C N 1
ATOM 26398 C CA . GLU C 3 431 ? 142.835 175.310 188.226 1.00 42.54 431 GLU C CA 1
ATOM 26399 C C . GLU C 3 431 ? 142.402 174.016 188.901 1.00 42.92 431 GLU C C 1
ATOM 26400 O O . GLU C 3 431 ? 141.288 173.926 189.432 1.00 49.15 431 GLU C O 1
ATOM 26412 N N . ASP C 3 432 ? 143.276 173.008 188.907 1.00 43.68 432 ASP C N 1
ATOM 26413 C CA . ASP C 3 432 ? 142.950 171.738 189.543 1.00 40.17 432 ASP C CA 1
ATOM 26414 C C . ASP C 3 432 ? 142.643 171.897 191.025 1.00 39.16 432 ASP C C 1
ATOM 26415 O O . ASP C 3 432 ? 141.974 171.034 191.602 1.00 41.69 432 ASP C O 1
ATOM 26424 N N . TRP C 3 433 ? 143.110 172.977 191.653 1.00 40.34 433 TRP C N 1
ATOM 26425 C CA . TRP C 3 433 ? 142.869 173.230 193.066 1.00 36.31 433 TRP C CA 1
ATOM 26426 C C . TRP C 3 433 ? 141.753 174.245 193.287 1.00 38.41 433 TRP C C 1
ATOM 26427 O O . TRP C 3 433 ? 141.644 174.811 194.380 1.00 41.03 433 TRP C O 1
ATOM 26448 N N . SER C 3 434 ? 140.903 174.461 192.281 1.00 44.15 434 SER C N 1
ATOM 26449 C CA . SER C 3 434 ? 139.865 175.478 192.387 1.00 44.96 434 SER C CA 1
ATOM 26450 C C . SER C 3 434 ? 138.930 175.236 193.563 1.00 42.03 434 SER C C 1
ATOM 26451 O O . SER C 3 434 ? 138.298 176.184 194.040 1.00 48.87 434 SER C O 1
ATOM 26459 N N . ASP C 3 435 ? 138.824 173.995 194.045 1.00 41.48 435 ASP C N 1
ATOM 26460 C CA . ASP C 3 435 ? 137.961 173.733 195.193 1.00 49.92 435 ASP C CA 1
ATOM 26461 C C . ASP C 3 435 ? 138.363 174.582 196.392 1.00 52.21 435 ASP C C 1
ATOM 26462 O O . ASP C 3 435 ? 137.500 174.999 197.174 1.00 51.15 435 ASP C O 1
ATOM 26471 N N . CYS C 3 436 ? 139.657 174.878 196.534 1.00 48.28 436 CYS C N 1
ATOM 26472 C CA . CYS C 3 436 ? 140.111 175.683 197.661 1.00 42.40 436 CYS C CA 1
ATOM 26473 C C . CYS C 3 436 ? 139.448 177.051 197.689 1.00 42.92 436 CYS C C 1
ATOM 26474 O O . CYS C 3 436 ? 139.404 177.684 198.749 1.00 48.02 436 CYS C O 1
ATOM 26482 N N . LEU C 3 437 ? 138.932 177.521 196.552 1.00 43.70 437 LEU C N 1
ATOM 26483 C CA . LEU C 3 437 ? 138.302 178.835 196.520 1.00 43.59 437 LEU C CA 1
ATOM 26484 C C . LEU C 3 437 ? 136.946 178.829 197.210 1.00 47.19 437 LEU C C 1
ATOM 26485 O O . LEU C 3 437 ? 136.492 179.877 197.683 1.00 48.96 437 LEU C O 1
ATOM 26501 N N . SER C 3 438 ? 136.288 177.675 197.284 1.00 47.86 438 SER C N 1
ATOM 26502 C CA . SER C 3 438 ? 134.945 177.595 197.842 1.00 52.00 438 SER C CA 1
ATOM 26503 C C . SER C 3 438 ? 134.930 177.231 199.321 1.00 56.46 438 SER C C 1
ATOM 26504 O O . SER C 3 438 ? 133.846 177.119 199.903 1.00 55.10 438 SER C O 1
ATOM 26512 N N . GLN C 3 439 ? 136.091 177.052 199.940 1.00 54.83 439 GLN C N 1
ATOM 26513 C CA . GLN C 3 439 ? 136.184 176.600 201.318 1.00 49.37 439 GLN C CA 1
ATOM 26514 C C . GLN C 3 439 ? 136.416 177.776 202.260 1.00 57.83 439 GLN C C 1
ATOM 26515 O O . GLN C 3 439 ? 136.740 178.891 201.845 1.00 60.94 439 GLN C O 1
ATOM 26529 N N . ASP C 3 440 ? 136.242 177.508 203.548 1.00 59.26 440 ASP C N 1
ATOM 26530 C CA . ASP C 3 440 ? 136.536 178.507 204.562 1.00 54.41 440 ASP C CA 1
ATOM 26531 C C . ASP C 3 440 ? 138.015 178.885 204.488 1.00 53.27 440 ASP C C 1
ATOM 26532 O O . ASP C 3 440 ? 138.869 178.007 204.319 1.00 56.64 440 ASP C O 1
ATOM 26541 N N . PRO C 3 441 ? 138.358 180.172 204.597 1.00 51.34 441 PRO C N 1
ATOM 26542 C CA . PRO C 3 441 ? 139.771 180.555 204.439 1.00 52.36 441 PRO C CA 1
ATOM 26543 C C . PRO C 3 441 ? 140.711 179.875 205.418 1.00 50.61 441 PRO C C 1
ATOM 26544 O O . PRO C 3 441 ? 141.902 179.737 205.117 1.00 50.75 441 PRO C O 1
ATOM 26555 N N . GLU C 3 442 ? 140.223 179.455 206.583 1.00 51.32 442 GLU C N 1
ATOM 26556 C CA . GLU C 3 442 ? 141.070 178.796 207.569 1.00 53.37 442 GLU C CA 1
ATOM 26557 C C . GLU C 3 442 ? 141.249 177.308 207.298 1.00 50.04 442 GLU C C 1
ATOM 26558 O O . GLU C 3 442 ? 141.999 176.650 208.027 1.00 45.32 442 GLU C O 1
ATOM 26570 N N . SER C 3 443 ? 140.593 176.764 206.277 1.00 49.69 443 SER C N 1
ATOM 26571 C CA . SER C 3 443 ? 140.716 175.352 205.976 1.00 44.25 443 SER C CA 1
ATOM 26572 C C . SER C 3 443 ? 142.132 175.036 205.499 1.00 42.65 443 SER C C 1
ATOM 26573 O O . SER C 3 443 ? 142.831 175.907 204.980 1.00 43.79 443 SER C O 1
ATOM 26581 N N . PRO C 3 444 ? 142.578 173.789 205.668 1.00 43.43 444 PRO C N 1
ATOM 26582 C CA . PRO C 3 444 ? 143.962 173.459 205.290 1.00 36.62 444 PRO C CA 1
ATOM 26583 C C . PRO C 3 444 ? 144.287 173.738 203.833 1.00 36.27 444 PRO C C 1
ATOM 26584 O O . PRO C 3 444 ? 145.424 174.111 203.530 1.00 35.81 444 PRO C O 1
ATOM 26595 N N . LYS C 3 445 ? 143.325 173.574 202.915 1.00 34.09 445 LYS C N 1
ATOM 26596 C CA . LYS C 3 445 ? 143.640 173.739 201.496 1.00 35.77 445 LYS C CA 1
ATOM 26597 C C . LYS C 3 445 ? 143.811 175.204 201.118 1.00 35.74 445 LYS C C 1
ATOM 26598 O O . LYS C 3 445 ? 144.863 175.567 200.561 1.00 34.06 445 LYS C O 1
ATOM 26617 N N . PRO C 3 446 ? 142.831 176.085 201.344 1.00 40.48 446 PRO C N 1
ATOM 26618 C CA . PRO C 3 446 ? 143.070 177.511 201.069 1.00 34.64 446 PRO C CA 1
ATOM 26619 C C . PRO C 3 446 ? 144.222 178.086 201.870 1.00 34.55 446 PRO C C 1
ATOM 26620 O O . PRO C 3 446 ? 144.960 178.937 201.362 1.00 41.65 446 PRO C O 1
ATOM 26631 N N . LYS C 3 447 ? 144.399 177.642 203.116 1.00 30.66 447 LYS C N 1
ATOM 26632 C CA . LYS C 3 447 ? 145.527 178.110 203.912 1.00 31.87 447 LYS C CA 1
ATOM 26633 C C . LYS C 3 447 ? 146.851 177.690 203.286 1.00 29.27 447 LYS C C 1
ATOM 26634 O O . LYS C 3 447 ? 147.799 178.482 203.225 1.00 31.85 447 LYS C O 1
ATOM 26653 N N . PHE C 3 448 ? 146.933 176.446 202.812 1.00 27.94 448 PHE C N 1
ATOM 26654 C CA . PHE C 3 448 ? 148.135 175.985 202.129 1.00 26.70 448 PHE C CA 1
ATOM 26655 C C . PHE C 3 448 ? 148.393 176.801 200.872 1.00 27.45 448 PHE C C 1
ATOM 26656 O O . PHE C 3 448 ? 149.537 177.171 200.587 1.00 28.37 448 PHE C O 1
ATOM 26673 N N . VAL C 3 449 ? 147.340 177.089 200.105 1.00 31.34 449 VAL C N 1
ATOM 26674 C CA . VAL C 3 449 ? 147.510 177.869 198.881 1.00 27.96 449 VAL C CA 1
ATOM 26675 C C . VAL C 3 449 ? 148.022 179.266 199.208 1.00 28.18 449 VAL C C 1
ATOM 26676 O O . VAL C 3 449 ? 148.938 179.779 198.552 1.00 27.56 449 VAL C O 1
ATOM 26689 N N . ARG C 3 450 ? 147.443 179.902 200.229 1.00 29.58 450 ARG C N 1
ATOM 26690 C CA . ARG C 3 450 ? 147.894 181.231 200.629 1.00 26.49 450 ARG C CA 1
ATOM 26691 C C . ARG C 3 450 ? 149.351 181.211 201.071 1.00 28.22 450 ARG C C 1
ATOM 26692 O O . ARG C 3 450 ? 150.133 182.090 200.693 1.00 32.67 450 ARG C O 1
ATOM 26713 N N . GLU C 3 451 ? 149.732 180.224 201.883 1.00 28.78 451 GLU C N 1
ATOM 26714 C CA . GLU C 3 451 ? 151.109 180.157 202.357 1.00 26.74 451 GLU C CA 1
ATOM 26715 C C . GLU C 3 451 ? 152.076 179.919 201.205 1.00 26.07 451 GLU C C 1
ATOM 26716 O O . GLU C 3 451 ? 153.163 180.508 201.164 1.00 29.55 451 GLU C O 1
ATOM 26728 N N . VAL C 3 452 ? 151.700 179.057 200.261 1.00 26.38 452 VAL C N 1
ATOM 26729 C CA . VAL C 3 452 ? 152.556 178.799 199.109 1.00 24.25 452 VAL C CA 1
ATOM 26730 C C . VAL C 3 452 ? 152.724 180.063 198.281 1.00 27.90 452 VAL C C 1
ATOM 26731 O O . VAL C 3 452 ? 153.826 180.374 197.819 1.00 29.43 452 VAL C O 1
ATOM 26744 N N . LEU C 3 453 ? 151.638 180.807 198.068 1.00 29.24 453 LEU C N 1
ATOM 26745 C CA . LEU C 3 453 ? 151.743 182.039 197.293 1.00 25.39 453 LEU C CA 1
ATOM 26746 C C . LEU C 3 453 ? 152.597 183.074 198.015 1.00 31.06 453 LEU C C 1
ATOM 26747 O O . LEU C 3 453 ? 153.383 183.787 197.380 1.00 32.56 453 LEU C O 1
ATOM 26763 N N . GLU C 3 454 ? 152.467 183.168 199.339 1.00 30.97 454 GLU C N 1
ATOM 26764 C CA . GLU C 3 454 ? 153.322 184.076 200.098 1.00 25.16 454 GLU C CA 1
ATOM 26765 C C . GLU C 3 454 ? 154.790 183.697 199.957 1.00 24.39 454 GLU C C 1
ATOM 26766 O O . GLU C 3 454 ? 155.647 184.563 199.744 1.00 27.51 454 GLU C O 1
ATOM 26778 N N . LYS C 3 455 ? 155.100 182.405 200.073 1.00 27.91 455 LYS C N 1
ATOM 26779 C CA . LYS C 3 455 ? 156.487 181.967 199.956 1.00 24.29 455 LYS C CA 1
ATOM 26780 C C . LYS C 3 455 ? 157.018 182.187 198.546 1.00 26.57 455 LYS C C 1
ATOM 26781 O O . LYS C 3 455 ? 158.197 182.511 198.365 1.00 25.12 455 LYS C O 1
ATOM 26800 N N . CYS C 3 456 ? 156.170 181.995 197.534 1.00 27.46 456 CYS C N 1
ATOM 26801 C CA . CYS C 3 456 ? 156.569 182.285 196.162 1.00 26.21 456 CYS C CA 1
ATOM 26802 C C . CYS C 3 456 ? 156.874 183.765 195.986 1.00 30.44 456 CYS C C 1
ATOM 26803 O O . CYS C 3 456 ? 157.861 184.132 195.338 1.00 33.75 456 CYS C O 1
ATOM 26811 N N . MET C 3 457 ? 156.035 184.631 196.560 1.00 29.73 457 MET C N 1
ATOM 26812 C CA . MET C 3 457 ? 156.302 186.064 196.510 1.00 29.00 457 MET C CA 1
ATOM 26813 C C . MET C 3 457 ? 157.594 186.405 197.235 1.00 30.81 457 MET C C 1
ATOM 26814 O O . MET C 3 457 ? 158.284 187.361 196.872 1.00 33.62 457 MET C O 1
ATOM 26828 N N . ARG C 3 458 ? 157.931 185.640 198.273 1.00 34.86 458 ARG C N 1
ATOM 26829 C CA . ARG C 3 458 ? 159.187 185.871 198.976 1.00 30.01 458 ARG C CA 1
ATOM 26830 C C . ARG C 3 458 ? 160.388 185.628 198.070 1.00 30.76 458 ARG C C 1
ATOM 26831 O O . ARG C 3 458 ? 161.448 186.231 198.269 1.00 28.59 458 ARG C O 1
ATOM 26852 N N . LEU C 3 459 ? 160.246 184.752 197.076 1.00 29.42 459 LEU C N 1
ATOM 26853 C CA . LEU C 3 459 ? 161.304 184.470 196.114 1.00 27.83 459 LEU C CA 1
ATOM 26854 C C . LEU C 3 459 ? 161.183 185.297 194.841 1.00 32.57 459 LEU C C 1
ATOM 26855 O O . LEU C 3 459 ? 162.017 185.151 193.942 1.00 34.83 459 LEU C O 1
ATOM 26871 N N . SER C 3 460 ? 160.179 186.159 194.748 1.00 36.30 460 SER C N 1
ATOM 26872 C CA . SER C 3 460 ? 159.923 186.978 193.568 1.00 33.27 460 SER C CA 1
ATOM 26873 C C . SER C 3 460 ? 159.300 188.284 194.052 1.00 35.64 460 SER C C 1
ATOM 26874 O O . SER C 3 460 ? 159.475 188.671 195.211 1.00 42.65 460 SER C O 1
ATOM 26882 N N . TYR C 3 461 ? 158.611 188.989 193.163 1.00 36.97 461 TYR C N 1
ATOM 26883 C CA . TYR C 3 461 ? 157.890 190.198 193.532 1.00 34.54 461 TYR C CA 1
ATOM 26884 C C . TYR C 3 461 ? 156.386 189.951 193.488 1.00 36.37 461 TYR C C 1
ATOM 26885 O O . TYR C 3 461 ? 155.908 188.927 192.996 1.00 32.84 461 TYR C O 1
ATOM 26903 N N . HIS C 3 462 ? 155.644 190.920 194.027 1.00 39.51 462 HIS C N 1
ATOM 26904 C CA . HIS C 3 462 ? 154.200 190.771 194.184 1.00 42.33 462 HIS C CA 1
ATOM 26905 C C . HIS C 3 462 ? 153.499 190.625 192.837 1.00 46.02 462 HIS C C 1
ATOM 26906 O O . HIS C 3 462 ? 152.571 189.817 192.693 1.00 42.31 462 HIS C O 1
ATOM 26920 N N . GLN C 3 463 ? 153.925 191.402 191.839 1.00 47.68 463 GLN C N 1
ATOM 26921 C CA . GLN C 3 463 ? 153.234 191.399 190.554 1.00 46.14 463 GLN C CA 1
ATOM 26922 C C . GLN C 3 463 ? 153.381 190.060 189.841 1.00 44.18 463 GLN C C 1
ATOM 26923 O O . GLN C 3 463 ? 152.435 189.587 189.204 1.00 45.45 463 GLN C O 1
ATOM 26937 N N . ARG C 3 464 ? 154.558 189.439 189.924 1.00 45.09 464 ARG C N 1
ATOM 26938 C CA . ARG C 3 464 ? 154.749 188.136 189.296 1.00 38.14 464 ARG C CA 1
ATOM 26939 C C . ARG C 3 464 ? 153.787 187.108 189.879 1.00 36.76 464 ARG C C 1
ATOM 26940 O O . ARG C 3 464 ? 153.156 186.337 189.144 1.00 42.36 464 ARG C O 1
ATOM 26961 N N . ILE C 3 465 ? 153.657 187.089 191.206 1.00 37.19 465 ILE C N 1
ATOM 26962 C CA . ILE C 3 465 ? 152.746 186.146 191.845 1.00 41.05 465 ILE C CA 1
ATOM 26963 C C . ILE C 3 465 ? 151.308 186.453 191.457 1.00 39.81 465 ILE C C 1
ATOM 26964 O O . ILE C 3 465 ? 150.504 185.541 191.238 1.00 43.91 465 ILE C O 1
ATOM 26980 N N . LEU C 3 466 ? 150.955 187.736 191.371 1.00 44.08 466 LEU C N 1
ATOM 26981 C CA . LEU C 3 466 ? 149.615 188.088 190.911 1.00 47.24 466 LEU C CA 1
ATOM 26982 C C . LEU C 3 466 ? 149.373 187.579 189.496 1.00 45.78 466 LEU C C 1
ATOM 26983 O O . LEU C 3 466 ? 148.259 187.166 189.156 1.00 45.71 466 LEU C O 1
ATOM 26999 N N . ASP C 3 467 ? 150.407 187.608 188.655 1.00 45.86 467 ASP C N 1
ATOM 27000 C CA . ASP C 3 467 ? 150.241 187.221 187.259 1.00 43.01 467 ASP C CA 1
ATOM 27001 C C . ASP C 3 467 ? 150.110 185.710 187.099 1.00 42.53 467 ASP C C 1
ATOM 27002 O O . ASP C 3 467 ? 149.267 185.237 186.329 1.00 46.30 467 ASP C O 1
ATOM 27011 N N . ILE C 3 468 ? 150.932 184.933 187.811 1.00 44.43 468 ILE C N 1
ATOM 27012 C CA . ILE C 3 468 ? 151.034 183.507 187.502 1.00 38.50 468 ILE C CA 1
ATOM 27013 C C . ILE C 3 468 ? 149.719 182.786 187.785 1.00 38.64 468 ILE C C 1
ATOM 27014 O O . ILE C 3 468 ? 149.343 181.858 187.061 1.00 45.15 468 ILE C O 1
ATOM 27030 N N . VAL C 3 469 ? 149.008 183.178 188.837 1.00 37.06 469 VAL C N 1
ATOM 27031 C CA . VAL C 3 469 ? 147.798 182.464 189.243 1.00 39.42 469 VAL C CA 1
ATOM 27032 C C . VAL C 3 469 ? 146.605 182.933 188.416 1.00 42.12 469 VAL C C 1
ATOM 27033 O O . VAL C 3 469 ? 146.656 184.014 187.813 1.00 42.82 469 VAL C O 1
ATOM 27046 N N . PRO C 3 470 ? 145.522 182.161 188.353 1.00 44.80 470 PRO C N 1
ATOM 27047 C CA . PRO C 3 470 ? 144.315 182.623 187.657 1.00 46.59 470 PRO C CA 1
ATOM 27048 C C . PRO C 3 470 ? 143.670 183.784 188.392 1.00 48.62 470 PRO C C 1
ATOM 27049 O O . PRO C 3 470 ? 143.875 183.953 189.603 1.00 52.19 470 PRO C O 1
ATOM 27060 N N . PRO C 3 471 ? 142.885 184.611 187.697 1.00 55.31 471 PRO C N 1
ATOM 27061 C CA . PRO C 3 471 ? 142.187 185.703 188.396 1.00 55.65 471 PRO C CA 1
ATOM 27062 C C . PRO C 3 471 ? 141.268 185.225 189.507 1.00 53.85 471 PRO C C 1
ATOM 27063 O O . PRO C 3 471 ? 141.120 185.923 190.518 1.00 51.74 471 PRO C O 1
ATOM 27074 N N . THR C 3 472 ? 140.642 184.055 189.357 1.00 53.64 472 THR C N 1
ATOM 27075 C CA . THR C 3 472 ? 139.752 183.557 190.400 1.00 55.89 472 THR C CA 1
ATOM 27076 C C . THR C 3 472 ? 140.494 183.266 191.696 1.00 52.96 472 THR C C 1
ATOM 27077 O O . THR C 3 472 ? 139.859 183.150 192.750 1.00 47.98 472 THR C O 1
ATOM 27088 N N . PHE C 3 473 ? 141.818 183.146 191.643 1.00 52.47 473 PHE C N 1
ATOM 27089 C CA . PHE C 3 473 ? 142.642 182.941 192.825 1.00 46.47 473 PHE C CA 1
ATOM 27090 C C . PHE C 3 473 ? 143.140 184.246 193.430 1.00 45.75 473 PHE C C 1
ATOM 27091 O O . PHE C 3 473 ? 143.900 184.209 194.402 1.00 48.75 473 PHE C O 1
ATOM 27108 N N . SER C 3 474 ? 142.731 185.395 192.884 1.00 53.24 474 SER C N 1
ATOM 27109 C CA . SER C 3 474 ? 143.294 186.668 193.323 1.00 50.84 474 SER C CA 1
ATOM 27110 C C . SER C 3 474 ? 143.079 186.904 194.811 1.00 48.70 474 SER C C 1
ATOM 27111 O O . SER C 3 474 ? 143.927 187.516 195.469 1.00 48.94 474 SER C O 1
ATOM 27119 N N . ALA C 3 475 ? 141.958 186.434 195.360 1.00 49.04 475 ALA C N 1
ATOM 27120 C CA . ALA C 3 475 ? 141.689 186.636 196.778 1.00 48.66 475 ALA C CA 1
ATOM 27121 C C . ALA C 3 475 ? 142.717 185.950 197.666 1.00 48.80 475 ALA C C 1
ATOM 27122 O O . ALA C 3 475 ? 142.909 186.370 198.811 1.00 47.10 475 ALA C O 1
ATOM 27129 N N . LEU C 3 476 ? 143.380 184.909 197.170 1.00 46.87 476 LEU C N 1
ATOM 27130 C CA . LEU C 3 476 ? 144.353 184.158 197.949 1.00 45.70 476 LEU C CA 1
ATOM 27131 C C . LEU C 3 476 ? 145.779 184.657 197.754 1.00 43.83 476 LEU C C 1
ATOM 27132 O O . LEU C 3 476 ? 146.707 184.067 198.315 1.00 36.37 476 LEU C O 1
ATOM 27148 N N . CYS C 3 477 ? 145.977 185.717 196.979 1.00 42.88 477 CYS C N 1
ATOM 27149 C CA . CYS C 3 477 ? 147.318 186.211 196.720 1.00 45.09 477 CYS C CA 1
ATOM 27150 C C . CYS C 3 477 ? 147.814 187.074 197.880 1.00 44.58 477 CYS C C 1
ATOM 27151 O O . CYS C 3 477 ? 147.014 187.651 198.621 1.00 45.07 477 CYS C O 1
ATOM 27159 N N . PRO C 3 478 ? 149.129 187.172 198.060 1.00 41.61 478 PRO C N 1
ATOM 27160 C CA . PRO C 3 478 ? 149.660 187.971 199.168 1.00 40.47 478 PRO C CA 1
ATOM 27161 C C . PRO C 3 478 ? 149.423 189.458 198.961 1.00 43.13 478 PRO C C 1
ATOM 27162 O O . PRO C 3 478 ? 149.356 189.953 197.834 1.00 50.66 478 PRO C O 1
ATOM 27173 N N . ALA C 3 479 ? 149.296 190.171 200.076 1.00 46.63 479 ALA C N 1
ATOM 27174 C CA . ALA C 3 479 ? 149.145 191.616 200.030 1.00 43.42 479 ALA C CA 1
ATOM 27175 C C . ALA C 3 479 ? 150.480 192.279 199.704 1.00 46.71 479 ALA C C 1
ATOM 27176 O O . ALA C 3 479 ? 151.556 191.715 199.920 1.00 44.44 479 ALA C O 1
ATOM 27183 N N . ASN C 3 480 ? 150.398 193.495 199.177 1.00 45.94 480 ASN C N 1
ATOM 27184 C CA . ASN C 3 480 ? 151.602 194.224 198.803 1.00 47.30 480 ASN C CA 1
ATOM 27185 C C . ASN C 3 480 ? 152.449 194.500 200.044 1.00 44.63 480 ASN C C 1
ATOM 27186 O O . ASN C 3 480 ? 151.929 195.028 201.036 1.00 40.00 480 ASN C O 1
ATOM 27197 N N . PRO C 3 481 ? 153.746 194.170 200.033 1.00 41.94 481 PRO C N 1
ATOM 27198 C CA . PRO C 3 481 ? 154.589 194.411 201.226 1.00 43.12 481 PRO C CA 1
ATOM 27199 C C . PRO C 3 481 ? 154.991 195.873 201.376 1.00 44.06 481 PRO C C 1
ATOM 27200 O O . PRO C 3 481 ? 156.146 196.270 201.193 1.00 43.92 481 PRO C O 1
ATOM 27211 N N . THR C 3 482 ? 154.017 196.708 201.728 1.00 46.64 482 THR C N 1
ATOM 27212 C CA . THR C 3 482 ? 154.221 198.141 201.876 1.00 45.20 482 THR C CA 1
ATOM 27213 C C . THR C 3 482 ? 154.164 198.526 203.347 1.00 47.25 482 THR C C 1
ATOM 27214 O O . THR C 3 482 ? 153.364 197.981 204.113 1.00 49.15 482 THR C O 1
ATOM 27225 N N . CYS C 3 483 ? 155.019 199.469 203.733 1.00 47.04 483 CYS C N 1
ATOM 27226 C CA . CYS C 3 483 ? 155.051 199.953 205.103 1.00 43.88 483 CYS C CA 1
ATOM 27227 C C . CYS C 3 483 ? 153.797 200.763 205.421 1.00 43.14 483 CYS C C 1
ATOM 27228 O O . CYS C 3 483 ? 153.139 201.319 204.539 1.00 49.76 483 CYS C O 1
ATOM 27236 N N . ILE C 3 484 ? 153.469 200.819 206.708 1.00 41.68 484 ILE C N 1
ATOM 27237 C CA . ILE C 3 484 ? 152.359 201.620 207.212 1.00 45.89 484 ILE C CA 1
ATOM 27238 C C . ILE C 3 484 ? 152.928 202.613 208.214 1.00 49.16 484 ILE C C 1
ATOM 27239 O O . ILE C 3 484 ? 153.567 202.213 209.196 1.00 53.94 484 ILE C O 1
ATOM 27255 N N . TYR C 3 485 ? 152.694 203.900 207.973 1.00 52.42 485 TYR C N 1
ATOM 27256 C CA . TYR C 3 485 ? 153.182 204.963 208.838 1.00 54.18 485 TYR C CA 1
ATOM 27257 C C . TYR C 3 485 ? 152.006 205.673 209.490 1.00 56.70 485 TYR C C 1
ATOM 27258 O O . TYR C 3 485 ? 150.999 205.958 208.835 1.00 51.68 485 TYR C O 1
ATOM 27276 N N . LYS C 3 486 ? 152.136 205.946 210.787 1.00 60.16 486 LYS C N 1
ATOM 27277 C CA . LYS C 3 486 ? 151.078 206.599 211.545 1.00 62.75 486 LYS C CA 1
ATOM 27278 C C . LYS C 3 486 ? 151.075 208.114 211.388 1.00 70.17 486 LYS C C 1
ATOM 27279 O O . LYS C 3 486 ? 150.086 208.753 211.759 1.00 73.68 486 LYS C O 1
ATOM 27298 N N . TYR C 3 487 ? 152.140 208.700 210.848 1.00 68.80 487 TYR C N 1
ATOM 27299 C CA . TYR C 3 487 ? 152.301 210.148 210.766 1.00 68.80 487 TYR C CA 1
ATOM 27300 C C . TYR C 3 487 ? 152.659 210.565 209.346 1.00 73.81 487 TYR C C 1
ATOM 27301 O O . TYR C 3 487 ? 153.582 211.347 209.112 1.00 70.68 487 TYR C O 1
ATOM 27319 N N . GLY C 3 488 ? 151.921 210.036 208.372 1.00 77.75 488 GLY C N 1
ATOM 27320 C CA . GLY C 3 488 ? 152.151 210.365 206.979 1.00 80.45 488 GLY C CA 1
ATOM 27321 C C . GLY C 3 488 ? 151.029 211.168 206.353 1.00 92.01 488 GLY C C 1
ATOM 27322 O O . GLY C 3 488 ? 151.275 212.023 205.496 1.00 82.36 488 GLY C O 1
ATOM 27326 N N . ASP C 3 489 ? 149.795 210.906 206.770 1.00 98.75 489 ASP C N 1
ATOM 27327 C CA . ASP C 3 489 ? 148.630 211.565 206.201 1.00 98.47 489 ASP C CA 1
ATOM 27328 C C . ASP C 3 489 ? 148.376 212.908 206.882 1.00 98.76 489 ASP C C 1
ATOM 27329 O O . ASP C 3 489 ? 148.963 213.237 207.915 1.00 97.12 489 ASP C O 1
ATOM 27338 N N . GLU C 3 490 ? 147.482 213.694 206.276 1.00 100.97 490 GLU C N 1
ATOM 27339 C CA . GLU C 3 490 ? 147.099 214.980 206.848 1.00 102.74 490 GLU C CA 1
ATOM 27340 C C . GLU C 3 490 ? 146.139 214.825 208.021 1.00 103.68 490 GLU C C 1
ATOM 27341 O O . GLU C 3 490 ? 146.183 215.627 208.961 1.00 97.61 490 GLU C O 1
ATOM 27353 N N . SER C 3 491 ? 145.269 213.814 207.986 1.00 106.15 491 SER C N 1
ATOM 27354 C CA . SER C 3 491 ? 144.266 213.638 209.030 1.00 104.92 491 SER C CA 1
ATOM 27355 C C . SER C 3 491 ? 144.869 213.256 210.376 1.00 102.16 491 SER C C 1
ATOM 27356 O O . SER C 3 491 ? 144.155 213.288 211.383 1.00 98.12 491 SER C O 1
ATOM 27364 N N . SER C 3 492 ? 146.151 212.902 210.419 1.00 97.83 492 SER C N 1
ATOM 27365 C CA . SER C 3 492 ? 146.802 212.477 211.652 1.00 95.24 492 SER C CA 1
ATOM 27366 C C . SER C 3 492 ? 147.239 213.645 212.528 1.00 93.35 492 SER C C 1
ATOM 27367 O O . SER C 3 492 ? 147.888 213.416 213.554 1.00 91.70 492 SER C O 1
ATOM 27375 N N . ASN C 3 493 ? 146.894 214.881 212.159 1.00 92.40 493 ASN C N 1
ATOM 27376 C CA . ASN C 3 493 ? 147.353 216.037 212.922 1.00 92.89 493 ASN C CA 1
ATOM 27377 C C . ASN C 3 493 ? 146.965 215.937 214.391 1.00 94.51 493 ASN C C 1
ATOM 27378 O O . ASN C 3 493 ? 147.696 216.425 215.260 1.00 85.04 493 ASN C O 1
ATOM 27389 N N . SER C 3 494 ? 145.826 215.314 214.690 1.00 98.92 494 SER C N 1
ATOM 27390 C CA . SER C 3 494 ? 145.363 215.194 216.066 1.00 97.29 494 SER C CA 1
ATOM 27391 C C . SER C 3 494 ? 146.040 214.062 216.830 1.00 96.65 494 SER C C 1
ATOM 27392 O O . SER C 3 494 ? 145.907 214.003 218.057 1.00 93.19 494 SER C O 1
ATOM 27400 N N . LEU C 3 495 ? 146.754 213.171 216.150 1.00 92.06 495 LEU C N 1
ATOM 27401 C CA . LEU C 3 495 ? 147.385 212.058 216.842 1.00 87.26 495 LEU C CA 1
ATOM 27402 C C . LEU C 3 495 ? 148.479 212.573 217.777 1.00 87.65 495 LEU C C 1
ATOM 27403 O O . LEU C 3 495 ? 149.267 213.442 217.389 1.00 81.45 495 LEU C O 1
ATOM 27419 N N . PRO C 3 496 ? 148.558 212.062 219.007 1.00 91.45 496 PRO C N 1
ATOM 27420 C CA . PRO C 3 496 ? 149.620 212.509 219.915 1.00 87.59 496 PRO C CA 1
ATOM 27421 C C . PRO C 3 496 ? 151.001 212.250 219.331 1.00 81.63 496 PRO C C 1
ATOM 27422 O O . PRO C 3 496 ? 151.236 211.240 218.666 1.00 81.98 496 PRO C O 1
ATOM 27433 N N . GLY C 3 497 ? 151.917 213.180 219.587 1.00 71.23 497 GLY C N 1
ATOM 27434 C CA . GLY C 3 497 ? 153.279 213.050 219.114 1.00 71.46 497 GLY C CA 1
ATOM 27435 C C . GLY C 3 497 ? 153.479 213.360 217.650 1.00 75.16 497 GLY C C 1
ATOM 27436 O O . GLY C 3 497 ? 154.580 213.143 217.134 1.00 75.10 497 GLY C O 1
ATOM 27440 N N . HIS C 3 498 ? 152.452 213.863 216.962 1.00 77.92 498 HIS C N 1
ATOM 27441 C CA . HIS C 3 498 ? 152.582 214.142 215.536 1.00 76.74 498 HIS C CA 1
ATOM 27442 C C . HIS C 3 498 ? 153.667 215.180 215.279 1.00 75.03 498 HIS C C 1
ATOM 27443 O O . HIS C 3 498 ? 154.506 215.014 214.385 1.00 75.77 498 HIS C O 1
ATOM 27457 N N . SER C 3 499 ? 153.673 216.259 216.064 1.00 74.73 499 SER C N 1
ATOM 27458 C CA . SER C 3 499 ? 154.723 217.262 215.926 1.00 77.70 499 SER C CA 1
ATOM 27459 C C . SER C 3 499 ? 156.084 216.679 216.280 1.00 75.10 499 SER C C 1
ATOM 27460 O O . SER C 3 499 ? 157.082 216.945 215.598 1.00 73.55 499 SER C O 1
ATOM 27468 N N . VAL C 3 500 ? 156.145 215.879 217.345 1.00 77.31 500 VAL C N 1
ATOM 27469 C CA . VAL C 3 500 ? 157.405 215.243 217.712 1.00 75.77 500 VAL C CA 1
ATOM 27470 C C . VAL C 3 500 ? 157.826 214.252 216.638 1.00 72.90 500 VAL C C 1
ATOM 27471 O O . VAL C 3 500 ? 159.017 214.094 216.355 1.00 70.79 500 VAL C O 1
ATOM 27484 N N . ALA C 3 501 ? 156.859 213.567 216.024 1.00 72.57 501 ALA C N 1
ATOM 27485 C CA . ALA C 3 501 ? 157.185 212.660 214.929 1.00 69.90 501 ALA C CA 1
ATOM 27486 C C . ALA C 3 501 ? 157.789 213.415 213.752 1.00 69.86 501 ALA C C 1
ATOM 27487 O O . ALA C 3 501 ? 158.766 212.960 213.147 1.00 68.18 501 ALA C O 1
ATOM 27494 N N . LEU C 3 502 ? 157.217 214.572 213.407 1.00 74.26 502 LEU C N 1
ATOM 27495 C CA . LEU C 3 502 ? 157.776 215.377 212.324 1.00 72.22 502 LEU C CA 1
ATOM 27496 C C . LEU C 3 502 ? 159.179 215.860 212.666 1.00 73.67 502 LEU C C 1
ATOM 27497 O O . LEU C 3 502 ? 160.081 215.838 211.817 1.00 73.76 502 LEU C O 1
ATOM 27513 N N . CYS C 3 503 ? 159.382 216.307 213.907 1.00 73.01 503 CYS C N 1
ATOM 27514 C CA . CYS C 3 503 ? 160.713 216.736 214.323 1.00 70.91 503 CYS C CA 1
ATOM 27515 C C . CYS C 3 503 ? 161.708 215.587 214.235 1.00 69.75 503 CYS C C 1
ATOM 27516 O O . CYS C 3 503 ? 162.849 215.776 213.801 1.00 71.95 503 CYS C O 1
ATOM 27524 N N . LEU C 3 504 ? 161.292 214.386 214.644 1.00 72.75 504 LEU C N 1
ATOM 27525 C CA . LEU C 3 504 ? 162.167 213.223 214.552 1.00 71.97 504 LEU C CA 1
ATOM 27526 C C . LEU C 3 504 ? 162.493 212.892 213.103 1.00 69.63 504 LEU C C 1
ATOM 27527 O O . LEU C 3 504 ? 163.627 212.520 212.784 1.00 64.73 504 LEU C O 1
ATOM 27543 N N . ALA C 3 505 ? 161.503 212.990 212.215 1.00 69.97 505 ALA C N 1
ATOM 27544 C CA . ALA C 3 505 ? 161.759 212.739 210.802 1.00 68.44 505 ALA C CA 1
ATOM 27545 C C . ALA C 3 505 ? 162.781 213.725 210.254 1.00 73.10 505 ALA C C 1
ATOM 27546 O O . ALA C 3 505 ? 163.717 213.337 209.543 1.00 74.57 505 ALA C O 1
ATOM 27553 N N . VAL C 3 506 ? 162.627 215.007 210.591 1.00 75.89 506 VAL C N 1
ATOM 27554 C CA . VAL C 3 506 ? 163.593 216.008 210.147 1.00 77.71 506 VAL C CA 1
ATOM 27555 C C . VAL C 3 506 ? 164.975 215.695 210.706 1.00 75.53 506 VAL C C 1
ATOM 27556 O O . VAL C 3 506 ? 165.985 215.790 209.997 1.00 72.54 506 VAL C O 1
ATOM 27569 N N . ALA C 3 507 ? 165.044 215.322 211.985 1.00 74.47 507 ALA C N 1
ATOM 27570 C CA . ALA C 3 507 ? 166.332 215.031 212.605 1.00 75.32 507 ALA C CA 1
ATOM 27571 C C . ALA C 3 507 ? 167.011 213.840 211.940 1.00 79.06 507 ALA C C 1
ATOM 27572 O O . ALA C 3 507 ? 168.220 213.870 211.681 1.00 81.51 507 ALA C O 1
ATOM 27579 N N . PHE C 3 508 ? 166.251 212.779 211.660 1.00 74.72 508 PHE C N 1
ATOM 27580 C CA . PHE C 3 508 ? 166.823 211.622 210.979 1.00 72.82 508 PHE C CA 1
ATOM 27581 C C . PHE C 3 508 ? 167.312 211.997 209.588 1.00 76.00 508 PHE C C 1
ATOM 27582 O O . PHE C 3 508 ? 168.413 211.605 209.183 1.00 74.21 508 PHE C O 1
ATOM 27599 N N . LYS C 3 509 ? 166.509 212.759 208.841 1.00 78.72 509 LYS C N 1
ATOM 27600 C CA . LYS C 3 509 ? 166.929 213.174 207.508 1.00 77.48 509 LYS C CA 1
ATOM 27601 C C . LYS C 3 509 ? 168.198 214.014 207.557 1.00 79.91 509 LYS C C 1
ATOM 27602 O O . LYS C 3 509 ? 168.969 214.030 206.591 1.00 78.82 509 LYS C O 1
ATOM 27621 N N . SER C 3 510 ? 168.437 214.707 208.670 1.00 83.57 510 SER C N 1
ATOM 27622 C CA . SER C 3 510 ? 169.593 215.578 208.830 1.00 83.95 510 SER C CA 1
ATOM 27623 C C . SER C 3 510 ? 170.739 214.895 209.569 1.00 83.59 510 SER C C 1
ATOM 27624 O O . SER C 3 510 ? 171.641 215.578 210.067 1.00 80.15 510 SER C O 1
ATOM 27632 N N . LYS C 3 511 ? 170.721 213.565 209.653 1.00 87.38 511 LYS C N 1
ATOM 27633 C CA . LYS C 3 511 ? 171.806 212.803 210.275 1.00 89.82 511 LYS C CA 1
ATOM 27634 C C . LYS C 3 511 ? 172.010 213.210 211.732 1.00 89.82 511 LYS C C 1
ATOM 27635 O O . LYS C 3 511 ? 173.140 213.374 212.197 1.00 86.95 511 LYS C O 1
ATOM 27654 N N . ALA C 3 512 ? 170.909 213.372 212.460 1.00 88.43 512 ALA C N 1
ATOM 27655 C CA . ALA C 3 512 ? 170.995 213.725 213.870 1.00 87.90 512 ALA C CA 1
ATOM 27656 C C . ALA C 3 512 ? 171.571 212.567 214.675 1.00 89.03 512 ALA C C 1
ATOM 27657 O O . ALA C 3 512 ? 171.224 211.404 214.455 1.00 88.14 512 ALA C O 1
ATOM 27664 N N . THR C 3 513 ? 172.453 212.893 215.618 1.00 91.91 513 THR C N 1
ATOM 27665 C CA . THR C 3 513 ? 173.096 211.882 216.441 1.00 90.94 513 THR C CA 1
ATOM 27666 C C . THR C 3 513 ? 172.189 211.496 217.610 1.00 85.45 513 THR C C 1
ATOM 27667 O O . THR C 3 513 ? 171.055 211.964 217.736 1.00 83.53 513 THR C O 1
ATOM 27678 N N . ASN C 3 514 ? 172.703 210.625 218.482 1.00 82.27 514 ASN C N 1
ATOM 27679 C CA . ASN C 3 514 ? 171.887 210.094 219.570 1.00 80.71 514 ASN C CA 1
ATOM 27680 C C . ASN C 3 514 ? 171.447 211.195 220.527 1.00 84.40 514 ASN C C 1
ATOM 27681 O O . ASN C 3 514 ? 170.299 211.203 220.989 1.00 81.01 514 ASN C O 1
ATOM 27692 N N . ASP C 3 515 ? 172.347 212.127 220.845 1.00 87.95 515 ASP C N 1
ATOM 27693 C CA . ASP C 3 515 ? 172.004 213.193 221.781 1.00 88.06 515 ASP C CA 1
ATOM 27694 C C . ASP C 3 515 ? 170.860 214.046 221.248 1.00 85.58 515 ASP C C 1
ATOM 27695 O O . ASP C 3 515 ? 169.946 214.411 221.997 1.00 83.30 515 ASP C O 1
ATOM 27704 N N . GLU C 3 516 ? 170.900 214.384 219.958 1.00 84.35 516 GLU C N 1
ATOM 27705 C CA . GLU C 3 516 ? 169.824 215.173 219.368 1.00 85.66 516 GLU C CA 1
ATOM 27706 C C . GLU C 3 516 ? 168.500 214.426 219.428 1.00 81.93 516 GLU C C 1
ATOM 27707 O O . GLU C 3 516 ? 167.455 215.020 219.717 1.00 79.34 516 GLU C O 1
ATOM 27719 N N . ILE C 3 517 ? 168.523 213.120 219.155 1.00 80.74 517 ILE C N 1
ATOM 27720 C CA . ILE C 3 517 ? 167.298 212.329 219.214 1.00 76.46 517 ILE C CA 1
ATOM 27721 C C . ILE C 3 517 ? 166.747 212.311 220.632 1.00 74.55 517 ILE C C 1
ATOM 27722 O O . ILE C 3 517 ? 165.536 212.448 220.845 1.00 75.08 517 ILE C O 1
ATOM 27738 N N . PHE C 3 518 ? 167.621 212.136 221.626 1.00 76.48 518 PHE C N 1
ATOM 27739 C CA . PHE C 3 518 ? 167.169 212.151 223.014 1.00 78.61 518 PHE C CA 1
ATOM 27740 C C . PHE C 3 518 ? 166.562 213.499 223.377 1.00 83.07 518 PHE C C 1
ATOM 27741 O O . PHE C 3 518 ? 165.506 213.563 224.020 1.00 80.74 518 PHE C O 1
ATOM 27758 N N . SER C 3 519 ? 167.216 214.590 222.974 1.00 83.96 519 SER C N 1
ATOM 27759 C CA . SER C 3 519 ? 166.693 215.916 223.286 1.00 81.35 519 SER C CA 1
ATOM 27760 C C . SER C 3 519 ? 165.334 216.132 222.638 1.00 80.68 519 SER C C 1
ATOM 27761 O O . SER C 3 519 ? 164.422 216.691 223.258 1.00 82.66 519 SER C O 1
ATOM 27769 N N . ILE C 3 520 ? 165.179 215.694 221.387 1.00 77.77 520 ILE C N 1
ATOM 27770 C CA . ILE C 3 520 ? 163.897 215.835 220.704 1.00 76.13 520 ILE C CA 1
ATOM 27771 C C . ILE C 3 520 ? 162.826 215.017 221.412 1.00 80.62 520 ILE C C 1
ATOM 27772 O O . ILE C 3 520 ? 161.696 215.480 221.605 1.00 77.80 520 ILE C O 1
ATOM 27788 N N . LEU C 3 521 ? 163.163 213.788 221.810 1.00 83.56 521 LEU C N 1
ATOM 27789 C CA . LEU C 3 521 ? 162.191 212.915 222.456 1.00 78.95 521 LEU C CA 1
ATOM 27790 C C . LEU C 3 521 ? 161.827 213.386 223.855 1.00 82.23 521 LEU C C 1
ATOM 27791 O O . LEU C 3 521 ? 160.754 213.031 224.354 1.00 81.91 521 LEU C O 1
ATOM 27807 N N . LYS C 3 522 ? 162.688 214.178 224.497 1.00 87.35 522 LYS C N 1
ATOM 27808 C CA . LYS C 3 522 ? 162.397 214.633 225.852 1.00 89.70 522 LYS C CA 1
ATOM 27809 C C . LYS C 3 522 ? 161.095 215.420 225.935 1.00 90.48 522 LYS C C 1
ATOM 27810 O O . LYS C 3 522 ? 160.517 215.522 227.022 1.00 88.19 522 LYS C O 1
ATOM 27829 N N . ASP C 3 523 ? 160.619 215.978 224.821 1.00 89.21 523 ASP C N 1
ATOM 27830 C CA . ASP C 3 523 ? 159.375 216.736 224.838 1.00 87.86 523 ASP C CA 1
ATOM 27831 C C . ASP C 3 523 ? 158.138 215.854 224.734 1.00 88.94 523 ASP C C 1
ATOM 27832 O O . ASP C 3 523 ? 157.022 216.369 224.859 1.00 90.06 523 ASP C O 1
ATOM 27841 N N . VAL C 3 524 ? 158.301 214.554 224.509 1.00 85.21 524 VAL C N 1
ATOM 27842 C CA . VAL C 3 524 ? 157.126 213.685 224.391 1.00 86.47 524 VAL C CA 1
ATOM 27843 C C . VAL C 3 524 ? 156.390 213.660 225.724 1.00 91.64 524 VAL C C 1
ATOM 27844 O O . VAL C 3 524 ? 157.018 213.414 226.773 1.00 84.47 524 VAL C O 1
ATOM 27857 N N . PRO C 3 525 ? 155.079 213.903 225.759 1.00 96.88 525 PRO C N 1
ATOM 27858 C CA . PRO C 3 525 ? 154.368 213.890 227.044 1.00 88.71 525 PRO C CA 1
ATOM 27859 C C . PRO C 3 525 ? 154.193 212.470 227.560 1.00 88.92 525 PRO C C 1
ATOM 27860 O O . PRO C 3 525 ? 153.719 211.586 226.842 1.00 90.13 525 PRO C O 1
ATOM 27871 N N . ASN C 3 526 ? 154.578 212.257 228.811 1.00 93.83 526 ASN C N 1
ATOM 27872 C CA . ASN C 3 526 ? 154.398 210.958 229.446 1.00 98.37 526 ASN C CA 1
ATOM 27873 C C . ASN C 3 526 ? 152.965 210.832 229.952 1.00 101.58 526 ASN C C 1
ATOM 27874 O O . ASN C 3 526 ? 152.526 211.674 230.743 1.00 98.34 526 ASN C O 1
ATOM 27885 N N . PRO C 3 527 ? 152.206 209.815 229.531 1.00 106.26 527 PRO C N 1
ATOM 27886 C CA . PRO C 3 527 ? 150.828 209.689 230.033 1.00 106.87 527 PRO C CA 1
ATOM 27887 C C . PRO C 3 527 ? 150.743 209.605 231.547 1.00 109.47 527 PRO C C 1
ATOM 27888 O O . PRO C 3 527 ? 149.784 210.122 232.134 1.00 108.87 527 PRO C O 1
ATOM 27899 N N . ASN C 3 528 ? 151.714 208.971 232.196 1.00 112.37 528 ASN C N 1
ATOM 27900 C CA . ASN C 3 528 ? 151.707 208.835 233.648 1.00 111.63 528 ASN C CA 1
ATOM 27901 C C . ASN C 3 528 ? 152.587 209.899 234.296 1.00 105.60 528 ASN C C 1
ATOM 27902 O O . ASN C 3 528 ? 152.821 209.871 235.504 1.00 103.51 528 ASN C O 1
ATOM 27913 N N . SER C 3 538 ? 159.630 205.671 233.685 1.00 69.39 538 SER C N 1
ATOM 27914 C CA . SER C 3 538 ? 160.808 205.071 233.070 1.00 86.76 538 SER C CA 1
ATOM 27915 C C . SER C 3 538 ? 160.435 204.283 231.816 1.00 86.06 538 SER C C 1
ATOM 27916 O O . SER C 3 538 ? 161.277 203.604 231.227 1.00 82.35 538 SER C O 1
ATOM 27923 N N . PHE C 3 539 ? 159.169 204.376 231.413 1.00 79.90 539 PHE C N 1
ATOM 27924 C CA . PHE C 3 539 ? 158.690 203.695 230.213 1.00 78.55 539 PHE C CA 1
ATOM 27925 C C . PHE C 3 539 ? 157.568 204.534 229.620 1.00 81.21 539 PHE C C 1
ATOM 27926 O O . PHE C 3 539 ? 156.478 204.606 230.195 1.00 79.42 539 PHE C O 1
ATOM 27943 N N . ASN C 3 540 ? 157.836 205.164 228.480 1.00 77.73 540 ASN C N 1
ATOM 27944 C CA . ASN C 3 540 ? 156.853 206.004 227.804 1.00 75.50 540 ASN C CA 1
ATOM 27945 C C . ASN C 3 540 ? 156.381 205.309 226.535 1.00 73.70 540 ASN C C 1
ATOM 27946 O O . ASN C 3 540 ? 157.135 205.257 225.551 1.00 71.77 540 ASN C O 1
ATOM 27957 N N . PRO C 3 541 ? 155.166 204.752 226.497 1.00 72.05 541 PRO C N 1
ATOM 27958 C CA . PRO C 3 541 ? 154.730 204.071 225.265 1.00 67.59 541 PRO C CA 1
ATOM 27959 C C . PRO C 3 541 ? 154.708 204.978 224.047 1.00 70.54 541 PRO C C 1
ATOM 27960 O O . PRO C 3 541 ? 155.089 204.546 222.952 1.00 71.66 541 PRO C O 1
ATOM 27971 N N . LEU C 3 542 ? 154.283 206.233 224.209 1.00 71.56 542 LEU C N 1
ATOM 27972 C CA . LEU C 3 542 ? 154.195 207.140 223.069 1.00 68.67 542 LEU C CA 1
ATOM 27973 C C . LEU C 3 542 ? 155.575 207.477 222.516 1.00 66.26 542 LEU C C 1
ATOM 27974 O O . LEU C 3 542 ? 155.750 207.592 221.297 1.00 68.42 542 LEU C O 1
ATOM 27990 N N . LYS C 3 543 ? 156.562 207.655 223.395 1.00 62.39 543 LYS C N 1
ATOM 27991 C CA . LYS C 3 543 ? 157.914 207.961 222.939 1.00 62.01 543 LYS C CA 1
ATOM 27992 C C . LYS C 3 543 ? 158.471 206.824 222.092 1.00 64.00 543 LYS C C 1
ATOM 27993 O O . LYS C 3 543 ? 159.003 207.046 220.994 1.00 64.52 543 LYS C O 1
ATOM 28012 N N . ILE C 3 544 ? 158.342 205.591 222.585 1.00 68.21 544 ILE C N 1
ATOM 28013 C CA . ILE C 3 544 ? 158.791 204.433 221.820 1.00 61.83 544 ILE C CA 1
ATOM 28014 C C . ILE C 3 544 ? 158.031 204.351 220.506 1.00 58.44 544 ILE C C 1
ATOM 28015 O O . ILE C 3 544 ? 158.614 204.085 219.451 1.00 55.98 544 ILE C O 1
ATOM 28031 N N . GLU C 3 545 ? 156.717 204.576 220.549 1.00 58.08 545 GLU C N 1
ATOM 28032 C CA . GLU C 3 545 ? 155.915 204.495 219.335 1.00 57.58 545 GLU C CA 1
ATOM 28033 C C . GLU C 3 545 ? 156.427 205.460 218.275 1.00 56.50 545 GLU C C 1
ATOM 28034 O O . GLU C 3 545 ? 156.693 205.062 217.135 1.00 58.28 545 GLU C O 1
ATOM 28046 N N . VAL C 3 546 ? 156.579 206.736 218.633 1.00 58.27 546 VAL C N 1
ATOM 28047 C CA . VAL C 3 546 ? 156.987 207.731 217.645 1.00 57.81 546 VAL C CA 1
ATOM 28048 C C . VAL C 3 546 ? 158.384 207.419 217.126 1.00 52.07 546 VAL C C 1
ATOM 28049 O O . VAL C 3 546 ? 158.635 207.453 215.914 1.00 52.42 546 VAL C O 1
ATOM 28062 N N . PHE C 3 547 ? 159.315 207.095 218.028 1.00 53.16 547 PHE C N 1
ATOM 28063 C CA . PHE C 3 547 ? 160.683 206.836 217.592 1.00 53.75 547 PHE C CA 1
ATOM 28064 C C . PHE C 3 547 ? 160.741 205.644 216.644 1.00 55.35 547 PHE C C 1
ATOM 28065 O O . PHE C 3 547 ? 161.347 205.719 215.567 1.00 57.37 547 PHE C O 1
ATOM 28082 N N . VAL C 3 548 ? 160.113 204.531 217.030 1.00 55.14 548 VAL C N 1
ATOM 28083 C CA . VAL C 3 548 ? 160.173 203.322 216.216 1.00 55.11 548 VAL C CA 1
ATOM 28084 C C . VAL C 3 548 ? 159.492 203.553 214.876 1.00 49.86 548 VAL C C 1
ATOM 28085 O O . VAL C 3 548 ? 160.017 203.165 213.826 1.00 46.58 548 VAL C O 1
ATOM 28098 N N . GLN C 3 549 ? 158.317 204.184 214.883 1.00 51.75 549 GLN C N 1
ATOM 28099 C CA . GLN C 3 549 ? 157.610 204.422 213.632 1.00 51.54 549 GLN C CA 1
ATOM 28100 C C . GLN C 3 549 ? 158.445 205.279 212.691 1.00 48.97 549 GLN C C 1
ATOM 28101 O O . GLN C 3 549 ? 158.603 204.947 211.511 1.00 51.03 549 GLN C O 1
ATOM 28115 N N . THR C 3 550 ? 159.008 206.378 213.197 1.00 47.17 550 THR C N 1
ATOM 28116 C CA . THR C 3 550 ? 159.799 207.254 212.340 1.00 52.31 550 THR C CA 1
ATOM 28117 C C . THR C 3 550 ? 161.019 206.526 211.790 1.00 52.41 550 THR C C 1
ATOM 28118 O O . THR C 3 550 ? 161.304 206.585 210.586 1.00 55.40 550 THR C O 1
ATOM 28129 N N . LEU C 3 551 ? 161.749 205.820 212.656 1.00 52.64 551 LEU C N 1
ATOM 28130 C CA . LEU C 3 551 ? 162.974 205.160 212.217 1.00 51.71 551 LEU C CA 1
ATOM 28131 C C . LEU C 3 551 ? 162.676 204.076 211.189 1.00 53.94 551 LEU C C 1
ATOM 28132 O O . LEU C 3 551 ? 163.378 203.953 210.179 1.00 54.15 551 LEU C O 1
ATOM 28148 N N . LEU C 3 552 ? 161.635 203.274 211.428 1.00 51.24 552 LEU C N 1
ATOM 28149 C CA . LEU C 3 552 ? 161.300 202.206 210.494 1.00 47.26 552 LEU C CA 1
ATOM 28150 C C . LEU C 3 552 ? 160.795 202.764 209.172 1.00 48.42 552 LEU C C 1
ATOM 28151 O O . LEU C 3 552 ? 161.155 202.259 208.103 1.00 54.51 552 LEU C O 1
ATOM 28167 N N . HIS C 3 553 ? 159.961 203.807 209.217 1.00 53.94 553 HIS C N 1
ATOM 28168 C CA . HIS C 3 553 ? 159.454 204.395 207.984 1.00 53.45 553 HIS C CA 1
ATOM 28169 C C . HIS C 3 553 ? 160.583 204.981 207.150 1.00 50.23 553 HIS C C 1
ATOM 28170 O O . HIS C 3 553 ? 160.600 204.832 205.923 1.00 54.18 553 HIS C O 1
ATOM 28184 N N . LEU C 3 554 ? 161.540 205.652 207.793 1.00 49.14 554 LEU C N 1
ATOM 28185 C CA . LEU C 3 554 ? 162.620 206.274 207.038 1.00 53.51 554 LEU C CA 1
ATOM 28186 C C . LEU C 3 554 ? 163.610 205.259 206.484 1.00 56.38 554 LEU C C 1
ATOM 28187 O O . LEU C 3 554 ? 164.334 205.578 205.536 1.00 54.60 554 LEU C O 1
ATOM 28203 N N . ALA C 3 555 ? 163.662 204.051 207.046 1.00 57.01 555 ALA C N 1
ATOM 28204 C CA . ALA C 3 555 ? 164.578 203.011 206.591 1.00 50.74 555 ALA C CA 1
ATOM 28205 C C . ALA C 3 555 ? 163.853 201.883 205.867 1.00 52.43 555 ALA C C 1
ATOM 28206 O O . ALA C 3 555 ? 164.392 200.779 205.749 1.00 57.61 555 ALA C O 1
ATOM 28213 N N . ALA C 3 556 ? 162.646 202.142 205.369 1.00 49.09 556 ALA C N 1
ATOM 28214 C CA . ALA C 3 556 ? 161.815 201.119 204.749 1.00 50.67 556 ALA C CA 1
ATOM 28215 C C . ALA C 3 556 ? 162.259 200.757 203.337 1.00 54.33 556 ALA C C 1
ATOM 28216 O O . ALA C 3 556 ? 161.531 200.040 202.644 1.00 54.77 556 ALA C O 1
ATOM 28223 N N . LYS C 3 557 ? 163.422 201.229 202.890 1.00 55.66 557 LYS C N 1
ATOM 28224 C CA . LYS C 3 557 ? 163.854 200.947 201.525 1.00 64.63 557 LYS C CA 1
ATOM 28225 C C . LYS C 3 557 ? 164.298 199.497 201.370 1.00 62.35 557 LYS C C 1
ATOM 28226 O O . LYS C 3 557 ? 163.928 198.826 200.400 1.00 60.88 557 LYS C O 1
ATOM 28245 N N . SER C 3 558 ? 165.090 198.993 202.313 1.00 57.86 558 SER C N 1
ATOM 28246 C CA . SER C 3 558 ? 165.679 197.668 202.177 1.00 55.58 558 SER C CA 1
ATOM 28247 C C . SER C 3 558 ? 166.022 197.128 203.557 1.00 53.80 558 SER C C 1
ATOM 28248 O O . SER C 3 558 ? 166.002 197.853 204.554 1.00 55.82 558 SER C O 1
ATOM 28256 N N . PHE C 3 559 ? 166.331 195.830 203.599 1.00 47.85 559 PHE C N 1
ATOM 28257 C CA . PHE C 3 559 ? 166.746 195.204 204.850 1.00 42.66 559 PHE C CA 1
ATOM 28258 C C . PHE C 3 559 ? 168.045 195.810 205.363 1.00 47.28 559 PHE C C 1
ATOM 28259 O O . PHE C 3 559 ? 168.191 196.060 206.566 1.00 51.76 559 PHE C O 1
ATOM 28276 N N . SER C 3 560 ? 169.005 196.048 204.467 1.00 46.55 560 SER C N 1
ATOM 28277 C CA . SER C 3 560 ? 170.292 196.587 204.890 1.00 52.13 560 SER C CA 1
ATOM 28278 C C . SER C 3 560 ? 170.132 197.970 205.507 1.00 55.66 560 SER C C 1
ATOM 28279 O O . SER C 3 560 ? 170.802 198.301 206.492 1.00 58.49 560 SER C O 1
ATOM 28287 N N . HIS C 3 561 ? 169.253 198.796 204.937 1.00 54.00 561 HIS C N 1
ATOM 28288 C CA . HIS C 3 561 ? 169.007 200.115 205.509 1.00 56.15 561 HIS C CA 1
ATOM 28289 C C . HIS C 3 561 ? 168.410 200.005 206.906 1.00 49.38 561 HIS C C 1
ATOM 28290 O O . HIS C 3 561 ? 168.788 200.757 207.810 1.00 46.26 561 HIS C O 1
ATOM 28304 N N . SER C 3 562 ? 167.471 199.077 207.101 1.00 46.18 562 SER C N 1
ATOM 28305 C CA . SER C 3 562 ? 166.890 198.887 208.426 1.00 41.26 562 SER C CA 1
ATOM 28306 C C . SER C 3 562 ? 167.942 198.425 209.427 1.00 43.77 562 SER C C 1
ATOM 28307 O O . SER C 3 562 ? 167.964 198.885 210.575 1.00 45.39 562 SER C O 1
ATOM 28315 N N . PHE C 3 563 ? 168.819 197.507 209.015 1.00 46.51 563 PHE C N 1
ATOM 28316 C CA . PHE C 3 563 ? 169.876 197.048 209.912 1.00 47.02 563 PHE C CA 1
ATOM 28317 C C . PHE C 3 563 ? 170.823 198.186 210.269 1.00 47.96 563 PHE C C 1
ATOM 28318 O O . PHE C 3 563 ? 171.236 198.322 211.427 1.00 53.20 563 PHE C O 1
ATOM 28335 N N . SER C 3 564 ? 171.181 199.015 209.286 1.00 53.06 564 SER C N 1
ATOM 28336 C CA . SER C 3 564 ? 172.037 200.163 209.567 1.00 51.93 564 SER C CA 1
ATOM 28337 C C . SER C 3 564 ? 171.355 201.135 210.521 1.00 49.14 564 SER C C 1
ATOM 28338 O O . SER C 3 564 ? 171.995 201.680 211.426 1.00 51.95 564 SER C O 1
ATOM 28346 N N . ALA C 3 565 ? 170.055 201.369 210.329 1.00 50.00 565 ALA C N 1
ATOM 28347 C CA . ALA C 3 565 ? 169.325 202.260 211.224 1.00 45.96 565 ALA C CA 1
ATOM 28348 C C . ALA C 3 565 ? 169.309 201.717 212.646 1.00 48.62 565 ALA C C 1
ATOM 28349 O O . ALA C 3 565 ? 169.517 202.466 213.607 1.00 55.68 565 ALA C O 1
ATOM 28356 N N . LEU C 3 566 ? 169.066 200.414 212.801 1.00 46.56 566 LEU C N 1
ATOM 28357 C CA . LEU C 3 566 ? 169.075 199.819 214.133 1.00 46.28 566 LEU C CA 1
ATOM 28358 C C . LEU C 3 566 ? 170.452 199.928 214.774 1.00 48.34 566 LEU C C 1
ATOM 28359 O O . LEU C 3 566 ? 170.568 200.236 215.965 1.00 55.82 566 LEU C O 1
ATOM 28375 N N . ALA C 3 567 ? 171.510 199.672 214.002 1.00 49.11 567 ALA C N 1
ATOM 28376 C CA . ALA C 3 567 ? 172.857 199.747 214.556 1.00 52.42 567 ALA C CA 1
ATOM 28377 C C . ALA C 3 567 ? 173.212 201.170 214.971 1.00 57.98 567 ALA C C 1
ATOM 28378 O O . ALA C 3 567 ? 173.813 201.382 216.030 1.00 61.87 567 ALA C O 1
ATOM 28385 N N . LYS C 3 568 ? 172.853 202.158 214.148 1.00 55.52 568 LYS C N 1
ATOM 28386 C CA . LYS C 3 568 ? 173.243 203.537 214.428 1.00 57.40 568 LYS C CA 1
ATOM 28387 C C . LYS C 3 568 ? 172.598 204.048 215.710 1.00 61.50 568 LYS C C 1
ATOM 28388 O O . LYS C 3 568 ? 173.251 204.723 216.514 1.00 65.67 568 LYS C O 1
ATOM 28407 N N . PHE C 3 569 ? 171.322 203.733 215.921 1.00 60.93 569 PHE C N 1
ATOM 28408 C CA . PHE C 3 569 ? 170.571 204.189 217.088 1.00 59.67 569 PHE C CA 1
ATOM 28409 C C . PHE C 3 569 ? 170.427 203.086 218.126 1.00 62.46 569 PHE C C 1
ATOM 28410 O O . PHE C 3 569 ? 169.388 202.955 218.777 1.00 62.87 569 PHE C O 1
ATOM 28427 N N . HIS C 3 570 ? 171.472 202.274 218.289 1.00 64.30 570 HIS C N 1
ATOM 28428 C CA . HIS C 3 570 ? 171.450 201.222 219.298 1.00 63.50 570 HIS C CA 1
ATOM 28429 C C . HIS C 3 570 ? 171.299 201.807 220.697 1.00 66.08 570 HIS C C 1
ATOM 28430 O O . HIS C 3 570 ? 170.550 201.275 221.526 1.00 63.27 570 HIS C O 1
ATOM 28444 N N . GLU C 3 571 ? 172.004 202.907 220.976 1.00 68.13 571 GLU C N 1
ATOM 28445 C CA . GLU C 3 571 ? 171.932 203.516 222.300 1.00 65.15 571 GLU C CA 1
ATOM 28446 C C . GLU C 3 571 ? 170.513 203.958 222.629 1.00 63.00 571 GLU C C 1
ATOM 28447 O O . GLU C 3 571 ? 170.034 203.745 223.748 1.00 66.39 571 GLU C O 1
ATOM 28459 N N . VAL C 3 572 ? 169.825 204.581 221.670 1.00 61.96 572 VAL C N 1
ATOM 28460 C CA . VAL C 3 572 ? 168.462 205.040 221.918 1.00 62.62 572 VAL C CA 1
ATOM 28461 C C . VAL C 3 572 ? 167.551 203.858 222.212 1.00 60.09 572 VAL C C 1
ATOM 28462 O O . VAL C 3 572 ? 166.733 203.899 223.140 1.00 64.14 572 VAL C O 1
ATOM 28475 N N . PHE C 3 573 ? 167.668 202.789 221.422 1.00 58.98 573 PHE C N 1
ATOM 28476 C CA . PHE C 3 573 ? 166.822 201.620 221.638 1.00 57.81 573 PHE C CA 1
ATOM 28477 C C . PHE C 3 573 ? 167.074 201.008 223.009 1.00 61.28 573 PHE C C 1
ATOM 28478 O O . PHE C 3 573 ? 166.130 200.644 223.718 1.00 58.68 573 PHE C O 1
ATOM 28495 N N . LYS C 3 574 ? 168.345 200.886 223.400 1.00 65.13 574 LYS C N 1
ATOM 28496 C CA . LYS C 3 574 ? 168.659 200.325 224.709 1.00 62.69 574 LYS C CA 1
ATOM 28497 C C . LYS C 3 574 ? 168.119 201.203 225.830 1.00 64.74 574 LYS C C 1
ATOM 28498 O O . LYS C 3 574 ? 167.564 200.697 226.812 1.00 66.74 574 LYS C O 1
ATOM 28517 N N . THR C 3 575 ? 168.275 202.522 225.705 1.00 65.40 575 THR C N 1
ATOM 28518 C CA . THR C 3 575 ? 167.823 203.419 226.762 1.00 66.82 575 THR C CA 1
ATOM 28519 C C . THR C 3 575 ? 166.305 203.412 226.886 1.00 64.47 575 THR C C 1
ATOM 28520 O O . TH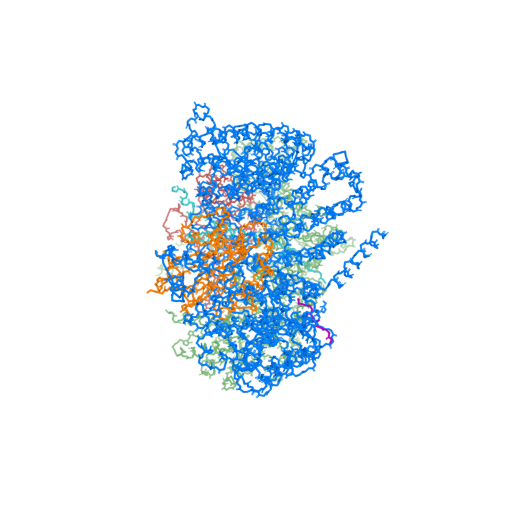R C 3 575 ? 165.769 203.449 228.000 1.00 68.92 575 THR C O 1
ATOM 28531 N N . LEU C 3 576 ? 165.594 203.367 225.760 1.00 65.00 576 LEU C N 1
ATOM 28532 C CA . LEU C 3 576 ? 164.138 203.456 225.800 1.00 68.69 576 LEU C CA 1
ATOM 28533 C C . LEU C 3 576 ? 163.508 202.135 226.226 1.00 68.01 576 LEU C C 1
ATOM 28534 O O . LEU C 3 576 ? 162.696 202.100 227.156 1.00 69.36 576 LEU C O 1
ATOM 28550 N N . ALA C 3 577 ? 163.864 201.042 225.554 1.00 68.77 577 ALA C N 1
ATOM 28551 C CA . ALA C 3 577 ? 163.300 199.727 225.857 1.00 66.95 577 ALA C CA 1
ATOM 28552 C C . ALA C 3 577 ? 164.223 198.951 226.798 1.00 68.84 577 ALA C C 1
ATOM 28553 O O . ALA C 3 577 ? 164.697 197.856 226.500 1.00 68.15 577 ALA C O 1
ATOM 28560 N N . GLU C 3 578 ? 164.476 199.551 227.960 1.00 67.99 578 GLU C N 1
ATOM 28561 C CA . GLU C 3 578 ? 165.299 198.927 228.985 1.00 70.05 578 GLU C CA 1
ATOM 28562 C C . GLU C 3 578 ? 164.502 198.027 229.920 1.00 68.08 578 GLU C C 1
ATOM 28563 O O . GLU C 3 578 ? 165.103 197.325 230.739 1.00 68.20 578 GLU C O 1
ATOM 28575 N N . SER C 3 579 ? 163.178 198.029 229.818 1.00 65.95 579 SER C N 1
ATOM 28576 C CA . SER C 3 579 ? 162.312 197.206 230.646 1.00 66.86 579 SER C CA 1
ATOM 28577 C C . SER C 3 579 ? 161.575 196.191 229.782 1.00 63.90 579 SER C C 1
ATOM 28578 O O . SER C 3 579 ? 161.569 196.268 228.551 1.00 65.45 579 SER C O 1
ATOM 28586 N N . ASP C 3 580 ? 160.951 195.219 230.450 1.00 61.25 580 ASP C N 1
ATOM 28587 C CA . ASP C 3 580 ? 160.185 194.207 229.731 1.00 62.34 580 ASP C CA 1
ATOM 28588 C C . ASP C 3 580 ? 159.024 194.836 228.974 1.00 63.09 580 ASP C C 1
ATOM 28589 O O . ASP C 3 580 ? 158.760 194.486 227.816 1.00 64.77 580 ASP C O 1
ATOM 28598 N N . GLU C 3 581 ? 158.319 195.772 229.612 1.00 64.44 581 GLU C N 1
ATOM 28599 C CA . GLU C 3 581 ? 157.234 196.468 228.930 1.00 69.25 581 GLU C CA 1
ATOM 28600 C C . GLU C 3 581 ? 157.762 197.265 227.747 1.00 63.54 581 GLU C C 1
ATOM 28601 O O . GLU C 3 581 ? 157.106 197.351 226.703 1.00 62.35 581 GLU C O 1
ATOM 28613 N N . GLY C 3 582 ? 158.948 197.856 227.890 1.00 61.60 582 GLY C N 1
ATOM 28614 C CA . GLY C 3 582 ? 159.548 198.559 226.771 1.00 61.08 582 GLY C CA 1
ATOM 28615 C C . GLY C 3 582 ? 159.800 197.649 225.585 1.00 57.57 582 GLY C C 1
ATOM 28616 O O . GLY C 3 582 ? 159.509 198.008 224.443 1.00 62.93 582 GLY C O 1
ATOM 28620 N N . LYS C 3 583 ? 160.341 196.455 225.840 1.00 56.34 583 LYS C N 1
ATOM 28621 C CA . LYS C 3 583 ? 160.588 195.508 224.756 1.00 52.14 583 LYS C CA 1
ATOM 28622 C C . LYS C 3 583 ? 159.283 195.054 224.114 1.00 47.63 583 LYS C C 1
ATOM 28623 O O . LYS C 3 583 ? 159.182 194.960 222.882 1.00 46.79 583 LYS C O 1
ATOM 28642 N N . LEU C 3 584 ? 158.269 194.768 224.933 1.00 48.07 584 LEU C N 1
ATOM 28643 C CA . LEU C 3 584 ? 156.983 194.356 224.383 1.00 48.79 584 LEU C CA 1
ATOM 28644 C C . LEU C 3 584 ? 156.389 195.447 223.504 1.00 48.88 584 LEU C C 1
ATOM 28645 O O . LEU C 3 584 ? 155.867 195.165 222.419 1.00 53.42 584 LEU C O 1
ATOM 28661 N N . HIS C 3 585 ? 156.465 196.704 223.949 1.00 52.83 585 HIS C N 1
ATOM 28662 C CA . HIS C 3 585 ? 155.915 197.794 223.151 1.00 51.11 585 HIS C CA 1
ATOM 28663 C C . HIS C 3 585 ? 156.729 198.022 221.884 1.00 47.75 585 HIS C C 1
ATOM 28664 O O . HIS C 3 585 ? 156.169 198.356 220.835 1.00 47.78 585 HIS C O 1
ATOM 28678 N N . VAL C 3 586 ? 158.050 197.850 221.955 1.00 45.25 586 VAL C N 1
ATOM 28679 C CA . VAL C 3 586 ? 158.869 197.974 220.754 1.00 42.23 586 VAL C CA 1
ATOM 28680 C C . VAL C 3 586 ? 158.438 196.940 219.724 1.00 44.03 586 VAL C C 1
ATOM 28681 O O . VAL C 3 586 ? 158.271 197.249 218.538 1.00 49.14 586 VAL C O 1
ATOM 28694 N N . LEU C 3 587 ? 158.252 195.693 220.162 1.00 47.64 587 LEU C N 1
ATOM 28695 C CA . LEU C 3 587 ? 157.809 194.654 219.238 1.00 45.48 587 LEU C CA 1
ATOM 28696 C C . LEU C 3 587 ? 156.421 194.961 218.687 1.00 43.13 587 LEU C C 1
ATOM 28697 O O . LEU C 3 587 ? 156.161 194.768 217.493 1.00 43.02 587 LEU C O 1
ATOM 28713 N N . ARG C 3 588 ? 155.518 195.444 219.542 1.00 41.03 588 ARG C N 1
ATOM 28714 C CA . ARG C 3 588 ? 154.170 195.776 219.091 1.00 42.27 588 ARG C CA 1
ATOM 28715 C C . ARG C 3 588 ? 154.204 196.852 218.013 1.00 46.64 588 ARG C C 1
ATOM 28716 O O . ARG C 3 588 ? 153.527 196.743 216.983 1.00 49.83 588 ARG C O 1
ATOM 28737 N N . VAL C 3 589 ? 154.998 197.901 218.229 1.00 47.62 589 VAL C N 1
ATOM 28738 C CA . VAL C 3 589 ? 155.066 198.993 217.265 1.00 44.98 589 VAL C CA 1
ATOM 28739 C C . VAL C 3 589 ? 155.725 198.524 215.975 1.00 43.65 589 VAL C C 1
ATOM 28740 O O . VAL C 3 589 ? 155.290 198.884 214.874 1.00 51.10 589 VAL C O 1
ATOM 28753 N N . MET C 3 590 ? 156.783 197.719 216.083 1.00 39.89 590 MET C N 1
ATOM 28754 C CA . MET C 3 590 ? 157.435 197.203 214.886 1.00 40.34 590 MET C CA 1
ATOM 28755 C C . MET C 3 590 ? 156.466 196.366 214.062 1.00 39.83 590 MET C C 1
ATOM 28756 O O . MET C 3 590 ? 156.456 196.449 212.829 1.00 42.34 590 MET C O 1
ATOM 28770 N N . PHE C 3 591 ? 155.644 195.550 214.723 1.00 43.51 591 PHE C N 1
ATOM 28771 C CA . PHE C 3 591 ? 154.633 194.791 213.998 1.00 41.80 591 PHE C CA 1
ATOM 28772 C C . PHE C 3 591 ? 153.609 195.716 213.357 1.00 40.57 591 PHE C C 1
ATOM 28773 O O . PHE C 3 591 ? 153.193 195.497 212.214 1.00 43.82 591 PHE C O 1
ATOM 28790 N N . GLU C 3 592 ? 153.186 196.755 214.078 1.00 47.15 592 GLU C N 1
ATOM 28791 C CA . GLU C 3 592 ? 152.198 197.677 213.527 1.00 47.73 592 GLU C CA 1
ATOM 28792 C C . GLU C 3 592 ? 152.723 198.356 212.269 1.00 45.89 592 GLU C C 1
ATOM 28793 O O . GLU C 3 592 ? 151.971 198.579 211.313 1.00 42.97 592 GLU C O 1
ATOM 28805 N N . VAL C 3 593 ? 154.008 198.705 212.255 1.00 44.34 593 VAL C N 1
ATOM 28806 C CA . VAL C 3 593 ? 154.581 199.379 211.095 1.00 39.40 593 VAL C CA 1
ATOM 28807 C C . VAL C 3 593 ? 154.651 198.432 209.902 1.00 40.09 593 VAL C C 1
ATOM 28808 O O . VAL C 3 593 ? 154.262 198.788 208.785 1.00 42.19 593 VAL C O 1
ATOM 28821 N N . TRP C 3 594 ? 155.143 197.212 210.120 1.00 38.83 594 TRP C N 1
ATOM 28822 C CA . TRP C 3 594 ? 155.466 196.284 209.042 1.00 37.93 594 TRP C CA 1
ATOM 28823 C C . TRP C 3 594 ? 154.495 195.108 208.975 1.00 37.79 594 TRP C C 1
ATOM 28824 O O . TRP C 3 594 ? 154.875 194.003 208.587 1.00 36.25 594 TRP C O 1
ATOM 28845 N N . ARG C 3 595 ? 153.229 195.342 209.322 1.00 46.55 595 ARG C N 1
ATOM 28846 C CA . ARG C 3 595 ? 152.254 194.257 209.363 1.00 42.70 595 ARG C CA 1
ATOM 28847 C C . ARG C 3 595 ? 152.163 193.518 208.033 1.00 45.05 595 ARG C C 1
ATOM 28848 O O . ARG C 3 595 ? 151.905 192.310 208.014 1.00 48.29 595 ARG C O 1
ATOM 28869 N N . ASN C 3 596 ? 152.371 194.215 206.919 1.00 50.67 596 ASN C N 1
ATOM 28870 C CA . ASN C 3 596 ? 152.171 193.650 205.591 1.00 42.09 596 ASN C CA 1
ATOM 28871 C C . ASN C 3 596 ? 153.435 193.048 204.990 1.00 39.72 596 ASN C C 1
ATOM 28872 O O . ASN C 3 596 ? 153.403 192.620 203.833 1.00 41.83 596 ASN C O 1
ATOM 28883 N N . HIS C 3 597 ? 154.539 193.004 205.732 1.00 41.99 597 HIS C N 1
ATOM 28884 C CA . HIS C 3 597 ? 155.809 192.468 205.241 1.00 35.04 597 HIS C CA 1
ATOM 28885 C C . HIS C 3 597 ? 156.350 191.483 206.270 1.00 36.71 597 HIS C C 1
ATOM 28886 O O . HIS C 3 597 ? 157.279 191.800 207.023 1.00 39.09 597 HIS C O 1
ATOM 28900 N N . PRO C 3 598 ? 155.791 190.270 206.324 1.00 39.54 598 PRO C N 1
ATOM 28901 C CA . PRO C 3 598 ? 156.249 189.299 207.336 1.00 35.02 598 PRO C CA 1
ATOM 28902 C C . PRO C 3 598 ? 157.744 189.024 207.300 1.00 31.25 598 PRO C C 1
ATOM 28903 O O . PRO C 3 598 ? 158.356 188.830 208.358 1.00 37.40 598 PRO C O 1
ATOM 28914 N N . GLN C 3 599 ? 158.351 188.991 206.113 1.00 27.53 599 GLN C N 1
ATOM 28915 C CA . GLN C 3 599 ? 159.788 188.751 206.031 1.00 28.82 599 GLN C CA 1
ATOM 28916 C C . GLN C 3 599 ? 160.565 189.859 206.730 1.00 33.06 599 GLN C C 1
ATOM 28917 O O . GLN C 3 599 ? 161.564 189.597 207.418 1.00 37.20 599 GLN C O 1
ATOM 28931 N N . MET C 3 600 ? 160.122 191.107 206.562 1.00 34.46 600 MET C N 1
ATOM 28932 C CA . MET C 3 600 ? 160.752 192.215 207.268 1.00 32.13 600 MET C CA 1
ATOM 28933 C C . MET C 3 600 ? 160.607 192.050 208.773 1.00 33.94 600 MET C C 1
ATOM 28934 O O . MET C 3 600 ? 161.552 192.308 209.524 1.00 39.61 600 MET C O 1
ATOM 28948 N N . ILE C 3 601 ? 159.430 191.624 209.232 1.00 33.08 601 ILE C N 1
ATOM 28949 C CA . ILE C 3 601 ? 159.234 191.399 210.660 1.00 33.57 601 ILE C CA 1
ATOM 28950 C C . ILE C 3 601 ? 160.228 190.364 211.166 1.00 33.17 601 ILE C C 1
ATOM 28951 O O . ILE C 3 601 ? 160.861 190.542 212.212 1.00 38.30 601 ILE C O 1
ATOM 28967 N N . ALA C 3 602 ? 160.378 189.264 210.427 1.00 32.64 602 ALA C N 1
ATOM 28968 C CA . ALA C 3 602 ? 161.274 188.198 210.861 1.00 29.90 602 ALA C CA 1
ATOM 28969 C C . ALA C 3 602 ? 162.712 188.690 210.955 1.00 32.97 602 ALA C C 1
ATOM 28970 O O . ALA C 3 602 ? 163.391 188.471 211.967 1.00 38.66 602 ALA C O 1
ATOM 28977 N N . VAL C 3 603 ? 163.198 189.357 209.907 1.00 33.03 603 VAL C N 1
ATOM 28978 C CA . VAL C 3 603 ? 164.589 189.803 209.920 1.00 31.33 603 VAL C CA 1
ATOM 28979 C C . VAL C 3 603 ? 164.807 190.850 211.008 1.00 34.84 603 VAL C C 1
ATOM 28980 O O . VAL C 3 603 ? 165.843 190.852 211.685 1.00 39.63 603 VAL C O 1
ATOM 28993 N N . LEU C 3 604 ? 163.842 191.755 211.198 1.00 35.96 604 LEU C N 1
ATOM 28994 C CA . LEU C 3 604 ? 163.988 192.780 212.225 1.00 36.65 604 LEU C CA 1
ATOM 28995 C C . LEU C 3 604 ? 164.016 192.168 213.618 1.00 33.16 604 LEU C C 1
ATOM 28996 O O . LEU C 3 604 ? 164.830 192.568 214.456 1.00 37.74 604 LEU C O 1
ATOM 29012 N N . VAL C 3 605 ? 163.134 191.204 213.889 1.00 36.04 605 VAL C N 1
ATOM 29013 C CA . VAL C 3 605 ? 163.128 190.553 215.196 1.00 36.05 605 VAL C CA 1
ATOM 29014 C C . VAL C 3 605 ? 164.440 189.814 215.425 1.00 32.83 605 VAL C C 1
ATOM 29015 O O . VAL C 3 605 ? 165.019 189.869 216.518 1.00 34.62 605 VAL C O 1
ATOM 29028 N N . ASP C 3 606 ? 164.933 189.114 214.401 1.00 34.30 606 ASP C N 1
ATOM 29029 C CA . ASP C 3 606 ? 166.205 188.414 214.534 1.00 34.46 606 ASP C CA 1
ATOM 29030 C C . ASP C 3 606 ? 167.333 189.385 214.864 1.00 33.39 606 ASP C C 1
ATOM 29031 O O . ASP C 3 606 ? 168.133 189.140 215.775 1.00 34.31 606 ASP C O 1
ATOM 29040 N N . LYS C 3 607 ? 167.409 190.500 214.135 1.00 37.83 607 LYS C N 1
ATOM 29041 C CA . LYS C 3 607 ? 168.485 191.460 214.366 1.00 40.89 607 LYS C CA 1
ATOM 29042 C C . LYS C 3 607 ? 168.362 192.112 215.737 1.00 40.11 607 LYS C C 1
ATOM 29043 O O . LYS C 3 607 ? 169.371 192.344 216.413 1.00 41.05 607 LYS C O 1
ATOM 29062 N N . MET C 3 608 ? 167.138 192.428 216.161 1.00 38.54 608 MET C N 1
ATOM 29063 C CA . MET C 3 608 ? 166.946 193.025 217.476 1.00 38.87 608 MET C CA 1
ATOM 29064 C C . MET C 3 608 ? 167.381 192.068 218.576 1.00 40.98 608 MET C C 1
ATOM 29065 O O . MET C 3 608 ? 168.016 192.482 219.553 1.00 42.77 608 MET C O 1
ATOM 29079 N N . ILE C 3 609 ? 167.054 190.781 218.437 1.00 40.83 609 ILE C N 1
ATOM 29080 C CA . ILE C 3 609 ? 167.527 189.800 219.409 1.00 36.42 609 ILE C CA 1
ATOM 29081 C C . ILE C 3 609 ? 169.048 189.737 219.399 1.00 32.75 609 ILE C C 1
ATOM 29082 O O . ILE C 3 609 ? 169.691 189.706 220.455 1.00 38.26 609 ILE C O 1
ATOM 29098 N N . ARG C 3 610 ? 169.650 189.717 218.209 1.00 38.41 610 ARG C N 1
ATOM 29099 C CA . ARG C 3 610 ? 171.099 189.569 218.122 1.00 38.05 610 ARG C CA 1
ATOM 29100 C C . ARG C 3 610 ? 171.820 190.756 218.748 1.00 41.42 610 ARG C C 1
ATOM 29101 O O . ARG C 3 610 ? 172.862 190.588 219.391 1.00 40.24 610 ARG C O 1
ATOM 29122 N N . THR C 3 611 ? 171.291 191.963 218.562 1.00 44.95 611 THR C N 1
ATOM 29123 C CA . THR C 3 611 ? 171.896 193.167 219.118 1.00 45.78 611 THR C CA 1
ATOM 29124 C C . THR C 3 611 ? 171.368 193.511 220.505 1.00 47.04 611 THR C C 1
ATOM 29125 O O . THR C 3 611 ? 171.762 194.539 221.062 1.00 50.65 611 THR C O 1
ATOM 29136 N N . GLN C 3 612 ? 170.489 192.683 221.069 1.00 46.90 612 GLN C N 1
ATOM 29137 C CA . GLN C 3 612 ? 170.026 192.783 222.450 1.00 48.19 612 GLN C CA 1
ATOM 29138 C C . GLN C 3 612 ? 168.989 193.877 222.665 1.00 47.90 612 GLN C C 1
ATOM 29139 O O . GLN C 3 612 ? 168.770 194.293 223.807 1.00 50.61 612 GLN C O 1
ATOM 29153 N N . ILE C 3 613 ? 168.331 194.360 221.610 1.00 47.68 613 ILE C N 1
ATOM 29154 C CA . ILE C 3 613 ? 167.243 195.314 221.805 1.00 44.87 613 ILE C CA 1
ATOM 29155 C C . ILE C 3 613 ? 166.119 194.666 222.600 1.00 46.81 613 ILE C C 1
ATOM 29156 O O . ILE C 3 613 ? 165.544 195.278 223.508 1.00 50.08 613 ILE C O 1
ATOM 29172 N N . VAL C 3 614 ? 165.784 193.421 222.268 1.00 43.83 614 VAL C N 1
ATOM 29173 C CA . VAL C 3 614 ? 164.812 192.642 223.025 1.00 42.68 614 VAL C CA 1
ATOM 29174 C C . VAL C 3 614 ? 165.474 191.337 223.445 1.00 48.48 614 VAL C C 1
ATOM 29175 O O . VAL C 3 614 ? 166.651 191.103 223.149 1.00 46.83 614 VAL C O 1
ATOM 29188 N N . ASP C 3 615 ? 164.727 190.485 224.140 1.00 50.07 615 ASP C N 1
ATOM 29189 C CA . ASP C 3 615 ? 165.215 189.179 224.555 1.00 45.69 615 ASP C CA 1
ATOM 29190 C C . ASP C 3 615 ? 164.212 188.113 224.137 1.00 46.09 615 ASP C C 1
ATOM 29191 O O . ASP C 3 615 ? 163.065 188.408 223.793 1.00 45.61 615 ASP C O 1
ATOM 29200 N N . CYS C 3 616 ? 164.667 186.859 224.170 1.00 43.93 616 CYS C N 1
ATOM 29201 C CA . CYS C 3 616 ? 163.828 185.754 223.721 1.00 44.08 616 CYS C CA 1
ATOM 29202 C C . CYS C 3 616 ? 162.515 185.703 224.492 1.00 46.22 616 CYS C C 1
ATOM 29203 O O . CYS C 3 616 ? 161.470 185.361 223.929 1.00 44.59 616 CYS C O 1
ATOM 29211 N N . ALA C 3 617 ? 162.548 186.037 225.784 1.00 46.34 617 ALA C N 1
ATOM 29212 C CA . ALA C 3 617 ? 161.320 186.046 226.570 1.00 39.93 617 ALA C CA 1
ATOM 29213 C C . ALA C 3 617 ? 160.335 187.079 226.039 1.00 48.17 617 ALA C C 1
ATOM 29214 O O . ALA C 3 617 ? 159.128 186.817 225.960 1.00 46.81 617 ALA C O 1
ATOM 29221 N N . ALA C 3 618 ? 160.831 188.264 225.673 1.00 48.79 618 ALA C N 1
ATOM 29222 C CA . ALA C 3 618 ? 159.952 189.294 225.131 1.00 46.09 618 ALA C CA 1
ATOM 29223 C C . ALA C 3 618 ? 159.312 188.838 223.828 1.00 45.11 618 ALA C C 1
ATOM 29224 O O . ALA C 3 618 ? 158.114 189.046 223.612 1.00 46.32 618 ALA C O 1
ATOM 29231 N N . VAL C 3 619 ? 160.094 188.213 222.947 1.00 40.49 619 VAL C N 1
ATOM 29232 C CA . VAL C 3 619 ? 159.543 187.721 221.688 1.00 39.56 619 VAL C CA 1
ATOM 29233 C C . VAL C 3 619 ? 158.504 186.640 221.950 1.00 37.97 619 VAL C C 1
ATOM 29234 O O . VAL C 3 619 ? 157.441 186.616 221.319 1.00 38.21 619 VAL C O 1
ATOM 29247 N N . ALA C 3 620 ? 158.794 185.726 222.877 1.00 39.71 620 ALA C N 1
ATOM 29248 C CA . ALA C 3 620 ? 157.842 184.666 223.187 1.00 40.55 620 ALA C CA 1
ATOM 29249 C C . ALA C 3 620 ? 156.535 185.240 223.716 1.00 41.76 620 ALA C C 1
ATOM 29250 O O . ALA C 3 620 ? 155.450 184.783 223.340 1.00 39.31 620 ALA C O 1
ATOM 29257 N N . ASN C 3 621 ? 156.618 186.241 224.594 1.00 45.81 621 ASN C N 1
ATOM 29258 C CA . ASN C 3 621 ? 155.408 186.878 225.103 1.00 46.40 621 ASN C CA 1
ATOM 29259 C C . ASN C 3 621 ? 154.660 187.611 223.996 1.00 47.29 621 ASN C C 1
ATOM 29260 O O . ASN C 3 621 ? 153.425 187.594 223.956 1.00 48.21 621 ASN C O 1
ATOM 29271 N N . TRP C 3 622 ? 155.393 188.263 223.090 1.00 41.60 622 TRP C N 1
ATOM 29272 C CA . TRP C 3 622 ? 154.764 188.988 221.992 1.00 40.53 622 TRP C CA 1
ATOM 29273 C C . TRP C 3 622 ? 154.049 188.047 221.032 1.00 44.13 622 TRP C C 1
ATOM 29274 O O . TRP C 3 622 ? 152.997 188.400 220.489 1.00 46.85 622 TRP C O 1
ATOM 29295 N N . ILE C 3 623 ? 154.595 186.848 220.822 1.00 43.19 623 ILE C N 1
ATOM 29296 C CA . ILE C 3 623 ? 153.978 185.896 219.902 1.00 37.80 623 ILE C CA 1
ATOM 29297 C C . ILE C 3 623 ? 152.558 185.569 220.346 1.00 41.09 623 ILE C C 1
ATOM 29298 O O . ILE C 3 623 ? 151.650 185.429 219.519 1.00 40.81 623 ILE C O 1
ATOM 29314 N N . PHE C 3 624 ? 152.343 185.441 221.653 1.00 43.34 624 PHE C N 1
ATOM 29315 C CA . PHE C 3 624 ? 151.044 185.077 222.204 1.00 43.89 624 PHE C CA 1
ATOM 29316 C C . PHE C 3 624 ? 150.206 186.285 222.600 1.00 47.62 624 PHE C C 1
ATOM 29317 O O . PHE C 3 624 ? 149.132 186.112 223.183 1.00 48.36 624 PHE C O 1
ATOM 29334 N N . SER C 3 625 ? 150.665 187.496 222.299 1.00 50.99 625 SER C N 1
ATOM 29335 C CA . SER C 3 625 ? 149.915 188.691 222.644 1.00 50.37 625 SER C CA 1
ATOM 29336 C C . SER C 3 625 ? 148.633 188.782 221.819 1.00 52.81 625 SER C C 1
ATOM 29337 O O . SER C 3 625 ? 148.496 188.169 220.758 1.00 58.01 625 SER C O 1
ATOM 29345 N N . SER C 3 626 ? 147.680 189.564 222.329 1.00 53.24 626 SER C N 1
ATOM 29346 C CA . SER C 3 626 ? 146.400 189.736 221.654 1.00 55.16 626 SER C CA 1
ATOM 29347 C C . SER C 3 626 ? 146.519 190.519 220.354 1.00 56.83 626 SER C C 1
ATOM 29348 O O . SER C 3 626 ? 145.552 190.558 219.587 1.00 60.52 626 SER C O 1
ATOM 29356 N N . GLU C 3 627 ? 147.667 191.145 220.091 1.00 53.05 627 GLU C N 1
ATOM 29357 C CA . GLU C 3 627 ? 147.847 191.867 218.837 1.00 55.45 627 GLU C CA 1
ATOM 29358 C C . GLU C 3 627 ? 148.096 190.921 217.672 1.00 55.31 627 GLU C C 1
ATOM 29359 O O . GLU C 3 627 ? 147.705 191.223 216.539 1.00 59.83 627 GLU C O 1
ATOM 29371 N N . LEU C 3 628 ? 148.734 189.782 217.927 1.00 52.92 628 LEU C N 1
ATOM 29372 C CA . LEU C 3 628 ? 149.033 188.792 216.903 1.00 50.72 628 LEU C CA 1
ATOM 29373 C C . LEU C 3 628 ? 147.985 187.691 216.830 1.00 49.33 628 LEU C C 1
ATOM 29374 O O . LEU C 3 628 ? 148.206 186.686 216.149 1.00 51.82 628 LEU C O 1
ATOM 29390 N N . SER C 3 629 ? 146.849 187.858 217.510 1.00 54.25 629 SER C N 1
ATOM 29391 C CA . SER C 3 629 ? 145.853 186.793 217.559 1.00 58.43 629 SER C CA 1
ATOM 29392 C C . SER C 3 629 ? 145.337 186.452 216.167 1.00 59.15 629 SER C C 1
ATOM 29393 O O . SER C 3 629 ? 145.101 185.279 215.855 1.00 55.73 629 SER C O 1
ATOM 29401 N N . ARG C 3 630 ? 145.149 187.463 215.315 1.00 59.65 630 ARG C N 1
ATOM 29402 C CA . ARG C 3 630 ? 144.631 187.205 213.975 1.00 62.40 630 ARG C CA 1
ATOM 29403 C C . ARG C 3 630 ? 145.673 186.539 213.086 1.00 55.12 630 ARG C C 1
ATOM 29404 O O . ARG C 3 630 ? 145.316 185.787 212.173 1.00 50.39 630 ARG C O 1
ATOM 29425 N N . ASP C 3 631 ? 146.956 186.801 213.329 1.00 50.99 631 ASP C N 1
ATOM 29426 C CA . ASP C 3 631 ? 148.044 186.194 212.576 1.00 44.24 631 ASP C CA 1
ATOM 29427 C C . ASP C 3 631 ? 148.670 185.019 213.316 1.00 43.01 631 ASP C C 1
ATOM 29428 O O . ASP C 3 631 ? 149.778 184.596 212.974 1.00 43.43 631 ASP C O 1
ATOM 29437 N N . PHE C 3 632 ? 147.975 184.483 214.321 1.00 43.86 632 PHE C N 1
ATOM 29438 C CA . PHE C 3 632 ? 148.550 183.430 215.149 1.00 43.17 632 PHE C CA 1
ATOM 29439 C C . PHE C 3 632 ? 148.861 182.182 214.332 1.00 43.79 632 PHE C C 1
ATOM 29440 O O . PHE C 3 632 ? 149.925 181.573 214.496 1.00 42.27 632 PHE C O 1
ATOM 29457 N N . THR C 3 633 ? 147.951 181.788 213.441 1.00 44.39 633 THR C N 1
ATOM 29458 C CA . THR C 3 633 ? 148.112 180.551 212.687 1.00 45.48 633 THR C CA 1
ATOM 29459 C C . THR C 3 633 ? 149.028 180.690 211.477 1.00 44.13 633 THR C C 1
ATOM 29460 O O . THR C 3 633 ? 149.327 179.680 210.835 1.00 48.43 633 THR C O 1
ATOM 29471 N N . ARG C 3 634 ? 149.477 181.897 211.150 1.00 42.26 634 ARG C N 1
ATOM 29472 C CA . ARG C 3 634 ? 150.316 182.087 209.975 1.00 42.03 634 ARG C CA 1
ATOM 29473 C C . ARG C 3 634 ? 151.719 181.537 210.214 1.00 37.06 634 ARG C C 1
ATOM 29474 O O . ARG C 3 634 ? 152.190 181.440 211.349 1.00 41.80 634 ARG C O 1
ATOM 29495 N N . LEU C 3 635 ? 152.389 181.177 209.118 1.00 35.99 635 LEU C N 1
ATOM 29496 C CA . LEU C 3 635 ? 153.674 180.489 209.218 1.00 35.35 635 LEU C CA 1
ATOM 29497 C C . LEU C 3 635 ? 154.750 181.373 209.836 1.00 34.43 635 LEU C C 1
ATOM 29498 O O . LEU C 3 635 ? 155.568 180.894 210.631 1.00 41.54 635 LEU C O 1
ATOM 29514 N N . PHE C 3 636 ? 154.784 182.657 209.471 1.00 34.87 636 PHE C N 1
ATOM 29515 C CA . PHE C 3 636 ? 155.913 183.499 209.855 1.00 33.90 636 PHE C CA 1
ATOM 29516 C C . PHE C 3 636 ? 156.014 183.662 211.368 1.00 32.17 636 PHE C C 1
ATOM 29517 O O . PHE C 3 636 ? 157.118 183.808 211.901 1.00 38.03 636 PHE C O 1
ATOM 29534 N N . VAL C 3 637 ? 154.885 183.620 212.076 1.00 26.82 637 VAL C N 1
ATOM 29535 C CA . VAL C 3 637 ? 154.916 183.698 213.535 1.00 32.30 637 VAL C CA 1
ATOM 29536 C C . VAL C 3 637 ? 155.759 182.563 214.107 1.00 31.40 637 VAL C C 1
ATOM 29537 O O . VAL C 3 637 ? 156.667 182.776 214.924 1.00 33.59 637 VAL C O 1
ATOM 29550 N N . TRP C 3 638 ? 155.482 181.338 213.667 1.00 34.28 638 TRP C N 1
ATOM 29551 C CA . TRP C 3 638 ? 156.191 180.182 214.196 1.00 33.94 638 TRP C CA 1
ATOM 29552 C C . TRP C 3 638 ? 157.607 180.102 213.652 1.00 32.45 638 TRP C C 1
ATOM 29553 O O . TRP C 3 638 ? 158.505 179.609 214.341 1.00 39.71 638 TRP C O 1
ATOM 29574 N N . GLU C 3 639 ? 157.838 180.612 212.443 1.00 29.89 639 GLU C N 1
ATOM 29575 C CA . GLU C 3 639 ? 159.207 180.735 211.960 1.00 31.73 639 GLU C CA 1
ATOM 29576 C C . GLU C 3 639 ? 160.022 181.642 212.874 1.00 34.85 639 GLU C C 1
ATOM 29577 O O . GLU C 3 639 ? 161.164 181.323 213.223 1.00 40.22 639 GLU C O 1
ATOM 29589 N N . ILE C 3 640 ? 159.440 182.771 213.287 1.00 32.29 640 ILE C N 1
ATOM 29590 C CA . ILE C 3 640 ? 160.132 183.690 214.188 1.00 32.15 640 ILE C CA 1
ATOM 29591 C C . ILE C 3 640 ? 160.395 183.019 215.530 1.00 31.43 640 ILE C C 1
ATOM 29592 O O . ILE C 3 640 ? 161.493 183.119 216.093 1.00 32.68 640 ILE C O 1
ATOM 29608 N N . LEU C 3 641 ? 159.385 182.332 216.068 1.00 34.28 641 LEU C N 1
ATOM 29609 C CA . LEU C 3 641 ? 159.556 181.677 217.363 1.00 31.76 641 LEU C CA 1
ATOM 29610 C C . LEU C 3 641 ? 160.662 180.628 217.310 1.00 32.14 641 LEU C C 1
ATOM 29611 O O . LEU C 3 641 ? 161.515 180.562 218.207 1.00 36.69 641 LEU C O 1
ATOM 29627 N N . HIS C 3 642 ? 160.674 179.807 216.259 1.00 27.33 642 HIS C N 1
ATOM 29628 C CA . HIS C 3 642 ? 161.693 178.772 216.148 1.00 27.73 642 HIS C CA 1
ATOM 29629 C C . HIS C 3 642 ? 163.072 179.366 215.907 1.00 29.12 642 HIS C C 1
ATOM 29630 O O . HIS C 3 642 ? 164.066 178.832 216.408 1.00 34.69 642 HIS C O 1
ATOM 29644 N N . SER C 3 643 ? 163.160 180.469 215.162 1.00 35.79 643 SER C N 1
ATOM 29645 C CA . SER C 3 643 ? 164.445 181.136 214.995 1.00 31.64 643 SER C CA 1
ATOM 29646 C C . SER C 3 643 ? 164.971 181.649 216.329 1.00 33.11 643 SER C C 1
ATOM 29647 O O . SER C 3 643 ? 166.167 181.539 216.619 1.00 34.33 643 SER C O 1
ATOM 29655 N N . THR C 3 644 ? 164.089 182.218 217.154 1.00 33.54 644 THR C N 1
ATOM 29656 C CA . THR C 3 644 ? 164.512 182.688 218.471 1.00 33.02 644 THR C CA 1
ATOM 29657 C C . THR C 3 644 ? 165.001 181.533 219.338 1.00 32.95 644 THR C C 1
ATOM 29658 O O . THR C 3 644 ? 166.039 181.640 220.009 1.00 39.65 644 THR C O 1
ATOM 29669 N N . ILE C 3 645 ? 164.265 180.419 219.340 1.00 33.36 645 ILE C N 1
ATOM 29670 C CA . ILE C 3 645 ? 164.694 179.263 220.126 1.00 30.79 645 ILE C CA 1
ATOM 29671 C C . ILE C 3 645 ? 166.046 178.760 219.633 1.00 28.71 645 ILE C C 1
ATOM 29672 O O . ILE C 3 645 ? 166.925 178.411 220.431 1.00 31.52 645 ILE C O 1
ATOM 29688 N N . ARG C 3 646 ? 166.228 178.704 218.312 1.00 30.91 646 ARG C N 1
ATOM 29689 C CA . ARG C 3 646 ? 167.501 178.260 217.754 1.00 32.99 646 ARG C CA 1
ATOM 29690 C C . ARG C 3 646 ? 168.635 179.185 218.171 1.00 37.03 646 ARG C C 1
ATOM 29691 O O . ARG C 3 646 ? 169.742 178.726 218.465 1.00 40.79 646 ARG C O 1
ATOM 29712 N N . LYS C 3 647 ? 168.387 180.496 218.174 1.00 38.03 647 LYS C N 1
ATOM 29713 C CA . LYS C 3 647 ? 169.417 181.440 218.596 1.00 35.58 647 LYS C CA 1
ATOM 29714 C C . LYS C 3 647 ? 169.795 181.220 220.053 1.00 38.11 647 LYS C C 1
ATOM 29715 O O . LYS C 3 647 ? 170.981 181.247 220.407 1.00 44.30 647 LYS C O 1
ATOM 29734 N N . MET C 3 648 ? 168.801 181.000 220.915 1.00 38.76 648 MET C N 1
ATOM 29735 C CA . MET C 3 648 ? 169.093 180.726 222.320 1.00 38.88 648 MET C CA 1
ATOM 29736 C C . MET C 3 648 ? 169.930 179.458 222.466 1.00 44.40 648 MET C C 1
ATOM 29737 O O . MET C 3 648 ? 170.917 179.426 223.216 1.00 49.26 648 MET C O 1
ATOM 29751 N N . ASN C 3 649 ? 169.547 178.400 221.748 1.00 44.11 649 ASN C N 1
ATOM 29752 C CA . ASN C 3 649 ? 170.290 177.147 221.826 1.00 42.29 649 ASN C CA 1
ATOM 29753 C C . ASN C 3 649 ? 171.720 177.326 221.338 1.00 45.18 649 ASN C C 1
ATOM 29754 O O . ASN C 3 649 ? 172.662 176.800 221.943 1.00 55.88 649 ASN C O 1
ATOM 29765 N N . LYS C 3 650 ? 171.903 178.059 220.240 1.00 42.75 650 LYS C N 1
ATOM 29766 C CA . LYS C 3 650 ? 173.243 178.279 219.713 1.00 46.99 650 LYS C CA 1
ATOM 29767 C C . LYS C 3 650 ? 174.088 179.083 220.689 1.00 51.86 650 LYS C C 1
ATOM 29768 O O . LYS C 3 650 ? 175.283 178.816 220.851 1.00 55.61 650 LYS C O 1
ATOM 29787 N N . HIS C 3 651 ? 173.491 180.081 221.343 1.00 52.26 651 HIS C N 1
ATOM 29788 C CA . HIS C 3 651 ? 174.232 180.854 222.334 1.00 54.43 651 HIS C CA 1
ATOM 29789 C C . HIS C 3 651 ? 174.685 179.966 223.485 1.00 57.29 651 HIS C C 1
ATOM 29790 O O . HIS C 3 651 ? 175.845 180.028 223.918 1.00 64.75 651 HIS C O 1
ATOM 29804 N N . VAL C 3 652 ? 173.783 179.119 223.987 1.00 59.29 652 VAL C N 1
ATOM 29805 C CA . VAL C 3 652 ? 174.149 178.219 225.079 1.00 59.06 652 VAL C CA 1
ATOM 29806 C C . VAL C 3 652 ? 175.271 177.284 224.642 1.00 54.13 652 VAL C C 1
ATOM 29807 O O . VAL C 3 652 ? 176.240 177.062 225.380 1.00 58.80 652 VAL C O 1
ATOM 29820 N N . LEU C 3 653 ? 175.155 176.720 223.437 1.00 55.20 653 LEU C N 1
ATOM 29821 C CA . LEU C 3 653 ? 176.175 175.799 222.947 1.00 56.44 653 LEU C CA 1
ATOM 29822 C C . LEU C 3 653 ? 177.522 176.493 222.799 1.00 64.13 653 LEU C C 1
ATOM 29823 O O . LEU C 3 653 ? 178.561 175.924 223.147 1.00 70.97 653 LEU C O 1
ATOM 29839 N N . LYS C 3 654 ? 177.526 177.717 222.270 1.00 68.52 654 LYS C N 1
ATOM 29840 C CA . LYS C 3 654 ? 178.776 178.452 222.113 1.00 70.22 654 LYS C CA 1
ATOM 29841 C C . LYS C 3 654 ? 179.420 178.731 223.463 1.00 75.59 654 LYS C C 1
ATOM 29842 O O . LYS C 3 654 ? 180.639 178.593 223.620 1.00 82.15 654 LYS C O 1
ATOM 29861 N N . ILE C 3 655 ? 178.616 179.130 224.450 1.00 77.26 655 ILE C N 1
ATOM 29862 C CA . ILE C 3 655 ? 179.162 179.404 225.775 1.00 76.65 655 ILE C CA 1
ATOM 29863 C C . ILE C 3 655 ? 179.756 178.134 226.378 1.00 79.46 655 ILE C C 1
ATOM 29864 O O . ILE C 3 655 ? 180.849 178.155 226.961 1.00 82.86 655 ILE C O 1
ATOM 29880 N N . GLN C 3 656 ? 179.049 177.009 226.245 1.00 78.19 656 GLN C N 1
ATOM 29881 C CA . GLN C 3 656 ? 179.569 175.751 226.773 1.00 77.13 656 GLN C CA 1
ATOM 29882 C C . GLN C 3 656 ? 180.860 175.349 226.073 1.00 83.78 656 GLN C C 1
ATOM 29883 O O . GLN C 3 656 ? 181.797 174.861 226.715 1.00 90.92 656 GLN C O 1
ATOM 29897 N N . LYS C 3 657 ? 180.922 175.530 224.753 1.00 87.88 657 LYS C N 1
ATOM 29898 C CA . LYS C 3 657 ? 182.137 175.201 224.016 1.00 92.12 657 LYS C CA 1
ATOM 29899 C C . LYS C 3 657 ? 183.301 176.070 224.470 1.00 94.41 657 LYS C C 1
ATOM 29900 O O . LYS C 3 657 ? 184.430 175.586 224.613 1.00 96.67 657 LYS C O 1
ATOM 29919 N N . GLU C 3 658 ? 183.049 177.361 224.695 1.00 92.87 658 GLU C N 1
ATOM 29920 C CA . GLU C 3 658 ? 184.102 178.237 225.196 1.00 96.09 658 GLU C CA 1
ATOM 29921 C C . GLU C 3 658 ? 184.588 177.780 226.565 1.00 99.37 658 GLU C C 1
ATOM 29922 O O . GLU C 3 658 ? 185.796 177.763 226.830 1.00 102.93 658 GLU C O 1
ATOM 29934 N N . LEU C 3 659 ? 183.661 177.403 227.451 1.00 97.77 659 LEU C N 1
ATOM 29935 C CA . LEU C 3 659 ? 184.065 176.923 228.770 1.00 100.48 659 LEU C CA 1
ATOM 29936 C C . LEU C 3 659 ? 184.898 175.652 228.661 1.00 101.32 659 LEU C C 1
ATOM 29937 O O . LEU C 3 659 ? 185.911 175.501 229.356 1.00 103.39 659 LEU C O 1
ATOM 29953 N N . GLU C 3 660 ? 184.481 174.720 227.803 1.00 104.02 660 GLU C N 1
ATOM 29954 C CA . GLU C 3 660 ? 185.232 173.480 227.639 1.00 106.68 660 GLU C CA 1
ATOM 29955 C C . GLU C 3 660 ? 186.626 173.754 227.091 1.00 111.78 660 GLU C C 1
ATOM 29956 O O . GLU C 3 660 ? 187.610 173.157 227.545 1.00 116.79 660 GLU C O 1
ATOM 29968 N N . GLU C 3 661 ? 186.730 174.654 226.111 1.00 110.80 661 GLU C N 1
ATOM 29969 C CA . GLU C 3 661 ? 188.037 174.999 225.564 1.00 109.93 661 GLU C CA 1
ATOM 29970 C C . GLU C 3 661 ? 188.925 175.629 226.628 1.00 113.02 661 GLU C C 1
ATOM 29971 O O . GLU C 3 661 ? 190.117 175.312 226.720 1.00 115.62 661 GLU C O 1
ATOM 29983 N N . ALA C 3 662 ? 188.364 176.527 227.441 1.00 111.42 662 ALA C N 1
ATOM 29984 C CA . ALA C 3 662 ? 189.152 177.153 228.498 1.00 113.69 662 ALA C CA 1
ATOM 29985 C C . ALA C 3 662 ? 189.629 176.121 229.510 1.00 117.54 662 ALA C C 1
ATOM 29986 O O . ALA C 3 662 ? 190.784 176.160 229.952 1.00 119.93 662 ALA C O 1
ATOM 29993 N N . LYS C 3 663 ? 188.753 175.191 229.895 1.00 117.82 663 LYS C N 1
ATOM 29994 C CA . LYS C 3 663 ? 189.150 174.158 230.846 1.00 115.74 663 LYS C CA 1
ATOM 29995 C C . LYS C 3 663 ? 190.248 173.274 230.269 1.00 118.72 663 LYS C C 1
ATOM 29996 O O . LYS C 3 663 ? 191.208 172.927 230.968 1.00 121.74 663 LYS C O 1
ATOM 30015 N N . GLU C 3 664 ? 190.124 172.895 228.994 1.00 119.80 664 GLU C N 1
ATOM 30016 C CA . GLU C 3 664 ? 191.161 172.083 228.367 1.00 120.76 664 GLU C CA 1
ATOM 30017 C C . GLU C 3 664 ? 192.486 172.831 228.315 1.00 125.07 664 GLU C C 1
ATOM 30018 O O . GLU C 3 664 ? 193.546 172.251 228.577 1.00 126.92 664 GLU C O 1
ATOM 30030 N N . LYS C 3 665 ? 192.448 174.121 227.972 1.00 126.42 665 LYS C N 1
ATOM 30031 C CA . LYS C 3 665 ? 193.675 174.909 227.934 1.00 126.36 665 LYS C CA 1
ATOM 30032 C C . LYS C 3 665 ? 194.312 174.998 229.314 1.00 127.08 665 LYS C C 1
ATOM 30033 O O . LYS C 3 665 ? 195.535 174.879 229.450 1.00 127.25 665 LYS C O 1
ATOM 30052 N N . LEU C 3 666 ? 193.498 175.213 230.351 1.00 126.95 666 LEU C N 1
ATOM 30053 C CA . LEU C 3 666 ? 194.031 175.277 231.707 1.00 128.19 666 LEU C CA 1
ATOM 30054 C C . LEU C 3 666 ? 194.660 173.951 232.111 1.00 130.86 666 LEU C C 1
ATOM 30055 O O . LEU C 3 666 ? 195.738 173.924 232.717 1.00 133.24 666 LEU C O 1
ATOM 30071 N N . ALA C 3 667 ? 193.998 172.837 231.790 1.00 130.10 667 ALA C N 1
ATOM 30072 C CA . ALA C 3 667 ? 194.553 171.529 232.122 1.00 130.09 667 ALA C CA 1
ATOM 30073 C C . ALA C 3 667 ? 195.872 171.295 231.398 1.00 132.14 667 ALA C C 1
ATOM 30074 O O . ALA C 3 667 ? 196.831 170.783 231.987 1.00 133.02 667 ALA C O 1
ATOM 30081 N N . ARG C 3 668 ? 195.937 171.661 230.116 1.00 134.17 668 ARG C N 1
ATOM 30082 C CA . ARG C 3 668 ? 197.175 171.495 229.362 1.00 133.75 668 ARG C CA 1
ATOM 30083 C C . ARG C 3 668 ? 198.293 172.347 229.948 1.00 135.45 668 ARG C C 1
ATOM 30084 O O . ARG C 3 668 ? 199.437 171.890 230.065 1.00 136.40 668 ARG C O 1
ATOM 30105 N N . GLN C 3 669 ? 197.983 173.593 230.316 1.00 135.56 669 GLN C N 1
ATOM 30106 C CA . GLN C 3 669 ? 198.992 174.455 230.921 1.00 135.50 669 GLN C CA 1
ATOM 30107 C C . GLN C 3 669 ? 199.484 173.879 232.242 1.00 139.13 669 GLN C C 1
ATOM 30108 O O . GLN C 3 669 ? 200.688 173.888 232.524 1.00 139.47 669 GLN C O 1
ATOM 30122 N N . HIS C 3 670 ? 198.564 173.375 233.067 1.00 140.54 670 HIS C N 1
ATOM 30123 C CA . HIS C 3 670 ? 198.961 172.783 234.339 1.00 140.01 670 HIS C CA 1
ATOM 30124 C C . HIS C 3 670 ? 199.847 171.563 234.122 1.00 140.56 670 HIS C C 1
ATOM 30125 O O . HIS C 3 670 ? 200.848 171.380 234.825 1.00 140.99 670 HIS C O 1
ATOM 30139 N N . LYS C 3 671 ? 199.493 170.715 233.154 1.00 138.71 671 LYS C N 1
ATOM 30140 C CA . LYS C 3 671 ? 200.307 169.539 232.870 1.00 138.20 671 LYS C CA 1
ATOM 30141 C C . LYS C 3 671 ? 201.696 169.934 232.386 1.00 140.69 671 LYS C C 1
ATOM 30142 O O . LYS C 3 671 ? 202.700 169.349 232.809 1.00 139.51 671 LYS C O 1
ATOM 30161 N N . ARG C 3 672 ? 201.776 170.926 231.496 1.00 142.53 672 ARG C N 1
ATOM 30162 C CA . ARG C 3 672 ? 203.074 171.355 230.987 1.00 143.44 672 ARG C CA 1
ATOM 30163 C C . ARG C 3 672 ? 203.932 171.950 232.095 1.00 142.30 672 ARG C C 1
ATOM 30164 O O . ARG C 3 672 ? 205.135 171.675 232.175 1.00 140.83 672 ARG C O 1
ATOM 30185 N N . ARG C 3 673 ? 203.333 172.771 232.961 1.00 140.83 673 ARG C N 1
ATOM 30186 C CA . ARG C 3 673 ? 204.101 173.395 234.033 1.00 140.49 673 ARG C CA 1
ATOM 30187 C C . ARG C 3 673 ? 204.668 172.350 234.985 1.00 141.87 673 ARG C C 1
ATOM 30188 O O . ARG C 3 673 ? 205.829 172.444 235.401 1.00 140.46 673 ARG C O 1
ATOM 30209 N N . SER C 3 674 ? 203.869 171.349 235.339 1.00 145.86 674 SER C N 1
ATOM 30210 C CA . SER C 3 674 ? 204.315 170.297 236.244 1.00 145.94 674 SER C CA 1
ATOM 30211 C C . SER C 3 674 ? 205.488 169.529 235.645 1.00 142.58 674 SER C C 1
ATOM 30212 O O . SER C 3 674 ? 206.582 169.508 236.208 1.00 136.80 674 SER C O 1
ATOM 30220 N N . ASP C 3 685 ? 197.626 181.556 237.189 1.00 132.55 685 ASP C N 1
ATOM 30221 C CA . ASP C 3 685 ? 196.599 180.542 237.398 1.00 136.99 685 ASP C CA 1
ATOM 30222 C C . ASP C 3 685 ? 195.378 181.142 238.082 1.00 137.56 685 ASP C C 1
ATOM 30223 O O . ASP C 3 685 ? 194.242 180.821 237.733 1.00 136.71 685 ASP C O 1
ATOM 30232 N N . GLY C 3 686 ? 195.617 182.019 239.058 1.00 136.11 686 GLY C N 1
ATOM 30233 C CA . GLY C 3 686 ? 194.508 182.666 239.740 1.00 134.30 686 GLY C CA 1
ATOM 30234 C C . GLY C 3 686 ? 193.618 183.441 238.788 1.00 134.76 686 GLY C C 1
ATOM 30235 O O . GLY C 3 686 ? 192.390 183.363 238.867 1.00 132.52 686 GLY C O 1
ATOM 30239 N N . VAL C 3 687 ? 194.226 184.197 237.871 1.00 133.48 687 VAL C N 1
ATOM 30240 C CA . VAL C 3 687 ? 193.446 184.910 236.864 1.00 133.72 687 VAL C CA 1
ATOM 30241 C C . VAL C 3 687 ? 192.693 183.921 235.983 1.00 132.69 687 VAL C C 1
ATOM 30242 O O . VAL C 3 687 ? 191.520 184.129 235.649 1.00 130.25 687 VAL C O 1
ATOM 30255 N N . LEU C 3 688 ? 193.356 182.832 235.587 1.00 130.75 688 LEU C N 1
ATOM 30256 C CA . LEU C 3 688 ? 192.692 181.819 234.777 1.00 128.71 688 LEU C CA 1
ATOM 30257 C C . LEU C 3 688 ? 191.548 181.166 235.544 1.00 129.38 688 LEU C C 1
ATOM 30258 O O . LEU C 3 688 ? 190.481 180.903 234.978 1.00 126.46 688 LEU C O 1
ATOM 30274 N N . GLU C 3 689 ? 191.752 180.891 236.834 1.00 130.81 689 GLU C N 1
ATOM 30275 C CA . GLU C 3 689 ? 190.681 180.309 237.637 1.00 128.70 689 GLU C CA 1
ATOM 30276 C C . GLU C 3 689 ? 189.496 181.262 237.743 1.00 128.59 689 GLU C C 1
ATOM 30277 O O . GLU C 3 689 ? 188.337 180.836 237.665 1.00 124.44 689 GLU C O 1
ATOM 30289 N N . GLU C 3 690 ? 189.765 182.557 237.926 1.00 129.84 690 GLU C N 1
ATOM 30290 C CA . GLU C 3 690 ? 188.681 183.533 237.970 1.00 126.61 690 GLU C CA 1
ATOM 30291 C C . GLU C 3 690 ? 187.942 183.589 236.639 1.00 126.79 690 GLU C C 1
ATOM 30292 O O . GLU C 3 690 ? 186.710 183.702 236.606 1.00 123.61 690 GLU C O 1
ATOM 30304 N N . GLN C 3 691 ? 188.680 183.523 235.529 1.00 127.30 691 GLN C N 1
ATOM 30305 C CA . GLN C 3 691 ? 188.039 183.514 234.218 1.00 124.39 691 GLN C CA 1
ATOM 30306 C C . GLN C 3 691 ? 187.159 182.283 234.048 1.00 120.71 691 GLN C C 1
ATOM 30307 O O . GLN C 3 691 ? 186.051 182.371 233.506 1.00 116.71 691 GLN C O 1
ATOM 30321 N N . ILE C 3 692 ? 187.635 181.123 234.505 1.00 120.76 692 ILE C N 1
ATOM 30322 C CA . ILE C 3 692 ? 186.834 179.906 234.413 1.00 119.25 692 ILE C CA 1
ATOM 30323 C C . ILE C 3 692 ? 185.583 180.027 235.273 1.00 116.70 692 ILE C C 1
ATOM 30324 O O . ILE C 3 692 ? 184.502 179.574 234.885 1.00 114.23 692 ILE C O 1
ATOM 30340 N N . GLU C 3 693 ? 185.708 180.628 236.457 1.00 117.50 693 GLU C N 1
ATOM 30341 C CA . GLU C 3 693 ? 184.536 180.830 237.307 1.00 117.84 693 GLU C CA 1
ATOM 30342 C C . GLU C 3 693 ? 183.520 181.747 236.634 1.00 114.24 693 GLU C C 1
ATOM 30343 O O . GLU C 3 693 ? 182.309 181.484 236.666 1.00 109.92 693 GLU C O 1
ATOM 30355 N N . ARG C 3 694 ? 183.997 182.834 236.024 1.00 114.74 694 ARG C N 1
ATOM 30356 C CA . ARG C 3 694 ? 183.098 183.744 235.324 1.00 114.55 694 ARG C CA 1
ATOM 30357 C C . ARG C 3 694 ? 182.415 183.041 234.157 1.00 111.72 694 ARG C C 1
ATOM 30358 O O . ARG C 3 694 ? 181.216 183.229 233.921 1.00 107.20 694 ARG C O 1
ATOM 30379 N N . LEU C 3 695 ? 183.163 182.220 233.420 1.00 110.73 695 LEU C N 1
ATOM 30380 C CA . LEU C 3 695 ? 182.568 181.473 232.317 1.00 105.86 695 LEU C CA 1
ATOM 30381 C C . LEU C 3 695 ? 181.540 180.470 232.825 1.00 101.54 695 LEU C C 1
ATOM 30382 O O . LEU C 3 695 ? 180.504 180.259 232.187 1.00 99.60 695 LEU C O 1
ATOM 30398 N N . GLN C 3 696 ? 181.808 179.838 233.968 1.00 101.04 696 GLN C N 1
ATOM 30399 C CA . GLN C 3 696 ? 180.860 178.878 234.525 1.00 101.14 696 GLN C CA 1
ATOM 30400 C C . GLN C 3 696 ? 179.559 179.563 234.924 1.00 96.63 696 GLN C C 1
ATOM 30401 O O . GLN C 3 696 ? 178.464 179.059 234.643 1.00 95.03 696 GLN C O 1
ATOM 30415 N N . GLU C 3 697 ? 179.655 180.717 235.587 1.00 98.86 697 GLU C N 1
ATOM 30416 C CA . GLU C 3 697 ? 178.429 181.430 235.942 1.00 99.96 697 GLU C CA 1
ATOM 30417 C C . GLU C 3 697 ? 177.716 181.959 234.701 1.00 95.25 697 GLU C C 1
ATOM 30418 O O . GLU C 3 697 ? 176.481 182.017 234.678 1.00 92.20 697 GLU C O 1
ATOM 30430 N N . LYS C 3 698 ? 178.462 182.329 233.657 1.00 93.56 698 LYS C N 1
ATOM 30431 C CA . LYS C 3 698 ? 177.826 182.696 232.395 1.00 92.14 698 LYS C CA 1
ATOM 30432 C C . LYS C 3 698 ? 177.067 181.515 231.801 1.00 85.60 698 LYS C C 1
ATOM 30433 O O . LYS C 3 698 ? 175.962 181.676 231.270 1.00 77.90 698 LYS C O 1
ATOM 30452 N N . VAL C 3 699 ? 177.655 180.319 231.872 1.00 84.72 699 VAL C N 1
ATOM 30453 C CA . VAL C 3 699 ? 176.975 179.119 231.395 1.00 82.10 699 VAL C CA 1
ATOM 30454 C C . VAL C 3 699 ? 175.689 178.902 232.178 1.00 80.23 699 VAL C C 1
ATOM 30455 O O . VAL C 3 699 ? 174.639 178.582 231.607 1.00 75.72 699 VAL C O 1
ATOM 30468 N N . GLU C 3 700 ? 175.758 179.057 233.500 1.00 85.27 700 GLU C N 1
ATOM 30469 C CA . GLU C 3 700 ? 174.567 178.887 234.325 1.00 82.76 700 GLU C CA 1
ATOM 30470 C C . GLU C 3 700 ? 173.490 179.895 233.945 1.00 77.59 700 GLU C C 1
ATOM 30471 O O . GLU C 3 700 ? 172.307 179.549 233.860 1.00 78.66 700 GLU C O 1
ATOM 30483 N N . SER C 3 701 ? 173.882 181.149 233.710 1.00 73.59 701 SER C N 1
ATOM 30484 C CA . SER C 3 701 ? 172.906 182.166 233.327 1.00 69.81 701 SER C CA 1
ATOM 30485 C C . SER C 3 701 ? 172.275 181.846 231.976 1.00 69.25 701 SER C C 1
ATOM 30486 O O . SER C 3 701 ? 171.065 182.024 231.789 1.00 68.34 701 SER C O 1
ATOM 30494 N N . ALA C 3 702 ? 173.079 181.385 231.016 1.00 67.33 702 ALA C N 1
ATOM 30495 C CA . ALA C 3 702 ? 172.535 181.026 229.710 1.00 64.66 702 ALA C CA 1
ATOM 30496 C C . ALA C 3 702 ? 171.556 179.864 229.822 1.00 64.15 702 ALA C C 1
ATOM 30497 O O . ALA C 3 702 ? 170.491 179.872 229.191 1.00 63.42 702 ALA C O 1
ATOM 30504 N N . GLN C 3 703 ? 171.902 178.850 230.619 1.00 61.05 703 GLN C N 1
ATOM 30505 C CA . GLN C 3 703 ? 170.990 177.729 230.819 1.00 59.54 703 GLN C CA 1
ATOM 30506 C C . GLN C 3 703 ? 169.701 178.190 231.485 1.00 56.01 703 GLN C C 1
ATOM 30507 O O . GLN C 3 703 ? 168.608 177.733 231.129 1.00 57.11 703 GLN C O 1
ATOM 30521 N N . SER C 3 704 ? 169.810 179.096 232.460 1.00 55.16 704 SER C N 1
ATOM 30522 C CA . SER C 3 704 ? 168.620 179.635 233.104 1.00 55.44 704 SER C CA 1
ATOM 30523 C C . SER C 3 704 ? 167.740 180.366 232.101 1.00 58.42 704 SER C C 1
ATOM 30524 O O . SER C 3 704 ? 166.513 180.220 232.118 1.00 56.47 704 SER C O 1
ATOM 30532 N N . GLU C 3 705 ? 168.349 181.164 231.221 1.00 58.87 705 GLU C N 1
ATOM 30533 C CA . GLU C 3 705 ? 167.569 181.886 230.221 1.00 56.68 705 GLU C CA 1
ATOM 30534 C C . GLU C 3 705 ? 166.870 180.926 229.267 1.00 53.33 705 GLU C C 1
ATOM 30535 O O . GLU C 3 705 ? 165.702 181.128 228.916 1.00 50.59 705 GLU C O 1
ATOM 30547 N N . GLN C 3 706 ? 167.572 179.879 228.830 1.00 49.23 706 GLN C N 1
ATOM 30548 C CA . GLN C 3 706 ? 166.962 178.898 227.935 1.00 46.71 706 GLN C CA 1
ATOM 30549 C C . GLN C 3 706 ? 165.783 178.201 228.608 1.00 46.84 706 GLN C C 1
ATOM 30550 O O . GLN C 3 706 ? 164.703 178.048 228.014 1.00 49.24 706 GLN C O 1
ATOM 30564 N N . LYS C 3 707 ? 165.972 177.780 229.861 1.00 45.94 707 LYS C N 1
ATOM 30565 C CA . LYS C 3 707 ? 164.894 177.121 230.587 1.00 47.63 707 LYS C CA 1
ATOM 30566 C C . LYS C 3 707 ? 163.710 178.056 230.773 1.00 49.27 707 LYS C C 1
ATOM 30567 O O . LYS C 3 707 ? 162.555 177.639 230.641 1.00 49.29 707 LYS C O 1
ATOM 30586 N N . ASN C 3 708 ? 163.975 179.327 231.083 1.00 50.33 708 ASN C N 1
ATOM 30587 C CA . ASN C 3 708 ? 162.889 180.284 231.256 1.00 44.33 708 ASN C CA 1
ATOM 30588 C C . ASN C 3 708 ? 162.140 180.504 229.950 1.00 41.44 708 ASN C C 1
ATOM 30589 O O . ASN C 3 708 ? 160.912 180.627 229.946 1.00 42.19 708 ASN C O 1
ATOM 30600 N N . LEU C 3 709 ? 162.863 180.568 228.831 1.00 40.44 709 LEU C N 1
ATOM 30601 C CA . LEU C 3 709 ? 162.206 180.723 227.537 1.00 43.70 709 LEU C CA 1
ATOM 30602 C C . LEU C 3 709 ? 161.257 179.563 227.271 1.00 41.69 709 LEU C C 1
ATOM 30603 O O . LEU C 3 709 ? 160.092 179.763 226.894 1.00 41.09 709 LEU C O 1
ATOM 30619 N N . PHE C 3 710 ? 161.740 178.334 227.464 1.00 39.32 710 PHE C N 1
ATOM 30620 C CA . PHE C 3 710 ? 160.883 177.177 227.225 1.00 38.83 710 PHE C CA 1
ATOM 30621 C C . PHE C 3 710 ? 159.695 177.164 228.182 1.00 40.82 710 PHE C C 1
ATOM 30622 O O . PHE C 3 710 ? 158.564 176.856 227.781 1.00 41.45 710 PHE C O 1
ATOM 30639 N N . LEU C 3 711 ? 159.931 177.503 229.451 1.00 39.87 711 LEU C N 1
ATOM 30640 C CA . LEU C 3 711 ? 158.848 177.534 230.426 1.00 40.20 711 LEU C CA 1
ATOM 30641 C C . LEU C 3 711 ? 157.788 178.555 230.040 1.00 42.78 711 LEU C C 1
ATOM 30642 O O . LEU C 3 711 ? 156.590 178.288 230.160 1.00 43.94 711 LEU C O 1
ATOM 30658 N N . VAL C 3 712 ? 158.211 179.735 229.583 1.00 44.93 712 VAL C N 1
ATOM 30659 C CA . VAL C 3 712 ? 157.258 180.770 229.192 1.00 41.26 712 VAL C CA 1
ATOM 30660 C C . VAL C 3 712 ? 156.444 180.316 227.989 1.00 41.10 712 VAL C C 1
ATOM 30661 O O . VAL C 3 712 ? 155.221 180.511 227.936 1.00 41.09 712 VAL C O 1
ATOM 30674 N N . ILE C 3 713 ? 157.107 179.714 226.997 1.00 41.05 713 ILE C N 1
ATOM 30675 C CA . ILE C 3 713 ? 156.380 179.232 225.825 1.00 37.44 713 ILE C CA 1
ATOM 30676 C C . ILE C 3 713 ? 155.330 178.210 226.241 1.00 38.44 713 ILE C C 1
ATOM 30677 O O . ILE C 3 713 ? 154.167 178.279 225.821 1.00 41.73 713 ILE C O 1
ATOM 30693 N N . PHE C 3 714 ? 155.723 177.248 227.082 1.00 40.31 714 PHE C N 1
ATOM 30694 C CA . PHE C 3 714 ? 154.779 176.223 227.515 1.00 41.72 714 PHE C CA 1
ATOM 30695 C C . PHE C 3 714 ? 153.642 176.827 228.329 1.00 42.51 714 PHE C C 1
ATOM 30696 O O . PHE C 3 714 ? 152.484 176.415 228.190 1.00 43.03 714 PHE C O 1
ATOM 30713 N N . GLN C 3 715 ? 153.949 177.803 229.185 1.00 41.07 715 GLN C N 1
ATOM 30714 C CA . GLN C 3 715 ? 152.915 178.444 229.988 1.00 41.42 715 GLN C CA 1
ATOM 30715 C C . GLN C 3 715 ? 151.879 179.121 229.103 1.00 46.76 715 GLN C C 1
ATOM 30716 O O . GLN C 3 715 ? 150.671 178.967 229.313 1.00 50.55 715 GLN C O 1
ATOM 30730 N N . ARG C 3 716 ? 152.334 179.885 228.107 1.00 47.04 716 ARG C N 1
ATOM 30731 C CA . ARG C 3 716 ? 151.387 180.577 227.237 1.00 46.87 716 ARG C CA 1
ATOM 30732 C C . ARG C 3 716 ? 150.580 179.588 226.404 1.00 45.93 716 ARG C C 1
ATOM 30733 O O . ARG C 3 716 ? 149.368 179.772 226.212 1.00 45.35 716 ARG C O 1
ATOM 30754 N N . PHE C 3 717 ? 151.229 178.535 225.899 1.00 43.27 717 PHE C N 1
ATOM 30755 C CA . PHE C 3 717 ? 150.499 177.509 225.162 1.00 43.01 717 PHE C CA 1
ATOM 30756 C C . PHE C 3 717 ? 149.397 176.908 226.024 1.00 48.28 717 PHE C C 1
ATOM 30757 O O . PHE C 3 717 ? 148.242 176.794 225.593 1.00 51.22 717 PHE C O 1
ATOM 30774 N N . ILE C 3 718 ? 149.737 176.528 227.257 1.00 46.17 718 ILE C N 1
ATOM 30775 C CA . ILE C 3 718 ? 148.758 175.921 228.150 1.00 49.87 718 ILE C CA 1
ATOM 30776 C C . ILE C 3 718 ? 147.629 176.897 228.441 1.00 51.72 718 ILE C C 1
ATOM 30777 O O . ILE C 3 718 ? 146.453 176.521 228.452 1.00 54.15 718 ILE C O 1
ATOM 30793 N N . MET C 3 719 ? 147.965 178.165 228.683 1.00 50.75 719 MET C N 1
ATOM 30794 C CA . MET C 3 719 ? 146.941 179.152 229.007 1.00 52.76 719 MET C CA 1
ATOM 30795 C C . MET C 3 719 ? 145.945 179.305 227.864 1.00 56.68 719 MET C C 1
ATOM 30796 O O . MET C 3 719 ? 144.727 179.237 228.073 1.00 55.45 719 MET C O 1
ATOM 30810 N N . ILE C 3 720 ? 146.444 179.508 226.642 1.00 53.73 720 ILE C N 1
ATOM 30811 C CA . ILE C 3 720 ? 145.536 179.740 225.522 1.00 55.18 720 ILE C CA 1
ATOM 30812 C C . ILE C 3 720 ? 144.720 178.486 225.223 1.00 57.52 720 ILE C C 1
ATOM 30813 O O . ILE C 3 720 ? 143.513 178.565 224.950 1.00 60.59 720 ILE C O 1
ATOM 30829 N N . LEU C 3 721 ? 145.354 177.310 225.271 1.00 52.33 721 LEU C N 1
ATOM 30830 C CA . LEU C 3 721 ? 144.622 176.078 225.002 1.00 51.35 721 LEU C CA 1
ATOM 30831 C C . LEU C 3 721 ? 143.537 175.843 226.045 1.00 56.01 721 LEU C C 1
ATOM 30832 O O . LEU C 3 721 ? 142.414 175.450 225.705 1.00 62.32 721 LEU C O 1
ATOM 30848 N N . THR C 3 722 ? 143.852 176.077 227.321 1.00 56.19 722 THR C N 1
ATOM 30849 C CA . THR C 3 722 ? 142.858 175.905 228.372 1.00 57.91 722 THR C CA 1
ATOM 30850 C C . THR C 3 722 ? 141.709 176.885 228.201 1.00 59.41 722 THR C C 1
ATOM 30851 O O . THR C 3 722 ? 140.543 176.527 228.404 1.00 62.54 722 THR C O 1
ATOM 30862 N N . GLU C 3 723 ? 142.017 178.131 227.838 1.00 61.34 723 GLU C N 1
ATOM 30863 C CA . GLU C 3 723 ? 140.959 179.109 227.616 1.00 67.27 723 GLU C CA 1
ATOM 30864 C C . GLU C 3 723 ? 140.034 178.652 226.496 1.00 71.81 723 GLU C C 1
ATOM 30865 O O . GLU C 3 723 ? 138.804 178.705 226.627 1.00 73.25 723 GLU C O 1
ATOM 30877 N N . HIS C 3 724 ? 140.611 178.181 225.386 1.00 72.16 724 HIS C N 1
ATOM 30878 C CA . HIS C 3 724 ? 139.779 177.717 224.281 1.00 69.10 724 HIS C CA 1
ATOM 30879 C C . HIS C 3 724 ? 138.928 176.523 224.692 1.00 68.74 724 HIS C C 1
ATOM 30880 O O . HIS C 3 724 ? 137.744 176.449 224.347 1.00 69.96 724 HIS C O 1
ATOM 30894 N N . LEU C 3 725 ? 139.520 175.565 225.410 1.00 69.69 725 LEU C N 1
ATOM 30895 C CA . LEU C 3 725 ? 138.768 174.381 225.811 1.00 73.28 725 LEU C CA 1
ATOM 30896 C C . LEU C 3 725 ? 137.620 174.748 226.741 1.00 74.65 725 LEU C C 1
ATOM 30897 O O . LEU C 3 725 ? 136.504 174.233 226.598 1.00 74.71 725 LEU C O 1
ATOM 30913 N N . VAL C 3 726 ? 137.873 175.640 227.700 1.00 72.95 726 VAL C N 1
ATOM 30914 C CA . VAL C 3 726 ? 136.819 176.058 228.618 1.00 74.19 726 VAL C CA 1
ATOM 30915 C C . VAL C 3 726 ? 135.710 176.771 227.859 1.00 78.88 726 VAL C C 1
ATOM 30916 O O . VAL C 3 726 ? 134.521 176.530 228.100 1.00 82.97 726 VAL C O 1
ATOM 30929 N N . ARG C 3 727 ? 136.074 177.662 226.933 1.00 80.46 727 ARG C N 1
ATOM 30930 C CA . ARG C 3 727 ? 135.056 178.359 226.154 1.00 80.68 727 ARG C CA 1
ATOM 30931 C C . ARG C 3 727 ? 134.227 177.380 225.334 1.00 83.52 727 ARG C C 1
ATOM 30932 O O . ARG C 3 727 ? 132.996 177.490 225.279 1.00 84.47 727 ARG C O 1
ATOM 30953 N N . CYS C 3 728 ? 134.884 176.414 224.689 1.00 83.55 728 CYS C N 1
ATOM 30954 C CA . CYS C 3 728 ? 134.161 175.444 223.874 1.00 86.16 728 CYS C CA 1
ATOM 30955 C C . CYS C 3 728 ? 133.217 174.609 224.726 1.00 87.35 728 CYS C C 1
ATOM 30956 O O . CYS C 3 728 ? 132.077 174.346 224.326 1.00 89.24 728 CYS C O 1
ATOM 30964 N N . GLU C 3 729 ? 133.672 174.177 225.904 1.00 86.60 729 GLU C N 1
ATOM 30965 C CA . GLU C 3 729 ? 132.798 173.418 226.791 1.00 89.34 729 GLU C CA 1
ATOM 30966 C C . GLU C 3 729 ? 131.612 174.259 227.245 1.00 91.41 729 GLU C C 1
ATOM 30967 O O . GLU C 3 729 ? 130.479 173.767 227.306 1.00 90.02 729 GLU C O 1
ATOM 30979 N N . THR C 3 730 ? 131.852 175.531 227.570 1.00 90.11 730 THR C N 1
ATOM 30980 C CA . THR C 3 730 ? 130.768 176.394 228.028 1.00 90.30 730 THR C CA 1
ATOM 30981 C C . THR C 3 730 ? 129.733 176.614 226.931 1.00 90.75 730 THR C C 1
ATOM 30982 O O . THR C 3 730 ? 128.525 176.552 227.186 1.00 88.09 730 THR C O 1
ATOM 30993 N N . ASP C 3 731 ? 130.185 176.868 225.705 1.00 88.44 731 ASP C N 1
ATOM 30994 C CA . ASP C 3 731 ? 129.288 177.138 224.589 1.00 90.28 731 ASP C CA 1
ATOM 30995 C C . ASP C 3 731 ? 128.807 175.873 223.892 1.00 91.82 731 ASP C C 1
ATOM 30996 O O . ASP C 3 731 ? 127.990 175.967 222.970 1.00 84.39 731 ASP C O 1
ATOM 31005 N N . GLY C 3 732 ? 129.281 174.702 224.305 1.00 90.98 732 GLY C N 1
ATOM 31006 C CA . GLY C 3 732 ? 128.888 173.471 223.638 1.00 86.42 732 GLY C CA 1
ATOM 31007 C C . GLY C 3 732 ? 129.363 173.395 222.204 1.00 91.12 732 GLY C C 1
ATOM 31008 O O . GLY C 3 732 ? 128.615 172.950 221.325 1.00 87.78 732 GLY C O 1
ATOM 31012 N N . THR C 3 733 ? 130.595 173.825 221.948 1.00 91.75 733 THR C N 1
ATOM 31013 C CA . THR C 3 733 ? 131.183 173.813 220.618 1.00 88.08 733 THR C CA 1
ATOM 31014 C C . THR C 3 733 ? 132.214 172.696 220.522 1.00 83.59 733 THR C C 1
ATOM 31015 O O . THR C 3 733 ? 132.848 172.327 221.514 1.00 81.15 733 THR C O 1
ATOM 31026 N N . SER C 3 734 ? 132.370 172.153 219.317 1.00 82.67 734 SER C N 1
ATOM 31027 C CA . SER C 3 734 ? 133.360 171.107 219.100 1.00 80.51 734 SER C CA 1
ATOM 31028 C C . SER C 3 734 ? 134.760 171.648 219.359 1.00 76.78 734 SER C C 1
ATOM 31029 O O . SER C 3 734 ? 135.109 172.745 218.914 1.00 72.76 734 SER C O 1
ATOM 31037 N N . VAL C 3 735 ? 135.563 170.870 220.085 1.00 78.65 735 VAL C N 1
ATOM 31038 C CA . VAL C 3 735 ? 136.930 171.288 220.379 1.00 78.55 735 VAL C CA 1
ATOM 31039 C C . VAL C 3 735 ? 137.754 171.360 219.100 1.00 72.38 735 VAL C C 1
ATOM 31040 O O . VAL C 3 735 ? 138.554 172.283 218.911 1.00 68.38 735 VAL C O 1
ATOM 31053 N N . LEU C 3 736 ? 137.574 170.394 218.204 1.00 71.58 736 LEU C N 1
ATOM 31054 C CA . LEU C 3 736 ? 138.386 170.299 216.994 1.00 65.48 736 LEU C CA 1
ATOM 31055 C C . LEU C 3 736 ? 137.958 171.382 216.013 1.00 63.68 736 LEU C C 1
ATOM 31056 O O . LEU C 3 736 ? 136.938 171.258 215.332 1.00 61.20 736 LEU C O 1
ATOM 31072 N N . THR C 3 737 ? 138.739 172.449 215.944 1.00 63.30 737 THR C N 1
ATOM 31073 C CA . THR C 3 737 ? 138.570 173.532 214.991 1.00 56.82 737 THR C CA 1
ATOM 31074 C C . THR C 3 737 ? 139.918 173.810 214.350 1.00 53.50 737 THR C C 1
ATOM 31075 O O . THR C 3 737 ? 140.958 173.397 214.874 1.00 52.27 737 THR C O 1
ATOM 31086 N N . PRO C 3 738 ? 139.939 174.490 213.202 1.00 49.46 738 PRO C N 1
ATOM 31087 C CA . PRO C 3 738 ? 141.232 174.769 212.556 1.00 51.24 738 PRO C CA 1
ATOM 31088 C C . PRO C 3 738 ? 142.217 175.473 213.473 1.00 53.93 738 PRO C C 1
ATOM 31089 O O . PRO C 3 738 ? 143.410 175.134 213.481 1.00 57.12 738 PRO C O 1
ATOM 31100 N N . TRP C 3 739 ? 141.744 176.435 214.267 1.00 48.60 739 TRP C N 1
ATOM 31101 C CA . TRP C 3 739 ? 142.632 177.123 215.198 1.00 47.72 739 TRP C CA 1
ATOM 31102 C C . TRP C 3 739 ? 143.182 176.157 216.237 1.00 47.68 739 TRP C C 1
ATOM 31103 O O . TRP C 3 739 ? 144.379 176.173 216.546 1.00 49.83 739 TRP C O 1
ATOM 31124 N N . TYR C 3 740 ? 142.315 175.314 216.802 1.00 50.67 740 TYR C N 1
ATOM 31125 C CA . TYR C 3 740 ? 142.770 174.355 217.801 1.00 47.20 740 TYR C CA 1
ATOM 31126 C C . TYR C 3 740 ? 143.758 173.369 217.200 1.00 48.40 740 TYR C C 1
ATOM 31127 O O . TYR C 3 740 ? 144.764 173.024 217.829 1.00 51.65 740 TYR C O 1
ATOM 31145 N N . LYS C 3 741 ? 143.473 172.884 215.991 1.00 48.24 741 LYS C N 1
ATOM 31146 C CA . LYS C 3 741 ? 144.403 171.987 215.317 1.00 44.81 741 LYS C CA 1
ATOM 31147 C C . LYS C 3 741 ? 145.769 172.642 215.175 1.00 47.81 741 LYS C C 1
ATOM 31148 O O . LYS C 3 741 ? 146.797 172.052 215.533 1.00 47.33 741 LYS C O 1
ATOM 31167 N N . ASN C 3 742 ? 145.796 173.881 214.679 1.00 48.13 742 ASN C N 1
ATOM 31168 C CA . ASN C 3 742 ? 147.068 174.571 214.500 1.00 45.45 742 ASN C CA 1
ATOM 31169 C C . ASN C 3 742 ? 147.792 174.740 215.830 1.00 45.35 742 ASN C C 1
ATOM 31170 O O . ASN C 3 742 ? 148.993 174.477 215.929 1.00 44.39 742 ASN C O 1
ATOM 31181 N N . CYS C 3 743 ? 147.074 175.165 216.871 1.00 46.10 743 CYS C N 1
ATOM 31182 C CA . CYS C 3 743 ? 147.720 175.441 218.151 1.00 42.96 743 CYS C CA 1
ATOM 31183 C C . CYS C 3 743 ? 148.290 174.171 218.772 1.00 41.13 743 CYS C C 1
ATOM 31184 O O . CYS C 3 743 ? 149.440 174.150 219.233 1.00 40.60 743 CYS C O 1
ATOM 31192 N N . ILE C 3 744 ? 147.496 173.100 218.801 1.00 42.14 744 ILE C N 1
ATOM 31193 C CA . ILE C 3 744 ? 147.959 171.861 219.412 1.00 41.97 744 ILE C CA 1
ATOM 31194 C C . ILE C 3 744 ? 149.125 171.284 218.623 1.00 41.25 744 ILE C C 1
ATOM 31195 O O . ILE C 3 744 ? 150.101 170.790 219.203 1.00 41.22 744 ILE C O 1
ATOM 31211 N N . GLU C 3 745 ? 149.071 171.360 217.290 1.00 39.66 745 GLU C N 1
ATOM 31212 C CA . GLU C 3 745 ? 150.175 170.823 216.508 1.00 40.26 745 GLU C CA 1
ATOM 31213 C C . GLU C 3 745 ? 151.414 171.702 216.606 1.00 39.95 745 GLU C C 1
ATOM 31214 O O . GLU C 3 745 ? 152.530 171.205 216.450 1.00 37.97 745 GLU C O 1
ATOM 31226 N N . ARG C 3 746 ? 151.254 172.995 216.893 1.00 37.96 746 ARG C N 1
ATOM 31227 C CA . ARG C 3 746 ? 152.424 173.842 217.105 1.00 34.51 746 ARG C CA 1
ATOM 31228 C C . ARG C 3 746 ? 153.070 173.558 218.456 1.00 31.78 746 ARG C C 1
ATOM 31229 O O . ARG C 3 746 ? 154.299 173.578 218.579 1.00 31.90 746 ARG C O 1
ATOM 31250 N N . LEU C 3 747 ? 152.260 173.279 219.478 1.00 31.40 747 LEU C N 1
ATOM 31251 C CA . LEU C 3 747 ? 152.824 172.797 220.736 1.00 28.69 747 LEU C CA 1
ATOM 31252 C C . LEU C 3 747 ? 153.556 171.475 220.524 1.00 35.21 747 LEU C C 1
ATOM 31253 O O . LEU C 3 747 ? 154.661 171.266 221.049 1.00 37.85 747 LEU C O 1
ATOM 31269 N N A GLN C 3 748 ? 152.956 170.570 219.745 0.50 36.81 748 GLN C N 1
ATOM 31270 N N B GLN C 3 748 ? 152.959 170.573 219.744 0.50 36.84 748 GLN C N 1
ATOM 31271 C CA A GLN C 3 748 ? 153.621 169.314 219.417 0.50 33.44 748 GLN C CA 1
ATOM 31272 C CA B GLN C 3 748 ? 153.620 169.314 219.426 0.50 33.61 748 GLN C CA 1
ATOM 31273 C C A GLN C 3 748 ? 154.936 169.562 218.694 0.50 34.34 748 GLN C C 1
ATOM 31274 C C B GLN C 3 748 ? 154.932 169.555 218.689 0.50 33.80 748 GLN C C 1
ATOM 31275 O O A GLN C 3 748 ? 155.935 168.887 218.958 0.50 36.19 748 GLN C O 1
ATOM 31276 O O B GLN C 3 748 ? 155.930 168.873 218.945 0.50 36.29 748 GLN C O 1
ATOM 31303 N N . GLN C 3 749 ? 154.949 170.514 217.761 1.00 32.74 749 GLN C N 1
ATOM 31304 C CA . GLN C 3 749 ? 156.178 170.831 217.043 1.00 34.70 749 GLN C CA 1
ATOM 31305 C C . GLN C 3 749 ? 157.241 171.372 217.986 1.00 34.26 749 GLN C C 1
ATOM 31306 O O . GLN C 3 749 ? 158.427 171.059 217.841 1.00 43.00 749 GLN C O 1
ATOM 31320 N N . ILE C 3 750 ? 156.842 172.215 218.937 1.00 34.08 750 ILE C N 1
ATOM 31321 C CA . ILE C 3 750 ? 157.796 172.716 219.920 1.00 32.08 750 ILE C CA 1
ATOM 31322 C C . ILE C 3 750 ? 158.416 171.555 220.682 1.00 34.51 750 ILE C C 1
ATOM 31323 O O . ILE C 3 750 ? 159.633 171.509 220.895 1.00 36.06 750 ILE C O 1
ATOM 31339 N N . PHE C 3 751 ? 157.590 170.595 221.100 1.00 38.41 751 PHE C N 1
ATOM 31340 C CA . PHE C 3 751 ? 158.126 169.431 221.802 1.00 34.88 751 PHE C CA 1
ATOM 31341 C C . PHE C 3 751 ? 159.061 168.622 220.906 1.00 35.86 751 PHE C C 1
ATOM 31342 O O . PHE C 3 751 ? 160.108 168.143 221.358 1.00 40.09 751 PHE C O 1
ATOM 31359 N N . LEU C 3 752 ? 158.697 168.459 219.634 1.00 34.77 752 LEU C N 1
ATOM 31360 C CA . LEU C 3 752 ? 159.442 167.573 218.744 1.00 34.36 752 LEU C CA 1
ATOM 31361 C C . LEU C 3 752 ? 160.788 168.166 218.346 1.00 36.00 752 LEU C C 1
ATOM 31362 O O . LEU C 3 752 ? 161.797 167.453 218.304 1.00 34.89 752 LEU C O 1
ATOM 31378 N N . GLN C 3 753 ? 160.821 169.461 218.030 1.00 39.41 753 GLN C N 1
ATOM 31379 C CA . GLN C 3 753 ? 162.036 170.063 217.489 1.00 36.61 753 GLN C CA 1
ATOM 31380 C C . GLN C 3 753 ? 163.173 170.049 218.502 1.00 39.70 753 GLN C C 1
ATOM 31381 O O . GLN C 3 753 ? 164.328 169.804 218.141 1.00 41.50 753 GLN C O 1
ATOM 31395 N N . HIS C 3 754 ? 162.872 170.318 219.768 1.00 38.43 754 HIS C N 1
ATOM 31396 C CA . HIS C 3 754 ? 163.879 170.462 220.811 1.00 37.61 754 HIS C CA 1
ATOM 31397 C C . HIS C 3 754 ? 163.664 169.445 221.923 1.00 39.81 754 HIS C C 1
ATOM 31398 O O . HIS C 3 754 ? 163.751 169.765 223.109 1.00 44.13 754 HIS C O 1
ATOM 31412 N N . HIS C 3 755 ? 163.384 168.195 221.548 1.00 40.70 755 HIS C N 1
ATOM 31413 C CA . HIS C 3 755 ? 163.137 167.164 222.550 1.00 40.40 755 HIS C CA 1
ATOM 31414 C C . HIS C 3 755 ? 164.380 166.906 223.392 1.00 46.45 755 HIS C C 1
ATOM 31415 O O . HIS C 3 755 ? 164.280 166.658 224.599 1.00 49.16 755 HIS C O 1
ATOM 31429 N N . GLN C 3 756 ? 165.562 166.962 222.775 1.00 48.36 756 GLN C N 1
ATOM 31430 C CA . GLN C 3 756 ? 166.791 166.707 223.519 1.00 54.88 756 GLN C CA 1
ATOM 31431 C C . GLN C 3 756 ? 166.990 167.733 224.627 1.00 51.98 756 GLN C C 1
ATOM 31432 O O . GLN C 3 756 ? 167.362 167.379 225.751 1.00 50.98 756 GLN C O 1
ATOM 31446 N N . ILE C 3 757 ? 166.755 169.012 224.328 1.00 49.30 757 ILE C N 1
ATOM 31447 C CA . ILE C 3 757 ? 166.881 170.046 225.350 1.00 45.41 757 ILE C CA 1
ATOM 31448 C C . ILE C 3 757 ? 165.748 169.937 226.363 1.00 45.50 757 ILE C C 1
ATOM 31449 O O . ILE C 3 757 ? 165.968 170.044 227.574 1.00 48.18 757 ILE C O 1
ATOM 31465 N N . ILE C 3 758 ? 164.518 169.728 225.887 1.00 43.23 758 ILE C N 1
ATOM 31466 C CA . ILE C 3 758 ? 163.374 169.683 226.787 1.00 41.65 758 ILE C CA 1
ATOM 31467 C C . ILE C 3 758 ? 163.450 168.494 227.734 1.00 47.76 758 ILE C C 1
ATOM 31468 O O . ILE C 3 758 ? 162.807 168.507 228.789 1.00 51.71 758 ILE C O 1
ATOM 31484 N N . GLN C 3 759 ? 164.221 167.461 227.388 1.00 52.93 759 GLN C N 1
ATOM 31485 C CA . GLN C 3 759 ? 164.387 166.335 228.300 1.00 51.78 759 GLN C CA 1
ATOM 31486 C C . GLN C 3 759 ? 165.004 166.784 229.619 1.00 49.68 759 GLN C C 1
ATOM 31487 O O . GLN C 3 759 ? 164.680 166.242 230.682 1.00 56.03 759 GLN C O 1
ATOM 31501 N N . GLN C 3 760 ? 165.895 167.776 229.570 1.00 48.50 760 GLN C N 1
ATOM 31502 C CA . GLN C 3 760 ? 166.554 168.243 230.785 1.00 50.85 760 GLN C CA 1
ATOM 31503 C C . GLN C 3 760 ? 165.564 168.840 231.775 1.00 50.48 760 GLN C C 1
ATOM 31504 O O . GLN C 3 760 ? 165.815 168.828 232.985 1.00 52.77 760 GLN C O 1
ATOM 31518 N N . TYR C 3 761 ? 164.442 169.369 231.288 1.00 52.79 761 TYR C N 1
ATOM 31519 C CA . TYR C 3 761 ? 163.450 170.023 232.128 1.00 56.46 761 TYR C CA 1
ATOM 31520 C C . TYR C 3 761 ? 162.279 169.108 232.462 1.00 55.23 761 TYR C C 1
ATOM 31521 O O . TYR C 3 761 ? 161.174 169.597 232.717 1.00 56.24 761 TYR C O 1
ATOM 31539 N N . MET C 3 762 ? 162.494 167.791 232.447 1.00 58.57 762 MET C N 1
ATOM 31540 C CA . MET C 3 762 ? 161.391 166.858 232.651 1.00 61.93 762 MET C CA 1
ATOM 31541 C C . MET C 3 762 ? 160.757 167.039 234.024 1.00 61.92 762 MET C C 1
ATOM 31542 O O . MET C 3 762 ? 159.526 167.061 234.151 1.00 61.02 762 MET C O 1
ATOM 31556 N N . VAL C 3 763 ? 161.582 167.171 235.064 1.00 59.45 763 VAL C N 1
ATOM 31557 C CA . VAL C 3 763 ? 161.057 167.294 236.422 1.00 58.98 763 VAL C CA 1
ATOM 31558 C C . VAL C 3 763 ? 160.219 168.559 236.551 1.00 60.62 763 VAL C C 1
ATOM 31559 O O . VAL C 3 763 ? 159.103 168.536 237.084 1.00 63.19 763 VAL C O 1
ATOM 31572 N N . THR C 3 764 ? 160.745 169.684 236.060 1.00 56.34 764 THR C N 1
ATOM 31573 C CA . THR C 3 764 ? 160.009 170.940 236.152 1.00 54.54 764 THR C CA 1
ATOM 31574 C C . THR C 3 764 ? 158.709 170.874 235.364 1.00 57.23 764 THR C C 1
ATOM 31575 O O . THR C 3 764 ? 157.661 171.322 235.843 1.00 56.53 764 THR C O 1
ATOM 31586 N N . LEU C 3 765 ? 158.752 170.315 234.153 1.00 58.72 765 LEU C N 1
ATOM 31587 C CA . LEU C 3 765 ? 157.546 170.243 233.337 1.00 57.13 765 LEU C CA 1
ATOM 31588 C C . LEU C 3 765 ? 156.483 169.381 234.001 1.00 60.21 765 LEU C C 1
ATOM 31589 O O . LEU C 3 765 ? 155.297 169.729 233.992 1.00 58.71 765 LEU C O 1
ATOM 31605 N N . GLU C 3 766 ? 156.885 168.250 234.584 1.00 65.08 766 GLU C N 1
ATOM 31606 C CA . GLU C 3 766 ? 155.906 167.370 235.211 1.00 63.94 766 GLU C CA 1
ATOM 31607 C C . GLU C 3 766 ? 155.344 167.984 236.488 1.00 62.77 766 GLU C C 1
ATOM 31608 O O . GLU C 3 766 ? 154.135 167.908 236.739 1.00 62.06 766 GLU C O 1
ATOM 31620 N N . ASN C 3 767 ? 156.199 168.601 237.303 1.00 64.30 767 ASN C N 1
ATOM 31621 C CA . ASN C 3 767 ? 155.760 169.080 238.610 1.00 69.70 767 ASN C CA 1
ATOM 31622 C C . ASN C 3 767 ? 154.918 170.347 238.510 1.00 69.39 767 ASN C C 1
ATOM 31623 O O . ASN C 3 767 ? 153.911 170.478 239.215 1.00 67.89 767 ASN C O 1
ATOM 31634 N N . LEU C 3 768 ? 155.304 171.287 237.647 1.00 67.80 768 LEU C N 1
ATOM 31635 C CA . LEU C 3 768 ? 154.713 172.621 237.646 1.00 66.34 768 LEU C CA 1
ATOM 31636 C C . LEU C 3 768 ? 153.723 172.847 236.509 1.00 62.70 768 LEU C C 1
ATOM 31637 O O . LEU C 3 768 ? 152.606 173.312 236.750 1.00 60.72 768 LEU C O 1
ATOM 31653 N N . LEU C 3 769 ? 154.105 172.532 235.272 1.00 62.69 769 LEU C N 1
ATOM 31654 C CA . LEU C 3 769 ? 153.296 172.905 234.115 1.00 58.80 769 LEU C CA 1
ATOM 31655 C C . LEU C 3 769 ? 152.333 171.795 233.702 1.00 61.75 769 LEU C C 1
ATOM 31656 O O . LEU C 3 769 ? 151.114 171.997 233.684 1.00 59.04 769 LEU C O 1
ATOM 31672 N N . PHE C 3 770 ? 152.863 170.622 233.367 1.00 64.67 770 PHE C N 1
ATOM 31673 C CA . PHE C 3 770 ? 152.046 169.520 232.862 1.00 57.39 770 PHE C CA 1
ATOM 31674 C C . PHE C 3 770 ? 151.710 168.563 234.004 1.00 62.14 770 PHE C C 1
ATOM 31675 O O . PHE C 3 770 ? 152.283 167.485 234.156 1.00 64.87 770 PHE C O 1
ATOM 31692 N N . THR C 3 771 ? 150.750 168.992 234.814 1.00 68.50 771 THR C N 1
ATOM 31693 C CA . THR C 3 771 ? 150.297 168.226 235.962 1.00 72.85 771 THR C CA 1
ATOM 31694 C C . THR C 3 771 ? 149.067 167.397 235.600 1.00 74.00 771 THR C C 1
ATOM 31695 O O . THR C 3 771 ? 148.438 167.586 234.558 1.00 70.70 771 THR C O 1
ATOM 31706 N N . ALA C 3 772 ? 148.727 166.460 236.488 1.00 74.41 772 ALA C N 1
ATOM 31707 C CA . ALA C 3 772 ? 147.568 165.606 236.252 1.00 76.06 772 ALA C CA 1
ATOM 31708 C C . ALA C 3 772 ? 146.278 166.410 236.204 1.00 78.42 772 ALA C C 1
ATOM 31709 O O . ALA C 3 772 ? 145.312 165.997 235.553 1.00 70.01 772 ALA C O 1
ATOM 31716 N N . GLU C 3 773 ? 146.238 167.556 236.887 1.00 81.81 773 GLU C N 1
ATOM 31717 C CA . GLU C 3 773 ? 145.034 168.376 236.900 1.00 84.74 773 GLU C CA 1
ATOM 31718 C C . GLU C 3 773 ? 144.773 169.040 235.555 1.00 79.09 773 GLU C C 1
ATOM 31719 O O . GLU C 3 773 ? 143.654 169.504 235.314 1.00 79.15 773 GLU C O 1
ATOM 31731 N N . LEU C 3 774 ? 145.772 169.091 234.678 1.00 72.38 774 LEU C N 1
ATOM 31732 C CA . LEU C 3 774 ? 145.605 169.738 233.386 1.00 69.70 774 LEU C CA 1
ATOM 31733 C C . LEU C 3 774 ? 144.592 168.987 232.532 1.00 71.41 774 LEU C C 1
ATOM 31734 O O . LEU C 3 774 ? 144.375 167.783 232.694 1.00 75.92 774 LEU C O 1
ATOM 31750 N N . ASP C 3 775 ? 143.971 169.713 231.610 1.00 60.36 775 ASP C N 1
ATOM 31751 C CA . ASP C 3 775 ? 142.975 169.108 230.741 1.00 67.47 775 ASP C CA 1
ATOM 31752 C C . ASP C 3 775 ? 143.614 167.979 229.934 1.00 68.73 775 ASP C C 1
ATOM 31753 O O . ASP C 3 775 ? 144.750 168.118 229.466 1.00 66.63 775 ASP C O 1
ATOM 31762 N N . PRO C 3 776 ? 142.921 166.851 229.749 1.00 69.61 776 PRO C N 1
ATOM 31763 C CA . PRO C 3 776 ? 143.557 165.719 229.054 1.00 66.12 776 PRO C CA 1
ATOM 31764 C C . PRO C 3 776 ? 144.049 166.061 227.661 1.00 61.42 776 PRO C C 1
ATOM 31765 O O . PRO C 3 776 ? 145.039 165.475 227.207 1.00 57.07 776 PRO C O 1
ATOM 31776 N N . HIS C 3 777 ? 143.394 166.992 226.965 1.00 60.61 777 HIS C N 1
ATOM 31777 C CA . HIS C 3 777 ? 143.831 167.353 225.621 1.00 58.17 777 HIS C CA 1
ATOM 31778 C C . HIS C 3 777 ? 145.267 167.864 225.628 1.00 55.81 777 HIS C C 1
ATOM 31779 O O . HIS C 3 777 ? 146.097 167.431 224.821 1.00 58.80 777 HIS C O 1
ATOM 31793 N N . ILE C 3 778 ? 145.578 168.796 226.532 1.00 52.87 778 ILE C N 1
ATOM 31794 C CA . ILE C 3 778 ? 146.934 169.333 226.598 1.00 51.12 778 ILE C CA 1
ATOM 31795 C C . ILE C 3 778 ? 147.896 168.290 227.149 1.00 48.99 778 ILE C C 1
ATOM 31796 O O . ILE C 3 778 ? 149.014 168.131 226.645 1.00 53.19 778 ILE C O 1
ATOM 31812 N N . LEU C 3 779 ? 147.486 167.569 228.193 1.00 51.20 779 LEU C N 1
ATOM 31813 C CA . LEU C 3 779 ? 148.368 166.585 228.808 1.00 54.70 779 LEU C CA 1
ATOM 31814 C C . LEU C 3 779 ? 148.734 165.460 227.849 1.00 49.59 779 LEU C C 1
ATOM 31815 O O . LEU C 3 779 ? 149.778 164.823 228.029 1.00 49.47 779 LEU C O 1
ATOM 31831 N N . ALA C 3 780 ? 147.900 165.202 226.839 1.00 47.86 780 ALA C N 1
ATOM 31832 C CA . ALA C 3 780 ? 148.198 164.141 225.885 1.00 44.40 780 ALA C CA 1
ATOM 31833 C C . ALA C 3 780 ? 149.479 164.431 225.115 1.00 44.33 780 ALA C C 1
ATOM 31834 O O . ALA C 3 780 ? 150.265 163.519 224.839 1.00 46.32 780 ALA C O 1
ATOM 31841 N N . VAL C 3 781 ? 149.702 165.693 224.745 1.00 42.05 781 VAL C N 1
ATOM 31842 C CA . VAL C 3 781 ? 150.912 166.044 224.007 1.00 39.19 781 VAL C CA 1
ATOM 31843 C C . VAL C 3 781 ? 152.147 165.758 224.850 1.00 40.17 781 VAL C C 1
ATOM 31844 O O . VAL C 3 781 ? 153.134 165.187 224.365 1.00 44.01 781 VAL C O 1
ATOM 31857 N N . PHE C 3 782 ? 152.114 166.148 226.126 1.00 42.48 782 PHE C N 1
ATOM 31858 C CA . PHE C 3 782 ? 153.240 165.874 227.011 1.00 42.67 782 PHE C CA 1
ATOM 31859 C C . PHE C 3 782 ? 153.438 164.376 227.203 1.00 47.11 782 PHE C C 1
ATOM 31860 O O . PHE C 3 782 ? 154.576 163.893 227.239 1.00 47.51 782 PHE C O 1
ATOM 31877 N N . GLN C 3 783 ? 152.344 163.624 227.342 1.00 49.83 783 GLN C N 1
ATOM 31878 C CA . GLN C 3 783 ? 152.463 162.178 227.501 1.00 42.43 783 GLN C CA 1
ATOM 31879 C C . GLN C 3 783 ? 153.097 161.541 226.271 1.00 44.43 783 GLN C C 1
ATOM 31880 O O . GLN C 3 783 ? 153.943 160.648 226.390 1.00 44.36 783 GLN C O 1
ATOM 31894 N N . GLN C 3 784 ? 152.697 161.987 225.079 1.00 41.30 784 GLN C N 1
ATOM 31895 C CA . GLN C 3 784 ? 153.299 161.473 223.853 1.00 37.96 784 GLN C CA 1
ATOM 31896 C C . GLN C 3 784 ? 154.782 161.817 223.785 1.00 40.90 784 GLN C C 1
ATOM 31897 O O . GLN C 3 784 ? 155.609 160.979 223.401 1.00 45.85 784 GLN C O 1
ATOM 31911 N N . PHE C 3 785 ? 155.139 163.047 224.159 1.00 38.94 785 PHE C N 1
ATOM 31912 C CA . PHE C 3 785 ? 156.547 163.426 224.163 1.00 38.27 785 PHE C CA 1
ATOM 31913 C C . PHE C 3 785 ? 157.344 162.557 225.129 1.00 42.21 785 PHE C C 1
ATOM 31914 O O . PHE C 3 785 ? 158.474 162.154 224.829 1.00 41.36 785 PHE C O 1
ATOM 31931 N N . CYS C 3 786 ? 156.777 162.267 226.300 1.00 41.46 786 CYS C N 1
ATOM 31932 C CA . CYS C 3 786 ? 157.457 161.393 227.251 1.00 40.30 786 CYS C CA 1
ATOM 31933 C C . CYS C 3 786 ? 157.616 159.987 226.685 1.00 45.80 786 CYS C C 1
ATOM 31934 O O . CYS C 3 786 ? 158.681 159.374 226.810 1.00 46.83 786 CYS C O 1
ATOM 31942 N N . ALA C 3 787 ? 156.564 159.465 226.052 1.00 45.73 787 ALA C N 1
ATOM 31943 C CA . ALA C 3 787 ? 156.614 158.128 225.474 1.00 44.28 787 ALA C CA 1
ATOM 31944 C C . ALA C 3 787 ? 157.585 158.036 224.307 1.00 40.97 787 ALA C C 1
ATOM 31945 O O . ALA C 3 787 ? 158.015 156.932 223.961 1.00 43.79 787 ALA C O 1
ATOM 31952 N N . LEU C 3 788 ? 157.929 159.166 223.689 1.00 43.89 788 LEU C N 1
ATOM 31953 C CA . LEU C 3 788 ? 158.848 159.131 222.555 1.00 43.92 788 LEU C CA 1
ATOM 31954 C C . LEU C 3 788 ? 160.141 158.398 222.896 1.00 46.33 788 LEU C C 1
ATOM 31955 O O . LEU C 3 788 ? 160.723 157.723 222.040 1.00 52.53 788 LEU C O 1
ATOM 31971 N N . GLN C 3 789 ? 160.615 158.526 224.132 1.00 50.42 789 GLN C N 1
ATOM 31972 C CA . GLN C 3 789 ? 161.876 157.925 224.558 1.00 49.30 789 GLN C CA 1
ATOM 31973 C C . GLN C 3 789 ? 161.712 157.231 225.903 1.00 52.52 789 GLN C C 1
ATOM 31974 O O . GLN C 3 789 ? 162.527 157.377 226.815 1.00 50.77 789 GLN C O 1
ATOM 31988 N N . ALA C 3 790 ? 160.646 156.451 226.036 1.00 54.88 790 ALA C N 1
ATOM 31989 C CA . ALA C 3 790 ? 160.395 155.702 227.258 1.00 48.81 790 ALA C CA 1
ATOM 31990 C C . ALA C 3 790 ? 159.786 154.346 226.928 1.00 58.35 790 ALA C C 1
ATOM 31991 O O . ALA C 3 790 ? 159.394 154.090 225.790 1.00 53.11 790 ALA C O 1
ATOM 31999 N N . GLY D 4 4 ? 187.698 152.487 210.780 1.00 85.08 4 GLY D N 1
ATOM 32000 C CA . GLY D 4 4 ? 188.140 153.126 209.555 1.00 91.66 4 GLY D CA 1
ATOM 32001 C C . GLY D 4 4 ? 187.014 153.823 208.817 1.00 91.19 4 GLY D C 1
ATOM 32002 O O . GLY D 4 4 ? 185.840 153.647 209.143 1.00 90.86 4 GLY D O 1
ATOM 32005 N N . LEU D 4 5 ? 187.377 154.622 207.817 1.00 85.64 5 LEU D N 1
ATOM 32006 C CA . LEU D 4 5 ? 186.417 155.343 206.997 1.00 82.11 5 LEU D CA 1
ATOM 32007 C C . LEU D 4 5 ? 186.704 155.064 205.529 1.00 83.93 5 LEU D C 1
ATOM 32008 O O . LEU D 4 5 ? 187.826 154.721 205.146 1.00 87.27 5 LEU D O 1
ATOM 32024 N N . LEU D 4 6 ? 185.671 155.214 204.707 1.00 80.92 6 LEU D N 1
ATOM 32025 C CA . LEU D 4 6 ? 185.761 154.951 203.279 1.00 79.92 6 LEU D CA 1
ATOM 32026 C C . LEU D 4 6 ? 186.009 156.255 202.534 1.00 79.06 6 LEU D C 1
ATOM 32027 O O . LEU D 4 6 ? 185.330 157.256 202.781 1.00 76.88 6 LEU D O 1
ATOM 32043 N N . LYS D 4 7 ? 186.986 156.237 201.626 1.00 82.56 7 LYS D N 1
ATOM 32044 C CA . LYS D 4 7 ? 187.294 157.429 200.844 1.00 83.73 7 LYS D CA 1
ATOM 32045 C C . LYS D 4 7 ? 186.113 157.832 199.970 1.00 82.10 7 LYS D C 1
ATOM 32046 O O . LYS D 4 7 ? 185.824 159.024 199.814 1.00 77.54 7 LYS D O 1
ATOM 32065 N N . ALA D 4 8 ? 185.419 156.850 199.390 1.00 77.58 8 ALA D N 1
ATOM 32066 C CA . ALA D 4 8 ? 184.306 157.159 198.499 1.00 77.66 8 ALA D CA 1
ATOM 32067 C C . ALA D 4 8 ? 183.205 157.917 199.230 1.00 72.96 8 ALA D C 1
ATOM 32068 O O . ALA D 4 8 ? 182.632 158.869 198.688 1.00 69.86 8 ALA D O 1
ATOM 32075 N N . LEU D 4 9 ? 182.887 157.506 200.459 1.00 72.86 9 LEU D N 1
ATOM 32076 C CA . LEU D 4 9 ? 181.848 158.181 201.227 1.00 71.82 9 LEU D CA 1
ATOM 32077 C C . LEU D 4 9 ? 182.288 159.545 201.739 1.00 71.74 9 LEU D C 1
ATOM 32078 O O . LEU D 4 9 ? 181.445 160.301 202.232 1.00 66.08 9 LEU D O 1
ATOM 32094 N N . ARG D 4 10 ? 183.574 159.873 201.641 1.00 74.65 10 ARG D N 1
ATOM 32095 C CA . ARG D 4 10 ? 184.089 161.163 202.076 1.00 72.54 10 ARG D CA 1
ATOM 32096 C C . ARG D 4 10 ? 184.050 162.218 200.978 1.00 65.75 10 ARG D C 1
ATOM 32097 O O . ARG D 4 10 ? 184.405 163.372 201.238 1.00 65.89 10 ARG D O 1
ATOM 32118 N N . SER D 4 11 ? 183.628 161.856 199.768 1.00 63.64 11 SER D N 1
ATOM 32119 C CA . SER D 4 11 ? 183.645 162.797 198.656 1.00 59.17 11 SER D CA 1
ATOM 32120 C C . SER D 4 11 ? 182.810 164.029 198.980 1.00 59.00 11 SER D C 1
ATOM 32121 O O . SER D 4 11 ? 181.645 163.922 199.374 1.00 59.07 11 SER D O 1
ATOM 32129 N N . ASP D 4 12 ? 183.415 165.201 198.811 1.00 56.05 12 ASP D N 1
ATOM 32130 C CA . ASP D 4 12 ? 182.754 166.479 199.054 1.00 52.47 12 ASP D CA 1
ATOM 32131 C C . ASP D 4 12 ? 183.093 167.449 197.927 1.00 49.99 12 ASP D C 1
ATOM 32132 O O . ASP D 4 12 ? 183.488 168.593 198.152 1.00 53.99 12 ASP D O 1
ATOM 32141 N N . SER D 4 13 ? 182.941 166.987 196.684 1.00 49.26 13 SER D N 1
ATOM 32142 C CA . SER D 4 13 ? 183.355 167.781 195.533 1.00 53.01 13 SER D CA 1
ATOM 32143 C C . SER D 4 13 ? 182.640 169.123 195.456 1.00 52.20 13 SER D C 1
ATOM 32144 O O . SER D 4 13 ? 183.154 170.049 194.820 1.00 52.17 13 SER D O 1
ATOM 32152 N N . TYR D 4 14 ? 181.471 169.254 196.081 1.00 50.35 14 TYR D N 1
ATOM 32153 C CA . TYR D 4 14 ? 180.702 170.486 195.974 1.00 44.92 14 TYR D CA 1
ATOM 32154 C C . TYR D 4 14 ? 181.240 171.607 196.853 1.00 42.50 14 TYR D C 1
ATOM 32155 O O . TYR D 4 14 ? 180.876 172.767 196.636 1.00 39.79 14 TYR D O 1
ATOM 32173 N N . VAL D 4 15 ? 182.088 171.298 197.831 1.00 42.32 15 VAL D N 1
ATOM 32174 C CA . VAL D 4 15 ? 182.644 172.305 198.728 1.00 43.86 15 VAL D CA 1
ATOM 32175 C C . VAL D 4 15 ? 184.149 172.467 198.517 1.00 46.37 15 VAL D C 1
ATOM 32176 O O . VAL D 4 15 ? 184.835 173.029 199.366 1.00 46.08 15 VAL D O 1
ATOM 32189 N N . GLU D 4 16 ? 184.673 171.984 197.396 1.00 53.05 16 GLU D N 1
ATOM 32190 C CA . GLU D 4 16 ? 186.093 172.113 197.113 1.00 55.94 16 GLU D CA 1
ATOM 32191 C C . GLU D 4 16 ? 186.405 173.497 196.559 1.00 55.16 16 GLU D C 1
ATOM 32192 O O . GLU D 4 16 ? 185.557 174.154 195.950 1.00 51.57 16 GLU D O 1
ATOM 32204 N N . LEU D 4 17 ? 187.641 173.937 196.778 1.00 57.61 17 LEU D N 1
ATOM 32205 C CA . LEU D 4 17 ? 188.068 175.233 196.269 1.00 56.00 17 LEU D CA 1
ATOM 32206 C C . LEU D 4 17 ? 187.977 175.263 194.750 1.00 53.98 17 LEU D C 1
ATOM 32207 O O . LEU D 4 17 ? 188.392 174.325 194.065 1.00 53.25 17 LEU D O 1
ATOM 32223 N N . SER D 4 18 ? 187.427 176.352 194.224 1.00 54.98 18 SER D N 1
ATOM 32224 C CA . SER D 4 18 ? 187.352 176.544 192.787 1.00 56.56 18 SER D CA 1
ATOM 32225 C C . SER D 4 18 ? 188.698 177.034 192.259 1.00 59.85 18 SER D C 1
ATOM 32226 O O . SER D 4 18 ? 189.652 177.254 193.010 1.00 58.93 18 SER D O 1
ATOM 32234 N N . GLN D 4 19 ? 188.778 177.208 190.942 1.00 60.92 19 GLN D N 1
ATOM 32235 C CA . GLN D 4 19 ? 190.003 177.677 190.311 1.00 62.55 19 GLN D CA 1
ATOM 32236 C C . GLN D 4 19 ? 190.178 179.186 190.408 1.00 61.28 19 GLN D C 1
ATOM 32237 O O . GLN D 4 19 ? 191.220 179.699 189.990 1.00 61.34 19 GLN D O 1
ATOM 32251 N N . TYR D 4 20 ? 189.194 179.903 190.945 1.00 53.48 20 TYR D N 1
ATOM 32252 C CA . TYR D 4 20 ? 189.263 181.355 191.016 1.00 48.07 20 TYR D CA 1
ATOM 32253 C C . TYR D 4 20 ? 190.086 181.789 192.220 1.00 49.43 20 TYR D C 1
ATOM 32254 O O . TYR D 4 20 ? 189.844 181.342 193.345 1.00 52.64 20 TYR D O 1
ATOM 32272 N N . ARG D 4 21 ? 191.059 182.664 191.979 1.00 52.90 21 ARG D N 1
ATOM 32273 C CA . ARG D 4 21 ? 191.850 183.283 193.032 1.00 51.13 21 ARG D CA 1
ATOM 32274 C C . ARG D 4 21 ? 191.792 184.790 192.852 1.00 55.98 21 ARG D C 1
ATOM 32275 O O . ARG D 4 21 ? 192.096 185.299 191.769 1.00 62.26 21 ARG D O 1
ATOM 32296 N N . ASP D 4 22 ? 191.402 185.500 193.906 1.00 55.39 22 ASP D N 1
ATOM 32297 C CA . ASP D 4 22 ? 191.333 186.952 193.837 1.00 52.26 22 ASP D CA 1
ATOM 32298 C C . ASP D 4 22 ? 192.722 187.524 193.584 1.00 57.33 22 ASP D C 1
ATOM 32299 O O . ASP D 4 22 ? 193.645 187.314 194.376 1.00 61.71 22 ASP D O 1
ATOM 32308 N N . GLN D 4 23 ? 192.868 188.247 192.472 1.00 58.14 23 GLN D N 1
ATOM 32309 C CA . GLN D 4 23 ? 194.161 188.814 192.115 1.00 58.99 23 GLN D CA 1
ATOM 32310 C C . GLN D 4 23 ? 194.514 190.032 192.957 1.00 63.13 23 GLN D C 1
ATOM 32311 O O . GLN D 4 23 ? 195.692 190.397 193.031 1.00 65.46 23 GLN D O 1
ATOM 32325 N N . HIS D 4 24 ? 193.530 190.666 193.591 1.00 62.64 24 HIS D N 1
ATOM 32326 C CA . HIS D 4 24 ? 193.766 191.830 194.433 1.00 56.49 24 HIS D CA 1
ATOM 32327 C C . HIS D 4 24 ? 194.010 191.465 195.891 1.00 57.97 24 HIS D C 1
ATOM 32328 O O . HIS D 4 24 ? 194.175 192.365 196.720 1.00 59.79 24 HIS D O 1
ATOM 32342 N N . PHE D 4 25 ? 194.033 190.177 196.221 1.00 60.80 25 PHE D N 1
ATOM 32343 C CA . PHE D 4 25 ? 194.306 189.754 197.586 1.00 65.16 25 PHE D CA 1
ATOM 32344 C C . PHE D 4 25 ? 195.742 190.098 197.963 1.00 69.12 25 PHE D C 1
ATOM 32345 O O . PHE D 4 25 ? 196.677 189.828 197.203 1.00 67.72 25 PHE D O 1
ATOM 32362 N N . ARG D 4 26 ? 195.915 190.696 199.141 1.00 69.69 26 ARG D N 1
ATOM 32363 C CA . ARG D 4 26 ? 197.236 191.109 199.617 1.00 70.93 26 ARG D CA 1
ATOM 32364 C C . ARG D 4 26 ? 197.895 189.947 200.362 1.00 71.92 26 ARG D C 1
ATOM 32365 O O . ARG D 4 26 ? 198.027 189.934 201.587 1.00 73.70 26 ARG D O 1
ATOM 32386 N N . GLY D 4 27 ? 198.312 188.957 199.586 1.00 70.57 27 GLY D N 1
ATOM 32387 C CA . GLY D 4 27 ? 198.968 187.793 200.151 1.00 73.76 27 GLY D CA 1
ATOM 32388 C C . GLY D 4 27 ? 199.240 186.772 199.071 1.00 79.55 27 GLY D C 1
ATOM 32389 O O . GLY D 4 27 ? 198.740 186.872 197.945 1.00 72.47 27 GLY D O 1
ATOM 32393 N N . ASP D 4 28 ? 200.043 185.777 199.434 1.00 79.25 28 ASP D N 1
ATOM 32394 C CA . ASP D 4 28 ? 200.405 184.726 198.501 1.00 79.83 28 ASP D CA 1
ATOM 32395 C C . ASP D 4 28 ? 199.247 183.743 198.335 1.00 79.04 28 ASP D C 1
ATOM 32396 O O . ASP D 4 28 ? 198.236 183.803 199.039 1.00 76.37 28 ASP D O 1
ATOM 32405 N N . ASN D 4 29 ? 199.407 182.825 197.381 1.00 77.09 29 ASN D N 1
ATOM 32406 C CA . ASN D 4 29 ? 198.349 181.859 197.106 1.00 74.46 29 ASN D CA 1
ATOM 32407 C C . ASN D 4 29 ? 198.088 180.971 198.314 1.00 76.66 29 ASN D C 1
ATOM 32408 O O . ASN D 4 29 ? 196.940 180.600 198.585 1.00 73.31 29 ASN D O 1
ATOM 32419 N N . GLU D 4 30 ? 199.143 180.610 199.048 1.00 77.04 30 GLU D N 1
ATOM 32420 C CA . GLU D 4 30 ? 198.971 179.750 200.213 1.00 78.73 30 GLU D CA 1
ATOM 32421 C C . GLU D 4 30 ? 198.077 180.406 201.257 1.00 76.85 30 GLU D C 1
ATOM 32422 O O . GLU D 4 30 ? 197.180 179.759 201.812 1.00 75.27 30 GLU D O 1
ATOM 32434 N N . GLU D 4 31 ? 198.302 181.691 201.538 1.00 74.85 31 GLU D N 1
ATOM 32435 C CA . GLU D 4 31 ? 197.485 182.383 202.529 1.00 75.60 31 GLU D CA 1
ATOM 32436 C C . GLU D 4 31 ? 196.035 182.493 202.073 1.00 72.20 31 GLU D C 1
ATOM 32437 O O . GLU D 4 31 ? 195.109 182.316 202.875 1.00 70.92 31 GLU D O 1
ATOM 32449 N N . GLN D 4 32 ? 195.817 182.796 200.792 1.00 65.33 32 GLN D N 1
ATOM 32450 C CA . GLN D 4 32 ? 194.453 182.890 200.285 1.00 62.92 32 GLN D CA 1
ATOM 32451 C C . GLN D 4 32 ? 193.741 181.548 200.382 1.00 62.57 32 GLN D C 1
ATOM 32452 O O . GLN D 4 32 ? 192.570 181.486 200.772 1.00 60.29 32 GLN D O 1
ATOM 32466 N N . GLU D 4 33 ? 194.432 180.462 200.033 1.00 66.36 33 GLU D N 1
ATOM 32467 C CA . GLU D 4 33 ? 193.831 179.138 200.156 1.00 65.14 33 GLU D CA 1
ATOM 32468 C C . GLU D 4 33 ? 193.527 178.807 201.611 1.00 62.47 33 GLU D C 1
ATOM 32469 O O . GLU D 4 33 ? 192.481 178.224 201.919 1.00 61.35 33 GLU D O 1
ATOM 32481 N N . LYS D 4 34 ? 194.432 179.169 202.523 1.00 63.20 34 LYS D N 1
ATOM 32482 C CA . LYS D 4 34 ? 194.188 178.928 203.940 1.00 64.03 34 LYS D CA 1
ATOM 32483 C C . LYS D 4 34 ? 192.946 179.670 204.414 1.00 64.08 34 LYS D C 1
ATOM 32484 O O . LYS D 4 34 ? 192.125 179.115 205.153 1.00 63.23 34 LYS D O 1
ATOM 32503 N N . LEU D 4 35 ? 192.792 180.929 204.001 1.00 62.19 35 LEU D N 1
ATOM 32504 C CA . LEU D 4 35 ? 191.600 181.683 204.376 1.00 60.52 35 LEU D CA 1
ATOM 32505 C C . LEU D 4 35 ? 190.345 181.074 203.764 1.00 55.53 35 LEU D C 1
ATOM 32506 O O . LEU D 4 35 ? 189.291 181.033 204.408 1.00 51.70 35 LEU D O 1
ATOM 32522 N N . LEU D 4 36 ? 190.436 180.608 202.517 1.00 52.33 36 LEU D N 1
ATOM 32523 C CA . LEU D 4 36 ? 189.275 180.014 201.862 1.00 49.11 36 LEU D CA 1
ATOM 32524 C C . LEU D 4 36 ? 188.843 178.733 202.562 1.00 50.06 36 LEU D C 1
ATOM 32525 O O . LEU D 4 36 ? 187.644 178.459 202.686 1.00 46.45 36 LEU D O 1
ATOM 32541 N N . LYS D 4 37 ? 189.807 177.932 203.021 1.00 54.03 37 LYS D N 1
ATOM 32542 C CA . LYS D 4 37 ? 189.479 176.636 203.606 1.00 51.68 37 LYS D CA 1
ATOM 32543 C C . LYS D 4 37 ? 188.641 176.776 204.870 1.00 48.44 37 LYS D C 1
ATOM 32544 O O . LYS D 4 37 ? 187.907 175.848 205.229 1.00 47.41 37 LYS D O 1
ATOM 32563 N N . LYS D 4 38 ? 188.735 177.912 205.559 1.00 48.97 38 LYS D N 1
ATOM 32564 C CA . LYS D 4 38 ? 188.020 178.135 206.810 1.00 47.07 38 LYS D CA 1
ATOM 32565 C C . LYS D 4 38 ? 187.140 179.378 206.740 1.00 46.48 38 LYS D C 1
ATOM 32566 O O . LYS D 4 38 ? 186.886 180.026 207.756 1.00 49.05 38 LYS D O 1
ATOM 32585 N N . SER D 4 39 ? 186.664 179.717 205.547 1.00 47.63 39 SER D N 1
ATOM 32586 C CA . SER D 4 39 ? 185.828 180.889 205.347 1.00 41.72 39 SER D CA 1
ATOM 32587 C C . SER D 4 39 ? 184.356 180.537 205.518 1.00 36.66 39 SER D C 1
ATOM 32588 O O . SER D 4 39 ? 183.934 179.406 205.272 1.00 37.02 39 SER D O 1
ATOM 32596 N N . CYS D 4 40 ? 183.576 181.528 205.948 1.00 35.19 40 CYS D N 1
ATOM 32597 C CA . CYS D 4 40 ? 182.132 181.393 206.084 1.00 33.05 40 CYS D CA 1
ATOM 32598 C C . CYS D 4 40 ? 181.375 182.259 205.086 1.00 36.58 40 CYS D C 1
ATOM 32599 O O . CYS D 4 40 ? 180.161 182.432 205.228 1.00 36.19 40 CYS D O 1
ATOM 32607 N N . THR D 4 41 ? 182.058 182.802 204.083 1.00 34.74 41 THR D N 1
ATOM 32608 C CA . THR D 4 41 ? 181.462 183.726 203.130 1.00 29.46 41 THR D CA 1
ATOM 32609 C C . THR D 4 41 ? 181.465 183.121 201.733 1.00 32.93 41 THR D C 1
ATOM 32610 O O . THR D 4 41 ? 182.434 182.474 201.321 1.00 32.24 41 THR D O 1
ATOM 32621 N N . LEU D 4 42 ? 180.377 183.349 201.006 1.00 31.78 42 LEU D N 1
ATOM 32622 C CA . LEU D 4 42 ? 180.207 182.856 199.651 1.00 27.53 42 LEU D CA 1
ATOM 32623 C C . LEU D 4 42 ? 179.961 184.020 198.705 1.00 26.94 42 LEU D C 1
ATOM 32624 O O . LEU D 4 42 ? 179.124 184.886 198.971 1.00 30.79 42 LEU D O 1
ATOM 32640 N N . TYR D 4 43 ? 180.694 184.032 197.600 1.00 27.54 43 TYR D N 1
ATOM 32641 C CA . TYR D 4 43 ? 180.401 184.919 196.488 1.00 26.03 43 TYR D CA 1
ATOM 32642 C C . TYR D 4 43 ? 179.309 184.288 195.635 1.00 22.84 43 TYR D C 1
ATOM 32643 O O . TYR D 4 43 ? 179.430 183.132 195.226 1.00 24.94 43 TYR D O 1
ATOM 32661 N N . VAL D 4 44 ? 178.246 185.043 195.376 1.00 21.02 44 VAL D N 1
ATOM 32662 C CA . VAL D 4 44 ? 177.128 184.590 194.559 1.00 19.63 44 VAL D CA 1
ATOM 32663 C C . VAL D 4 44 ? 177.121 185.422 193.286 1.00 23.43 44 VAL D C 1
ATOM 32664 O O . VAL D 4 44 ? 177.075 186.657 193.343 1.00 28.93 44 VAL D O 1
ATOM 32677 N N . GLY D 4 45 ? 177.160 184.744 192.137 1.00 23.06 45 GLY D N 1
ATOM 32678 C CA . GLY D 4 45 ? 177.242 185.409 190.858 1.00 23.73 45 GLY D CA 1
ATOM 32679 C C . GLY D 4 45 ? 176.200 184.880 189.889 1.00 27.92 45 GLY D C 1
ATOM 32680 O O . GLY D 4 45 ? 175.551 183.857 190.126 1.00 23.66 45 GLY D O 1
ATOM 32684 N N . ASN D 4 46 ? 176.074 185.599 188.772 1.00 29.59 46 ASN D N 1
ATOM 32685 C CA . ASN D 4 46 ? 175.062 185.332 187.751 1.00 28.83 46 ASN D CA 1
ATOM 32686 C C . ASN D 4 46 ? 173.664 185.674 188.259 1.00 28.73 46 ASN D C 1
ATOM 32687 O O . ASN D 4 46 ? 172.697 184.961 187.990 1.00 33.34 46 ASN D O 1
ATOM 32698 N N . LEU D 4 47 ? 173.561 186.768 189.001 1.00 28.51 47 LEU D N 1
ATOM 32699 C CA . LEU D 4 47 ? 172.275 187.293 189.426 1.00 27.86 47 LEU D CA 1
ATOM 32700 C C . LEU D 4 47 ? 171.771 188.302 188.406 1.00 31.96 47 LEU D C 1
ATOM 32701 O O . LEU D 4 47 ? 172.551 189.011 187.766 1.00 36.31 47 LEU D O 1
ATOM 32717 N N . SER D 4 48 ? 170.454 188.354 188.250 1.00 35.16 48 SER D N 1
ATOM 32718 C CA . SER D 4 48 ? 169.853 189.410 187.456 1.00 32.49 48 SER D CA 1
ATOM 32719 C C . SER D 4 48 ? 170.044 190.748 188.160 1.00 32.66 48 SER D C 1
ATOM 32720 O O . SER D 4 48 ? 170.067 190.830 189.390 1.00 39.23 48 SER D O 1
ATOM 32728 N N . PHE D 4 49 ? 170.186 191.807 187.365 1.00 35.92 49 PHE D N 1
ATOM 32729 C CA . PHE D 4 49 ? 170.404 193.131 187.932 1.00 34.68 49 PHE D CA 1
ATOM 32730 C C . PHE D 4 49 ? 169.207 193.620 188.734 1.00 33.06 49 PHE D C 1
ATOM 32731 O O . PHE D 4 49 ? 169.336 194.606 189.467 1.00 31.86 49 PHE D O 1
ATOM 32748 N N . TYR D 4 50 ? 168.057 192.961 188.613 1.00 35.86 50 TYR D N 1
ATOM 32749 C CA . TYR D 4 50 ? 166.864 193.294 189.376 1.00 39.73 50 TYR D CA 1
ATOM 32750 C C . TYR D 4 50 ? 166.655 192.367 190.566 1.00 38.09 50 TYR D C 1
ATOM 32751 O O . TYR D 4 50 ? 165.566 192.360 191.148 1.00 37.87 50 TYR D O 1
ATOM 32769 N N . THR D 4 51 ? 167.664 191.582 190.935 1.00 39.06 51 THR D N 1
ATOM 32770 C CA . THR D 4 51 ? 167.563 190.700 192.091 1.00 38.35 51 THR D CA 1
ATOM 32771 C C . THR D 4 51 ? 167.772 191.513 193.362 1.00 35.97 51 THR D C 1
ATOM 32772 O O . THR D 4 51 ? 168.843 192.091 193.567 1.00 34.52 51 THR D O 1
ATOM 32783 N N . THR D 4 52 ? 166.750 191.560 194.209 1.00 35.46 52 THR D N 1
ATOM 32784 C CA . THR D 4 52 ? 166.838 192.306 195.452 1.00 32.07 52 THR D CA 1
ATOM 32785 C C . THR D 4 52 ? 167.569 191.490 196.514 1.00 31.01 52 THR D C 1
ATOM 32786 O O . THR D 4 52 ? 167.709 190.269 196.415 1.00 37.82 52 THR D O 1
ATOM 32797 N N . GLU D 4 53 ? 168.048 192.192 197.540 1.00 39.27 53 GLU D N 1
ATOM 32798 C CA . GLU D 4 53 ? 168.688 191.521 198.663 1.00 35.05 53 GLU D CA 1
ATOM 32799 C C . GLU D 4 53 ? 167.700 190.678 199.457 1.00 30.30 53 GLU D C 1
ATOM 32800 O O . GLU D 4 53 ? 168.110 189.714 200.110 1.00 31.59 53 GLU D O 1
ATOM 32812 N N . GLU D 4 54 ? 166.410 191.014 199.408 1.00 27.39 54 GLU D N 1
ATOM 32813 C CA . GLU D 4 54 ? 165.406 190.216 200.101 1.00 26.51 54 GLU D CA 1
ATOM 32814 C C . GLU D 4 54 ? 165.276 188.829 199.484 1.00 28.51 54 GLU D C 1
ATOM 32815 O O . GLU D 4 54 ? 165.129 187.834 200.204 1.00 37.00 54 GLU D O 1
ATOM 32827 N N . GLN D 4 55 ? 165.314 188.742 198.154 1.00 30.29 55 GLN D N 1
ATOM 32828 C CA . GLN D 4 55 ? 165.243 187.442 197.497 1.00 26.24 55 GLN D CA 1
ATOM 32829 C C . GLN D 4 55 ? 166.463 186.591 197.826 1.00 26.50 55 GLN D C 1
ATOM 32830 O O . GLN D 4 55 ? 166.338 185.385 198.066 1.00 26.13 55 GLN D O 1
ATOM 32844 N N . ILE D 4 56 ? 167.650 187.200 197.842 1.00 26.07 56 ILE D N 1
ATOM 32845 C CA . ILE D 4 56 ? 168.849 186.466 198.230 1.00 26.88 56 ILE D CA 1
ATOM 32846 C C . ILE D 4 56 ? 168.731 185.988 199.669 1.00 28.14 56 ILE D C 1
ATOM 32847 O O . ILE D 4 56 ? 169.108 184.857 199.996 1.00 30.92 56 ILE D O 1
ATOM 32863 N N . TYR D 4 57 ? 168.229 186.847 200.556 1.00 30.16 57 TYR D N 1
ATOM 32864 C CA . TYR D 4 57 ? 168.034 186.443 201.942 1.00 25.23 57 TYR D CA 1
ATOM 32865 C C . TYR D 4 57 ? 167.119 185.231 202.026 1.00 26.54 57 TYR D C 1
ATOM 32866 O O . TYR D 4 57 ? 167.438 184.240 202.691 1.00 34.42 57 TYR D O 1
ATOM 32884 N N . GLU D 4 58 ? 165.979 185.289 201.338 1.00 25.09 58 GLU D N 1
ATOM 32885 C CA . GLU D 4 58 ? 165.033 184.181 201.384 1.00 24.05 58 GLU D CA 1
ATOM 32886 C C . GLU D 4 58 ? 165.656 182.901 200.844 1.00 27.27 58 GLU D C 1
ATOM 32887 O O . GLU D 4 58 ? 165.470 181.822 201.418 1.00 29.34 58 GLU D O 1
ATOM 32899 N N . LEU D 4 59 ? 166.394 182.995 199.738 1.00 27.70 59 LEU D N 1
ATOM 32900 C CA . LEU D 4 59 ? 166.950 181.794 199.127 1.00 23.39 59 LEU D CA 1
ATOM 32901 C C . LEU D 4 59 ? 168.035 181.180 200.001 1.00 22.33 59 LEU D C 1
ATOM 32902 O O . LEU D 4 59 ? 168.060 179.962 200.209 1.00 28.99 59 LEU D O 1
ATOM 32918 N N . PHE D 4 60 ? 168.943 182.001 200.522 1.00 24.08 60 PHE D N 1
ATOM 32919 C CA . PHE D 4 60 ? 170.102 181.487 201.234 1.00 22.93 60 PHE D CA 1
ATOM 32920 C C . PHE D 4 60 ? 169.844 181.237 202.712 1.00 24.99 60 PHE D C 1
ATOM 32921 O O . PHE D 4 60 ? 170.692 180.628 203.372 1.00 26.95 60 PHE D O 1
ATOM 32938 N N . SER D 4 61 ? 168.704 181.674 203.251 1.00 27.61 61 SER D N 1
ATOM 32939 C CA . SER D 4 61 ? 168.347 181.293 204.609 1.00 25.00 61 SER D CA 1
ATOM 32940 C C . SER D 4 61 ? 167.865 179.852 204.694 1.00 26.27 61 SER D C 1
ATOM 32941 O O . SER D 4 61 ? 167.701 179.335 205.803 1.00 36.05 61 SER D O 1
ATOM 32949 N N . LYS D 4 62 ? 167.631 179.200 203.554 1.00 23.79 62 LYS D N 1
ATOM 32950 C CA . LYS D 4 62 ? 167.308 177.780 203.551 1.00 25.68 62 LYS D CA 1
ATOM 32951 C C . LYS D 4 62 ? 168.482 176.923 204.004 1.00 29.21 62 LYS D C 1
ATOM 32952 O O . LYS D 4 62 ? 168.270 175.795 204.459 1.00 28.25 62 LYS D O 1
ATOM 32971 N N . SER D 4 63 ? 169.708 177.428 203.885 1.00 32.18 63 SER D N 1
ATOM 32972 C CA . SER D 4 63 ? 170.896 176.687 204.282 1.00 31.86 63 SER D CA 1
ATOM 32973 C C . SER D 4 63 ? 171.364 177.006 205.695 1.00 33.36 63 SER D C 1
ATOM 32974 O O . SER D 4 63 ? 172.256 176.317 206.200 1.00 41.33 63 SER D O 1
ATOM 32982 N N . GLY D 4 64 ? 170.803 178.014 206.339 1.00 28.49 64 GLY D N 1
ATOM 32983 C CA . GLY D 4 64 ? 171.213 178.379 207.677 1.00 32.94 64 GLY D CA 1
ATOM 32984 C C . GLY D 4 64 ? 170.924 179.842 207.941 1.00 37.84 64 GLY D C 1
ATOM 32985 O O . GLY D 4 64 ? 170.269 180.517 207.155 1.00 40.63 64 GLY D O 1
ATOM 32989 N N . ASP D 4 65 ? 171.435 180.318 209.074 1.00 41.68 65 ASP D N 1
ATOM 32990 C CA . ASP D 4 65 ? 171.232 181.701 209.481 1.00 42.08 65 ASP D CA 1
ATOM 32991 C C . ASP D 4 65 ? 172.243 182.604 208.788 1.00 40.23 65 ASP D C 1
ATOM 32992 O O . ASP D 4 65 ? 173.450 182.351 208.835 1.00 37.58 65 ASP D O 1
ATOM 33001 N N . ILE D 4 66 ? 171.747 183.662 208.154 1.00 35.62 66 ILE D N 1
ATOM 33002 C CA . ILE D 4 66 ? 172.584 184.580 207.392 1.00 33.86 66 ILE D CA 1
ATOM 33003 C C . ILE D 4 66 ? 173.090 185.672 208.322 1.00 36.32 66 ILE D C 1
ATOM 33004 O O . ILE D 4 66 ? 172.313 186.276 209.070 1.00 29.92 66 ILE D O 1
ATOM 33020 N N . LYS D 4 67 ? 174.396 185.925 208.276 1.00 36.79 67 LYS D N 1
ATOM 33021 C CA . LYS D 4 67 ? 174.986 187.005 209.053 1.00 30.14 67 LYS D CA 1
ATOM 33022 C C . LYS D 4 67 ? 174.941 188.328 208.298 1.00 34.99 67 LYS D C 1
ATOM 33023 O O . LYS D 4 67 ? 174.518 189.346 208.853 1.00 34.56 67 LYS D O 1
ATOM 33042 N N . LYS D 4 68 ? 175.366 188.332 207.037 1.00 34.40 68 LYS D N 1
ATOM 33043 C CA . LYS D 4 68 ? 175.415 189.574 206.277 1.00 31.96 68 LYS D CA 1
ATOM 33044 C C . LYS D 4 68 ? 175.265 189.293 204.790 1.00 30.81 68 LYS D C 1
ATOM 33045 O O . LYS D 4 68 ? 175.714 188.258 204.298 1.00 32.66 68 LYS D O 1
ATOM 33064 N N . ILE D 4 69 ? 174.616 190.213 204.082 1.00 31.15 69 ILE D N 1
ATOM 33065 C CA . ILE D 4 69 ? 174.534 190.186 202.626 1.00 26.43 69 ILE D CA 1
ATOM 33066 C C . ILE D 4 69 ? 175.037 191.526 202.110 1.00 30.82 69 ILE D C 1
ATOM 33067 O O . ILE D 4 69 ? 174.511 192.579 202.490 1.00 31.58 69 ILE D O 1
ATOM 33083 N N . ILE D 4 70 ? 176.048 191.486 201.248 1.00 26.82 70 ILE D N 1
ATOM 33084 C CA . ILE D 4 70 ? 176.627 192.681 200.643 1.00 29.78 70 ILE D CA 1
ATOM 33085 C C . ILE D 4 70 ? 176.400 192.586 199.142 1.00 30.27 70 ILE D C 1
ATOM 33086 O O . ILE D 4 70 ? 177.019 191.756 198.468 1.00 32.09 70 ILE D O 1
ATOM 33102 N N . MET D 4 71 ? 175.527 193.438 198.615 1.00 28.01 71 MET D N 1
ATOM 33103 C CA . MET D 4 71 ? 175.199 193.405 197.197 1.00 26.85 71 MET D CA 1
ATOM 33104 C C . MET D 4 71 ? 176.307 194.040 196.369 1.00 26.11 71 MET D C 1
ATOM 33105 O O . MET D 4 71 ? 176.829 195.103 196.714 1.00 31.57 71 MET D O 1
ATOM 33119 N N . GLY D 4 72 ? 176.666 193.378 195.274 1.00 27.66 72 GLY D N 1
ATOM 33120 C CA . GLY D 4 72 ? 177.637 193.948 194.358 1.00 26.69 72 GLY D CA 1
ATOM 33121 C C . GLY D 4 72 ? 177.046 195.123 193.598 1.00 33.21 72 GLY D C 1
ATOM 33122 O O . GLY D 4 72 ? 175.881 195.111 193.200 1.00 34.18 72 GLY D O 1
ATOM 33126 N N . LEU D 4 73 ? 177.868 196.150 193.392 1.00 37.02 73 LEU D N 1
ATOM 33127 C CA . LEU D 4 73 ? 177.405 197.413 192.839 1.00 37.53 73 LEU D CA 1
ATOM 33128 C C . LEU D 4 73 ? 178.336 197.882 191.731 1.00 40.30 73 LEU D C 1
ATOM 33129 O O . LEU D 4 73 ? 179.508 197.505 191.668 1.00 39.72 73 LEU D O 1
ATOM 33145 N N . ASP D 4 74 ? 177.786 198.713 190.851 1.00 45.00 74 ASP D N 1
ATOM 33146 C CA . ASP D 4 74 ? 178.588 199.375 189.833 1.00 43.54 74 ASP D CA 1
ATOM 33147 C C . ASP D 4 74 ? 179.575 200.328 190.495 1.00 46.42 74 ASP D C 1
ATOM 33148 O O . ASP D 4 74 ? 179.200 201.116 191.367 1.00 49.31 74 ASP D O 1
ATOM 33157 N N . LYS D 4 75 ? 180.838 200.267 190.073 1.00 44.57 75 LYS D N 1
ATOM 33158 C CA . LYS D 4 75 ? 181.849 201.129 190.676 1.00 44.82 75 LYS D CA 1
ATOM 33159 C C . LYS D 4 75 ? 181.509 202.599 190.468 1.00 56.03 75 LYS D C 1
ATOM 33160 O O . LYS D 4 75 ? 181.681 203.418 191.379 1.00 57.82 75 LYS D O 1
ATOM 33179 N N . MET D 4 76 ? 181.028 202.953 189.278 1.00 61.75 76 MET D N 1
ATOM 33180 C CA . MET D 4 76 ? 180.676 204.332 188.967 1.00 61.50 76 MET D CA 1
ATOM 33181 C C . MET D 4 76 ? 179.204 204.620 189.241 1.00 56.95 76 MET D C 1
ATOM 33182 O O . MET D 4 76 ? 178.878 205.568 189.960 1.00 57.93 76 MET D O 1
ATOM 33196 N N . LYS D 4 77 ? 178.307 203.811 188.676 1.00 53.86 77 LYS D N 1
ATOM 33197 C CA . LYS D 4 77 ? 176.878 204.061 188.820 1.00 55.30 77 LYS D CA 1
ATOM 33198 C C . LYS D 4 77 ? 176.353 203.688 190.200 1.00 56.82 77 LYS D C 1
ATOM 33199 O O . LYS D 4 77 ? 175.281 204.165 190.588 1.00 54.33 77 LYS D O 1
ATOM 33218 N N . LYS D 4 78 ? 177.075 202.852 190.948 1.00 56.54 78 LYS D N 1
ATOM 33219 C CA . LYS D 4 78 ? 176.655 202.422 192.282 1.00 51.60 78 LYS D CA 1
ATOM 33220 C C . LYS D 4 78 ? 175.323 201.675 192.241 1.00 48.95 78 LYS D C 1
ATOM 33221 O O . LYS D 4 78 ? 174.547 201.710 193.199 1.00 48.35 78 LYS D O 1
ATOM 33240 N N . THR D 4 79 ? 175.051 200.988 191.137 1.00 48.67 79 THR D N 1
ATOM 33241 C CA . THR D 4 79 ? 173.849 200.185 190.982 1.00 50.00 79 THR D CA 1
ATOM 33242 C C . THR D 4 79 ? 174.213 198.707 190.950 1.00 47.77 79 THR D C 1
ATOM 33243 O O . THR D 4 79 ? 175.349 198.330 190.653 1.00 45.91 79 THR D O 1
ATOM 33254 N N . ALA D 4 80 ? 173.226 197.871 191.259 1.00 49.01 80 ALA D N 1
ATOM 33255 C CA . ALA D 4 80 ? 173.451 196.434 191.306 1.00 42.46 80 ALA D CA 1
ATOM 33256 C C . ALA D 4 80 ? 173.991 195.937 189.972 1.00 38.65 80 ALA D C 1
ATOM 33257 O O . ALA D 4 80 ? 173.467 196.282 188.909 1.00 38.39 80 ALA D O 1
ATOM 33264 N N . CYS D 4 81 ? 175.044 195.121 190.030 1.00 37.04 81 CYS D N 1
ATOM 33265 C CA . CYS D 4 81 ? 175.683 194.597 188.830 1.00 38.11 81 CYS D CA 1
ATOM 33266 C C . CYS D 4 81 ? 175.790 193.075 188.874 1.00 38.57 81 CYS D C 1
ATOM 33267 O O . CYS D 4 81 ? 176.749 192.499 188.357 1.00 42.93 81 CYS D O 1
ATOM 33275 N N . GLY D 4 82 ? 174.811 192.414 189.489 1.00 31.41 82 GLY D N 1
ATOM 33276 C CA . GLY D 4 82 ? 174.632 190.988 189.293 1.00 34.14 82 GLY D CA 1
ATOM 33277 C C . GLY D 4 82 ? 175.482 190.066 190.137 1.00 30.24 82 GLY D C 1
ATOM 33278 O O . GLY D 4 82 ? 175.736 188.932 189.726 1.00 30.21 82 GLY D O 1
ATOM 33282 N N . PHE D 4 83 ? 175.930 190.508 191.309 1.00 25.71 83 PHE D N 1
ATOM 33283 C CA . PHE D 4 83 ? 176.648 189.616 192.208 1.00 19.98 83 PHE D CA 1
ATOM 33284 C C . PHE D 4 83 ? 176.534 190.146 193.627 1.00 21.01 83 PHE D C 1
ATOM 33285 O O . PHE D 4 83 ? 176.162 191.300 193.851 1.00 31.04 83 PHE D O 1
ATOM 33302 N N . CYS D 4 84 ? 176.850 189.281 194.585 1.00 19.06 84 CYS D N 1
ATOM 33303 C CA . CYS D 4 84 ? 176.755 189.640 195.993 1.00 22.14 84 CYS D CA 1
ATOM 33304 C C . CYS D 4 84 ? 177.645 188.710 196.808 1.00 24.70 84 CYS D C 1
ATOM 33305 O O . CYS D 4 84 ? 178.248 187.771 196.286 1.00 27.13 84 CYS D O 1
ATOM 33313 N N . PHE D 4 85 ? 177.732 189.001 198.103 1.00 27.06 85 PHE D N 1
ATOM 33314 C CA . PHE D 4 85 ? 178.431 188.174 199.075 1.00 22.74 85 PHE D CA 1
ATOM 33315 C C . PHE D 4 85 ? 177.464 187.838 200.196 1.00 25.46 85 PHE D C 1
ATOM 33316 O O . PHE D 4 85 ? 176.786 188.728 200.717 1.00 36.45 85 PHE D O 1
ATOM 33333 N N . VAL D 4 86 ? 177.398 186.563 200.562 1.00 26.02 86 VAL D N 1
ATOM 33334 C CA . VAL D 4 86 ? 176.566 186.092 201.662 1.00 25.62 86 VAL D CA 1
ATOM 33335 C C . VAL D 4 86 ? 177.488 185.487 202.708 1.00 25.74 86 VAL D C 1
ATOM 33336 O O . VAL D 4 86 ? 178.171 184.494 202.438 1.00 31.67 86 VAL D O 1
ATOM 33349 N N . GLU D 4 87 ? 177.514 186.084 203.894 1.00 28.54 87 GLU D N 1
ATOM 33350 C CA . GLU D 4 87 ? 178.307 185.596 205.011 1.00 30.04 87 GLU D CA 1
ATOM 33351 C C . GLU D 4 87 ? 177.371 184.962 206.026 1.00 30.35 87 GLU D C 1
ATOM 33352 O O . GLU D 4 87 ? 176.420 185.607 206.487 1.00 32.38 87 GLU D O 1
ATOM 33364 N N . TYR D 4 88 ? 177.649 183.706 206.365 1.00 33.94 88 TYR D N 1
ATOM 33365 C CA . TYR D 4 88 ? 176.919 182.958 207.372 1.00 29.48 88 TYR D CA 1
ATOM 33366 C C . TYR D 4 88 ? 177.616 183.073 208.724 1.00 30.78 88 TYR D C 1
ATOM 33367 O O . TYR D 4 88 ? 178.766 183.502 208.830 1.00 36.00 88 TYR D O 1
ATOM 33385 N N . TYR D 4 89 ? 176.900 182.671 209.773 1.00 34.26 89 TYR D N 1
ATOM 33386 C CA . TYR D 4 89 ? 177.493 182.643 211.104 1.00 35.53 89 TYR D CA 1
ATOM 33387 C C . TYR D 4 89 ? 178.422 181.451 211.291 1.00 33.73 89 TYR D C 1
ATOM 33388 O O . TYR D 4 89 ? 179.398 181.547 212.043 1.00 30.26 89 TYR D O 1
ATOM 33406 N N . SER D 4 90 ? 178.150 180.333 210.619 1.00 31.36 90 SER D N 1
ATOM 33407 C CA . SER D 4 90 ? 178.937 179.118 210.770 1.00 31.23 90 SER D CA 1
ATOM 33408 C C . SER D 4 90 ? 179.326 178.568 209.405 1.00 32.44 90 SER D C 1
ATOM 33409 O O . SER D 4 90 ? 178.619 178.758 208.413 1.00 35.59 90 SER D O 1
ATOM 33417 N N . ARG D 4 91 ? 180.469 177.879 209.374 1.00 36.64 91 ARG D N 1
ATOM 33418 C CA . ARG D 4 91 ? 180.962 177.285 208.135 1.00 30.68 91 ARG D CA 1
ATOM 33419 C C . ARG D 4 91 ? 180.037 176.183 207.631 1.00 32.19 91 ARG D C 1
ATOM 33420 O O . ARG D 4 91 ? 179.991 175.921 206.425 1.00 35.98 91 ARG D O 1
ATOM 33441 N N . ALA D 4 92 ? 179.304 175.524 208.530 1.00 31.87 92 ALA D N 1
ATOM 33442 C CA . ALA D 4 92 ? 178.408 174.452 208.109 1.00 29.14 92 ALA D CA 1
ATOM 33443 C C . ALA D 4 92 ? 177.301 174.977 207.203 1.00 32.17 92 ALA D C 1
ATOM 33444 O O . ALA D 4 92 ? 176.946 174.335 206.208 1.00 33.39 92 ALA D O 1
ATOM 33451 N N . ASP D 4 93 ? 176.735 176.139 207.535 1.00 28.17 93 ASP D N 1
ATOM 33452 C CA . ASP D 4 93 ? 175.688 176.717 206.698 1.00 24.82 93 ASP D CA 1
ATOM 33453 C C . ASP D 4 93 ? 176.230 177.114 205.331 1.00 26.18 93 ASP D C 1
ATOM 33454 O O . ASP D 4 93 ? 175.558 176.926 204.309 1.00 29.04 93 ASP D O 1
ATOM 33463 N N . ALA D 4 94 ? 177.442 177.667 205.291 1.00 24.19 94 ALA D N 1
ATOM 33464 C CA . ALA D 4 94 ? 178.057 177.995 204.011 1.00 21.32 94 ALA D CA 1
ATOM 33465 C C . ALA D 4 94 ? 178.289 176.740 203.180 1.00 25.44 94 ALA D C 1
ATOM 33466 O O . ALA D 4 94 ? 178.080 176.743 201.962 1.00 26.25 94 ALA D O 1
ATOM 33473 N N . GLU D 4 95 ? 178.730 175.656 203.822 1.00 30.23 95 GLU D N 1
ATOM 33474 C CA . GLU D 4 95 ? 178.917 174.398 203.106 1.00 23.82 95 GLU D CA 1
ATOM 33475 C C . GLU D 4 95 ? 177.596 173.874 202.561 1.00 23.05 95 GLU D C 1
ATOM 33476 O O . GLU D 4 95 ? 177.536 173.378 201.431 1.00 28.06 95 GLU D O 1
ATOM 33488 N N . ASN D 4 96 ? 176.527 173.966 203.351 1.00 23.37 96 ASN D N 1
ATOM 33489 C CA . ASN D 4 96 ? 175.221 173.531 202.870 1.00 23.32 96 ASN D CA 1
ATOM 33490 C C . ASN D 4 96 ? 174.774 174.361 201.673 1.00 23.75 96 ASN D C 1
ATOM 33491 O O . ASN D 4 96 ? 174.212 173.825 200.711 1.00 28.24 96 ASN D O 1
ATOM 33502 N N . ALA D 4 97 ? 175.005 175.675 201.718 1.00 27.76 97 ALA D N 1
ATOM 33503 C CA . ALA D 4 97 ? 174.661 176.519 200.578 1.00 21.90 97 ALA D CA 1
ATOM 33504 C C . ALA D 4 97 ? 175.467 176.131 199.345 1.00 24.54 97 ALA D C 1
ATOM 33505 O O . ALA D 4 97 ? 174.924 176.057 198.237 1.00 28.50 97 ALA D O 1
ATOM 33512 N N . MET D 4 98 ? 176.765 175.877 199.516 1.00 26.88 98 MET D N 1
ATOM 33513 C CA . MET D 4 98 ? 177.587 175.451 198.389 1.00 24.65 98 MET D CA 1
ATOM 33514 C C . MET D 4 98 ? 177.118 174.115 197.832 1.00 24.81 98 MET D C 1
ATOM 33515 O O . MET D 4 98 ? 177.238 173.867 196.628 1.00 29.07 98 MET D O 1
ATOM 33529 N N . ARG D 4 99 ? 176.606 173.237 198.694 1.00 28.56 99 ARG D N 1
ATOM 33530 C CA . ARG D 4 99 ? 176.166 171.919 198.255 1.00 24.11 99 ARG D CA 1
ATOM 33531 C C . ARG D 4 99 ? 174.839 171.973 197.511 1.00 28.11 99 ARG D C 1
ATOM 33532 O O . ARG D 4 99 ? 174.682 171.317 196.476 1.00 35.08 99 ARG D O 1
ATOM 33553 N N . TYR D 4 100 ? 173.874 172.743 198.016 1.00 27.16 100 TYR D N 1
ATOM 33554 C CA . TYR D 4 100 ? 172.497 172.640 197.557 1.00 25.31 100 TYR D CA 1
ATOM 33555 C C . TYR D 4 100 ? 171.923 173.918 196.969 1.00 25.07 100 TYR D C 1
ATOM 33556 O O . TYR D 4 100 ? 170.964 173.835 196.197 1.00 32.48 100 TYR D O 1
ATOM 33574 N N . ILE D 4 101 ? 172.463 175.088 197.305 1.00 24.47 101 ILE D N 1
ATOM 33575 C CA . ILE D 4 101 ? 171.983 176.312 196.675 1.00 24.48 101 ILE D CA 1
ATOM 33576 C C . ILE D 4 101 ? 172.727 176.567 195.372 1.00 25.46 101 ILE D C 1
ATOM 33577 O O . ILE D 4 101 ? 172.165 177.142 194.434 1.00 26.43 101 ILE D O 1
ATOM 33593 N N . ASN D 4 102 ? 173.986 176.148 195.288 1.00 26.73 102 ASN D N 1
ATOM 33594 C CA . ASN D 4 102 ? 174.749 176.311 194.061 1.00 24.29 102 ASN D CA 1
ATOM 33595 C C . ASN D 4 102 ? 174.052 175.606 192.904 1.00 30.66 102 ASN D C 1
ATOM 33596 O O . ASN D 4 102 ? 173.541 174.493 193.049 1.00 37.05 102 ASN D O 1
ATOM 33607 N N . GLY D 4 103 ? 174.025 176.269 191.751 1.00 30.64 103 GLY D N 1
ATOM 33608 C CA . GLY D 4 103 ? 173.489 175.669 190.548 1.00 26.52 103 GLY D CA 1
ATOM 33609 C C . GLY D 4 103 ? 171.982 175.611 190.464 1.00 28.20 103 GLY D C 1
ATOM 33610 O O . GLY D 4 103 ? 171.458 174.893 189.606 1.00 31.75 103 GLY D O 1
ATOM 33614 N N . THR D 4 104 ? 171.267 176.327 191.321 1.00 27.23 104 THR D N 1
ATOM 33615 C CA . THR D 4 104 ? 169.814 176.390 191.275 1.00 26.35 104 THR D CA 1
ATOM 33616 C C . THR D 4 104 ? 169.382 177.758 190.753 1.00 27.13 104 THR D C 1
ATOM 33617 O O . THR D 4 104 ? 170.207 178.615 190.428 1.00 27.28 104 THR D O 1
ATOM 33628 N N . ARG D 4 105 ? 168.070 177.960 190.679 1.00 26.16 105 ARG D N 1
ATOM 33629 C CA . ARG D 4 105 ? 167.494 179.115 190.006 1.00 25.72 105 ARG D CA 1
ATOM 33630 C C . ARG D 4 105 ? 167.077 180.179 191.012 1.00 28.00 105 ARG D C 1
ATOM 33631 O O . ARG D 4 105 ? 166.399 179.879 192.000 1.00 38.36 105 ARG D O 1
ATOM 33652 N N . LEU D 4 106 ? 167.486 181.417 190.749 1.00 31.83 106 LEU D N 1
ATOM 33653 C CA . LEU D 4 106 ? 166.970 182.594 191.436 1.00 27.46 106 LEU D CA 1
ATOM 33654 C C . LEU D 4 106 ? 166.600 183.609 190.368 1.00 29.89 106 LEU D C 1
ATOM 33655 O O . LEU D 4 106 ? 167.464 184.043 189.601 1.00 32.49 106 LEU D O 1
ATOM 33671 N N . ASP D 4 107 ? 165.323 183.982 190.315 1.00 35.35 107 ASP D N 1
ATOM 33672 C CA . ASP D 4 107 ? 164.800 184.800 189.222 1.00 35.15 107 ASP D CA 1
ATOM 33673 C C . ASP D 4 107 ? 165.038 184.116 187.877 1.00 39.34 107 ASP D C 1
ATOM 33674 O O . ASP D 4 107 ? 165.365 184.760 186.878 1.00 45.01 107 ASP D O 1
ATOM 33683 N N . ASP D 4 108 ? 164.881 182.792 187.858 1.00 35.34 108 ASP D N 1
ATOM 33684 C CA . ASP D 4 108 ? 165.004 181.962 186.664 1.00 36.85 108 ASP D CA 1
ATOM 33685 C C . ASP D 4 108 ? 166.426 181.907 186.118 1.00 34.34 108 ASP D C 1
ATOM 33686 O O . ASP D 4 108 ? 166.629 181.491 184.975 1.00 39.02 108 ASP D O 1
ATOM 33695 N N . ARG D 4 109 ? 167.420 182.301 186.905 1.00 29.35 109 ARG D N 1
ATOM 33696 C CA . ARG D 4 109 ? 168.816 182.287 186.485 1.00 27.27 109 ARG D CA 1
ATOM 33697 C C . ARG D 4 109 ? 169.593 181.288 187.328 1.00 25.14 109 ARG D C 1
ATOM 33698 O O . ARG D 4 109 ? 169.440 181.253 188.552 1.00 36.32 109 ARG D O 1
ATOM 33719 N N . ILE D 4 110 ? 170.428 180.484 186.675 1.00 25.84 110 ILE D N 1
ATOM 33720 C CA . ILE D 4 110 ? 171.302 179.559 187.388 1.00 26.27 110 ILE D CA 1
ATOM 33721 C C . ILE D 4 110 ? 172.391 180.381 188.070 1.00 30.73 110 ILE D C 1
ATOM 33722 O O . ILE D 4 110 ? 173.279 180.921 187.406 1.00 36.46 110 ILE D O 1
ATOM 33738 N N . ILE D 4 111 ? 172.329 180.474 189.391 1.00 28.57 111 ILE D N 1
ATOM 33739 C CA . ILE D 4 111 ? 173.292 181.248 190.165 1.00 25.57 111 ILE D CA 1
ATOM 33740 C C . ILE D 4 111 ? 174.468 180.355 190.527 1.00 25.74 111 ILE D C 1
ATOM 33741 O O . ILE D 4 111 ? 174.328 179.138 190.680 1.00 28.93 111 ILE D O 1
ATOM 33757 N N . ARG D 4 112 ? 175.640 180.965 190.666 1.00 31.09 112 ARG D N 1
ATOM 33758 C CA . ARG D 4 112 ? 176.874 180.256 190.976 1.00 25.98 112 ARG D CA 1
ATOM 33759 C C . ARG D 4 112 ? 177.401 180.732 192.322 1.00 25.38 112 ARG D C 1
ATOM 33760 O O . ARG D 4 112 ? 177.484 181.937 192.564 1.00 25.29 112 ARG D O 1
ATOM 33781 N N . THR D 4 113 ? 177.754 179.792 193.194 1.00 28.43 113 THR D N 1
ATOM 33782 C CA . THR D 4 113 ? 178.331 180.111 194.493 1.00 27.45 113 THR D CA 1
ATOM 33783 C C . THR D 4 113 ? 179.786 179.666 194.534 1.00 28.75 113 THR D C 1
ATOM 33784 O O . THR D 4 113 ? 180.136 178.603 194.015 1.00 32.47 113 THR D O 1
ATOM 33795 N N . ASP D 4 114 ? 180.631 180.494 195.141 1.00 26.24 114 ASP D N 1
ATOM 33796 C CA . ASP D 4 114 ? 182.050 180.207 195.280 1.00 26.12 114 ASP D CA 1
ATOM 33797 C C . ASP D 4 114 ? 182.496 180.594 196.682 1.00 29.37 114 ASP D C 1
ATOM 33798 O O . ASP D 4 114 ? 181.885 181.447 197.323 1.00 36.95 114 ASP D O 1
ATOM 33807 N N . TRP D 4 115 ? 183.560 179.956 197.159 1.00 31.83 115 TRP D N 1
ATOM 33808 C CA . TRP D 4 115 ? 184.115 180.312 198.458 1.00 30.81 115 TRP D CA 1
ATOM 33809 C C . TRP D 4 115 ? 184.791 181.674 198.380 1.00 29.96 115 TRP D C 1
ATOM 33810 O O . TRP D 4 115 ? 185.413 182.017 197.372 1.00 30.16 115 TRP D O 1
ATOM 33831 N N . ASP D 4 116 ? 184.676 182.453 199.453 1.00 31.63 116 ASP D N 1
ATOM 33832 C CA . ASP D 4 116 ? 185.243 183.792 199.516 1.00 34.35 116 ASP D CA 1
ATOM 33833 C C . ASP D 4 116 ? 186.253 183.861 200.652 1.00 40.24 116 ASP D C 1
ATOM 33834 O O . ASP D 4 116 ? 185.970 183.412 201.767 1.00 46.30 116 ASP D O 1
ATOM 33843 N N . ALA D 4 117 ? 187.428 184.424 200.368 1.00 37.90 117 ALA D N 1
ATOM 33844 C CA . ALA D 4 117 ? 188.463 184.558 201.385 1.00 37.35 117 ALA D CA 1
ATOM 33845 C C . ALA D 4 117 ? 188.098 185.563 202.467 1.00 41.29 117 ALA D C 1
ATOM 33846 O O . ALA D 4 117 ? 188.789 185.622 203.489 1.00 44.36 117 ALA D O 1
ATOM 33853 N N . GLY D 4 118 ? 187.042 186.349 202.271 1.00 44.25 118 GLY D N 1
ATOM 33854 C CA . GLY D 4 118 ? 186.623 187.325 203.255 1.00 36.77 118 GLY D CA 1
ATOM 33855 C C . GLY D 4 118 ? 186.340 188.674 202.632 1.00 44.07 118 GLY D C 1
ATOM 33856 O O . GLY D 4 118 ? 187.084 189.129 201.758 1.00 43.67 118 GLY D O 1
ATOM 33860 N N . PHE D 4 119 ? 185.267 189.324 203.072 1.00 45.06 119 PHE D N 1
ATOM 33861 C CA . PHE D 4 119 ? 184.884 190.611 202.514 1.00 41.76 119 PHE D CA 1
ATOM 33862 C C . PHE D 4 119 ? 185.776 191.720 203.053 1.00 46.36 119 PHE D C 1
ATOM 33863 O O . PHE D 4 119 ? 186.174 191.711 204.221 1.00 45.40 119 PHE D O 1
ATOM 33880 N N . LYS D 4 120 ? 186.093 192.675 202.184 1.00 47.29 120 LYS D N 1
ATOM 33881 C CA . LYS D 4 120 ? 186.805 193.884 202.562 1.00 41.66 120 LYS D CA 1
ATOM 33882 C C . LYS D 4 120 ? 186.144 195.060 201.863 1.00 44.20 120 LYS D C 1
ATOM 33883 O O . LYS D 4 120 ? 185.456 194.899 200.853 1.00 49.48 120 LYS D O 1
ATOM 33902 N N . GLU D 4 121 ? 186.344 196.250 202.418 1.00 47.26 121 GLU D N 1
ATOM 33903 C CA . GLU D 4 121 ? 185.737 197.439 201.838 1.00 50.38 121 GLU D CA 1
ATOM 33904 C C . GLU D 4 121 ? 186.221 197.629 200.407 1.00 50.94 121 GLU D C 1
ATOM 33905 O O . GLU D 4 121 ? 187.416 197.509 200.119 1.00 52.48 121 GLU D O 1
ATOM 33917 N N . GLY D 4 122 ? 185.284 197.924 199.508 1.00 49.62 122 GLY D N 1
ATOM 33918 C CA . GLY D 4 122 ? 185.590 198.105 198.109 1.00 50.57 122 GLY D CA 1
ATOM 33919 C C . GLY D 4 122 ? 185.533 196.844 197.274 1.00 50.02 122 GLY D C 1
ATOM 33920 O O . GLY D 4 122 ? 185.671 196.929 196.048 1.00 53.34 122 GLY D O 1
ATOM 33924 N N . ARG D 4 123 ? 185.333 195.681 197.891 1.00 43.30 123 ARG D N 1
ATOM 33925 C CA . ARG D 4 123 ? 185.227 194.436 197.145 1.00 36.44 123 ARG D CA 1
ATOM 33926 C C . ARG D 4 123 ? 183.840 194.216 196.560 1.00 36.78 123 ARG D C 1
ATOM 33927 O O . ARG D 4 123 ? 183.655 193.265 195.794 1.00 42.74 123 ARG D O 1
ATOM 33948 N N . GLN D 4 124 ? 182.873 195.064 196.896 1.00 33.17 124 GLN D N 1
ATOM 33949 C CA . GLN D 4 124 ? 181.523 194.955 196.364 1.00 34.67 124 GLN D CA 1
ATOM 33950 C C . GLN D 4 124 ? 181.345 195.713 195.057 1.00 39.10 124 GLN D C 1
ATOM 33951 O O . GLN D 4 124 ? 180.225 195.772 194.540 1.00 40.82 124 GLN D O 1
ATOM 33965 N N . TYR D 4 125 ? 182.411 196.296 194.517 1.00 38.47 125 TYR D N 1
ATOM 33966 C CA . TYR D 4 125 ? 182.353 197.029 193.263 1.00 38.89 125 TYR D CA 1
ATOM 33967 C C . TYR D 4 125 ? 182.946 196.186 192.145 1.00 39.75 125 TYR D C 1
ATOM 33968 O O . TYR D 4 125 ? 183.964 195.514 192.333 1.00 42.23 125 TYR D O 1
ATOM 33986 N N . GLY D 4 126 ? 182.297 196.218 190.985 1.00 38.83 126 GLY D N 1
ATOM 33987 C CA . GLY D 4 126 ? 182.828 195.513 189.837 1.00 32.56 126 GLY D CA 1
ATOM 33988 C C . GLY D 4 126 ? 184.188 196.049 189.437 1.00 34.12 126 GLY D C 1
ATOM 33989 O O . GLY D 4 126 ? 184.487 197.234 189.589 1.00 38.48 126 GLY D O 1
ATOM 33993 N N . ARG D 4 127 ? 185.026 195.153 188.927 1.00 34.44 127 ARG D N 1
ATOM 33994 C CA . ARG D 4 127 ? 186.385 195.490 188.534 1.00 35.45 127 ARG D CA 1
ATOM 33995 C C . ARG D 4 127 ? 186.519 195.721 187.036 1.00 43.51 127 ARG D C 1
ATOM 33996 O O . ARG D 4 127 ? 187.640 195.874 186.541 1.00 45.46 127 ARG D O 1
ATOM 34017 N N . GLY D 4 128 ? 185.406 195.746 186.304 1.00 46.87 128 GLY D N 1
ATOM 34018 C CA . GLY D 4 128 ? 185.456 196.076 184.899 1.00 47.80 128 GLY D CA 1
ATOM 34019 C C . GLY D 4 128 ? 185.664 197.559 184.663 1.00 57.76 128 GLY D C 1
ATOM 34020 O O . GLY D 4 128 ? 185.438 198.397 185.536 1.00 55.46 128 GLY D O 1
ATOM 34024 N N . ARG D 4 129 ? 186.104 197.885 183.446 1.00 71.88 129 ARG D N 1
ATOM 34025 C CA . ARG D 4 129 ? 186.401 199.276 183.119 1.00 71.46 129 ARG D CA 1
ATOM 34026 C C . ARG D 4 129 ? 185.150 200.144 183.194 1.00 65.44 129 ARG D C 1
ATOM 34027 O O . ARG D 4 129 ? 185.207 201.287 183.661 1.00 56.17 129 ARG D O 1
ATOM 34048 N N . SER D 4 130 ? 184.012 199.623 182.735 1.00 63.28 130 SER D N 1
ATOM 34049 C CA . SER D 4 130 ? 182.767 200.380 182.787 1.00 61.43 130 SER D CA 1
ATOM 34050 C C . SER D 4 130 ? 182.197 200.488 184.194 1.00 64.53 130 SER D C 1
ATOM 34051 O O . SER D 4 130 ? 181.243 201.247 184.397 1.00 57.42 130 SER D O 1
ATOM 34059 N N . GLY D 4 131 ? 182.749 199.760 185.162 1.00 64.84 131 GLY D N 1
ATOM 34060 C CA . GLY D 4 131 ? 182.277 199.789 186.532 1.00 53.85 131 GLY D CA 1
ATOM 34061 C C . GLY D 4 131 ? 181.489 198.569 186.952 1.00 46.25 131 GLY D C 1
ATOM 34062 O O . GLY D 4 131 ? 181.272 198.380 188.155 1.00 45.03 131 GLY D O 1
ATOM 34066 N N . GLY D 4 132 ? 181.046 197.742 186.008 1.00 44.24 132 GLY D N 1
ATOM 34067 C CA . GLY D 4 132 ? 180.397 196.489 186.323 1.00 38.60 132 GLY D CA 1
ATOM 34068 C C . GLY D 4 132 ? 181.392 195.348 186.404 1.00 41.87 132 GLY D C 1
ATOM 34069 O O . GLY D 4 132 ? 182.607 195.539 186.479 1.00 43.74 132 GLY D O 1
ATOM 34073 N N . GLN D 4 133 ? 180.854 194.134 186.386 1.00 41.38 133 GLN D N 1
ATOM 34074 C CA . GLN D 4 133 ? 181.697 192.950 186.424 1.00 37.80 133 GLN D CA 1
ATOM 34075 C C . GLN D 4 133 ? 182.483 192.813 185.126 1.00 41.00 133 GLN D C 1
ATOM 34076 O O . GLN D 4 133 ? 182.052 193.260 184.061 1.00 46.89 133 GLN D O 1
ATOM 34090 N N . VAL D 4 134 ? 183.655 192.182 185.225 1.00 43.66 134 VAL D N 1
ATOM 34091 C CA . VAL D 4 134 ? 184.510 192.014 184.054 1.00 43.80 134 VAL D CA 1
ATOM 34092 C C . VAL D 4 134 ? 183.807 191.173 182.995 1.00 46.45 134 VAL D C 1
ATOM 34093 O O . VAL D 4 134 ? 183.912 191.447 181.792 1.00 54.27 134 VAL D O 1
ATOM 34106 N N . ARG D 4 135 ? 183.078 190.138 183.418 1.00 42.31 135 ARG D N 1
ATOM 34107 C CA . ARG D 4 135 ? 182.385 189.293 182.453 1.00 47.60 135 ARG D CA 1
ATOM 34108 C C . ARG D 4 135 ? 181.364 190.093 181.657 1.00 52.39 135 ARG D C 1
ATOM 34109 O O . ARG D 4 135 ? 181.182 189.860 180.457 1.00 60.95 135 ARG D O 1
ATOM 34130 N N . ASP D 4 136 ? 180.686 191.040 182.308 1.00 47.01 136 ASP D N 1
ATOM 34131 C CA . ASP D 4 136 ? 179.644 191.798 181.625 1.00 50.15 136 ASP D CA 1
ATOM 34132 C C . ASP D 4 136 ? 180.214 192.578 180.449 1.00 55.03 136 ASP D C 1
ATOM 34133 O O . ASP D 4 136 ? 179.610 192.618 179.372 1.00 61.61 136 ASP D O 1
ATOM 34142 N N . GLU D 4 137 ? 181.370 193.210 180.635 1.00 55.18 137 GLU D N 1
ATOM 34143 C CA . GLU D 4 137 ? 182.016 193.901 179.529 1.00 62.20 137 GLU D CA 1
ATOM 34144 C C . GLU D 4 137 ? 182.696 192.944 178.562 1.00 70.82 137 GLU D C 1
ATOM 34145 O O . GLU D 4 137 ? 182.907 193.306 177.400 1.00 73.94 137 GLU D O 1
ATOM 34157 N N . TYR D 4 138 ? 183.039 191.736 179.007 1.00 71.49 138 TYR D N 1
ATOM 34158 C CA . TYR D 4 138 ? 183.750 190.776 178.175 1.00 65.49 138 TYR D CA 1
ATOM 34159 C C . TYR D 4 138 ? 182.833 189.788 177.463 1.00 65.78 138 TYR D C 1
ATOM 34160 O O . TYR D 4 138 ? 183.329 188.946 176.708 1.00 71.26 138 TYR D O 1
ATOM 34178 N N . ARG D 4 139 ? 181.523 189.865 177.672 1.00 66.70 139 ARG D N 1
ATOM 34179 C CA . ARG D 4 139 ? 180.583 188.954 177.037 1.00 67.70 139 ARG D CA 1
ATOM 34180 C C . ARG D 4 139 ? 179.991 189.594 175.788 1.00 70.93 139 ARG D C 1
ATOM 34181 O O . ARG D 4 139 ? 179.802 190.811 175.721 1.00 68.96 139 ARG D O 1
ATOM 34202 N N . GLN D 4 140 ? 179.701 188.756 174.791 1.00 75.13 140 GLN D N 1
ATOM 34203 C CA . GLN D 4 140 ? 179.184 189.222 173.512 1.00 80.33 140 GLN D CA 1
ATOM 34204 C C . GLN D 4 140 ? 177.748 188.797 173.242 1.00 80.00 140 GLN D C 1
ATOM 34205 O O . GLN D 4 140 ? 177.183 189.211 172.224 1.00 83.69 140 GLN D O 1
ATOM 34219 N N . ASP D 4 141 ? 177.145 187.990 174.109 1.00 75.61 141 ASP D N 1
ATOM 34220 C CA . ASP D 4 141 ? 175.747 187.628 173.951 1.00 72.66 141 ASP D CA 1
ATOM 34221 C C . ASP D 4 141 ? 174.849 188.735 174.500 1.00 72.21 141 ASP D C 1
ATOM 34222 O O . ASP D 4 141 ? 175.313 189.737 175.049 1.00 74.89 141 ASP D O 1
ATOM 34231 N N . TYR D 4 142 ? 173.542 188.546 174.341 1.00 65.99 142 TYR D N 1
ATOM 34232 C CA . TYR D 4 142 ? 172.548 189.486 174.843 1.00 67.95 142 TYR D CA 1
ATOM 34233 C C . TYR D 4 142 ? 171.915 188.927 176.108 1.00 70.95 142 TYR D C 1
ATOM 34234 O O . TYR D 4 142 ? 171.528 187.754 176.150 1.00 60.31 142 TYR D O 1
ATOM 34252 N N . ASP D 4 143 ? 171.810 189.768 177.135 1.00 62.60 143 ASP D N 1
ATOM 34253 C CA . ASP D 4 143 ? 171.237 189.371 178.418 1.00 52.33 143 ASP D CA 1
ATOM 34254 C C . ASP D 4 143 ? 170.316 190.484 178.893 1.00 53.61 143 ASP D C 1
ATOM 34255 O O . ASP D 4 143 ? 170.786 191.553 179.291 1.00 55.32 143 ASP D O 1
ATOM 34264 N N . ALA D 4 144 ? 169.006 190.235 178.851 1.00 53.99 144 ALA D N 1
ATOM 34265 C CA . ALA D 4 144 ? 168.052 191.235 179.316 1.00 52.29 144 ALA D CA 1
ATOM 34266 C C . ALA D 4 144 ? 168.163 191.459 180.818 1.00 55.04 144 ALA D C 1
ATOM 34267 O O . ALA D 4 144 ? 167.985 192.587 181.289 1.00 48.36 144 ALA D O 1
ATOM 34274 N N . GLY D 4 145 ? 168.450 190.404 181.581 1.00 53.12 145 GLY D N 1
ATOM 34275 C CA . GLY D 4 145 ? 168.571 190.521 183.021 1.00 45.66 145 GLY D CA 1
ATOM 34276 C C . GLY D 4 145 ? 169.864 191.130 183.510 1.00 41.84 145 GLY D C 1
ATOM 34277 O O . GLY D 4 145 ? 169.966 191.456 184.695 1.00 44.26 145 GLY D O 1
ATOM 34281 N N . ARG D 4 146 ? 170.851 191.293 182.634 1.00 42.80 146 ARG D N 1
ATOM 34282 C CA . ARG D 4 146 ? 172.126 191.907 182.975 1.00 42.10 146 ARG D CA 1
ATOM 34283 C C . ARG D 4 146 ? 172.395 193.118 182.090 1.00 47.81 146 ARG D C 1
ATOM 34284 O O . ARG D 4 146 ? 173.525 193.362 181.664 1.00 51.75 146 ARG D O 1
ATOM 34305 N N . GLY D 4 147 ? 171.359 193.885 181.804 1.00 49.94 147 GLY D N 1
ATOM 34306 C CA . GLY D 4 147 ? 171.486 195.087 180.986 1.00 49.44 147 GLY D CA 1
ATOM 34307 C C . GLY D 4 147 ? 171.275 194.880 179.501 1.00 55.69 147 GLY D C 1
ATOM 34308 O O . GLY D 4 147 ? 170.464 195.570 178.886 1.00 56.57 147 GLY D O 1
ATOM 34312 N N . GLY D 4 148 ? 171.997 193.931 178.914 1.00 56.00 148 GLY D N 1
ATOM 34313 C CA . GLY D 4 148 ? 171.891 193.662 177.494 1.00 57.80 148 GLY D CA 1
ATOM 34314 C C . GLY D 4 148 ? 173.180 193.110 176.923 1.00 66.84 148 GLY D C 1
ATOM 34315 O O . GLY D 4 148 ? 173.731 192.138 177.446 1.00 69.61 148 GLY D O 1
ATOM 34319 N N . TYR D 4 149 ? 173.670 193.718 175.849 1.00 70.52 149 TYR D N 1
ATOM 34320 C CA . TYR D 4 149 ? 174.943 193.309 175.281 1.00 72.81 149 TYR D CA 1
ATOM 34321 C C . TYR D 4 149 ? 176.093 193.768 176.173 1.00 74.11 149 TYR D C 1
ATOM 34322 O O . TYR D 4 149 ? 175.938 194.631 177.041 1.00 64.99 149 TYR D O 1
ATOM 34340 N N . GLY D 4 150 ? 177.260 193.172 175.950 1.00 75.88 150 GLY D N 1
ATOM 34341 C CA . GLY D 4 150 ? 178.424 193.534 176.731 1.00 69.60 150 GLY D CA 1
ATOM 34342 C C . GLY D 4 150 ? 178.851 194.969 176.486 1.00 74.91 150 GLY D C 1
ATOM 34343 O O . GLY D 4 150 ? 178.692 195.518 175.397 1.00 83.99 150 GLY D O 1
ATOM 34347 N N . LYS D 4 151 ? 179.409 195.582 177.532 1.00 75.81 151 LYS D N 1
ATOM 34348 C CA . LYS D 4 151 ? 179.829 196.976 177.432 1.00 79.34 151 LYS D CA 1
ATOM 34349 C C . LYS D 4 151 ? 180.918 197.161 176.384 1.00 83.39 151 LYS D C 1
ATOM 34350 O O . LYS D 4 151 ? 181.029 198.239 175.790 1.00 86.44 151 LYS D O 1
ATOM 34369 N N . LEU D 4 152 ? 181.732 196.131 176.147 1.00 84.64 152 LEU D N 1
ATOM 34370 C CA . LEU D 4 152 ? 182.753 196.229 175.111 1.00 92.17 152 LEU D CA 1
ATOM 34371 C C . LEU D 4 152 ? 182.144 196.144 173.718 1.00 91.08 152 LEU D C 1
ATOM 34372 O O . LEU D 4 152 ? 182.722 196.665 172.757 1.00 89.46 152 LEU D O 1
ATOM 34388 N N . ALA D 4 153 ? 180.985 195.498 173.587 1.00 90.04 153 ALA D N 1
ATOM 34389 C CA . ALA D 4 153 ? 180.302 195.388 172.302 1.00 89.97 153 ALA D CA 1
ATOM 34390 C C . ALA D 4 153 ? 179.272 196.502 172.124 1.00 94.68 153 ALA D C 1
ATOM 34391 O O . ALA D 4 153 ? 179.356 197.287 171.175 1.00 93.32 153 ALA D O 1
ATOM 34398 N N . GLN D 4 154 ? 178.303 196.583 173.034 1.00 94.76 154 GLN D N 1
ATOM 34399 C CA . GLN D 4 154 ? 177.276 197.623 173.013 1.00 93.56 154 GLN D CA 1
ATOM 34400 C C . GLN D 4 154 ? 176.613 197.706 171.634 1.00 97.79 154 GLN D C 1
ATOM 34401 O O . GLN D 4 154 ? 176.707 198.702 170.917 1.00 89.37 154 GLN D O 1
ATOM 34415 N N . ASN D 4 155 ? 175.946 196.609 171.286 1.00 96.37 155 ASN D N 1
ATOM 34416 C CA . ASN D 4 155 ? 175.250 196.481 170.007 1.00 88.28 155 ASN D CA 1
ATOM 34417 C C . ASN D 4 155 ? 176.250 196.287 168.874 1.00 83.40 155 ASN D C 1
ATOM 34418 O O . ASN D 4 155 ? 176.653 195.162 168.577 1.00 74.06 155 ASN D O 1
ATOM 34429 N N . SER E 5 55 ? 147.807 135.297 119.326 1.00 72.47 55 SER N N 1
ATOM 34430 C CA . SER E 5 55 ? 147.155 136.511 118.851 1.00 89.26 55 SER N CA 1
ATOM 34431 C C . SER E 5 55 ? 148.099 137.308 117.956 1.00 89.10 55 SER N C 1
ATOM 34432 O O . SER E 5 55 ? 149.029 136.751 117.373 1.00 80.90 55 SER N O 1
ATOM 34439 N N . HIS E 5 56 ? 147.856 138.610 117.849 1.00 81.68 56 HIS N N 1
ATOM 34440 C CA . HIS E 5 56 ? 148.677 139.484 117.028 1.00 78.51 56 HIS N CA 1
ATOM 34441 C C . HIS E 5 56 ? 149.820 140.073 117.849 1.00 75.04 56 HIS N C 1
ATOM 34442 O O . HIS E 5 56 ? 149.803 140.067 119.082 1.00 73.21 56 HIS N O 1
ATOM 34456 N N . TYR E 5 57 ? 150.821 140.589 117.140 1.00 70.99 57 TYR N N 1
ATOM 34457 C CA . TYR E 5 57 ? 151.986 141.171 117.786 1.00 61.07 57 TYR N CA 1
ATOM 34458 C C . TYR E 5 57 ? 151.572 142.327 118.698 1.00 68.28 57 TYR N C 1
ATOM 34459 O O . TYR E 5 57 ? 150.435 142.802 118.677 1.00 70.45 57 TYR N O 1
ATOM 34477 N N . ARG E 5 58 ? 152.525 142.778 119.509 1.00 69.79 58 ARG N N 1
ATOM 34478 C CA . ARG E 5 58 ? 152.302 143.833 120.487 1.00 68.91 58 ARG N CA 1
ATOM 34479 C C . ARG E 5 58 ? 153.017 145.105 120.056 1.00 71.34 58 ARG N C 1
ATOM 34480 O O . ARG E 5 58 ? 154.150 145.057 119.567 1.00 69.65 58 ARG N O 1
ATOM 34501 N N . ALA E 5 59 ? 152.350 146.240 120.240 1.00 83.06 59 ALA N N 1
ATOM 34502 C CA . ALA E 5 59 ? 152.963 147.523 119.932 1.00 87.54 59 ALA N CA 1
ATOM 34503 C C . ALA E 5 59 ? 154.118 147.799 120.887 1.00 88.39 59 ALA N C 1
ATOM 34504 O O . ALA E 5 59 ? 154.015 147.573 122.096 1.00 83.19 59 ALA N O 1
ATOM 34511 N N . VAL E 5 60 ? 155.222 148.292 120.336 1.00 88.22 60 VAL N N 1
ATOM 34512 C CA . VAL E 5 60 ? 156.411 148.578 121.128 1.00 89.66 60 VAL N CA 1
ATOM 34513 C C . VAL E 5 60 ? 156.277 149.942 121.792 1.00 86.99 60 VAL N C 1
ATOM 34514 O O . VAL E 5 60 ? 156.564 150.096 122.979 1.00 77.13 60 VAL N O 1
ATOM 34527 N N . LYS F 5 112 ? 143.546 157.957 183.845 1.00 85.15 112 LYS P N 1
ATOM 34528 C CA . LYS F 5 112 ? 144.057 159.105 184.583 1.00 92.09 112 LYS P CA 1
ATOM 34529 C C . LYS F 5 112 ? 145.001 159.930 183.717 1.00 88.63 112 LYS P C 1
ATOM 34530 O O . LYS F 5 112 ? 145.936 159.397 183.119 1.00 81.76 112 LYS P O 1
ATOM 34548 N N . LYS F 5 113 ? 144.748 161.234 183.655 1.00 84.60 113 LYS P N 1
ATOM 34549 C CA . LYS F 5 113 ? 145.567 162.121 182.845 1.00 78.18 113 LYS P CA 1
ATOM 34550 C C . LYS F 5 113 ? 146.943 162.311 183.477 1.00 71.04 113 LYS P C 1
ATOM 34551 O O . LYS F 5 113 ? 147.141 162.119 184.680 1.00 64.79 113 LYS P O 1
ATOM 34570 N N . ILE F 5 114 ? 147.903 162.694 182.639 1.00 65.16 114 ILE P N 1
ATOM 34571 C CA . ILE F 5 114 ? 149.278 162.937 183.055 1.00 58.12 114 ILE P CA 1
ATOM 34572 C C . ILE F 5 114 ? 149.500 164.441 183.121 1.00 54.33 114 ILE P C 1
ATOM 34573 O O . ILE F 5 114 ? 149.125 165.174 182.198 1.00 49.64 114 ILE P O 1
ATOM 34589 N N . ASN F 5 115 ? 150.103 164.903 184.214 1.00 49.24 115 ASN P N 1
ATOM 34590 C CA . ASN F 5 115 ? 150.438 166.312 184.387 1.00 41.46 115 ASN P CA 1
ATOM 34591 C C . ASN F 5 115 ? 151.866 166.527 183.903 1.00 43.23 115 ASN P C 1
ATOM 34592 O O . ASN F 5 115 ? 152.822 166.109 184.562 1.00 50.28 115 ASN P O 1
ATOM 34603 N N . ASN F 5 116 ? 152.012 167.182 182.751 1.00 47.88 116 ASN P N 1
ATOM 34604 C CA . ASN F 5 116 ? 153.311 167.398 182.127 1.00 44.44 116 ASN P CA 1
ATOM 34605 C C . ASN F 5 116 ? 153.758 168.854 182.202 1.00 42.38 116 ASN P C 1
ATOM 34606 O O . ASN F 5 116 ? 154.635 169.268 181.436 1.00 42.53 116 ASN P O 1
ATOM 34617 N N . ILE F 5 117 ? 153.179 169.640 183.111 1.00 37.13 117 ILE P N 1
ATOM 34618 C CA . ILE F 5 117 ? 153.540 171.053 183.208 1.00 37.90 117 ILE P CA 1
ATOM 34619 C C . ILE F 5 117 ? 155.028 171.201 183.503 1.00 37.51 117 ILE P C 1
ATOM 34620 O O . ILE F 5 117 ? 155.747 171.948 182.824 1.00 40.99 117 ILE P O 1
ATOM 34636 N N . TRP F 5 118 ? 155.521 170.471 184.504 1.00 36.19 118 TRP P N 1
ATOM 34637 C CA . TRP F 5 118 ? 156.937 170.554 184.838 1.00 33.94 118 TRP P CA 1
ATOM 34638 C C . TRP F 5 118 ? 157.799 169.887 183.779 1.00 34.86 118 TRP P C 1
ATOM 34639 O O . TRP F 5 118 ? 158.931 170.317 183.551 1.00 34.73 118 TRP P O 1
ATOM 34660 N N . GLY F 5 119 ? 157.286 168.852 183.113 1.00 39.48 119 GLY P N 1
ATOM 34661 C CA . GLY F 5 119 ? 158.019 168.275 181.999 1.00 35.41 119 GLY P CA 1
ATOM 34662 C C . GLY F 5 119 ? 158.199 169.258 180.858 1.00 37.15 119 GLY P C 1
ATOM 34663 O O . GLY F 5 119 ? 159.283 169.363 180.279 1.00 38.28 119 GLY P O 1
ATOM 34667 N N . ALA F 5 120 ? 157.138 169.996 180.522 1.00 39.43 120 ALA P N 1
ATOM 34668 C CA . ALA F 5 120 ? 157.248 171.024 179.494 1.00 37.54 120 ALA P CA 1
ATOM 34669 C C . ALA F 5 120 ? 158.215 172.123 179.916 1.00 43.70 120 ALA P C 1
ATOM 34670 O O . ALA F 5 120 ? 159.032 172.588 179.110 1.00 48.19 120 ALA P O 1
ATOM 34677 N N . VAL F 5 121 ? 158.140 172.550 181.180 1.00 38.57 121 VAL P N 1
ATOM 34678 C CA . VAL F 5 121 ? 159.064 173.573 181.663 1.00 38.37 121 VAL P CA 1
ATOM 34679 C C . VAL F 5 121 ? 160.501 173.078 181.567 1.00 34.17 121 VAL P C 1
ATOM 34680 O O . VAL F 5 121 ? 161.408 173.827 181.188 1.00 41.07 121 VAL P O 1
ATOM 34693 N N . LEU F 5 122 ? 160.734 171.815 181.924 1.00 32.41 122 LEU P N 1
ATOM 34694 C CA . LEU F 5 122 ? 162.083 171.267 181.884 1.00 40.02 122 LEU P CA 1
ATOM 34695 C C . LEU F 5 122 ? 162.586 171.145 180.452 1.00 41.88 122 LEU P C 1
ATOM 34696 O O . LEU F 5 122 ? 163.772 171.360 180.186 1.00 41.05 122 LEU P O 1
ATOM 34712 N N . GLN F 5 123 ? 161.701 170.797 179.516 1.00 45.52 123 GLN P N 1
ATOM 34713 C CA . GLN F 5 123 ? 162.090 170.782 178.110 1.00 42.38 123 GLN P CA 1
ATOM 34714 C C . GLN F 5 123 ? 162.479 172.177 177.637 1.00 49.46 123 GLN P C 1
ATOM 34715 O O . GLN F 5 123 ? 163.475 172.347 176.922 1.00 47.80 123 GLN P O 1
ATOM 34729 N N . GLU F 5 124 ? 161.708 173.192 178.034 1.00 50.33 124 GLU P N 1
ATOM 34730 C CA . GLU F 5 124 ? 162.053 174.564 177.671 1.00 42.90 124 GLU P CA 1
ATOM 34731 C C . GLU F 5 124 ? 163.394 174.973 178.270 1.00 45.86 124 GLU P C 1
ATOM 34732 O O . GLU F 5 124 ? 164.203 175.635 177.610 1.00 46.58 124 GLU P O 1
ATOM 34744 N N . GLN F 5 125 ? 163.643 174.595 179.524 1.00 44.52 125 GLN P N 1
ATOM 34745 C CA . GLN F 5 125 ? 164.916 174.923 180.158 1.00 42.72 125 GLN P CA 1
ATOM 34746 C C . GLN F 5 125 ? 166.075 174.214 179.471 1.00 43.62 125 GLN P C 1
ATOM 34747 O O . GLN F 5 125 ? 167.160 174.785 179.328 1.00 37.55 125 GLN P O 1
ATOM 34761 N N . ASN F 5 126 ? 165.871 172.964 179.052 1.00 50.57 126 ASN P N 1
ATOM 34762 C CA . ASN F 5 126 ? 166.906 172.256 178.305 1.00 46.50 126 ASN P CA 1
ATOM 34763 C C . ASN F 5 126 ? 167.184 172.943 176.976 1.00 46.49 126 ASN P C 1
ATOM 34764 O O . ASN F 5 126 ? 168.341 173.053 176.551 1.00 44.80 126 ASN P O 1
ATOM 34775 N N . GLN F 5 127 ? 166.132 173.408 176.300 1.00 52.24 127 GLN P N 1
ATOM 34776 C CA . GLN F 5 127 ? 166.324 174.165 175.068 1.00 48.36 127 GLN P CA 1
ATOM 34777 C C . GLN F 5 127 ? 167.122 175.438 175.324 1.00 48.89 127 GLN P C 1
ATOM 34778 O O . GLN F 5 127 ? 168.021 175.784 174.549 1.00 45.95 127 GLN P O 1
ATOM 34792 N N . ASP F 5 128 ? 166.803 176.151 176.407 1.00 46.39 128 ASP P N 1
ATOM 34793 C CA . ASP F 5 128 ? 167.546 177.362 176.745 1.00 44.98 128 ASP P CA 1
ATOM 34794 C C . ASP F 5 128 ? 169.007 177.047 177.042 1.00 42.37 128 ASP P C 1
ATOM 34795 O O . ASP F 5 128 ? 169.905 177.800 176.651 1.00 45.00 128 ASP P O 1
ATOM 34804 N N . ALA F 5 129 ? 169.261 175.947 177.749 1.00 44.26 129 ALA P N 1
ATOM 34805 C CA . ALA F 5 129 ? 170.635 175.558 178.046 1.00 44.84 129 ALA P CA 1
ATOM 34806 C C . ALA F 5 129 ? 171.397 175.222 176.772 1.00 46.94 129 ALA P C 1
ATOM 34807 O O . ALA F 5 129 ? 172.573 175.574 176.631 1.00 49.05 129 ALA P O 1
ATOM 34814 N N . VAL F 5 130 ? 170.745 174.533 175.834 1.00 47.14 130 VAL P N 1
ATOM 34815 C CA . VAL F 5 130 ? 171.398 174.217 174.568 1.00 45.81 130 VAL P CA 1
ATOM 34816 C C . VAL F 5 130 ? 171.676 175.492 173.782 1.00 45.79 130 VAL P C 1
ATOM 34817 O O . VAL F 5 130 ? 172.721 175.623 173.138 1.00 46.32 130 VAL P O 1
ATOM 34830 N N . ALA F 5 131 ? 170.745 176.448 173.813 1.00 44.72 131 ALA P N 1
ATOM 34831 C CA . ALA F 5 131 ? 170.981 177.726 173.149 1.00 40.72 131 ALA P CA 1
ATOM 34832 C C . ALA F 5 131 ? 172.167 178.453 173.770 1.00 45.88 131 ALA P C 1
ATOM 34833 O O . ALA F 5 131 ? 173.002 179.021 173.057 1.00 48.31 131 ALA P O 1
ATOM 34840 N N . THR F 5 132 ? 172.258 178.443 175.101 1.00 52.68 132 THR P N 1
ATOM 34841 C CA . THR F 5 132 ? 173.389 179.073 175.774 1.00 50.16 132 THR P CA 1
ATOM 34842 C C . THR F 5 132 ? 174.698 178.392 175.400 1.00 47.69 132 THR P C 1
ATOM 34843 O O . THR F 5 132 ? 175.713 179.060 175.174 1.00 48.23 132 THR P O 1
ATOM 34854 N N . GLU F 5 133 ? 174.696 177.060 175.337 1.00 50.62 133 GLU P N 1
ATOM 34855 C CA . GLU F 5 133 ? 175.896 176.337 174.927 1.00 51.45 133 GLU P CA 1
ATOM 34856 C C . GLU F 5 133 ? 176.281 176.690 173.497 1.00 49.14 133 GLU P C 1
ATOM 34857 O O . GLU F 5 133 ? 177.466 176.863 173.187 1.00 48.45 133 GLU P O 1
ATOM 34869 N N . LEU F 5 134 ? 175.291 176.798 172.610 1.00 51.84 134 LEU P N 1
ATOM 34870 C CA . LEU F 5 134 ? 175.558 177.212 171.238 1.00 49.94 134 LEU P CA 1
ATOM 34871 C C . LEU F 5 134 ? 176.123 178.623 171.184 1.00 51.79 134 LEU P C 1
ATOM 34872 O O . LEU F 5 134 ? 176.932 178.935 170.304 1.00 53.15 134 LEU P O 1
ATOM 34888 N N . GLY F 5 135 ? 175.710 179.489 172.110 1.00 53.96 135 GLY P N 1
ATOM 34889 C CA . GLY F 5 135 ? 176.200 180.857 172.097 1.00 46.95 135 GLY P CA 1
ATOM 34890 C C . GLY F 5 135 ? 177.706 180.944 172.256 1.00 52.03 135 GLY P C 1
ATOM 34891 O O . GLY F 5 135 ? 178.362 181.758 171.603 1.00 60.28 135 GLY P O 1
ATOM 34895 N N . ILE F 5 136 ? 178.275 180.104 173.118 1.00 58.00 136 ILE P N 1
ATOM 34896 C CA . ILE F 5 136 ? 179.705 180.151 173.405 1.00 59.01 136 ILE P CA 1
ATOM 34897 C C . ILE F 5 136 ? 180.449 179.197 172.481 1.00 61.56 136 ILE P C 1
ATOM 34898 O O . ILE F 5 136 ? 181.632 178.908 172.694 1.00 62.42 136 ILE P O 1
ATOM 34914 N N . LEU F 5 137 ? 179.767 178.701 171.450 1.00 62.06 137 LEU P N 1
ATOM 34915 C CA . LEU F 5 137 ? 180.423 177.857 170.460 1.00 59.78 137 LEU P CA 1
ATOM 34916 C C . LEU F 5 137 ? 181.547 178.631 169.785 1.00 62.75 137 LEU P C 1
ATOM 34917 O O . LEU F 5 137 ? 181.392 179.807 169.445 1.00 66.41 137 LEU P O 1
ATOM 34933 N N . GLY F 5 138 ? 182.688 177.968 169.596 1.00 63.47 138 GLY P N 1
ATOM 34934 C CA . GLY F 5 138 ? 183.843 178.585 168.979 1.00 60.46 138 GLY P CA 1
ATOM 34935 C C . GLY F 5 138 ? 184.537 177.630 168.026 1.00 69.23 138 GLY P C 1
ATOM 34936 O O . GLY F 5 138 ? 184.172 176.458 167.909 1.00 70.01 138 GLY P O 1
ATOM 34940 N N . MET F 5 139 ? 185.549 178.167 167.343 1.00 71.81 139 MET P N 1
ATOM 34941 C CA . MET F 5 139 ? 186.336 177.374 166.409 1.00 71.31 139 MET P CA 1
ATOM 34942 C C . MET F 5 139 ? 187.827 177.670 166.511 1.00 78.09 139 MET P C 1
ATOM 34943 O O . MET F 5 139 ? 188.587 177.240 165.634 1.00 82.25 139 MET P O 1
ATOM 34957 N N . GLU F 5 140 ? 188.271 178.382 167.544 1.00 81.55 140 GLU P N 1
ATOM 34958 C CA . GLU F 5 140 ? 189.671 178.757 167.702 1.00 86.63 140 GLU P CA 1
ATOM 34959 C C . GLU F 5 140 ? 190.365 177.989 168.815 1.00 92.71 140 GLU P C 1
ATOM 34960 O O . GLU F 5 140 ? 191.439 177.421 168.597 1.00 93.43 140 GLU P O 1
ATOM 34972 N N . GLY F 5 141 ? 189.779 177.954 170.010 1.00 94.45 141 GLY P N 1
ATOM 34973 C CA . GLY F 5 141 ? 190.387 177.281 171.137 1.00 89.80 141 GLY P CA 1
ATOM 34974 C C . GLY F 5 141 ? 189.333 176.777 172.098 1.00 92.22 141 GLY P C 1
ATOM 34975 O O . GLY F 5 141 ? 188.134 176.981 171.903 1.00 92.71 141 GLY P O 1
ATOM 34979 N N . THR F 5 142 ? 189.800 176.105 173.148 1.00 94.18 142 THR P N 1
ATOM 34980 C CA . THR F 5 142 ? 188.923 175.549 174.168 1.00 90.87 142 THR P CA 1
ATOM 34981 C C . THR F 5 142 ? 188.726 176.565 175.286 1.00 85.09 142 THR P C 1
ATOM 34982 O O . THR F 5 142 ? 189.687 177.198 175.734 1.00 82.74 142 THR P O 1
ATOM 34993 N N . ILE F 5 143 ? 187.482 176.714 175.731 1.00 84.90 143 ILE P N 1
ATOM 34994 C CA . ILE F 5 143 ? 187.121 177.641 176.797 1.00 83.85 143 ILE P CA 1
ATOM 34995 C C . ILE F 5 143 ? 186.806 176.832 178.046 1.00 81.34 143 ILE P C 1
ATOM 34996 O O . ILE F 5 143 ? 185.984 175.908 178.007 1.00 75.43 143 ILE P O 1
ATOM 35012 N N . ASP F 5 144 ? 187.467 177.173 179.150 1.00 81.52 144 ASP P N 1
ATOM 35013 C CA . ASP F 5 144 ? 187.252 176.458 180.399 1.00 75.86 144 ASP P CA 1
ATOM 35014 C C . ASP F 5 144 ? 185.826 176.665 180.893 1.00 73.92 144 ASP P C 1
ATOM 35015 O O . ASP F 5 144 ? 185.258 177.753 180.768 1.00 75.62 144 ASP P O 1
ATOM 35024 N N . ARG F 5 145 ? 185.245 175.606 181.457 1.00 68.02 145 ARG P N 1
ATOM 35025 C CA . ARG F 5 145 ? 183.896 175.638 182.007 1.00 64.17 145 ARG P CA 1
ATOM 35026 C C . ARG F 5 145 ? 183.910 175.605 183.532 1.00 60.27 145 ARG P C 1
ATOM 35027 O O . ARG F 5 145 ? 182.945 175.166 184.160 1.00 55.71 145 ARG P O 1
ATOM 35048 N N . SER F 5 146 ? 185.004 176.071 184.140 1.00 62.59 146 SER P N 1
ATOM 35049 C CA . SER F 5 146 ? 185.145 176.005 185.589 1.00 59.95 146 SER P CA 1
ATOM 35050 C C . SER F 5 146 ? 184.181 176.932 186.318 1.00 59.64 146 SER P C 1
ATOM 35051 O O . SER F 5 146 ? 183.949 176.739 187.516 1.00 57.42 146 SER P O 1
ATOM 35059 N N . ARG F 5 147 ? 183.621 177.929 185.635 1.00 55.05 147 ARG P N 1
ATOM 35060 C CA . ARG F 5 147 ? 182.714 178.887 186.253 1.00 45.72 147 ARG P CA 1
ATOM 35061 C C . ARG F 5 147 ? 181.252 178.609 185.930 1.00 44.34 147 ARG P C 1
ATOM 35062 O O . ARG F 5 147 ? 180.387 179.412 186.293 1.00 49.78 147 ARG P O 1
ATOM 35083 N N . GLN F 5 148 ? 180.959 177.493 185.264 1.00 45.81 148 GLN P N 1
ATOM 35084 C CA . GLN F 5 148 ? 179.587 177.078 184.995 1.00 46.77 148 GLN P CA 1
ATOM 35085 C C . GLN F 5 148 ? 178.758 178.218 184.412 1.00 45.24 148 GLN P C 1
ATOM 35086 O O . GLN F 5 148 ? 179.092 178.744 183.346 1.00 53.69 148 GLN P O 1
ATOM 35100 N N . SER F 5 149 ? 177.682 178.615 185.097 1.00 44.51 149 SER P N 1
ATOM 35101 C CA . SER F 5 149 ? 176.757 179.597 184.545 1.00 40.96 149 SER P CA 1
ATOM 35102 C C . SER F 5 149 ? 177.378 180.978 184.396 1.00 39.75 149 SER P C 1
ATOM 35103 O O . SER F 5 149 ? 176.786 181.833 183.731 1.00 41.14 149 SER P O 1
ATOM 35111 N N . GLU F 5 150 ? 178.538 181.220 184.997 1.00 39.93 150 GLU P N 1
ATOM 35112 C CA . GLU F 5 150 ? 179.238 182.488 184.868 1.00 41.01 150 GLU P CA 1
ATOM 35113 C C . GLU F 5 150 ? 180.293 182.461 183.772 1.00 45.17 150 GLU P C 1
ATOM 35114 O O . GLU F 5 150 ? 181.058 183.420 183.639 1.00 49.99 150 GLU P O 1
ATOM 35126 N N . THR F 5 151 ? 180.355 181.385 182.992 1.00 47.53 151 THR P N 1
ATOM 35127 C CA . THR F 5 151 ? 181.354 181.285 181.939 1.00 51.88 151 THR P CA 1
ATOM 35128 C C . THR F 5 151 ? 181.129 182.360 180.885 1.00 54.98 151 THR P C 1
ATOM 35129 O O . THR F 5 151 ? 179.992 182.676 180.524 1.00 54.17 151 THR P O 1
ATOM 35140 N N . TYR F 5 152 ? 182.227 182.928 180.396 1.00 55.36 152 TYR P N 1
ATOM 35141 C CA . TYR F 5 152 ? 182.176 183.899 179.317 1.00 60.78 152 TYR P CA 1
ATOM 35142 C C . TYR F 5 152 ? 183.473 183.806 178.529 1.00 64.06 152 TYR P C 1
ATOM 35143 O O . TYR F 5 152 ? 184.502 183.359 179.041 1.00 61.41 152 TYR P O 1
ATOM 35161 N N . ASN F 5 153 ? 183.414 184.237 177.272 1.00 71.76 153 ASN P N 1
ATOM 35162 C CA . ASN F 5 153 ? 184.577 184.151 176.401 1.00 77.55 153 ASN P CA 1
ATOM 35163 C C . ASN F 5 153 ? 185.624 185.175 176.816 1.00 79.42 153 ASN P C 1
ATOM 35164 O O . ASN F 5 153 ? 185.567 186.338 176.403 1.00 81.52 153 ASN P O 1
ATOM 35175 N N . TYR F 5 154 ? 186.580 184.753 177.643 1.00 77.12 154 TYR P N 1
ATOM 35176 C CA . TYR F 5 154 ? 187.648 185.637 178.087 1.00 78.57 154 TYR P CA 1
ATOM 35177 C C . TYR F 5 154 ? 188.818 185.686 177.115 1.00 84.82 154 TYR P C 1
ATOM 35178 O O . TYR F 5 154 ? 189.537 186.690 177.087 1.00 88.46 154 TYR P O 1
ATOM 35196 N N . LEU F 5 155 ? 189.023 184.637 176.316 1.00 84.32 155 LEU P N 1
ATOM 35197 C CA . LEU F 5 155 ? 190.074 184.674 175.304 1.00 88.68 155 LEU P CA 1
ATOM 35198 C C . LEU F 5 155 ? 189.757 185.704 174.226 1.00 96.37 155 LEU P C 1
ATOM 35199 O O . LEU F 5 155 ? 190.626 186.488 173.823 1.00 97.26 155 LEU P O 1
ATOM 35215 N N . LEU F 5 156 ? 188.511 185.718 173.748 1.00 96.18 156 LEU P N 1
ATOM 35216 C CA . LEU F 5 156 ? 188.108 186.725 172.774 1.00 97.22 156 LEU P CA 1
ATOM 35217 C C . LEU F 5 156 ? 188.196 188.121 173.373 1.00 98.01 156 LEU P C 1
ATOM 35218 O O . LEU F 5 156 ? 188.563 189.080 172.686 1.00 102.17 156 LEU P O 1
ATOM 35234 N N . ALA F 5 157 ? 187.854 188.256 174.655 1.00 94.19 157 ALA P N 1
ATOM 35235 C CA . ALA F 5 157 ? 187.980 189.548 175.318 1.00 99.19 157 ALA P CA 1
ATOM 35236 C C . ALA F 5 157 ? 189.432 190.002 175.366 1.00 105.81 157 ALA P C 1
ATOM 35237 O O . ALA F 5 157 ? 189.731 191.176 175.123 1.00 108.38 157 ALA P O 1
ATOM 35244 N N . LYS F 5 158 ? 190.350 189.088 175.688 1.00 104.88 158 LYS P N 1
ATOM 35245 C CA . LYS F 5 158 ? 191.766 189.438 175.692 1.00 105.45 158 LYS P CA 1
ATOM 35246 C C . LYS F 5 158 ? 192.229 189.839 174.298 1.00 109.63 158 LYS P C 1
ATOM 35247 O O . LYS F 5 158 ? 193.002 190.792 174.141 1.00 110.87 158 LYS P O 1
ATOM 35266 N N . LYS F 5 159 ? 191.769 189.120 173.273 1.00 107.71 159 LYS P N 1
ATOM 35267 C CA . LYS F 5 159 ? 192.126 189.480 171.904 1.00 110.58 159 LYS P CA 1
ATOM 35268 C C . LYS F 5 159 ? 191.631 190.880 171.560 1.00 110.87 159 LYS P C 1
ATOM 35269 O O . LYS F 5 159 ? 192.365 191.679 170.967 1.00 111.29 159 LYS P O 1
ATOM 35288 N N . LEU F 5 160 ? 190.386 191.194 171.925 1.00 108.73 160 LEU P N 1
ATOM 35289 C CA . LEU F 5 160 ? 189.832 192.511 171.627 1.00 110.35 160 LEU P CA 1
ATOM 35290 C C . LEU F 5 160 ? 190.576 193.610 172.376 1.00 112.31 160 LEU P C 1
ATOM 35291 O O . LEU F 5 160 ? 190.865 194.670 171.808 1.00 113.66 160 LEU P O 1
ATOM 35307 N N . ARG F 5 161 ? 190.894 193.375 173.651 1.00 113.57 161 ARG P N 1
ATOM 35308 C CA . ARG F 5 161 ? 191.524 194.414 174.460 1.00 115.04 161 ARG P CA 1
ATOM 35309 C C . ARG F 5 161 ? 192.871 194.825 173.880 1.00 118.87 161 ARG P C 1
ATOM 35310 O O . ARG F 5 161 ? 193.207 196.015 173.855 1.00 112.79 161 ARG P O 1
ATOM 35331 N N . LYS F 5 162 ? 193.656 193.858 173.415 1.00 123.22 162 LYS P N 1
ATOM 35332 C CA . LYS F 5 162 ? 194.959 194.144 172.825 1.00 123.92 162 LYS P CA 1
ATOM 35333 C C . LYS F 5 162 ? 194.829 195.129 171.668 1.00 121.72 162 LYS P C 1
ATOM 35334 O O . LYS F 5 162 ? 193.749 195.299 171.102 1.00 119.65 162 LYS P O 1
#